Protein 7Y9X (pdb70)

InterPro domains:
  IPR005537 CRISPR type III-associated protein [PF03787] (410-571)
  IPR005537 CRISPR type III-associated protein [PF03787] (678-818)
  IPR005537 CRISPR type III-associated protein [PF03787] (1336-1497)
  IPR052216 CRISPR-associated Csm3 endoribonuclease [PTHR35579] (401-608)
  IPR061441 Type III-E CRISPR-associated gRAMP effector Cas7-11e [NF041225] (7-1600)

Radius of gyration: 47.08 Å; Cα contacts (8 Å, |Δi|>4): 4506; chains: 2; bounding box: 83×84×160 Å

Organism: NCBI:txid45657

Foldseek 3Di:
DLQVQLLVLLVDADLVDDVSLVSNVLSVVVVVLVCVPPDPVVVPPDHHPPVVSSVVSVVVSVVSDDPLVSLVVLLVVLLPDQALVSNLVSLVVSLVVLPVLLPDPPHDLSSLLSNLVSLQLNLLQDADDDPADDPSSLVSLVVSLVSLVVVCVVPVQDQSSLLSNQSSQVVCVVRVHHGDDCNLVSLVSNVVVDDDLALSCLVSVLVNCVVPVDLPCLVVLCPHDQPAALNLSSLLSNLSSVVSVVVPVSVLVSLLVSLVPDALALLACVVVVLLVVLVVCVVVVNLRSQVNLLSNLVSVLFQWDDLFFLAIEHEDDPCNLVSLLSNLVSDDDLVVNQVSQLSPFNYHYAYLVVLVVVLVVCVVVVVVVSNVVSVCNSRSHSSNSCCSVSRHGDHDDDDDDDPLPDDQLEKEWAWFARPVQVVVVHQRIWIWIAHNPDDPVPRTDIDGFHCPVLVVLVQVLLVCCVVPNLVSLVSLLVSLQVLCVRPVLLPPCVSPNWAGAYEYAYFFCVVLHLNQQRWDDVAIDGNLVTHFYEYERGPVLADADAADPDAAAEAAACDPVDDQDLAPPDRYHYPPQHDPVNVLVVQLVQHQEYEHHFAWAEDPNHLQQTWTDGPPDTQGLSNLLPRPNGAHANHEYEYAQHQCRHDDDDDDRRDDHDGVVSSVSSNNHAKYKDFSHHADSHLCSVLVSQCSVVVPCRVSLSVVLVVLVVVCRVPVDSSSVSHSSGIHMYHHHD/DKDKKKKKKFFPWWFWEADDDDPVQCALVNQRNLLQLQAWYFDDPDPPFAKFFIKAFQVNVLVLLLLLLQLVCQLVLQDQPHFGAALEDQDDPCLRVDRDHDQAARADRDDDHAADLDHPDHTLSNQSVVSVVAKATGMWGQPPRDMDRHLVRFWDKWKQFDAALFFRHTDAIAITTTGGSVVGGMTMTIIMHHPPRDPSNVVSSLLSLLSRQDGSHTGIHMDIVPLLVVLLVVLVCLCVVLVNLVCLLLVLLLLLVCLLDLVLLVLFADPPVRDNPDPQQASGVGVSVSSVVCCPDPQCVDSVSVNVSSQSNSQSSNVVSVVLFDDDDDDPPPPPHRHDGFRADSPADHHYYHAHNWKKKKKKWFKKFFQAWAAAFTDDPSRDSAPTEHDADPLQWHWDAPSLVLSLQLSQLCVLVVHGDPDGRYHHFDDDPSSVFSVQKDWHIKTFPARGFFDKDKAFDAQQFFRHTDVPGIHIHGIGAGGTMIIIMMMGMGRDDHHDLSVLQVLVCQQVFNRQGHPPQQQPHRTIHTGFIWMDMQTCSDVVSVVVCSVCSNLPDPVSVVVVVVVTGTDTDHRPDHDDDQKFKKKKKWWAQFWAAAWDQSCCSRHSPVARTHHDWAWHDDRHDTDIFGWFGSSQVSSLLLLLLQQFDDDPPHGNSPDPQAVDDDLSCAACNGPRGHHFKHGGIWGWPDGFDWDKDWDFDAFQFLRHGAPDDTHIYTTGGHRPVRIIIIIDIMMGGVVLLVDLVSLASSLLSLLCLQVFNRFGHDPQQFAYRGTPGMDMDGSVCSNVVLNDDADWFDAFAFDPFDDDFDAQFAFAQKFFQFFDPDFDFAARFGTSSYFDPQFFFFKFKKKKFFAFWAFAWDPPAQCVPHLFGATEADDTPLFHWFTSVQVSSQLLSLLCLQLSFARQHHRFQAWDKAWDDPVFVLWFKWFAAQVGWKTWGFPDKAWEFQAEPQDHPLVVDDPCLPQNNDKDKWWWAPDPPGHTGNDQGPVHNDRTDIFIFHFLDWFLQQKDKDLAQDPQNVPDPDDAAEDDQARSPHHFDAASDPVVPDQTWRWHDYPHSMIMITRDGIGMITGRTDPPAMAGEDPLQQVQVLVQLVCLQPPPPDDPRLNNHTNSNNVSDRGDHGSGIWIWRADDRHTDYTGSDSIGMGIASFGLNVQADPSNHNQQDDDGDPDDLVVVVSPPCSSVNRGDPRHGGLSCNQPHDSRRHHFKHKHMKGWDDQFAWPADDPDNPDSSFGDKFWAAADDGRDVCLLQVDNPSVRGSLHGMFGAAFRLVVLSRVQADQQASHGHDRDSGTHMYTITGGGIMIMIMMTGGRHNLLRVLVSVCSQQVRNQFFTAGHPDSSRRHRGMGMDTTFIWTDPRSNDIHTCSVVNVVSNVVNVVVVCVRQNPPPPSVSLVRLRRGYDDPPDGHRYDAFAQALVPHPVSWGHPVVQCVHCCDNVRNSVQSNRPGRGSTGD

Nearest PDB structures (foldseek):
  7y9x-assembly1_A  TM=1.001E+00  e=0.000E+00  Desulfonema ishimotonii
  8gs2-assembly1_A  TM=9.681E-01  e=0.000E+00  Desulfonema ishimotonii
  8eey-assembly1_A  TM=9.650E-01  e=0.000E+00  Desulfonema ishimotonii
  7y9y-assembly1_A  TM=9.443E-01  e=0.000E+00  Desulfonema ishimotonii
  8wml-assembly1_A  TM=9.497E-01  e=0.000E+00  Desulfonema ishimotonii

Solvent-accessible surface area: 95648 Å² total; per-residue (Å²): 76,12,6,166,48,0,29,59,88,6,146,109,18,129,52,130,52,130,102,35,23,40,67,0,8,42,6,4,42,90,12,5,26,42,23,36,55,28,40,81,26,14,6,10,2,7,5,0,40,88,36,75,68,4,27,40,26,0,24,93,12,36,121,73,124,98,38,0,66,15,0,67,106,41,5,86,41,0,51,107,60,131,50,18,82,76,1,4,38,29,0,20,38,0,0,45,4,1,28,39,4,14,134,104,210,139,14,60,45,43,10,1,28,8,0,0,35,0,0,1,0,13,0,5,0,22,67,38,76,29,105,37,61,28,13,47,27,17,42,3,0,106,55,0,16,51,21,0,62,77,1,2,122,130,70,84,56,39,43,58,0,0,46,1,1,0,7,0,0,25,8,6,92,72,12,63,51,137,50,34,162,57,4,55,99,22,5,95,58,1,11,90,62,28,48,28,69,62,5,20,0,0,15,0,3,0,25,15,6,72,117,92,156,52,87,77,8,2,81,91,1,37,135,18,106,87,122,51,105,5,53,2,4,1,8,0,5,5,0,22,0,2,27,53,51,116,73,86,102,51,0,102,92,51,2,60,41,0,2,83,72,13,8,24,4,6,15,4,14,0,0,25,30,2,0,92,3,0,66,38,0,52,117,122,181,18,124,10,18,67,64,1,0,44,70,0,17,71,51,0,62,49,20,29,12,96,4,45,53,27,7,29,0,0,23,82,17,68,53,11,105,33,0,0,2,0,0,3,56,3,28,117,33,47,83,124,25,0,38,0,0,10,5,32,1,24,24,14,67,3,60,21,31,8,0,43,17,0,35,91,13,0,114,150,76,109,39,154,193,10,28,85,75,0,45,175,15,17,106,64,14,8,38,5,41,0,2,11,13,23,90,56,43,59,168,89,190,54,139,91,19,58,8,78,151,2,54,101,72,17,0,1,0,1,0,1,2,0,17,20,33,11,130,88,69,30,110,0,0,12,0,0,2,11,6,12,105,73,66,157,197,80,32,33,42,45,64,57,6,66,8,112,77,0,14,53,37,1,1,19,12,9,3,0,36,42,69,40,97,107,50,0,4,83,25,0,16,63,1,0,92,16,0,22,145,17,0,56,8,1,11,105,48,132,14,2,28,103,127,28,22,0,0,0,0,0,4,1,0,0,30,48,0,1,0,6,0,0,2,87,112,158,97,15,59,0,0,6,44,52,3,15,15,14,4,4,32,0,2,24,18,4,101,49,32,106,84,16,242,76,147,36,12,2,0,0,20,30,18,167,143,57,89,5,129,94,2,43,128,62,134,15,82,51,93,48,55,0,18,12,140,60,0,68,98,4,6,90,67,26,0,4,0,0,0,0,2,0,61,5,26,17,17,35,25,0,12,0,76,2,13,0,61,15,81,138,145,82,2,34,0,6,33,4,23,38,22,138,121,37,135,1,52,0,0,21,0,0,0,4,11,0,15,17,43,0,34,4,32,8,73,98,8,26,35,52,43,27,7,0,10,11,0,1,16,8,30,117,7,8,1,0,0,1,3,26,2,31,12,44,18,88,21,3,3,60,0,0,12,74,0,5,120,80,65,56,2,34,122,0,9,41,69,20,6,84,64,25,9,118,79,6,77,88,126,81,46,22,66,27,5,8,64,4,0,0,0,30,2,5,1,18,11,84,162,83,68,68,27,113,3,14,0,56,3,22,5,13,0,22,0,23,128,37,22,63,87,113,140,104,55,75,124,27,71,81,22,11,71,4,31,53,20,0,54,9,65,54,50,108,127,136,67,57,74,0,52,0,48,0,24,4,101,26,1,78,64,21,0,9,130,12,0,0,34,10,0,5,15,29,85,0,119,16,66,175,83,80,6,16,22,7,82,66,100,51,175,79,86,103,188,70,62,87,38,86,42,49,16,11,20,53,21,30,97,158,125,54,18,88,92,151,30,174,109,38,17,1,0,0,14,1,16,47,37,52,196,54,10,68,18,18,84,2,10,9,71,74,115,48,67,37,119,8,19,145,41,1,9,76,67,29,64,10,80,86,77,34,61,73,16,38,53,25,37,12,25,36,87,6,13,17,0,6,37,78,113,24,60,132,0,86,9,83,1,33,3,23,70,142,8,24,75,36,0,67,110,0,0,28,36,0,0,47,4,5,17,108,8,3,29,0,14,0,1,0,86,48,144,123,45,6,106,112,8,5,122,81,0,37,50,23,2,92,116,61,146,72,44,116,31,3,51,42,0,0,9,0,1,17,34,0,12,94,40,39,175,35,5,99,30,4,2,96,25,122,121,48,149,73,92,17,107,0,0,22,23,40,120,22,0,22,94,12,0,56,93,8,13,95,44,185,100,9,139,92,75,34,90,3,16,72,8,0,44,126,0,0,32,36,0,26,88,92,16,110,98,68,55,31,20,16,84,38,38,142,181,23,40,46,82,3,68,45,20,9,131,38,65,63,157,33,52,68,6,38,1,31,53,39,53,76,15,39,6,0,0,0,9,13,53,3,15,2,65,7,7,4,20,14,44,24,72,76,118,109,24,133,6,4,45,49,16,10,16,45,6,78,76,50,49,1,18,2,2,48,32,24,4,56,38,22,0,79,60,12,0,10,30,10,25,119,20,24,32,70,54,57,83,40,18,46,38,26,24,19,88,2,12,69,12,2,106,14,9,20,5,37,22,11,45,5,125,9,57,29,15,5,59,38,8,34,66,68,164,91,6,34,10,7,22,46,72,6,61,56,14,75,69,3,0,12,5,0,9,20,27,4,72,0,86,9,13,0,20,8,53,13,64,70,124,14,6,13,62,3,0,38,0,0,1,54,11,0,35,97,2,28,0,14,2,18,35,36,25,32,6,8,5,0,40,0,98,5,40,103,13,86,60,31,48,0,49,0,37,72,110,118,41,21,78,54,3,13,146,40,54,0,8,9,25,147,138,7,20,106,80,0,99,178,88,11,91,94,32,45,19,123,10,65,104,73,93,89,18,53,13,71,61,0,71,3,54,3,43,0,28,9,0,0,1,10,40,24,81,19,54,7,6,10,35,171,86,44,5,43,29,1,0,12,20,15,34,71,4,86,62,92,113,40,89,75,43,26,0,0,13,0,19,37,2,24,32,29,3,96,44,0,0,3,25,44,27,121,70,145,57,57,11,1,20,64,45,103,24,5,17,14,104,3,45,4,2,49,0,8,9,34,94,46,49,51,13,43,1,17,1,17,16,1,62,18,94,92,129,36,135,41,51,54,24,67,32,99,18,70,4,27,2,11,20,15,72,17,89,114,156,116,86,11,2,2,0,0,6,1,0,70,77,142,30,7,66,0,96,21,8,5,10,0,60,79,65,0,1,110,47,135,108,33,4,86,1,2,0,36,0,5,5,0,0,31,46,10,16,17,19,0,28,29,89,15,34,29,1,2,0,39,12,128,46,7,34,11,163,34,3,116,156,80,0,30,129,30,22,157,144,149,65,87,28,52,162,17,69,166,21,125,13,138,16,214,33,86,101,81,52,1,5,5,1,13,2,2,1,106,23,29,172,89,12,31,25,73,75,89,6,18,4,17,5,53,31,44,171,58,63,18,10,1,30,0,150,0,74,0,48,3,72,0,1,0,2,2,26,35,77,88,69,43,49,69,49,230,137,25,65,4,15,4,0,14,43,6,47,163,34,10,3,0,15,0,28,61,0,26,31,21,0,1,26,4,0,0,3,3,0,2,0,0,1,58,27,14,31,3,60,58,44,7,10,30,124,30,100,76,165,80,161,94,8,49,17,0,54,3,13,93,98,22,136,66,0,28,45,2,67,51,34,2,96,0,3,20,2,19,157,90,42,110,2,73,86,73,24,65,140,120,28,53,35,1,127,87,77,14,130,0,94,1,26,114,148,275,114,61,9,0,18,53,50,69,13,170,141,39,102,109,41,25,84,38,34,111,4,26,3,10,11,10,0,0,30,107,23,112,78,51,98,155,108,24,110,57,10,97,88,31,138,70,121,39,53,98,21,32,147,42,34,90,73,1,61,10,51,19,54,98,41,91,185,184,136,61,88,11,1,14,0,0,53,45,127,144,49,25,37,1,17,5,47,32,59,14,6,35,0,0,0,48,39,49,113,117,78,72,27,68,14,28,111,134,3,63,82,22,13,128,27,2,2,126,30,33,49,101,67,107,117,34,16,89,39,61,14,2,35,17,37,3,15,54,114,90,32,122,152,33,134,54,16,22,4,2,8,0,66,44,79,157,132,86,3,74,12,3,0,2,27,97,70,0,47,36,3,1,90,95,43,1,0,75,10,15,58,66,50,15,16,15,1,40,21,74,26,10,34,123,55,84,12,37,57,1,81,32,49,25,0,53,63,0,0,44,29,10,36,119,0,0,0,0,0,5,5,0,8,3,41,76,25,0,92,15,7,2,28,1,11,21,0,19,23,87,72,94,17,80,37,16,38,115,23,207,86,127,64,57,72,92,65,6,1,64,7,50,0,7,88,78,115,118,40,124,20,32,24,3,0,10,4,50,73,90,122,14,125,17,9,0,7,25,23,29,0,0,1,40,16,37,104,46,2,82,110,26,44,54,18,8,24,44,143,71,23,144,127,32,100,100,10,96,13,1,2,1,0,19,30,38,0,16,0,40,8,66,0,6,5,26,1,0,83,54,22,4,0,0,0,0,0,14,0,0,9,6,19,102,36,4,0,2,25,2,10,29,7,61,24,11,0,0,0,0,0,22,1,63,4,75,19,0,100,3,30,124,39,45,148,74,42,101,35,0,7,56,76,4,69,94,7,26,37,108,0,93,58,46,8,148,111,17,5,187,129,102,45,99,6,14,86,33,2,34,70,1,6,7,29,7,114,68,162,55,86,10,86,5,8,70,8,53,114,105,98,174,52,7,96,67,46,14,33,0,39,104,61,10,102,120,32,99,3,101,102,141,46,10,36,153,56,1,24,66,14,20,14,40,4,16,74,98

Sequence (2192 aa):
NPIRDIQDRLKTAKFDNKDDMMNLASSLYKYEKQLMDSSEATLCQQGLSNRPNSFSQLSQFRDSDQTGKFWQNEYEACKNFQTHKERRETLEQIIRFLQNGAEEKDADDLLLKTLARAYFHRGLLYRPKGFSVPARKVEAMKKAIAYCEIILDKNEEESEALRIWLYAAMELRRCGEEYPENFAEKLFYLANDGFISELYDIRLFLEYTEREEDNNFLDMILQENQDRERLFELCLYKARACFHLNQLNDVRIYGESAIDNAPGAFADPFWDELVEFIRMLRNKKSELWKEIAIKAWDKCREKEMKVGNNIYLSWYWARQRELYDLAFMAQDGIEKKTRIADSLKSRTTLRIQELNELRKDAHRKQNRRLEDKLDRIIEQENEARDGAYLRRNPPGKREEIPFARLPQNWIAVHFYLNELESHEGGKGGHALIYDPQKAEKDQWQDKSFDYKELHRKFLEWQENYILNEEGSADFLVTLCREIEKAMPFLFKSEVIPEDRPVLWIPHGFLHRLPLHAAMKSSNIEIFWERHASRYLPAWHLFDPAPYSREESSTLLKNFEEYDFQNLENGEIEVYAPSSPKKVKEAIRENPAILLLLCHGEADMTNPFRSCLKLKNKDMTIFDLLTVEDVRLSGSRILLGACESDMVPPLEFSVDEHLSVSGAFLSHKAGEIVAGLWTVDSEKVDECYSYLVEEKDFLRNLQEWQMAETENFRSENDSSLFYKIAPFRIIGFPAMTTTMKISIEFLEPFRMTKWQESTRRNKNNKEFVRGQAFARWHRNKKDNTKGRPYITGTLLRSAVIRSAENLLTLSDGKISEKTCCPGKFDTEDKDRLLQLRQRSTLRWTDKNPCPDNAETYCPFCELLGRSFRIHFGNLSLPGKPDFDGPKAIGSQRVLNRVDFKSGKAHDFFKAYEVDHTRFPRFEGEITIDNKVSAEARKLLCDSLKFTDRLCGALCVIRFDNLAEKTAEQIISILDDNKKTEYTRLLADAIRSLRRSSKLVAGLPKDHDGKDDHYLWDIGVTIRQILTTSADTKELKNAGKWREFCEKLGEALYLKSKDMSGGLKITRRILGDAEFHGKPDRLEKSRSVSIGSVLKETVVCGELVAKTPFFFGAIDEDAKQTALQVLLTPDNKYRLPRSAVRGILRRDLQTYFDSPCNAELGGRPCMCKTCRIMRGITVMDARSEYNAPPEIRHRTRINPFTGTVAEGALFNMEVAPEGIVFPFQLRYRGSEDGLPDALKTVLKWWAEGQAFMSGAASTGKGRFRMENAKYETLDLSDENQRNDYLKNWGWRDEKGLEELKKRLNSGLPEPGNYRDPKWHEINVSIEMASPFINGDPIRAAVDKRGTAVVTFVKYKAEGEEAKPVCAYKAESFRGVIRSAVARIHMEDGVPLTELTHSDCECLLCQIFGSEYEAGKIRFEDLVFESDPEPVTFDHVAIDRFTGGAAAKKKFDDSPLPGSPARPLMLKGSFWIRRDVLEDEEYCKALGKALADVNNGLYPLGGKSAIGYGQVKSLGIKGDDKRISRLMNTDVAVPEKPKTDAEVRIEAEKVYYPHYFVEPHKKVEREEKPCGHQKFHEGRLTGKIRCKLITKTPLIVPDTSNDDFFRYHKSYAFFRLHKQIMIPGSELRGMVSSVYETVTNSCFRIFDETKRLSWRMDADLQDFLPGRVTADGKHIQKFSETARVPFYDKTQKHFDILDEQEIAGEKPVRMWVKRFRYQKAFQEIPENDPDGWECKEGYLHVVGPSKVEFSDKKGDVINNFQGTLPSVPNDWKTIRTNDFKNRKRKNEPVFCCEDDKGNYYTMAKYCETFFFDLKENEEYEIPEKARIKYKELLRVYNNNPQAVPESVFQSRVARENVEKLKSGDLVYFKHNEKYVEDIVPVRISRTVDDRMIGKRMSADLRPCHGDWVEDGDLSALNAYPEKRLLLRHPKGLCPACRLFGTGSYKGRVRFGFASLENDPEWLIPGKNPGDPFHGGPVMLSLLERPRPTWSIPGSDNKFKVPGRKFYVHHHAWKTIKDGNHPTTGKAIEQSPNNRTVEALAGGNSFSFEIAFENLKEWELGLLIHSLQLEKGLAHKLGMAKSMGFGSVEIDVESVRLRKDWKQWRNGNSEIPNWLGKGFAKLKEWFRDELDFIENLKKLLWFPEGDQAPRVCYPMLRKKDDPNGNSGYEELKDGEFKKEDRQKKLTTPWTPWASS

B-factor: mean 32.61, std 19.91, range [0.01, 120.13]

Secondary structure (DSSP, 8-state):
-EEEEEEEEEESSPEEEEPP--GGG-STT-HHHHHTTTSEEEEESSSSS--EEEEE-HHHHHHHHHHHHHHHHHHTTTEETTEE--------S-TTS-S----SPEE-S--S----SS-S---HHHHHHT----EEE--EE-TT---BSSGGGTEEEEEEEEE-TTTSSEEEEEEEEEE-TTTS-EEEEEEEEETTS-HHHHHHHHHHHHH--EETTEEEEEEE--HHHHHHHHHHHHHHHTT--TTHHHHHHHHHGGGG-THHHHT----TTSSS--TTTT----HHHHHHHHHH-SGGGSHHHHHHHHHHHHHHHHHHHHHH--S----SS-S---B------SSPPP-EE---S--EEEEEEEEEEESS-B--B---SS--S-SB-B-B-TTS-BEE-HHHHHHHHHHHHHHHHT----PPSSSSPP-SHHHHHHTTEEE--EE-S--PPPEEEEEEEE-TTTSSEEEEEEEEEEEBPTT-EEEEEEEEEESSSSS-HHHHHHHHHHHTT-EE-SS-GGGT--EEEEEEEEEEEEETTSHHHHHHHHHTGGG-SHHHHHHHHHHPEES-PPPSS----SEEEEEEEEEESS-B--B-HHHHHHSSS--SEEB-EEEEEETTEEEEEEEE-HHHHHHHHHHHHHTT-EETTEEGGGS--SS--SHHHHHH--SSS--SEEEPPEEESS------B---PBPTTT-SB-------EEPBP--SSS-EEEEEEEEEEHHHHT-HHHHHHHHHHHHHHHTTSS--SS-GGGT-S-EEEEEEESSTTTTGGG----PPPPPPPBP-------TTEEE-SEEEEPPPS----BSSPPPSSS--TT-EEEEEEEEEEESS-B--EETT-SBTT---EEEEEPEETTEEEE-HHHHHHHHHHHHHHHTT---SS--TT-EEEEE-----TT-EEEEE-SSSSEEEEEEEEEEEESSSTT--HHHHS-STTGGGSS-EEEEEE-----EEESS--SS--SS-EEEEEEEE---S--EEEESSPPHHHHT--S-PPPPPS-STT----EEEETTTTEEEE--EE-SSS-EEEE---EEEEEEEEEEEEEEE--HHHHHHHHHHHHHHHS-TT--S-TTTS-HHHHTT--S--TT-EEEEEEETTEEEEEESSSS-EEEEEEEGGGGS-TTTS-SB----SSS-GGGGTTSGGGGGGGB-TT-B-HHHHHS--SSS--SEEEPPEEE-SS--BSSB-S-TT-TTSB-EEE--------HHHHS-SSSTT-----EEEEPP--THHHHHTTB-TTT-PBP---SSSEEEE-B-SS-EEEEEEEEEEE-HHHHHHHHHHHH--BTB-EE-SS-GGGT--EEEEEEEEEEEE-SSS-EEE-GGGHHHHHHHHHHHHHHHHTT---HHHHHHHHTB---TT---EE-PPPSSGGG-TT----HHHHHTTTT-TTTHHHHHTSSS-EEEE-/-HHHHHHHHHHS--SS-HHHHHHHHHHHHHHHHHHHTT-GGGG-----SSHHHHHHHHHHHHHH--HHHHHHHHHHHHTT-SSHHHHHHHHHHHHHHHHHHHHSSS--HHHHHHHHHHHHHHHHTPPP-SSSPPHHHHHHHHHHHHHHHHHHHH-TT-HHHHHHHHHHHHHHHHTTPPP-TTHHHHHHHHHHH-----HHHHHHHHHHHHHH---TTHHHHHT--S-SS-HHHHHHHHHHHHHHTT-HHHHHHHHHHHHHT--S-TTSHHHHHHHHHHHHHHHTT-TTHHHHHHHHHHHHTT--EE-STT-EEEE--TTHHHHHHHHHHH---HHHHHHHHHTTTTEEEE-HHHHHHHHHHHHHTT-HHHHHHHHHHHHHHHHTSSHHHHT-------PPPPGGGS-TT-EEEEEEE-HHHHHTTS--EEEEEE-TTS-TTTSEEEEEE--HHHHHHHHHHHHHHHHSTTT-HHHHHHHHHHHHHH-GGGG-TTTS-TT--EEEE--GGGGGS-GGG-EE----EEGGGT--EEE-S-GGG----PPPSS--EEEEE---S---HHHHSSSSEE--S--HHHHHHHHHT--SEEEEE-EEE--SS-GGG-EEE-SSSEEEHHHHHT-SS---BT-EEEE-THHHHTSPPP-STT-----HHHHHHTTTBS-EEEESS---HHHHHHHHHHHHHH--HHHHHHHHHHHHHHHHHHH--HHHHHHHTTEEEE----

Structure (mmCIF, N/CA/C/O backbone):
data_7Y9X
#
_entry.id   7Y9X
#
_cell.length_a   1.00
_cell.length_b   1.00
_cell.length_c   1.00
_cell.angle_alpha   90.00
_cell.angle_beta   90.00
_cell.angle_gamma   90.00
#
_symmetry.space_group_name_H-M   'P 1'
#
loop_
_entity.id
_entity.type
_entity.pdbx_description
1 polymer 'CHAT domain-containing protein'
2 polymer 'CRISPR-associated RAMP family protein'
3 polymer crRNA
4 non-polymer 'ZINC ION'
#
loop_
_atom_site.group_PDB
_atom_site.id
_atom_site.type_symbol
_atom_site.label_atom_id
_atom_site.label_alt_id
_atom_site.label_comp_id
_atom_site.label_asym_id
_atom_site.label_entity_id
_atom_site.label_seq_id
_atom_site.pdbx_PDB_ins_code
_atom_site.Cartn_x
_atom_site.Cartn_y
_atom_site.Cartn_z
_atom_site.occupancy
_atom_site.B_iso_or_equiv
_atom_site.auth_seq_id
_atom_site.auth_comp_id
_atom_site.auth_asym_id
_atom_site.auth_atom_id
_atom_site.pdbx_PDB_model_num
ATOM 1 N N . ASN A 1 3 ? 151.466 173.148 157.764 1.00 31.69 3 ASN B N 1
ATOM 2 C CA . ASN A 1 3 ? 151.020 171.883 158.332 1.00 33.56 3 ASN B CA 1
ATOM 3 C C . ASN A 1 3 ? 149.528 171.684 158.140 1.00 30.40 3 ASN B C 1
ATOM 4 O O . ASN A 1 3 ? 148.732 172.535 158.528 1.00 23.96 3 ASN B O 1
ATOM 9 N N . PRO A 1 4 ? 149.148 170.559 157.533 1.00 29.92 4 PRO B N 1
ATOM 10 C CA . PRO A 1 4 ? 147.721 170.210 157.484 1.00 25.76 4 PRO B CA 1
ATOM 11 C C . PRO A 1 4 ? 147.111 170.038 158.861 1.00 22.61 4 PRO B C 1
ATOM 12 O O . PRO A 1 4 ? 145.935 170.363 159.055 1.00 25.77 4 PRO B O 1
ATOM 16 N N . ILE A 1 5 ? 147.882 169.524 159.821 1.00 23.15 5 ILE B N 1
ATOM 17 C CA . ILE A 1 5 ? 147.387 169.349 161.182 1.00 21.04 5 ILE B CA 1
ATOM 18 C C . ILE A 1 5 ? 147.177 170.701 161.853 1.00 19.31 5 ILE B C 1
ATOM 19 O O . ILE A 1 5 ? 146.190 170.910 162.565 1.00 23.13 5 ILE B O 1
ATOM 24 N N . ARG A 1 6 ? 148.102 171.637 161.637 1.00 28.42 6 ARG B N 1
ATOM 25 C CA . ARG A 1 6 ? 147.951 172.975 162.197 1.00 31.26 6 ARG B CA 1
ATOM 26 C C . ARG A 1 6 ? 146.740 173.685 161.605 1.00 32.77 6 ARG B C 1
ATOM 27 O O . ARG A 1 6 ? 146.071 174.463 162.293 1.00 35.46 6 ARG B O 1
ATOM 35 N N . ASP A 1 7 ? 146.452 173.438 160.325 1.00 30.41 7 ASP B N 1
ATOM 36 C CA . ASP A 1 7 ? 145.252 173.999 159.712 1.00 27.15 7 ASP B CA 1
ATOM 37 C C . ASP A 1 7 ? 143.990 173.470 160.379 1.00 28.52 7 ASP B C 1
ATOM 38 O O . ASP A 1 7 ? 143.061 174.235 160.658 1.00 34.50 7 ASP B O 1
ATOM 43 N N . ILE A 1 8 ? 143.938 172.163 160.644 1.00 32.55 8 ILE B N 1
ATOM 44 C CA . ILE A 1 8 ? 142.783 171.578 161.322 1.00 23.39 8 ILE B CA 1
ATOM 45 C C . ILE A 1 8 ? 142.632 172.164 162.718 1.00 26.31 8 ILE B C 1
ATOM 46 O O . ILE A 1 8 ? 141.520 172.469 163.162 1.00 38.00 8 ILE B O 1
ATOM 51 N N . GLN A 1 9 ? 143.745 172.320 163.435 1.00 28.83 9 GLN B N 1
ATOM 52 C CA . GLN A 1 9 ? 143.691 172.844 164.795 1.00 25.69 9 GLN B CA 1
ATOM 53 C C . GLN A 1 9 ? 143.157 174.271 164.817 1.00 36.64 9 GLN B C 1
ATOM 54 O O . GLN A 1 9 ? 142.405 174.646 165.723 1.00 36.08 9 GLN B O 1
ATOM 60 N N . ASP A 1 10 ? 143.545 175.083 163.833 1.00 43.13 10 ASP B N 1
ATOM 61 C CA . ASP A 1 10 ? 143.030 176.446 163.746 1.00 38.34 10 ASP B CA 1
ATOM 62 C C . ASP A 1 10 ? 141.542 176.457 163.415 1.00 41.39 10 ASP B C 1
ATOM 63 O O . ASP A 1 10 ? 140.791 177.291 163.932 1.00 48.60 10 ASP B O 1
ATOM 68 N N . ARG A 1 11 ? 141.099 175.546 162.547 1.00 38.31 11 ARG B N 1
ATOM 69 C CA . ARG A 1 11 ? 139.677 175.466 162.230 1.00 40.87 11 ARG B CA 1
ATOM 70 C C . ARG A 1 11 ? 138.863 175.066 163.453 1.00 44.64 11 ARG B C 1
ATOM 71 O O . ARG A 1 11 ? 137.700 175.460 163.589 1.00 49.07 11 ARG B O 1
ATOM 79 N N . LEU A 1 12 ? 139.453 174.271 164.347 1.00 40.55 12 LEU B N 1
ATOM 80 C CA . LEU A 1 12 ? 138.731 173.815 165.528 1.00 36.66 12 LEU B CA 1
ATOM 81 C C . LEU A 1 12 ? 138.576 174.919 166.566 1.00 39.12 12 LEU B C 1
ATOM 82 O O . LEU A 1 12 ? 137.614 174.902 167.341 1.00 39.95 12 LEU B O 1
ATOM 87 N N . LYS A 1 13 ? 139.508 175.875 166.607 1.00 50.74 13 LYS B N 1
ATOM 88 C CA . LYS A 1 13 ? 139.428 176.945 167.598 1.00 49.76 13 LYS B CA 1
ATOM 89 C C . LYS A 1 13 ? 138.191 177.806 167.387 1.00 51.52 13 LYS B C 1
ATOM 90 O O . LYS A 1 13 ? 137.484 178.138 168.345 1.00 52.22 13 LYS B O 1
ATOM 96 N N . THR A 1 14 ? 137.913 178.176 166.138 1.00 58.09 14 THR B N 1
ATOM 97 C CA . THR A 1 14 ? 136.789 179.044 165.789 1.00 59.65 14 THR B CA 1
ATOM 98 C C . THR A 1 14 ? 135.937 178.303 164.765 1.00 57.35 14 THR B C 1
ATOM 99 O O . THR A 1 14 ? 136.131 178.455 163.556 1.00 60.09 14 THR B O 1
ATOM 103 N N . ALA A 1 15 ? 134.994 177.500 165.252 1.00 49.58 15 ALA B N 1
ATOM 104 C CA . ALA A 1 15 ? 134.101 176.739 164.388 1.00 51.53 15 ALA B CA 1
ATOM 105 C C . ALA A 1 15 ? 132.709 176.749 164.992 1.00 56.69 15 ALA B C 1
ATOM 106 O O . ALA A 1 15 ? 132.520 176.297 166.126 1.00 56.65 15 ALA B O 1
ATOM 108 N N . LYS A 1 16 ? 131.743 177.264 164.239 1.00 61.50 16 LYS B N 1
ATOM 109 C CA . LYS A 1 16 ? 130.336 177.218 164.609 1.00 57.53 16 LYS B CA 1
ATOM 110 C C . LYS A 1 16 ? 129.654 176.189 163.720 1.00 56.24 16 LYS B C 1
ATOM 111 O O . LYS A 1 16 ? 129.690 176.307 162.491 1.00 56.72 16 LYS B O 1
ATOM 117 N N . PHE A 1 17 ? 129.046 175.179 164.339 1.00 55.31 17 PHE B N 1
ATOM 118 C CA . PHE A 1 17 ? 128.515 174.059 163.572 1.00 54.92 17 PHE B CA 1
ATOM 119 C C . PHE A 1 17 ? 127.208 174.407 162.872 1.00 55.75 17 PHE B C 1
ATOM 120 O O . PHE A 1 17 ? 126.886 173.803 161.843 1.00 51.67 17 PHE B O 1
ATOM 128 N N . ASP A 1 18 ? 126.444 175.361 163.409 1.00 60.91 18 ASP B N 1
ATOM 129 C CA . ASP A 1 18 ? 125.302 175.885 162.667 1.00 58.19 18 ASP B CA 1
ATOM 130 C C . ASP A 1 18 ? 125.762 176.698 161.463 1.00 57.48 18 ASP B C 1
ATOM 131 O O . ASP A 1 18 ? 125.107 176.694 160.415 1.00 57.67 18 ASP B O 1
ATOM 136 N N . ASN A 1 19 ? 126.881 177.405 161.600 1.00 57.30 19 ASN B N 1
ATOM 137 C CA . ASN A 1 19 ? 127.434 178.173 160.495 1.00 59.39 19 ASN B CA 1
ATOM 138 C C . ASN A 1 19 ? 127.873 177.242 159.372 1.00 58.93 19 ASN B C 1
ATOM 139 O O . ASN A 1 19 ? 128.316 176.117 159.614 1.00 60.72 19 ASN B O 1
ATOM 144 N N . LYS A 1 20 ? 127.730 177.710 158.135 1.00 59.82 20 LYS B N 1
ATOM 145 C CA . LYS A 1 20 ? 128.141 176.926 156.979 1.00 59.46 20 LYS B CA 1
ATOM 146 C C . LYS A 1 20 ? 129.514 177.331 156.460 1.00 60.93 20 LYS B C 1
ATOM 147 O O . LYS A 1 20 ? 130.210 176.506 155.857 1.00 60.66 20 LYS B O 1
ATOM 153 N N . ASP A 1 21 ? 129.921 178.583 156.681 1.00 61.90 21 ASP B N 1
ATOM 154 C CA . ASP A 1 21 ? 131.254 179.011 156.269 1.00 62.08 21 ASP B CA 1
ATOM 155 C C . ASP A 1 21 ? 132.338 178.308 157.080 1.00 65.31 21 ASP B C 1
ATOM 156 O O . ASP A 1 21 ? 133.356 177.879 156.525 1.00 61.16 21 ASP B O 1
ATOM 161 N N . ASP A 1 22 ? 132.143 178.191 158.395 1.00 62.07 22 ASP B N 1
ATOM 162 C CA . ASP A 1 22 ? 133.120 177.498 159.229 1.00 58.06 22 ASP B CA 1
ATOM 163 C C . ASP A 1 22 ? 133.168 176.009 158.913 1.00 59.77 22 ASP B C 1
ATOM 164 O O . ASP A 1 22 ? 134.254 175.425 158.820 1.00 58.56 22 ASP B O 1
ATOM 169 N N . MET A 1 23 ? 132.005 175.376 158.746 1.00 53.70 23 MET B N 1
ATOM 170 C CA . MET A 1 23 ? 131.983 173.942 158.485 1.00 53.04 23 MET B CA 1
ATOM 171 C C . MET A 1 23 ? 132.570 173.604 157.122 1.00 52.85 23 MET B C 1
ATOM 172 O O . MET A 1 23 ? 133.007 172.469 156.903 1.00 54.46 23 MET B O 1
ATOM 177 N N . MET A 1 24 ? 132.573 174.556 156.191 1.00 53.42 24 MET B N 1
ATOM 178 C CA . MET A 1 24 ? 133.213 174.310 154.904 1.00 58.23 24 MET B CA 1
ATOM 179 C C . MET A 1 24 ? 134.728 174.392 155.026 1.00 55.87 24 MET B C 1
ATOM 180 O O . MET A 1 24 ? 135.452 173.618 154.390 1.00 51.48 24 MET B O 1
ATOM 185 N N . ASN A 1 25 ? 135.222 175.330 155.836 1.00 54.23 25 ASN B N 1
ATOM 186 C CA . ASN A 1 25 ? 136.656 175.433 156.074 1.00 51.52 25 ASN B CA 1
ATOM 187 C C . ASN A 1 25 ? 137.175 174.234 156.857 1.00 49.46 25 ASN B C 1
ATOM 188 O O . ASN A 1 25 ? 138.260 173.718 156.567 1.00 45.27 25 ASN B O 1
ATOM 193 N N . LEU A 1 26 ? 136.418 173.784 157.861 1.00 43.33 26 LEU B N 1
ATOM 194 C CA . LEU A 1 26 ? 136.838 172.627 158.645 1.00 38.47 26 LEU B CA 1
ATOM 195 C C . LEU A 1 26 ? 136.885 171.368 157.792 1.00 40.65 26 LEU B C 1
ATOM 196 O O . LEU A 1 26 ? 137.831 170.578 157.891 1.00 43.97 26 LEU B O 1
ATOM 201 N N . ALA A 1 27 ? 135.876 171.164 156.945 1.00 37.98 27 ALA B N 1
ATOM 202 C CA . ALA A 1 27 ? 135.901 170.028 156.034 1.00 30.09 27 ALA B CA 1
ATOM 203 C C . ALA A 1 27 ? 137.067 170.121 155.062 1.00 35.53 27 ALA B C 1
ATOM 204 O O . ALA A 1 27 ? 137.667 169.099 154.719 1.00 39.68 27 ALA B O 1
ATOM 206 N N . SER A 1 28 ? 137.403 171.332 154.613 1.00 38.53 28 SER B N 1
ATOM 207 C CA . SER A 1 28 ? 138.538 171.510 153.713 1.00 39.15 28 SER B CA 1
ATOM 208 C C . SER A 1 28 ? 139.842 171.089 154.380 1.00 33.62 28 SER B C 1
ATOM 209 O O . SER A 1 28 ? 140.679 170.420 153.765 1.00 29.72 28 SER B O 1
ATOM 212 N N . SER A 1 29 ? 140.035 171.483 155.640 1.00 39.61 29 SER B N 1
ATOM 213 C CA . SER A 1 29 ? 141.240 171.086 156.359 1.00 33.05 29 SER B CA 1
ATOM 214 C C . SER A 1 29 ? 141.281 169.582 156.576 1.00 32.58 29 SER B C 1
ATOM 215 O O . SER A 1 29 ? 142.347 168.963 156.490 1.00 34.70 29 SER B O 1
ATOM 218 N N . LEU A 1 30 ? 140.131 168.977 156.872 1.00 27.39 30 LEU B N 1
ATOM 219 C CA . LEU A 1 30 ? 140.089 167.529 157.025 1.00 26.76 30 LEU B CA 1
ATOM 220 C C . LEU A 1 30 ? 140.334 166.826 155.698 1.00 26.21 30 LEU B C 1
ATOM 221 O O . LEU A 1 30 ? 141.100 165.861 155.640 1.00 29.57 30 LEU B O 1
ATOM 226 N N . TYR A 1 31 ? 139.706 167.300 154.619 1.00 33.40 31 TYR B N 1
ATOM 227 C CA . TYR A 1 31 ? 139.898 166.671 153.316 1.00 27.28 31 TYR B CA 1
ATOM 228 C C . TYR A 1 31 ? 141.338 166.805 152.841 1.00 24.48 31 TYR B C 1
ATOM 229 O O . TYR A 1 31 ? 141.905 165.862 152.280 1.00 32.71 31 TYR B O 1
ATOM 238 N N . LYS A 1 32 ? 141.942 167.976 153.049 1.00 26.19 32 LYS B N 1
ATOM 239 C CA . LYS A 1 32 ? 143.317 168.190 152.612 1.00 25.09 32 LYS B CA 1
ATOM 240 C C . LYS A 1 32 ? 144.289 167.304 153.378 1.00 25.29 32 LYS B C 1
ATOM 241 O O . LYS A 1 32 ? 145.257 166.793 152.804 1.00 26.60 32 LYS B O 1
ATOM 247 N N . TYR A 1 33 ? 144.058 167.119 154.680 1.00 28.86 33 TYR B N 1
ATOM 248 C CA . TYR A 1 33 ? 144.966 166.306 155.481 1.00 21.80 33 TYR B CA 1
ATOM 249 C C . TYR A 1 33 ? 144.916 164.842 155.062 1.00 24.82 33 TYR B C 1
ATOM 250 O O . TYR A 1 33 ? 145.952 164.170 155.004 1.00 24.03 33 TYR B O 1
ATOM 259 N N . GLU A 1 34 ? 143.719 164.327 154.773 1.00 23.96 34 GLU B N 1
ATOM 260 C CA . GLU A 1 34 ? 143.593 162.940 154.337 1.00 19.63 34 GLU B CA 1
ATOM 261 C C . GLU A 1 34 ? 144.256 162.719 152.984 1.00 25.30 34 GLU B C 1
ATOM 262 O O . GLU A 1 34 ? 144.903 161.689 152.762 1.00 32.52 34 GLU B O 1
ATOM 268 N N . LYS A 1 35 ? 144.093 163.669 152.060 1.00 30.12 35 LYS B N 1
ATOM 269 C CA . LYS A 1 35 ? 144.656 163.510 150.723 1.00 27.30 35 LYS B CA 1
ATOM 270 C C . LYS A 1 35 ? 146.179 163.502 150.755 1.00 20.81 35 LYS B C 1
ATOM 271 O O . LYS A 1 35 ? 146.817 162.727 150.034 1.00 29.90 35 LYS B O 1
ATOM 277 N N . GLN A 1 36 ? 146.781 164.363 151.575 1.00 23.99 36 GLN B N 1
ATOM 278 C CA . GLN A 1 36 ? 148.236 164.392 151.668 1.00 18.90 36 GLN B CA 1
ATOM 279 C C . GLN A 1 36 ? 148.772 163.120 152.308 1.00 20.68 36 GLN B C 1
ATOM 280 O O . GLN A 1 36 ? 149.954 162.794 152.160 1.00 22.44 36 GLN B O 1
ATOM 286 N N . LEU A 1 37 ? 147.925 162.402 153.047 1.00 24.92 37 LEU B N 1
ATOM 287 C CA . LEU A 1 37 ? 148.349 161.137 153.636 1.00 22.66 37 LEU B CA 1
ATOM 288 C C . LEU A 1 37 ? 148.408 160.035 152.589 1.00 23.52 37 LEU B C 1
ATOM 289 O O . LEU A 1 37 ? 149.310 159.190 152.616 1.00 27.86 37 LEU B O 1
ATOM 294 N N . MET A 1 38 ? 147.445 160.019 151.667 1.00 26.37 38 MET B N 1
ATOM 295 C CA . MET A 1 38 ? 147.414 158.975 150.651 1.00 20.84 38 MET B CA 1
ATOM 296 C C . MET A 1 38 ? 148.620 159.076 149.731 1.00 29.44 38 MET B C 1
ATOM 297 O O . MET A 1 38 ? 149.252 158.064 149.405 1.00 31.77 38 MET B O 1
ATOM 302 N N . ASP A 1 39 ? 148.955 160.288 149.305 1.00 28.94 39 ASP B N 1
ATOM 303 C CA . ASP A 1 39 ? 150.223 160.540 148.645 1.00 22.23 39 ASP B CA 1
ATOM 304 C C . ASP A 1 39 ? 151.342 160.421 149.668 1.00 25.03 39 ASP B C 1
ATOM 305 O O . ASP A 1 39 ? 151.232 160.938 150.781 1.00 39.61 39 ASP B O 1
ATOM 310 N N . SER A 1 40 ? 152.421 159.743 149.305 1.00 23.36 40 SER B N 1
ATOM 311 C CA . SER A 1 40 ? 153.521 159.620 150.250 1.00 24.38 40 SER B CA 1
ATOM 312 C C . SER A 1 40 ? 154.366 160.886 150.230 1.00 22.14 40 SER B C 1
ATOM 313 O O . SER A 1 40 ? 155.579 160.827 150.008 1.00 19.56 40 SER B O 1
ATOM 316 N N . SER A 1 41 ? 153.734 162.032 150.466 1.00 20.76 41 SER B N 1
ATOM 317 C CA . SER A 1 41 ? 154.401 163.320 150.398 1.00 13.80 41 SER B CA 1
ATOM 318 C C . SER A 1 41 ? 155.170 163.596 151.685 1.00 8.79 41 SER B C 1
ATOM 319 O O . SER A 1 41 ? 155.052 162.881 152.680 1.00 23.46 41 SER B O 1
ATOM 322 N N . GLU A 1 42 ? 155.976 164.657 151.652 1.00 3.91 42 GLU B N 1
ATOM 323 C CA . GLU A 1 42 ? 156.807 164.998 152.797 1.00 12.33 42 GLU B CA 1
ATOM 324 C C . GLU A 1 42 ? 155.991 165.533 153.967 1.00 20.43 42 GLU B C 1
ATOM 325 O O . GLU A 1 42 ? 156.519 165.639 155.079 1.00 20.96 42 GLU B O 1
ATOM 331 N N . ALA A 1 43 ? 154.720 165.871 153.744 1.00 23.43 43 ALA B N 1
ATOM 332 C CA . ALA A 1 43 ? 153.847 166.265 154.841 1.00 13.52 43 ALA B CA 1
ATOM 333 C C . ALA A 1 43 ? 153.513 165.100 155.759 1.00 17.75 43 ALA B C 1
ATOM 334 O O . ALA A 1 43 ? 153.128 165.326 156.910 1.00 16.64 43 ALA B O 1
ATOM 336 N N . THR A 1 44 ? 153.651 163.862 155.281 1.00 19.42 44 THR B N 1
ATOM 337 C CA . THR A 1 44 ? 153.443 162.698 156.131 1.00 12.97 44 THR B CA 1
ATOM 338 C C . THR A 1 44 ? 154.498 162.574 157.221 1.00 17.92 44 THR B C 1
ATOM 339 O O . THR A 1 44 ? 154.309 161.784 158.149 1.00 21.05 44 THR B O 1
ATOM 343 N N . LEU A 1 45 ? 155.592 163.335 157.138 1.00 11.20 45 LEU B N 1
ATOM 344 C CA . LEU A 1 45 ? 156.585 163.366 158.202 1.00 10.24 45 LEU B CA 1
ATOM 345 C C . LEU A 1 45 ? 156.133 164.155 159.422 1.00 9.16 45 LEU B C 1
ATOM 346 O O . LEU A 1 45 ? 156.840 164.145 160.432 1.00 22.47 45 LEU B O 1
ATOM 351 N N . CYS A 1 46 ? 155.003 164.852 159.355 1.00 21.77 46 CYS B N 1
ATOM 352 C CA . CYS A 1 46 ? 154.458 165.506 160.539 1.00 12.45 46 CYS B CA 1
ATOM 353 C C . CYS A 1 46 ? 153.860 164.450 161.459 1.00 14.58 46 CYS B C 1
ATOM 354 O O . CYS A 1 46 ? 152.868 163.801 161.114 1.00 15.39 46 CYS B O 1
ATOM 357 N N . GLN A 1 47 ? 154.469 164.273 162.628 1.00 29.35 47 GLN B N 1
ATOM 358 C CA . GLN A 1 47 ? 154.088 163.234 163.573 1.00 27.07 47 GLN B CA 1
ATOM 359 C C . GLN A 1 47 ? 153.374 163.782 164.802 1.00 26.25 47 GLN B C 1
ATOM 360 O O . GLN A 1 47 ? 153.097 163.019 165.731 1.00 27.32 47 GLN B O 1
ATOM 366 N N . GLN A 1 48 ? 153.062 165.076 164.826 1.00 25.52 48 GLN B N 1
ATOM 367 C CA . GLN A 1 48 ? 152.405 165.676 165.975 1.00 10.01 48 GLN B CA 1
ATOM 368 C C . GLN A 1 48 ? 150.896 165.438 165.916 1.00 10.81 48 GLN B C 1
ATOM 369 O O . GLN A 1 48 ? 150.345 164.995 164.906 1.00 11.11 48 GLN B O 1
ATOM 375 N N . GLY A 1 49 ? 150.225 165.743 167.021 1.00 12.04 49 GLY B N 1
ATOM 376 C CA . GLY A 1 49 ? 148.785 165.587 167.092 1.00 11.43 49 GLY B CA 1
ATOM 377 C C . GLY A 1 49 ? 148.045 166.860 167.445 1.00 5.36 49 GLY B C 1
ATOM 378 O O . GLY A 1 49 ? 148.634 167.941 167.488 1.00 11.95 49 GLY B O 1
ATOM 379 N N . LEU A 1 50 ? 146.746 166.738 167.701 1.00 18.26 50 LEU B N 1
ATOM 380 C CA . LEU A 1 50 ? 145.901 167.874 168.038 1.00 13.61 50 LEU B CA 1
ATOM 381 C C . LEU A 1 50 ? 145.986 168.190 169.525 1.00 16.19 50 LEU B C 1
ATOM 382 O O . LEU A 1 50 ? 145.958 167.289 170.365 1.00 24.79 50 LEU B O 1
ATOM 387 N N . SER A 1 51 ? 146.080 169.478 169.843 1.00 17.25 51 SER B N 1
ATOM 388 C CA . SER A 1 51 ? 146.067 169.913 171.230 1.00 12.01 51 SER B CA 1
ATOM 389 C C . SER A 1 51 ? 144.636 169.998 171.749 1.00 21.18 51 SER B C 1
ATOM 390 O O . SER A 1 51 ? 143.671 170.017 170.982 1.00 30.06 51 SER B O 1
ATOM 393 N N . ASN A 1 52 ? 144.511 170.044 173.077 1.00 26.22 52 ASN B N 1
ATOM 394 C CA . ASN A 1 52 ? 143.220 170.103 173.766 1.00 19.89 52 ASN B CA 1
ATOM 395 C C . ASN A 1 52 ? 142.332 168.927 173.348 1.00 16.90 52 ASN B C 1
ATOM 396 O O . ASN A 1 52 ? 141.297 169.083 172.702 1.00 27.00 52 ASN B O 1
ATOM 401 N N . ARG A 1 53 ? 142.785 167.736 173.736 1.00 22.27 53 ARG B N 1
ATOM 402 C CA . ARG A 1 53 ? 142.153 166.504 173.265 1.00 27.56 53 ARG B CA 1
ATOM 403 C C . ARG A 1 53 ? 140.678 166.385 173.629 1.00 22.35 53 ARG B C 1
ATOM 404 O O . ARG A 1 53 ? 139.887 166.001 172.751 1.00 21.29 53 ARG B O 1
ATOM 412 N N . PRO A 1 54 ? 140.239 166.647 174.869 1.00 21.63 54 PRO B N 1
ATOM 413 C CA . PRO A 1 54 ? 138.798 166.521 175.150 1.00 23.12 54 PRO B CA 1
ATOM 414 C C . PRO A 1 54 ? 137.933 167.436 174.301 1.00 27.28 54 PRO B C 1
ATOM 415 O O . PRO A 1 54 ? 136.861 167.022 173.843 1.00 21.56 54 PRO B O 1
ATOM 419 N N . ASN A 1 55 ? 138.377 168.670 174.068 1.00 26.99 55 ASN B N 1
ATOM 420 C CA . ASN A 1 55 ? 137.608 169.594 173.242 1.00 19.12 55 ASN B CA 1
ATOM 421 C C . ASN A 1 55 ? 137.748 169.270 171.760 1.00 23.04 55 ASN B C 1
ATOM 422 O O . ASN A 1 55 ? 136.774 169.370 171.007 1.00 26.71 55 ASN B O 1
ATOM 427 N N . SER A 1 56 ? 138.948 168.878 171.326 1.00 30.50 56 SER B N 1
ATOM 428 C CA . SER A 1 56 ? 139.140 168.491 169.933 1.00 23.37 56 SER B CA 1
ATOM 429 C C . SER A 1 56 ? 138.321 167.256 169.589 1.00 26.21 56 SER B C 1
ATOM 430 O O . SER A 1 56 ? 137.780 167.150 168.484 1.00 30.60 56 SER B O 1
ATOM 433 N N . PHE A 1 57 ? 138.232 166.304 170.520 1.00 18.28 57 PHE B N 1
ATOM 434 C CA . PHE A 1 57 ? 137.445 165.101 170.278 1.00 17.80 57 PHE B CA 1
ATOM 435 C C . PHE A 1 57 ? 135.960 165.418 170.150 1.00 31.13 57 PHE B C 1
ATOM 436 O O . PHE A 1 57 ? 135.268 164.838 169.305 1.00 36.57 57 PHE B O 1
ATOM 444 N N . SER A 1 58 ? 135.446 166.320 170.991 1.00 26.43 58 SER B N 1
ATOM 445 C CA . SER A 1 58 ? 134.024 166.647 170.941 1.00 30.22 58 SER B CA 1
ATOM 446 C C . SER A 1 58 ? 133.671 167.370 169.648 1.00 35.24 58 SER B C 1
ATOM 447 O O . SER A 1 58 ? 132.666 167.053 169.004 1.00 34.74 58 SER B O 1
ATOM 450 N N . GLN A 1 59 ? 134.493 168.343 169.249 1.00 37.42 59 GLN B N 1
ATOM 451 C CA . GLN A 1 59 ? 134.240 169.065 168.007 1.00 29.72 59 GLN B CA 1
ATOM 452 C C . GLN A 1 59 ? 134.299 168.133 166.806 1.00 29.95 59 GLN B C 1
ATOM 453 O O . GLN A 1 59 ? 133.466 168.223 165.899 1.00 36.25 59 GLN B O 1
ATOM 459 N N . LEU A 1 60 ? 135.283 167.235 166.779 1.00 30.48 60 LEU B N 1
ATOM 460 C CA . LEU A 1 60 ? 135.396 166.297 165.669 1.00 30.05 60 LEU B CA 1
ATOM 461 C C . LEU A 1 60 ? 134.233 165.315 165.660 1.00 31.84 60 LEU B C 1
ATOM 462 O O . LEU A 1 60 ? 133.760 164.911 164.592 1.00 33.24 60 LEU B O 1
ATOM 467 N N . SER A 1 61 ? 133.758 164.919 166.842 1.00 33.21 61 SER B N 1
ATOM 468 C CA . SER A 1 61 ? 132.633 163.997 166.915 1.00 36.85 61 SER B CA 1
ATOM 469 C C . SER A 1 61 ? 131.335 164.652 166.455 1.00 41.01 61 SER B C 1
ATOM 470 O O . SER A 1 61 ? 130.517 164.001 165.798 1.00 42.89 61 SER B O 1
ATOM 473 N N . GLN A 1 62 ? 131.124 165.928 166.795 1.00 41.66 62 GLN B N 1
ATOM 474 C CA . GLN A 1 62 ? 129.937 166.635 166.320 1.00 43.88 62 GLN B CA 1
ATOM 475 C C . GLN A 1 62 ? 129.966 166.820 164.809 1.00 44.13 62 GLN B C 1
ATOM 476 O O . GLN A 1 62 ? 128.932 166.705 164.142 1.00 47.16 62 GLN B O 1
ATOM 482 N N . PHE A 1 63 ? 131.141 167.118 164.252 1.00 42.72 63 PHE B N 1
ATOM 483 C CA . PHE A 1 63 ? 131.254 167.313 162.812 1.00 38.64 63 PHE B CA 1
ATOM 484 C C . PHE A 1 63 ? 130.870 166.052 162.053 1.00 41.53 63 PHE B C 1
ATOM 485 O O . PHE A 1 63 ? 130.192 166.119 161.021 1.00 47.63 63 PHE B O 1
ATOM 493 N N . ARG A 1 64 ? 131.296 164.891 162.546 1.00 43.81 64 ARG B N 1
ATOM 494 C CA . ARG A 1 64 ? 131.012 163.645 161.846 1.00 44.97 64 ARG B CA 1
ATOM 495 C C . ARG A 1 64 ? 129.531 163.289 161.922 1.00 45.70 64 ARG B C 1
ATOM 496 O O . ARG A 1 64 ? 128.985 162.681 160.993 1.00 46.58 64 ARG B O 1
ATOM 504 N N . ASP A 1 65 ? 128.863 163.652 163.020 1.00 47.85 65 ASP B N 1
ATOM 505 C CA . ASP A 1 65 ? 127.413 163.482 163.083 1.00 51.06 65 ASP B CA 1
ATOM 506 C C . ASP A 1 65 ? 126.693 164.531 162.243 1.00 54.85 65 ASP B C 1
ATOM 507 O O . ASP A 1 65 ? 125.698 164.224 161.576 1.00 54.58 65 ASP B O 1
ATOM 512 N N . SER A 1 66 ? 127.174 165.777 162.269 1.00 54.70 66 SER B N 1
ATOM 513 C CA . SER A 1 66 ? 126.553 166.825 161.463 1.00 50.92 66 SER B CA 1
ATOM 514 C C . SER A 1 66 ? 126.682 166.526 159.975 1.00 55.71 66 SER B C 1
ATOM 515 O O . SER A 1 66 ? 125.749 166.771 159.201 1.00 55.96 66 SER B O 1
ATOM 518 N N . ASP A 1 67 ? 127.829 166.001 159.557 1.00 62.90 67 ASP B N 1
ATOM 519 C CA . ASP A 1 67 ? 128.071 165.684 158.156 1.00 63.42 67 ASP B CA 1
ATOM 520 C C . ASP A 1 67 ? 127.172 164.542 157.691 1.00 65.24 67 ASP B C 1
ATOM 521 O O . ASP A 1 67 ? 126.076 164.769 157.176 1.00 64.91 67 ASP B O 1
ATOM 526 N N . GLN A 1 75 ? 131.095 169.861 152.210 1.00 50.72 75 GLN B N 1
ATOM 527 C CA . GLN A 1 75 ? 130.828 169.401 150.852 1.00 54.37 75 GLN B CA 1
ATOM 528 C C . GLN A 1 75 ? 132.083 168.907 150.141 1.00 54.96 75 GLN B C 1
ATOM 529 O O . GLN A 1 75 ? 133.149 169.513 150.230 1.00 53.87 75 GLN B O 1
ATOM 535 N N . THR A 1 76 ? 131.931 167.786 149.434 1.00 48.80 76 THR B N 1
ATOM 536 C CA . THR A 1 76 ? 133.033 167.238 148.652 1.00 45.71 76 THR B CA 1
ATOM 537 C C . THR A 1 76 ? 133.258 168.044 147.378 1.00 48.64 76 THR B C 1
ATOM 538 O O . THR A 1 76 ? 134.397 168.183 146.913 1.00 45.45 76 THR B O 1
ATOM 542 N N . GLY A 1 77 ? 132.183 168.588 146.803 1.00 43.67 77 GLY B N 1
ATOM 543 C CA . GLY A 1 77 ? 132.306 169.292 145.537 1.00 40.75 77 GLY B CA 1
ATOM 544 C C . GLY A 1 77 ? 133.143 170.554 145.629 1.00 43.04 77 GLY B C 1
ATOM 545 O O . GLY A 1 77 ? 133.955 170.833 144.744 1.00 49.10 77 GLY B O 1
ATOM 546 N N . LYS A 1 78 ? 132.956 171.336 146.695 1.00 40.65 78 LYS B N 1
ATOM 547 C CA . LYS A 1 78 ? 133.631 172.627 146.782 1.00 42.64 78 LYS B CA 1
ATOM 548 C C . LYS A 1 78 ? 135.125 172.471 147.033 1.00 40.40 78 LYS B C 1
ATOM 549 O O . LYS A 1 78 ? 135.927 173.261 146.521 1.00 42.76 78 LYS B O 1
ATOM 555 N N . PHE A 1 79 ? 135.522 171.479 147.833 1.00 35.88 79 PHE B N 1
ATOM 556 C CA . PHE A 1 79 ? 136.947 171.250 148.055 1.00 34.98 79 PHE B CA 1
ATOM 557 C C . PHE A 1 79 ? 137.647 170.852 146.764 1.00 36.73 79 PHE B C 1
ATOM 558 O O . PHE A 1 79 ? 138.737 171.348 146.459 1.00 41.65 79 PHE B O 1
ATOM 566 N N . TRP A 1 80 ? 137.032 169.954 145.995 1.00 36.06 80 TRP B N 1
ATOM 567 C CA . TRP A 1 80 ? 137.666 169.459 144.780 1.00 34.96 80 TRP B CA 1
ATOM 568 C C . TRP A 1 80 ? 137.585 170.478 143.653 1.00 37.53 80 TRP B C 1
ATOM 569 O O . TRP A 1 80 ? 138.439 170.486 142.760 1.00 44.99 80 TRP B O 1
ATOM 580 N N . GLN A 1 81 ? 136.571 171.347 143.678 1.00 37.68 81 GLN B N 1
ATOM 581 C CA . GLN A 1 81 ? 136.497 172.419 142.691 1.00 35.22 81 GLN B CA 1
ATOM 582 C C . GLN A 1 81 ? 137.708 173.335 142.787 1.00 33.58 81 GLN B C 1
ATOM 583 O O . GLN A 1 81 ? 138.243 173.778 141.765 1.00 35.65 81 GLN B O 1
ATOM 589 N N . ASN A 1 82 ? 138.144 173.643 144.008 1.00 39.16 82 ASN B N 1
ATOM 590 C CA . ASN A 1 82 ? 139.322 174.485 144.179 1.00 39.76 82 ASN B CA 1
ATOM 591 C C . ASN A 1 82 ? 140.593 173.745 143.787 1.00 37.03 82 ASN B C 1
ATOM 592 O O . ASN A 1 82 ? 141.581 174.368 143.385 1.00 36.79 82 ASN B O 1
ATOM 597 N N . GLU A 1 83 ? 140.594 172.417 143.920 1.00 35.00 83 GLU B N 1
ATOM 598 C CA . GLU A 1 83 ? 141.733 171.636 143.455 1.00 37.95 83 GLU B CA 1
ATOM 599 C C . GLU A 1 83 ? 141.841 171.654 141.938 1.00 38.62 83 GLU B C 1
ATOM 600 O O . GLU A 1 83 ? 142.951 171.626 141.398 1.00 40.53 83 GLU B O 1
ATOM 606 N N . TYR A 1 84 ? 140.709 171.694 141.234 1.00 33.94 84 TYR B N 1
ATOM 607 C CA . TYR A 1 84 ? 140.758 171.798 139.781 1.00 32.72 84 TYR B CA 1
ATOM 608 C C . TYR A 1 84 ? 141.215 173.181 139.335 1.00 34.11 84 TYR B C 1
ATOM 609 O O . TYR A 1 84 ? 141.969 173.305 138.365 1.00 43.99 84 TYR B O 1
ATOM 618 N N . GLU A 1 85 ? 140.762 174.234 140.016 1.00 35.42 85 GLU B N 1
ATOM 619 C CA . GLU A 1 85 ? 141.183 175.576 139.634 1.00 37.01 85 GLU B CA 1
ATOM 620 C C . GLU A 1 85 ? 142.678 175.770 139.837 1.00 40.50 85 GLU B C 1
ATOM 621 O O . GLU A 1 85 ? 143.274 176.669 139.235 1.00 41.49 85 GLU B O 1
ATOM 627 N N . ALA A 1 86 ? 143.298 174.941 140.678 1.00 44.67 86 ALA B N 1
ATOM 628 C CA . ALA A 1 86 ? 144.749 174.961 140.798 1.00 45.22 86 ALA B CA 1
ATOM 629 C C . ALA A 1 86 ? 145.410 174.318 139.585 1.00 46.98 86 ALA B C 1
ATOM 630 O O . ALA A 1 86 ? 146.528 174.690 139.211 1.00 51.82 86 ALA B O 1
ATOM 632 N N . CYS A 1 87 ? 144.738 173.342 138.963 1.00 41.80 87 CYS B N 1
ATOM 633 C CA . CYS A 1 87 ? 145.292 172.698 137.774 1.00 44.03 87 CYS B CA 1
ATOM 634 C C . CYS A 1 87 ? 145.411 173.677 136.617 1.00 41.25 87 CYS B C 1
ATOM 635 O O . CYS A 1 87 ? 146.437 173.714 135.929 1.00 44.12 87 CYS B O 1
ATOM 638 N N . LYS A 1 88 ? 144.377 174.490 136.398 1.00 37.24 88 LYS B N 1
ATOM 639 C CA . LYS A 1 88 ? 144.340 175.367 135.234 1.00 41.13 88 LYS B CA 1
ATOM 640 C C . LYS A 1 88 ? 145.456 176.400 135.253 1.00 42.84 88 LYS B C 1
ATOM 641 O O . LYS A 1 88 ? 145.725 177.024 134.222 1.00 42.66 88 LYS B O 1
ATOM 647 N N . ASN A 1 89 ? 146.106 176.601 136.398 1.00 50.27 89 ASN B N 1
ATOM 648 C CA . ASN A 1 89 ? 147.175 177.579 136.519 1.00 55.18 89 ASN B CA 1
ATOM 649 C C . ASN A 1 89 ? 148.571 176.983 136.408 1.00 51.22 89 ASN B C 1
ATOM 650 O O . ASN A 1 89 ? 149.540 177.746 136.335 1.00 54.19 89 ASN B O 1
ATOM 655 N N . PHE A 1 90 ? 148.707 175.659 136.394 1.00 40.05 90 PHE B N 1
ATOM 656 C CA . PHE A 1 90 ? 150.022 175.062 136.205 1.00 41.44 90 PHE B CA 1
ATOM 657 C C . PHE A 1 90 ? 150.506 175.306 134.782 1.00 44.68 90 PHE B C 1
ATOM 658 O O . PHE A 1 90 ? 149.770 175.101 133.814 1.00 49.22 90 PHE B O 1
ATOM 666 N N . GLN A 1 91 ? 151.757 175.756 134.660 1.00 39.63 91 GLN B N 1
ATOM 667 C CA . GLN A 1 91 ? 152.289 176.113 133.349 1.00 40.99 91 GLN B CA 1
ATOM 668 C C . GLN A 1 91 ? 152.449 174.889 132.454 1.00 37.06 91 GLN B C 1
ATOM 669 O O . GLN A 1 91 ? 151.970 174.880 131.314 1.00 39.91 91 GLN B O 1
ATOM 675 N N . THR A 1 92 ? 153.103 173.846 132.955 1.00 30.96 92 THR B N 1
ATOM 676 C CA . THR A 1 92 ? 153.458 172.693 132.144 1.00 32.48 92 THR B CA 1
ATOM 677 C C . THR A 1 92 ? 152.268 171.750 131.986 1.00 27.21 92 THR B C 1
ATOM 678 O O . THR A 1 92 ? 151.412 171.632 132.865 1.00 31.16 92 THR B O 1
ATOM 682 N N . HIS A 1 93 ? 152.218 171.078 130.832 1.00 27.18 93 HIS B N 1
ATOM 683 C CA . HIS A 1 93 ? 151.209 170.050 130.608 1.00 26.63 93 HIS B CA 1
ATOM 684 C C . HIS A 1 93 ? 151.451 168.829 131.483 1.00 26.08 93 HIS B C 1
ATOM 685 O O . HIS A 1 93 ? 150.499 168.120 131.825 1.00 26.33 93 HIS B O 1
ATOM 692 N N . LYS A 1 94 ? 152.709 168.559 131.833 1.00 29.97 94 LYS B N 1
ATOM 693 C CA . LYS A 1 94 ? 153.012 167.462 132.745 1.00 30.22 94 LYS B CA 1
ATOM 694 C C . LYS A 1 94 ? 152.409 167.715 134.121 1.00 36.86 94 LYS B C 1
ATOM 695 O O . LYS A 1 94 ? 151.854 166.805 134.746 1.00 30.89 94 LYS B O 1
ATOM 701 N N . GLU A 1 95 ? 152.515 168.953 134.610 1.00 36.13 95 GLU B N 1
ATOM 702 C CA . GLU A 1 95 ? 151.915 169.304 135.893 1.00 30.36 95 GLU B CA 1
ATOM 703 C C . GLU A 1 95 ? 150.400 169.156 135.856 1.00 37.17 95 GLU B C 1
ATOM 704 O O . GLU A 1 95 ? 149.799 168.610 136.787 1.00 37.62 95 GLU B O 1
ATOM 710 N N . ARG A 1 96 ? 149.765 169.641 134.787 1.00 31.91 96 ARG B N 1
ATOM 711 C CA . ARG A 1 96 ? 148.311 169.559 134.683 1.00 24.72 96 ARG B CA 1
ATOM 712 C C . ARG A 1 96 ? 147.841 168.124 134.502 1.00 25.35 96 ARG B C 1
ATOM 713 O O . ARG A 1 96 ? 146.818 167.727 135.067 1.00 26.58 96 ARG B O 1
ATOM 721 N N . ARG A 1 97 ? 148.570 167.331 133.716 1.00 31.82 97 ARG B N 1
ATOM 722 C CA . ARG A 1 97 ? 148.148 165.958 133.456 1.00 25.88 97 ARG B CA 1
ATOM 723 C C . ARG A 1 97 ? 148.186 165.114 134.726 1.00 30.73 97 ARG B C 1
ATOM 724 O O . ARG A 1 97 ? 147.314 164.265 134.941 1.00 33.19 97 ARG B O 1
ATOM 732 N N . GLU A 1 98 ? 149.197 165.323 135.574 1.00 33.43 98 GLU B N 1
ATOM 733 C CA . GLU A 1 98 ? 149.287 164.567 136.820 1.00 34.59 98 GLU B CA 1
ATOM 734 C C . GLU A 1 98 ? 148.163 164.932 137.780 1.00 36.67 98 GLU B C 1
ATOM 735 O O . GLU A 1 98 ? 147.561 164.051 138.401 1.00 36.32 98 GLU B O 1
ATOM 741 N N . THR A 1 99 ? 147.880 166.226 137.936 1.00 36.12 99 THR B N 1
ATOM 742 C CA . THR A 1 99 ? 146.879 166.637 138.912 1.00 34.13 99 THR B CA 1
ATOM 743 C C . THR A 1 99 ? 145.479 166.249 138.461 1.00 32.53 99 THR B C 1
ATOM 744 O O . THR A 1 99 ? 144.623 165.926 139.290 1.00 43.26 99 THR B O 1
ATOM 748 N N . LEU A 1 100 ? 145.229 166.271 137.151 1.00 27.00 100 LEU B N 1
ATOM 749 C CA . LEU A 1 100 ? 143.968 165.754 136.631 1.00 30.50 100 LEU B CA 1
ATOM 750 C C . LEU A 1 100 ? 143.823 164.267 136.915 1.00 31.76 100 LEU B C 1
ATOM 751 O O . LEU A 1 100 ? 142.702 163.768 137.058 1.00 36.38 100 LEU B O 1
ATOM 756 N N . GLU A 1 101 ? 144.942 163.545 136.979 1.00 36.66 101 GLU B N 1
ATOM 757 C CA . GLU A 1 101 ? 144.907 162.131 137.334 1.00 36.94 101 GLU B CA 1
ATOM 758 C C . GLU A 1 101 ? 144.387 161.929 138.750 1.00 35.88 101 GLU B C 1
ATOM 759 O O . GLU A 1 101 ? 143.590 161.019 139.006 1.00 33.57 101 GLU B O 1
ATOM 765 N N . GLN A 1 102 ? 144.825 162.773 139.685 1.00 37.62 102 GLN B N 1
ATOM 766 C CA . GLN A 1 102 ? 144.421 162.616 141.077 1.00 34.11 102 GLN B CA 1
ATOM 767 C C . GLN A 1 102 ? 142.967 163.011 141.283 1.00 38.08 102 GLN B C 1
ATOM 768 O O . GLN A 1 102 ? 142.247 162.368 142.053 1.00 42.81 102 GLN B O 1
ATOM 774 N N . ILE A 1 103 ? 142.516 164.066 140.608 1.00 34.02 103 ILE B N 1
ATOM 775 C CA . ILE A 1 103 ? 141.134 164.502 140.765 1.00 29.22 103 ILE B CA 1
ATOM 776 C C . ILE A 1 103 ? 140.173 163.434 140.259 1.00 34.14 103 ILE B C 1
ATOM 777 O O . ILE A 1 103 ? 139.155 163.149 140.896 1.00 40.23 103 ILE B O 1
ATOM 782 N N . ILE A 1 104 ? 140.483 162.812 139.121 1.00 31.21 104 ILE B N 1
ATOM 783 C CA . ILE A 1 104 ? 139.570 161.827 138.549 1.00 34.33 104 ILE B CA 1
ATOM 784 C C . ILE A 1 104 ? 139.395 160.640 139.489 1.00 36.80 104 ILE B C 1
ATOM 785 O O . ILE A 1 104 ? 138.276 160.157 139.701 1.00 43.81 104 ILE B O 1
ATOM 790 N N . ARG A 1 105 ? 140.490 160.158 140.076 1.00 37.44 105 ARG B N 1
ATOM 791 C CA . ARG A 1 105 ? 140.427 158.951 140.893 1.00 34.66 105 ARG B CA 1
ATOM 792 C C . ARG A 1 105 ? 139.748 159.206 142.234 1.00 39.61 105 ARG B C 1
ATOM 793 O O . ARG A 1 105 ? 139.104 158.308 142.785 1.00 38.05 105 ARG B O 1
ATOM 801 N N . PHE A 1 106 ? 139.874 160.422 142.768 1.00 43.49 106 PHE B N 1
ATOM 802 C CA . PHE A 1 106 ? 139.243 160.742 144.043 1.00 37.44 106 PHE B CA 1
ATOM 803 C C . PHE A 1 106 ? 137.741 160.969 143.897 1.00 39.57 106 PHE B C 1
ATOM 804 O O . PHE A 1 106 ? 136.968 160.611 144.792 1.00 47.71 106 PHE B O 1
ATOM 812 N N . LEU A 1 107 ? 137.304 161.567 142.790 1.00 36.41 107 LEU B N 1
ATOM 813 C CA . LEU A 1 107 ? 135.891 161.877 142.587 1.00 38.07 107 LEU B CA 1
ATOM 814 C C . LEU A 1 107 ? 135.100 160.743 141.950 1.00 37.65 107 LEU B C 1
ATOM 815 O O . LEU A 1 107 ? 133.894 160.898 141.737 1.00 46.15 107 LEU B O 1
ATOM 820 N N . GLN A 1 108 ? 135.735 159.616 141.640 1.00 37.21 108 GLN B N 1
ATOM 821 C CA . GLN A 1 108 ? 134.996 158.515 141.030 1.00 41.69 108 GLN B CA 1
ATOM 822 C C . GLN A 1 108 ? 133.987 157.918 142.003 1.00 48.36 108 GLN B C 1
ATOM 823 O O . GLN A 1 108 ? 132.912 157.467 141.592 1.00 48.50 108 GLN B O 1
ATOM 829 N N . ASN A 1 109 ? 134.322 157.895 143.297 1.00 52.55 109 ASN B N 1
ATOM 830 C CA . ASN A 1 109 ? 133.414 157.331 144.291 1.00 52.33 109 ASN B CA 1
ATOM 831 C C . ASN A 1 109 ? 132.121 158.131 144.384 1.00 53.40 109 ASN B C 1
ATOM 832 O O . ASN A 1 109 ? 131.028 157.557 144.425 1.00 52.10 109 ASN B O 1
ATOM 837 N N . GLY A 1 110 ? 132.229 159.461 144.420 1.00 49.26 110 GLY B N 1
ATOM 838 C CA . GLY A 1 110 ? 131.042 160.289 144.545 1.00 51.94 110 GLY B CA 1
ATOM 839 C C . GLY A 1 110 ? 13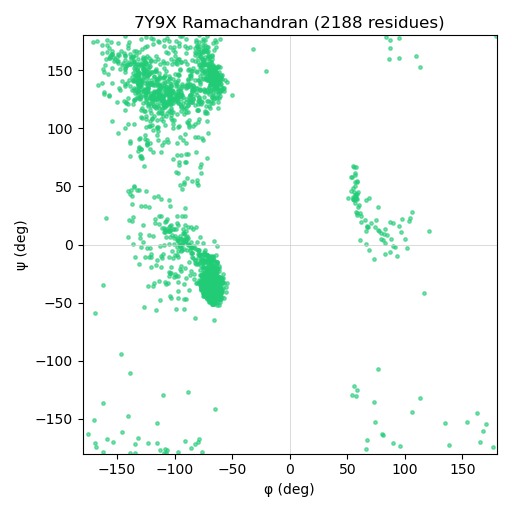0.125 160.189 143.343 1.00 54.19 110 GLY B C 1
ATOM 840 O O . GLY A 1 110 ? 128.904 160.312 143.471 1.00 54.17 110 GLY B O 1
ATOM 841 N N . ALA A 1 111 ? 130.699 159.978 142.157 1.00 53.53 111 ALA B N 1
ATOM 842 C CA . ALA A 1 111 ? 129.884 159.860 140.953 1.00 52.90 111 ALA B CA 1
ATOM 843 C C . ALA A 1 111 ? 128.992 158.628 140.993 1.00 55.29 111 ALA B C 1
ATOM 844 O O . ALA A 1 111 ? 127.876 158.657 140.463 1.00 54.04 111 ALA B O 1
ATOM 846 N N . GLU A 1 112 ? 129.463 157.541 141.605 1.00 58.65 112 GLU B N 1
ATOM 847 C CA . GLU A 1 112 ? 128.656 156.329 141.692 1.00 61.47 112 GLU B CA 1
ATOM 848 C C . GLU A 1 112 ? 127.438 156.524 142.587 1.00 61.66 112 GLU B C 1
ATOM 849 O O . GLU A 1 112 ? 126.386 155.925 142.338 1.00 60.02 112 GLU B O 1
ATOM 855 N N . GLU A 1 113 ? 127.561 157.352 143.621 1.00 62.48 113 GLU B N 1
ATOM 856 C CA . GLU A 1 113 ? 126.481 157.536 144.580 1.00 62.60 113 GLU B CA 1
ATOM 857 C C . GLU A 1 113 ? 125.241 158.105 143.903 1.00 65.25 113 GLU B C 1
ATOM 858 O O . GLU A 1 113 ? 125.332 158.931 142.991 1.00 65.03 113 GLU B O 1
ATOM 864 N N . LYS A 1 114 ? 124.071 157.642 144.350 1.00 65.43 114 LYS B N 1
ATOM 865 C CA . LYS A 1 114 ? 122.816 158.157 143.813 1.00 65.31 114 LYS B CA 1
ATOM 866 C C . LYS A 1 114 ? 122.624 159.626 144.166 1.00 65.52 114 LYS B C 1
ATOM 867 O O . LYS A 1 114 ? 122.236 160.433 143.314 1.00 63.58 114 LYS B O 1
ATOM 873 N N . ASP A 1 115 ? 122.892 159.992 145.419 1.00 66.11 115 ASP B N 1
ATOM 874 C CA . ASP A 1 115 ? 122.732 161.372 145.877 1.00 65.84 115 ASP B CA 1
ATOM 875 C C . ASP A 1 115 ? 124.048 162.123 145.673 1.00 69.10 115 ASP B C 1
ATOM 876 O O . ASP A 1 115 ? 124.767 162.473 146.610 1.00 68.62 115 ASP B O 1
ATOM 881 N N . ALA A 1 116 ? 124.350 162.370 144.403 1.00 63.07 116 ALA B N 1
ATOM 882 C CA . ALA A 1 116 ? 125.602 162.991 143.999 1.00 60.31 116 ALA B CA 1
ATOM 883 C C . ALA A 1 116 ? 125.370 164.462 143.685 1.00 58.90 116 ALA B C 1
ATOM 884 O O . ALA A 1 116 ? 124.503 164.801 142.873 1.00 61.12 116 ALA B O 1
ATOM 886 N N . ASP A 1 117 ? 126.148 165.327 144.329 1.00 51.58 117 ASP B N 1
ATOM 887 C CA . ASP A 1 117 ? 126.037 166.760 144.100 1.00 50.15 117 ASP B CA 1
ATOM 888 C C . ASP A 1 117 ? 126.422 167.098 142.666 1.00 53.01 117 ASP B C 1
ATOM 889 O O . ASP A 1 117 ? 127.322 166.487 142.086 1.00 54.81 117 ASP B O 1
ATOM 894 N N . ASP A 1 118 ? 125.723 168.077 142.087 1.00 51.51 118 ASP B N 1
ATOM 895 C CA . ASP A 1 118 ? 126.044 168.499 140.729 1.00 48.69 118 ASP B CA 1
ATOM 896 C C . ASP A 1 118 ? 127.406 169.171 140.658 1.00 45.49 118 ASP B C 1
ATOM 897 O O . ASP A 1 118 ? 128.059 169.135 139.610 1.00 51.84 118 ASP B O 1
ATOM 902 N N . LEU A 1 119 ? 127.849 169.797 141.748 1.00 39.39 119 LEU B N 1
ATOM 903 C CA . LEU A 1 119 ? 129.185 170.379 141.760 1.00 40.04 119 LEU B CA 1
ATOM 904 C C . LEU A 1 119 ? 130.251 169.295 141.699 1.00 40.04 119 LEU B C 1
ATOM 905 O O . LEU A 1 119 ? 131.307 169.484 141.086 1.00 45.44 119 LEU B O 1
ATOM 910 N N . LEU A 1 120 ? 129.998 168.155 142.343 1.00 38.43 120 LEU B N 1
ATOM 911 C CA . LEU A 1 120 ? 130.907 167.022 142.230 1.00 37.22 120 LEU B CA 1
ATOM 912 C C . LEU A 1 120 ? 130.920 166.472 140.808 1.00 38.42 120 LEU B C 1
ATOM 913 O O . LEU A 1 120 ? 131.977 166.107 140.283 1.00 41.18 120 LEU B O 1
ATOM 918 N N . LEU A 1 121 ? 129.749 166.405 140.172 1.00 37.13 121 LEU B N 1
ATOM 919 C CA . LEU A 1 121 ? 129.665 165.865 138.819 1.00 39.33 121 LEU B CA 1
ATOM 920 C C . LEU A 1 121 ? 130.217 166.841 137.787 1.00 39.70 121 LEU B C 1
ATOM 921 O O . LEU A 1 121 ? 130.815 166.421 136.791 1.00 40.91 121 LEU B O 1
ATOM 926 N N . LYS A 1 122 ? 130.014 168.145 137.992 1.00 37.34 122 LYS B N 1
ATOM 927 C CA . LYS A 1 122 ? 130.591 169.130 137.082 1.00 36.06 122 LYS B CA 1
ATOM 928 C C . LYS A 1 122 ? 132.111 169.108 137.135 1.00 38.05 122 LYS B C 1
ATOM 929 O O . LYS A 1 122 ? 132.777 169.228 136.101 1.00 46.88 122 LYS B O 1
ATOM 935 N N . THR A 1 123 ? 132.676 168.974 138.334 1.00 30.29 123 THR B N 1
ATOM 936 C CA . THR A 1 123 ? 134.126 168.963 138.477 1.00 29.54 123 THR B CA 1
ATOM 937 C C . THR A 1 123 ? 134.735 167.720 137.843 1.00 29.23 123 THR B C 1
ATOM 938 O O . THR A 1 123 ? 135.807 167.791 137.234 1.00 33.68 123 THR B O 1
ATOM 942 N N . LEU A 1 124 ? 134.068 166.572 137.975 1.00 28.38 124 LEU B N 1
ATOM 943 C CA . LEU A 1 124 ? 134.615 165.333 137.432 1.00 22.68 124 LEU B CA 1
ATOM 944 C C . LEU A 1 124 ? 134.505 165.298 135.913 1.00 27.65 124 LEU B C 1
ATOM 945 O O . LEU A 1 124 ? 135.437 164.862 135.230 1.00 28.48 124 LEU B O 1
ATOM 950 N N . ALA A 1 125 ? 133.374 165.752 135.367 1.00 34.18 125 ALA B N 1
ATOM 951 C CA . ALA A 1 125 ? 133.224 165.817 133.917 1.00 26.23 125 ALA B CA 1
ATOM 952 C C . ALA A 1 125 ? 134.224 166.788 133.303 1.00 25.69 125 ALA B C 1
ATOM 953 O O . ALA A 1 125 ? 134.785 166.523 132.235 1.00 31.78 125 ALA B O 1
ATOM 955 N N . ARG A 1 126 ? 134.448 167.924 133.959 1.00 26.70 126 ARG B N 1
ATOM 956 C CA . ARG A 1 126 ? 135.424 168.887 133.467 1.00 27.13 126 ARG B CA 1
ATOM 957 C C . ARG A 1 126 ? 136.844 168.341 133.575 1.00 29.82 126 ARG B C 1
ATOM 958 O O . ARG A 1 126 ? 137.704 168.666 132.750 1.00 34.81 126 ARG B O 1
ATOM 966 N N . ALA A 1 127 ? 137.111 167.514 134.588 1.00 33.77 127 ALA B N 1
ATOM 967 C CA . ALA A 1 127 ? 138.432 166.905 134.718 1.00 24.86 127 ALA B CA 1
ATOM 968 C C . ALA A 1 127 ? 138.656 165.833 133.658 1.00 25.19 127 ALA B C 1
ATOM 969 O O . ALA A 1 127 ? 139.783 165.642 133.190 1.00 31.97 127 ALA B O 1
ATOM 971 N N . TYR A 1 128 ? 137.601 165.106 133.282 1.00 26.84 128 TYR B N 1
ATOM 972 C CA . TYR A 1 128 ? 137.725 164.144 132.192 1.00 19.86 128 TYR B CA 1
ATOM 973 C C . TYR A 1 128 ? 137.947 164.844 130.860 1.00 23.01 128 TYR B C 1
ATOM 974 O O . TYR A 1 128 ? 138.747 164.385 130.037 1.00 33.89 128 TYR B O 1
ATOM 983 N N . PHE A 1 129 ? 137.240 165.950 130.622 1.00 25.17 129 PHE B N 1
ATOM 984 C CA . PHE A 1 129 ? 137.422 166.680 129.374 1.00 19.43 129 PHE B CA 1
ATOM 985 C C . PHE A 1 129 ? 138.842 167.215 129.253 1.00 15.09 129 PHE B C 1
ATOM 986 O O . PHE A 1 129 ? 139.457 167.126 128.186 1.00 26.00 129 PHE B O 1
ATOM 994 N N . HIS A 1 130 ? 139.373 167.779 130.336 1.00 17.85 130 HIS B N 1
ATOM 995 C CA . HIS A 1 130 ? 140.705 168.369 130.293 1.00 22.95 130 HIS B CA 1
ATOM 996 C C . HIS A 1 130 ? 141.781 167.298 130.161 1.00 15.49 130 HIS B C 1
ATOM 997 O O . HIS A 1 130 ? 142.790 167.507 129.480 1.00 22.20 130 HIS B O 1
ATOM 1004 N N . ARG A 1 131 ? 141.587 166.150 130.811 1.00 20.83 131 ARG B N 1
ATOM 1005 C CA . ARG A 1 131 ? 142.512 165.034 130.647 1.00 18.90 131 ARG B CA 1
ATOM 1006 C C . ARG A 1 131 ? 142.445 164.470 129.232 1.00 20.33 131 ARG B C 1
ATOM 1007 O O . ARG A 1 131 ? 143.462 164.029 128.684 1.00 20.84 131 ARG B O 1
ATOM 1015 N N . GLY A 1 132 ? 141.255 164.471 128.628 1.00 23.33 132 GLY B N 1
ATOM 1016 C CA . GLY A 1 132 ? 141.127 164.043 127.246 1.00 17.19 132 GLY B CA 1
ATOM 1017 C C . GLY A 1 132 ? 141.897 164.915 126.274 1.00 18.46 132 GLY B C 1
ATOM 1018 O O . GLY A 1 132 ? 142.408 164.422 125.267 1.00 30.16 132 GLY B O 1
ATOM 1019 N N . LEU A 1 133 ? 141.986 166.217 126.551 1.00 21.19 133 LEU B N 1
ATOM 1020 C CA . LEU A 1 133 ? 142.769 167.109 125.704 1.00 17.25 133 LEU B CA 1
ATOM 1021 C C . LEU A 1 133 ? 144.263 166.847 125.807 1.00 24.44 133 LEU B C 1
ATOM 1022 O O . LEU A 1 133 ? 145.008 167.211 124.892 1.00 29.13 133 LEU B O 1
ATOM 1027 N N . LEU A 1 134 ? 144.719 166.237 126.894 1.00 19.33 134 LEU B N 1
ATOM 1028 C CA . LEU A 1 134 ? 146.139 166.073 127.157 1.00 11.39 134 LEU B CA 1
ATOM 1029 C C . LEU A 1 134 ? 146.674 164.709 126.751 1.00 20.92 134 LEU B C 1
ATOM 1030 O O . LEU A 1 134 ? 147.852 164.430 126.990 1.00 27.07 134 LEU B O 1
ATOM 1035 N N . TYR A 1 135 ? 145.850 163.859 126.148 1.00 22.06 135 TYR B N 1
ATOM 1036 C CA . TYR A 1 135 ? 146.302 162.539 125.726 1.00 20.66 135 TYR B CA 1
ATOM 1037 C C . TYR A 1 135 ? 147.216 162.680 124.516 1.00 27.81 135 TYR B C 1
ATOM 1038 O O . TYR A 1 135 ? 146.806 163.192 123.471 1.00 27.83 135 TYR B O 1
ATOM 1047 N N . ARG A 1 136 ? 148.457 162.240 124.668 1.00 32.07 136 ARG B N 1
ATOM 1048 C CA . ARG A 1 136 ? 149.457 162.337 123.614 1.00 28.79 136 ARG B CA 1
ATOM 1049 C C . ARG A 1 136 ? 149.356 161.136 122.681 1.00 31.56 136 ARG B C 1
ATOM 1050 O O . ARG A 1 136 ? 149.345 159.995 123.150 1.00 35.51 136 ARG B O 1
ATOM 1058 N N . PRO A 1 137 ? 149.263 161.351 121.371 1.00 31.07 137 PRO B N 1
ATOM 1059 C CA . PRO A 1 137 ? 149.153 160.220 120.445 1.00 35.11 137 PRO B CA 1
ATOM 1060 C C . PRO A 1 137 ? 150.425 159.387 120.406 1.00 34.06 137 PRO B C 1
ATOM 1061 O O . PRO A 1 137 ? 151.534 159.889 120.601 1.00 35.64 137 PRO B O 1
ATOM 1065 N N . LYS A 1 138 ? 150.247 158.090 120.161 1.00 37.51 138 LYS B N 1
ATOM 1066 C CA . LYS A 1 138 ? 151.360 157.158 119.994 1.00 46.50 138 LYS B CA 1
ATOM 1067 C C . LYS A 1 138 ? 151.111 156.240 118.803 1.00 49.90 138 LYS B C 1
ATOM 1068 O O . LYS A 1 138 ? 151.239 155.015 118.899 1.00 48.44 138 LYS B O 1
ATOM 1074 N N . GLY A 1 139 ? 150.747 156.824 117.669 1.00 50.99 139 GLY B N 1
ATOM 1075 C CA . GLY A 1 139 ? 150.489 156.049 116.474 1.00 46.14 139 GLY B CA 1
ATOM 1076 C C . GLY A 1 139 ? 149.766 156.892 115.449 1.00 50.34 139 GLY B C 1
ATOM 1077 O O . GLY A 1 139 ? 149.642 158.113 115.585 1.00 54.63 139 GLY B O 1
ATOM 1078 N N . PHE A 1 140 ? 149.297 156.213 114.402 1.00 47.35 140 PHE B N 1
ATOM 1079 C CA . PHE A 1 140 ? 148.499 156.893 113.388 1.00 50.19 140 PHE B CA 1
ATOM 1080 C C . PHE A 1 140 ? 147.081 157.145 113.878 1.00 49.01 140 PHE B C 1
ATOM 1081 O O . PHE A 1 140 ? 146.455 158.143 113.503 1.00 45.40 140 PHE B O 1
ATOM 1089 N N . SER A 1 141 ? 146.557 156.256 114.714 1.00 50.47 141 SER B N 1
ATOM 1090 C CA . SER A 1 141 ? 145.181 156.382 115.161 1.00 51.20 141 SER B CA 1
ATOM 1091 C C . SER A 1 141 ? 145.036 157.502 116.185 1.00 51.79 141 SER B C 1
ATOM 1092 O O . SER A 1 141 ? 145.994 157.893 116.858 1.00 51.09 141 SER B O 1
ATOM 1095 N N . VAL A 1 142 ? 143.819 158.030 116.276 1.00 47.24 142 VAL B N 1
ATOM 1096 C CA . VAL A 1 142 ? 143.460 158.886 117.411 1.00 42.93 142 VAL B CA 1
ATOM 1097 C C . VAL A 1 142 ? 143.550 158.057 118.683 1.00 43.17 142 VAL B C 1
ATOM 1098 O O . VAL A 1 142 ? 143.195 156.861 118.662 1.00 39.91 142 VAL B O 1
ATOM 1102 N N . PRO A 1 143 ? 144.043 158.598 119.796 1.00 40.00 143 PRO B N 1
ATOM 1103 C CA . PRO A 1 143 ? 144.093 157.804 121.029 1.00 38.72 143 PRO B CA 1
ATOM 1104 C C . PRO A 1 143 ? 142.710 157.298 121.409 1.00 39.92 143 PRO B C 1
ATOM 1105 O O . PRO A 1 143 ? 141.732 158.048 121.406 1.00 36.93 143 PRO B O 1
ATOM 1109 N N . ALA A 1 144 ? 142.630 156.005 121.718 1.00 44.15 144 ALA B N 1
ATOM 1110 C CA . ALA A 1 144 ? 141.365 155.446 122.174 1.00 38.81 144 ALA B CA 1
ATOM 1111 C C . ALA A 1 144 ? 140.998 155.971 123.553 1.00 36.15 144 ALA B C 1
ATOM 1112 O O . ALA A 1 144 ? 139.817 156.002 123.911 1.00 39.99 144 ALA B O 1
ATOM 1114 N N . ARG A 1 145 ? 141.996 156.383 124.337 1.00 34.02 145 ARG B N 1
ATOM 1115 C CA . ARG A 1 145 ? 141.720 156.946 125.652 1.00 33.55 145 ARG B CA 1
ATOM 1116 C C . ARG A 1 145 ? 141.107 158.335 125.546 1.00 34.69 145 ARG B C 1
ATOM 1117 O O . ARG A 1 145 ? 140.240 158.694 126.350 1.00 38.63 145 ARG B O 1
ATOM 1125 N N . LYS A 1 146 ? 141.540 159.131 124.564 1.00 30.58 146 LYS B N 1
ATOM 1126 C CA . LYS A 1 146 ? 140.957 160.456 124.383 1.00 22.93 146 LYS B CA 1
ATOM 1127 C C . LYS A 1 146 ? 139.475 160.368 124.045 1.00 22.89 146 LYS B C 1
ATOM 1128 O O . LYS A 1 146 ? 138.671 161.164 124.539 1.00 33.74 146 LYS B O 1
ATOM 1134 N N . VAL A 1 147 ? 139.096 159.412 123.198 1.00 30.75 147 VAL B N 1
ATOM 1135 C CA . VAL A 1 147 ? 137.686 159.235 122.869 1.00 33.09 147 VAL B CA 1
ATOM 1136 C C . VAL A 1 147 ? 136.902 158.799 124.100 1.00 31.43 147 VAL B C 1
ATOM 1137 O O . VAL A 1 147 ? 135.780 159.262 124.336 1.00 31.78 147 VAL B O 1
ATOM 1141 N N . GLU A 1 148 ? 137.476 157.899 124.900 1.00 28.78 148 GLU B N 1
ATOM 1142 C CA . GLU A 1 148 ? 136.801 157.444 126.111 1.00 29.69 148 GLU B CA 1
ATOM 1143 C C . GLU A 1 148 ? 136.653 158.570 127.127 1.00 31.39 148 GLU B C 1
ATOM 1144 O O . GLU A 1 148 ? 135.624 158.668 127.804 1.00 36.68 148 GLU B O 1
ATOM 1150 N N . ALA A 1 149 ? 137.675 159.417 127.261 1.00 28.16 149 ALA B N 1
ATOM 1151 C CA . ALA A 1 149 ? 137.594 160.534 128.196 1.00 21.99 149 ALA B CA 1
ATOM 1152 C C . ALA A 1 149 ? 136.501 161.518 127.794 1.00 26.06 149 ALA B C 1
ATOM 1153 O O . ALA A 1 149 ? 135.758 162.013 128.648 1.00 33.82 149 ALA B O 1
ATOM 1155 N N . MET A 1 150 ? 136.384 161.810 126.499 1.00 24.78 150 MET B N 1
ATOM 1156 C CA . MET A 1 150 ? 135.351 162.735 126.041 1.00 22.44 150 MET B CA 1
ATOM 1157 C C . MET A 1 150 ? 133.962 162.127 126.174 1.00 23.67 150 MET B C 1
ATOM 1158 O O . MET A 1 150 ? 132.978 162.853 126.353 1.00 25.24 150 MET B O 1
ATOM 1163 N N . LYS A 1 151 ? 133.856 160.802 126.067 1.00 29.26 151 LYS B N 1
ATOM 1164 C CA . LYS A 1 151 ? 132.563 160.151 126.247 1.00 29.32 151 LYS B CA 1
ATOM 1165 C C . LYS A 1 151 ? 132.172 160.079 127.718 1.00 31.01 151 LYS B C 1
ATOM 1166 O O . LYS A 1 151 ? 130.989 160.197 128.054 1.00 29.15 151 LYS B O 1
ATOM 1172 N N . LYS A 1 152 ? 133.145 159.872 128.610 1.00 32.71 152 LYS B N 1
ATOM 1173 C CA . LYS A 1 152 ? 132.843 159.878 130.039 1.00 30.98 152 LYS B CA 1
ATOM 1174 C C . LYS A 1 152 ? 132.379 161.251 130.504 1.00 31.08 152 LYS B C 1
ATOM 1175 O O . LYS A 1 152 ? 131.448 161.357 131.310 1.00 35.83 152 LYS B O 1
ATOM 1181 N N . ALA A 1 153 ? 133.018 162.315 130.009 1.00 29.39 153 ALA B N 1
ATOM 1182 C CA . ALA A 1 153 ? 132.586 163.664 130.357 1.00 24.19 153 ALA B CA 1
ATOM 1183 C C . ALA A 1 153 ? 131.151 163.910 129.912 1.00 21.74 153 ALA B C 1
ATOM 1184 O O . ALA A 1 153 ? 130.380 164.573 130.613 1.00 38.30 153 ALA B O 1
ATOM 1186 N N . ILE A 1 154 ? 130.780 163.390 128.743 1.00 26.51 154 ILE B N 1
ATOM 1187 C CA . ILE A 1 154 ? 129.406 163.514 128.270 1.00 33.56 154 ILE B CA 1
ATOM 1188 C C . ILE A 1 154 ? 128.450 162.776 129.200 1.00 36.28 154 ILE B C 1
ATOM 1189 O O . ILE A 1 154 ? 127.375 163.285 129.540 1.00 35.38 154 ILE B O 1
ATOM 1194 N N . ALA A 1 155 ? 128.829 161.572 129.633 1.00 38.67 155 ALA B N 1
ATOM 1195 C CA . ALA A 1 155 ? 127.952 160.776 130.484 1.00 33.27 155 ALA B CA 1
ATOM 1196 C C . ALA A 1 155 ? 127.685 161.465 131.817 1.00 34.32 155 ALA B C 1
ATOM 1197 O O . ALA A 1 155 ? 126.550 161.462 132.306 1.00 37.54 155 ALA B O 1
ATOM 1199 N N . TYR A 1 156 ? 128.718 162.051 132.426 1.00 37.16 156 TYR B N 1
ATOM 1200 C CA . TYR A 1 156 ? 128.526 162.764 133.686 1.00 34.41 156 TYR B CA 1
ATOM 1201 C C . TYR A 1 156 ? 127.644 163.992 133.505 1.00 33.80 156 TYR B C 1
ATOM 1202 O O . TYR A 1 156 ? 126.768 164.259 134.335 1.00 39.26 156 TYR B O 1
ATOM 1211 N N . CYS A 1 157 ? 127.860 164.752 132.432 1.00 38.28 157 CYS B N 1
ATOM 1212 C CA . CYS A 1 157 ? 127.031 165.925 132.180 1.00 36.50 157 CYS B CA 1
ATOM 1213 C C . CYS A 1 157 ? 125.585 165.530 131.909 1.00 38.57 157 CYS B C 1
ATOM 1214 O O . CYS A 1 157 ? 124.658 166.258 132.279 1.00 37.69 157 CYS B O 1
ATOM 1217 N N . GLU A 1 158 ? 125.373 164.384 131.256 1.00 42.05 158 GLU B N 1
ATOM 1218 C CA . GLU A 1 158 ? 124.013 163.933 130.982 1.00 38.59 158 GLU B CA 1
ATOM 1219 C C . GLU A 1 158 ? 123.272 163.558 132.259 1.00 46.08 158 GLU B C 1
ATOM 1220 O O . GLU A 1 158 ? 122.039 163.619 132.299 1.00 44.78 158 GLU B O 1
ATOM 1226 N N . ILE A 1 159 ? 123.997 163.161 133.306 1.00 48.40 159 ILE B N 1
ATOM 1227 C CA . ILE A 1 159 ? 123.364 162.964 134.607 1.00 42.05 159 ILE B CA 1
ATOM 1228 C C . ILE A 1 159 ? 122.782 164.277 135.111 1.00 45.75 159 ILE B C 1
ATOM 1229 O O . ILE A 1 159 ? 121.650 164.326 135.608 1.00 45.12 159 ILE B O 1
ATOM 1234 N N . ILE A 1 160 ? 123.547 165.361 134.990 1.00 44.86 160 ILE B N 1
ATOM 1235 C CA . ILE A 1 160 ? 123.057 166.671 135.401 1.00 45.22 160 ILE B CA 1
ATOM 1236 C C . ILE A 1 160 ? 121.980 167.168 134.446 1.00 46.35 160 ILE B C 1
ATOM 1237 O O . ILE A 1 160 ? 120.976 167.750 134.872 1.00 49.02 160 ILE B O 1
ATOM 1242 N N . LEU A 1 161 ? 122.166 166.950 133.143 1.00 43.41 161 LEU B N 1
ATOM 1243 C CA . LEU A 1 161 ? 121.238 167.510 132.165 1.00 44.96 161 LEU B CA 1
ATOM 1244 C C . LEU A 1 161 ? 119.872 166.841 132.217 1.00 45.82 161 LEU B C 1
ATOM 1245 O O . LEU A 1 161 ? 118.871 167.466 131.855 1.00 51.74 161 LEU B O 1
ATOM 1250 N N . ASP A 1 162 ? 119.803 165.581 132.652 1.00 51.00 162 ASP B N 1
ATOM 1251 C CA . ASP A 1 162 ? 118.503 164.935 132.804 1.00 51.45 162 ASP B CA 1
ATOM 1252 C C . ASP A 1 162 ? 117.669 165.624 133.876 1.00 52.15 162 ASP B C 1
ATOM 1253 O O . ASP A 1 162 ? 116.461 165.823 133.702 1.00 50.51 162 ASP B O 1
ATOM 1258 N N . LYS A 1 163 ? 118.297 165.997 134.992 1.00 56.68 163 LYS B N 1
ATOM 1259 C CA . LYS A 1 163 ? 117.582 166.717 136.040 1.00 55.38 163 LYS B CA 1
ATOM 1260 C C . LYS A 1 163 ? 117.205 168.122 135.586 1.00 52.75 163 LYS B C 1
ATOM 1261 O O . LYS A 1 163 ? 116.061 168.555 135.757 1.00 55.84 163 LYS B O 1
ATOM 1267 N N . ASN A 1 164 ? 118.155 168.847 134.999 1.00 52.43 164 ASN B N 1
ATOM 1268 C CA . ASN A 1 164 ? 117.923 170.196 134.491 1.00 54.88 164 ASN B CA 1
ATOM 1269 C C . ASN A 1 164 ? 118.425 170.252 133.056 1.00 56.64 164 ASN B C 1
ATOM 1270 O O . ASN A 1 164 ? 119.636 170.217 132.816 1.00 59.36 164 ASN B O 1
ATOM 1275 N N . GLU A 1 165 ? 117.497 170.347 132.104 1.00 57.62 165 GLU B N 1
ATOM 1276 C CA . GLU A 1 165 ? 117.851 170.302 130.691 1.00 60.10 165 GLU B CA 1
ATOM 1277 C C . GLU A 1 165 ? 118.567 171.561 130.217 1.00 61.94 165 GLU B C 1
ATOM 1278 O O . GLU A 1 165 ? 119.067 171.577 129.088 1.00 62.15 165 GLU B O 1
ATOM 1284 N N . GLU A 1 166 ? 118.633 172.605 131.038 1.00 60.25 166 GLU B N 1
ATOM 1285 C CA . GLU A 1 166 ? 119.249 173.873 130.658 1.00 59.18 166 GLU B CA 1
ATOM 1286 C C . GLU A 1 166 ? 120.221 174.339 131.734 1.00 58.76 166 GLU B C 1
ATOM 1287 O O . GLU A 1 166 ? 120.216 175.496 132.159 1.00 58.14 166 GLU B O 1
ATOM 1293 N N . GLU A 1 167 ? 121.073 173.430 132.199 1.00 50.07 167 GLU B N 1
ATOM 1294 C CA . GLU A 1 167 ? 122.141 173.802 133.115 1.00 49.54 167 GLU B CA 1
ATOM 1295 C C . GLU A 1 167 ? 123.279 174.444 132.332 1.00 52.31 167 GLU B C 1
ATOM 1296 O O . GLU A 1 167 ? 123.808 173.848 131.390 1.00 51.22 167 GLU B O 1
ATOM 1302 N N . SER A 1 168 ? 123.652 175.664 132.724 1.00 50.08 168 SER B N 1
ATOM 1303 C CA . SER A 1 168 ? 124.545 176.472 131.898 1.00 49.93 168 SER B CA 1
ATOM 1304 C C . SER A 1 168 ? 125.914 175.823 131.747 1.00 46.74 168 SER B C 1
ATOM 1305 O O . SER A 1 168 ? 126.409 175.649 130.628 1.00 51.44 168 SER B O 1
ATOM 1308 N N . GLU A 1 169 ? 126.547 175.459 132.863 1.00 40.05 169 GLU B N 1
ATOM 1309 C CA . GLU A 1 169 ? 127.892 174.901 132.789 1.00 39.27 169 GLU B CA 1
ATOM 1310 C C . GLU A 1 169 ? 127.880 173.478 132.242 1.00 44.24 169 GLU B C 1
ATOM 1311 O O . GLU A 1 169 ? 128.778 173.095 131.484 1.00 48.12 169 GLU B O 1
ATOM 1317 N N . ALA A 1 170 ? 126.880 172.678 132.616 1.00 40.95 170 ALA B N 1
ATOM 1318 C CA . ALA A 1 170 ? 126.831 171.297 132.149 1.00 35.04 170 ALA B CA 1
ATOM 1319 C C . ALA A 1 170 ? 126.648 171.230 130.640 1.00 37.60 170 ALA B C 1
ATOM 1320 O O . ALA A 1 170 ? 127.184 170.332 129.983 1.00 43.78 170 ALA B O 1
ATOM 1322 N N . LEU A 1 171 ? 125.870 172.158 130.076 1.00 38.92 171 LEU B N 1
ATOM 1323 C CA . LEU A 1 171 ? 125.737 172.224 128.625 1.00 38.36 171 LEU B CA 1
ATOM 1324 C C . LEU A 1 171 ? 127.071 172.540 127.966 1.00 44.06 171 LEU B C 1
ATOM 1325 O O . LEU A 1 171 ? 127.429 171.932 126.951 1.00 48.09 171 LEU B O 1
ATOM 1330 N N . ARG A 1 172 ? 127.819 173.489 128.528 1.00 37.80 172 ARG B N 1
ATOM 1331 C CA . ARG A 1 172 ? 129.084 173.888 127.923 1.00 30.19 172 ARG B CA 1
ATOM 1332 C C . ARG A 1 172 ? 130.088 172.742 127.928 1.00 33.74 172 ARG B C 1
ATOM 1333 O O . ARG A 1 172 ? 130.771 172.506 126.927 1.00 41.06 172 ARG B O 1
ATOM 1341 N N . ILE A 1 173 ? 130.181 172.008 129.039 1.00 32.85 173 ILE B N 1
ATOM 1342 C CA . ILE A 1 173 ? 131.091 170.867 129.097 1.00 30.03 173 ILE B CA 1
ATOM 1343 C C . ILE A 1 173 ? 130.631 169.764 128.150 1.00 28.45 173 ILE B C 1
ATOM 1344 O O . ILE A 1 173 ? 131.451 169.072 127.537 1.00 39.38 173 ILE B O 1
ATOM 1349 N N . TRP A 1 174 ? 129.318 169.571 128.024 1.00 33.65 174 TRP B N 1
ATOM 1350 C CA . TRP A 1 174 ? 128.799 168.598 127.069 1.00 37.54 174 TRP B CA 1
ATOM 1351 C C . TRP A 1 174 ? 129.147 168.999 125.642 1.00 37.06 174 TRP B C 1
ATOM 1352 O O . TRP A 1 174 ? 129.488 168.148 124.812 1.00 34.64 174 TRP B O 1
ATOM 1363 N N . LEU A 1 175 ? 129.052 170.294 125.334 1.00 34.20 175 LEU B N 1
ATOM 1364 C CA . LEU A 1 175 ? 129.341 170.762 123.985 1.00 35.82 175 LEU B CA 1
ATOM 1365 C C . LEU A 1 175 ? 130.838 170.816 123.712 1.00 32.47 175 LEU B C 1
ATOM 1366 O O . LEU A 1 175 ? 131.260 170.627 122.567 1.00 34.73 175 LEU B O 1
ATOM 1371 N N . TYR A 1 176 ? 131.651 171.080 124.735 1.00 27.83 176 TYR B N 1
ATOM 1372 C CA . TYR A 1 176 ? 133.096 171.054 124.546 1.00 18.67 176 TYR B CA 1
ATOM 1373 C C . TYR A 1 176 ? 133.567 169.666 124.145 1.00 28.69 176 TYR B C 1
ATOM 1374 O O . TYR A 1 176 ? 134.386 169.517 123.231 1.00 37.90 176 TYR B O 1
ATOM 1383 N N . ALA A 1 177 ? 133.061 168.636 124.825 1.00 34.36 177 ALA B N 1
ATOM 1384 C CA . ALA A 1 177 ? 133.489 167.272 124.541 1.00 30.40 177 ALA B CA 1
ATOM 1385 C C . ALA A 1 177 ? 132.937 166.782 123.209 1.00 26.15 177 ALA B C 1
ATOM 1386 O O . ALA A 1 177 ? 133.589 165.997 122.515 1.00 32.25 177 ALA B O 1
ATOM 1388 N N . ALA A 1 178 ? 131.734 167.226 122.842 1.00 34.04 178 ALA B N 1
ATOM 1389 C CA . ALA A 1 178 ? 131.156 166.830 121.563 1.00 30.49 178 ALA B CA 1
ATOM 1390 C C . ALA A 1 178 ? 131.963 167.383 120.396 1.00 34.78 178 ALA B C 1
ATOM 1391 O O . ALA A 1 178 ? 132.136 166.706 119.377 1.00 43.21 178 ALA B O 1
ATOM 1393 N N . MET A 1 179 ? 132.447 168.621 120.519 1.00 38.81 179 MET B N 1
ATOM 1394 C CA . MET A 1 179 ? 133.270 169.201 119.463 1.00 36.38 179 MET B CA 1
ATOM 1395 C C . MET A 1 179 ? 134.590 168.453 119.316 1.00 36.54 179 MET B C 1
ATOM 1396 O O . MET A 1 179 ? 135.067 168.244 118.196 1.00 42.75 179 MET B O 1
ATOM 1401 N N . GLU A 1 180 ? 135.197 168.046 120.434 1.00 26.53 180 GLU B N 1
ATOM 1402 C CA . GLU A 1 180 ? 136.465 167.328 120.365 1.00 29.78 180 GLU B CA 1
ATOM 1403 C C . GLU A 1 180 ? 136.292 165.913 119.831 1.00 37.60 180 GLU B C 1
ATOM 1404 O O . GLU A 1 180 ? 137.238 165.344 119.279 1.00 35.11 180 GLU B O 1
ATOM 1410 N N . LEU A 1 181 ? 135.109 165.320 119.998 1.00 39.36 181 LEU B N 1
ATOM 1411 C CA . LEU A 1 181 ? 134.834 164.045 119.345 1.00 36.81 181 LEU B CA 1
ATOM 1412 C C . LEU A 1 181 ? 134.819 164.202 117.830 1.00 37.65 181 LEU B C 1
ATOM 1413 O O . LEU A 1 181 ? 135.305 163.330 117.103 1.00 44.59 181 LEU B O 1
ATOM 1418 N N . ARG A 1 182 ? 134.252 165.305 117.338 1.00 34.24 182 ARG B N 1
ATOM 1419 C CA . ARG A 1 182 ? 134.303 165.598 115.910 1.00 41.37 182 ARG B CA 1
ATOM 1420 C C . ARG A 1 182 ? 135.736 165.806 115.438 1.00 40.33 182 ARG B C 1
ATOM 1421 O O . ARG A 1 182 ? 136.120 165.327 114.365 1.00 41.77 182 ARG B O 1
ATOM 1429 N N . ARG A 1 183 ? 136.542 166.518 116.225 1.00 35.31 183 ARG B N 1
ATOM 1430 C CA . ARG A 1 183 ? 137.935 166.741 115.861 1.00 32.16 183 ARG B CA 1
ATOM 1431 C C . ARG A 1 183 ? 138.734 165.444 115.822 1.00 37.33 183 ARG B C 1
ATOM 1432 O O . ARG A 1 183 ? 139.764 165.384 115.144 1.00 40.20 183 ARG B O 1
ATOM 1440 N N . CYS A 1 184 ? 138.279 164.408 116.520 1.00 42.89 184 CYS B N 1
A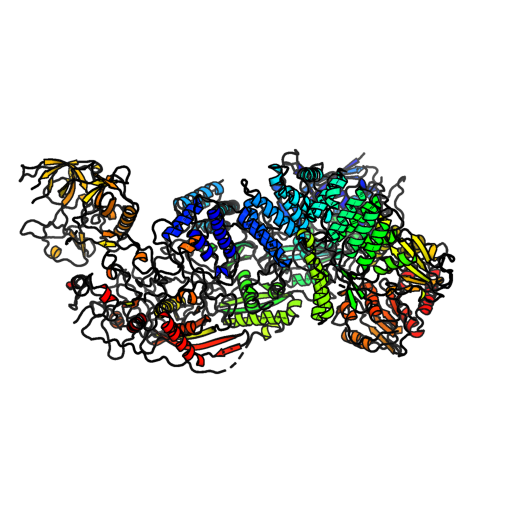TOM 1441 C CA . CYS A 1 184 ? 138.946 163.114 116.549 1.00 37.08 184 CYS B CA 1
ATOM 1442 C C . CYS A 1 184 ? 138.412 162.148 115.499 1.00 37.69 184 CYS B C 1
ATOM 1443 O O . CYS A 1 184 ? 138.747 160.961 115.540 1.00 38.20 184 CYS B O 1
ATOM 1446 N N . GLY A 1 185 ? 137.585 162.621 114.573 1.00 46.42 185 GLY B N 1
ATOM 1447 C CA . GLY A 1 185 ? 137.040 161.776 113.535 1.00 48.46 185 GLY B CA 1
ATOM 1448 C C . GLY A 1 185 ? 135.765 161.053 113.901 1.00 51.14 185 GLY B C 1
ATOM 1449 O O . GLY A 1 185 ? 135.178 160.393 113.034 1.00 52.51 185 GLY B O 1
ATOM 1450 N N . GLU A 1 186 ? 135.323 161.146 115.149 1.00 52.60 186 GLU B N 1
ATOM 1451 C CA . GLU A 1 186 ? 134.053 160.578 115.567 1.00 49.62 186 GLU B CA 1
ATOM 1452 C C . GLU A 1 186 ? 132.919 161.499 115.143 1.00 53.41 186 GLU B C 1
ATOM 1453 O O . GLU A 1 186 ? 133.110 162.703 114.958 1.00 54.82 186 GLU B O 1
ATOM 1459 N N . GLU A 1 187 ? 131.733 160.922 114.975 1.00 56.78 187 GLU B N 1
ATOM 1460 C CA . GLU A 1 187 ? 130.573 161.745 114.676 1.00 59.18 187 GLU B CA 1
ATOM 1461 C C . GLU A 1 187 ? 130.093 162.467 115.930 1.00 59.08 187 GLU B C 1
ATOM 1462 O O . GLU A 1 187 ? 130.532 162.195 117.050 1.00 62.13 187 GLU B O 1
ATOM 1468 N N . TYR A 1 188 ? 129.191 163.418 115.722 1.00 49.73 188 TYR B N 1
ATOM 1469 C CA . TYR A 1 188 ? 128.565 164.106 116.835 1.00 52.31 188 TYR B CA 1
ATOM 1470 C C . TYR A 1 188 ? 127.631 163.149 117.574 1.00 53.16 188 TYR B C 1
ATOM 1471 O O . TYR A 1 188 ? 127.094 162.212 116.978 1.00 52.79 188 TYR B O 1
ATOM 1480 N N . PRO A 1 189 ? 127.430 163.352 118.875 1.00 53.61 189 PRO B N 1
ATOM 1481 C CA . PRO A 1 189 ? 126.459 162.531 119.609 1.00 52.66 189 PRO B CA 1
ATOM 1482 C C . PRO A 1 189 ? 125.039 162.763 119.108 1.00 56.20 189 PRO B C 1
ATOM 1483 O O . PRO A 1 189 ? 124.775 163.598 118.241 1.00 55.08 189 PRO B O 1
ATOM 1487 N N . GLU A 1 190 ? 124.106 161.990 119.672 1.00 61.29 190 GLU B N 1
ATOM 1488 C CA . GLU A 1 190 ? 122.733 161.999 119.171 1.00 62.73 190 GLU B CA 1
ATOM 1489 C C . GLU A 1 190 ? 122.061 163.352 119.373 1.00 62.26 190 GLU B C 1
ATOM 1490 O O . GLU A 1 190 ? 121.417 163.876 118.457 1.00 58.63 190 GLU B O 1
ATOM 1496 N N . ASN A 1 191 ? 122.201 163.937 120.563 1.00 59.57 191 ASN B N 1
ATOM 1497 C CA . ASN A 1 191 ? 121.459 165.132 120.944 1.00 57.67 191 ASN B CA 1
ATOM 1498 C C . ASN A 1 191 ? 122.267 166.409 120.753 1.00 59.74 191 ASN B C 1
ATOM 1499 O O . ASN A 1 191 ? 121.993 167.417 121.412 1.00 60.03 191 ASN B O 1
ATOM 1504 N N . PHE A 1 192 ? 123.257 166.392 119.858 1.00 54.30 192 PHE B N 1
ATOM 1505 C CA . PHE A 1 192 ? 124.102 167.569 119.674 1.00 52.44 192 PHE B CA 1
ATOM 1506 C C . PHE A 1 192 ? 123.287 168.759 119.186 1.00 50.08 192 PHE B C 1
ATOM 1507 O O . PHE A 1 192 ? 123.537 169.900 119.590 1.00 51.38 192 PHE B O 1
ATOM 1515 N N . ALA A 1 193 ? 122.311 168.515 118.310 1.00 56.25 193 ALA B N 1
ATOM 1516 C CA . ALA A 1 193 ? 121.443 169.593 117.847 1.00 56.45 193 ALA B CA 1
ATOM 1517 C C . ALA A 1 193 ? 120.599 170.158 118.984 1.00 56.41 193 ALA B C 1
ATOM 1518 O O . ALA A 1 193 ? 120.386 171.373 119.061 1.00 54.87 193 ALA B O 1
ATOM 1520 N N . GLU A 1 194 ? 120.099 169.292 119.869 1.00 60.65 194 GLU B N 1
ATOM 1521 C CA . GLU A 1 194 ? 119.241 169.755 120.955 1.00 61.27 194 GLU B CA 1
ATOM 1522 C C . GLU A 1 194 ? 120.041 170.472 122.037 1.00 60.85 194 GLU B C 1
ATOM 1523 O O . GLU A 1 194 ? 119.623 171.526 122.529 1.00 63.12 194 GLU B O 1
ATOM 1529 N N . LYS A 1 195 ? 121.191 169.914 122.429 1.00 49.71 195 LYS B N 1
ATOM 1530 C CA . LYS A 1 195 ? 122.008 170.559 123.455 1.00 51.09 195 LYS B CA 1
ATOM 1531 C C . LYS A 1 195 ? 122.507 171.917 122.979 1.00 52.75 195 LYS B C 1
ATOM 1532 O O . LYS A 1 195 ? 122.674 172.844 123.780 1.00 52.38 195 LYS B O 1
ATOM 1538 N N . LEU A 1 196 ? 122.766 172.044 121.678 1.00 53.17 196 LEU B N 1
ATOM 1539 C CA . LEU A 1 196 ? 123.268 173.301 121.134 1.00 48.44 196 LEU B CA 1
ATOM 1540 C C . LEU A 1 196 ? 122.183 174.369 121.129 1.00 48.09 196 LEU B C 1
ATOM 1541 O O . LEU A 1 196 ? 122.470 175.556 121.317 1.00 51.58 196 LEU B O 1
ATOM 1546 N N . PHE A 1 197 ? 120.931 173.964 120.908 1.00 54.59 197 PHE B N 1
ATOM 1547 C CA . PHE A 1 197 ? 119.829 174.920 120.919 1.00 56.85 197 PHE B CA 1
ATOM 1548 C C . PHE A 1 197 ? 119.631 175.520 122.305 1.00 54.50 197 PHE B C 1
ATOM 1549 O O . PHE A 1 197 ? 119.351 176.716 122.435 1.00 54.62 197 PHE B O 1
ATOM 1557 N N . TYR A 1 198 ? 119.775 174.703 123.352 1.00 52.60 198 TYR B N 1
ATOM 1558 C CA . TYR A 1 198 ? 119.529 175.182 124.708 1.00 54.38 198 TYR B CA 1
ATOM 1559 C C . TYR A 1 198 ? 120.534 176.249 125.127 1.00 56.45 198 TYR B C 1
ATOM 1560 O O . TYR A 1 198 ? 120.168 177.217 125.803 1.00 56.48 198 TYR B O 1
ATOM 1569 N N . LEU A 1 199 ? 121.806 176.087 124.751 1.00 53.51 199 LEU B N 1
ATOM 1570 C CA . LEU A 1 199 ? 122.809 177.088 125.106 1.00 54.55 199 LEU B CA 1
ATOM 1571 C C . LEU A 1 199 ? 122.521 178.421 124.426 1.00 51.50 199 LEU B C 1
ATOM 1572 O O . LEU A 1 199 ? 122.835 179.486 124.970 1.00 50.42 199 LEU B O 1
ATOM 1577 N N . ALA A 1 200 ? 121.938 178.382 123.226 1.00 51.54 200 ALA B N 1
ATOM 1578 C CA . ALA A 1 200 ? 121.510 179.613 122.571 1.00 55.97 200 ALA B CA 1
ATOM 1579 C C . ALA A 1 200 ? 120.417 180.307 123.372 1.00 59.00 200 ALA B C 1
ATOM 1580 O O . ALA A 1 200 ? 120.403 181.539 123.484 1.00 53.96 200 ALA B O 1
ATOM 1582 N N . ASN A 1 201 ? 119.490 179.530 123.937 1.00 60.32 201 ASN B N 1
ATOM 1583 C CA . ASN A 1 201 ? 118.455 180.096 124.794 1.00 57.14 201 ASN B CA 1
ATOM 1584 C C . ASN A 1 201 ? 119.044 180.716 126.052 1.00 59.54 201 ASN B C 1
ATOM 1585 O O . ASN A 1 201 ? 118.487 181.681 126.586 1.00 61.89 201 ASN B O 1
ATOM 1590 N N . ASP A 1 202 ? 120.159 180.171 126.542 1.00 58.06 202 ASP B N 1
ATOM 1591 C CA . ASP A 1 202 ? 120.757 180.672 127.773 1.00 59.25 202 ASP B CA 1
ATOM 1592 C C . ASP A 1 202 ? 121.260 182.100 127.607 1.00 57.25 202 ASP B C 1
ATOM 1593 O O . ASP A 1 202 ? 121.262 182.881 128.565 1.00 58.92 202 ASP B O 1
ATOM 1598 N N . GLY A 1 203 ? 121.699 182.457 126.404 1.00 55.23 203 GLY B N 1
ATOM 1599 C CA . GLY A 1 203 ? 122.220 183.787 126.157 1.00 54.75 203 GLY B CA 1
ATOM 1600 C C . GLY A 1 203 ? 123.502 183.761 125.353 1.00 57.42 203 GLY B C 1
ATOM 1601 O O . GLY A 1 203 ? 123.741 182.819 124.594 1.00 58.38 203 GLY B O 1
ATOM 1602 N N . PHE A 1 204 ? 124.337 184.783 125.511 1.00 49.48 204 PHE B N 1
ATOM 1603 C CA . PHE A 1 204 ? 125.606 184.874 124.804 1.00 51.71 204 PHE B CA 1
ATOM 1604 C C . PHE A 1 204 ? 126.742 185.057 125.799 1.00 51.78 204 PHE B C 1
ATOM 1605 O O . PHE A 1 204 ? 126.655 185.885 126.710 1.00 52.27 204 PHE B O 1
ATOM 1613 N N . ILE A 1 205 ? 127.809 184.284 125.614 1.00 43.66 205 ILE B N 1
ATOM 1614 C CA . ILE A 1 205 ? 128.976 184.307 126.486 1.00 42.12 205 ILE B CA 1
ATOM 1615 C C . ILE A 1 205 ? 130.130 184.922 125.711 1.00 47.70 205 ILE B C 1
ATOM 1616 O O . ILE A 1 205 ? 130.442 184.484 124.598 1.00 45.74 205 ILE B O 1
ATOM 1621 N N . SER A 1 206 ? 130.760 185.938 126.296 1.00 51.05 206 SER B N 1
ATOM 1622 C CA . SER A 1 206 ? 131.820 186.687 125.622 1.00 50.07 206 SER B CA 1
ATOM 1623 C C . SER A 1 206 ? 133.184 186.045 125.882 1.00 50.34 206 SER B C 1
ATOM 1624 O O . SER A 1 206 ? 134.118 186.661 126.393 1.00 53.51 206 SER B O 1
ATOM 1627 N N . GLU A 1 207 ? 133.281 184.772 125.510 1.00 46.47 207 GLU B N 1
ATOM 1628 C CA . GLU A 1 207 ? 134.488 183.979 125.685 1.00 45.64 207 GLU B CA 1
ATOM 1629 C C . GLU A 1 207 ? 134.810 183.272 124.378 1.00 48.15 207 GLU B C 1
ATOM 1630 O O . GLU A 1 207 ? 133.914 182.735 123.721 1.00 48.85 207 GLU B O 1
ATOM 1636 N N . LEU A 1 208 ? 136.095 183.265 124.009 1.00 33.12 208 LEU B N 1
ATOM 1637 C CA . LEU A 1 208 ? 136.492 182.694 122.724 1.00 33.06 208 LEU B CA 1
ATOM 1638 C C . LEU A 1 208 ? 136.118 181.222 122.629 1.00 33.01 208 LEU B C 1
ATOM 1639 O O . LEU A 1 208 ? 135.619 180.767 121.594 1.00 32.11 208 LEU B O 1
ATOM 1644 N N . TYR A 1 209 ? 136.344 180.465 123.700 1.00 31.41 209 TYR B N 1
ATOM 1645 C CA . TYR A 1 209 ? 136.047 179.041 123.690 1.00 30.65 209 TYR B CA 1
ATOM 1646 C C . TYR A 1 209 ? 134.556 178.748 123.600 1.00 34.02 209 TYR B C 1
ATOM 1647 O O . TYR A 1 209 ? 134.184 177.601 123.336 1.00 35.42 209 TYR B O 1
ATOM 1656 N N . ASP A 1 210 ? 133.698 179.750 123.804 1.00 34.82 210 ASP B N 1
ATOM 1657 C CA . ASP A 1 210 ? 132.260 179.587 123.654 1.00 33.88 210 ASP B CA 1
ATOM 1658 C C . ASP A 1 210 ? 131.702 180.184 122.374 1.00 36.22 210 ASP B C 1
ATOM 1659 O O . ASP A 1 210 ? 130.653 179.727 121.912 1.00 40.27 210 ASP B O 1
ATOM 1664 N N . ILE A 1 211 ? 132.374 181.180 121.791 1.00 36.13 211 ILE B N 1
ATOM 1665 C CA . ILE A 1 211 ? 131.876 181.804 120.567 1.00 37.09 211 ILE B CA 1
ATOM 1666 C C . ILE A 1 211 ? 131.739 180.768 119.460 1.00 37.32 211 ILE B C 1
ATOM 1667 O O . ILE A 1 211 ? 130.771 180.784 118.690 1.00 34.15 211 ILE B O 1
ATOM 1672 N N . ARG A 1 212 ? 132.695 179.841 119.376 1.00 35.96 212 ARG B N 1
ATOM 1673 C CA . ARG A 1 212 ? 132.642 178.806 118.351 1.00 34.33 212 ARG B CA 1
ATOM 1674 C C . ARG A 1 212 ? 131.400 177.934 118.489 1.00 39.76 212 ARG B C 1
ATOM 1675 O O . ARG A 1 212 ? 130.916 177.387 117.493 1.00 37.61 212 ARG B O 1
ATOM 1683 N N . LEU A 1 213 ? 130.876 177.788 119.708 1.00 37.49 213 LEU B N 1
ATOM 1684 C CA . LEU A 1 213 ? 129.638 177.038 119.896 1.00 33.20 213 LEU B CA 1
ATOM 1685 C C . LEU A 1 213 ? 128.454 177.763 119.270 1.00 39.76 213 LEU B C 1
ATOM 1686 O O . LEU A 1 213 ? 127.564 177.127 118.692 1.00 40.10 213 LEU B O 1
ATOM 1691 N N . PHE A 1 214 ? 128.422 179.093 119.379 1.00 38.70 214 PHE B N 1
ATOM 1692 C CA . PHE A 1 214 ? 127.328 179.856 118.788 1.00 40.80 214 PHE B CA 1
ATOM 1693 C C . PHE A 1 214 ? 127.410 179.873 117.267 1.00 43.72 214 PHE B C 1
ATOM 1694 O O . PHE A 1 214 ? 126.375 179.886 116.593 1.00 45.96 214 PHE B O 1
ATOM 1702 N N . LEU A 1 215 ? 128.626 179.873 116.713 1.00 47.36 215 LEU B N 1
ATOM 1703 C CA . LEU A 1 215 ? 128.785 179.765 115.266 1.00 42.82 215 LEU B CA 1
ATOM 1704 C C . LEU A 1 215 ? 128.242 178.439 114.748 1.00 38.80 215 LEU B C 1
ATOM 1705 O O . LEU A 1 215 ? 127.650 178.384 113.666 1.00 44.45 215 LEU B O 1
ATOM 1710 N N . GLU A 1 216 ? 128.438 177.357 115.503 1.00 35.86 216 GLU B N 1
ATOM 1711 C CA . GLU A 1 216 ? 127.851 176.077 115.122 1.00 44.07 216 GLU B CA 1
ATOM 1712 C C . GLU A 1 216 ? 126.329 176.138 115.159 1.00 50.33 216 GLU B C 1
ATOM 1713 O O . GLU A 1 216 ? 125.654 175.513 114.333 1.00 52.16 216 GLU B O 1
ATOM 1719 N N . TYR A 1 217 ? 125.773 176.876 116.122 1.00 55.51 217 TYR B N 1
ATOM 1720 C CA . TYR A 1 217 ? 124.330 177.079 116.175 1.00 53.34 217 TYR B CA 1
ATOM 1721 C C . TYR A 1 217 ? 123.830 177.836 114.952 1.00 54.80 217 TYR B C 1
ATOM 1722 O O . TYR A 1 217 ? 122.791 177.488 114.379 1.00 55.66 217 TYR B O 1
ATOM 1731 N N . THR A 1 218 ? 124.555 178.878 114.538 1.00 52.74 218 THR B N 1
ATOM 1732 C CA . THR A 1 218 ? 124.135 179.654 113.376 1.00 52.38 218 THR B CA 1
ATOM 1733 C C . THR A 1 218 ? 124.143 178.808 112.109 1.00 54.30 218 THR B C 1
ATOM 1734 O O . THR A 1 218 ? 123.190 178.845 111.323 1.00 55.50 218 THR B O 1
ATOM 1738 N N . GLU A 1 219 ? 125.204 178.027 111.903 1.00 56.62 219 GLU B N 1
ATOM 1739 C CA . GLU A 1 219 ? 125.325 177.210 110.703 1.00 52.41 219 GLU B CA 1
ATOM 1740 C C . GLU A 1 219 ? 124.240 176.146 110.615 1.00 56.56 219 GLU B C 1
ATOM 1741 O O . GLU A 1 219 ? 124.005 175.606 109.529 1.00 57.42 219 GLU B O 1
ATOM 1747 N N . ARG A 1 220 ? 123.575 175.837 111.729 1.00 60.35 220 ARG B N 1
ATOM 1748 C CA . ARG A 1 220 ? 122.509 174.848 111.752 1.00 60.22 220 ARG B CA 1
ATOM 1749 C C . ARG A 1 220 ? 121.116 175.451 111.833 1.00 61.45 220 ARG B C 1
ATOM 1750 O O . ARG A 1 220 ? 120.154 174.793 111.427 1.00 61.46 220 ARG B O 1
ATOM 1758 N N . GLU A 1 221 ? 120.983 176.676 112.343 1.00 66.46 221 GLU B N 1
ATOM 1759 C CA . GLU A 1 221 ? 119.686 177.310 112.506 1.00 65.28 221 GLU B CA 1
ATOM 1760 C C . GLU A 1 221 ? 119.538 178.619 111.746 1.00 65.60 221 GLU B C 1
ATOM 1761 O O . GLU A 1 221 ? 118.417 179.137 111.665 1.00 67.61 221 GLU B O 1
ATOM 1767 N N . GLU A 1 222 ? 120.623 179.166 111.195 1.00 65.58 222 GLU B N 1
ATOM 1768 C CA . GLU A 1 222 ? 120.581 180.392 110.395 1.00 67.15 222 GLU B CA 1
ATOM 1769 C C . GLU A 1 222 ? 119.962 181.547 111.181 1.00 68.42 222 GLU B C 1
ATOM 1770 O O . GLU A 1 222 ? 119.157 182.324 110.664 1.00 66.52 222 GLU B O 1
ATOM 1776 N N . ASP A 1 223 ? 120.350 181.656 112.447 1.00 67.49 223 ASP B N 1
ATOM 1777 C CA . ASP A 1 223 ? 119.868 182.711 113.327 1.00 64.04 223 ASP B CA 1
ATOM 1778 C C . ASP A 1 223 ? 120.939 183.786 113.450 1.00 63.25 223 ASP B C 1
ATOM 1779 O O . ASP A 1 223 ? 122.076 183.497 113.836 1.00 68.41 223 ASP B O 1
ATOM 1784 N N . ASN A 1 224 ? 120.569 185.021 113.127 1.00 59.69 224 ASN B N 1
ATOM 1785 C CA . ASN A 1 224 ? 121.510 186.123 112.983 1.00 60.55 224 ASN B CA 1
ATOM 1786 C C . ASN A 1 224 ? 121.687 186.939 114.259 1.00 60.93 224 ASN B C 1
ATOM 1787 O O . ASN A 1 224 ? 122.450 187.910 114.254 1.00 61.03 224 ASN B O 1
ATOM 1792 N N . ASN A 1 225 ? 121.009 186.573 115.348 1.00 57.79 225 ASN B N 1
ATOM 1793 C CA . ASN A 1 225 ? 121.034 187.406 116.546 1.00 59.40 225 ASN B CA 1
ATOM 1794 C C . ASN A 1 225 ? 122.403 187.391 117.221 1.00 62.12 225 ASN B C 1
ATOM 1795 O O . ASN A 1 225 ? 122.828 188.402 117.794 1.00 59.66 225 ASN B O 1
ATOM 1800 N N . PHE A 1 226 ? 123.110 186.262 117.166 1.00 55.74 226 PHE B N 1
ATOM 1801 C CA . PHE A 1 226 ? 124.401 186.152 117.834 1.00 51.84 226 PHE B CA 1
ATOM 1802 C C . PHE A 1 226 ? 125.560 186.693 117.006 1.00 50.53 226 PHE B C 1
ATOM 1803 O O . PHE A 1 226 ? 126.660 186.848 117.548 1.00 48.38 226 PHE B O 1
ATOM 1811 N N . LEU A 1 227 ? 125.348 186.985 115.721 1.00 49.85 227 LEU B N 1
ATOM 1812 C CA . LEU A 1 227 ? 126.468 187.335 114.851 1.00 49.30 227 LEU B CA 1
ATOM 1813 C C . LEU A 1 227 ? 126.996 188.734 115.138 1.00 50.52 227 LEU B C 1
ATOM 1814 O O . LEU A 1 227 ? 128.214 188.944 115.175 1.00 50.70 227 LEU B O 1
ATOM 1819 N N . ASP A 1 228 ? 126.102 189.707 115.331 1.00 54.11 228 ASP B N 1
ATOM 1820 C CA . ASP A 1 228 ? 126.551 191.068 115.604 1.00 53.12 228 ASP B CA 1
ATOM 1821 C C . ASP A 1 228 ? 127.273 191.159 116.940 1.00 51.82 228 ASP B C 1
ATOM 1822 O O . ASP A 1 228 ? 128.182 191.980 117.099 1.00 49.65 228 ASP B O 1
ATOM 1827 N N . MET A 1 229 ? 126.878 190.335 117.910 1.00 54.99 229 MET B N 1
ATOM 1828 C CA . MET A 1 229 ? 127.583 190.304 119.185 1.00 54.02 229 MET B CA 1
ATOM 1829 C C . MET A 1 229 ? 129.015 189.822 119.007 1.00 53.89 229 MET B C 1
ATOM 1830 O O . MET A 1 229 ? 129.928 190.312 119.679 1.00 53.04 229 MET B O 1
ATOM 1835 N N . ILE A 1 230 ? 129.228 188.861 118.105 1.00 51.28 230 ILE B N 1
ATOM 1836 C CA . ILE A 1 230 ? 130.573 188.353 117.846 1.00 47.32 230 ILE B CA 1
ATOM 1837 C C . ILE A 1 230 ? 131.457 189.444 117.253 1.00 46.65 230 ILE B C 1
ATOM 1838 O O . ILE A 1 230 ? 132.617 189.608 117.649 1.00 44.04 230 ILE B O 1
ATOM 1843 N N . LEU A 1 231 ? 130.923 190.215 116.304 1.00 46.50 231 LEU B N 1
ATOM 1844 C CA . LEU A 1 231 ? 131.709 191.234 115.621 1.00 46.92 231 LEU B CA 1
ATOM 1845 C C . LEU A 1 231 ? 132.072 192.416 116.509 1.00 50.68 231 LEU B C 1
ATOM 1846 O O . LEU A 1 231 ? 132.912 193.228 116.108 1.00 47.65 231 LEU B O 1
ATOM 1851 N N . GLN A 1 232 ? 131.473 192.536 117.693 1.00 53.14 232 GLN B N 1
ATOM 1852 C CA . GLN A 1 232 ? 131.753 193.641 118.601 1.00 53.24 232 GLN B CA 1
ATOM 1853 C C . GLN A 1 232 ? 132.773 193.288 119.677 1.00 52.85 232 GLN B C 1
ATOM 1854 O O . GLN A 1 232 ? 133.021 194.106 120.568 1.00 53.93 232 GLN B O 1
ATOM 1860 N N . GLU A 1 233 ? 133.371 192.101 119.615 1.00 55.23 233 GLU B N 1
ATOM 1861 C CA . GLU A 1 233 ? 134.302 191.670 120.649 1.00 53.99 233 GLU B CA 1
ATOM 1862 C C . GLU A 1 233 ? 135.538 192.560 120.686 1.00 54.33 233 GLU B C 1
ATOM 1863 O O . GLU A 1 233 ? 135.984 193.080 119.661 1.00 50.13 233 GLU B O 1
ATOM 1869 N N . ASN A 1 234 ? 136.087 192.735 121.884 1.00 63.66 234 ASN B N 1
ATOM 1870 C CA . ASN A 1 234 ? 137.319 193.493 122.039 1.00 66.19 234 ASN B CA 1
ATOM 1871 C C . ASN A 1 234 ? 138.502 192.687 121.518 1.00 64.81 234 ASN B C 1
ATOM 1872 O O . ASN A 1 234 ? 138.566 191.467 121.693 1.00 60.00 234 ASN B O 1
ATOM 1877 N N . GLN A 1 235 ? 139.447 193.378 120.882 1.00 62.80 235 GLN B N 1
ATOM 1878 C CA . GLN A 1 235 ? 140.601 192.743 120.256 1.00 64.04 235 GLN B CA 1
ATOM 1879 C C . GLN A 1 235 ? 141.879 192.923 121.069 1.00 64.56 235 GLN B C 1
ATOM 1880 O O . GLN A 1 235 ? 142.955 193.132 120.497 1.00 65.29 235 GLN B O 1
ATOM 1886 N N . ASP A 1 236 ? 141.781 192.860 122.395 1.00 63.70 236 ASP B N 1
ATOM 1887 C CA . ASP A 1 236 ? 142.936 192.942 123.277 1.00 66.28 236 ASP B CA 1
ATOM 1888 C C . ASP A 1 236 ? 143.271 191.602 123.921 1.00 65.97 236 ASP B C 1
ATOM 1889 O O . ASP A 1 236 ? 144.092 191.553 124.843 1.00 64.70 236 ASP B O 1
ATOM 1894 N N . ARG A 1 237 ? 142.659 190.518 123.454 1.00 61.00 237 ARG B N 1
ATOM 1895 C CA . ARG A 1 237 ? 142.804 189.213 124.078 1.00 59.20 237 ARG B CA 1
ATOM 1896 C C . ARG A 1 237 ? 144.119 188.552 123.670 1.00 53.10 237 ARG B C 1
ATOM 1897 O O . ARG A 1 237 ? 144.813 188.993 122.750 1.00 47.79 237 ARG B O 1
ATOM 1905 N N . GLU A 1 238 ? 144.458 187.475 124.383 1.00 44.36 238 GLU B N 1
ATOM 1906 C CA . GLU A 1 238 ? 145.722 186.786 124.140 1.00 44.06 238 GLU B CA 1
ATOM 1907 C C . GLU A 1 238 ? 145.695 186.001 122.832 1.00 51.84 238 GLU B C 1
ATOM 1908 O O . GLU A 1 238 ? 146.655 186.051 122.053 1.00 47.66 238 GLU B O 1
ATOM 1914 N N . ARG A 1 239 ? 144.611 185.268 122.573 1.00 41.56 239 ARG B N 1
ATOM 1915 C CA . ARG A 1 239 ? 144.506 184.427 121.382 1.00 29.24 239 ARG B CA 1
ATOM 1916 C C . ARG A 1 239 ? 143.760 185.214 120.309 1.00 29.54 239 ARG B C 1
ATOM 1917 O O . ARG A 1 239 ? 142.617 184.924 119.961 1.00 34.40 239 ARG B O 1
ATOM 1925 N N . LEU A 1 240 ? 144.440 186.230 119.774 1.00 24.58 240 LEU B N 1
ATOM 1926 C CA . LEU A 1 240 ? 143.806 187.121 118.809 1.00 26.05 240 LEU B CA 1
ATOM 1927 C C . LEU A 1 240 ? 143.508 186.415 117.493 1.00 31.43 240 LEU B C 1
ATOM 1928 O O . LEU A 1 240 ? 142.550 186.776 116.801 1.00 29.25 240 LEU B O 1
ATOM 1933 N N . PHE A 1 241 ? 144.309 185.410 117.132 1.00 33.32 241 PHE B N 1
ATOM 1934 C CA . PHE A 1 241 ? 144.084 184.695 115.880 1.00 23.97 241 PHE B CA 1
ATOM 1935 C C . PHE A 1 241 ? 142.740 183.979 115.885 1.00 26.96 241 PHE B C 1
ATOM 1936 O O . PHE A 1 241 ? 142.065 183.907 114.852 1.00 26.25 241 PHE B O 1
ATOM 1944 N N . GLU A 1 242 ? 142.339 183.434 117.037 1.00 23.91 242 GLU B N 1
ATOM 1945 C CA . GLU A 1 242 ? 141.034 182.788 117.136 1.00 22.94 242 GLU B CA 1
ATOM 1946 C C . GLU A 1 242 ? 139.906 183.779 116.894 1.00 31.49 242 GLU B C 1
ATOM 1947 O O . GLU A 1 242 ? 138.933 183.464 116.200 1.00 33.01 242 GLU B O 1
ATOM 1953 N N . LEU A 1 243 ? 140.013 184.980 117.466 1.00 31.22 243 LEU B N 1
ATOM 1954 C CA . LEU A 1 243 ? 138.949 185.967 117.318 1.00 27.91 243 LEU B CA 1
ATOM 1955 C C . LEU A 1 243 ? 138.849 186.467 115.882 1.00 31.35 243 LEU B C 1
ATOM 1956 O O . LEU A 1 243 ? 137.743 186.676 115.371 1.00 36.04 243 LEU B O 1
ATOM 1961 N N . CYS A 1 244 ? 139.989 186.666 115.216 1.00 30.16 244 CYS B N 1
ATOM 1962 C CA . CYS A 1 244 ? 139.962 187.077 113.816 1.00 28.40 244 CYS B CA 1
ATOM 1963 C C . CYS A 1 244 ? 139.297 186.020 112.944 1.00 28.77 244 CYS B C 1
ATOM 1964 O O . CYS A 1 244 ? 138.543 186.351 112.023 1.00 31.91 244 CYS B O 1
ATOM 1967 N N . LEU A 1 245 ? 139.573 184.742 113.212 1.00 23.79 245 LEU B N 1
ATOM 1968 C CA . LEU A 1 245 ? 138.904 183.672 112.479 1.00 28.52 245 LEU B CA 1
ATOM 1969 C C . LEU A 1 245 ? 137.410 183.648 112.773 1.00 30.43 245 LEU B C 1
ATOM 1970 O O . LEU A 1 245 ? 136.598 183.430 111.867 1.00 34.29 245 LEU B O 1
ATOM 1975 N N . TYR A 1 246 ? 137.028 183.862 114.035 1.00 29.88 246 TYR B N 1
ATOM 1976 C CA . TYR A 1 246 ? 135.614 183.850 114.399 1.00 28.33 246 TYR B CA 1
ATOM 1977 C C . TYR A 1 246 ? 134.855 184.982 113.718 1.00 29.10 246 TYR B C 1
ATOM 1978 O O . TYR A 1 246 ? 133.722 184.792 113.262 1.00 28.24 246 TYR B O 1
ATOM 1987 N N . LYS A 1 247 ? 135.457 186.171 113.652 1.00 28.09 247 LYS B N 1
ATOM 1988 C CA . LYS A 1 247 ? 134.794 187.294 112.998 1.00 29.87 247 LYS B CA 1
ATOM 1989 C C . LYS A 1 247 ? 134.703 187.087 111.493 1.00 33.25 247 LYS B C 1
ATOM 1990 O O . LYS A 1 247 ? 133.722 187.500 110.865 1.00 28.23 247 LYS B O 1
ATOM 1996 N N . ALA A 1 248 ? 135.718 186.458 110.895 1.00 43.92 248 ALA B N 1
ATOM 1997 C CA . ALA A 1 248 ? 135.648 186.128 109.475 1.00 32.97 248 ALA B CA 1
ATOM 1998 C C . ALA A 1 248 ? 134.526 185.138 109.198 1.00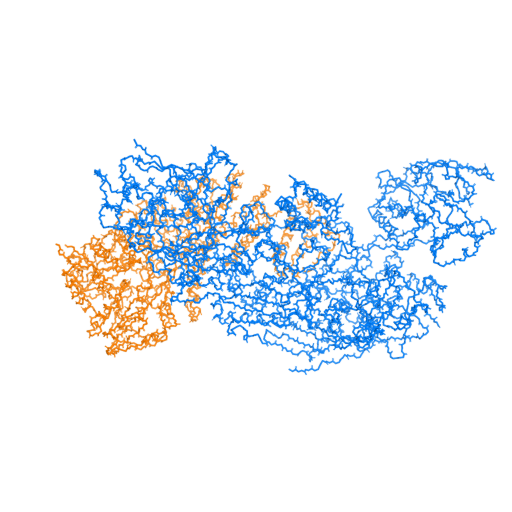 32.55 248 ALA B C 1
ATOM 1999 O O . ALA A 1 248 ? 133.839 185.236 108.175 1.00 35.35 248 ALA B O 1
ATOM 2001 N N . ARG A 1 249 ? 134.333 184.166 110.091 1.00 27.46 249 ARG B N 1
ATOM 2002 C CA . ARG A 1 249 ? 133.194 183.265 109.961 1.00 28.40 249 ARG B CA 1
ATOM 2003 C C . ARG A 1 249 ? 131.881 184.016 110.130 1.00 34.58 249 ARG B C 1
ATOM 2004 O O . ARG A 1 249 ? 130.898 183.726 109.440 1.00 39.57 249 ARG B O 1
ATOM 2012 N N . ALA A 1 250 ? 131.842 184.979 111.055 1.00 37.54 250 ALA B N 1
ATOM 2013 C CA . ALA A 1 250 ? 130.626 185.758 111.262 1.00 32.89 250 ALA B CA 1
ATOM 2014 C C . ALA A 1 250 ? 130.372 186.713 110.102 1.00 39.82 250 ALA B C 1
ATOM 2015 O O . ALA A 1 250 ? 129.228 186.870 109.663 1.00 40.70 250 ALA B O 1
ATOM 2017 N N . CYS A 1 251 ? 131.426 187.355 109.590 1.00 41.59 251 CYS B N 1
ATOM 2018 C CA . CYS A 1 251 ? 131.263 188.265 108.460 1.00 40.66 251 CYS B CA 1
ATOM 2019 C C . CYS A 1 251 ? 130.797 187.538 107.206 1.00 39.47 251 CYS B C 1
ATOM 2020 O O . CYS A 1 251 ? 130.099 188.129 106.375 1.00 41.11 251 CYS B O 1
ATOM 2023 N N . PHE A 1 252 ? 131.177 186.269 107.039 1.00 42.46 252 PHE B N 1
ATOM 2024 C CA . PHE A 1 252 ? 130.780 185.544 105.836 1.00 43.49 252 PHE B CA 1
ATOM 2025 C C . PHE A 1 252 ? 129.280 185.289 105.811 1.00 41.91 252 PHE B C 1
ATOM 2026 O O . PHE A 1 252 ? 128.650 185.363 104.751 1.00 45.98 252 PHE B O 1
ATOM 2034 N N . HIS A 1 253 ? 128.690 184.971 106.966 1.00 39.13 253 HIS B N 1
ATOM 2035 C CA . HIS A 1 253 ? 127.242 184.807 107.028 1.00 43.96 253 HIS B CA 1
ATOM 2036 C C . HIS A 1 253 ? 126.506 186.121 106.806 1.00 44.61 253 HIS B C 1
ATOM 2037 O O . HIS A 1 253 ? 125.337 186.104 106.408 1.00 46.93 253 HIS B O 1
ATOM 2044 N N . LEU A 1 254 ? 127.162 187.251 107.052 1.00 43.53 254 LEU B N 1
ATOM 2045 C CA . LEU A 1 254 ? 126.581 188.567 106.835 1.00 42.25 254 LEU B CA 1
ATOM 2046 C C . LEU A 1 254 ? 126.925 189.140 105.467 1.00 43.84 254 LEU B C 1
ATOM 2047 O O . LEU A 1 254 ? 126.571 190.289 105.184 1.00 45.30 254 LEU B O 1
ATOM 2052 N N . ASN A 1 255 ? 127.612 188.368 104.624 1.00 48.05 255 ASN B N 1
ATOM 2053 C CA . ASN A 1 255 ? 127.989 188.773 103.269 1.00 45.70 255 ASN B CA 1
ATOM 2054 C C . ASN A 1 255 ? 128.881 190.010 103.261 1.00 46.52 255 ASN B C 1
ATOM 2055 O O . ASN A 1 255 ? 128.899 190.767 102.289 1.00 45.95 255 ASN B O 1
ATOM 2060 N N . GLN A 1 256 ? 129.635 190.226 104.338 1.00 49.36 256 GLN B N 1
ATOM 2061 C CA . GLN A 1 256 ? 130.657 191.273 104.368 1.00 46.73 256 GLN B CA 1
ATOM 2062 C C . GLN A 1 256 ? 131.980 190.682 103.879 1.00 50.26 256 GLN B C 1
ATOM 2063 O O . GLN A 1 256 ? 132.935 190.480 104.631 1.00 49.82 256 GLN B O 1
ATOM 2069 N N . LEU A 1 257 ? 132.013 190.410 102.572 1.00 50.03 257 LEU B N 1
ATOM 2070 C CA . LEU A 1 257 ? 133.102 189.628 101.995 1.00 44.68 257 LEU B CA 1
ATOM 2071 C C . LEU A 1 257 ? 134.440 190.345 102.095 1.00 42.30 257 LEU B C 1
ATOM 2072 O O . LEU A 1 257 ? 135.486 189.691 102.173 1.00 48.87 257 LEU B O 1
ATOM 2077 N N . ASN A 1 258 ? 134.437 191.677 102.078 1.00 46.90 258 ASN B N 1
ATOM 2078 C CA . ASN A 1 258 ? 135.686 192.410 102.241 1.00 49.07 258 ASN B CA 1
ATOM 2079 C C . ASN A 1 258 ? 136.270 192.189 103.631 1.00 49.75 258 ASN B C 1
ATOM 2080 O O . ASN A 1 258 ? 137.489 192.058 103.787 1.00 48.60 258 ASN B O 1
ATOM 2085 N N . ASP A 1 259 ? 135.414 192.143 104.655 1.00 47.83 259 ASP B N 1
ATOM 2086 C CA . ASP A 1 259 ? 135.901 191.915 106.011 1.00 46.30 259 ASP B CA 1
ATOM 2087 C C . ASP A 1 259 ? 136.288 190.459 106.239 1.00 46.54 259 ASP B C 1
ATOM 2088 O O . ASP A 1 259 ? 137.128 190.175 107.100 1.00 50.83 259 ASP B O 1
ATOM 2093 N N . VAL A 1 260 ? 135.691 189.526 105.493 1.00 39.80 260 VAL B N 1
ATOM 2094 C CA . VAL A 1 260 ? 136.147 188.140 105.553 1.00 41.10 260 VAL B CA 1
ATOM 2095 C C . VAL A 1 260 ? 137.599 188.051 105.112 1.00 41.11 260 VAL B C 1
ATOM 2096 O O . VAL A 1 260 ? 138.415 187.356 105.730 1.00 41.51 260 VAL B O 1
ATOM 2100 N N . ARG A 1 261 ? 137.943 188.757 104.034 1.00 41.16 261 ARG B N 1
ATOM 2101 C CA . ARG A 1 261 ? 139.326 188.800 103.577 1.00 39.80 261 ARG B CA 1
ATOM 2102 C C . ARG A 1 261 ? 140.229 189.480 104.599 1.00 42.78 261 ARG B C 1
ATOM 2103 O O . ARG A 1 261 ? 141.349 189.023 104.847 1.00 47.55 261 ARG B O 1
ATOM 2111 N N . ILE A 1 262 ? 139.762 190.578 105.197 1.00 39.94 262 ILE B N 1
ATOM 2112 C CA . ILE A 1 262 ? 140.601 191.334 106.125 1.00 44.05 262 ILE B CA 1
ATOM 2113 C C . ILE A 1 262 ? 140.842 190.541 107.405 1.00 42.40 262 ILE B C 1
ATOM 2114 O O . ILE A 1 262 ? 141.977 190.430 107.880 1.00 36.61 262 ILE B O 1
ATOM 2119 N N . TYR A 1 263 ? 139.778 189.985 107.987 1.00 42.99 263 TYR B N 1
ATOM 2120 C CA . TYR A 1 263 ? 139.937 189.229 109.225 1.00 37.29 263 TYR B CA 1
ATOM 2121 C C . TYR A 1 263 ? 140.592 187.879 108.969 1.00 43.34 263 TYR B C 1
ATOM 2122 O O . TYR A 1 263 ? 141.398 187.413 109.780 1.00 43.48 263 TYR B O 1
ATOM 2131 N N . GLY A 1 264 ? 140.254 187.237 107.848 1.00 41.78 264 GLY B N 1
ATOM 2132 C CA . GLY A 1 264 ? 140.872 185.962 107.522 1.00 36.43 264 GLY B CA 1
ATOM 2133 C C . GLY A 1 264 ? 142.371 186.072 107.326 1.00 39.46 264 GLY B C 1
ATOM 2134 O O . GLY A 1 264 ? 143.131 185.217 107.786 1.00 34.16 264 GLY B O 1
ATOM 2135 N N . GLU A 1 265 ? 142.817 187.122 106.635 1.00 39.19 265 GLU B N 1
ATOM 2136 C CA . GLU A 1 265 ? 144.249 187.348 106.475 1.00 34.84 265 GLU B CA 1
ATOM 2137 C C . GLU A 1 265 ? 144.915 187.649 107.811 1.00 41.53 265 GLU B C 1
ATOM 2138 O O . GLU A 1 265 ? 146.026 187.176 108.076 1.00 41.49 265 GLU B O 1
ATOM 2144 N N . SER A 1 266 ? 144.254 188.438 108.661 1.00 43.33 266 SER B N 1
ATOM 2145 C CA . SER A 1 266 ? 144.829 188.792 109.956 1.00 39.07 266 SER B CA 1
ATOM 2146 C C . SER A 1 266 ? 144.985 187.568 110.847 1.00 36.17 266 SER B C 1
ATOM 2147 O O . SER A 1 266 ? 145.956 187.462 111.603 1.00 36.89 266 SER B O 1
ATOM 2150 N N . ALA A 1 267 ? 144.028 186.640 110.781 1.00 30.61 267 ALA B N 1
ATOM 2151 C CA . ALA A 1 267 ? 144.119 185.419 111.572 1.00 29.66 267 ALA B CA 1
ATOM 2152 C C . ALA A 1 267 ? 145.331 184.588 111.174 1.00 30.73 267 ALA B C 1
ATOM 2153 O O . ALA A 1 267 ? 146.058 184.084 112.036 1.00 29.03 267 ALA B O 1
ATOM 2155 N N . ILE A 1 268 ? 145.564 184.435 109.869 1.00 34.22 268 ILE B N 1
ATOM 2156 C CA . ILE A 1 268 ? 146.685 183.630 109.398 1.00 34.50 268 ILE B CA 1
ATOM 2157 C C . ILE A 1 268 ? 148.009 184.298 109.745 1.00 33.47 268 ILE B C 1
ATOM 2158 O O . ILE A 1 268 ? 148.973 183.628 110.132 1.00 32.15 268 ILE B O 1
ATOM 2163 N N . ASP A 1 269 ? 148.077 185.626 109.627 1.00 30.01 269 ASP B N 1
ATOM 2164 C CA . ASP A 1 269 ? 149.310 186.343 109.932 1.00 34.05 269 ASP B CA 1
ATOM 2165 C C . ASP A 1 269 ? 149.721 186.208 111.393 1.00 37.74 269 ASP B C 1
ATOM 2166 O O . ASP A 1 269 ? 150.905 186.365 111.708 1.00 36.66 269 ASP B O 1
ATOM 2171 N N . ASN A 1 270 ? 148.777 185.922 112.289 1.00 35.70 270 ASN B N 1
ATOM 2172 C CA . ASN A 1 270 ? 149.053 185.754 113.710 1.00 29.02 270 ASN B CA 1
ATOM 2173 C C . ASN A 1 270 ? 148.820 184.318 114.171 1.00 25.88 270 ASN B C 1
ATOM 2174 O O . ASN A 1 270 ? 148.568 184.075 115.352 1.00 35.84 270 ASN B O 1
ATOM 2179 N N . ALA A 1 271 ? 148.914 183.362 113.251 1.00 29.65 271 ALA B N 1
ATOM 2180 C CA . ALA A 1 271 ? 148.578 181.980 113.552 1.00 25.11 271 ALA B CA 1
ATOM 2181 C C . ALA A 1 271 ? 149.552 181.387 114.570 1.00 26.14 271 ALA B C 1
ATOM 2182 O O . ALA A 1 271 ? 150.724 181.768 114.618 1.00 33.16 271 ALA B O 1
ATOM 2184 N N . PRO A 1 272 ? 149.084 180.457 115.401 1.00 20.15 272 PRO B N 1
ATOM 2185 C CA . PRO A 1 272 ? 149.966 179.840 116.395 1.00 16.33 272 PRO B CA 1
ATOM 2186 C C . PRO A 1 272 ? 151.044 178.978 115.755 1.00 27.54 272 PRO B C 1
ATOM 2187 O O . PRO A 1 272 ? 150.867 178.414 114.672 1.00 30.75 272 PRO B O 1
ATOM 2191 N N . GLY A 1 273 ? 152.178 178.884 116.451 1.00 27.05 273 GLY B N 1
ATOM 2192 C CA . GLY A 1 273 ? 153.301 178.124 115.928 1.00 15.46 273 GLY B CA 1
ATOM 2193 C C . GLY A 1 273 ? 153.048 176.629 115.875 1.00 19.88 273 GLY B C 1
ATOM 2194 O O . GLY A 1 273 ? 153.514 175.946 114.960 1.00 30.11 273 GLY B O 1
ATOM 2195 N N . ALA A 1 274 ? 152.324 176.098 116.854 1.00 19.27 274 ALA B N 1
ATOM 2196 C CA . ALA A 1 274 ? 152.124 174.660 116.954 1.00 23.51 274 ALA B CA 1
ATOM 2197 C C . ALA A 1 274 ? 150.895 174.215 116.169 1.00 22.11 274 ALA B C 1
ATOM 2198 O O . ALA A 1 274 ? 149.849 174.867 116.202 1.00 21.64 274 ALA B O 1
ATOM 2200 N N . PHE A 1 275 ? 151.034 173.095 115.453 1.00 23.15 275 PHE B N 1
ATOM 2201 C CA . PHE A 1 275 ? 149.918 172.506 114.720 1.00 19.55 275 PHE B CA 1
ATOM 2202 C C . PHE A 1 275 ? 148.925 171.797 115.626 1.00 24.51 275 PHE B C 1
ATOM 2203 O O . PHE A 1 275 ? 147.791 171.549 115.204 1.00 23.68 275 PHE B O 1
ATOM 2211 N N . ALA A 1 276 ? 149.328 171.447 116.848 1.00 23.39 276 ALA B N 1
ATOM 2212 C CA . ALA A 1 276 ? 148.403 170.865 117.811 1.00 20.49 276 ALA B CA 1
ATOM 2213 C C . ALA A 1 276 ? 147.363 171.865 118.293 1.00 23.18 276 ALA B C 1
ATOM 2214 O O . ALA A 1 276 ? 146.357 171.452 118.878 1.00 32.79 276 ALA B O 1
ATOM 2216 N N . ASP A 1 277 ? 147.584 173.153 118.063 1.00 13.93 277 ASP B N 1
ATOM 2217 C CA . ASP A 1 277 ? 146.592 174.158 118.400 1.00 13.98 277 ASP B CA 1
ATOM 2218 C C . ASP A 1 277 ? 145.330 173.931 117.572 1.00 19.89 277 ASP B C 1
ATOM 2219 O O . ASP A 1 277 ? 145.417 173.703 116.360 1.00 24.08 277 ASP B O 1
ATOM 2224 N N . PRO A 1 278 ? 144.145 173.977 118.187 1.00 31.29 278 PRO B N 1
ATOM 2225 C CA . PRO A 1 278 ? 142.909 173.713 117.431 1.00 24.53 278 PRO B CA 1
ATOM 2226 C C . PRO A 1 278 ? 142.626 174.730 116.338 1.00 18.75 278 PRO B C 1
ATOM 2227 O O . PRO A 1 278 ? 141.714 174.501 115.534 1.00 21.25 278 PRO B O 1
ATOM 2231 N N . PHE A 1 279 ? 143.377 175.831 116.283 1.00 16.79 279 PHE B N 1
ATOM 2232 C CA . PHE A 1 279 ? 143.164 176.848 115.259 1.00 18.82 279 PHE B CA 1
ATOM 2233 C C . PHE A 1 279 ? 143.331 176.272 113.859 1.00 19.44 279 PHE B C 1
ATOM 2234 O O . PHE A 1 279 ? 142.561 176.599 112.948 1.00 23.88 279 PHE B O 1
ATOM 2242 N N . TRP A 1 280 ? 144.332 175.412 113.670 1.00 29.38 280 TRP B N 1
ATOM 2243 C CA . TRP A 1 280 ? 144.667 174.933 112.334 1.00 19.83 280 TRP B CA 1
ATOM 2244 C C . TRP A 1 280 ? 143.559 174.075 111.742 1.00 17.60 280 TRP B C 1
ATOM 2245 O O . TRP A 1 280 ? 143.212 174.232 110.568 1.00 21.76 280 TRP B O 1
ATOM 2256 N N . ASP A 1 281 ? 142.989 173.165 112.533 1.00 16.46 281 ASP B N 1
ATOM 2257 C CA . ASP A 1 281 ? 141.841 172.406 112.051 1.00 13.71 281 ASP B CA 1
ATOM 2258 C C . ASP A 1 281 ? 140.642 173.308 111.799 1.00 26.97 281 ASP B C 1
ATOM 2259 O O . ASP A 1 281 ? 139.885 173.082 110.849 1.00 21.25 281 ASP B O 1
ATOM 2264 N N . GLU A 1 282 ? 140.449 174.322 112.643 1.00 24.14 282 GLU B N 1
ATOM 2265 C CA . GLU A 1 282 ? 139.397 175.304 112.407 1.00 21.02 282 GLU B CA 1
ATOM 2266 C C . GLU A 1 282 ? 139.658 176.096 111.133 1.00 21.17 282 GLU B C 1
ATOM 2267 O O . GLU A 1 282 ? 138.727 176.388 110.375 1.00 32.72 282 GLU B O 1
ATOM 2273 N N . LEU A 1 283 ? 140.918 176.465 110.889 1.00 20.83 283 LEU B N 1
ATOM 2274 C CA . LEU A 1 283 ? 141.260 177.197 109.674 1.00 15.60 283 LEU B CA 1
ATOM 2275 C C . LEU A 1 283 ? 140.992 176.368 108.424 1.00 18.22 283 LEU B C 1
ATOM 2276 O O . LEU A 1 283 ? 140.446 176.879 107.441 1.00 29.49 283 LEU B O 1
ATOM 2281 N N . VAL A 1 284 ? 141.370 175.087 108.438 1.00 15.01 284 VAL B N 1
ATOM 2282 C CA . VAL A 1 284 ? 141.116 174.232 107.281 1.00 18.61 284 VAL B CA 1
ATOM 2283 C C . VAL A 1 284 ? 139.620 174.041 107.075 1.00 17.27 284 VAL B C 1
ATOM 2284 O O . VAL A 1 284 ? 139.137 174.017 105.938 1.00 22.41 284 VAL B O 1
ATOM 2288 N N . GLU A 1 285 ? 138.861 173.906 108.166 1.00 20.19 285 GLU B N 1
ATOM 2289 C CA . GLU A 1 285 ? 137.410 173.788 108.043 1.00 18.81 285 GLU B CA 1
ATOM 2290 C C . GLU A 1 285 ? 136.793 175.059 107.475 1.00 18.86 285 GLU B C 1
ATOM 2291 O O . GLU A 1 285 ? 135.795 175.001 106.750 1.00 23.69 285 GLU B O 1
ATOM 2297 N N . PHE A 1 286 ? 137.370 176.218 107.795 1.00 21.35 286 PHE B N 1
ATOM 2298 C CA . PHE A 1 286 ? 136.910 177.458 107.181 1.00 21.67 286 PHE B CA 1
ATOM 2299 C C . PHE A 1 286 ? 137.088 177.424 105.669 1.00 25.92 286 PHE B C 1
ATOM 2300 O O . PHE A 1 286 ? 136.173 177.784 104.921 1.00 30.21 286 PHE B O 1
ATOM 2308 N N . ILE A 1 287 ? 138.257 176.978 105.203 1.00 23.41 287 ILE B N 1
ATOM 2309 C CA . ILE A 1 287 ? 138.514 176.908 103.768 1.00 25.57 287 ILE B CA 1
ATOM 2310 C C . ILE A 1 287 ? 137.592 175.893 103.105 1.00 26.95 287 ILE B C 1
ATOM 2311 O O . ILE A 1 287 ? 137.069 176.133 102.010 1.00 28.50 287 ILE B O 1
ATOM 2316 N N . ARG A 1 288 ? 137.375 174.747 103.750 1.00 27.55 288 ARG B N 1
ATOM 2317 C CA . ARG A 1 288 ? 136.520 173.724 103.159 1.00 30.28 288 ARG B CA 1
ATOM 2318 C C . ARG A 1 288 ? 135.073 174.190 103.078 1.00 33.32 288 ARG B C 1
ATOM 2319 O O . ARG A 1 288 ? 134.342 173.793 102.164 1.00 35.62 288 ARG B O 1
ATOM 2327 N N . MET A 1 289 ? 134.634 175.017 104.031 1.00 34.47 289 MET B N 1
ATOM 2328 C CA . MET A 1 289 ? 133.275 175.545 103.972 1.00 31.28 289 MET B CA 1
ATOM 2329 C C . MET A 1 289 ? 133.149 176.629 102.909 1.00 37.20 289 MET B C 1
ATOM 2330 O O . MET A 1 289 ? 132.168 176.656 102.158 1.00 39.41 289 MET B O 1
ATOM 2335 N N . LEU A 1 290 ? 134.131 177.531 102.829 1.00 32.50 290 LEU B N 1
ATOM 2336 C CA . LEU A 1 290 ? 134.117 178.540 101.775 1.00 28.86 290 LEU B CA 1
ATOM 2337 C C . LEU A 1 290 ? 134.171 177.890 100.401 1.00 36.21 290 LEU B C 1
ATOM 2338 O O . LEU A 1 290 ? 133.472 178.315 99.474 1.00 36.64 290 LEU B O 1
ATOM 2343 N N . ARG A 1 291 ? 135.001 176.857 100.251 1.00 38.39 291 ARG B N 1
ATOM 2344 C CA . ARG A 1 291 ? 135.067 176.132 98.988 1.00 36.89 291 ARG B CA 1
ATOM 2345 C C . ARG A 1 291 ? 133.771 175.376 98.718 1.00 34.33 291 ARG B C 1
ATOM 2346 O O . ARG A 1 291 ? 133.345 175.258 97.564 1.00 38.58 291 ARG B O 1
ATOM 2354 N N . ASN A 1 292 ? 133.128 174.860 99.769 1.00 35.57 292 ASN B N 1
ATOM 2355 C CA . ASN A 1 292 ? 131.878 174.130 99.584 1.00 41.01 292 ASN B CA 1
ATOM 2356 C C . ASN A 1 292 ? 130.741 175.050 99.157 1.00 48.73 292 ASN B C 1
ATOM 2357 O O . ASN A 1 292 ? 129.851 174.627 98.411 1.00 45.73 292 ASN B O 1
ATOM 2362 N N . LYS A 1 293 ? 130.745 176.297 99.620 1.00 50.16 293 LYS B N 1
ATOM 2363 C CA . LYS A 1 293 ? 129.723 177.263 99.249 1.00 46.22 293 LYS B CA 1
ATOM 2364 C C . LYS A 1 293 ? 130.078 178.037 97.987 1.00 48.36 293 LYS B C 1
ATOM 2365 O O . LYS A 1 293 ? 129.461 179.071 97.714 1.00 49.42 293 LYS B O 1
ATOM 2371 N N . LYS A 1 294 ? 131.059 177.556 97.222 1.00 45.80 294 LYS B N 1
ATOM 2372 C CA . LYS A 1 294 ? 131.436 178.142 95.936 1.00 46.82 294 LYS B CA 1
ATOM 2373 C C . LYS A 1 294 ? 131.774 179.625 96.071 1.00 48.33 294 LYS B C 1
ATOM 2374 O O . LYS A 1 294 ? 131.458 180.437 95.199 1.00 50.63 294 LYS B O 1
ATOM 2380 N N . SER A 1 295 ? 132.431 179.979 97.169 1.00 46.31 295 SER B N 1
ATOM 2381 C CA . SER A 1 295 ? 132.873 181.345 97.406 1.00 46.32 295 SER B CA 1
ATOM 2382 C C . SER A 1 295 ? 134.300 181.492 96.899 1.00 45.02 295 SER B C 1
ATOM 2383 O O . SER A 1 295 ? 135.198 180.779 97.354 1.00 51.34 295 SER B O 1
ATOM 2386 N N . GLU A 1 296 ? 134.515 182.426 95.975 1.00 46.11 296 GLU B N 1
ATOM 2387 C CA . GLU A 1 296 ? 135.839 182.587 95.388 1.00 49.20 296 GLU B CA 1
ATOM 2388 C C . GLU A 1 296 ? 136.735 183.379 96.326 1.00 44.34 296 GLU B C 1
ATOM 2389 O O . GLU A 1 296 ? 137.375 184.354 95.921 1.00 49.07 296 GLU B O 1
ATOM 2395 N N . LEU A 1 297 ? 136.787 182.952 97.583 1.00 41.59 297 LEU B N 1
ATOM 2396 C CA . LEU A 1 297 ? 137.611 183.586 98.598 1.00 44.73 297 LEU B CA 1
ATOM 2397 C C . LEU A 1 297 ? 138.448 182.597 99.387 1.00 42.72 297 LEU B C 1
ATOM 2398 O O . LEU A 1 297 ? 139.416 183.016 100.033 1.00 40.25 297 LEU B O 1
ATOM 2403 N N . TRP A 1 298 ? 138.120 181.302 99.349 1.00 31.42 298 TRP B N 1
ATOM 2404 C CA . TRP A 1 298 ? 138.984 180.292 99.943 1.00 29.35 298 TRP B CA 1
ATOM 2405 C C . TRP A 1 298 ? 140.339 180.226 99.256 1.00 32.05 298 TRP B C 1
ATOM 2406 O O . TRP A 1 298 ? 141.329 179.863 99.900 1.00 32.81 298 TRP B O 1
ATOM 2417 N N . LYS A 1 299 ? 140.405 180.583 97.971 1.00 28.55 299 LYS B N 1
ATOM 2418 C CA . LYS A 1 299 ? 141.664 180.514 97.241 1.00 28.39 299 LYS B CA 1
ATOM 2419 C C . LYS A 1 299 ? 142.710 181.447 97.832 1.00 32.81 299 LYS B C 1
ATOM 2420 O O . LYS A 1 299 ? 143.871 181.057 97.986 1.00 40.56 299 LYS B O 1
ATOM 2426 N N . GLU A 1 300 ? 142.325 182.675 98.177 1.00 30.95 300 GLU B N 1
ATOM 2427 C CA . GLU A 1 300 ? 143.262 183.575 98.840 1.00 28.46 300 GLU B CA 1
ATOM 2428 C C . GLU A 1 300 ? 143.608 183.078 100.237 1.00 32.56 300 GLU B C 1
ATOM 2429 O O . GLU A 1 300 ? 144.749 183.222 100.687 1.00 33.64 300 GLU B O 1
ATOM 2435 N N . ILE A 1 301 ? 142.630 182.502 100.937 1.00 32.27 301 ILE B N 1
ATOM 2436 C CA . ILE A 1 301 ? 142.870 182.003 102.286 1.00 29.14 301 ILE B CA 1
ATOM 2437 C C . ILE A 1 301 ? 143.761 180.768 102.254 1.00 30.06 301 ILE B C 1
ATOM 2438 O O . ILE A 1 301 ? 144.700 180.646 103.048 1.00 33.28 301 ILE B O 1
ATOM 2443 N N . ALA A 1 302 ? 143.481 179.831 101.342 1.00 33.42 302 ALA B N 1
ATOM 2444 C CA . ALA A 1 302 ? 144.266 178.602 101.274 1.00 21.73 302 ALA B CA 1
ATOM 2445 C C . ALA A 1 302 ? 145.711 178.883 100.880 1.00 19.88 302 ALA B C 1
ATOM 2446 O O . ALA A 1 302 ? 146.643 178.316 101.464 1.00 22.95 302 ALA B O 1
ATOM 2448 N N . ILE A 1 303 ? 145.918 179.758 99.896 1.00 15.19 303 ILE B N 1
ATOM 2449 C CA . ILE A 1 303 ? 147.273 180.082 99.461 1.00 22.90 303 ILE B CA 1
ATOM 2450 C C . ILE A 1 303 ? 148.046 180.765 100.581 1.00 27.41 303 ILE B C 1
ATOM 2451 O O . ILE A 1 303 ? 149.222 180.464 100.814 1.00 34.40 303 ILE B O 1
ATOM 2456 N N . LYS A 1 304 ? 147.406 181.699 101.289 1.00 25.95 304 LYS B N 1
ATOM 2457 C CA . LYS A 1 304 ? 148.071 182.353 102.412 1.00 25.65 304 LYS B CA 1
ATOM 2458 C C . LYS A 1 304 ? 148.296 181.387 103.568 1.00 25.49 304 LYS B C 1
ATOM 2459 O O . LYS A 1 304 ? 149.331 181.448 104.239 1.00 26.38 304 LYS B O 1
ATOM 2465 N N . ALA A 1 305 ? 147.337 180.497 103.824 1.00 22.47 305 ALA B N 1
ATOM 2466 C CA . ALA A 1 305 ? 147.515 179.509 104.882 1.00 19.08 305 ALA B CA 1
ATOM 2467 C C . ALA A 1 305 ? 148.684 178.582 104.577 1.00 26.82 305 ALA B C 1
ATOM 2468 O O . ALA A 1 305 ? 149.489 178.278 105.464 1.00 27.68 305 ALA B O 1
ATOM 2470 N N . TRP A 1 306 ? 148.794 178.124 103.326 1.00 30.56 306 TRP B N 1
ATOM 2471 C CA . TRP A 1 306 ? 149.930 177.295 102.933 1.00 24.23 306 TRP B CA 1
ATOM 2472 C C . TRP A 1 306 ? 151.238 178.061 103.047 1.00 20.58 306 TRP B C 1
ATOM 2473 O O . TRP A 1 306 ? 152.252 177.509 103.489 1.00 26.78 306 TRP B O 1
ATOM 2484 N N . ASP A 1 307 ? 151.234 179.335 102.657 1.00 17.66 307 ASP B N 1
ATOM 2485 C CA . ASP A 1 307 ? 152.471 180.104 102.613 1.00 26.12 307 ASP B CA 1
ATOM 2486 C C . ASP A 1 307 ? 153.096 180.239 103.998 1.00 32.08 307 ASP B C 1
ATOM 2487 O O . ASP A 1 307 ? 154.323 180.298 104.130 1.00 33.18 307 ASP B O 1
ATOM 2492 N N . LYS A 1 308 ? 152.273 180.290 105.046 1.00 30.38 308 LYS B N 1
ATOM 2493 C CA . LYS A 1 308 ? 152.821 180.315 106.398 1.00 27.03 308 LYS B CA 1
ATOM 2494 C C . LYS A 1 308 ? 152.998 178.915 106.972 1.00 29.76 308 LYS B C 1
ATOM 2495 O O . LYS A 1 308 ? 153.891 178.697 107.798 1.00 34.17 308 LYS B O 1
ATOM 2501 N N . CYS A 1 309 ? 152.168 177.961 106.545 1.00 28.39 309 CYS B N 1
ATOM 2502 C CA . CYS A 1 309 ? 152.289 176.591 107.030 1.00 25.84 309 CYS B CA 1
ATOM 2503 C C . CYS A 1 309 ? 153.599 175.946 106.590 1.00 28.36 309 CYS B C 1
ATOM 2504 O O . CYS A 1 309 ? 154.115 175.064 107.284 1.00 29.59 309 CYS B O 1
ATOM 2507 N N . ARG A 1 310 ? 154.159 176.376 105.459 1.00 25.39 310 ARG B N 1
ATOM 2508 C CA . ARG A 1 310 ? 155.324 175.710 104.893 1.00 28.68 310 ARG B CA 1
ATOM 2509 C C . ARG A 1 310 ? 156.626 176.061 105.599 1.00 32.46 310 ARG B C 1
ATOM 2510 O O . ARG A 1 310 ? 157.654 175.445 105.300 1.00 38.50 310 ARG B O 1
ATOM 2518 N N . GLU A 1 311 ? 156.621 177.023 106.515 1.00 33.69 311 GLU B N 1
ATOM 2519 C CA . GLU A 1 311 ? 157.821 177.361 107.266 1.00 39.33 311 GLU B CA 1
ATOM 2520 C C . GLU A 1 311 ? 157.939 176.574 108.563 1.00 41.41 311 GLU B C 1
ATOM 2521 O O . GLU A 1 311 ? 158.895 176.782 109.315 1.00 39.76 311 GLU B O 1
ATOM 2527 N N . LYS A 1 312 ? 156.997 175.669 108.831 1.00 30.85 312 LYS B N 1
ATOM 2528 C CA . LYS A 1 312 ? 157.007 174.854 110.044 1.00 30.58 312 LYS B CA 1
ATOM 2529 C C . LYS A 1 312 ? 157.817 173.589 109.774 1.00 30.02 312 LYS B C 1
ATOM 2530 O O . LYS A 1 312 ? 157.283 172.500 109.560 1.00 29.67 312 LYS B O 1
ATOM 2536 N N . GLU A 1 313 ? 159.136 173.741 109.795 1.00 35.16 313 GLU B N 1
ATOM 2537 C CA . GLU A 1 313 ? 160.029 172.623 109.529 1.00 31.27 313 GLU B CA 1
ATOM 2538 C C . GLU A 1 313 ? 161.361 172.885 110.213 1.00 30.42 313 GLU B C 1
ATOM 2539 O O . GLU A 1 313 ? 161.671 174.011 110.606 1.00 36.86 313 GLU B O 1
ATOM 2545 N N . MET A 1 314 ? 162.151 171.823 110.341 1.00 26.64 314 MET B N 1
ATOM 2546 C CA . MET A 1 314 ? 163.475 171.899 110.935 1.00 29.03 314 MET B CA 1
ATOM 2547 C C . MET A 1 314 ? 164.471 171.245 109.987 1.00 33.13 314 MET B C 1
ATOM 2548 O O . MET A 1 314 ? 164.116 170.385 109.179 1.00 34.81 314 MET B O 1
ATOM 2553 N N . LYS A 1 315 ? 165.725 171.671 110.083 1.00 37.96 315 LYS B N 1
ATOM 2554 C CA . LYS A 1 315 ? 166.792 171.203 109.209 1.00 36.90 315 LYS B CA 1
ATOM 2555 C C . LYS A 1 315 ? 167.654 170.194 109.957 1.00 38.77 315 LYS B C 1
ATOM 2556 O O . LYS A 1 315 ? 168.146 170.485 111.053 1.00 35.25 315 LYS B O 1
ATOM 2562 N N . VAL A 1 316 ? 167.832 169.016 109.365 1.00 42.32 316 VAL B N 1
ATOM 2563 C CA . VAL A 1 316 ? 168.727 167.987 109.883 1.00 39.61 316 VAL B CA 1
ATOM 2564 C C . VAL A 1 316 ? 169.897 167.890 108.916 1.00 40.44 316 VAL B C 1
ATOM 2565 O O . VAL A 1 316 ? 169.908 167.032 108.027 1.00 43.58 316 VAL B O 1
ATOM 2569 N N . GLY A 1 317 ? 170.901 168.741 109.099 1.00 45.65 317 GLY B N 1
ATOM 2570 C CA . GLY A 1 317 ? 171.983 168.804 108.136 1.00 48.47 317 GLY B CA 1
ATOM 2571 C C . GLY A 1 317 ? 171.538 169.328 106.784 1.00 47.86 317 GLY B C 1
ATOM 2572 O O . GLY A 1 317 ? 170.373 169.694 106.606 1.00 48.13 317 GLY B O 1
ATOM 2573 N N . ASN A 1 318 ? 172.448 169.346 105.814 1.00 50.02 318 ASN B N 1
ATOM 2574 C CA . ASN A 1 318 ? 172.152 169.920 104.508 1.00 49.88 318 ASN B CA 1
ATOM 2575 C C . ASN A 1 318 ? 171.081 169.120 103.775 1.00 49.49 318 ASN B C 1
ATOM 2576 O O . ASN A 1 318 ? 171.072 167.888 103.808 1.00 54.04 318 ASN B O 1
ATOM 2581 N N . ASN A 1 319 ? 170.166 169.837 103.124 1.00 43.80 319 ASN B N 1
ATOM 2582 C CA . ASN A 1 319 ? 169.166 169.294 102.207 1.00 46.48 319 ASN B CA 1
ATOM 2583 C C . ASN A 1 319 ? 168.207 168.305 102.858 1.00 48.71 319 ASN B C 1
ATOM 2584 O O . ASN A 1 319 ? 167.355 167.734 102.166 1.00 50.66 319 ASN B O 1
ATOM 2589 N N . ILE A 1 320 ? 168.306 168.084 104.164 1.00 42.44 320 ILE B N 1
ATOM 2590 C CA . ILE A 1 320 ? 167.462 167.121 104.862 1.00 41.34 320 ILE B CA 1
ATOM 2591 C C . ILE A 1 320 ? 166.584 167.907 105.824 1.00 37.95 320 ILE B C 1
ATOM 2592 O O . ILE A 1 320 ? 167.081 168.490 106.796 1.00 34.79 320 ILE B O 1
ATOM 2597 N N . TYR A 1 321 ? 165.281 167.921 105.561 1.00 34.10 321 TYR B N 1
ATOM 2598 C CA . TYR A 1 321 ? 164.329 168.716 106.321 1.00 30.18 321 TYR B CA 1
ATOM 2599 C C . TYR A 1 321 ? 163.357 167.814 107.065 1.00 28.67 321 TYR B C 1
ATOM 2600 O O . TYR A 1 321 ? 162.929 166.779 106.546 1.00 25.75 321 TYR B O 1
ATOM 2609 N N . LEU A 1 322 ? 163.006 168.225 108.277 1.00 22.73 322 LEU B N 1
ATOM 2610 C CA . LEU A 1 322 ? 162.134 167.470 109.161 1.00 20.55 322 LEU B CA 1
ATOM 2611 C C . LEU A 1 322 ? 160.909 168.302 109.508 1.00 15.91 322 LEU B C 1
ATOM 2612 O O . LEU A 1 322 ? 161.016 169.504 109.762 1.00 27.40 322 LEU B O 1
ATOM 2617 N N . SER A 1 323 ? 159.746 167.659 109.513 1.00 15.69 323 SER B N 1
ATOM 2618 C CA . SER A 1 323 ? 158.505 168.295 109.925 1.00 17.39 323 SER B CA 1
ATOM 2619 C C . SER A 1 323 ? 157.742 167.355 110.846 1.00 15.58 323 SER B C 1
ATOM 2620 O O . SER A 1 323 ? 157.956 166.142 110.849 1.00 18.19 323 SER B O 1
ATOM 2623 N N . TRP A 1 324 ? 156.856 167.934 111.644 1.00 24.11 324 TRP B N 1
ATOM 2624 C CA . TRP A 1 324 ? 156.040 167.169 112.571 1.00 18.48 324 TRP B CA 1
ATOM 2625 C C . TRP A 1 324 ? 154.663 166.914 111.978 1.00 15.41 324 TRP B C 1
ATOM 2626 O O . TRP A 1 324 ? 154.184 167.658 111.120 1.00 19.55 324 TRP B O 1
ATOM 2637 N N . TYR A 1 325 ? 154.029 165.845 112.444 1.00 19.21 325 TYR B N 1
ATOM 2638 C CA . TYR A 1 325 ? 152.818 165.348 111.809 1.00 15.20 325 TYR B CA 1
ATOM 2639 C C . TYR A 1 325 ? 151.606 166.167 112.231 1.00 8.95 325 TYR B C 1
ATOM 2640 O O . TYR A 1 325 ? 151.225 166.173 113.405 1.00 22.28 325 TYR B O 1
ATOM 2649 N N . TRP A 1 326 ? 151.004 166.850 111.266 1.00 8.96 326 TRP B N 1
ATOM 2650 C CA . TRP A 1 326 ? 149.670 167.415 111.382 1.00 13.71 326 TRP B CA 1
ATOM 2651 C C . TRP A 1 326 ? 148.770 166.648 110.424 1.00 3.65 326 TRP B C 1
ATOM 2652 O O . TRP A 1 326 ? 149.081 166.534 109.236 1.00 11.76 326 TRP B O 1
ATOM 2663 N N . ALA A 1 327 ? 147.665 166.115 110.947 1.00 0.00 327 ALA B N 1
ATOM 2664 C CA . ALA A 1 327 ? 146.845 165.191 110.172 1.00 4.58 327 ALA B CA 1
ATOM 2665 C C . ALA A 1 327 ? 146.202 165.861 108.966 1.00 16.10 327 ALA B C 1
ATOM 2666 O O . ALA A 1 327 ? 145.936 165.195 107.959 1.00 26.49 327 ALA B O 1
ATOM 2668 N N . ARG A 1 328 ? 145.941 167.164 109.040 1.00 18.97 328 ARG B N 1
ATOM 2669 C CA . ARG A 1 328 ? 145.272 167.883 107.964 1.00 17.46 328 ARG B CA 1
ATOM 2670 C C . ARG A 1 328 ? 146.218 168.759 107.159 1.00 14.44 328 ARG B C 1
ATOM 2671 O O . ARG A 1 328 ? 145.756 169.622 106.408 1.00 21.40 328 ARG B O 1
ATOM 2679 N N . GLN A 1 329 ? 147.531 168.562 107.295 1.00 10.46 329 GLN B N 1
ATOM 2680 C CA . GLN A 1 329 ? 148.479 169.351 106.516 1.00 9.97 329 GLN B CA 1
ATOM 2681 C C . GLN A 1 329 ? 148.417 168.994 105.039 1.00 18.61 329 GLN B C 1
ATOM 2682 O O . GLN A 1 329 ? 148.535 169.871 104.176 1.00 28.61 329 GLN B O 1
ATOM 2688 N N . ARG A 1 330 ? 148.240 167.710 104.728 1.00 19.28 330 ARG B N 1
ATOM 2689 C CA . ARG A 1 330 ? 148.176 167.285 103.335 1.00 14.63 330 ARG B CA 1
ATOM 2690 C C . ARG A 1 330 ? 146.980 167.904 102.625 1.00 16.51 330 ARG B C 1
ATOM 2691 O O . ARG A 1 330 ? 147.086 168.325 101.468 1.00 11.97 330 ARG B O 1
ATOM 2699 N N . GLU A 1 331 ? 145.831 167.963 103.303 1.00 18.70 331 GLU B N 1
ATOM 2700 C CA . GLU A 1 331 ? 144.639 168.565 102.713 1.00 12.56 331 GLU B CA 1
ATOM 2701 C C . GLU A 1 331 ? 144.846 170.047 102.430 1.00 15.26 331 GLU B C 1
ATOM 2702 O O . GLU A 1 331 ? 144.396 170.557 101.399 1.00 21.32 331 GLU B O 1
ATOM 2708 N N . LEU A 1 332 ? 145.523 170.756 103.334 1.00 15.08 332 LEU B N 1
ATOM 2709 C CA . LEU A 1 332 ? 145.798 172.171 103.115 1.00 9.12 332 LEU B CA 1
ATOM 2710 C C . LEU A 1 332 ? 146.645 172.389 101.866 1.00 14.60 332 LEU B C 1
ATOM 2711 O O . LEU A 1 332 ? 146.406 173.331 101.103 1.00 21.93 332 LEU B O 1
ATOM 2716 N N . TYR A 1 333 ? 147.650 171.538 101.650 1.00 15.98 333 TYR B N 1
ATOM 2717 C CA . TYR A 1 333 ? 148.479 171.650 100.453 1.00 16.05 333 TYR B CA 1
ATOM 2718 C C . TYR A 1 333 ? 147.691 171.308 99.195 1.00 7.70 333 TYR B C 1
ATOM 2719 O O . TYR A 1 333 ? 147.898 171.920 98.143 1.00 10.66 333 TYR B O 1
ATOM 2728 N N . ASP A 1 334 ? 146.792 170.327 99.278 1.00 13.24 334 ASP B N 1
ATOM 2729 C CA . ASP A 1 334 ? 145.911 170.045 98.149 1.00 14.50 334 ASP B CA 1
ATOM 2730 C C . ASP A 1 334 ? 145.007 171.234 97.850 1.00 22.84 334 ASP B C 1
ATOM 2731 O O . ASP A 1 334 ? 144.756 171.553 96.684 1.00 30.97 334 ASP B O 1
ATOM 2736 N N . LEU A 1 335 ? 144.499 171.893 98.894 1.00 18.97 335 LEU B N 1
ATOM 2737 C CA . LEU A 1 335 ? 143.665 173.074 98.697 1.00 14.64 335 LEU B CA 1
ATOM 2738 C C . LEU A 1 335 ? 144.451 174.214 98.065 1.00 15.90 335 LEU B C 1
ATOM 2739 O O . LEU A 1 335 ? 143.964 174.874 97.142 1.00 28.32 335 LEU B O 1
ATOM 2744 N N . ALA A 1 336 ? 145.667 174.462 98.549 1.00 12.25 336 ALA B N 1
ATOM 2745 C CA . ALA A 1 336 ? 146.486 175.522 97.972 1.00 12.67 336 ALA B CA 1
ATOM 2746 C C . ALA A 1 336 ? 146.863 175.206 96.531 1.00 24.84 336 ALA B C 1
ATOM 2747 O O . ALA A 1 336 ? 146.910 176.106 95.686 1.00 33.75 336 ALA B O 1
ATOM 2749 N N . PHE A 1 337 ? 147.149 173.936 96.238 1.00 16.65 337 PHE B N 1
ATOM 2750 C CA . PHE A 1 337 ? 147.484 173.543 94.874 1.00 9.76 337 PHE B CA 1
ATOM 2751 C C . PHE A 1 337 ? 146.311 173.776 93.929 1.00 15.96 337 PHE B C 1
ATOM 2752 O O . PHE A 1 337 ? 146.490 174.300 92.824 1.00 13.95 337 PHE B O 1
ATOM 2760 N N . MET A 1 338 ? 145.101 173.396 94.347 1.00 16.13 338 MET B N 1
ATOM 2761 C CA . MET A 1 338 ? 143.931 173.585 93.496 1.00 18.58 338 MET B CA 1
ATOM 2762 C C . MET A 1 338 ? 143.533 175.051 93.403 1.00 28.29 338 MET B C 1
ATOM 2763 O O . MET A 1 338 ? 142.925 175.466 92.411 1.00 28.87 338 MET B O 1
ATOM 2768 N N . ALA A 1 339 ? 143.855 175.845 94.425 1.00 24.20 339 ALA B N 1
ATOM 2769 C CA . ALA A 1 339 ? 143.512 177.262 94.405 1.00 15.27 339 ALA B CA 1
ATOM 2770 C C . ALA A 1 339 ? 144.418 178.040 93.462 1.00 19.29 339 ALA B C 1
ATOM 2771 O O . ALA A 1 339 ? 143.958 178.939 92.751 1.00 21.20 339 ALA B O 1
ATOM 2773 N N . GLN A 1 340 ? 145.707 177.711 93.448 1.00 30.46 340 GLN B N 1
ATOM 2774 C CA . GLN A 1 340 ? 146.667 178.424 92.619 1.00 23.64 340 GLN B CA 1
ATOM 2775 C C . GLN A 1 340 ? 146.414 178.149 91.142 1.00 30.90 340 GLN B C 1
ATOM 2776 O O . GLN A 1 340 ? 146.082 177.027 90.751 1.00 34.61 340 GLN B O 1
ATOM 2782 N N . ASP A 1 341 ? 146.572 179.183 90.316 1.00 30.33 341 ASP B N 1
ATOM 2783 C CA . ASP A 1 341 ? 146.376 179.058 88.876 1.00 28.10 341 ASP B CA 1
ATOM 2784 C C . ASP A 1 341 ? 147.674 179.047 88.084 1.00 35.77 341 ASP B C 1
ATOM 2785 O O . ASP A 1 341 ? 147.744 178.380 87.047 1.00 29.97 341 ASP B O 1
ATOM 2790 N N . GLY A 1 342 ? 148.694 179.772 88.533 1.00 34.93 342 GLY B N 1
ATOM 2791 C CA . GLY A 1 342 ? 149.969 179.765 87.834 1.00 28.00 342 GLY B CA 1
ATOM 2792 C C . GLY A 1 342 ? 150.644 178.410 87.945 1.00 31.65 342 GLY B C 1
ATOM 2793 O O . GLY A 1 342 ? 150.830 177.882 89.047 1.00 36.85 342 GLY B O 1
ATOM 2794 N N . ILE A 1 343 ? 151.023 177.843 86.796 1.00 28.94 343 ILE B N 1
ATOM 2795 C CA . ILE A 1 343 ? 151.645 176.521 86.780 1.00 28.57 343 ILE B CA 1
ATOM 2796 C C . ILE A 1 343 ? 152.980 176.550 87.510 1.00 29.16 343 ILE B C 1
ATOM 2797 O O . ILE A 1 343 ? 153.327 175.611 88.236 1.00 35.30 343 ILE B O 1
ATOM 2802 N N . GLU A 1 344 ? 153.752 177.620 87.323 1.00 27.75 344 GLU B N 1
ATOM 2803 C CA . GLU A 1 344 ? 155.016 177.750 88.038 1.00 20.71 344 GLU B CA 1
ATOM 2804 C C . GLU A 1 344 ? 154.793 177.828 89.543 1.00 23.44 344 GLU B C 1
ATOM 2805 O O . GLU A 1 344 ? 155.566 177.262 90.323 1.00 26.39 344 GLU B O 1
ATOM 2811 N N . LYS A 1 345 ? 153.741 178.530 89.970 1.00 30.90 345 LYS B N 1
ATOM 2812 C CA . LYS A 1 345 ? 153.444 178.630 91.395 1.00 29.34 345 LYS B CA 1
ATOM 2813 C C . LYS A 1 345 ? 152.834 177.344 91.939 1.00 24.36 345 LYS B C 1
ATOM 2814 O O . LYS A 1 345 ? 152.955 177.062 93.135 1.00 25.11 345 LYS B O 1
ATOM 2820 N N . LYS A 1 346 ? 152.165 176.562 91.089 1.00 27.79 346 LYS B N 1
ATOM 2821 C CA . LYS A 1 346 ? 151.710 175.241 91.509 1.00 18.63 346 LYS B CA 1
ATOM 2822 C C . LYS A 1 346 ? 152.882 174.295 91.729 1.00 23.60 346 LYS B C 1
ATOM 2823 O O . LYS A 1 346 ? 152.797 173.390 92.566 1.00 25.50 346 LYS B O 1
ATOM 2829 N N . THR A 1 347 ? 153.972 174.480 90.983 1.00 23.67 347 THR B N 1
ATOM 2830 C CA . THR A 1 347 ? 155.179 173.693 91.205 1.00 18.13 347 THR B CA 1
ATOM 2831 C C . THR A 1 347 ? 155.828 174.037 92.539 1.00 15.14 347 THR B C 1
ATOM 2832 O O . THR A 1 347 ? 156.358 173.155 93.224 1.00 21.57 347 THR B O 1
ATOM 2836 N N . ARG A 1 348 ? 155.801 175.314 92.922 1.00 18.64 348 ARG B N 1
ATOM 2837 C CA . ARG A 1 348 ? 156.373 175.721 94.201 1.00 24.39 348 ARG B CA 1
ATOM 2838 C C . ARG A 1 348 ? 155.630 175.087 95.369 1.00 21.21 348 ARG B C 1
ATOM 2839 O O . ARG A 1 348 ? 156.238 174.748 96.390 1.00 23.38 348 ARG B O 1
ATOM 2847 N N . ILE A 1 349 ? 154.310 174.932 95.246 1.00 21.11 349 ILE B N 1
ATOM 2848 C CA . ILE A 1 349 ? 153.544 174.259 96.290 1.00 15.33 349 ILE B CA 1
ATOM 2849 C C . ILE A 1 349 ? 153.929 172.788 96.367 1.00 15.68 349 ILE B C 1
ATOM 2850 O O . ILE A 1 349 ? 154.189 172.255 97.453 1.00 23.66 349 ILE B O 1
ATOM 2855 N N . ALA A 1 350 ? 153.978 172.113 95.216 1.00 22.26 350 ALA B N 1
ATOM 2856 C CA . ALA A 1 350 ? 154.311 170.692 95.189 1.00 16.03 350 ALA B CA 1
ATOM 2857 C C . ALA A 1 350 ? 155.721 170.438 95.704 1.00 12.38 350 ALA B C 1
ATOM 2858 O O . ALA A 1 350 ? 155.950 169.496 96.470 1.00 19.69 350 ALA B O 1
ATOM 2860 N N . ASP A 1 351 ? 156.679 171.269 95.298 1.00 7.61 351 ASP B N 1
ATOM 2861 C CA . ASP A 1 351 ? 158.065 171.069 95.694 1.00 10.19 351 ASP B CA 1
ATOM 2862 C C . ASP A 1 351 ? 158.291 171.322 97.181 1.00 11.63 351 ASP B C 1
ATOM 2863 O O . ASP A 1 351 ? 159.321 170.904 97.720 1.00 13.37 351 ASP B O 1
ATOM 2868 N N . SER A 1 352 ? 157.358 171.997 97.854 1.00 16.86 352 SER B N 1
ATOM 2869 C CA . SER A 1 352 ? 157.499 172.261 99.280 1.00 21.83 352 SER B CA 1
ATOM 2870 C C . SER A 1 352 ? 157.260 171.019 100.132 1.00 21.98 352 SER B C 1
ATOM 2871 O O . SER A 1 352 ? 157.701 170.984 101.285 1.00 23.56 352 SER B O 1
ATOM 2874 N N . LEU A 1 353 ? 156.577 170.009 99.597 1.00 16.75 353 LEU B N 1
ATOM 2875 C CA . LEU A 1 353 ? 156.380 168.743 100.290 1.00 15.42 353 LEU B CA 1
ATOM 2876 C C . LEU A 1 353 ? 157.553 167.783 100.146 1.00 20.56 353 LEU B C 1
ATOM 2877 O O . LEU A 1 353 ? 157.741 166.925 101.013 1.00 26.71 353 LEU B O 1
ATOM 2882 N N . LYS A 1 354 ? 158.341 167.911 99.086 1.00 9.99 354 LYS B N 1
ATOM 2883 C CA . LYS A 1 354 ? 159.275 166.875 98.678 1.00 4.73 354 LYS B CA 1
ATOM 2884 C C . LYS A 1 354 ? 160.588 166.963 99.442 1.00 15.76 354 LYS B C 1
ATOM 2885 O O . LYS A 1 354 ? 161.010 168.036 99.879 1.00 23.27 354 LYS B O 1
ATOM 2891 N N . SER A 1 355 ? 161.230 165.804 99.595 1.00 12.82 355 SER B N 1
ATOM 2892 C CA . SER A 1 355 ? 162.483 165.667 100.335 1.00 13.37 355 SER B CA 1
ATOM 2893 C C . SER A 1 355 ? 162.346 166.181 101.766 1.00 14.81 355 SER B C 1
ATOM 2894 O O . SER A 1 355 ? 163.239 166.843 102.297 1.00 21.12 355 SER B O 1
ATOM 2897 N N . ARG A 1 356 ? 161.218 165.871 102.398 1.00 14.89 356 ARG B N 1
ATOM 2898 C CA . ARG A 1 356 ? 160.961 166.259 103.775 1.00 23.60 356 ARG B CA 1
ATOM 2899 C C . ARG A 1 356 ? 160.417 165.066 104.544 1.00 16.46 356 ARG B C 1
ATOM 2900 O O . ARG A 1 356 ? 159.523 164.364 104.065 1.00 17.92 356 ARG B O 1
ATOM 2908 N N . THR A 1 357 ? 160.956 164.844 105.737 1.00 20.17 357 THR B N 1
ATOM 2909 C CA . THR A 1 357 ? 160.557 163.728 106.582 1.00 16.80 357 THR B CA 1
ATOM 2910 C C . THR A 1 357 ? 159.573 164.213 107.638 1.00 12.86 357 THR B C 1
ATOM 2911 O O . THR A 1 357 ? 159.845 165.185 108.347 1.00 12.04 357 THR B O 1
ATOM 2915 N N . THR A 1 358 ? 158.436 163.532 107.741 1.00 19.72 358 THR B N 1
ATOM 2916 C CA . THR A 1 358 ? 157.391 163.873 108.697 1.00 17.37 358 THR B CA 1
ATOM 2917 C C . THR A 1 358 ? 157.359 162.817 109.792 1.00 18.66 358 THR B C 1
ATOM 2918 O O . THR A 1 358 ? 157.090 161.643 109.518 1.00 17.74 358 THR B O 1
ATOM 2922 N N . LEU A 1 359 ? 157.617 163.234 111.028 1.00 21.88 359 LEU B N 1
ATOM 2923 C CA . LEU A 1 359 ? 157.660 162.323 112.160 1.00 17.65 359 LEU B CA 1
ATOM 2924 C C . LEU A 1 359 ? 156.586 162.680 113.177 1.00 8.36 359 LEU B C 1
ATOM 2925 O O . LEU A 1 359 ? 156.279 163.854 113.399 1.00 23.39 359 LEU B O 1
ATOM 2930 N N . ARG A 1 360 ? 156.022 161.647 113.796 1.00 21.87 360 ARG B N 1
ATOM 2931 C CA . ARG A 1 360 ? 155.089 161.826 114.895 1.00 21.98 360 ARG B CA 1
ATOM 2932 C C . ARG A 1 360 ? 155.841 162.266 116.147 1.00 27.14 360 ARG B C 1
ATOM 2933 O O . ARG A 1 360 ? 157.073 162.269 116.200 1.00 33.29 360 ARG B O 1
ATOM 2941 N N . ILE A 1 361 ? 155.080 162.628 117.178 1.00 23.93 361 ILE B N 1
ATOM 2942 C CA . ILE A 1 361 ? 155.686 163.130 118.406 1.00 24.52 361 ILE B CA 1
ATOM 2943 C C . ILE A 1 361 ? 156.522 162.041 119.075 1.00 25.88 361 ILE B C 1
ATOM 2944 O O . ILE A 1 361 ? 157.564 162.324 119.677 1.00 22.92 361 ILE B O 1
ATOM 2949 N N . GLN A 1 362 ? 156.089 160.781 118.970 1.00 24.08 362 GLN B N 1
ATOM 2950 C CA . GLN A 1 362 ? 156.853 159.682 119.554 1.00 28.19 362 GLN B CA 1
ATOM 2951 C C . GLN A 1 362 ? 158.184 159.483 118.839 1.00 32.46 362 GLN B C 1
ATOM 2952 O O . GLN A 1 362 ? 159.214 159.263 119.486 1.00 31.46 362 GLN B O 1
ATOM 2958 N N . GLU A 1 363 ? 158.184 159.551 117.505 1.00 32.84 363 GLU B N 1
ATOM 2959 C CA . GLU A 1 363 ? 159.422 159.360 116.758 1.00 28.72 363 GLU B CA 1
ATOM 2960 C C . GLU A 1 363 ? 160.363 160.545 116.919 1.00 25.72 363 GLU B C 1
ATOM 2961 O O . GLU A 1 363 ? 161.582 160.383 116.815 1.00 29.50 363 GLU B O 1
ATOM 2967 N N . LEU A 1 364 ? 159.820 161.738 117.165 1.00 24.30 364 LEU B N 1
ATOM 2968 C CA . LEU A 1 364 ? 160.667 162.890 117.452 1.00 21.80 364 LEU B CA 1
ATOM 2969 C C . LEU A 1 364 ? 161.425 162.713 118.759 1.00 24.83 364 LEU B C 1
ATOM 2970 O O . LEU A 1 364 ? 162.524 163.256 118.912 1.00 27.96 364 LEU B O 1
ATOM 2975 N N . ASN A 1 365 ? 160.850 161.980 119.715 1.00 26.91 365 ASN B N 1
ATOM 2976 C CA . ASN A 1 365 ? 161.594 161.604 120.914 1.00 15.81 365 ASN B CA 1
ATOM 2977 C C . ASN A 1 365 ? 162.743 160.665 120.577 1.00 27.37 365 ASN B C 1
ATOM 2978 O O . ASN A 1 365 ? 163.832 160.775 121.151 1.00 28.93 365 ASN B O 1
ATOM 2983 N N . GLU A 1 366 ? 162.512 159.719 119.662 1.00 33.98 366 GLU B N 1
ATOM 2984 C CA . GLU A 1 366 ? 163.569 158.798 119.257 1.00 23.59 366 GLU B CA 1
ATOM 2985 C C . GLU A 1 366 ? 164.726 159.539 118.603 1.00 25.49 366 GLU B C 1
ATOM 2986 O O . GLU A 1 366 ? 165.895 159.256 118.884 1.00 28.35 366 GLU B O 1
ATOM 2992 N N . LEU A 1 367 ? 164.418 160.491 117.722 1.00 27.55 367 LEU B N 1
ATOM 2993 C CA . LEU A 1 367 ? 165.472 161.284 117.106 1.00 22.72 367 LEU B CA 1
ATOM 2994 C C . LEU A 1 367 ? 166.123 162.216 118.115 1.00 25.99 367 LEU B C 1
ATOM 2995 O O . LEU A 1 367 ? 167.309 162.534 117.986 1.00 32.48 367 LEU B O 1
ATOM 3000 N N . ARG A 1 368 ? 165.367 162.664 119.121 1.00 28.11 368 ARG B N 1
ATOM 3001 C CA . ARG A 1 368 ? 165.946 163.490 120.175 1.00 27.30 368 ARG B CA 1
ATOM 3002 C C . ARG A 1 368 ? 166.963 162.699 120.987 1.00 33.14 368 ARG B C 1
ATOM 3003 O O . ARG A 1 368 ? 168.007 163.232 121.378 1.00 35.17 368 ARG B O 1
ATOM 3011 N N . LYS A 1 369 ? 166.670 161.426 121.258 1.00 35.96 369 LYS B N 1
ATOM 3012 C CA . LYS A 1 369 ? 167.622 160.581 121.971 1.00 37.41 369 LYS B CA 1
ATOM 3013 C C . LYS A 1 369 ? 168.857 160.295 121.125 1.00 38.92 369 LYS B C 1
ATOM 3014 O O . LYS A 1 369 ? 169.978 160.277 121.644 1.00 40.12 369 LYS B O 1
ATOM 3020 N N . ASP A 1 370 ? 168.672 160.071 119.821 1.00 35.63 370 ASP B N 1
ATOM 3021 C CA . ASP A 1 370 ? 169.810 159.838 118.936 1.00 32.67 370 ASP B CA 1
ATOM 3022 C C . ASP A 1 370 ? 170.743 161.041 118.910 1.00 37.21 370 ASP B C 1
ATOM 3023 O O . ASP A 1 370 ? 171.970 160.887 118.896 1.00 43.38 370 ASP B O 1
ATOM 3028 N N . ALA A 1 371 ? 170.180 162.249 118.888 1.00 37.72 371 ALA B N 1
ATOM 3029 C CA . ALA A 1 371 ? 171.004 163.450 118.908 1.00 38.85 371 ALA B CA 1
ATOM 3030 C C . ALA A 1 371 ? 171.732 163.598 120.237 1.00 41.04 371 ALA B C 1
ATOM 3031 O O . ALA A 1 371 ? 172.857 164.108 120.282 1.00 44.66 371 ALA B O 1
ATOM 3033 N N . HIS A 1 372 ? 171.098 163.176 121.331 1.00 41.18 372 HIS B N 1
ATOM 3034 C CA . HIS A 1 372 ? 171.749 163.238 122.635 1.00 43.96 372 HIS B CA 1
ATOM 3035 C C . HIS A 1 372 ? 172.923 162.268 122.714 1.00 49.36 372 HIS B C 1
ATOM 3036 O O . HIS A 1 372 ? 173.961 162.586 123.304 1.00 46.22 372 HIS B O 1
ATOM 3043 N N . ARG A 1 373 ? 172.772 161.079 122.125 1.00 52.32 373 ARG B N 1
ATOM 3044 C CA . ARG A 1 373 ? 173.840 160.085 122.148 1.00 49.20 373 ARG B CA 1
ATOM 3045 C C . ARG A 1 373 ? 175.067 160.571 121.390 1.00 48.58 373 ARG B C 1
ATOM 3046 O O . ARG A 1 373 ? 176.204 160.323 121.806 1.00 52.07 373 ARG B O 1
ATOM 3054 N N . LYS A 1 374 ? 174.858 161.258 120.273 1.00 48.80 374 LYS B N 1
ATOM 3055 C CA . LYS A 1 374 ? 175.942 161.753 119.442 1.00 49.66 374 LYS B CA 1
ATOM 3056 C C . LYS A 1 374 ? 176.349 163.175 119.799 1.00 49.74 374 LYS B C 1
ATOM 3057 O O . LYS A 1 374 ? 177.069 163.812 119.025 1.00 49.43 374 LYS B O 1
ATOM 3063 N N . GLN A 1 375 ? 175.895 163.680 120.948 1.00 51.57 375 GLN B N 1
ATOM 3064 C CA . GLN A 1 375 ? 176.278 165.000 121.451 1.00 53.59 375 GLN B CA 1
ATOM 3065 C C . GLN A 1 375 ? 175.962 166.100 120.442 1.00 56.43 375 GLN B C 1
ATOM 3066 O O . GLN A 1 375 ? 176.702 167.076 120.307 1.00 56.49 375 GLN B O 1
ATOM 3072 N N . ASN A 1 376 ? 174.849 165.941 119.726 1.00 51.36 376 ASN B N 1
ATOM 3073 C CA . ASN A 1 376 ? 174.368 166.956 118.791 1.00 47.22 376 ASN B CA 1
ATOM 3074 C C . ASN A 1 376 ? 173.350 167.811 119.541 1.00 50.35 376 ASN B C 1
ATOM 3075 O O . ASN A 1 376 ? 172.137 167.681 119.380 1.00 50.89 376 ASN B O 1
ATOM 3080 N N . ARG A 1 377 ? 173.876 168.698 120.388 1.00 51.58 377 ARG B N 1
ATOM 3081 C CA . ARG A 1 377 ? 173.030 169.483 121.280 1.00 53.22 377 ARG B CA 1
ATOM 3082 C C . ARG A 1 377 ? 172.217 170.525 120.528 1.00 52.87 377 ARG B C 1
ATOM 3083 O O . ARG A 1 377 ? 171.100 170.849 120.942 1.00 50.97 377 ARG B O 1
ATOM 3091 N N . ARG A 1 378 ? 172.758 171.067 119.436 1.00 51.42 378 ARG B N 1
ATOM 3092 C CA . ARG A 1 378 ? 172.009 172.044 118.656 1.00 52.56 378 ARG B CA 1
ATOM 3093 C C . ARG A 1 378 ? 170.741 171.430 118.083 1.00 51.26 378 ARG B C 1
ATOM 3094 O O . ARG A 1 378 ? 169.673 172.052 118.107 1.00 46.75 378 ARG B O 1
ATOM 3102 N N . LEU A 1 379 ? 170.839 170.205 117.568 1.00 48.64 379 LEU B N 1
ATOM 3103 C CA . LEU A 1 379 ? 169.667 169.531 117.026 1.00 45.54 379 LEU B CA 1
ATOM 3104 C C . LEU A 1 379 ? 168.755 169.017 118.131 1.00 44.43 379 LEU B C 1
ATOM 3105 O O . LEU A 1 379 ? 167.538 168.925 117.934 1.00 44.33 379 LEU B O 1
ATOM 3110 N N . GLU A 1 380 ? 169.320 168.660 119.286 1.00 40.90 380 GLU B N 1
ATOM 3111 C CA . GLU A 1 380 ? 168.497 168.182 120.393 1.00 42.83 380 GLU B CA 1
ATOM 3112 C C . GLU A 1 380 ? 167.658 169.305 120.987 1.00 45.89 380 GLU B C 1
ATOM 3113 O O . GLU A 1 380 ? 166.484 169.102 121.314 1.00 45.39 380 GLU B O 1
ATOM 3119 N N . ASP A 1 381 ? 168.243 170.496 121.138 1.00 42.23 381 ASP B N 1
ATOM 3120 C CA . ASP A 1 381 ? 167.483 171.627 121.656 1.00 41.64 381 ASP B CA 1
ATOM 3121 C C . ASP A 1 381 ? 166.348 172.014 120.719 1.00 38.21 381 ASP B C 1
ATOM 3122 O O . ASP A 1 381 ? 165.252 172.348 121.180 1.00 38.16 381 ASP B O 1
ATOM 3127 N N . LYS A 1 382 ? 166.589 171.981 119.409 1.00 36.07 382 LYS B N 1
ATOM 3128 C CA . LYS A 1 382 ? 165.540 172.319 118.456 1.00 33.00 382 LYS B CA 1
ATOM 3129 C C . LYS A 1 382 ? 164.411 171.298 118.486 1.00 35.67 382 LYS B C 1
ATOM 3130 O O . LYS A 1 382 ? 163.241 171.660 118.325 1.00 39.60 382 LYS B O 1
ATOM 3136 N N . LEU A 1 383 ? 164.738 170.022 118.690 1.00 32.17 383 LEU B N 1
ATOM 3137 C CA . LEU A 1 383 ? 163.696 169.012 118.828 1.00 28.62 383 LEU B CA 1
ATOM 3138 C C . LEU A 1 383 ? 162.947 169.151 120.148 1.00 30.36 383 LEU B C 1
ATOM 3139 O O . LEU A 1 383 ? 161.749 168.861 120.205 1.00 37.93 383 LEU B O 1
ATOM 3144 N N . ASP A 1 384 ? 163.626 169.588 121.212 1.00 34.69 384 ASP B N 1
ATOM 3145 C CA . ASP A 1 384 ? 162.947 169.800 122.490 1.00 32.54 384 ASP B CA 1
ATOM 3146 C C . ASP A 1 384 ? 161.879 170.881 122.386 1.00 29.12 384 ASP B C 1
ATOM 3147 O O . ASP A 1 384 ? 160.779 170.728 122.927 1.00 30.57 384 ASP B O 1
ATOM 3152 N N . ARG A 1 385 ? 162.186 171.985 121.705 1.00 25.56 385 ARG B N 1
ATOM 3153 C CA . ARG A 1 385 ? 161.206 173.055 121.556 1.00 30.32 385 ARG B CA 1
ATOM 3154 C C . ARG A 1 385 ? 159.987 172.582 120.776 1.00 26.24 385 ARG B C 1
ATOM 3155 O O . ARG A 1 385 ? 158.850 172.913 121.126 1.00 24.64 385 ARG B O 1
ATOM 3163 N N . ILE A 1 386 ? 160.207 171.806 119.713 1.00 28.27 386 ILE B N 1
ATOM 3164 C CA . ILE A 1 386 ? 159.097 171.280 118.924 1.00 27.64 386 ILE B CA 1
ATOM 3165 C C . ILE A 1 386 ? 158.234 170.353 119.766 1.00 31.19 386 ILE B C 1
ATOM 3166 O O . ILE A 1 386 ? 157.000 170.405 119.708 1.00 34.12 386 ILE B O 1
ATOM 3171 N N . ILE A 1 387 ? 158.866 169.482 120.552 1.00 24.84 387 ILE B N 1
ATOM 3172 C CA . ILE A 1 387 ? 158.114 168.538 121.372 1.00 25.80 387 ILE B CA 1
ATOM 3173 C C . ILE A 1 387 ? 157.289 169.276 122.418 1.00 27.20 387 ILE B C 1
ATOM 3174 O O . ILE A 1 387 ? 156.109 168.971 122.629 1.00 30.14 387 ILE B O 1
ATOM 3179 N N . GLU A 1 388 ? 157.890 170.262 123.081 1.00 33.47 388 GLU B N 1
ATOM 3180 C CA . GLU A 1 388 ? 157.174 171.000 124.114 1.00 24.05 388 GLU B CA 1
ATOM 3181 C C . GLU A 1 388 ? 156.082 171.876 123.518 1.00 25.29 388 GLU B C 1
ATOM 3182 O O . GLU A 1 388 ? 154.966 171.926 124.044 1.00 33.12 388 GLU B O 1
ATOM 3188 N N . GLN A 1 389 ? 156.378 172.561 122.413 1.00 24.64 389 GLN B N 1
ATOM 3189 C CA . GLN A 1 389 ? 155.403 173.467 121.816 1.00 23.94 389 GLN B CA 1
ATOM 3190 C C . GLN A 1 389 ? 154.161 172.718 121.348 1.00 23.90 389 GLN B C 1
ATOM 3191 O O . GLN A 1 389 ? 153.040 173.223 121.472 1.00 28.20 389 GLN B O 1
ATOM 3197 N N . GLU A 1 390 ? 154.337 171.515 120.800 1.00 21.94 390 GLU B N 1
ATOM 3198 C CA . GLU A 1 390 ? 153.184 170.737 120.361 1.00 24.69 390 GLU B CA 1
ATOM 3199 C C . GLU A 1 390 ? 152.419 170.154 121.544 1.00 24.22 390 GLU B C 1
ATOM 3200 O O . GLU A 1 390 ? 151.183 170.132 121.537 1.00 30.17 390 GLU B O 1
ATOM 3206 N N . ASN A 1 391 ? 153.129 169.679 122.570 1.00 30.69 391 ASN B N 1
ATOM 3207 C CA . ASN A 1 391 ? 152.450 169.141 123.747 1.00 24.52 391 ASN B CA 1
ATOM 3208 C C . ASN A 1 391 ? 151.769 170.228 124.565 1.00 30.82 391 ASN B C 1
ATOM 3209 O O . ASN A 1 391 ? 150.746 169.966 125.207 1.00 33.71 391 ASN B O 1
ATOM 3214 N N . GLU A 1 392 ? 152.310 171.440 124.563 1.00 29.18 392 GLU B N 1
ATOM 3215 C CA . GLU A 1 392 ? 151.767 172.511 125.383 1.00 19.77 392 GLU B CA 1
ATOM 3216 C C . GLU A 1 392 ? 150.609 173.244 124.720 1.00 26.81 392 GLU B C 1
ATOM 3217 O O . GLU A 1 392 ? 149.969 174.075 125.371 1.00 30.40 392 GLU B O 1
ATOM 3223 N N . ALA A 1 393 ? 150.314 172.954 123.457 1.00 23.29 393 ALA B N 1
ATOM 3224 C CA . ALA A 1 393 ? 149.221 173.599 122.745 1.00 22.27 393 ALA B CA 1
ATOM 3225 C C . ALA A 1 393 ? 147.963 172.747 122.677 1.00 19.04 393 ALA B C 1
ATOM 3226 O O . ALA A 1 393 ? 147.005 173.141 122.010 1.00 20.86 393 ALA B O 1
ATOM 3228 N N . ARG A 1 394 ? 147.938 171.596 123.349 1.00 22.29 394 ARG B N 1
ATOM 3229 C CA . ARG A 1 394 ? 146.785 170.709 123.238 1.00 21.59 394 ARG B CA 1
ATOM 3230 C C . ARG A 1 394 ? 145.589 171.219 124.032 1.00 24.45 394 ARG B C 1
ATOM 3231 O O . ARG A 1 394 ? 144.442 170.993 123.630 1.00 28.91 394 ARG B O 1
ATOM 3239 N N . ASP A 1 395 ? 145.827 171.889 125.160 1.00 31.82 395 ASP B N 1
ATOM 3240 C CA . ASP A 1 395 ? 144.755 172.501 125.936 1.00 24.41 395 ASP B CA 1
ATOM 3241 C C . ASP A 1 395 ? 144.895 174.018 125.997 1.00 26.46 395 ASP B C 1
ATOM 3242 O O . ASP A 1 395 ? 144.306 174.656 126.874 1.00 29.68 395 ASP B O 1
ATOM 3247 N N . GLY A 1 396 ? 145.667 174.604 125.080 1.00 25.40 396 GLY B N 1
ATOM 3248 C CA . GLY A 1 396 ? 145.882 176.041 125.111 1.00 15.12 396 GLY B CA 1
ATOM 3249 C C . GLY A 1 396 ? 144.627 176.842 124.817 1.00 20.20 396 GLY B C 1
ATOM 3250 O O . GLY A 1 396 ? 144.421 177.913 125.390 1.00 27.50 396 GLY B O 1
ATOM 3251 N N . ALA A 1 397 ? 143.788 176.354 123.901 1.00 18.55 397 ALA B N 1
ATOM 3252 C CA . ALA A 1 397 ? 142.536 177.045 123.612 1.00 21.92 397 ALA B CA 1
ATOM 3253 C C . ALA A 1 397 ? 141.602 177.020 124.814 1.00 23.51 397 ALA B C 1
ATOM 3254 O O . ALA A 1 397 ? 140.970 178.030 125.145 1.00 25.00 397 ALA B O 1
ATOM 3256 N N . TYR A 1 398 ? 141.504 175.868 125.479 1.00 26.84 398 TYR B N 1
ATOM 3257 C CA . TYR A 1 398 ? 140.680 175.743 126.673 1.00 24.58 398 TYR B CA 1
ATOM 3258 C C . TYR A 1 398 ? 141.211 176.594 127.820 1.00 27.49 398 TYR B C 1
ATOM 3259 O O . TYR A 1 398 ? 140.422 177.158 128.586 1.00 32.34 398 TYR B O 1
ATOM 3268 N N . LEU A 1 399 ? 142.531 176.699 127.957 1.00 27.64 399 LEU B N 1
ATOM 3269 C CA . LEU A 1 399 ? 143.151 177.521 128.986 1.00 27.04 399 LEU B CA 1
ATOM 3270 C C . LEU A 1 399 ? 143.327 178.967 128.545 1.00 26.58 399 LEU B C 1
ATOM 3271 O O . LEU A 1 399 ? 143.765 179.798 129.346 1.00 32.88 399 LEU B O 1
ATOM 3276 N N . ARG A 1 400 ? 143.001 179.277 127.292 1.00 33.24 400 ARG B N 1
ATOM 3277 C CA . ARG A 1 400 ? 143.163 180.613 126.722 1.00 37.14 400 ARG B CA 1
ATOM 3278 C C . ARG A 1 400 ? 144.596 181.120 126.892 1.00 36.27 400 ARG B C 1
ATOM 3279 O O . ARG A 1 400 ? 144.849 182.164 127.496 1.00 37.22 400 ARG B O 1
ATOM 3287 N N . ARG A 1 401 ? 145.545 180.361 126.347 1.00 32.27 401 ARG B N 1
ATOM 3288 C CA . ARG A 1 401 ? 146.940 180.771 126.297 1.00 34.89 401 ARG B CA 1
ATOM 3289 C C . ARG A 1 401 ? 147.451 180.711 124.866 1.00 38.98 401 ARG B C 1
ATOM 3290 O O . ARG A 1 401 ? 146.914 179.987 124.022 1.00 35.67 401 ARG B O 1
ATOM 3298 N N . ASN A 1 402 ? 148.494 181.493 124.605 1.00 40.42 402 ASN B N 1
ATOM 3299 C CA . ASN A 1 402 ? 149.186 181.505 123.325 1.00 41.53 402 ASN B CA 1
ATOM 3300 C C . ASN A 1 402 ? 150.684 181.595 123.581 1.00 41.48 402 ASN B C 1
ATOM 3301 O O . ASN A 1 402 ? 151.225 182.712 123.653 1.00 44.40 402 ASN B O 1
ATOM 3306 N N . PRO A 1 403 ? 151.393 180.482 123.736 1.00 43.16 403 PRO B N 1
ATOM 3307 C CA . PRO A 1 403 ? 152.843 180.550 123.933 1.00 46.03 403 PRO B CA 1
ATOM 3308 C C . PRO A 1 403 ? 153.533 181.040 122.674 1.00 49.82 403 PRO B C 1
ATOM 3309 O O . PRO A 1 403 ? 153.113 180.704 121.556 1.00 51.45 403 PRO B O 1
ATOM 3313 N N . PRO A 1 404 ? 154.600 181.841 122.810 1.00 59.71 404 PRO B N 1
ATOM 3314 C CA . PRO A 1 404 ? 155.297 182.439 121.665 1.00 58.27 404 PRO B CA 1
ATOM 3315 C C . PRO A 1 404 ? 155.885 181.401 120.714 1.00 54.67 404 PRO B C 1
ATOM 3316 O O . PRO A 1 404 ? 155.384 181.266 119.597 1.00 52.85 404 PRO B O 1
ATOM 3320 N N . GLY A 1 409 ? 161.697 179.265 110.636 1.00 51.67 409 GLY B N 1
ATOM 3321 C CA . GLY A 1 409 ? 162.709 179.613 109.658 1.00 57.37 409 GLY B CA 1
ATOM 3322 C C . GLY A 1 409 ? 162.214 179.576 108.225 1.00 58.32 409 GLY B C 1
ATOM 3323 O O . GLY A 1 409 ? 161.213 178.929 107.920 1.00 58.46 409 GLY B O 1
ATOM 3324 N N . LYS A 1 410 ? 162.926 180.272 107.342 1.00 62.39 410 LYS B N 1
ATOM 3325 C CA . LYS A 1 410 ? 162.586 180.345 105.930 1.00 61.25 410 LYS B CA 1
ATOM 3326 C C . LYS A 1 410 ? 163.756 179.842 105.097 1.00 60.27 410 LYS B C 1
ATOM 3327 O O . LYS A 1 410 ? 164.908 179.870 105.538 1.00 59.22 410 LYS B O 1
ATOM 3333 N N . ARG A 1 411 ? 163.452 179.380 103.886 1.00 48.13 411 ARG B N 1
ATOM 3334 C CA . ARG A 1 411 ? 164.472 178.908 102.964 1.00 51.56 411 ARG B CA 1
ATOM 3335 C C . ARG A 1 411 ? 164.262 179.539 101.596 1.00 52.17 411 ARG B C 1
ATOM 3336 O O . ARG A 1 411 ? 163.131 179.821 101.188 1.00 52.40 411 ARG B O 1
ATOM 3344 N N . GLU A 1 412 ? 165.368 179.757 100.890 1.00 54.70 412 GLU B N 1
ATOM 3345 C CA . GLU A 1 412 ? 165.327 180.408 99.591 1.00 54.09 412 GLU B CA 1
ATOM 3346 C C . GLU A 1 412 ? 164.696 179.494 98.545 1.00 57.12 412 GLU B C 1
ATOM 3347 O O . GLU A 1 412 ? 164.659 178.269 98.686 1.00 56.53 412 GLU B O 1
ATOM 3353 N N . GLU A 1 413 ? 164.194 180.111 97.480 1.00 49.35 413 GLU B N 1
ATOM 3354 C CA . GLU A 1 413 ? 163.650 179.387 96.341 1.00 43.04 413 GLU B CA 1
ATOM 3355 C C . GLU A 1 413 ? 164.688 179.334 95.232 1.00 48.00 413 GLU B C 1
ATOM 3356 O O . GLU A 1 413 ? 165.261 180.362 94.858 1.00 45.28 413 GLU B O 1
ATOM 3362 N N . ILE A 1 414 ? 164.927 178.135 94.714 1.00 41.69 414 ILE B N 1
ATOM 3363 C CA . ILE A 1 414 ? 165.837 177.936 93.592 1.00 32.69 414 ILE B CA 1
ATOM 3364 C C . ILE A 1 414 ? 165.081 178.250 92.307 1.00 34.54 414 ILE B C 1
ATOM 3365 O O . ILE A 1 414 ? 164.052 177.620 92.024 1.00 34.71 414 ILE B O 1
ATOM 3370 N N . PRO A 1 415 ? 165.538 179.220 91.516 1.00 36.13 415 PRO B N 1
ATOM 3371 C CA . PRO A 1 415 ? 164.806 179.586 90.299 1.00 35.86 415 PRO B CA 1
ATOM 3372 C C . PRO A 1 415 ? 164.782 178.448 89.291 1.00 34.49 415 PRO B C 1
ATOM 3373 O O . PRO A 1 415 ? 165.710 177.643 89.202 1.00 42.50 415 PRO B O 1
ATOM 3377 N N . PHE A 1 416 ? 163.697 178.393 88.522 1.00 26.64 416 PHE B N 1
ATOM 3378 C CA . PHE A 1 416 ? 163.534 177.375 87.493 1.00 26.15 416 PHE B CA 1
ATOM 3379 C C . PHE A 1 416 ? 164.349 177.658 86.240 1.00 33.96 416 PHE B C 1
ATOM 3380 O O . PHE A 1 416 ? 164.508 176.756 85.411 1.00 38.31 416 PHE B O 1
ATOM 3388 N N . ALA A 1 417 ? 164.863 178.876 86.078 1.00 38.84 417 ALA B N 1
ATOM 3389 C CA . ALA A 1 417 ? 165.684 179.210 84.923 1.00 32.73 417 ALA B CA 1
ATOM 3390 C C . ALA A 1 417 ? 167.102 178.668 85.025 1.00 37.60 417 ALA B C 1
ATOM 3391 O O . ALA A 1 417 ? 167.824 178.685 84.023 1.00 34.53 417 ALA B O 1
ATOM 3393 N N . ARG A 1 418 ? 167.521 178.195 86.200 1.00 33.66 418 ARG B N 1
ATOM 3394 C CA . ARG A 1 418 ? 168.850 177.614 86.336 1.00 35.46 418 ARG B CA 1
ATOM 3395 C C . ARG A 1 418 ? 168.991 176.288 85.605 1.00 42.03 418 ARG B C 1
ATOM 3396 O O . ARG A 1 418 ? 170.117 175.807 85.446 1.00 41.20 418 ARG B O 1
ATOM 3404 N N . LEU A 1 419 ? 167.891 175.686 85.170 1.00 37.31 419 LEU B N 1
ATOM 3405 C CA . LEU A 1 419 ? 167.978 174.472 84.379 1.00 34.44 419 LEU B CA 1
ATOM 3406 C C . LEU A 1 419 ? 168.610 174.780 83.023 1.00 40.56 419 LEU B C 1
ATOM 3407 O O . LEU A 1 419 ? 168.239 175.764 82.376 1.00 37.17 419 LEU B O 1
ATOM 3412 N N . PRO A 1 420 ? 169.569 173.970 82.573 1.00 42.72 420 PRO B N 1
ATOM 3413 C CA . PRO A 1 420 ? 170.166 174.201 81.254 1.00 39.00 420 PRO B CA 1
ATOM 3414 C C . PRO A 1 420 ? 169.126 174.105 80.149 1.00 40.42 420 PRO B C 1
ATOM 3415 O O . PRO A 1 420 ? 168.106 173.426 80.279 1.00 40.38 420 PRO B O 1
ATOM 3419 N N . GLN A 1 421 ? 169.396 174.818 79.053 1.00 41.55 421 GLN B N 1
ATOM 3420 C CA . GLN A 1 421 ? 168.384 175.030 78.022 1.00 44.89 421 GLN B CA 1
ATOM 3421 C C . GLN A 1 421 ? 167.951 173.724 77.366 1.00 43.28 421 GLN B C 1
ATOM 3422 O O . GLN A 1 421 ? 166.764 173.530 77.082 1.00 43.72 421 GLN B O 1
ATOM 3428 N N . ASN A 1 422 ? 168.896 172.819 77.108 1.00 35.98 422 ASN B N 1
ATOM 3429 C CA . ASN A 1 422 ? 168.569 171.600 76.378 1.00 36.73 422 ASN B CA 1
ATOM 3430 C C . ASN A 1 422 ? 167.715 170.634 77.189 1.00 37.38 422 ASN B C 1
ATOM 3431 O O . ASN A 1 422 ? 167.093 169.741 76.605 1.00 36.51 422 ASN B O 1
ATOM 3436 N N . TRP A 1 423 ? 167.652 170.799 78.506 1.00 36.32 423 TRP B N 1
ATOM 3437 C CA . TRP A 1 423 ? 166.981 169.837 79.364 1.00 29.87 423 TRP B CA 1
ATOM 3438 C C . TRP A 1 423 ? 165.472 170.065 79.395 1.00 31.74 423 TRP B C 1
ATOM 3439 O O . TRP A 1 423 ? 164.956 171.099 78.962 1.00 39.14 423 TRP B O 1
ATOM 3450 N N . ILE A 1 424 ? 164.763 169.061 79.904 1.00 23.00 424 ILE B N 1
ATOM 3451 C CA . ILE A 1 424 ? 163.333 169.137 80.176 1.00 26.04 424 ILE B CA 1
ATOM 3452 C C . ILE A 1 424 ? 163.105 168.655 81.600 1.00 22.48 424 ILE B C 1
ATOM 3453 O O . ILE A 1 424 ? 163.557 167.566 81.968 1.00 25.04 424 ILE B O 1
ATOM 3458 N N . ALA A 1 425 ? 162.410 169.458 82.397 1.00 23.08 425 ALA B N 1
ATOM 3459 C CA . ALA A 1 425 ? 162.095 169.115 83.777 1.00 20.10 425 ALA B CA 1
ATOM 3460 C C . ALA A 1 425 ? 160.632 168.716 83.874 1.00 18.99 425 ALA B C 1
ATOM 3461 O O . ALA A 1 425 ? 159.758 169.412 83.350 1.00 33.01 425 ALA B O 1
ATOM 3463 N N . VAL A 1 426 ? 160.369 167.590 84.528 1.00 20.56 426 VAL B N 1
ATOM 3464 C CA . VAL A 1 426 ? 159.013 167.093 84.727 1.00 23.88 426 VAL B CA 1
ATOM 3465 C C . VAL A 1 426 ? 158.807 166.955 86.228 1.00 21.13 426 VAL B C 1
ATOM 3466 O O . VAL A 1 426 ? 159.281 165.996 86.848 1.00 28.93 426 VAL B O 1
ATOM 3470 N N . HIS A 1 427 ? 158.108 167.917 86.819 1.00 24.55 427 HIS B N 1
ATOM 3471 C CA . HIS A 1 427 ? 157.705 167.848 88.212 1.00 17.16 427 HIS B CA 1
ATOM 3472 C C . HIS A 1 427 ? 156.381 167.105 88.321 1.00 15.01 427 HIS B C 1
ATOM 3473 O O . HIS A 1 427 ? 155.517 167.207 87.448 1.00 21.56 427 HIS B O 1
ATOM 3480 N N . PHE A 1 428 ? 156.232 166.344 89.397 1.00 17.95 428 PHE B N 1
ATOM 3481 C CA . PHE A 1 428 ? 155.020 165.581 89.639 1.00 21.41 428 PHE B CA 1
ATOM 3482 C C . PHE A 1 428 ? 154.380 166.014 90.947 1.00 18.91 428 PHE B C 1
ATOM 3483 O O . PHE A 1 428 ? 155.062 166.435 91.883 1.00 24.85 428 PHE B O 1
ATOM 3491 N N . TYR A 1 429 ? 153.056 165.924 90.992 1.00 21.68 429 TYR B N 1
ATOM 3492 C CA . TYR A 1 429 ? 152.324 166.103 92.235 1.00 15.83 429 TYR B CA 1
ATOM 3493 C C . TYR A 1 429 ? 151.079 165.235 92.184 1.00 7.41 429 TYR B C 1
ATOM 3494 O O . TYR A 1 429 ? 150.386 165.200 91.165 1.00 9.09 429 TYR B O 1
ATOM 3503 N N . LEU A 1 430 ? 150.810 164.534 93.277 1.00 11.06 430 LEU B N 1
ATOM 3504 C CA . LEU A 1 430 ? 149.631 163.691 93.408 1.00 12.19 430 LEU B CA 1
ATOM 3505 C C . LEU A 1 430 ? 148.675 164.363 94.382 1.00 17.66 430 LEU B C 1
ATOM 3506 O O . LEU A 1 430 ? 149.033 164.604 95.540 1.00 12.31 430 LEU B O 1
ATOM 3511 N N . ASN A 1 431 ? 147.468 164.667 93.913 1.00 22.55 431 ASN B N 1
ATOM 3512 C CA . ASN A 1 431 ? 146.482 165.406 94.697 1.00 13.37 431 ASN B CA 1
ATOM 3513 C C . ASN A 1 431 ? 145.469 164.407 95.245 1.00 19.43 431 ASN B C 1
ATOM 3514 O O . ASN A 1 431 ? 144.555 163.983 94.537 1.00 23.00 431 ASN B O 1
ATOM 3519 N N . GLU A 1 432 ? 145.639 164.032 96.515 1.00 16.47 432 GLU B N 1
ATOM 3520 C CA . GLU A 1 432 ? 144.731 163.072 97.132 1.00 24.37 432 GLU B CA 1
ATOM 3521 C C . GLU A 1 432 ? 143.318 163.627 97.234 1.00 26.12 432 GLU B C 1
ATOM 3522 O O . GLU A 1 432 ? 142.342 162.900 97.019 1.00 28.02 432 GLU B O 1
ATOM 3528 N N . LEU A 1 433 ? 143.189 164.907 97.588 1.00 27.43 433 LEU B N 1
ATOM 3529 C CA . LEU A 1 433 ? 141.868 165.513 97.697 1.00 27.80 433 LEU B CA 1
ATOM 3530 C C . LEU A 1 433 ? 141.157 165.529 96.352 1.00 26.22 433 LEU B C 1
ATOM 3531 O O . LEU A 1 433 ? 139.976 165.178 96.263 1.00 24.01 433 LEU B O 1
ATOM 3536 N N . GLU A 1 434 ? 141.866 165.918 95.292 1.00 23.29 434 GLU B N 1
ATOM 3537 C CA . GLU A 1 434 ? 141.255 165.957 93.967 1.00 26.48 434 GLU B CA 1
ATOM 3538 C C . GLU A 1 434 ? 140.900 164.560 93.475 1.00 31.46 434 GLU B C 1
ATOM 3539 O O . GLU A 1 434 ? 139.881 164.375 92.802 1.00 30.44 434 GLU B O 1
ATOM 3545 N N . SER A 1 435 ? 141.733 163.567 93.790 1.00 33.81 435 SER B N 1
ATOM 3546 C CA . SER A 1 435 ? 141.461 162.205 93.342 1.00 28.64 435 SER B CA 1
ATOM 3547 C C . SER A 1 435 ? 140.249 161.614 94.053 1.00 28.05 435 SER B C 1
ATOM 3548 O O . SER A 1 435 ? 139.452 160.897 93.437 1.00 29.58 435 SER B O 1
ATOM 3551 N N . HIS A 1 436 ? 140.092 161.900 95.349 1.00 34.45 436 HIS B N 1
ATOM 3552 C CA . HIS A 1 436 ? 138.916 161.434 96.077 1.00 32.59 436 HIS B CA 1
ATOM 3553 C C . HIS A 1 436 ? 137.632 162.028 95.511 1.00 37.47 436 HIS B C 1
ATOM 3554 O O . HIS A 1 436 ? 136.586 161.371 95.528 1.00 36.41 436 HIS B O 1
ATOM 3561 N N . GLU A 1 437 ? 137.692 163.258 95.011 1.00 40.71 437 GLU B N 1
ATOM 3562 C CA . GLU A 1 437 ? 136.545 163.935 94.423 1.00 34.86 437 GLU B CA 1
ATOM 3563 C C . GLU A 1 437 ? 136.245 163.467 93.008 1.00 40.71 437 GLU B C 1
ATOM 3564 O O . GLU A 1 437 ? 135.380 164.054 92.351 1.00 43.97 437 GLU B O 1
ATOM 3570 N N . GLY A 1 438 ? 136.938 162.440 92.523 1.00 35.15 438 GLY B N 1
ATOM 3571 C CA . GLY A 1 438 ? 136.688 161.893 91.208 1.00 34.88 438 GLY B CA 1
ATOM 3572 C C . GLY A 1 438 ? 137.474 162.522 90.080 1.00 39.37 438 GLY B C 1
ATOM 3573 O O . GLY A 1 438 ? 137.325 162.090 88.930 1.00 40.49 438 GLY B O 1
ATOM 3574 N N . GLY A 1 439 ? 138.302 163.524 90.363 1.00 30.63 439 GLY B N 1
ATOM 3575 C CA . GLY A 1 439 ? 139.108 164.168 89.350 1.00 23.25 439 GLY B CA 1
ATOM 3576 C C . GLY A 1 439 ? 140.413 163.438 89.105 1.00 34.25 439 GLY B C 1
ATOM 3577 O O . GLY A 1 439 ? 140.675 162.360 89.642 1.00 31.90 439 GLY B O 1
ATOM 3578 N N . LYS A 1 440 ? 141.245 164.046 88.263 1.00 35.60 440 LYS B N 1
ATOM 3579 C CA . LYS A 1 440 ? 142.572 163.519 87.951 1.00 23.14 440 LYS B CA 1
ATOM 3580 C C . LYS A 1 440 ? 143.559 164.129 88.934 1.00 19.91 440 LYS B C 1
ATOM 3581 O O . LYS A 1 440 ? 144.066 165.231 88.719 1.00 23.14 440 LYS B O 1
ATOM 3587 N N . GLY A 1 441 ? 143.837 163.405 90.018 1.00 16.55 441 GLY B N 1
ATOM 3588 C CA . GLY A 1 441 ? 144.705 163.926 91.057 1.00 21.25 441 GLY B CA 1
ATOM 3589 C C . GLY A 1 441 ? 146.162 164.028 90.664 1.00 23.41 441 GLY B C 1
ATOM 3590 O O . GLY A 1 441 ? 146.910 164.777 91.300 1.00 27.68 441 GLY B O 1
ATOM 3591 N N . GLY A 1 442 ? 146.587 163.289 89.641 1.00 16.36 442 GLY B N 1
ATOM 3592 C CA . GLY A 1 442 ? 147.978 163.329 89.222 1.00 8.22 442 GLY B CA 1
ATOM 3593 C C . GLY A 1 442 ? 148.228 164.473 88.261 1.00 14.29 442 GLY B C 1
ATOM 3594 O O . GLY A 1 442 ? 147.445 164.705 87.335 1.00 19.13 442 GLY B O 1
ATOM 3595 N N . HIS A 1 443 ? 149.323 165.193 88.478 1.00 20.47 443 HIS B N 1
ATOM 3596 C CA . HIS A 1 443 ? 149.669 166.349 87.665 1.00 21.11 443 HIS B CA 1
ATOM 3597 C C . HIS A 1 443 ? 151.138 166.282 87.286 1.00 22.62 443 HIS B C 1
ATOM 3598 O O . HIS A 1 443 ? 151.998 166.086 88.150 1.00 24.42 443 HIS B O 1
ATOM 3605 N N . ALA A 1 444 ? 151.421 166.453 86.000 1.00 25.73 444 ALA B N 1
ATOM 3606 C CA . ALA A 1 444 ? 152.782 166.560 85.496 1.00 18.05 444 ALA B CA 1
ATOM 3607 C C . ALA A 1 444 ? 153.039 168.014 85.128 1.00 25.33 444 ALA B C 1
ATOM 3608 O O . ALA A 1 444 ? 152.341 168.574 84.278 1.00 30.29 444 ALA B O 1
ATOM 3610 N N . LEU A 1 445 ? 154.033 168.618 85.765 1.00 20.79 445 LEU B N 1
ATOM 3611 C CA . LEU A 1 445 ? 154.352 170.032 85.589 1.00 19.24 445 LEU B CA 1
ATOM 3612 C C . LEU A 1 445 ? 155.635 170.121 84.772 1.00 18.73 445 LEU B C 1
ATOM 3613 O O . LEU A 1 445 ? 156.737 170.150 85.325 1.00 25.94 445 LEU B O 1
ATOM 3618 N N . ILE A 1 446 ? 155.482 170.184 83.455 1.00 23.88 446 ILE B N 1
ATOM 3619 C CA . ILE A 1 446 ? 156.587 170.058 82.515 1.00 24.34 446 ILE B CA 1
ATOM 3620 C C . ILE A 1 446 ? 157.096 171.447 82.158 1.00 25.09 446 ILE B C 1
ATOM 3621 O O . ILE A 1 446 ? 156.308 172.340 81.825 1.00 29.55 446 ILE B O 1
ATOM 3626 N N . TYR A 1 447 ? 158.409 171.631 82.233 1.00 29.15 447 TYR B N 1
ATOM 3627 C CA . TYR A 1 447 ? 159.041 172.920 81.999 1.00 27.65 447 TYR B CA 1
ATOM 3628 C C . TYR A 1 447 ? 160.031 172.810 80.848 1.00 33.53 447 TYR B C 1
ATOM 3629 O O . TYR A 1 447 ? 160.916 171.949 80.864 1.00 36.75 447 TYR B O 1
ATOM 3638 N N . ASP A 1 448 ? 159.879 173.686 79.859 1.00 36.53 448 ASP B N 1
ATOM 3639 C CA . ASP A 1 448 ? 160.735 173.718 78.673 1.00 36.59 448 ASP B CA 1
ATOM 3640 C C . ASP A 1 448 ? 161.434 175.066 78.589 1.00 36.85 448 ASP B C 1
ATOM 3641 O O . ASP A 1 448 ? 160.814 176.063 78.178 1.00 39.02 448 ASP B O 1
ATOM 3646 N N . PRO A 1 449 ? 162.714 175.154 78.957 1.00 38.63 449 PRO B N 1
ATOM 3647 C CA . PRO A 1 449 ? 163.394 176.460 78.957 1.00 40.88 449 PRO B CA 1
ATOM 3648 C C . PRO A 1 449 ? 163.510 177.104 77.584 1.00 44.14 449 PRO B C 1
ATOM 3649 O O . PRO A 1 449 ? 163.693 178.325 77.507 1.00 43.35 449 PRO B O 1
ATOM 3653 N N . GLN A 1 450 ? 163.410 176.336 76.504 1.00 45.48 450 GLN B N 1
ATOM 3654 C CA . GLN A 1 450 ? 163.633 176.855 75.161 1.00 43.78 450 GLN B CA 1
ATOM 3655 C C . GLN A 1 450 ? 162.360 177.334 74.472 1.00 45.14 450 GLN B C 1
ATOM 3656 O O . GLN A 1 450 ? 162.421 177.728 73.303 1.00 46.26 450 GLN B O 1
ATOM 3662 N N . LYS A 1 451 ? 161.219 177.311 75.149 1.00 44.92 451 LYS B N 1
ATOM 3663 C CA . LYS A 1 451 ? 159.987 177.846 74.590 1.00 45.14 451 LYS B CA 1
ATOM 3664 C C . LYS A 1 451 ? 159.762 179.276 75.067 1.00 46.32 451 LYS B C 1
ATOM 3665 O O . LYS A 1 451 ? 160.490 179.805 75.910 1.00 50.79 451 LYS B O 1
ATOM 3671 N N . ALA A 1 452 ? 158.736 179.904 74.500 1.00 50.39 452 ALA B N 1
ATOM 3672 C CA . ALA A 1 452 ? 158.346 181.239 74.923 1.00 56.51 452 ALA B CA 1
ATOM 3673 C C . ALA A 1 452 ? 157.855 181.211 76.365 1.00 57.60 452 ALA B C 1
ATOM 3674 O O . ALA A 1 452 ? 157.276 180.224 76.827 1.00 56.08 452 ALA B O 1
ATOM 3676 N N . GLU A 1 453 ? 158.092 182.316 77.077 1.00 53.63 453 GLU B N 1
ATOM 3677 C CA . GLU A 1 453 ? 157.771 182.370 78.499 1.00 55.57 453 GLU B CA 1
ATOM 3678 C C . GLU A 1 453 ? 156.291 182.123 78.756 1.00 54.78 453 GLU B C 1
ATOM 3679 O O . GLU A 1 453 ? 155.922 181.610 79.818 1.00 54.56 453 GLU B O 1
ATOM 3685 N N . LYS A 1 454 ? 155.430 182.473 77.799 1.00 53.65 454 LYS B N 1
ATOM 3686 C CA . LYS A 1 454 ? 154.008 182.190 77.936 1.00 54.02 454 LYS B CA 1
ATOM 3687 C C . LYS A 1 454 ? 153.692 180.718 77.696 1.00 56.61 454 LYS B C 1
ATOM 3688 O O . LYS A 1 454 ? 152.603 180.261 78.062 1.00 55.01 454 LYS B O 1
ATOM 3694 N N . ASP A 1 455 ? 154.619 179.965 77.102 1.00 52.62 455 ASP B N 1
ATOM 3695 C CA . ASP A 1 455 ? 154.404 178.553 76.806 1.00 47.93 455 ASP B CA 1
ATOM 3696 C C . ASP A 1 455 ? 155.438 177.640 77.454 1.00 46.98 455 ASP B C 1
ATOM 3697 O O . ASP A 1 455 ? 155.453 176.439 77.159 1.00 51.50 455 ASP B O 1
ATOM 3702 N N . GLN A 1 456 ? 156.303 178.169 78.323 1.00 39.12 456 GLN B N 1
ATOM 3703 C CA . GLN A 1 456 ? 157.356 177.344 78.908 1.00 36.05 456 GLN B CA 1
ATOM 3704 C C . GLN A 1 456 ? 156.784 176.234 79.782 1.00 35.67 456 GLN B C 1
ATOM 3705 O O . GLN A 1 456 ? 157.259 175.094 79.736 1.00 36.22 456 GLN B O 1
ATOM 3711 N N . TRP A 1 457 ? 155.764 176.542 80.574 1.00 32.21 457 TRP B N 1
ATOM 3712 C CA . TRP A 1 457 ? 155.204 175.598 81.529 1.00 26.56 457 TRP B CA 1
ATOM 3713 C C . TRP A 1 457 ? 153.958 174.934 80.962 1.00 29.33 457 TRP B C 1
ATOM 3714 O O . TRP A 1 457 ? 153.120 175.587 80.336 1.00 33.91 457 TRP B O 1
ATOM 3725 N N . GLN A 1 458 ? 153.850 173.627 81.181 1.00 30.58 458 GLN B N 1
ATOM 3726 C CA . GLN A 1 458 ? 152.656 172.868 80.853 1.00 25.36 458 GLN B CA 1
ATOM 3727 C C . GLN A 1 458 ? 152.219 172.090 82.083 1.00 26.34 458 GLN B C 1
ATOM 3728 O O . GLN A 1 458 ? 153.046 171.676 82.898 1.00 36.40 458 GLN B O 1
ATOM 3734 N N . ASP A 1 459 ? 150.910 171.901 82.216 1.00 21.74 459 ASP B N 1
ATOM 3735 C CA . ASP A 1 459 ? 150.332 171.128 83.310 1.00 20.47 459 ASP B CA 1
ATOM 3736 C C . ASP A 1 459 ? 149.531 169.984 82.710 1.00 28.71 459 ASP B C 1
ATOM 3737 O O . ASP A 1 459 ? 148.440 170.198 82.170 1.00 27.77 459 ASP B O 1
ATOM 3742 N N . LYS A 1 460 ? 150.069 168.775 82.811 1.00 27.19 460 LYS B N 1
ATOM 3743 C CA . LYS A 1 460 ? 149.416 167.580 82.302 1.00 16.26 460 LYS B CA 1
ATOM 3744 C C . LYS A 1 460 ? 148.767 166.843 83.463 1.00 18.89 460 LYS B C 1
ATOM 3745 O O . LYS A 1 460 ? 149.432 166.534 84.456 1.00 20.91 460 LYS B O 1
ATOM 3751 N N . SER A 1 461 ? 147.474 166.573 83.341 1.00 25.01 461 SER B N 1
ATOM 3752 C CA . SER A 1 461 ? 146.711 165.915 84.392 1.00 23.51 461 SER B CA 1
ATOM 3753 C C . SER A 1 461 ? 146.454 164.466 84.006 1.00 25.24 461 SER B C 1
ATOM 3754 O O . SER A 1 461 ? 146.080 164.180 82.864 1.00 25.35 461 SER B O 1
ATOM 3757 N N . PHE A 1 462 ? 146.659 163.559 84.956 1.00 20.57 462 PHE B N 1
ATOM 3758 C CA . PHE A 1 462 ? 146.455 162.138 84.724 1.00 14.69 462 PHE B CA 1
ATOM 3759 C C . PHE A 1 462 ? 145.844 161.506 85.964 1.00 13.68 462 PHE B C 1
ATOM 3760 O O . PHE A 1 462 ? 146.025 161.984 87.085 1.00 14.43 462 PHE B O 1
ATOM 3768 N N . ASP A 1 463 ? 145.126 160.413 85.749 1.00 17.23 463 ASP B N 1
ATOM 3769 C CA . ASP A 1 463 ? 144.558 159.624 86.832 1.00 21.55 463 ASP B CA 1
ATOM 3770 C C . ASP A 1 463 ? 145.564 158.560 87.252 1.00 27.10 463 ASP B C 1
ATOM 3771 O O . ASP A 1 463 ? 146.043 157.787 86.416 1.00 24.88 463 ASP B O 1
ATOM 3776 N N . TYR A 1 464 ? 145.889 158.530 88.542 1.00 21.62 464 TYR B N 1
ATOM 3777 C CA . TYR A 1 464 ? 146.879 157.602 89.069 1.00 17.75 464 TYR B CA 1
ATOM 3778 C C . TYR A 1 464 ? 146.259 156.481 89.892 1.00 24.44 464 TYR B C 1
ATOM 3779 O O . TYR A 1 464 ? 146.983 155.780 90.604 1.00 27.47 464 TYR B O 1
ATOM 3788 N N . LYS A 1 465 ? 144.939 156.300 89.826 1.00 22.29 465 LYS B N 1
ATOM 3789 C CA . LYS A 1 465 ? 144.297 155.257 90.621 1.00 21.01 465 LYS B CA 1
ATOM 3790 C C . LYS A 1 465 ? 144.712 153.866 90.154 1.00 27.22 465 LYS B C 1
ATOM 3791 O O . LYS A 1 465 ? 145.136 153.031 90.961 1.00 29.94 465 LYS B O 1
ATOM 3797 N N . GLU A 1 466 ? 144.599 153.599 88.852 1.00 27.54 466 GLU B N 1
ATOM 3798 C CA . GLU A 1 466 ? 144.983 152.291 88.334 1.00 13.91 466 GLU B CA 1
ATOM 3799 C C . GLU A 1 466 ? 146.493 152.107 88.342 1.00 20.02 466 GLU B C 1
ATOM 3800 O O . GLU A 1 466 ? 146.979 150.987 88.527 1.00 31.30 466 GLU B O 1
ATOM 3806 N N . LEU A 1 467 ? 147.246 153.189 88.139 1.00 19.88 467 LEU B N 1
ATOM 3807 C CA . LEU A 1 467 ? 148.700 153.111 88.225 1.00 19.02 467 LEU B CA 1
ATOM 3808 C C . LEU A 1 467 ? 149.150 152.720 89.626 1.00 8.01 467 LEU B C 1
ATOM 3809 O O . LEU A 1 467 ? 150.057 151.898 89.789 1.00 23.78 467 LEU B O 1
ATOM 3814 N N . HIS A 1 468 ? 148.530 153.304 90.651 1.00 17.94 468 HIS B N 1
ATOM 3815 C CA . HIS A 1 468 ? 148.895 152.985 92.027 1.00 14.00 468 HIS B CA 1
ATOM 3816 C C . HIS A 1 468 ? 148.532 151.549 92.378 1.00 18.72 468 HIS B C 1
ATOM 3817 O O . HIS A 1 468 ? 149.254 150.889 93.133 1.00 25.18 468 HIS B O 1
ATOM 3824 N N . ARG A 1 469 ? 147.409 151.052 91.856 1.00 11.57 469 ARG B N 1
ATOM 3825 C CA . ARG A 1 469 ? 147.040 149.660 92.090 1.00 18.35 469 ARG B CA 1
ATOM 3826 C C . ARG A 1 469 ? 148.006 148.706 91.397 1.00 20.18 469 ARG B C 1
ATOM 3827 O O . ARG A 1 469 ? 148.334 147.646 91.940 1.00 32.06 469 ARG B O 1
ATOM 3835 N N . LYS A 1 470 ? 148.455 149.055 90.190 1.00 21.44 470 LYS B N 1
ATOM 3836 C CA . LYS A 1 470 ? 149.455 148.244 89.504 1.00 8.55 470 LYS B CA 1
ATOM 3837 C C . LYS A 1 470 ? 150.764 148.211 90.279 1.00 4.82 470 LYS B C 1
ATOM 3838 O O . LYS A 1 470 ? 151.466 147.193 90.285 1.00 17.28 470 LYS B O 1
ATOM 3844 N N . PHE A 1 471 ? 151.125 149.323 90.917 1.00 10.62 471 PHE B N 1
ATOM 3845 C CA . PHE A 1 471 ? 152.337 149.337 91.726 1.00 12.37 471 PHE B CA 1
ATOM 3846 C C . PHE A 1 471 ? 152.209 148.412 92.929 1.00 10.99 471 PHE B C 1
ATOM 3847 O O . PHE A 1 471 ? 153.173 147.739 93.308 1.00 18.19 471 PHE B O 1
ATOM 3855 N N . LEU A 1 472 ? 151.029 148.376 93.552 1.00 9.67 472 LEU B N 1
ATOM 3856 C CA . LEU A 1 472 ? 150.854 147.566 94.753 1.00 8.62 472 LEU B CA 1
ATOM 3857 C C . LEU A 1 472 ? 150.855 146.078 94.430 1.00 14.26 472 LEU B C 1
ATOM 3858 O O . LEU A 1 472 ? 151.358 145.271 95.218 1.00 14.72 472 LEU B O 1
ATOM 3863 N N . GLU A 1 473 ? 150.282 145.691 93.287 1.00 19.62 473 GLU B N 1
ATOM 3864 C CA . GLU A 1 473 ? 150.329 144.289 92.885 1.00 6.23 473 GLU B CA 1
ATOM 3865 C C . GLU A 1 473 ? 151.753 143.839 92.596 1.00 12.13 473 GLU B C 1
ATOM 3866 O O . GLU A 1 473 ? 152.156 142.745 93.005 1.00 26.22 473 GLU B O 1
ATOM 3872 N N . TRP A 1 474 ? 152.531 144.655 91.880 1.00 13.42 474 TRP B N 1
ATOM 3873 C CA . TRP A 1 474 ? 153.928 144.295 91.669 1.00 14.02 474 TRP B CA 1
ATOM 3874 C C . TRP A 1 474 ? 154.689 144.260 92.987 1.00 7.87 474 TRP B C 1
ATOM 3875 O O . TRP A 1 474 ? 155.509 143.365 93.213 1.00 9.90 474 TRP B O 1
ATOM 3886 N N . GLN A 1 475 ? 154.434 145.225 93.869 1.00 7.14 475 GLN B N 1
ATOM 3887 C CA . GLN A 1 475 ? 155.174 145.285 95.123 1.00 10.71 475 GLN B CA 1
ATOM 3888 C C . GLN A 1 475 ? 154.908 144.057 95.985 1.00 12.03 475 GLN B C 1
ATOM 3889 O O . GLN A 1 475 ? 155.825 143.531 96.621 1.00 23.87 475 GLN B O 1
ATOM 3895 N N . GLU A 1 476 ? 153.658 143.590 96.032 1.00 18.01 476 GLU B N 1
ATOM 3896 C CA . GLU A 1 476 ? 153.358 142.395 96.816 1.00 16.12 476 GLU B CA 1
ATOM 3897 C C . GLU A 1 476 ? 153.908 141.136 96.159 1.00 12.32 476 GLU B C 1
ATOM 3898 O O . GLU A 1 476 ? 154.466 140.272 96.843 1.00 26.16 476 GLU B O 1
ATOM 3904 N N . ASN A 1 477 ? 153.759 141.008 94.839 1.00 7.59 477 ASN B N 1
ATOM 3905 C CA . ASN A 1 477 ? 154.374 139.882 94.145 1.00 1.37 477 ASN B CA 1
ATOM 3906 C C . ASN A 1 477 ? 155.893 139.928 94.257 1.00 7.49 477 ASN B C 1
ATOM 3907 O O . ASN A 1 477 ? 156.551 138.883 94.278 1.00 19.74 477 ASN B O 1
ATOM 3912 N N . TYR A 1 478 ? 156.467 141.130 94.323 1.00 14.62 478 TYR B N 1
ATOM 3913 C CA . TYR A 1 478 ? 157.917 141.265 94.425 1.00 15.10 478 TYR B CA 1
ATOM 3914 C C . TYR A 1 478 ? 158.421 140.879 95.810 1.00 11.55 478 TYR B C 1
ATOM 3915 O O . TYR A 1 478 ? 159.489 140.271 95.941 1.00 15.60 478 TYR B O 1
ATOM 3924 N N . ILE A 1 479 ? 157.674 141.228 96.857 1.00 18.25 479 ILE B N 1
ATOM 3925 C CA . ILE A 1 479 ? 158.103 140.905 98.213 1.00 21.12 479 ILE B CA 1
ATOM 3926 C C . ILE A 1 479 ? 157.988 139.407 98.474 1.00 20.79 479 ILE B C 1
ATOM 3927 O O . ILE A 1 479 ? 158.879 138.800 99.079 1.00 19.00 479 ILE B O 1
ATOM 3932 N N . LEU A 1 480 ? 156.896 138.787 98.027 1.00 17.65 480 LEU B N 1
ATOM 3933 C CA . LEU A 1 480 ? 156.719 137.355 98.245 1.00 13.50 480 LEU B CA 1
ATOM 3934 C C . LEU A 1 480 ? 157.694 136.540 97.403 1.00 12.52 480 LEU B C 1
ATOM 3935 O O . LEU A 1 480 ? 158.374 135.645 97.916 1.00 24.56 480 LEU B O 1
ATOM 3940 N N . ASN A 1 481 ? 157.783 136.839 96.109 1.00 19.31 481 ASN B N 1
ATOM 3941 C CA . ASN A 1 481 ? 158.619 136.070 95.185 1.00 18.57 481 ASN B CA 1
ATOM 3942 C C . ASN A 1 481 ? 159.313 137.048 94.243 1.00 24.32 481 ASN B C 1
ATOM 3943 O O . ASN A 1 481 ? 158.820 137.323 93.148 1.00 41.37 481 ASN B O 1
ATOM 3948 N N . GLU A 1 482 ? 160.467 137.551 94.665 1.00 32.78 482 GLU B N 1
ATOM 3949 C CA . GLU A 1 482 ? 161.234 138.454 93.825 1.00 33.83 482 GLU B CA 1
ATOM 3950 C C . GLU A 1 482 ? 161.735 137.724 92.587 1.00 36.04 482 GLU B C 1
ATOM 3951 O O . GLU A 1 482 ? 161.966 136.512 92.609 1.00 44.00 482 GLU B O 1
ATOM 3957 N N . GLU A 1 483 ? 161.848 138.474 91.488 1.00 33.32 483 GLU B N 1
ATOM 3958 C CA . GLU A 1 483 ? 162.290 137.995 90.179 1.00 31.79 483 GLU B CA 1
ATOM 3959 C C . GLU A 1 483 ? 161.212 137.153 89.506 1.00 32.72 483 GLU B C 1
ATOM 3960 O O . GLU A 1 483 ? 161.290 136.886 88.303 1.00 35.40 483 GLU B O 1
ATOM 3966 N N . GLY A 1 484 ? 160.191 136.760 90.262 1.00 29.48 484 GLY B N 1
ATOM 3967 C CA . GLY A 1 484 ? 159.048 136.065 89.708 1.00 22.98 484 GLY B CA 1
ATOM 3968 C C . GLY A 1 484 ? 157.950 137.069 89.462 1.00 25.27 484 GLY B C 1
ATOM 3969 O O . GLY A 1 484 ? 156.938 136.782 88.817 1.00 29.12 484 GLY B O 1
ATOM 3970 N N . SER A 1 485 ? 158.165 138.272 89.987 1.00 25.80 485 SER B N 1
ATOM 3971 C CA . SER A 1 485 ? 157.315 139.423 89.739 1.00 21.73 485 SER B CA 1
ATOM 3972 C C . SER A 1 485 ? 157.700 140.161 88.465 1.00 25.24 485 SER B C 1
ATOM 3973 O O . SER A 1 485 ? 157.276 141.305 88.270 1.00 32.73 485 SER B O 1
ATOM 3976 N N . ALA A 1 486 ? 158.497 139.533 87.599 1.00 20.83 486 ALA B N 1
ATOM 3977 C CA . ALA A 1 486 ? 158.967 140.208 86.396 1.00 14.31 486 ALA B CA 1
ATOM 3978 C C . ALA A 1 486 ? 157.816 140.534 85.455 1.00 18.25 486 ALA B C 1
ATOM 3979 O O . ALA A 1 486 ? 157.803 141.600 84.830 1.00 29.27 486 ALA B O 1
ATOM 3981 N N . ASP A 1 487 ? 156.847 139.626 85.328 1.00 22.42 487 ASP B N 1
ATOM 3982 C CA . ASP A 1 487 ? 155.702 139.893 84.463 1.00 19.73 487 ASP B CA 1
ATOM 3983 C C . ASP A 1 487 ? 154.877 141.063 84.982 1.00 14.87 487 ASP B C 1
ATOM 3984 O O . ASP A 1 487 ? 154.412 141.897 84.198 1.00 23.13 487 ASP B O 1
ATOM 3989 N N . PHE A 1 488 ? 154.676 141.136 86.298 1.00 22.22 488 PHE B N 1
ATOM 3990 C CA . PHE A 1 488 ? 153.943 142.259 86.872 1.00 15.65 488 PHE B CA 1
ATOM 3991 C C . PHE A 1 488 ? 154.704 143.568 86.721 1.00 15.17 488 PHE B C 1
ATOM 3992 O O . PHE A 1 488 ? 154.092 144.639 86.708 1.00 26.50 488 PHE B O 1
ATOM 4000 N N . LEU A 1 489 ? 156.031 143.503 86.612 1.00 12.12 489 LEU B N 1
ATOM 4001 C CA . LEU A 1 489 ? 156.813 144.710 86.372 1.00 7.11 489 LEU B CA 1
ATOM 4002 C C . LEU A 1 489 ? 156.575 145.258 84.971 1.00 13.29 489 LEU B C 1
ATOM 4003 O O . LEU A 1 489 ? 156.395 146.467 84.793 1.00 28.34 489 LEU B O 1
ATOM 4008 N N . VAL A 1 490 ? 156.589 144.387 83.962 1.00 13.92 490 VAL B N 1
ATOM 4009 C CA . VAL A 1 490 ? 156.337 144.827 82.592 1.00 19.40 490 VAL B CA 1
ATOM 4010 C C . VAL A 1 490 ? 154.924 145.378 82.461 1.00 22.78 490 VAL B C 1
ATOM 4011 O O . VAL A 1 490 ? 154.689 146.366 81.756 1.00 26.48 490 VAL B O 1
ATOM 4015 N N . THR A 1 491 ? 153.961 144.749 83.135 1.00 16.77 491 THR B N 1
ATOM 4016 C CA . THR A 1 491 ? 152.606 145.288 83.168 1.00 10.84 491 THR B CA 1
ATOM 4017 C C . THR A 1 491 ? 152.577 146.648 83.856 1.00 24.72 491 THR B C 1
ATOM 4018 O O . THR A 1 491 ? 151.813 147.536 83.462 1.00 29.35 491 THR B O 1
ATOM 4022 N N . LEU A 1 492 ? 153.399 146.826 84.892 1.00 23.53 492 LEU B N 1
ATOM 4023 C CA . LEU A 1 492 ? 153.482 148.120 85.560 1.00 13.86 492 LEU B CA 1
ATOM 4024 C C . LEU A 1 492 ? 154.118 149.174 84.660 1.00 15.20 492 LEU B C 1
ATOM 4025 O O . LEU A 1 492 ? 153.661 150.321 84.621 1.00 23.45 492 LEU B O 1
ATOM 4030 N N . CYS A 1 493 ? 155.178 148.808 83.936 1.00 22.22 493 CYS B N 1
ATOM 4031 C CA . CYS A 1 493 ? 155.864 149.779 83.088 1.00 13.62 493 CYS B CA 1
ATOM 4032 C C . CYS A 1 493 ? 155.006 150.182 81.896 1.00 19.87 493 CYS B C 1
ATOM 4033 O O . CYS A 1 493 ? 155.127 151.301 81.388 1.00 24.73 493 CYS B O 1
ATOM 4036 N N . ARG A 1 494 ? 154.144 149.281 81.425 1.00 23.36 494 ARG B N 1
ATOM 4037 C CA . ARG A 1 494 ? 153.174 149.666 80.408 1.00 22.39 494 ARG B CA 1
ATOM 4038 C C . ARG A 1 494 ? 152.062 150.523 80.996 1.00 22.05 494 ARG B C 1
ATOM 4039 O O . ARG A 1 494 ? 151.411 151.276 80.267 1.00 25.58 494 ARG B O 1
ATOM 4047 N N . GLU A 1 495 ? 151.822 150.412 82.303 1.00 26.07 495 GLU B N 1
ATOM 4048 C CA . GLU A 1 495 ? 150.799 151.231 82.940 1.00 13.34 495 GLU B CA 1
ATOM 4049 C C . GLU A 1 495 ? 151.263 152.671 83.110 1.00 24.17 495 GLU B C 1
ATOM 4050 O O . GLU A 1 495 ? 150.433 153.586 83.156 1.00 26.91 495 GLU B O 1
ATOM 4056 N N . ILE A 1 496 ? 152.576 152.892 83.202 1.00 22.11 496 ILE B N 1
ATOM 4057 C CA . ILE A 1 496 ? 153.104 154.251 83.293 1.00 17.31 496 ILE B CA 1
ATOM 4058 C C . ILE A 1 496 ? 152.781 155.032 82.027 1.00 16.87 496 ILE B C 1
ATOM 4059 O O . ILE A 1 496 ? 152.394 156.204 82.086 1.00 27.79 496 ILE B O 1
ATOM 4064 N N . GLU A 1 497 ? 152.944 154.402 80.863 1.00 15.21 497 GLU B N 1
ATOM 4065 C CA . GLU A 1 497 ? 152.668 155.094 79.609 1.00 20.23 497 GLU B CA 1
ATOM 4066 C C . GLU A 1 497 ? 151.170 155.291 79.397 1.00 19.49 497 GLU B C 1
ATOM 4067 O O . GLU A 1 497 ? 150.746 156.327 78.876 1.00 23.61 497 GLU B O 1
ATOM 4073 N N . LYS A 1 498 ? 150.354 154.308 79.779 1.00 25.19 498 LYS B N 1
ATOM 4074 C CA . LYS A 1 498 ? 148.909 154.461 79.636 1.00 26.03 498 LYS B CA 1
ATOM 4075 C C . LYS A 1 498 ? 148.386 155.580 80.525 1.00 25.12 498 LYS B C 1
ATOM 4076 O O . LYS A 1 498 ? 147.452 156.297 80.149 1.00 31.74 498 LYS B O 1
ATOM 4082 N N . ALA A 1 499 ? 148.966 155.736 81.716 1.00 24.01 499 ALA B N 1
ATOM 4083 C CA . ALA A 1 499 ? 148.570 156.831 82.593 1.00 17.27 499 ALA B CA 1
ATOM 4084 C C . ALA A 1 499 ? 149.090 158.168 82.083 1.00 19.88 499 ALA B C 1
ATOM 4085 O O . ALA A 1 499 ? 148.392 159.184 82.170 1.00 27.25 499 ALA B O 1
ATOM 4087 N N . MET A 1 500 ? 150.301 158.187 81.531 1.00 17.82 500 MET B N 1
ATOM 4088 C CA . MET A 1 500 ? 150.984 159.422 81.150 1.00 13.25 500 MET B CA 1
ATOM 4089 C C . MET A 1 500 ? 151.420 159.338 79.694 1.00 17.73 500 MET B C 1
ATOM 4090 O O . MET A 1 500 ? 152.619 159.309 79.394 1.00 24.94 500 MET B O 1
ATOM 4095 N N . PRO A 1 501 ? 150.468 159.323 78.754 1.00 25.89 501 PRO B N 1
ATOM 4096 C CA . PRO A 1 501 ? 150.837 159.165 77.338 1.00 28.40 501 PRO B CA 1
ATOM 4097 C C . PRO A 1 501 ? 151.577 160.355 76.756 1.00 29.02 501 PRO B C 1
ATOM 4098 O O . PRO A 1 501 ? 152.100 160.246 75.640 1.00 34.38 501 PRO B O 1
ATOM 4102 N N . PHE A 1 502 ? 151.638 161.481 77.466 1.00 25.96 502 PHE B N 1
ATOM 4103 C CA . PHE A 1 502 ? 152.349 162.654 76.979 1.00 24.02 502 PHE B CA 1
ATOM 4104 C C . PHE A 1 502 ? 153.863 162.479 76.985 1.00 29.62 502 PHE B C 1
ATOM 4105 O O . PHE A 1 502 ? 154.564 163.312 76.401 1.00 31.81 502 PHE B O 1
ATOM 4113 N N . LEU A 1 503 ? 154.383 161.431 77.630 1.00 31.81 503 LEU B N 1
ATOM 4114 C CA . LEU A 1 503 ? 155.829 161.234 77.669 1.00 32.26 503 LEU B CA 1
ATOM 4115 C C . LEU A 1 503 ? 156.376 160.812 76.311 1.00 32.72 503 LEU B C 1
ATOM 4116 O O . LEU A 1 503 ? 157.552 161.050 76.017 1.00 31.48 503 LEU B O 1
ATOM 4121 N N . PHE A 1 504 ? 155.543 160.195 75.476 1.00 37.31 504 PHE B N 1
ATOM 4122 C CA . PHE A 1 504 ? 155.943 159.743 74.152 1.00 35.91 504 PHE B CA 1
ATOM 4123 C C . PHE A 1 504 ? 155.472 160.674 73.043 1.00 38.19 504 PHE B C 1
ATOM 4124 O O . PHE A 1 504 ? 155.519 160.296 71.869 1.00 40.93 504 PHE B O 1
ATOM 4132 N N . LYS A 1 505 ? 155.016 161.876 73.384 1.00 43.48 505 LYS B N 1
ATOM 4133 C CA . LYS A 1 505 ? 154.575 162.858 72.403 1.00 44.95 505 LYS B CA 1
ATOM 4134 C C . LYS A 1 505 ? 155.629 163.948 72.270 1.00 45.76 505 LYS B C 1
ATOM 4135 O O . LYS A 1 505 ? 156.025 164.560 73.267 1.00 44.16 505 LYS B O 1
ATOM 4141 N N . SER A 1 506 ? 156.086 164.178 71.036 1.00 52.18 506 SER B N 1
ATOM 4142 C CA . SER A 1 506 ? 157.164 165.133 70.805 1.00 51.54 506 SER B CA 1
ATOM 4143 C C . SER A 1 506 ? 156.743 166.557 71.138 1.00 51.60 506 SER B C 1
ATOM 4144 O O . SER A 1 506 ? 157.584 167.370 71.538 1.00 50.54 506 SER B O 1
ATOM 4147 N N . GLU A 1 507 ? 155.460 166.880 70.967 1.00 50.75 507 GLU B N 1
ATOM 4148 C CA . GLU A 1 507 ? 154.983 168.213 71.318 1.00 53.55 507 GLU B CA 1
ATOM 4149 C C . GLU A 1 507 ? 155.156 168.481 72.806 1.00 53.79 507 GLU B C 1
ATOM 4150 O O . GLU A 1 507 ? 155.631 169.551 73.203 1.00 54.34 507 GLU B O 1
ATOM 4156 N N . VAL A 1 508 ? 154.776 167.517 73.643 1.00 45.47 508 VAL B N 1
ATOM 4157 C CA . VAL A 1 508 ? 154.869 167.698 75.087 1.00 41.76 508 VAL B CA 1
ATOM 4158 C C . VAL A 1 508 ? 156.324 167.664 75.539 1.00 38.68 508 VAL B C 1
ATOM 4159 O O . VAL A 1 508 ? 156.768 168.515 76.319 1.00 39.45 508 VAL B O 1
ATOM 4163 N N . ILE A 1 509 ? 157.091 166.686 75.055 1.00 43.08 509 ILE B N 1
ATOM 4164 C CA . ILE A 1 509 ? 158.498 166.545 75.397 1.00 49.38 509 ILE B CA 1
ATOM 4165 C C . ILE A 1 509 ? 159.303 166.485 74.105 1.00 46.91 509 ILE B C 1
ATOM 4166 O O . ILE A 1 509 ? 159.154 165.537 73.329 1.00 48.00 509 ILE B O 1
ATOM 4171 N N . PRO A 1 510 ? 160.159 167.468 73.822 1.00 51.13 510 PRO B N 1
ATOM 4172 C CA . PRO A 1 510 ? 160.920 167.447 72.567 1.00 47.79 510 PRO B CA 1
ATOM 4173 C C . PRO A 1 510 ? 161.850 166.246 72.488 1.00 50.40 510 PRO B C 1
ATOM 4174 O O . PRO A 1 510 ? 162.408 165.795 73.490 1.00 54.23 510 PRO B O 1
ATOM 4178 N N . GLU A 1 511 ? 162.018 165.736 71.271 1.00 55.82 511 GLU B N 1
ATOM 4179 C CA . GLU A 1 511 ? 162.824 164.545 71.052 1.00 57.02 511 GLU B CA 1
ATOM 4180 C C . GLU A 1 511 ? 164.306 164.832 71.270 1.00 55.92 511 GLU B C 1
ATOM 4181 O O . GLU A 1 511 ? 164.773 165.964 71.122 1.00 53.88 511 GLU B O 1
ATOM 4187 N N . ASP A 1 512 ? 165.042 163.784 71.643 1.00 52.78 512 ASP B N 1
ATOM 4188 C CA . ASP A 1 512 ? 166.483 163.782 71.884 1.00 53.58 512 ASP B CA 1
ATOM 4189 C C . ASP A 1 512 ? 166.885 164.628 73.084 1.00 51.50 512 ASP B C 1
ATOM 4190 O O . ASP A 1 512 ? 168.079 164.709 73.391 1.00 50.53 512 ASP B O 1
ATOM 4195 N N . ARG A 1 513 ? 165.941 165.249 73.781 1.00 42.98 513 ARG B N 1
ATOM 4196 C CA . ARG A 1 513 ? 166.420 166.083 74.872 1.00 42.08 513 ARG B CA 1
ATOM 4197 C C . ARG A 1 513 ? 166.360 165.332 76.195 1.00 39.83 513 ARG B C 1
ATOM 4198 O O . ARG A 1 513 ? 165.416 164.572 76.435 1.00 43.26 513 ARG B O 1
ATOM 4206 N N . PRO A 1 514 ? 167.360 165.516 77.052 1.00 31.76 514 PRO B N 1
ATOM 4207 C CA . PRO A 1 514 ? 167.355 164.824 78.343 1.00 29.15 514 PRO B CA 1
ATOM 4208 C C . PRO A 1 514 ? 166.193 165.292 79.205 1.00 31.52 514 PRO B C 1
ATOM 4209 O O . PRO A 1 514 ? 165.773 166.448 79.143 1.00 39.11 514 PRO B O 1
ATOM 4213 N N . VAL A 1 515 ? 165.675 164.378 80.021 1.00 24.10 515 VAL B N 1
ATOM 4214 C CA . VAL A 1 515 ? 164.513 164.636 80.864 1.00 19.26 515 VAL B CA 1
ATOM 4215 C C . VAL A 1 515 ? 164.917 164.479 82.322 1.00 19.99 515 VAL B C 1
ATOM 4216 O O . VAL A 1 515 ? 165.459 163.440 82.713 1.00 21.92 515 VAL B O 1
ATOM 4220 N N . LEU A 1 516 ? 164.648 165.508 83.119 1.00 28.92 516 LEU B N 1
ATOM 4221 C CA . LEU A 1 516 ? 164.856 165.473 84.560 1.00 19.00 516 LEU B CA 1
ATOM 4222 C C . LEU A 1 516 ? 163.543 165.121 85.242 1.00 14.76 516 LEU B C 1
ATOM 4223 O O . LEU A 1 516 ? 162.507 165.727 84.955 1.00 25.84 516 LEU B O 1
ATOM 4228 N N . TRP A 1 517 ? 163.588 164.140 86.134 1.00 24.27 517 TRP B N 1
ATOM 4229 C CA . TRP A 1 517 ? 162.410 163.675 86.849 1.00 16.36 517 TRP B CA 1
ATOM 4230 C C . TRP A 1 517 ? 162.449 164.195 88.280 1.00 10.34 517 TRP B C 1
ATOM 4231 O O . TRP A 1 517 ? 163.452 164.028 88.979 1.00 11.13 517 TRP B O 1
ATOM 4242 N N . ILE A 1 518 ? 161.357 164.817 88.712 1.00 21.46 518 ILE B N 1
ATOM 4243 C CA . ILE A 1 518 ? 161.148 165.133 90.123 1.00 20.66 518 ILE B CA 1
ATOM 4244 C C . ILE A 1 518 ? 159.820 164.506 90.531 1.00 13.87 518 ILE B C 1
ATOM 4245 O O . ILE A 1 518 ? 158.777 165.169 90.470 1.00 19.03 518 ILE B O 1
ATOM 4250 N N . PRO A 1 519 ? 159.807 163.238 90.935 1.00 19.56 519 PRO B N 1
ATOM 4251 C CA . PRO A 1 519 ? 158.534 162.567 91.225 1.00 17.23 519 PRO B CA 1
ATOM 4252 C C . PRO A 1 519 ? 157.924 163.000 92.548 1.00 10.62 519 PRO B C 1
ATOM 4253 O O . PRO A 1 519 ? 158.514 163.790 93.289 1.00 17.04 519 PRO B O 1
ATOM 4257 N N . HIS A 1 520 ? 156.740 162.479 92.851 1.00 11.91 520 HIS B N 1
ATOM 4258 C CA . HIS A 1 520 ? 156.075 162.737 94.117 1.00 9.06 520 HIS B CA 1
ATOM 4259 C C . HIS A 1 520 ? 155.365 161.471 94.571 1.00 14.97 520 HIS B C 1
ATOM 4260 O O . HIS A 1 520 ? 154.759 160.770 93.759 1.00 21.12 520 HIS B O 1
ATOM 4267 N N . GLY A 1 521 ? 155.454 161.178 95.862 1.00 8.72 521 GLY B N 1
ATOM 4268 C CA . GLY A 1 521 ? 154.707 160.056 96.407 1.00 8.64 521 GLY B CA 1
ATOM 4269 C C . GLY A 1 521 ? 155.300 158.729 95.983 1.00 14.63 521 GLY B C 1
ATOM 4270 O O . GLY A 1 521 ? 156.518 158.530 96.011 1.00 26.75 521 GLY B O 1
ATOM 4271 N N . PHE A 1 522 ? 154.432 157.802 95.579 1.00 4.80 522 PHE B N 1
ATOM 4272 C CA . PHE A 1 522 ? 154.887 156.488 95.147 1.00 15.17 522 PHE B CA 1
ATOM 4273 C C . PHE A 1 522 ? 155.552 156.518 93.778 1.00 21.11 522 PHE B C 1
ATOM 4274 O O . PHE A 1 522 ? 156.040 155.478 93.327 1.00 23.40 522 PHE B O 1
ATOM 4282 N N . LEU A 1 523 ? 155.561 157.668 93.101 1.00 8.56 523 LEU B N 1
ATOM 4283 C CA . LEU A 1 523 ? 156.213 157.767 91.804 1.00 5.72 523 LEU B CA 1
ATOM 4284 C C . LEU A 1 523 ? 157.730 157.790 91.920 1.00 2.99 523 LEU B C 1
ATOM 4285 O O . LEU A 1 523 ? 158.417 157.657 90.903 1.00 8.86 523 LEU B O 1
ATOM 4290 N N . HIS A 1 524 ? 158.267 157.971 93.129 1.00 3.11 524 HIS B N 1
ATOM 4291 C CA . HIS A 1 524 ? 159.709 157.862 93.319 1.00 10.92 524 HIS B CA 1
ATOM 4292 C C . HIS A 1 524 ? 160.190 156.432 93.157 1.00 16.80 524 HIS B C 1
ATOM 4293 O O . HIS A 1 524 ? 161.374 156.203 92.893 1.00 22.99 524 HIS B O 1
ATOM 4300 N N . ARG A 1 525 ? 159.300 155.464 93.325 1.00 16.12 525 ARG B N 1
ATOM 4301 C CA . ARG A 1 525 ? 159.655 154.057 93.295 1.00 11.26 525 ARG B CA 1
ATOM 4302 C C . ARG A 1 525 ? 159.258 153.381 91.993 1.00 4.92 525 ARG B C 1
ATOM 4303 O O . ARG A 1 525 ? 159.311 152.153 91.900 1.00 21.73 525 ARG B O 1
ATOM 4311 N N . LEU A 1 526 ? 158.872 154.154 90.988 1.00 2.10 526 LEU B N 1
ATOM 4312 C CA . LEU A 1 526 ? 158.500 153.703 89.658 1.00 15.28 526 LEU B CA 1
ATOM 4313 C C . LEU A 1 526 ? 159.640 153.929 88.676 1.00 17.71 526 LEU B C 1
ATOM 4314 O O . LEU A 1 526 ? 160.350 154.935 88.769 1.00 12.20 526 LEU B O 1
ATOM 4319 N N . PRO A 1 527 ? 159.839 153.003 87.739 1.00 21.30 527 PRO B N 1
ATOM 4320 C CA . PRO A 1 527 ? 160.837 153.189 86.664 1.00 20.17 527 PRO B CA 1
ATOM 4321 C C . PRO A 1 527 ? 160.293 154.045 85.522 1.00 18.67 527 PRO B C 1
ATOM 4322 O O . PRO A 1 527 ? 159.875 153.570 84.472 1.00 25.17 527 PRO B O 1
ATOM 4326 N N . LEU A 1 528 ? 160.297 155.361 85.745 1.00 23.46 528 LEU B N 1
ATOM 4327 C CA . LEU A 1 528 ? 159.744 156.289 84.763 1.00 22.54 528 LEU B CA 1
ATOM 4328 C C . LEU A 1 528 ? 160.510 156.219 83.450 1.00 17.48 528 LEU B C 1
ATOM 4329 O O . LEU A 1 528 ? 159.918 156.317 82.369 1.00 18.70 528 LEU B O 1
ATOM 4334 N N . HIS A 1 529 ? 161.830 156.045 83.527 1.00 18.04 529 HIS B N 1
ATOM 4335 C CA . HIS A 1 529 ? 162.670 155.889 82.348 1.00 10.93 529 HIS B CA 1
ATOM 4336 C C . HIS A 1 529 ? 162.390 154.601 81.586 1.00 22.09 529 HIS B C 1
ATOM 4337 O O . HIS A 1 529 ? 162.850 154.463 80.449 1.00 30.31 529 HIS B O 1
ATOM 4344 N N . ALA A 1 530 ? 161.661 153.658 82.180 1.00 24.25 530 ALA B N 1
ATOM 4345 C CA . ALA A 1 530 ? 161.397 152.364 81.570 1.00 20.64 530 ALA B CA 1
ATOM 4346 C C . ALA A 1 530 ? 159.930 152.197 81.182 1.00 23.35 530 ALA B C 1
ATOM 4347 O O . ALA A 1 530 ? 159.433 151.074 81.090 1.00 30.15 530 ALA B O 1
ATOM 4349 N N . ALA A 1 531 ? 159.227 153.303 80.957 1.00 18.12 531 ALA B N 1
ATOM 4350 C CA . ALA A 1 531 ? 157.846 153.225 80.504 1.00 18.60 531 ALA B CA 1
ATOM 4351 C C . ALA A 1 531 ? 157.787 152.613 79.110 1.00 29.80 531 ALA B C 1
ATOM 4352 O O . ALA A 1 531 ? 158.592 152.940 78.235 1.00 29.74 531 ALA B O 1
ATOM 4354 N N . MET A 1 532 ? 156.831 151.714 78.907 1.00 33.07 532 MET B N 1
ATOM 4355 C CA . MET A 1 532 ? 156.762 150.902 77.703 1.00 34.33 532 MET B CA 1
ATOM 4356 C C . MET A 1 532 ? 155.497 151.227 76.921 1.00 40.01 532 MET B C 1
ATOM 4357 O O . MET A 1 532 ? 154.390 151.158 77.463 1.00 41.40 532 MET B O 1
ATOM 4362 N N . LYS A 1 533 ? 155.667 151.566 75.647 1.00 41.45 533 LYS B N 1
ATOM 4363 C CA . LYS A 1 533 ? 154.562 151.855 74.746 1.00 40.66 533 LYS B CA 1
ATOM 4364 C C . LYS A 1 533 ? 154.481 150.752 73.704 1.00 46.79 533 LYS B C 1
ATOM 4365 O O . LYS A 1 533 ? 155.494 150.395 73.094 1.00 50.43 533 LYS B O 1
ATOM 4371 N N . SER A 1 534 ? 153.283 150.214 73.505 1.00 50.91 534 SER B N 1
ATOM 4372 C CA . SER A 1 534 ? 153.081 149.131 72.553 1.00 52.63 534 SER B CA 1
ATOM 4373 C C . SER A 1 534 ? 153.321 149.599 71.122 1.00 54.20 534 SER B C 1
ATOM 4374 O O . SER A 1 534 ? 152.635 149.165 70.195 1.00 56.37 534 SER B O 1
ATOM 4377 N N . SER A 1 538 ? 153.170 145.171 67.133 1.00 64.38 538 SER B N 1
ATOM 4378 C CA . SER A 1 538 ? 153.544 144.330 68.264 1.00 68.50 538 SER B CA 1
ATOM 4379 C C . SER A 1 538 ? 154.914 144.720 68.808 1.00 69.84 538 SER B C 1
ATOM 4380 O O . SER A 1 538 ? 155.400 144.131 69.774 1.00 66.60 538 SER B O 1
ATOM 4383 N N . ASN A 1 539 ? 155.538 145.710 68.175 1.00 69.05 539 ASN B N 1
ATOM 4384 C CA . ASN A 1 539 ? 156.813 146.217 68.655 1.00 67.58 539 ASN B CA 1
ATOM 4385 C C . ASN A 1 539 ? 156.612 147.019 69.936 1.00 69.05 539 ASN B C 1
ATOM 4386 O O . ASN A 1 539 ? 155.530 147.549 70.202 1.00 66.70 539 ASN B O 1
ATOM 4391 N N . ILE A 1 540 ? 157.670 147.098 70.738 1.00 61.32 540 ILE B N 1
ATOM 4392 C CA . ILE A 1 540 ? 157.639 147.766 72.033 1.00 57.55 540 ILE B CA 1
ATOM 4393 C C . ILE A 1 540 ? 158.725 148.829 72.051 1.00 58.23 540 ILE B C 1
ATOM 4394 O O . ILE A 1 540 ? 159.860 148.570 71.635 1.00 59.55 540 ILE B O 1
ATOM 4399 N N . GLU A 1 541 ? 158.376 150.021 72.524 1.00 52.42 541 GLU B N 1
ATOM 4400 C CA . GLU A 1 541 ? 159.310 151.132 72.638 1.00 47.69 541 GLU B CA 1
ATOM 4401 C C . GLU A 1 541 ? 159.471 151.517 74.102 1.00 45.77 541 GLU B C 1
ATOM 4402 O O . GLU A 1 541 ? 158.484 151.816 74.781 1.00 50.04 541 GLU B O 1
ATOM 4408 N N . ILE A 1 542 ? 160.706 151.514 74.577 1.00 32.84 542 ILE B N 1
ATOM 4409 C CA . ILE A 1 542 ? 161.030 151.897 75.944 1.00 36.63 542 ILE B CA 1
ATOM 4410 C C . ILE A 1 542 ? 161.428 153.366 75.944 1.00 39.63 542 ILE B C 1
ATOM 4411 O O . ILE A 1 542 ? 161.930 153.895 74.946 1.00 41.52 542 ILE B O 1
ATOM 4416 N N . PHE A 1 543 ? 161.181 154.040 77.070 1.00 32.88 543 PHE B N 1
ATOM 4417 C CA . PHE A 1 543 ? 161.415 155.477 77.145 1.00 22.57 543 PHE B CA 1
ATOM 4418 C C . PHE A 1 543 ? 162.888 155.820 76.962 1.00 28.42 543 PHE B C 1
ATOM 4419 O O . PHE A 1 543 ? 163.217 156.819 76.314 1.00 30.95 543 PHE B O 1
ATOM 4427 N N . TRP A 1 544 ? 163.795 155.012 77.525 1.00 31.05 544 TRP B N 1
ATOM 4428 C CA . TRP A 1 544 ? 165.213 155.355 77.438 1.00 30.25 544 TRP B CA 1
ATOM 4429 C C . TRP A 1 544 ? 165.756 155.276 76.017 1.00 36.88 544 TRP B C 1
ATOM 4430 O O . TRP A 1 544 ? 166.857 155.777 75.767 1.00 34.80 544 TRP B O 1
ATOM 4441 N N . GLU A 1 545 ? 165.016 154.671 75.088 1.00 38.82 545 GLU B N 1
ATOM 4442 C CA . GLU A 1 545 ? 165.408 154.661 73.686 1.00 36.26 545 GLU B CA 1
ATOM 4443 C C . GLU A 1 545 ? 165.326 156.039 73.046 1.00 39.09 545 GLU B C 1
ATOM 4444 O O . GLU A 1 545 ? 165.872 156.229 71.955 1.00 37.77 545 GLU B O 1
ATOM 4450 N N . ARG A 1 546 ? 164.666 156.996 73.693 1.00 44.49 546 ARG B N 1
ATOM 4451 C CA . ARG A 1 546 ? 164.494 158.336 73.154 1.00 40.55 546 ARG B CA 1
ATOM 4452 C C . ARG A 1 546 ? 165.134 159.426 73.996 1.00 36.03 546 ARG B C 1
ATOM 4453 O O . ARG A 1 546 ? 165.601 160.416 73.433 1.00 39.83 546 ARG B O 1
ATOM 4461 N N . HIS A 1 547 ? 165.168 159.278 75.318 1.00 34.73 547 HIS B N 1
ATOM 4462 C CA . HIS A 1 547 ? 165.708 160.306 76.194 1.00 34.80 547 HIS B CA 1
ATOM 4463 C C . HIS A 1 547 ? 166.602 159.666 77.244 1.00 34.42 547 HIS B C 1
ATOM 4464 O O . HIS A 1 547 ? 166.459 158.490 77.579 1.00 43.37 547 HIS B O 1
ATOM 4471 N N . ALA A 1 548 ? 167.527 160.463 77.765 1.00 26.17 548 ALA B N 1
ATOM 4472 C CA . ALA A 1 548 ? 168.355 160.077 78.897 1.00 27.43 548 ALA B CA 1
ATOM 4473 C C . ALA A 1 548 ? 167.836 160.778 80.144 1.00 33.83 548 ALA B C 1
ATOM 4474 O O . ALA A 1 548 ? 167.661 162.000 80.147 1.00 36.74 548 ALA B O 1
ATOM 4476 N N . SER A 1 549 ? 167.608 160.010 81.202 1.00 21.35 549 SER B N 1
ATOM 4477 C CA . SER A 1 549 ? 166.875 160.478 82.368 1.00 22.41 549 SER B CA 1
ATOM 4478 C C . SER A 1 549 ? 167.797 160.682 83.560 1.00 22.13 549 SER B C 1
ATOM 4479 O O . SER A 1 549 ? 168.776 159.951 83.738 1.00 23.48 549 SER B O 1
ATOM 4482 N N . ARG A 1 550 ? 167.477 161.688 84.368 1.00 23.06 550 ARG B N 1
ATOM 4483 C CA . ARG A 1 550 ? 168.037 161.851 85.698 1.00 21.79 550 ARG B CA 1
ATOM 4484 C C . ARG A 1 550 ? 166.886 161.959 86.688 1.00 21.10 550 ARG B C 1
ATOM 4485 O O . ARG A 1 550 ? 165.721 162.077 86.302 1.00 16.75 550 ARG B O 1
ATOM 4493 N N . TYR A 1 551 ? 167.218 161.904 87.973 1.00 21.20 551 TYR B N 1
ATOM 4494 C CA . TYR A 1 551 ? 166.223 161.967 89.034 1.00 22.52 551 TYR B CA 1
ATOM 4495 C C . TYR A 1 551 ? 166.693 162.902 90.134 1.00 8.73 551 TYR B C 1
ATOM 4496 O O . TYR A 1 551 ? 167.877 162.927 90.478 1.00 15.78 551 TYR B O 1
ATOM 4505 N N . LEU A 1 552 ? 165.753 163.670 90.682 1.00 12.88 552 LEU B N 1
ATOM 4506 C CA . LEU A 1 552 ? 165.978 164.478 91.870 1.00 11.36 552 LEU B CA 1
ATOM 4507 C C . LEU A 1 552 ? 164.841 164.216 92.849 1.00 17.23 552 LEU B C 1
ATOM 4508 O O . LEU A 1 552 ? 163.676 164.112 92.430 1.00 28.45 552 LEU B O 1
ATOM 4513 N N . PRO A 1 553 ? 165.132 164.064 94.142 1.00 10.61 553 PRO B N 1
ATOM 4514 C CA . PRO A 1 553 ? 164.044 163.946 95.125 1.00 12.48 553 PRO B CA 1
ATOM 4515 C C . PRO A 1 553 ? 163.153 165.174 95.177 1.00 15.38 553 PRO B C 1
ATOM 4516 O O . PRO A 1 553 ? 161.946 165.050 95.420 1.00 15.68 553 PRO B O 1
ATOM 4520 N N . ALA A 1 554 ? 163.720 166.356 94.953 1.00 23.76 554 ALA B N 1
ATOM 4521 C CA . ALA A 1 554 ? 162.980 167.607 94.945 1.00 16.10 554 ALA B CA 1
ATOM 4522 C C . ALA A 1 554 ? 163.765 168.612 94.123 1.00 22.45 554 ALA B C 1
ATOM 4523 O O . ALA A 1 554 ? 164.970 168.457 93.911 1.00 26.65 554 ALA B O 1
ATOM 4525 N N . TRP A 1 555 ? 163.072 169.656 93.667 1.00 26.25 555 TRP B N 1
ATOM 4526 C CA . TRP A 1 555 ? 163.758 170.696 92.910 1.00 23.52 555 TRP B CA 1
ATOM 4527 C C . TRP A 1 555 ? 164.650 171.548 93.798 1.00 24.60 555 TRP B C 1
ATOM 4528 O O . TRP A 1 555 ? 165.656 172.084 93.323 1.00 35.19 555 TRP B O 1
ATOM 4539 N N . HIS A 1 556 ? 164.320 171.680 95.081 1.00 19.11 556 HIS B N 1
ATOM 4540 C CA . HIS A 1 556 ? 165.135 172.518 95.953 1.00 25.53 556 HIS B CA 1
ATOM 4541 C C . HIS A 1 556 ? 166.451 171.862 96.344 1.00 31.03 556 HIS B C 1
ATOM 4542 O O . HIS A 1 556 ? 167.214 172.460 97.110 1.00 34.91 556 HIS B O 1
ATOM 4549 N N . LEU A 1 557 ? 166.734 170.661 95.848 1.00 31.81 557 LEU B N 1
ATOM 4550 C CA . LEU A 1 557 ? 168.047 170.045 95.980 1.00 27.04 557 LEU B CA 1
ATOM 4551 C C . LEU A 1 557 ? 168.945 170.335 94.785 1.00 30.44 557 LEU B C 1
ATOM 4552 O O . LEU A 1 557 ? 170.075 169.840 94.742 1.00 33.38 557 LEU B O 1
ATOM 4557 N N . PHE A 1 558 ? 168.470 171.126 93.825 1.00 32.26 558 PHE B N 1
ATOM 4558 C CA . PHE A 1 558 ? 169.202 171.412 92.598 1.00 35.70 558 PHE B CA 1
ATOM 4559 C C . PHE A 1 558 ? 170.392 172.319 92.869 1.00 38.55 558 PHE B C 1
ATOM 4560 O O . PHE A 1 558 ? 170.244 173.543 92.937 1.00 37.81 558 PHE B O 1
ATOM 4568 N N . ASP A 1 559 ? 171.573 171.731 93.039 1.00 45.38 559 ASP B N 1
ATOM 4569 C CA . ASP A 1 559 ? 172.806 172.476 93.292 1.00 47.86 559 ASP B CA 1
ATOM 4570 C C . ASP A 1 559 ? 173.928 171.845 92.478 1.00 47.55 559 ASP B C 1
ATOM 4571 O O . ASP A 1 559 ? 174.767 171.113 93.021 1.00 49.59 559 ASP B O 1
ATOM 4576 N N . PRO A 1 560 ? 173.968 172.098 91.169 1.00 45.28 560 PRO B N 1
ATOM 4577 C CA . PRO A 1 560 ? 175.009 171.490 90.331 1.00 41.73 560 PRO B CA 1
ATOM 4578 C C . PRO A 1 560 ? 176.405 171.915 90.761 1.00 42.71 560 PRO B C 1
ATOM 4579 O O . PRO A 1 560 ? 176.632 173.056 91.167 1.00 47.99 560 PRO B O 1
ATOM 4583 N N . ALA A 1 561 ? 177.342 170.980 90.666 1.00 50.54 561 ALA B N 1
ATOM 4584 C CA . ALA A 1 561 ? 178.734 171.219 91.001 1.00 50.53 561 ALA B CA 1
ATOM 4585 C C . ALA A 1 561 ? 179.620 170.454 90.031 1.00 51.66 561 ALA B C 1
ATOM 4586 O O . ALA A 1 561 ? 179.212 169.411 89.505 1.00 51.72 561 ALA B O 1
ATOM 4588 N N . PRO A 1 562 ? 180.826 170.949 89.767 1.00 57.81 562 PRO B N 1
ATOM 4589 C CA . PRO A 1 562 ? 181.771 170.179 88.953 1.00 54.34 562 PRO B CA 1
ATOM 4590 C C . PRO A 1 562 ? 182.176 168.894 89.653 1.00 51.33 562 PRO B C 1
ATOM 4591 O O . PRO A 1 562 ? 182.173 168.800 90.883 1.00 53.38 562 PRO B O 1
ATOM 4595 N N . TYR A 1 563 ? 182.527 167.893 88.850 1.00 50.96 563 TYR B N 1
ATOM 4596 C CA . TYR A 1 563 ? 182.948 166.613 89.394 1.00 51.82 563 TYR B CA 1
ATOM 4597 C C . TYR A 1 563 ? 184.244 166.768 90.188 1.00 52.35 563 TYR B C 1
ATOM 4598 O O . TYR A 1 563 ? 184.902 167.812 90.170 1.00 55.96 563 TYR B O 1
ATOM 4607 N N . SER A 1 564 ? 184.608 165.705 90.898 1.00 52.18 564 SER B N 1
ATOM 4608 C CA . SER A 1 564 ? 185.832 165.702 91.687 1.00 55.38 564 SER B CA 1
ATOM 4609 C C . SER A 1 564 ? 187.032 165.493 90.770 1.00 55.60 564 SER B C 1
ATOM 4610 O O . SER A 1 564 ? 187.107 164.489 90.054 1.00 53.83 564 SER B O 1
ATOM 4613 N N . ARG A 1 565 ? 187.970 166.446 90.793 1.00 65.54 565 ARG B N 1
ATOM 4614 C CA . ARG A 1 565 ? 189.160 166.340 89.955 1.00 67.54 565 ARG B CA 1
ATOM 4615 C C . ARG A 1 565 ? 190.062 165.195 90.395 1.00 68.98 565 ARG B C 1
ATOM 4616 O O . ARG A 1 565 ? 190.733 164.581 89.556 1.00 64.53 565 ARG B O 1
ATOM 4624 N N . GLU A 1 566 ? 190.106 164.908 91.694 1.00 66.74 566 GLU B N 1
ATOM 4625 C CA . GLU A 1 566 ? 190.863 163.769 92.194 1.00 64.00 566 GLU B CA 1
ATOM 4626 C C . GLU A 1 566 ? 190.375 162.485 91.538 1.00 64.15 566 GLU B C 1
ATOM 4627 O O . GLU A 1 566 ? 189.170 162.259 91.415 1.00 66.57 566 GLU B O 1
ATOM 4633 N N . GLU A 1 567 ? 191.315 161.648 91.106 1.00 63.58 567 GLU B N 1
ATOM 4634 C CA . GLU A 1 567 ? 190.999 160.378 90.462 1.00 65.03 567 GLU B CA 1
ATOM 4635 C C . GLU A 1 567 ? 191.318 159.246 91.431 1.00 66.36 567 GLU B C 1
ATOM 4636 O O . GLU A 1 567 ? 192.489 158.977 91.719 1.00 67.35 567 GLU B O 1
ATOM 4642 N N . SER A 1 568 ? 190.276 158.582 91.924 1.00 57.32 568 SER B N 1
ATOM 4643 C CA . SER A 1 568 ? 190.420 157.464 92.845 1.00 58.99 568 SER B CA 1
ATOM 4644 C C . SER A 1 568 ? 189.082 156.750 92.944 1.00 55.30 568 SER B C 1
ATOM 4645 O O . SER A 1 568 ? 188.038 157.398 93.017 1.00 59.50 568 SER B O 1
ATOM 4648 N N . SER A 1 569 ? 189.122 155.421 92.939 1.00 50.94 569 SER B N 1
ATOM 4649 C CA . SER A 1 569 ? 187.924 154.595 92.989 1.00 51.92 569 SER B CA 1
ATOM 4650 C C . SER A 1 569 ? 187.977 153.701 94.217 1.00 51.95 569 SER B C 1
ATOM 4651 O O . SER A 1 569 ? 189.047 153.205 94.582 1.00 55.39 569 SER B O 1
ATOM 4654 N N . THR A 1 570 ? 186.827 153.509 94.855 1.00 44.10 570 THR B N 1
ATOM 4655 C CA . THR A 1 570 ? 186.714 152.687 96.050 1.00 44.53 570 THR B CA 1
ATOM 4656 C C . THR A 1 570 ? 185.559 151.712 95.874 1.00 45.85 570 THR B C 1
ATOM 4657 O O . THR A 1 570 ? 184.552 152.040 95.239 1.00 48.92 570 THR B O 1
ATOM 4661 N N . LEU A 1 571 ? 185.710 150.510 96.427 1.00 40.53 571 LEU B N 1
ATOM 4662 C CA . LEU A 1 571 ? 184.673 149.481 96.381 1.00 39.55 571 LEU B CA 1
ATOM 4663 C C . LEU A 1 571 ? 184.489 148.939 97.794 1.00 41.05 571 LEU B C 1
ATOM 4664 O O . LEU A 1 571 ? 185.156 147.980 98.190 1.00 43.45 571 LEU B O 1
ATOM 4669 N N . LEU A 1 572 ? 183.577 149.545 98.549 1.00 44.14 572 LEU B N 1
ATOM 4670 C CA . LEU A 1 572 ? 183.263 149.102 99.903 1.00 40.31 572 LEU B CA 1
ATOM 4671 C C . LEU A 1 572 ? 182.249 147.970 99.808 1.00 41.58 572 LEU B C 1
ATOM 4672 O O . LEU A 1 572 ? 181.057 148.210 99.598 1.00 45.79 572 LEU B O 1
ATOM 4677 N N . LYS A 1 573 ? 182.719 146.737 99.968 1.00 40.95 573 LYS B N 1
ATOM 4678 C CA . LYS A 1 573 ? 181.906 145.553 99.733 1.00 40.12 573 LYS B CA 1
ATOM 4679 C C . LYS A 1 573 ? 181.665 144.815 101.039 1.00 43.19 573 LYS B C 1
ATOM 4680 O O . LYS A 1 573 ? 182.612 144.507 101.767 1.00 51.07 573 LYS B O 1
ATOM 4686 N N . ASN A 1 574 ? 180.398 144.540 101.331 1.00 35.76 574 ASN B N 1
ATOM 4687 C CA . ASN A 1 574 ? 180.003 143.674 102.437 1.00 36.55 574 ASN B CA 1
ATOM 4688 C C . ASN A 1 574 ? 178.922 142.718 101.954 1.00 41.58 574 ASN B C 1
ATOM 4689 O O . ASN A 1 574 ? 177.856 142.584 102.554 1.00 42.73 574 ASN B O 1
ATOM 4694 N N . PHE A 1 575 ? 179.190 142.055 100.833 1.00 48.44 575 PHE B N 1
ATOM 4695 C CA . PHE A 1 575 ? 178.208 141.247 100.116 1.00 50.52 575 PHE B CA 1
ATOM 4696 C C . PHE A 1 575 ? 178.834 139.881 99.840 1.00 50.62 575 PHE B C 1
ATOM 4697 O O . PHE A 1 575 ? 179.490 139.682 98.816 1.00 47.65 575 PHE B O 1
ATOM 4705 N N . GLU A 1 576 ? 178.628 138.934 100.756 1.00 56.81 576 GLU B N 1
ATOM 4706 C CA . GLU A 1 576 ? 179.271 137.630 100.647 1.00 56.57 576 GLU B CA 1
ATOM 4707 C C . GLU A 1 576 ? 178.554 136.668 99.710 1.00 55.88 576 GLU B C 1
ATOM 4708 O O . GLU A 1 576 ? 179.136 135.638 99.355 1.00 56.52 576 GLU B O 1
ATOM 4714 N N . GLU A 1 577 ? 177.316 136.963 99.306 1.00 56.25 577 GLU B N 1
ATOM 4715 C CA . GLU A 1 577 ? 176.597 136.054 98.417 1.00 56.91 577 GLU B CA 1
ATOM 4716 C C . GLU A 1 577 ? 177.292 135.924 97.068 1.00 57.55 577 GLU B C 1
ATOM 4717 O O . GLU A 1 577 ? 177.354 134.829 96.498 1.00 57.54 577 GLU B O 1
ATOM 4723 N N . TYR A 1 578 ? 177.819 137.025 96.542 1.00 51.45 578 TYR B N 1
ATOM 4724 C CA . TYR A 1 578 ? 178.352 137.070 95.190 1.00 52.20 578 TYR B CA 1
ATOM 4725 C C . TYR A 1 578 ? 179.720 137.734 95.205 1.00 51.94 578 TYR B C 1
ATOM 4726 O O . TYR A 1 578 ? 180.009 138.576 96.059 1.00 47.88 578 TYR B O 1
ATOM 4735 N N . ASP A 1 579 ? 180.563 137.340 94.256 1.00 55.98 579 ASP B N 1
ATOM 4736 C CA . ASP A 1 579 ? 181.875 137.943 94.059 1.00 53.73 579 ASP B CA 1
ATOM 4737 C C . ASP A 1 579 ? 181.899 138.617 92.694 1.00 55.92 579 ASP B C 1
ATOM 4738 O O . ASP A 1 579 ? 181.757 137.949 91.665 1.00 54.06 579 ASP B O 1
ATOM 4743 N N . PHE A 1 580 ? 182.086 139.936 92.689 1.00 55.11 580 PHE B N 1
ATOM 4744 C CA . PHE A 1 580 ? 181.998 140.743 91.472 1.00 52.02 580 PHE B CA 1
ATOM 4745 C C . PHE A 1 580 ? 183.329 140.662 90.737 1.00 53.33 580 PHE B C 1
ATOM 4746 O O . PHE A 1 580 ? 184.307 141.305 91.123 1.00 53.64 580 PHE B O 1
ATOM 4754 N N . GLN A 1 581 ? 183.360 139.873 89.661 1.00 59.67 581 GLN B N 1
ATOM 4755 C CA . GLN A 1 581 ? 184.613 139.615 88.958 1.00 59.91 581 GLN B CA 1
ATOM 4756 C C . GLN A 1 581 ? 185.149 140.871 88.281 1.00 59.19 581 GLN B C 1
ATOM 4757 O O . GLN A 1 581 ? 186.317 141.233 88.460 1.00 60.02 581 GLN B O 1
ATOM 4763 N N . ASN A 1 582 ? 184.306 141.554 87.502 1.00 57.29 582 ASN B N 1
ATOM 4764 C CA . ASN A 1 582 ? 184.775 142.690 86.716 1.00 56.39 582 ASN B CA 1
ATOM 4765 C C . ASN A 1 582 ? 185.073 143.912 87.574 1.00 58.31 582 ASN B C 1
ATOM 4766 O O . ASN A 1 582 ? 185.794 144.808 87.125 1.00 58.64 582 ASN B O 1
ATOM 4771 N N . LEU A 1 583 ? 184.540 143.969 88.792 1.00 57.84 583 LEU B N 1
ATOM 4772 C CA . LEU A 1 583 ? 184.699 145.126 89.663 1.00 59.48 583 LEU B CA 1
ATOM 4773 C C . LEU A 1 583 ? 185.832 144.954 90.667 1.00 58.31 583 LEU B C 1
ATOM 4774 O O . LEU A 1 583 ? 186.641 145.868 90.849 1.00 60.01 583 LEU B O 1
ATOM 4779 N N . GLU A 1 584 ? 185.900 143.798 91.329 1.00 57.59 584 GLU B N 1
ATOM 4780 C CA . GLU A 1 584 ? 186.918 143.592 92.354 1.00 58.23 584 GLU B CA 1
ATOM 4781 C C . GLU A 1 584 ? 188.318 143.540 91.752 1.00 60.34 584 GLU B C 1
ATOM 4782 O O . GLU A 1 584 ? 189.255 144.131 92.301 1.00 62.21 584 GLU B O 1
ATOM 4788 N N . ASN A 1 585 ? 188.484 142.845 90.629 1.00 65.53 585 ASN B N 1
ATOM 4789 C CA . ASN A 1 585 ? 189.778 142.766 89.952 1.00 64.14 585 ASN B CA 1
ATOM 4790 C C . ASN A 1 585 ? 189.881 143.923 88.968 1.00 65.16 585 ASN B C 1
ATOM 4791 O O . ASN A 1 585 ? 189.253 143.913 87.907 1.00 66.77 585 ASN B O 1
ATOM 4796 N N . GLY A 1 586 ? 190.683 144.922 89.321 1.00 67.12 586 GLY B N 1
ATOM 4797 C CA . GLY A 1 586 ? 190.850 146.080 88.464 1.00 65.75 586 GLY B CA 1
ATOM 4798 C C . GLY A 1 586 ? 191.560 147.196 89.205 1.00 66.71 586 GLY B C 1
ATOM 4799 O O . GLY A 1 586 ? 192.222 146.966 90.217 1.00 62.67 586 GLY B O 1
ATOM 4800 N N . GLU A 1 587 ? 191.404 148.408 88.678 1.00 67.34 587 GLU B N 1
ATOM 4801 C CA . GLU A 1 587 ? 192.016 149.590 89.268 1.00 67.36 587 GLU B CA 1
ATOM 4802 C C . GLU A 1 587 ? 191.257 150.109 90.481 1.00 65.79 587 GLU B C 1
ATOM 4803 O O . GLU A 1 587 ? 191.719 151.060 91.120 1.00 64.80 587 GLU B O 1
ATOM 4809 N N . ILE A 1 588 ? 190.115 149.513 90.809 1.00 58.93 588 ILE B N 1
ATOM 4810 C CA . ILE A 1 588 ? 189.294 149.946 91.934 1.00 60.01 588 ILE B CA 1
ATOM 4811 C C . ILE A 1 588 ? 189.778 149.257 93.202 1.00 58.51 588 ILE B C 1
ATOM 4812 O O . ILE A 1 588 ? 189.931 148.030 93.236 1.00 56.11 588 ILE B O 1
ATOM 4817 N N . GLU A 1 589 ? 190.027 150.046 94.244 1.00 56.56 589 GLU B N 1
ATOM 4818 C CA . GLU A 1 589 ? 190.343 149.489 95.551 1.00 56.48 589 GLU B CA 1
ATOM 4819 C C . GLU A 1 589 ? 189.138 148.749 96.117 1.00 56.26 589 GLU B C 1
ATOM 4820 O O . GLU A 1 589 ? 187.999 149.200 95.988 1.00 57.81 589 GLU B O 1
ATOM 4826 N N . VAL A 1 590 ? 189.396 147.608 96.750 1.00 48.53 590 VAL B N 1
ATOM 4827 C CA . VAL A 1 590 ? 188.351 146.729 97.264 1.00 46.73 590 VAL B CA 1
ATOM 4828 C C . VAL A 1 590 ? 188.575 146.582 98.763 1.00 45.82 590 VAL B C 1
ATOM 4829 O O . VAL A 1 590 ? 189.444 145.818 99.198 1.00 52.34 590 VAL B O 1
ATOM 4833 N N . TYR A 1 591 ? 187.793 147.302 99.559 1.00 47.89 591 TYR B N 1
ATOM 4834 C CA . TYR A 1 591 ? 187.920 147.260 101.016 1.00 49.55 591 TYR B CA 1
ATOM 4835 C C . TYR A 1 591 ? 186.868 146.330 101.619 1.00 49.94 591 TYR B C 1
ATOM 4836 O O . TYR A 1 591 ? 186.013 146.737 102.403 1.00 53.30 591 TYR B O 1
ATOM 4845 N N . ALA A 1 592 ? 186.951 145.054 101.250 1.00 48.72 592 ALA B N 1
ATOM 4846 C CA . ALA A 1 592 ? 185.971 144.064 101.665 1.00 49.41 592 ALA B CA 1
ATOM 4847 C C . ALA A 1 592 ? 186.574 143.114 102.685 1.00 47.20 592 ALA B C 1
ATOM 4848 O O . ALA A 1 592 ? 187.740 142.723 102.543 1.00 51.04 592 ALA B O 1
ATOM 4850 N N . PRO A 1 593 ? 185.826 142.721 103.723 1.00 49.08 593 PRO B N 1
ATOM 4851 C CA . PRO A 1 593 ? 184.467 143.164 104.071 1.00 51.13 593 PRO B CA 1
ATOM 4852 C C . PRO A 1 593 ? 184.470 144.558 104.693 1.00 51.93 593 PRO B C 1
ATOM 4853 O O . PRO A 1 593 ? 185.469 144.988 105.259 1.00 52.96 593 PRO B O 1
ATOM 4857 N N . SER A 1 594 ? 183.356 145.279 104.613 1.00 50.55 594 SER B N 1
ATOM 4858 C CA . SER A 1 594 ? 183.297 146.691 104.968 1.00 46.67 594 SER B CA 1
ATOM 4859 C C . SER A 1 594 ? 182.615 146.874 106.317 1.00 46.54 594 SER B C 1
ATOM 4860 O O . SER A 1 594 ? 181.559 146.285 106.570 1.00 49.30 594 SER B O 1
ATOM 4863 N N . SER A 1 595 ? 183.219 147.693 107.169 1.00 49.07 595 SER B N 1
ATOM 4864 C CA . SER A 1 595 ? 182.703 148.060 108.476 1.00 48.76 595 SER B CA 1
ATOM 4865 C C . SER A 1 595 ? 182.401 149.553 108.516 1.00 50.62 595 SER B C 1
ATOM 4866 O O . SER A 1 595 ? 182.877 150.312 107.665 1.00 50.23 595 SER B O 1
ATOM 4869 N N . PRO A 1 596 ? 181.594 150.010 109.480 1.00 50.60 596 PRO B N 1
ATOM 4870 C CA . PRO A 1 596 ? 181.297 151.451 109.555 1.00 50.23 596 PRO B CA 1
ATOM 4871 C C . PRO A 1 596 ? 182.528 152.331 109.634 1.00 47.05 596 PRO B C 1
ATOM 4872 O O . PRO A 1 596 ? 182.528 153.425 109.058 1.00 44.87 596 PRO B O 1
ATOM 4876 N N . LYS A 1 597 ? 183.581 151.895 110.326 1.00 56.33 597 LYS B N 1
ATOM 4877 C CA . LYS A 1 597 ? 184.808 152.683 110.363 1.00 57.24 597 LYS B CA 1
ATOM 4878 C C . LYS A 1 597 ? 185.425 152.804 108.975 1.00 55.88 597 LYS B C 1
ATOM 4879 O O . LYS A 1 597 ? 185.910 153.875 108.593 1.00 50.65 597 LYS B O 1
ATOM 4885 N N . LYS A 1 598 ? 185.413 151.714 108.205 1.00 53.10 598 LYS B N 1
ATOM 4886 C CA . LYS A 1 598 ? 185.955 151.750 106.851 1.00 56.26 598 LYS B CA 1
ATOM 4887 C C . LYS A 1 598 ? 185.143 152.676 105.952 1.00 61.14 598 LYS B C 1
ATOM 4888 O O . LYS A 1 598 ? 185.711 153.413 105.137 1.00 60.21 598 LYS B O 1
ATOM 4894 N N . VAL A 1 599 ? 183.815 152.647 106.080 1.00 56.77 599 VAL B N 1
ATOM 4895 C CA . VAL A 1 599 ? 182.967 153.511 105.262 1.00 52.40 599 VAL B CA 1
ATOM 4896 C C . VAL A 1 599 ? 183.236 154.976 105.580 1.00 53.11 599 VAL B C 1
ATOM 4897 O O . VAL A 1 599 ? 183.356 155.811 104.676 1.00 55.42 599 VAL B O 1
ATOM 4901 N N . LYS A 1 600 ? 183.347 155.310 106.868 1.00 51.06 600 LYS B N 1
ATOM 4902 C CA . LYS A 1 600 ? 183.575 156.696 107.261 1.00 49.89 600 LYS B CA 1
ATOM 4903 C C . LYS A 1 600 ? 184.908 157.211 106.735 1.00 54.07 600 LYS B C 1
ATOM 4904 O O . LYS A 1 600 ? 185.009 158.366 106.305 1.00 51.17 600 LYS B O 1
ATOM 4910 N N . GLU A 1 601 ? 185.948 156.374 106.775 1.00 59.52 601 GLU B N 1
ATOM 4911 C CA . GLU A 1 601 ? 187.248 156.783 106.252 1.00 56.30 601 GLU B CA 1
ATOM 4912 C C . GLU A 1 601 ? 187.185 157.056 104.755 1.00 56.97 601 GLU B C 1
ATOM 4913 O O . GLU A 1 601 ? 187.747 158.045 104.273 1.00 58.28 601 GLU B O 1
ATOM 4919 N N . ALA A 1 602 ? 186.503 156.189 104.003 1.00 53.70 602 ALA B N 1
ATOM 4920 C CA . ALA A 1 602 ? 186.426 156.362 102.557 1.00 50.91 602 ALA B CA 1
ATOM 4921 C C . ALA A 1 602 ? 185.647 157.612 102.178 1.00 53.73 602 ALA B C 1
ATOM 4922 O O . ALA A 1 602 ? 185.930 158.229 101.145 1.00 54.86 602 ALA B O 1
ATOM 4924 N N . ILE A 1 603 ? 184.662 157.996 102.989 1.00 55.22 603 ILE B N 1
ATOM 4925 C CA . ILE A 1 603 ? 183.860 159.176 102.685 1.00 56.39 603 ILE B CA 1
ATOM 4926 C C . ILE A 1 603 ? 184.693 160.446 102.819 1.00 56.38 603 ILE B C 1
ATOM 4927 O O . ILE A 1 603 ? 184.521 161.401 102.053 1.00 54.17 603 ILE B O 1
ATOM 4932 N N . ARG A 1 604 ? 185.613 160.477 103.785 1.00 59.15 604 ARG B N 1
ATOM 4933 C CA . ARG A 1 604 ? 186.381 161.684 104.070 1.00 60.14 604 ARG B CA 1
ATOM 4934 C C . ARG A 1 604 ? 187.475 161.970 103.046 1.00 61.22 604 ARG B C 1
ATOM 4935 O O . ARG A 1 604 ? 188.025 163.076 103.058 1.00 59.27 604 ARG B O 1
ATOM 4943 N N . GLU A 1 605 ? 187.815 161.019 102.178 1.00 58.41 605 GLU B N 1
ATOM 4944 C CA . GLU A 1 605 ? 188.905 161.207 101.228 1.00 57.81 605 GLU B CA 1
ATOM 4945 C C . GLU A 1 605 ? 188.437 161.682 99.857 1.00 58.58 605 GLU B C 1
ATOM 4946 O O . GLU A 1 605 ? 189.277 161.895 98.976 1.00 60.05 605 GLU B O 1
ATOM 4952 N N . ASN A 1 606 ? 187.129 161.846 99.656 1.00 56.70 606 ASN B N 1
ATOM 4953 C CA . ASN A 1 606 ? 186.542 162.390 98.433 1.00 52.99 606 ASN B CA 1
ATOM 4954 C C . ASN A 1 606 ? 186.940 161.586 97.199 1.00 53.60 606 ASN B C 1
ATOM 4955 O O . ASN A 1 606 ? 187.664 162.097 96.337 1.00 57.96 606 ASN B O 1
ATOM 4960 N N . PRO A 1 607 ? 186.494 160.339 97.070 1.00 51.13 607 PRO B N 1
ATOM 4961 C CA . PRO A 1 607 ? 186.845 159.557 95.881 1.00 51.69 607 PRO B CA 1
ATOM 4962 C C . PRO A 1 607 ? 186.066 160.013 94.660 1.00 50.70 607 PRO B C 1
ATOM 4963 O O . PRO A 1 607 ? 184.929 160.480 94.756 1.00 52.35 607 PRO B O 1
ATOM 4967 N N . ALA A 1 608 ? 186.697 159.871 93.492 1.00 49.25 608 ALA B N 1
ATOM 4968 C CA . ALA A 1 608 ? 186.000 160.161 92.244 1.00 50.19 608 ALA B CA 1
ATOM 4969 C C . ALA A 1 608 ? 184.844 159.196 92.022 1.00 44.59 608 ALA B C 1
ATOM 4970 O O . ALA A 1 608 ? 183.759 159.603 91.594 1.00 45.91 608 ALA B O 1
ATOM 4972 N N . ILE A 1 609 ? 185.064 157.914 92.296 1.00 41.93 609 ILE B N 1
ATOM 4973 C CA . ILE A 1 609 ? 184.046 156.881 92.176 1.00 41.77 609 ILE B CA 1
ATOM 4974 C C . ILE A 1 609 ? 184.019 156.100 93.480 1.00 42.28 609 ILE B C 1
ATOM 4975 O O . ILE A 1 609 ? 185.070 155.692 93.983 1.00 46.85 609 ILE B O 1
ATOM 4980 N N . LEU A 1 610 ? 182.826 155.903 94.031 1.00 42.83 610 LEU B N 1
ATOM 4981 C CA . LEU A 1 610 ? 182.654 155.124 95.248 1.00 40.29 610 LEU B CA 1
ATOM 4982 C C . LEU A 1 610 ? 181.559 154.094 95.022 1.00 36.90 610 LEU B C 1
ATOM 4983 O O . LEU A 1 610 ? 180.447 154.446 94.620 1.00 40.13 610 LEU B O 1
ATOM 4988 N N . LEU A 1 611 ? 181.874 152.830 95.284 1.00 33.14 611 LEU B N 1
ATOM 4989 C CA . LEU A 1 611 ? 180.909 151.743 95.210 1.00 33.56 611 LEU B CA 1
ATOM 4990 C C . LEU A 1 611 ? 180.675 151.192 96.607 1.00 36.29 611 LEU B C 1
ATOM 4991 O O . LEU A 1 611 ? 181.632 150.886 97.325 1.00 43.34 611 LEU B O 1
ATOM 4996 N N . LEU A 1 612 ? 179.409 151.073 96.990 1.00 34.42 612 LEU B N 1
ATOM 4997 C CA . LEU A 1 612 ? 179.021 150.576 98.307 1.00 33.67 612 LEU B CA 1
ATOM 4998 C C . LEU A 1 612 ? 178.057 149.416 98.092 1.00 34.69 612 LEU B C 1
ATOM 4999 O O . LEU A 1 612 ? 176.850 149.613 97.939 1.00 36.91 612 LEU B O 1
ATOM 5004 N N . LEU A 1 613 ? 178.597 148.204 98.082 1.00 35.85 613 LEU B N 1
ATOM 5005 C CA . LEU A 1 613 ? 177.822 146.989 97.862 1.00 35.11 613 LEU B CA 1
ATOM 5006 C C . LEU A 1 613 ? 177.620 146.307 99.208 1.00 35.02 613 LEU B C 1
ATOM 5007 O O . LEU A 1 613 ? 178.585 145.845 99.824 1.00 41.72 613 LEU B O 1
ATOM 5012 N N . CYS A 1 614 ? 176.375 146.244 99.658 1.00 35.94 614 CYS B N 1
ATOM 5013 C CA . CYS A 1 614 ? 176.039 145.661 100.954 1.00 36.54 614 CYS B CA 1
ATOM 5014 C C . CYS A 1 614 ? 174.527 145.478 101.016 1.00 34.25 614 CYS B C 1
ATOM 5015 O O . CYS A 1 614 ? 173.814 145.698 100.030 1.00 37.11 614 CYS B O 1
ATOM 5018 N N . HIS A 1 615 ? 174.043 145.061 102.177 1.00 31.18 615 HIS B N 1
ATOM 5019 C CA . HIS A 1 615 ? 172.628 144.974 102.490 1.00 30.05 615 HIS B CA 1
ATOM 5020 C C . HIS A 1 615 ? 172.242 146.127 103.410 1.00 38.14 615 HIS B C 1
ATOM 5021 O O . HIS A 1 615 ? 173.083 146.912 103.854 1.00 36.54 615 HIS B O 1
ATOM 5028 N N . GLY A 1 616 ? 170.949 146.224 103.696 1.00 34.94 616 GLY B N 1
ATOM 5029 C CA . GLY A 1 616 ? 170.456 147.261 104.580 1.00 28.98 616 GLY B CA 1
ATOM 5030 C C . GLY A 1 616 ? 169.165 146.831 105.231 1.00 31.86 616 GLY B C 1
ATOM 5031 O O . GLY A 1 616 ? 168.512 145.880 104.793 1.00 34.78 616 GLY B O 1
ATOM 5032 N N . GLU A 1 617 ? 168.804 147.541 106.293 1.00 33.01 617 GLU B N 1
ATOM 5033 C CA . GLU A 1 617 ? 167.582 147.268 107.030 1.00 31.55 617 GLU B CA 1
ATOM 5034 C C . GLU A 1 617 ? 166.711 148.516 107.070 1.00 29.22 617 GLU B C 1
ATOM 5035 O O . GLU A 1 617 ? 167.199 149.625 107.299 1.00 33.39 617 GLU B O 1
ATOM 5041 N N . ALA A 1 618 ? 165.415 148.322 106.849 1.00 24.38 618 ALA B N 1
ATOM 5042 C CA . ALA A 1 618 ? 164.454 149.412 106.780 1.00 25.18 618 ALA B CA 1
ATOM 5043 C C . ALA A 1 618 ? 163.699 149.544 108.093 1.00 28.47 618 ALA B C 1
ATOM 5044 O O . ALA A 1 618 ? 163.323 148.544 108.712 1.00 31.87 618 ALA B O 1
ATOM 5046 N N . ASP A 1 619 ? 163.481 150.786 108.512 1.00 28.48 619 ASP B N 1
ATOM 5047 C CA . ASP A 1 619 ? 162.640 151.109 109.655 1.00 20.07 619 ASP B CA 1
ATOM 5048 C C . ASP A 1 619 ? 161.378 151.782 109.133 1.00 26.05 619 ASP B C 1
ATOM 5049 O O . ASP A 1 619 ? 161.437 152.908 108.629 1.00 27.03 619 ASP B O 1
ATOM 5054 N N . MET A 1 620 ? 160.244 151.084 109.235 1.00 29.97 620 MET B N 1
ATOM 5055 C CA . MET A 1 620 ? 158.983 151.661 108.782 1.00 26.47 620 MET B CA 1
ATOM 5056 C C . MET A 1 620 ? 158.626 152.905 109.577 1.00 26.25 620 MET B C 1
ATOM 5057 O O . MET A 1 620 ? 158.120 153.885 109.019 1.00 32.01 620 MET B O 1
ATOM 5062 N N . THR A 1 621 ? 158.865 152.877 110.884 1.00 31.49 621 THR B N 1
ATOM 5063 C CA . THR A 1 621 ? 158.369 153.941 111.745 1.00 28.96 621 THR B CA 1
ATOM 5064 C C . THR A 1 621 ? 159.220 155.201 111.636 1.00 28.09 621 THR B C 1
ATOM 5065 O O . THR A 1 621 ? 158.687 156.315 111.641 1.00 24.47 621 THR B O 1
ATOM 5069 N N . ASN A 1 622 ? 160.539 155.050 111.530 1.00 28.13 622 ASN B N 1
ATOM 5070 C CA . ASN A 1 622 ? 161.461 156.183 111.576 1.00 21.10 622 ASN B CA 1
ATOM 5071 C C . ASN A 1 622 ? 162.574 155.961 110.558 1.00 23.24 622 ASN B C 1
ATOM 5072 O O . ASN A 1 622 ? 163.499 155.170 110.803 1.00 17.14 622 ASN B O 1
ATOM 5077 N N . PRO A 1 623 ? 162.531 156.651 109.415 1.00 34.14 623 PRO B N 1
ATOM 5078 C CA . PRO A 1 623 ? 163.571 156.448 108.391 1.00 29.15 623 PRO B CA 1
ATOM 5079 C C . PRO A 1 623 ? 164.981 156.798 108.845 1.00 19.60 623 PRO B C 1
ATOM 5080 O O . PRO A 1 623 ? 165.942 156.355 108.208 1.00 25.82 623 PRO B O 1
ATOM 5084 N N . PHE A 1 624 ? 165.145 157.578 109.912 1.00 17.01 624 PHE B N 1
ATOM 5085 C CA . PHE A 1 624 ? 166.488 157.943 110.345 1.00 22.83 624 PHE B CA 1
ATOM 5086 C C . PHE A 1 624 ? 167.210 156.800 111.046 1.00 28.71 624 PHE B C 1
ATOM 5087 O O . PHE A 1 624 ? 168.430 156.871 111.220 1.00 27.59 624 PHE B O 1
ATOM 5095 N N . ARG A 1 625 ? 166.496 155.756 111.450 1.00 25.87 625 ARG B N 1
ATOM 5096 C CA . ARG A 1 625 ? 167.111 154.606 112.093 1.00 19.73 625 ARG B CA 1
ATOM 5097 C C . ARG A 1 625 ? 167.299 153.424 111.153 1.00 28.45 625 ARG B C 1
ATOM 5098 O O . ARG A 1 625 ? 167.802 152.385 111.588 1.00 34.06 625 ARG B O 1
ATOM 5106 N N . SER A 1 626 ? 166.904 153.549 109.886 1.00 31.47 626 SER B N 1
ATOM 5107 C CA . SER A 1 626 ? 167.235 152.530 108.899 1.00 27.41 626 SER B CA 1
ATOM 5108 C C . SER A 1 626 ? 168.746 152.464 108.730 1.00 26.37 626 SER B C 1
ATOM 5109 O O . SER A 1 626 ? 169.418 153.497 108.669 1.00 30.86 626 SER B O 1
ATOM 5112 N N . CYS A 1 627 ? 169.284 151.251 108.655 1.00 33.30 627 CYS B N 1
ATOM 5113 C CA . CYS A 1 627 ? 170.718 151.044 108.783 1.00 29.73 627 CYS B CA 1
ATOM 5114 C C . CYS A 1 627 ? 171.281 150.230 107.625 1.00 29.41 627 CYS B C 1
ATOM 5115 O O . CYS A 1 627 ? 170.592 149.400 107.026 1.00 25.06 627 CYS B O 1
ATOM 5118 N N . LEU A 1 628 ? 172.550 150.490 107.321 1.00 39.13 628 LEU B N 1
ATOM 5119 C CA . LEU A 1 628 ? 173.330 149.673 106.403 1.00 30.38 628 LEU B CA 1
ATOM 5120 C C . LEU A 1 628 ? 173.905 148.487 107.165 1.00 32.43 628 LEU B C 1
ATOM 5121 O O . LEU A 1 628 ? 174.577 148.667 108.184 1.00 35.65 628 LEU B O 1
ATOM 5126 N N . LYS A 1 629 ? 173.642 147.281 106.673 1.00 34.59 629 LYS B N 1
ATOM 5127 C CA . LYS A 1 629 ? 174.158 146.070 107.306 1.00 32.38 629 LYS B CA 1
ATOM 5128 C C . LYS A 1 629 ? 175.611 145.886 106.888 1.00 34.14 629 LYS B C 1
ATOM 5129 O O . LYS A 1 629 ? 175.902 145.476 105.763 1.00 38.07 629 LYS B O 1
ATOM 5135 N N . LEU A 1 630 ? 176.525 146.175 107.803 1.00 35.32 630 LEU B N 1
ATOM 5136 C CA . LEU A 1 630 ? 177.957 146.121 107.553 1.00 41.51 630 LEU B CA 1
ATOM 5137 C C . LEU A 1 630 ? 178.584 145.030 108.422 1.00 43.06 630 LEU B C 1
ATOM 5138 O O . LEU A 1 630 ? 177.888 144.227 109.049 1.00 39.79 630 LEU B O 1
ATOM 5143 N N . LYS A 1 631 ? 179.915 144.998 108.440 1.00 45.21 631 LYS B N 1
ATOM 5144 C CA . LYS A 1 631 ? 180.649 143.976 109.175 1.00 45.81 631 LYS B CA 1
ATOM 5145 C C . LYS A 1 631 ? 180.702 144.332 110.656 1.00 47.03 631 LYS B C 1
ATOM 5146 O O . LYS A 1 631 ? 181.286 145.353 111.035 1.00 42.55 631 LYS B O 1
ATOM 5152 N N . ASN A 1 632 ? 180.080 143.495 111.486 1.00 45.43 632 ASN B N 1
ATOM 5153 C CA . ASN A 1 632 ? 180.075 143.561 112.945 1.00 43.36 632 ASN B CA 1
ATOM 5154 C C . ASN A 1 632 ? 179.294 144.748 113.498 1.00 46.27 632 ASN B C 1
ATOM 5155 O O . ASN A 1 632 ? 179.136 144.843 114.719 1.00 46.35 632 ASN B O 1
ATOM 5160 N N . LYS A 1 633 ? 178.786 145.642 112.651 1.00 47.65 633 LYS B N 1
ATOM 5161 C CA . LYS A 1 633 ? 178.017 146.793 113.105 1.00 45.00 633 LYS B CA 1
ATOM 5162 C C . LYS A 1 633 ? 177.091 147.253 111.990 1.00 46.00 633 LYS B C 1
ATOM 5163 O O . LYS A 1 633 ? 177.271 146.907 110.820 1.00 47.03 633 LYS B O 1
ATOM 5169 N N . ASP A 1 634 ? 176.100 148.052 112.372 1.00 39.63 634 ASP B N 1
ATOM 5170 C CA . ASP A 1 634 ? 175.160 148.663 111.445 1.00 34.63 634 ASP B CA 1
ATOM 5171 C C . ASP A 1 634 ? 175.357 150.171 111.455 1.00 39.38 634 ASP B C 1
ATOM 5172 O O . ASP A 1 634 ? 175.729 150.751 112.480 1.00 43.56 634 ASP B O 1
ATOM 5177 N N . MET A 1 635 ? 175.122 150.802 110.309 1.00 35.33 635 MET B N 1
ATOM 5178 C CA . MET A 1 635 ? 175.254 152.248 110.163 1.00 30.64 635 MET B CA 1
ATOM 5179 C C . MET A 1 635 ? 173.902 152.811 109.746 1.00 32.65 635 MET B C 1
ATOM 5180 O O . MET A 1 635 ? 173.467 152.611 108.608 1.00 36.38 635 MET B O 1
ATOM 5185 N N . THR A 1 636 ? 173.246 153.520 110.661 1.00 38.18 636 THR B N 1
ATOM 5186 C CA . THR A 1 636 ? 171.935 154.085 110.389 1.00 32.65 636 THR B CA 1
ATOM 5187 C C . THR A 1 636 ? 172.043 155.268 109.427 1.00 29.48 636 THR B C 1
ATOM 5188 O O . THR A 1 636 ? 173.126 155.787 109.153 1.00 32.74 636 THR B O 1
ATOM 5192 N N . ILE A 1 637 ? 170.892 155.681 108.894 1.00 23.45 637 ILE B N 1
ATOM 5193 C CA . ILE A 1 637 ? 170.857 156.866 108.041 1.00 25.68 637 ILE B CA 1
ATOM 5194 C C . ILE A 1 637 ? 171.280 158.096 108.830 1.00 30.59 637 ILE B C 1
ATOM 5195 O O . ILE A 1 637 ? 172.023 158.948 108.330 1.00 30.31 637 ILE B O 1
ATOM 5200 N N . PHE A 1 638 ? 170.819 158.206 110.076 1.00 27.49 638 PHE B N 1
ATOM 5201 C CA . PHE A 1 638 ? 171.243 159.312 110.923 1.00 28.07 638 PHE B CA 1
ATOM 5202 C C . PHE A 1 638 ? 172.743 159.271 111.181 1.00 35.39 638 PHE B C 1
ATOM 5203 O O . PHE A 1 638 ? 173.363 160.320 111.382 1.00 37.23 638 PHE B O 1
ATOM 5211 N N . ASP A 1 639 ? 173.344 158.076 111.179 1.00 33.54 639 ASP B N 1
ATOM 5212 C CA . ASP A 1 639 ? 174.801 157.985 111.254 1.00 33.73 639 ASP B CA 1
ATOM 5213 C C . ASP A 1 639 ? 175.462 158.612 110.033 1.00 33.79 639 ASP B C 1
ATOM 5214 O O . ASP A 1 639 ? 176.421 159.380 110.167 1.00 37.86 639 ASP B O 1
ATOM 5219 N N . LEU A 1 640 ? 174.958 158.304 108.835 1.00 33.24 640 LEU B N 1
ATOM 5220 C CA . LEU A 1 640 ? 175.540 158.856 107.614 1.00 31.29 640 LEU B CA 1
ATOM 5221 C C . LEU A 1 640 ? 175.440 160.375 107.584 1.00 35.70 640 LEU B C 1
ATOM 5222 O O . LEU A 1 640 ? 176.392 161.060 107.195 1.00 34.25 640 LEU B O 1
ATOM 5227 N N . LEU A 1 641 ? 174.288 160.918 107.981 1.00 37.66 641 LEU B N 1
ATOM 5228 C CA . LEU A 1 641 ? 174.079 162.360 107.948 1.00 32.87 641 LEU B CA 1
ATOM 5229 C C . LEU A 1 641 ? 174.965 163.107 108.933 1.00 38.55 641 LEU B C 1
ATOM 5230 O O . LEU A 1 641 ? 175.224 164.297 108.730 1.00 41.57 641 LEU B O 1
ATOM 5235 N N . THR A 1 642 ? 175.440 162.444 109.984 1.00 39.83 642 THR B N 1
ATOM 5236 C CA . THR A 1 642 ? 176.130 163.106 111.081 1.00 41.36 642 THR B CA 1
ATOM 5237 C C . THR A 1 642 ? 177.639 162.873 111.070 1.00 46.11 642 THR B C 1
ATOM 5238 O O . THR A 1 642 ? 178.309 163.186 112.059 1.00 49.13 642 THR B O 1
ATOM 5242 N N . VAL A 1 643 ? 178.191 162.330 109.985 1.00 51.29 643 VAL B N 1
ATOM 5243 C CA . VAL A 1 643 ? 179.635 162.142 109.901 1.00 51.17 643 VAL B CA 1
ATOM 5244 C C . VAL A 1 643 ? 180.306 163.490 109.681 1.00 54.02 643 VAL B C 1
ATOM 5245 O O . VAL A 1 643 ? 179.897 164.274 108.815 1.00 54.72 643 VAL B O 1
ATOM 5249 N N . GLU A 1 644 ? 181.337 163.770 110.471 1.00 65.47 644 GLU B N 1
ATOM 5250 C CA . GLU A 1 644 ? 182.056 165.030 110.381 1.00 66.83 644 GLU B CA 1
ATOM 5251 C C . GLU A 1 644 ? 183.198 164.931 109.375 1.00 65.40 644 GLU B C 1
ATOM 5252 O O . GLU A 1 644 ? 183.715 163.848 109.088 1.00 64.68 644 GLU B O 1
ATOM 5258 N N . ASP A 1 645 ? 183.586 166.090 108.839 1.00 65.86 645 ASP B N 1
ATOM 5259 C CA . ASP A 1 645 ? 184.667 166.194 107.858 1.00 67.16 645 ASP B CA 1
ATOM 5260 C C . ASP A 1 645 ? 184.396 165.319 106.637 1.00 67.48 645 ASP B C 1
ATOM 5261 O O . ASP A 1 645 ? 185.220 164.496 106.234 1.00 67.78 645 ASP B O 1
ATOM 5266 N N . VAL A 1 646 ? 183.223 165.507 106.041 1.00 58.51 646 VAL B N 1
ATOM 5267 C CA . VAL A 1 646 ? 182.813 164.771 104.852 1.00 59.80 646 VAL B CA 1
ATOM 5268 C C . VAL A 1 646 ? 182.989 165.665 103.635 1.00 58.86 646 VAL B C 1
ATOM 5269 O O . VAL A 1 646 ? 182.459 166.782 103.591 1.00 57.38 646 VAL B O 1
ATOM 5273 N N . ARG A 1 647 ? 183.734 165.176 102.648 1.00 58.05 647 ARG B N 1
ATOM 5274 C CA . ARG A 1 647 ? 183.865 165.845 101.359 1.00 58.35 647 ARG B CA 1
ATOM 5275 C C . ARG A 1 647 ? 183.464 164.852 100.276 1.00 56.33 647 ARG B C 1
ATOM 5276 O O . ARG A 1 647 ? 184.163 163.861 100.046 1.00 59.85 647 ARG B O 1
ATOM 5284 N N . LEU A 1 648 ? 182.327 165.105 99.628 1.00 44.21 648 LEU B N 1
ATOM 5285 C CA . LEU A 1 648 ? 181.859 164.256 98.540 1.00 45.12 648 LEU B CA 1
ATOM 5286 C C . LEU A 1 648 ? 181.344 165.087 97.376 1.00 45.94 648 LEU B C 1
ATOM 5287 O O . LEU A 1 648 ? 180.524 164.611 96.586 1.00 41.23 648 LEU B O 1
ATOM 5292 N N . SER A 1 649 ? 181.808 166.328 97.258 1.00 45.21 649 SER B N 1
ATOM 5293 C CA . SER A 1 649 ? 181.409 167.169 96.140 1.00 42.48 649 SER B CA 1
ATOM 5294 C C . SER A 1 649 ? 181.870 166.544 94.831 1.00 42.24 649 SER B C 1
ATOM 5295 O O . SER A 1 649 ? 183.036 166.168 94.687 1.00 46.36 649 SER B O 1
ATOM 5298 N N . GLY A 1 650 ? 180.949 166.425 93.881 1.00 45.07 650 GLY B N 1
ATOM 5299 C CA . GLY A 1 650 ? 181.288 165.857 92.591 1.00 47.23 650 GLY B CA 1
ATOM 5300 C C . GLY A 1 650 ? 181.770 164.427 92.638 1.00 45.05 650 GLY B C 1
ATOM 5301 O O . GLY A 1 650 ? 182.492 163.998 91.735 1.00 46.54 650 GLY B O 1
ATOM 5302 N N . SER A 1 651 ? 181.393 163.674 93.666 1.00 38.94 651 SER B N 1
ATOM 5303 C CA . SER A 1 651 ? 181.765 162.272 93.792 1.00 39.50 651 SER B CA 1
ATOM 5304 C C . SER A 1 651 ? 180.611 161.413 93.298 1.00 41.27 651 SER B C 1
ATOM 5305 O O . SER A 1 651 ? 179.485 161.538 93.791 1.00 44.97 651 SER B O 1
ATOM 5308 N N . ARG A 1 652 ? 180.890 160.548 92.329 1.00 36.17 652 ARG B N 1
ATOM 5309 C CA . ARG A 1 652 ? 179.884 159.653 91.774 1.00 35.69 652 ARG B CA 1
ATOM 5310 C C . ARG A 1 652 ? 179.842 158.372 92.596 1.00 36.29 652 ARG B C 1
ATOM 5311 O O . ARG A 1 652 ? 180.845 157.658 92.698 1.00 39.09 652 ARG B O 1
ATOM 5319 N N . ILE A 1 653 ? 178.679 158.080 93.171 1.00 29.14 653 ILE B N 1
ATOM 5320 C CA . ILE A 1 653 ? 178.500 156.985 94.115 1.00 29.16 653 ILE B CA 1
ATOM 5321 C C . ILE A 1 653 ? 177.582 155.951 93.485 1.00 26.28 653 ILE B C 1
ATOM 5322 O O . ILE A 1 653 ? 176.535 156.301 92.930 1.00 28.51 653 ILE B O 1
ATOM 5327 N N . LEU A 1 654 ? 177.979 154.684 93.560 1.00 28.26 654 LEU B N 1
ATOM 5328 C CA . LEU A 1 654 ? 177.195 153.579 93.025 1.00 28.26 654 LEU B CA 1
ATOM 5329 C C . LEU A 1 654 ? 176.804 152.671 94.180 1.00 31.20 654 LEU B C 1
ATOM 5330 O O . LEU A 1 654 ? 177.668 152.217 94.935 1.00 36.07 654 LEU B O 1
ATOM 5335 N N . LEU A 1 655 ? 175.509 152.412 94.319 1.00 30.82 655 LEU B N 1
ATOM 5336 C CA . LEU A 1 655 ? 174.971 151.683 95.455 1.00 29.75 655 LEU B CA 1
ATOM 5337 C C . LEU A 1 655 ? 174.415 150.337 95.016 1.00 34.80 655 LEU B C 1
ATOM 5338 O O . LEU A 1 655 ? 173.844 150.204 93.930 1.00 37.36 655 LEU B O 1
ATOM 5343 N N . GLY A 1 656 ? 174.581 149.339 95.879 1.00 32.93 656 GLY B N 1
ATOM 5344 C CA . GLY A 1 656 ? 174.125 147.996 95.578 1.00 31.27 656 GLY B CA 1
ATOM 5345 C C . GLY A 1 656 ? 172.689 147.739 95.979 1.00 32.04 656 GLY B C 1
ATOM 5346 O O . GLY A 1 656 ? 171.788 148.487 95.590 1.00 38.03 656 GLY B O 1
ATOM 5347 N N . ALA A 1 657 ? 172.461 146.682 96.751 1.00 35.86 657 ALA B N 1
ATOM 5348 C CA . ALA A 1 657 ? 171.120 146.299 97.170 1.00 35.83 657 ALA B CA 1
ATOM 5349 C C . ALA A 1 657 ? 170.651 147.035 98.417 1.00 33.49 657 ALA B C 1
ATOM 5350 O O . ALA A 1 657 ? 169.480 146.910 98.787 1.00 34.98 657 ALA B O 1
ATOM 5352 N N . CYS A 1 658 ? 171.526 147.804 99.065 1.00 33.84 658 CYS B N 1
ATOM 5353 C CA . CYS A 1 658 ? 171.135 148.524 100.271 1.00 31.12 658 CYS B CA 1
ATOM 5354 C C . CYS A 1 658 ? 170.068 149.574 99.991 1.00 35.83 658 CYS B C 1
ATOM 5355 O O . CYS A 1 658 ? 169.240 149.857 100.862 1.00 37.42 658 CYS B O 1
ATOM 5358 N N . GLU A 1 659 ? 170.070 150.159 98.791 1.00 33.32 659 GLU B N 1
ATOM 5359 C CA . GLU A 1 659 ? 169.113 151.216 98.483 1.00 23.77 659 GLU B CA 1
ATOM 5360 C C . GLU A 1 659 ? 167.680 150.706 98.540 1.00 25.98 659 GLU B C 1
ATOM 5361 O O . GLU A 1 659 ? 166.806 151.352 99.127 1.00 29.81 659 GLU B O 1
ATOM 5367 N N . SER A 1 660 ? 167.418 149.546 97.940 1.00 23.04 660 SER B N 1
ATOM 5368 C CA . SER A 1 660 ? 166.084 148.968 97.982 1.00 29.51 660 SER B CA 1
ATOM 5369 C C . SER A 1 660 ? 165.780 148.284 99.307 1.00 31.60 660 SER B C 1
ATOM 5370 O O . SER A 1 660 ? 164.605 148.102 99.638 1.00 24.39 660 SER B O 1
ATOM 5373 N N . ASP A 1 661 ? 166.805 147.895 100.066 1.00 36.43 661 ASP B N 1
ATOM 5374 C CA . ASP A 1 661 ? 166.576 147.220 101.337 1.00 31.31 661 ASP B CA 1
ATOM 5375 C C . ASP A 1 661 ? 166.097 148.173 102.421 1.00 28.79 661 ASP B C 1
ATOM 5376 O O . ASP A 1 661 ? 165.395 147.748 103.343 1.00 31.58 661 ASP B O 1
ATOM 5381 N N . MET A 1 662 ? 166.458 149.450 102.329 1.00 22.78 662 MET B N 1
ATOM 5382 C CA . MET A 1 662 ? 166.202 150.412 103.389 1.00 25.85 662 MET B CA 1
ATOM 5383 C C . MET A 1 662 ? 164.992 151.292 103.116 1.00 27.11 662 MET B C 1
ATOM 5384 O O . MET A 1 662 ? 164.811 152.304 103.799 1.00 32.81 662 MET B O 1
ATOM 5389 N N . VAL A 1 663 ? 164.167 150.939 102.141 1.00 17.61 663 VAL B N 1
ATOM 5390 C CA . VAL A 1 663 ? 162.908 151.628 101.876 1.00 15.09 663 VAL B CA 1
ATOM 5391 C C . VAL A 1 663 ? 161.771 150.690 102.266 1.00 20.63 663 VAL B C 1
ATOM 5392 O O . VAL A 1 663 ? 161.713 149.557 101.772 1.00 21.31 663 VAL B O 1
ATOM 5396 N N . PRO A 1 664 ? 160.870 151.101 103.150 1.00 22.12 664 PRO B N 1
ATOM 5397 C CA . PRO A 1 664 ? 159.778 150.226 103.567 1.00 19.06 664 PRO B CA 1
ATOM 5398 C C . PRO A 1 664 ? 158.816 149.971 102.422 1.00 22.07 664 PRO B C 1
ATOM 5399 O O . PRO A 1 664 ? 158.835 150.689 101.413 1.00 25.58 664 PRO B O 1
ATOM 5403 N N . PRO A 1 665 ? 157.974 148.949 102.530 1.00 22.09 665 PRO B N 1
ATOM 5404 C CA . PRO A 1 665 ? 156.867 148.808 101.582 1.00 15.43 665 PRO B CA 1
ATOM 5405 C C . PRO A 1 665 ? 155.932 150.004 101.659 1.00 23.20 665 PRO B C 1
ATOM 5406 O O . PRO A 1 665 ? 155.759 150.631 102.705 1.00 28.78 665 PRO B O 1
ATOM 5410 N N . LEU A 1 666 ? 155.332 150.325 100.518 1.00 28.46 666 LEU B N 1
ATOM 5411 C CA . LEU A 1 666 ? 154.445 151.475 100.429 1.00 19.73 666 LEU B CA 1
ATOM 5412 C C . LEU A 1 666 ? 153.131 151.209 101.150 1.00 24.41 666 LEU B C 1
ATOM 5413 O O . LEU A 1 666 ? 152.608 150.092 101.132 1.00 31.55 666 LEU B O 1
ATOM 5418 N N . GLU A 1 667 ? 152.599 152.248 101.787 1.00 31.83 667 GLU B N 1
ATOM 5419 C CA . GLU A 1 667 ? 151.291 152.193 102.418 1.00 34.71 667 GLU B CA 1
ATOM 5420 C C . GLU A 1 667 ? 150.326 153.254 101.911 1.00 38.72 667 GLU B C 1
ATOM 5421 O O . GLU A 1 667 ? 149.131 152.973 101.801 1.00 38.90 667 GLU B O 1
ATOM 5427 N N . PHE A 1 668 ? 150.807 154.452 101.589 1.00 34.22 668 PHE B N 1
ATOM 5428 C CA . PHE A 1 668 ? 149.988 155.503 101.006 1.00 29.76 668 PHE B CA 1
ATOM 5429 C C . PHE A 1 668 ? 150.657 156.013 99.740 1.00 23.79 668 PHE B C 1
ATOM 5430 O O . PHE A 1 668 ? 151.883 155.986 99.614 1.00 31.71 668 PHE B O 1
ATOM 5438 N N . SER A 1 669 ? 149.839 156.485 98.803 1.00 22.43 669 SER B N 1
ATOM 5439 C CA . SER A 1 669 ? 150.349 156.906 97.507 1.00 17.96 669 SER B CA 1
ATOM 5440 C C . SER A 1 669 ? 151.158 158.194 97.569 1.00 17.71 669 SER B C 1
ATOM 5441 O O . SER A 1 669 ? 151.871 158.496 96.607 1.00 21.90 669 SER B O 1
ATOM 5444 N N . VAL A 1 670 ? 151.079 158.951 98.658 1.00 13.64 670 VAL B N 1
ATOM 5445 C CA . VAL A 1 670 ? 151.789 160.218 98.768 1.00 21.03 670 VAL B CA 1
ATOM 5446 C C . VAL A 1 670 ? 152.878 160.160 99.838 1.00 8.35 670 VAL B C 1
ATOM 5447 O O . VAL A 1 670 ? 153.361 161.196 100.283 1.00 18.94 670 VAL B O 1
ATOM 5451 N N . ASP A 1 671 ? 153.288 158.963 100.243 1.00 17.33 671 ASP B N 1
ATOM 5452 C CA . ASP A 1 671 ? 154.333 158.804 101.245 1.00 18.55 671 ASP B CA 1
ATOM 5453 C C . ASP A 1 671 ? 155.708 158.774 100.592 1.00 24.44 671 ASP B C 1
ATOM 5454 O O . ASP A 1 671 ? 155.887 158.203 99.513 1.00 25.35 671 ASP B O 1
ATOM 5459 N N . GLU A 1 672 ? 156.677 159.398 101.251 1.00 30.76 672 GLU B N 1
ATOM 5460 C CA . GLU A 1 672 ? 158.057 159.417 100.791 1.00 27.69 672 GLU B CA 1
ATOM 5461 C C . GLU A 1 672 ? 158.963 159.002 101.937 1.00 22.52 672 GLU B C 1
ATOM 5462 O O . GLU A 1 672 ? 158.747 159.404 103.084 1.00 31.74 672 GLU B O 1
ATOM 5468 N N . HIS A 1 673 ? 159.971 158.196 101.630 1.00 23.40 673 HIS B N 1
ATOM 5469 C CA . HIS A 1 673 ? 160.885 157.677 102.635 1.00 28.15 673 HIS B CA 1
ATOM 5470 C C . HIS A 1 673 ? 162.315 158.049 102.280 1.00 24.73 673 HIS B C 1
ATOM 5471 O O . HIS A 1 673 ? 162.713 157.994 101.114 1.00 29.12 673 HIS B O 1
ATOM 5478 N N . LEU A 1 674 ? 163.078 158.434 103.296 1.00 26.27 674 LEU B N 1
ATOM 5479 C CA . LEU A 1 674 ? 164.481 158.768 103.115 1.00 30.44 674 LEU B CA 1
ATOM 5480 C C . LEU A 1 674 ? 165.327 157.502 103.079 1.00 33.92 674 LEU B C 1
ATOM 5481 O O . LEU A 1 674 ? 165.153 156.597 103.899 1.00 29.82 674 LEU B O 1
ATOM 5486 N N . SER A 1 675 ? 166.247 157.441 102.116 1.00 29.29 675 SER B N 1
ATOM 5487 C CA . SER A 1 675 ? 167.145 156.300 101.986 1.00 19.19 675 SER B CA 1
ATOM 5488 C C . SER A 1 675 ? 168.589 156.757 101.833 1.00 26.93 675 SER B C 1
ATOM 5489 O O . SER A 1 675 ? 168.906 157.922 102.088 1.00 31.93 675 SER B O 1
ATOM 5492 N N . VAL A 1 676 ? 169.470 155.837 101.432 1.00 34.25 676 VAL B N 1
ATOM 5493 C CA . VAL A 1 676 ? 170.900 156.134 101.361 1.00 26.88 676 VAL B CA 1
ATOM 5494 C C . VAL A 1 676 ? 171.178 157.201 100.312 1.00 24.43 676 VAL B C 1
ATOM 5495 O O . VAL A 1 676 ? 172.080 158.031 100.475 1.00 34.45 676 VAL B O 1
ATOM 5499 N N . SER A 1 677 ? 170.425 157.188 99.211 1.00 22.64 677 SER B N 1
ATOM 5500 C CA . SER A 1 677 ? 170.639 158.176 98.160 1.00 25.14 677 SER B CA 1
ATOM 5501 C C . SER A 1 677 ? 170.394 159.590 98.673 1.00 27.79 677 SER B C 1
ATOM 5502 O O . SER A 1 677 ? 171.132 160.519 98.328 1.00 31.87 677 SER B O 1
ATOM 5505 N N . GLY A 1 678 ? 169.360 159.773 99.495 1.00 28.25 678 GLY B N 1
ATOM 5506 C CA . GLY A 1 678 ? 169.157 161.064 100.131 1.00 24.20 678 GLY B CA 1
ATOM 5507 C C . GLY A 1 678 ? 170.254 161.405 101.120 1.00 24.43 678 GLY B C 1
ATOM 5508 O O . GLY A 1 678 ? 170.637 162.569 101.260 1.00 29.36 678 GLY B O 1
ATOM 5509 N N . ALA A 1 679 ? 170.771 160.398 101.824 1.00 25.68 679 ALA B N 1
ATOM 5510 C CA . ALA A 1 679 ? 171.865 160.631 102.759 1.00 22.97 679 ALA B CA 1
ATOM 5511 C C . ALA A 1 679 ? 173.130 161.068 102.032 1.00 33.07 679 ALA B C 1
ATOM 5512 O O . ALA A 1 679 ? 173.914 161.865 102.561 1.00 36.45 679 ALA B O 1
ATOM 5514 N N . PHE A 1 680 ? 173.358 160.540 100.830 1.00 34.80 680 PHE B N 1
ATOM 5515 C CA . PHE A 1 680 ? 174.538 160.918 100.061 1.00 28.89 680 PHE B CA 1
ATOM 5516 C C . PHE A 1 680 ? 174.356 162.240 99.327 1.00 32.84 680 PHE B C 1
ATOM 5517 O O . PHE A 1 680 ? 175.327 162.988 99.173 1.00 36.15 680 PHE B O 1
ATOM 5525 N N . LEU A 1 681 ? 173.140 162.549 98.870 1.00 29.30 681 LEU B N 1
ATOM 5526 C CA . LEU A 1 681 ? 172.894 163.859 98.274 1.00 25.48 681 LEU B CA 1
ATOM 5527 C C . LEU A 1 681 ? 173.055 164.978 99.293 1.00 32.38 681 LEU B C 1
ATOM 5528 O O . LEU A 1 681 ? 173.392 166.108 98.925 1.00 33.41 681 LEU B O 1
ATOM 5533 N N . SER A 1 682 ? 172.819 164.687 100.573 1.00 33.78 682 SER B N 1
ATOM 5534 C CA . SER A 1 682 ? 173.026 165.688 101.611 1.00 35.11 682 SER B CA 1
ATOM 5535 C C . SER A 1 682 ? 174.494 166.073 101.732 1.00 38.58 682 SER B C 1
ATOM 5536 O O . SER A 1 682 ? 174.808 167.174 102.198 1.00 39.88 682 SER B O 1
ATOM 5539 N N . HIS A 1 683 ? 175.405 165.184 101.328 1.00 32.36 683 HIS B N 1
ATOM 5540 C CA . HIS A 1 683 ? 176.832 165.483 101.298 1.00 35.06 683 HIS B CA 1
ATOM 5541 C C . HIS A 1 683 ? 177.299 165.989 99.937 1.00 34.00 683 HIS B C 1
ATOM 5542 O O . HIS A 1 683 ? 178.484 165.856 99.606 1.00 35.66 683 HIS B O 1
ATOM 5549 N N . LYS A 1 684 ? 176.393 166.559 99.142 1.00 34.15 684 LYS B N 1
ATOM 5550 C CA . LYS A 1 684 ? 176.726 167.206 97.870 1.00 34.31 684 LYS B CA 1
ATOM 5551 C C . LYS A 1 684 ? 177.379 166.239 96.883 1.00 38.42 684 LYS B C 1
ATOM 5552 O O . LYS A 1 684 ? 178.231 166.625 96.083 1.00 39.21 684 LYS B O 1
ATOM 5558 N N . ALA A 1 685 ? 176.965 164.978 96.926 1.00 38.69 685 ALA B N 1
ATOM 5559 C CA . ALA A 1 685 ? 177.434 164.009 95.947 1.00 32.78 685 ALA B CA 1
ATOM 5560 C C . ALA A 1 685 ? 176.900 164.354 94.561 1.00 34.05 685 ALA B C 1
ATOM 5561 O O . ALA A 1 685 ? 175.734 164.722 94.401 1.00 41.37 685 ALA B O 1
ATOM 5563 N N . GLY A 1 686 ? 177.761 164.228 93.556 1.00 33.24 686 GLY B N 1
ATOM 5564 C CA . GLY A 1 686 ? 177.401 164.594 92.201 1.00 34.07 686 GLY B CA 1
ATOM 5565 C C . GLY A 1 686 ? 176.323 163.720 91.597 1.00 35.81 686 GLY B C 1
ATOM 5566 O O . GLY A 1 686 ? 175.223 164.194 91.300 1.00 37.73 686 GLY B O 1
ATOM 5567 N N . GLU A 1 687 ? 176.630 162.442 91.403 1.00 29.98 687 GLU B N 1
ATOM 5568 C CA . GLU A 1 687 ? 175.687 161.477 90.860 1.00 29.21 687 GLU B CA 1
ATOM 5569 C C . GLU A 1 687 ? 175.596 160.282 91.790 1.00 33.17 687 GLU B C 1
ATOM 5570 O O . GLU A 1 687 ? 176.561 159.944 92.479 1.00 45.05 687 GLU B O 1
ATOM 5576 N N . ILE A 1 688 ? 174.426 159.656 91.817 1.00 24.48 688 ILE B N 1
ATOM 5577 C CA . ILE A 1 688 ? 174.196 158.439 92.580 1.00 22.35 688 ILE B CA 1
ATOM 5578 C C . ILE A 1 688 ? 173.455 157.467 91.682 1.00 23.74 688 ILE B C 1
ATOM 5579 O O . ILE A 1 688 ? 172.394 157.802 91.147 1.00 31.20 688 ILE B O 1
ATOM 5584 N N . VAL A 1 689 ? 174.004 156.269 91.517 1.00 19.34 689 VAL B N 1
ATOM 5585 C CA . VAL A 1 689 ? 173.373 155.221 90.724 1.00 25.39 689 VAL B CA 1
ATOM 5586 C C . VAL A 1 689 ? 172.870 154.154 91.682 1.00 27.08 689 VAL B C 1
ATOM 5587 O O . VAL A 1 689 ? 173.641 153.613 92.483 1.00 34.64 689 VAL B O 1
ATOM 5591 N N . ALA A 1 690 ? 171.576 153.860 91.609 1.00 19.31 690 ALA B N 1
ATOM 5592 C CA . ALA A 1 690 ? 170.970 152.869 92.481 1.00 20.78 690 ALA B CA 1
ATOM 5593 C C . ALA A 1 690 ? 169.764 152.271 91.779 1.00 27.57 690 ALA B C 1
ATOM 5594 O O . ALA A 1 690 ? 169.194 152.870 90.866 1.00 33.53 690 ALA B O 1
ATOM 5596 N N . GLY A 1 691 ? 169.380 151.078 92.217 1.00 24.53 691 GLY B N 1
ATOM 5597 C CA . GLY A 1 691 ? 168.249 150.367 91.647 1.00 14.03 691 GLY B CA 1
ATOM 5598 C C . GLY A 1 691 ? 166.991 150.589 92.467 1.00 13.69 691 GLY B C 1
ATOM 5599 O O . GLY A 1 691 ? 167.048 150.738 93.686 1.00 20.21 691 GLY B O 1
ATOM 5600 N N . LEU A 1 692 ? 165.852 150.624 91.776 1.00 12.76 692 LEU B N 1
ATOM 5601 C CA . LEU A 1 692 ? 164.576 150.776 92.464 1.00 8.95 692 LEU B CA 1
ATOM 5602 C C . LEU A 1 692 ? 164.230 149.527 93.263 1.00 13.50 692 LEU B C 1
ATOM 5603 O O . LEU A 1 692 ? 163.868 149.615 94.441 1.00 18.57 692 LEU B O 1
ATOM 5608 N N . TRP A 1 693 ? 164.342 148.355 92.647 1.00 25.81 693 TRP B N 1
ATOM 5609 C CA . TRP A 1 693 ? 164.181 147.094 93.350 1.00 13.53 693 TRP B CA 1
ATOM 5610 C C . TRP A 1 693 ? 165.537 146.406 93.460 1.00 20.66 693 TRP B C 1
ATOM 5611 O O . TRP A 1 693 ? 166.556 146.924 92.994 1.00 26.14 693 TRP B O 1
ATOM 5622 N N . THR A 1 694 ? 165.549 145.228 94.081 1.00 29.78 694 THR B N 1
ATOM 5623 C CA . THR A 1 694 ? 166.802 144.515 94.284 1.00 21.01 694 THR B CA 1
ATOM 5624 C C . THR A 1 694 ? 167.426 144.149 92.943 1.00 22.39 694 THR B C 1
ATOM 5625 O O . THR A 1 694 ? 166.750 143.680 92.024 1.00 24.00 694 THR B O 1
ATOM 5629 N N . VAL A 1 695 ? 168.728 144.386 92.833 1.00 33.26 695 VAL B N 1
ATOM 5630 C CA . VAL A 1 695 ? 169.452 144.311 91.571 1.00 35.00 695 VAL B CA 1
ATOM 5631 C C . VAL A 1 695 ? 170.259 143.021 91.543 1.00 34.47 695 VAL B C 1
ATOM 5632 O O . VAL A 1 695 ? 170.940 142.686 92.520 1.00 35.87 695 VAL B O 1
ATOM 5636 N N . ASP A 1 696 ? 170.170 142.295 90.427 1.00 37.29 696 ASP B N 1
ATOM 5637 C CA . ASP A 1 696 ? 170.945 141.073 90.250 1.00 37.59 696 ASP B CA 1
ATOM 5638 C C . ASP A 1 696 ? 172.432 141.371 90.359 1.00 42.26 696 ASP B C 1
ATOM 5639 O O . ASP A 1 696 ? 172.932 142.322 89.753 1.00 48.58 696 ASP B O 1
ATOM 5644 N N . SER A 1 697 ? 173.141 140.541 91.127 1.00 42.96 697 SER B N 1
ATOM 5645 C CA . SER A 1 697 ? 174.548 140.802 91.412 1.00 44.43 697 SER B CA 1
ATOM 5646 C C . SER A 1 697 ? 175.396 140.764 90.146 1.00 45.76 697 SER B C 1
ATOM 5647 O O . SER A 1 697 ? 176.309 141.581 89.978 1.00 40.98 697 SER B O 1
ATOM 5650 N N . GLU A 1 698 ? 175.120 139.814 89.251 1.00 49.68 698 GLU B N 1
ATOM 5651 C CA . GLU A 1 698 ? 175.886 139.724 88.013 1.00 48.26 698 GLU B CA 1
ATOM 5652 C C . GLU A 1 698 ? 175.690 140.964 87.149 1.00 49.83 698 GLU B C 1
ATOM 5653 O O . GLU A 1 698 ? 176.654 141.497 86.589 1.00 49.87 698 GLU B O 1
ATOM 5659 N N . LYS A 1 699 ? 174.446 141.442 87.033 1.00 46.29 699 LYS B N 1
ATOM 5660 C CA . LYS A 1 699 ? 174.190 142.663 86.273 1.00 45.61 699 LYS B CA 1
ATOM 5661 C C . LYS A 1 699 ? 174.811 143.883 86.937 1.00 42.89 699 LYS B C 1
ATOM 5662 O O . LYS A 1 699 ? 175.268 144.797 86.242 1.00 44.14 699 LYS B O 1
ATOM 5668 N N . VAL A 1 700 ? 174.835 143.922 88.270 1.00 39.00 700 VAL B N 1
ATOM 5669 C CA . VAL A 1 700 ? 175.520 145.007 88.964 1.00 38.99 700 VAL B CA 1
ATOM 5670 C C . VAL A 1 700 ? 176.996 145.015 88.597 1.00 46.24 700 VAL B C 1
ATOM 5671 O O . VAL A 1 700 ? 177.595 146.078 88.396 1.00 50.05 700 VAL B O 1
ATOM 5675 N N . ASP A 1 701 ? 177.604 143.830 88.502 1.00 52.11 701 ASP B N 1
ATOM 5676 C CA . ASP A 1 701 ? 178.998 143.740 88.079 1.00 47.65 701 ASP B CA 1
ATOM 5677 C C . ASP A 1 701 ? 179.182 144.287 86.670 1.00 48.53 701 ASP B C 1
ATOM 5678 O O . ASP A 1 701 ? 180.091 145.085 86.420 1.00 50.62 701 ASP B O 1
ATOM 5683 N N . GLU A 1 702 ? 178.316 143.881 85.740 1.00 45.33 702 GLU B N 1
ATOM 5684 C CA . GLU A 1 702 ? 178.445 144.319 84.355 1.00 45.26 702 GLU B CA 1
ATOM 5685 C C . GLU A 1 702 ? 178.151 145.806 84.213 1.00 50.29 702 GLU B C 1
ATOM 5686 O O . GLU A 1 702 ? 178.924 146.546 83.594 1.00 53.02 702 GLU B O 1
ATOM 5692 N N . CYS A 1 703 ? 177.034 146.263 84.785 1.00 48.48 703 CYS B N 1
ATOM 5693 C CA . CYS A 1 703 ? 176.612 147.648 84.602 1.00 43.41 703 CYS B CA 1
ATOM 5694 C C . CYS A 1 703 ? 177.579 148.618 85.268 1.00 44.52 703 CYS B C 1
ATOM 5695 O O . CYS A 1 703 ? 178.001 149.606 84.656 1.00 46.85 703 CYS B O 1
ATOM 5698 N N . TYR A 1 704 ? 177.945 148.355 86.523 1.00 42.48 704 TYR B N 1
ATOM 5699 C CA . TYR A 1 704 ? 178.798 149.297 87.238 1.00 42.78 704 TYR B CA 1
ATOM 5700 C C . TYR A 1 704 ? 180.208 149.319 86.668 1.00 46.82 704 TYR B C 1
ATOM 5701 O O . TYR A 1 704 ? 180.891 150.345 86.752 1.00 46.64 704 TYR B O 1
ATOM 5710 N N . SER A 1 705 ? 180.662 148.204 86.089 1.00 49.24 705 SER B N 1
ATOM 5711 C CA . SER A 1 705 ? 181.974 148.185 85.451 1.00 46.14 705 SER B CA 1
ATOM 5712 C C . SER A 1 705 ? 182.027 149.151 84.276 1.00 44.85 705 SER B C 1
ATOM 5713 O O . SER A 1 705 ? 182.981 149.922 84.139 1.00 45.70 705 SER B O 1
ATOM 5716 N N . TYR A 1 706 ? 181.000 149.132 83.426 1.00 43.77 706 TYR B N 1
ATOM 5717 C CA . TYR A 1 706 ? 180.989 149.994 82.250 1.00 44.38 706 TYR B CA 1
ATOM 5718 C C . TYR A 1 706 ? 180.940 151.465 82.640 1.00 45.20 706 TYR B C 1
ATOM 5719 O O . TYR A 1 706 ? 181.578 152.306 81.996 1.00 45.93 706 TYR B O 1
ATOM 5728 N N . LEU A 1 707 ? 180.175 151.796 83.682 1.00 45.58 707 LEU B N 1
ATOM 5729 C CA . LEU A 1 707 ? 180.057 153.186 84.107 1.00 42.94 707 LEU B CA 1
ATOM 5730 C C . LEU A 1 707 ? 181.383 153.719 84.631 1.00 44.36 707 LEU B C 1
ATOM 5731 O O . LEU A 1 707 ? 181.770 154.853 84.323 1.00 46.47 707 LEU B O 1
ATOM 5736 N N . VAL A 1 708 ? 182.092 152.917 85.428 1.00 46.85 708 VAL B N 1
ATOM 5737 C CA . VAL A 1 708 ? 183.361 153.360 85.998 1.00 50.35 708 VAL B CA 1
ATOM 5738 C C . VAL A 1 708 ? 184.416 153.506 84.909 1.00 50.88 708 VAL B C 1
ATOM 5739 O O . VAL A 1 708 ? 185.247 154.422 84.947 1.00 51.15 708 VAL B O 1
ATOM 5743 N N . GLU A 1 709 ? 184.404 152.607 83.922 1.00 50.86 709 GLU B N 1
ATOM 5744 C CA . GLU A 1 709 ? 185.390 152.670 82.848 1.00 52.53 709 GLU B CA 1
ATOM 5745 C C . GLU A 1 709 ? 185.224 153.929 82.007 1.00 51.55 709 GLU B C 1
ATOM 5746 O O . GLU A 1 709 ? 186.212 154.591 81.668 1.00 53.00 709 GLU B O 1
ATOM 5752 N N . GLU A 1 710 ? 183.986 154.279 81.663 1.00 45.96 710 GLU B N 1
ATOM 5753 C CA . GLU A 1 710 ? 183.739 155.362 80.721 1.00 47.33 710 GLU B CA 1
ATOM 5754 C C . GLU A 1 710 ? 183.466 156.701 81.394 1.00 52.02 710 GLU B C 1
ATOM 5755 O O . GLU A 1 710 ? 183.613 157.742 80.743 1.00 49.34 710 GLU B O 1
ATOM 5761 N N . LYS A 1 711 ? 183.059 156.697 82.665 1.00 49.67 711 LYS B N 1
ATOM 5762 C CA . LYS A 1 711 ? 182.965 157.898 83.496 1.00 48.66 711 LYS B CA 1
ATOM 5763 C C . LYS A 1 711 ? 181.916 158.893 83.000 1.00 51.50 711 LYS B C 1
ATOM 5764 O O . LYS A 1 711 ? 181.984 160.079 83.335 1.00 53.57 711 LYS B O 1
ATOM 5770 N N . ASP A 1 712 ? 180.940 158.447 82.204 1.00 48.89 712 ASP B N 1
ATOM 5771 C CA . ASP A 1 712 ? 179.869 159.315 81.697 1.00 44.83 712 ASP B CA 1
ATOM 5772 C C . ASP A 1 712 ? 178.539 158.624 81.987 1.00 45.55 712 ASP B C 1
ATOM 5773 O O . ASP A 1 712 ? 177.944 158.004 81.106 1.00 47.59 712 ASP B O 1
ATOM 5778 N N . PHE A 1 713 ? 178.047 158.787 83.217 1.00 43.76 713 PHE B N 1
ATOM 5779 C CA . PHE A 1 713 ? 176.944 157.953 83.684 1.00 38.63 713 PHE B CA 1
ATOM 5780 C C . PHE A 1 713 ? 175.668 158.212 82.892 1.00 40.28 713 PHE B C 1
ATOM 5781 O O . PHE A 1 713 ? 174.933 157.274 82.566 1.00 40.05 713 PHE B O 1
ATOM 5789 N N . LEU A 1 714 ? 175.385 159.478 82.578 1.00 38.55 714 LEU B N 1
ATOM 5790 C CA . LEU A 1 714 ? 174.163 159.803 81.849 1.00 36.60 714 LEU B CA 1
ATOM 5791 C C . LEU A 1 714 ? 174.141 159.134 80.482 1.00 39.72 714 LEU B C 1
ATOM 5792 O O . LEU A 1 714 ? 173.136 158.530 80.088 1.00 40.52 714 LEU B O 1
ATOM 5797 N N . ARG A 1 715 ? 175.243 159.235 79.737 1.00 44.48 715 ARG B N 1
ATOM 5798 C CA . ARG A 1 715 ? 175.297 158.621 78.417 1.00 47.55 715 ARG B CA 1
ATOM 5799 C C . ARG A 1 715 ? 175.463 157.108 78.501 1.00 46.42 715 ARG B C 1
ATOM 5800 O O . ARG A 1 715 ? 174.790 156.369 77.775 1.00 46.49 715 ARG B O 1
ATOM 5808 N N . ASN A 1 716 ? 176.350 156.632 79.380 1.00 41.98 716 ASN B N 1
ATOM 5809 C CA . ASN A 1 716 ? 176.670 155.209 79.414 1.00 40.33 716 ASN B CA 1
ATOM 5810 C C . ASN A 1 716 ? 175.469 154.370 79.827 1.00 43.04 716 ASN B C 1
ATOM 5811 O O . ASN A 1 716 ? 175.239 153.293 79.265 1.00 45.75 716 ASN B O 1
ATOM 5816 N N . LEU A 1 717 ? 174.700 154.833 80.815 1.00 41.37 717 LEU B N 1
ATOM 5817 C CA . LEU A 1 717 ? 173.556 154.053 81.273 1.00 41.38 717 LEU B CA 1
ATOM 5818 C C . LEU A 1 717 ? 172.521 153.895 80.169 1.00 38.91 717 LEU B C 1
ATOM 5819 O O . LEU A 1 717 ? 171.939 152.818 80.007 1.00 39.17 717 LEU B O 1
ATOM 5824 N N . GLN A 1 718 ? 172.273 154.956 79.400 1.00 31.60 718 GLN B N 1
ATOM 5825 C CA . GLN A 1 718 ? 171.360 154.832 78.270 1.00 41.30 718 GLN B CA 1
ATOM 5826 C C . GLN A 1 718 ? 171.902 153.856 77.233 1.00 45.04 718 GLN B C 1
ATOM 5827 O O . GLN A 1 718 ? 171.151 153.048 76.676 1.00 45.51 718 GLN B O 1
ATOM 5833 N N . GLU A 1 719 ? 173.207 153.920 76.957 1.00 46.88 719 GLU B N 1
ATOM 5834 C CA . GLU A 1 719 ? 173.819 152.982 76.022 1.00 44.13 719 GLU B CA 1
ATOM 5835 C C . GLU A 1 719 ? 173.733 151.551 76.536 1.00 43.71 719 GLU B C 1
ATOM 5836 O O . GLU A 1 719 ? 173.382 150.634 75.785 1.00 42.80 719 GLU B O 1
ATOM 5842 N N . TRP A 1 720 ? 174.052 151.340 77.814 1.00 42.76 720 TRP B N 1
ATOM 5843 C CA . TRP A 1 720 ? 174.004 149.996 78.378 1.00 41.94 720 TRP B CA 1
ATOM 5844 C C . TRP A 1 720 ? 172.584 149.449 78.389 1.00 41.48 720 TRP B C 1
ATOM 5845 O O . TRP A 1 720 ? 172.365 148.269 78.096 1.00 48.19 720 TRP B O 1
ATOM 5856 N N . GLN A 1 721 ? 171.609 150.292 78.732 1.00 40.09 721 GLN B N 1
ATOM 5857 C CA . GLN A 1 721 ? 170.219 149.853 78.745 1.00 37.00 721 GLN B CA 1
ATOM 5858 C C . GLN A 1 721 ? 169.744 149.482 77.347 1.00 37.86 721 GLN B C 1
ATOM 5859 O O . GLN A 1 721 ? 168.978 148.526 77.180 1.00 42.24 721 GLN B O 1
ATOM 5865 N N . MET A 1 722 ? 170.178 150.231 76.331 1.00 42.84 722 MET B N 1
ATOM 5866 C CA . MET A 1 722 ? 169.793 149.910 74.960 1.00 42.79 722 MET B CA 1
ATOM 5867 C C . MET A 1 722 ? 170.534 148.680 74.450 1.00 43.87 722 MET B C 1
ATOM 5868 O O . MET A 1 722 ? 169.974 147.886 73.685 1.00 41.71 722 MET B O 1
ATOM 5873 N N . ALA A 1 723 ? 171.794 148.509 74.856 1.00 51.95 723 ALA B N 1
ATOM 5874 C CA . ALA A 1 723 ? 172.541 147.314 74.473 1.00 45.37 723 ALA B CA 1
ATOM 5875 C C . ALA A 1 723 ? 171.893 146.060 75.040 1.00 45.81 723 ALA B C 1
ATOM 5876 O O . ALA A 1 723 ? 171.811 145.030 74.362 1.00 47.61 723 ALA B O 1
ATOM 5878 N N . GLU A 1 724 ? 171.435 146.125 76.288 1.00 47.30 724 GLU B N 1
ATOM 5879 C CA . GLU A 1 724 ? 170.672 145.032 76.870 1.00 44.20 724 GLU B CA 1
ATOM 5880 C C . GLU A 1 724 ? 169.248 144.968 76.340 1.00 45.43 724 GLU B C 1
ATOM 5881 O O . GLU A 1 724 ? 168.638 143.896 76.376 1.00 49.62 724 GLU B O 1
ATOM 5887 N N . THR A 1 725 ? 168.707 146.088 75.854 1.00 48.09 725 THR B N 1
ATOM 5888 C CA . THR A 1 725 ? 167.370 146.075 75.270 1.00 50.11 725 THR B CA 1
ATOM 5889 C C . THR A 1 725 ? 167.321 145.223 74.011 1.00 53.38 725 THR B C 1
ATOM 5890 O O . THR A 1 725 ? 166.301 144.581 73.739 1.00 54.90 725 THR B O 1
ATOM 5894 N N . GLU A 1 726 ? 168.408 145.205 73.236 1.00 56.51 726 GLU B N 1
ATOM 5895 C CA . GLU A 1 726 ? 168.442 144.387 72.029 1.00 53.89 726 GLU B CA 1
ATOM 5896 C C . GLU A 1 726 ? 168.283 142.909 72.359 1.00 55.16 726 GLU B C 1
ATOM 5897 O O . GLU A 1 726 ? 167.581 142.179 71.650 1.00 58.43 726 GLU B O 1
ATOM 5903 N N . ASN A 1 727 ? 168.928 142.447 73.433 1.00 51.39 727 ASN B N 1
ATOM 5904 C CA . ASN A 1 727 ? 168.714 141.076 73.882 1.00 53.00 727 ASN B CA 1
ATOM 5905 C C . ASN A 1 727 ? 167.261 140.853 74.289 1.00 54.92 727 ASN B C 1
ATOM 5906 O O . ASN A 1 727 ? 166.665 139.825 73.952 1.00 56.04 727 ASN B O 1
ATOM 5911 N N . PHE A 1 728 ? 166.677 141.810 75.016 1.00 56.58 728 PHE B N 1
ATOM 5912 C CA . PHE A 1 728 ? 165.276 141.699 75.412 1.00 53.23 728 PHE B CA 1
ATOM 5913 C C . PHE A 1 728 ? 164.354 141.736 74.203 1.00 56.78 728 PHE B C 1
ATOM 5914 O O . PHE A 1 728 ? 163.318 141.064 74.185 1.00 57.37 728 PHE B O 1
ATOM 5922 N N . ARG A 1 729 ? 164.709 142.527 73.188 1.00 62.73 729 ARG B N 1
ATOM 5923 C CA . ARG A 1 729 ? 163.858 142.653 72.011 1.00 61.40 729 ARG B CA 1
ATOM 5924 C C . ARG A 1 729 ? 163.705 141.324 71.282 1.00 62.78 729 ARG B C 1
ATOM 5925 O O . ARG A 1 729 ? 162.628 141.028 70.752 1.00 63.86 729 ARG B O 1
ATOM 5933 N N . SER A 1 730 ? 164.766 140.515 71.246 1.00 59.05 730 SER B N 1
ATOM 5934 C CA . SER A 1 730 ? 164.725 139.265 70.493 1.00 61.24 730 SER B CA 1
ATOM 5935 C C . SER A 1 730 ? 163.764 138.262 71.119 1.00 61.95 730 SER B C 1
ATOM 5936 O O . SER A 1 730 ? 163.082 137.520 70.403 1.00 59.29 730 SER B O 1
ATOM 5939 N N . GLU A 1 731 ? 163.694 138.220 72.451 1.00 67.20 731 GLU B N 1
ATOM 5940 C CA . GLU A 1 731 ? 162.900 137.219 73.147 1.00 64.13 731 GLU B CA 1
ATOM 5941 C C . GLU A 1 731 ? 161.687 137.770 73.881 1.00 62.73 731 GLU B C 1
ATOM 5942 O O . GLU A 1 731 ? 160.771 136.994 74.174 1.00 62.18 731 GLU B O 1
ATOM 5948 N N . ASN A 1 732 ? 161.649 139.072 74.181 1.00 61.45 732 ASN B N 1
ATOM 5949 C CA . ASN A 1 732 ? 160.540 139.689 74.915 1.00 62.38 732 ASN B CA 1
ATOM 5950 C C . ASN A 1 732 ? 160.296 138.987 76.249 1.00 63.60 732 ASN B C 1
ATOM 5951 O O . ASN A 1 732 ? 159.153 138.774 76.660 1.00 64.64 732 ASN B O 1
ATOM 5956 N N . ASP A 1 733 ? 161.379 138.626 76.931 1.00 56.23 733 ASP B N 1
ATOM 5957 C CA . ASP A 1 733 ? 161.294 137.943 78.214 1.00 55.30 733 ASP B CA 1
ATOM 5958 C C . ASP A 1 733 ? 161.359 138.956 79.350 1.00 54.00 733 ASP B C 1
ATOM 5959 O O . ASP A 1 733 ? 162.264 139.794 79.395 1.00 53.10 733 ASP B O 1
ATOM 5964 N N . SER A 1 734 ? 160.397 138.866 80.269 1.00 36.22 734 SER B N 1
ATOM 5965 C CA . SER A 1 734 ? 160.343 139.781 81.400 1.00 29.45 734 SER B CA 1
ATOM 5966 C C . SER A 1 734 ? 161.525 139.617 82.345 1.00 31.50 734 SER B C 1
ATOM 5967 O O . SER A 1 734 ? 161.818 140.538 83.112 1.00 34.98 734 SER B O 1
ATOM 5970 N N . SER A 1 735 ? 162.199 138.468 82.315 1.00 40.67 735 SER B N 1
ATOM 5971 C CA . SER A 1 735 ? 163.269 138.212 83.273 1.00 37.77 735 SER B CA 1
ATOM 5972 C C . SER A 1 735 ? 164.475 139.108 83.024 1.00 41.17 735 SER B C 1
ATOM 5973 O O . SER A 1 735 ? 165.115 139.572 83.975 1.00 38.85 735 SER B O 1
ATOM 5976 N N . LEU A 1 736 ? 164.814 139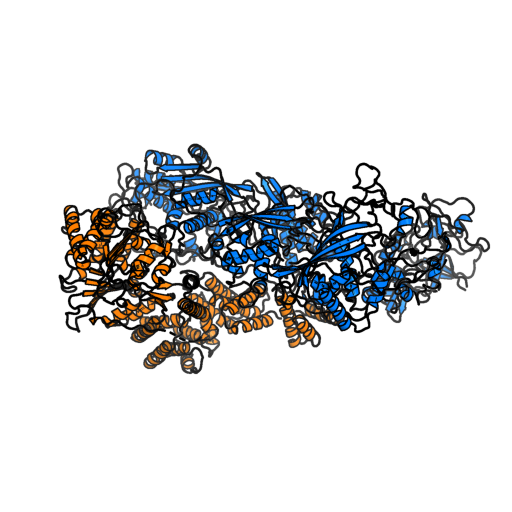.347 81.755 1.00 41.89 736 LEU B N 1
ATOM 5977 C CA . LEU A 1 736 ? 165.932 140.232 81.446 1.00 39.26 736 LEU B CA 1
ATOM 5978 C C . LEU A 1 736 ? 165.585 141.684 81.742 1.00 39.58 736 LEU B C 1
ATOM 5979 O O . LEU A 1 736 ? 166.405 142.422 82.298 1.00 42.24 736 LEU B O 1
ATOM 5984 N N . PHE A 1 737 ? 164.375 142.109 81.376 1.00 33.61 737 PHE B N 1
ATOM 5985 C CA . PHE A 1 737 ? 163.963 143.485 81.628 1.00 33.52 737 PHE B CA 1
ATOM 5986 C C . PHE A 1 737 ? 163.940 143.795 83.118 1.00 32.27 737 PHE B C 1
ATOM 5987 O O . PHE A 1 737 ? 164.256 144.919 83.524 1.00 27.62 737 PHE B O 1
ATOM 5995 N N . TYR A 1 738 ? 163.591 142.806 83.943 1.00 31.90 738 TYR B N 1
ATOM 5996 C CA . TYR A 1 738 ? 163.618 142.965 85.390 1.00 25.01 738 TYR B CA 1
ATOM 5997 C C . TYR A 1 738 ? 165.002 143.347 85.903 1.00 31.00 738 TYR B C 1
ATOM 5998 O O . TYR A 1 738 ? 165.106 143.968 86.965 1.00 31.14 738 TYR B O 1
ATOM 6007 N N . LYS A 1 739 ? 166.063 143.000 85.172 1.00 31.92 739 LYS B N 1
ATOM 6008 C CA . LYS A 1 739 ? 167.426 143.201 85.648 1.00 31.22 739 LYS B CA 1
ATOM 6009 C C . LYS A 1 739 ? 168.063 144.501 85.175 1.00 36.77 739 LYS B C 1
ATOM 6010 O O . LYS A 1 739 ? 169.051 144.938 85.776 1.00 39.36 739 LYS B O 1
ATOM 6016 N N . ILE A 1 740 ? 167.537 145.127 84.125 1.00 37.52 740 ILE B N 1
ATOM 6017 C CA . ILE A 1 740 ? 168.177 146.300 83.536 1.00 28.62 740 ILE B CA 1
ATOM 6018 C C . ILE A 1 740 ? 167.373 147.547 83.880 1.00 34.97 740 ILE B C 1
ATOM 6019 O O . ILE A 1 740 ? 167.937 148.627 84.095 1.00 32.45 740 ILE B O 1
ATOM 6024 N N . ALA A 1 741 ? 166.054 147.392 83.967 1.00 27.52 741 ALA B N 1
ATOM 6025 C CA . ALA A 1 741 ? 165.189 148.501 84.360 1.00 24.01 741 ALA B CA 1
ATOM 6026 C C . ALA A 1 741 ? 165.544 149.162 85.694 1.00 28.40 741 ALA B C 1
ATOM 6027 O O . ALA A 1 741 ? 165.453 150.399 85.768 1.00 30.42 741 ALA B O 1
ATOM 6029 N N . PRO A 1 742 ? 165.918 148.446 86.767 1.00 25.81 742 PRO B N 1
ATOM 6030 C CA . PRO A 1 742 ? 166.008 149.117 88.077 1.00 21.70 742 PRO B CA 1
ATOM 6031 C C . PRO A 1 742 ? 167.005 150.259 88.144 1.00 17.90 742 PRO B C 1
ATOM 6032 O O . PRO A 1 742 ? 166.815 151.178 88.948 1.00 24.34 742 PRO B O 1
ATOM 6036 N N . PHE A 1 743 ? 168.065 150.233 87.345 1.00 28.13 743 PHE B N 1
ATOM 6037 C CA . PHE A 1 743 ? 169.148 151.192 87.515 1.00 26.53 743 PHE B CA 1
ATOM 6038 C C . PHE A 1 743 ? 168.724 152.584 87.064 1.00 30.84 743 PHE B C 1
ATOM 6039 O O . PHE A 1 743 ? 168.154 152.753 85.982 1.00 35.23 743 PHE B O 1
ATOM 6047 N N . ARG A 1 744 ? 169.011 153.583 87.896 1.00 21.74 744 ARG B N 1
ATOM 6048 C CA . ARG A 1 744 ? 168.687 154.965 87.582 1.00 21.48 744 ARG B CA 1
ATOM 6049 C C . ARG A 1 744 ? 169.721 155.872 88.230 1.00 18.89 744 ARG B C 1
ATOM 6050 O O . ARG A 1 744 ? 170.387 155.495 89.196 1.00 23.86 744 ARG B O 1
ATOM 6058 N N . ILE A 1 745 ? 169.839 157.082 87.691 1.00 19.67 745 ILE B N 1
ATOM 6059 C CA . ILE A 1 745 ? 170.813 158.067 88.146 1.00 17.30 745 ILE B CA 1
ATOM 6060 C C . ILE A 1 745 ? 170.081 159.124 88.957 1.00 19.96 745 ILE B C 1
ATOM 6061 O O . ILE A 1 745 ? 169.060 159.659 88.512 1.00 32.99 745 ILE B O 1
ATOM 6066 N N . ILE A 1 746 ? 170.604 159.426 90.140 1.00 14.06 746 ILE B N 1
ATOM 6067 C CA . ILE A 1 746 ? 170.014 160.401 91.047 1.00 18.63 746 ILE B CA 1
ATOM 6068 C C . ILE A 1 746 ? 171.016 161.523 91.250 1.00 14.38 746 ILE B C 1
ATOM 6069 O O . ILE A 1 746 ? 172.178 161.267 91.580 1.00 31.59 746 ILE B O 1
ATOM 6074 N N . GLY A 1 747 ? 170.574 162.748 91.048 1.00 22.35 747 GLY B N 1
ATOM 6075 C CA . GLY A 1 747 ? 171.447 163.897 91.164 1.00 24.20 747 GLY B CA 1
ATOM 6076 C C . GLY A 1 747 ? 171.664 164.565 89.819 1.00 20.99 747 GLY B C 1
ATOM 6077 O O . GLY A 1 747 ? 171.582 163.934 88.757 1.00 33.92 747 GLY B O 1
ATOM 6078 N N . PHE A 1 748 ? 171.943 165.867 89.862 1.00 23.80 748 PHE B N 1
ATOM 6079 C CA . PHE A 1 748 ? 172.125 166.680 88.660 1.00 33.95 748 PHE B CA 1
ATOM 6080 C C . PHE A 1 748 ? 173.470 167.389 88.741 1.00 27.19 748 PHE B C 1
ATOM 6081 O O . PHE A 1 748 ? 173.563 168.503 89.279 1.00 33.27 748 PHE B O 1
ATOM 6089 N N . PRO A 1 749 ? 174.536 166.782 88.231 1.00 34.85 749 PRO B N 1
ATOM 6090 C CA . PRO A 1 749 ? 175.840 167.449 88.240 1.00 38.34 749 PRO B CA 1
ATOM 6091 C C . PRO A 1 749 ? 175.922 168.534 87.178 1.00 39.20 749 PRO B C 1
ATOM 6092 O O . PRO A 1 749 ? 175.185 168.539 86.190 1.00 38.72 749 PRO B O 1
ATOM 6096 N N . ALA A 1 750 ? 176.845 169.465 87.397 1.00 47.88 750 ALA B N 1
ATOM 6097 C CA . ALA A 1 750 ? 177.048 170.577 86.475 1.00 48.55 750 ALA B CA 1
ATOM 6098 C C . ALA A 1 750 ? 177.566 170.092 85.126 1.00 47.97 750 ALA B C 1
ATOM 6099 O O . ALA A 1 750 ? 178.729 170.305 84.786 1.00 47.96 750 ALA B O 1
ATOM 6101 N N . MET B 2 1 ? 116.530 119.876 92.665 1.00 58.94 1 MET A N 1
ATOM 6102 C CA . MET B 2 1 ? 117.365 118.741 93.036 1.00 57.45 1 MET A CA 1
ATOM 6103 C C . MET B 2 1 ? 118.606 119.199 93.795 1.00 56.29 1 MET A C 1
ATOM 6104 O O . MET B 2 1 ? 119.452 119.908 93.255 1.00 55.60 1 MET A O 1
ATOM 6109 N N . THR B 2 2 ? 118.703 118.799 95.059 1.00 46.32 2 THR A N 1
ATOM 6110 C CA . THR B 2 2 ? 119.839 119.156 95.893 1.00 44.99 2 THR A CA 1
ATOM 6111 C C . THR B 2 2 ? 120.250 117.960 96.735 1.00 45.37 2 THR A C 1
ATOM 6112 O O . THR B 2 2 ? 119.462 117.048 96.991 1.00 47.04 2 THR A O 1
ATOM 6116 N N . THR B 2 3 ? 121.510 117.979 97.157 1.00 43.61 3 THR A N 1
ATOM 6117 C CA . THR B 2 3 ? 122.061 117.001 98.081 1.00 38.56 3 THR A CA 1
ATOM 6118 C C . THR B 2 3 ? 122.524 117.731 99.330 1.00 38.64 3 THR A C 1
ATOM 6119 O O . THR B 2 3 ? 123.299 118.688 99.242 1.00 41.00 3 THR A O 1
ATOM 6123 N N . THR B 2 4 ? 122.050 117.283 100.486 1.00 41.35 4 THR A N 1
ATOM 6124 C CA . THR B 2 4 ? 122.430 117.885 101.754 1.00 40.63 4 THR A CA 1
ATOM 6125 C C . THR B 2 4 ? 123.660 117.176 102.300 1.00 42.18 4 THR A C 1
ATOM 6126 O O . THR B 2 4 ? 123.733 115.944 102.286 1.00 46.29 4 THR A O 1
ATOM 6130 N N . MET B 2 5 ? 124.627 117.956 102.762 1.00 35.51 5 MET A N 1
ATOM 6131 C CA . MET B 2 5 ? 125.868 117.439 103.323 1.00 29.72 5 MET A CA 1
ATOM 6132 C C . MET B 2 5 ? 125.919 117.826 104.794 1.00 30.30 5 MET A C 1
ATOM 6133 O O . MET B 2 5 ? 126.133 118.997 105.124 1.00 35.85 5 MET A O 1
ATOM 6138 N N . LYS B 2 6 ? 125.726 116.849 105.675 1.00 33.00 6 LYS A N 1
ATOM 6139 C CA . LYS B 2 6 ? 125.770 117.120 107.105 1.00 28.80 6 LYS A CA 1
ATOM 6140 C C . LYS B 2 6 ? 127.175 117.532 107.519 1.00 26.32 6 LYS A C 1
ATOM 6141 O O . LYS B 2 6 ? 128.146 116.814 107.270 1.00 25.08 6 LYS A O 1
ATOM 6147 N N . ILE B 2 7 ? 127.274 118.686 108.163 1.00 23.38 7 ILE A N 1
ATOM 6148 C CA . ILE B 2 7 ? 128.542 119.285 108.546 1.00 18.71 7 ILE A CA 1
ATOM 6149 C C . ILE B 2 7 ? 128.576 119.375 110.060 1.00 16.48 7 ILE A C 1
ATOM 6150 O O . ILE B 2 7 ? 127.604 119.814 110.682 1.00 25.52 7 ILE A O 1
ATOM 6155 N N . SER B 2 8 ? 129.676 118.931 110.650 1.00 15.86 8 SER A N 1
ATOM 6156 C CA . SER B 2 8 ? 129.938 119.137 112.064 1.00 15.51 8 SER A CA 1
ATOM 6157 C C . SER B 2 8 ? 131.334 119.715 112.194 1.00 16.51 8 SER A C 1
ATOM 6158 O O . SER B 2 8 ? 132.243 119.313 111.466 1.00 19.72 8 SER A O 1
ATOM 6161 N N . ILE B 2 9 ? 131.498 120.672 113.098 1.00 12.14 9 ILE A N 1
ATOM 6162 C CA . ILE B 2 9 ? 132.796 121.261 113.380 1.00 12.05 9 ILE A CA 1
ATOM 6163 C C . ILE B 2 9 ? 133.112 121.013 114.846 1.00 13.83 9 ILE A C 1
ATOM 6164 O O . ILE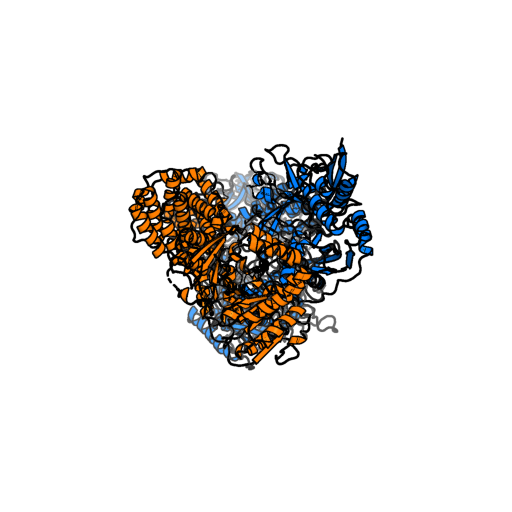 B 2 9 ? 132.311 121.343 115.726 1.00 12.04 9 ILE A O 1
ATOM 6169 N N . GLU B 2 10 ? 134.263 120.404 115.099 1.00 16.73 10 GLU A N 1
ATOM 6170 C CA . GLU B 2 10 ? 134.721 120.080 116.441 1.00 9.17 10 GLU A CA 1
ATOM 6171 C C . GLU B 2 10 ? 135.821 121.057 116.812 1.00 3.84 10 GLU A C 1
ATOM 6172 O O . GLU B 2 10 ? 136.892 121.047 116.201 1.00 11.83 10 GLU A O 1
ATOM 6178 N N . PHE B 2 11 ? 135.562 121.892 117.808 1.00 4.54 11 PHE A N 1
ATOM 6179 C CA . PHE B 2 11 ? 136.545 122.872 118.230 1.00 8.12 11 PHE A CA 1
ATOM 6180 C C . PHE B 2 11 ? 137.563 122.220 119.153 1.00 7.91 11 PHE A C 1
ATOM 6181 O O . PHE B 2 11 ? 137.201 121.506 120.091 1.00 17.20 11 PHE A O 1
ATOM 6189 N N . LEU B 2 12 ? 138.838 122.448 118.867 1.00 3.67 12 LEU A N 1
ATOM 6190 C CA . LEU B 2 12 ? 139.929 121.972 119.701 1.00 4.28 12 LEU A CA 1
ATOM 6191 C C . LEU B 2 12 ? 140.402 123.029 120.681 1.00 11.56 12 LEU A C 1
ATOM 6192 O O . LEU B 2 12 ? 141.324 122.771 121.457 1.00 18.53 12 LEU A O 1
ATOM 6197 N N . GLU B 2 13 ? 139.797 124.206 120.656 1.00 6.72 13 GLU A N 1
ATOM 6198 C CA . GLU B 2 13 ? 140.179 125.341 121.477 1.00 0.00 13 GLU A CA 1
ATOM 6199 C C . GLU B 2 13 ? 138.923 126.086 121.891 1.00 10.59 13 GLU A C 1
ATOM 6200 O O . GLU B 2 13 ? 137.863 125.913 121.281 1.00 16.70 13 GLU A O 1
ATOM 6206 N N . PRO B 2 14 ? 139.008 126.921 122.926 1.00 12.21 14 PRO A N 1
ATOM 6207 C CA . PRO B 2 14 ? 137.913 127.863 123.199 1.00 0.18 14 PRO A CA 1
ATOM 6208 C C . PRO B 2 14 ? 137.718 128.810 122.025 1.00 10.34 14 PRO A C 1
ATOM 6209 O O . PRO B 2 14 ? 138.656 129.474 121.577 1.00 9.40 14 PRO A O 1
ATOM 6213 N N . PHE B 2 15 ? 136.491 128.872 121.524 1.00 17.68 15 PHE A N 1
ATOM 6214 C CA . PHE B 2 15 ? 136.198 129.745 120.401 1.00 10.56 15 PHE A CA 1
ATOM 6215 C C . PHE B 2 15 ? 135.612 131.068 120.885 1.00 4.78 15 PHE A C 1
ATOM 6216 O O . PHE B 2 15 ? 135.111 131.184 122.004 1.00 2.98 15 PHE A O 1
ATOM 6224 N N . ARG B 2 16 ? 135.699 132.077 120.023 1.00 14.04 16 ARG A N 1
ATOM 6225 C CA . ARG B 2 16 ? 135.284 133.433 120.350 1.00 14.63 16 ARG A CA 1
ATOM 6226 C C . ARG B 2 16 ? 133.884 133.706 119.821 1.00 13.21 16 ARG A C 1
ATOM 6227 O O . ARG B 2 16 ? 133.527 133.275 118.723 1.00 16.95 16 ARG A O 1
ATOM 6235 N N . MET B 2 17 ? 133.093 134.413 120.623 1.00 6.51 17 MET A N 1
ATOM 6236 C CA . MET B 2 17 ? 131.712 134.736 120.303 1.00 10.50 17 MET A CA 1
ATOM 6237 C C . MET B 2 17 ? 131.521 136.238 120.420 1.00 11.53 17 MET A C 1
ATOM 6238 O O . MET B 2 17 ? 132.140 136.884 121.268 1.00 14.92 17 MET A O 1
ATOM 6243 N N . THR B 2 18 ? 130.681 136.798 119.559 1.00 16.58 18 THR A N 1
ATOM 6244 C CA . THR B 2 18 ? 130.492 138.240 119.545 1.00 14.58 18 THR A CA 1
ATOM 6245 C C . THR B 2 18 ? 129.282 138.634 120.386 1.00 14.06 18 THR A C 1
ATOM 6246 O O . THR B 2 18 ? 128.323 137.872 120.536 1.00 13.34 18 THR A O 1
ATOM 6250 N N . LYS B 2 19 ? 129.359 139.834 120.957 1.00 20.52 19 LYS A N 1
ATOM 6251 C CA . LYS B 2 19 ? 128.308 140.353 121.822 1.00 17.21 19 LYS A CA 1
ATOM 6252 C C . LYS B 2 19 ? 127.045 140.653 121.024 1.00 18.89 19 LYS A C 1
ATOM 6253 O O . LYS B 2 19 ? 127.105 141.171 119.907 1.00 22.73 19 LYS A O 1
ATOM 6259 N N . TRP B 2 20 ? 125.894 140.316 121.604 1.00 20.65 20 TRP A N 1
ATOM 6260 C CA . TRP B 2 20 ? 124.619 140.532 120.933 1.00 24.03 20 TRP A CA 1
ATOM 6261 C C . TRP B 2 20 ? 124.334 142.021 120.771 1.00 29.42 20 TRP A C 1
ATOM 6262 O O . TRP B 2 20 ? 124.667 142.833 121.638 1.00 29.50 20 TRP A O 1
ATOM 6273 N N . GLN B 2 21 ? 123.703 142.378 119.653 1.00 23.96 21 GLN A N 1
ATOM 6274 C CA . GLN B 2 21 ? 123.359 143.764 119.377 1.00 25.02 21 GLN A CA 1
ATOM 6275 C C . GLN B 2 21 ? 122.014 143.839 118.670 1.00 29.68 21 GLN A C 1
ATOM 6276 O O . GLN B 2 21 ? 121.549 142.873 118.063 1.00 32.01 21 GLN A O 1
ATOM 6282 N N . GLU B 2 22 ? 121.398 145.015 118.761 1.00 27.43 22 GLU A N 1
ATOM 6283 C CA . GLU B 2 22 ? 120.099 145.252 118.150 1.00 29.94 22 GLU A CA 1
ATOM 6284 C C . GLU B 2 22 ? 120.200 145.231 116.631 1.00 30.88 22 GLU A C 1
ATOM 6285 O O . GLU B 2 22 ? 121.214 145.618 116.046 1.00 36.41 22 GLU A O 1
ATOM 6291 N N . SER B 2 23 ? 119.117 144.790 115.988 1.00 31.90 23 SER A N 1
ATOM 6292 C CA . SER B 2 23 ? 119.088 144.720 114.533 1.00 31.93 23 SER A CA 1
ATOM 6293 C C . SER B 2 23 ? 119.213 146.094 113.888 1.00 34.17 23 SER A C 1
ATOM 6294 O O . SER B 2 23 ? 119.475 146.182 112.684 1.00 34.39 23 SER A O 1
ATOM 6297 N N . THR B 2 24 ? 119.014 147.164 114.659 1.00 37.72 24 THR A N 1
ATOM 6298 C CA . THR B 2 24 ? 119.283 148.508 114.160 1.00 40.05 24 THR A CA 1
ATOM 6299 C C . THR B 2 24 ? 120.780 148.762 114.020 1.00 38.72 24 THR A C 1
ATOM 6300 O O . THR B 2 24 ? 121.192 149.627 113.239 1.00 39.41 24 THR A O 1
ATOM 6304 N N . ARG B 2 25 ? 121.605 148.020 114.756 1.00 32.09 25 ARG A N 1
ATOM 6305 C CA . ARG B 2 25 ? 123.040 148.258 114.807 1.00 29.67 25 ARG A CA 1
ATOM 6306 C C . ARG B 2 25 ? 123.845 147.193 114.072 1.00 33.63 25 ARG A C 1
ATOM 6307 O O . ARG B 2 25 ? 125.066 147.129 114.241 1.00 32.61 25 ARG A O 1
ATOM 6315 N N . ARG B 2 26 ? 123.193 146.351 113.274 1.00 30.64 26 ARG A N 1
ATOM 6316 C CA . ARG B 2 26 ? 123.873 145.276 112.551 1.00 20.45 26 ARG A CA 1
ATOM 6317 C C . ARG B 2 26 ? 124.192 145.708 111.120 1.00 22.62 26 ARG A C 1
ATOM 6318 O O . ARG B 2 26 ? 123.738 145.123 110.138 1.00 24.09 26 ARG A O 1
ATOM 6326 N N . ASN B 2 27 ? 125.000 146.761 111.020 1.00 25.81 27 ASN A N 1
ATOM 6327 C CA . ASN B 2 27 ? 125.361 147.348 109.739 1.00 27.46 27 ASN A CA 1
ATOM 6328 C C . ASN B 2 27 ? 126.829 147.744 109.763 1.00 27.51 27 ASN A C 1
ATOM 6329 O O . ASN B 2 27 ? 127.488 147.712 110.804 1.00 24.07 27 ASN A O 1
ATOM 6334 N N . LYS B 2 28 ? 127.336 148.130 108.591 1.00 26.98 28 LYS A N 1
ATOM 6335 C CA . LYS B 2 28 ? 128.748 148.454 108.429 1.00 25.04 28 LYS A CA 1
ATOM 6336 C C . LYS B 2 28 ? 129.159 149.723 109.158 1.00 24.56 28 LYS A C 1
ATOM 6337 O O . LYS B 2 28 ? 130.360 149.981 109.285 1.00 27.18 28 LYS A O 1
ATOM 6343 N N . ASN B 2 29 ? 128.206 150.525 109.627 1.00 25.47 29 ASN A N 1
ATOM 6344 C CA . ASN B 2 29 ? 128.538 151.738 110.361 1.00 28.72 29 ASN A CA 1
ATOM 6345 C C . ASN B 2 29 ? 128.845 151.474 111.827 1.00 28.40 29 ASN A C 1
ATOM 6346 O O . ASN B 2 29 ? 129.426 152.341 112.486 1.00 32.52 29 ASN A O 1
ATOM 6351 N N . ASN B 2 30 ? 128.484 150.305 112.340 1.00 23.51 30 ASN A N 1
ATOM 6352 C CA . ASN B 2 30 ? 128.754 149.918 113.716 1.00 19.85 30 ASN A CA 1
ATOM 6353 C C . ASN B 2 30 ? 130.083 149.176 113.763 1.00 24.63 30 ASN A C 1
ATOM 6354 O O . ASN B 2 30 ? 130.221 148.108 113.160 1.00 29.77 30 ASN A O 1
ATOM 6359 N N . LYS B 2 31 ? 131.059 149.750 114.469 1.00 21.36 31 LYS A N 1
ATOM 6360 C CA . LYS B 2 31 ? 132.385 149.144 114.523 1.00 15.23 31 LYS A CA 1
ATOM 6361 C C . LYS B 2 31 ? 132.352 147.787 115.209 1.00 19.93 31 LYS A C 1
ATOM 6362 O O . LYS B 2 31 ? 133.010 146.844 114.760 1.00 26.87 31 LYS A O 1
ATOM 6368 N N . GLU B 2 32 ? 131.597 147.672 116.303 1.00 21.22 32 GLU A N 1
ATOM 6369 C CA . GLU B 2 32 ? 131.608 146.442 117.087 1.00 17.31 32 GLU A CA 1
ATOM 6370 C C . GLU B 2 32 ? 131.041 145.274 116.294 1.00 15.57 32 GLU A C 1
ATOM 6371 O O . GLU B 2 32 ? 131.560 144.156 116.367 1.00 23.26 32 GLU A O 1
ATOM 6377 N N . PHE B 2 33 ? 129.965 145.510 115.543 1.00 16.33 33 PHE A N 1
ATOM 6378 C CA . PHE B 2 33 ? 129.371 144.445 114.745 1.00 19.51 33 PHE A CA 1
ATOM 6379 C C . PHE B 2 33 ? 130.311 143.986 113.639 1.00 20.66 33 PHE A C 1
ATOM 6380 O O . PHE B 2 33 ? 130.399 142.789 113.347 1.00 22.84 33 PHE A O 1
ATOM 6388 N N . VAL B 2 34 ? 131.005 144.928 112.999 1.00 23.76 34 VAL A N 1
ATOM 6389 C CA . VAL B 2 34 ? 131.952 144.579 111.946 1.00 18.97 34 VAL A CA 1
ATOM 6390 C C . VAL B 2 34 ? 133.168 143.870 112.531 1.00 16.39 34 VAL A C 1
ATOM 6391 O O . VAL B 2 34 ? 133.691 142.919 111.939 1.00 25.15 34 VAL A O 1
ATOM 6395 N N . ARG B 2 35 ? 133.630 144.311 113.701 1.00 11.06 35 ARG A N 1
ATOM 6396 C CA . ARG B 2 35 ? 134.808 143.700 114.308 1.00 10.39 35 ARG A CA 1
ATOM 6397 C C . ARG B 2 35 ? 134.557 142.252 114.713 1.00 21.74 35 ARG A C 1
ATOM 6398 O O . ARG B 2 35 ? 135.493 141.446 114.740 1.00 29.23 35 ARG A O 1
ATOM 6406 N N . GLY B 2 36 ? 133.315 141.896 115.019 1.00 15.32 36 GLY A N 1
ATOM 6407 C CA . GLY B 2 36 ? 133.021 140.556 115.481 1.00 9.73 36 GLY A CA 1
ATOM 6408 C C . GLY B 2 36 ? 132.515 139.620 114.407 1.00 4.88 36 GLY A C 1
ATOM 6409 O O . GLY B 2 36 ? 131.924 138.583 114.714 1.00 6.11 36 GLY A O 1
ATOM 6410 N N . GLN B 2 37 ? 132.746 139.969 113.142 1.00 9.31 37 GLN A N 1
ATOM 6411 C CA . GLN B 2 37 ? 132.169 139.207 112.040 1.00 12.10 37 GLN A CA 1
ATOM 6412 C C . GLN B 2 37 ? 132.814 137.843 111.851 1.00 16.43 37 GLN A C 1
ATOM 6413 O O . GLN B 2 37 ? 132.207 136.968 111.226 1.00 9.12 37 GLN A O 1
ATOM 6419 N N . ALA B 2 38 ? 134.020 137.643 112.365 1.00 20.31 38 ALA A N 1
ATOM 6420 C CA . ALA B 2 38 ? 134.699 136.361 112.277 1.00 13.15 38 ALA A CA 1
ATOM 6421 C C . ALA B 2 38 ? 134.460 135.479 113.496 1.00 17.00 38 ALA A C 1
ATOM 6422 O O . ALA B 2 38 ? 134.971 134.357 113.536 1.00 24.72 38 ALA A O 1
ATOM 6424 N N . PHE B 2 39 ? 133.702 135.949 114.480 1.00 21.96 39 PHE A N 1
ATOM 6425 C CA . PHE B 2 39 ? 133.424 135.196 115.690 1.00 7.40 39 PHE A CA 1
ATOM 6426 C C . PHE B 2 39 ? 132.096 134.460 115.561 1.00 12.34 39 PHE A C 1
ATOM 6427 O O . PHE B 2 39 ? 131.405 134.531 114.544 1.00 16.18 39 PHE A O 1
ATOM 6435 N N . ALA B 2 40 ? 131.745 133.732 116.615 1.00 14.40 40 ALA A N 1
ATOM 6436 C CA . ALA B 2 40 ? 130.412 133.173 116.737 1.00 10.77 40 ALA A CA 1
ATOM 6437 C C . ALA B 2 40 ? 129.441 134.244 117.225 1.00 13.97 40 ALA A C 1
ATOM 6438 O O . ALA B 2 40 ? 129.831 135.266 117.792 1.00 9.85 40 ALA A O 1
ATOM 6440 N N . ARG B 2 41 ? 128.158 133.995 117.001 1.00 19.13 41 ARG A N 1
ATOM 6441 C CA . ARG B 2 41 ? 127.106 134.948 117.316 1.00 12.76 41 ARG A CA 1
ATOM 6442 C C . ARG B 2 41 ? 126.186 134.394 118.391 1.00 12.55 41 ARG A C 1
ATOM 6443 O O . ARG B 2 41 ? 125.828 133.214 118.365 1.00 18.80 41 ARG A O 1
ATOM 6451 N N . TRP B 2 42 ? 125.797 135.250 119.332 1.00 24.67 42 TRP A N 1
ATOM 6452 C CA . TRP B 2 42 ? 124.776 134.883 120.298 1.00 17.26 42 TRP A CA 1
ATOM 6453 C C . TRP B 2 42 ? 123.405 135.223 119.735 1.00 14.76 42 TRP A C 1
ATOM 6454 O O . TRP B 2 42 ? 123.205 136.288 119.147 1.00 20.50 42 TRP A O 1
ATOM 6465 N N . HIS B 2 43 ? 122.469 134.304 119.912 1.00 19.88 43 HIS A N 1
ATOM 6466 C CA . HIS B 2 43 ? 121.086 134.487 119.512 1.00 18.77 43 HIS A CA 1
ATOM 6467 C C . HIS B 2 43 ? 120.227 134.690 120.751 1.00 23.37 43 HIS A C 1
ATOM 6468 O O . HIS B 2 43 ? 120.390 133.983 121.748 1.00 30.04 43 HIS A O 1
ATOM 6475 N N . ARG B 2 44 ? 119.328 135.666 120.695 1.00 22.88 44 ARG A N 1
ATOM 6476 C CA . ARG B 2 44 ? 118.340 135.892 121.741 1.00 20.17 44 ARG A CA 1
ATOM 6477 C C . ARG B 2 44 ? 116.993 135.385 121.258 1.00 23.08 44 ARG A C 1
ATOM 6478 O O . ARG B 2 44 ? 116.554 135.744 120.162 1.00 26.63 44 ARG A O 1
ATOM 6486 N N . ASN B 2 45 ? 116.340 134.552 122.072 1.00 23.56 45 ASN A N 1
ATOM 6487 C CA . ASN B 2 45 ? 114.976 134.140 121.753 1.00 30.31 45 ASN A CA 1
ATOM 6488 C C . ASN B 2 45 ? 114.044 135.341 121.697 1.00 33.11 45 ASN A C 1
ATOM 6489 O O . ASN B 2 45 ? 113.199 135.444 120.800 1.00 34.45 45 ASN A O 1
ATOM 6494 N N . LYS B 2 46 ? 114.184 136.258 122.647 1.00 36.12 46 LYS A N 1
ATOM 6495 C CA . LYS B 2 46 ? 113.426 137.495 122.670 1.00 36.06 46 LYS A CA 1
ATOM 6496 C C . LYS B 2 46 ? 114.397 138.643 122.887 1.00 37.00 46 LYS A C 1
ATOM 6497 O O . LYS B 2 46 ? 115.366 138.521 123.638 1.00 38.97 46 LYS A O 1
ATOM 6503 N N . LYS B 2 47 ? 114.126 139.761 122.214 1.00 42.48 47 LYS A N 1
ATOM 6504 C CA . LYS B 2 47 ? 115.022 140.910 122.274 1.00 39.80 47 LYS A CA 1
ATOM 6505 C C . LYS B 2 47 ? 115.180 141.440 123.694 1.00 44.78 47 LYS A C 1
ATOM 6506 O O . LYS B 2 47 ? 116.242 141.972 124.039 1.00 43.90 47 LYS A O 1
ATOM 6512 N N . ASP B 2 48 ? 114.147 141.300 124.528 1.00 44.39 48 ASP A N 1
ATOM 6513 C CA . ASP B 2 48 ? 114.164 141.919 125.850 1.00 41.81 48 ASP A CA 1
ATOM 6514 C C . ASP B 2 48 ? 115.209 141.284 126.761 1.00 45.59 48 ASP A C 1
ATOM 6515 O O . ASP B 2 48 ? 116.029 141.988 127.360 1.00 47.93 48 ASP A O 1
ATOM 6520 N N . ASN B 2 49 ? 115.201 139.961 126.879 1.00 39.26 49 ASN A N 1
ATOM 6521 C CA . ASN B 2 49 ? 116.106 139.266 127.782 1.00 37.86 49 ASN A CA 1
ATOM 6522 C C . ASN B 2 49 ? 117.199 138.540 127.005 1.00 33.84 49 ASN A C 1
ATOM 6523 O O . ASN B 2 49 ? 117.113 138.334 125.794 1.00 34.69 49 ASN A O 1
ATOM 6528 N N . THR B 2 50 ? 118.228 138.127 127.739 1.00 30.60 50 THR A N 1
ATOM 6529 C CA . THR B 2 50 ? 119.457 137.597 127.167 1.00 23.38 50 THR A CA 1
ATOM 6530 C C . THR B 2 50 ? 119.400 136.105 126.869 1.00 29.01 50 THR A C 1
ATOM 6531 O O . THR B 2 50 ? 120.405 135.543 126.425 1.00 35.91 50 THR A O 1
ATOM 6535 N N . LYS B 2 51 ? 118.265 135.453 127.097 1.00 27.88 51 LYS A N 1
ATOM 6536 C CA . LYS B 2 51 ? 118.168 134.014 126.897 1.00 25.46 51 LYS A CA 1
ATOM 6537 C C . LYS B 2 51 ? 118.303 133.656 125.421 1.00 24.34 51 LYS A C 1
ATOM 6538 O O . LYS B 2 51 ? 117.841 134.389 124.544 1.00 25.56 51 LYS A O 1
ATOM 6544 N N . GLY B 2 52 ? 118.944 132.525 125.150 1.00 26.21 52 GLY A N 1
ATOM 6545 C CA . GLY B 2 52 ? 119.117 132.051 123.782 1.00 21.29 52 GLY A CA 1
ATOM 6546 C C . GLY B 2 52 ? 120.211 130.996 123.707 1.00 24.22 52 GLY A C 1
ATOM 6547 O O . GLY B 2 52 ? 120.376 130.191 124.623 1.00 25.24 52 GLY A O 1
ATOM 6548 N N . ARG B 2 53 ? 120.947 131.021 122.596 1.00 27.84 53 ARG A N 1
ATOM 6549 C CA . ARG B 2 53 ? 121.992 130.041 122.326 1.00 17.96 53 ARG A CA 1
ATOM 6550 C C . ARG B 2 53 ? 122.947 130.586 121.275 1.00 16.85 53 ARG A C 1
ATOM 6551 O O . ARG B 2 53 ? 122.558 131.441 120.471 1.00 15.26 53 ARG A O 1
ATOM 6559 N N . PRO B 2 54 ? 124.194 130.118 121.253 1.00 21.80 54 PRO A N 1
ATOM 6560 C CA . PRO B 2 54 ? 125.131 130.536 120.206 1.00 16.55 54 PRO A CA 1
ATOM 6561 C C . PRO B 2 54 ? 124.952 129.748 118.915 1.00 15.47 54 PRO A C 1
ATOM 6562 O O . PRO B 2 54 ? 124.422 128.636 118.889 1.00 10.52 54 PRO A O 1
ATOM 6566 N N . TYR B 2 55 ? 125.424 130.354 117.829 1.00 9.11 55 TYR A N 1
ATOM 6567 C CA . TYR B 2 55 ? 125.397 129.723 116.518 1.00 12.28 55 TYR A CA 1
ATOM 6568 C C . TYR B 2 55 ? 126.509 130.325 115.673 1.00 13.58 55 TYR A C 1
ATOM 6569 O O . TYR B 2 55 ? 127.103 131.344 116.033 1.00 9.97 55 TYR A O 1
ATOM 6578 N N . ILE B 2 56 ? 126.793 129.668 114.552 1.00 10.00 56 ILE A N 1
ATOM 6579 C CA . ILE B 2 56 ? 127.821 130.092 113.609 1.00 5.28 56 ILE A CA 1
ATOM 6580 C C . ILE B 2 56 ? 127.171 130.256 112.245 1.00 2.21 56 ILE A C 1
ATOM 6581 O O . ILE B 2 56 ? 126.436 129.372 111.796 1.00 5.86 56 ILE A O 1
ATOM 6586 N N . THR B 2 57 ? 127.433 131.386 111.593 1.00 8.37 57 THR A N 1
ATOM 6587 C CA . THR B 2 57 ? 126.827 131.658 110.294 1.00 6.86 57 THR A CA 1
ATOM 6588 C C . THR B 2 57 ? 127.488 130.834 109.197 1.00 6.44 57 THR A C 1
ATOM 6589 O O . THR B 2 57 ? 128.698 130.601 109.211 1.00 17.28 57 THR A O 1
ATOM 6593 N N . GLY B 2 58 ? 126.677 130.386 108.238 1.00 12.74 58 GLY A N 1
ATOM 6594 C CA . GLY B 2 58 ? 127.211 129.706 107.074 1.00 8.28 58 GLY A CA 1
ATOM 6595 C C . GLY B 2 58 ? 128.005 130.608 106.157 1.00 13.67 58 GLY A C 1
ATOM 6596 O O . GLY B 2 58 ? 128.782 130.110 105.337 1.00 20.56 58 GLY A O 1
ATOM 6597 N N . THR B 2 59 ? 127.807 131.924 106.262 1.00 13.66 59 THR A N 1
ATOM 6598 C CA . THR B 2 59 ? 128.637 132.868 105.522 1.00 6.83 59 THR A CA 1
ATOM 6599 C C . THR B 2 59 ? 130.073 132.852 106.032 1.00 5.80 59 THR A C 1
ATOM 6600 O O . THR B 2 59 ? 131.020 132.901 105.240 1.00 13.63 59 THR A O 1
ATOM 6604 N N . LEU B 2 60 ? 130.255 132.789 107.351 1.00 3.32 60 LEU A N 1
ATOM 6605 C CA . LEU B 2 60 ? 131.601 132.716 107.908 1.00 5.47 60 LEU A CA 1
ATOM 6606 C C . LEU B 2 60 ? 132.299 131.426 107.498 1.00 13.70 60 LEU A C 1
ATOM 6607 O O . LEU B 2 60 ? 133.497 131.429 107.191 1.00 13.71 60 LEU A O 1
ATOM 6612 N N . LEU B 2 61 ? 131.570 130.309 107.500 1.00 10.14 61 LEU A N 1
ATOM 6613 C CA . LEU B 2 61 ? 132.147 129.054 107.036 1.00 5.83 61 LEU A CA 1
ATOM 6614 C C . LEU B 2 61 ? 132.491 129.124 105.554 1.00 9.99 61 LEU A C 1
ATOM 6615 O O . LEU B 2 61 ? 133.570 128.691 105.141 1.00 20.38 61 LEU A O 1
ATOM 6620 N N . ARG B 2 62 ? 131.587 129.677 104.744 1.00 10.96 62 ARG A N 1
ATOM 6621 C CA . ARG B 2 62 ? 131.826 129.788 103.309 1.00 8.61 62 ARG A CA 1
ATOM 6622 C C . ARG B 2 62 ? 133.061 130.626 103.018 1.00 7.67 62 ARG A C 1
ATOM 6623 O O . ARG B 2 62 ? 133.813 130.333 102.083 1.00 17.78 62 ARG A O 1
ATOM 6631 N N . SER B 2 63 ? 133.285 131.672 103.811 1.00 12.28 63 SER A N 1
ATOM 6632 C CA . SER B 2 63 ? 134.456 132.518 103.624 1.00 3.39 63 SER A CA 1
ATOM 6633 C C . SER B 2 63 ? 135.742 131.734 103.835 1.00 13.82 63 SER A C 1
ATOM 6634 O O . SER B 2 63 ? 136.714 131.913 103.094 1.00 18.12 63 SER A O 1
ATOM 6637 N N . ALA B 2 64 ? 135.770 130.869 104.851 1.00 19.70 64 ALA A N 1
ATOM 6638 C CA . ALA B 2 64 ? 136.972 130.097 105.146 1.00 10.93 64 ALA A CA 1
ATOM 6639 C C . ALA B 2 64 ? 137.199 128.999 104.114 1.00 10.49 64 ALA A C 1
ATOM 6640 O O . ALA B 2 64 ? 138.345 128.666 103.798 1.00 11.40 64 ALA A O 1
ATOM 6642 N N . VAL B 2 65 ? 136.120 128.418 103.592 1.00 11.93 65 VAL A N 1
ATOM 6643 C CA . VAL B 2 65 ? 136.242 127.403 102.550 1.00 9.38 65 VAL A CA 1
ATOM 6644 C C . VAL B 2 65 ? 136.815 128.009 101.275 1.00 16.05 65 VAL A C 1
ATOM 6645 O O . VAL B 2 65 ? 137.650 127.397 100.600 1.00 17.93 65 VAL A O 1
ATOM 6649 N N . ILE B 2 66 ? 136.369 129.216 100.920 1.00 11.57 66 ILE A N 1
ATOM 6650 C CA . ILE B 2 66 ? 136.867 129.880 99.719 1.00 14.25 66 ILE A CA 1
ATOM 6651 C C . ILE B 2 66 ? 138.353 130.184 99.853 1.00 11.42 66 ILE A C 1
ATOM 6652 O O . ILE B 2 66 ? 139.119 130.051 98.892 1.00 15.99 66 ILE A O 1
ATOM 6657 N N . ARG B 2 67 ? 138.786 130.593 101.044 1.00 6.12 67 ARG A N 1
ATOM 6658 C CA . ARG B 2 67 ? 140.201 130.864 101.260 1.00 5.22 67 ARG A CA 1
ATOM 6659 C C . ARG B 2 67 ? 141.031 129.590 101.151 1.00 11.24 67 ARG A C 1
ATOM 6660 O O . ARG B 2 67 ? 142.150 129.613 100.627 1.00 13.30 67 ARG A O 1
ATOM 6668 N N . SER B 2 68 ? 140.504 128.468 101.648 1.00 16.69 68 SER A N 1
ATOM 6669 C CA . SER B 2 68 ? 141.216 127.200 101.528 1.00 8.85 68 SER A CA 1
ATOM 6670 C C . SER B 2 68 ? 141.250 126.701 100.091 1.00 6.85 68 SER A C 1
ATOM 6671 O O . SER B 2 68 ? 142.233 126.079 99.681 1.00 14.99 68 SER A O 1
ATOM 6674 N N . ALA B 2 69 ? 140.195 126.954 99.316 1.00 12.03 69 ALA A N 1
ATOM 6675 C CA . ALA B 2 69 ? 140.183 126.526 97.922 1.00 9.48 69 ALA A CA 1
ATOM 6676 C C . ALA B 2 69 ? 141.278 127.216 97.122 1.00 15.66 69 ALA A C 1
ATOM 6677 O O . ALA B 2 69 ? 141.919 126.595 96.268 1.00 27.08 69 ALA A O 1
ATOM 6679 N N . GLU B 2 70 ? 141.503 128.504 97.384 1.00 11.65 70 GLU A N 1
ATOM 6680 C CA . GLU B 2 70 ? 142.540 129.240 96.673 1.00 10.85 70 GLU A CA 1
ATOM 6681 C C . GLU B 2 70 ? 143.924 128.672 96.961 1.00 12.82 70 GLU A C 1
ATOM 6682 O O . GLU B 2 70 ? 144.772 128.604 96.065 1.00 22.46 70 GLU A O 1
ATOM 6688 N N . ASN B 2 71 ? 144.178 128.277 98.211 1.00 15.19 71 ASN A N 1
ATOM 6689 C CA . ASN B 2 71 ? 145.454 127.653 98.549 1.00 14.90 71 ASN A CA 1
ATOM 6690 C C . ASN B 2 71 ? 145.609 126.291 97.884 1.00 14.14 71 ASN A C 1
ATOM 6691 O O . ASN B 2 71 ? 146.700 125.941 97.427 1.00 18.48 71 ASN A O 1
ATOM 6696 N N . LEU B 2 72 ? 144.535 125.502 97.830 1.00 13.19 72 LEU A N 1
ATOM 6697 C CA . LEU B 2 72 ? 144.607 124.209 97.158 1.00 8.02 72 LEU A CA 1
ATOM 6698 C C . LEU B 2 72 ? 144.800 124.368 95.655 1.00 12.82 72 LEU A C 1
ATOM 6699 O O . LEU B 2 72 ? 145.525 123.584 95.033 1.00 18.67 72 LEU A O 1
ATOM 6704 N N . LEU B 2 73 ? 144.148 125.361 95.049 1.00 19.59 73 LEU A N 1
ATOM 6705 C CA . LEU B 2 73 ? 144.298 125.575 93.614 1.00 21.05 73 LEU A CA 1
ATOM 6706 C C . LEU B 2 73 ? 145.687 126.087 93.257 1.00 15.57 73 LEU A C 1
ATOM 6707 O O . LEU B 2 73 ? 146.146 125.891 92.128 1.00 21.57 73 LEU A O 1
ATOM 6712 N N . THR B 2 74 ? 146.362 126.757 94.188 1.00 14.70 74 THR A N 1
ATOM 6713 C CA . THR B 2 74 ? 147.747 127.140 93.949 1.00 19.02 74 THR A CA 1
ATOM 6714 C C . THR B 2 74 ? 148.662 125.921 93.938 1.00 19.49 74 THR A C 1
ATOM 6715 O O . THR B 2 74 ? 149.574 125.826 93.109 1.00 22.19 74 THR A O 1
ATOM 6719 N N . LEU B 2 75 ? 148.430 124.977 94.852 1.00 21.47 75 LEU A N 1
ATOM 6720 C CA . LEU B 2 75 ? 149.265 123.782 94.926 1.00 15.34 75 LEU A CA 1
ATOM 6721 C C . LEU B 2 75 ? 149.076 122.890 93.708 1.00 18.56 75 LEU A C 1
ATOM 6722 O O . LEU B 2 75 ? 150.033 122.269 93.233 1.00 21.63 75 LEU A O 1
ATOM 6727 N N . SER B 2 76 ? 147.856 122.805 93.194 1.00 20.27 76 SER A N 1
ATOM 6728 C CA . SER B 2 76 ? 147.562 122.000 92.021 1.00 20.94 76 SER A CA 1
ATOM 6729 C C . SER B 2 76 ? 147.716 122.779 90.723 1.00 23.54 76 SER A C 1
ATOM 6730 O O . SER B 2 76 ? 147.375 122.255 89.658 1.00 34.22 76 SER A O 1
ATOM 6733 N N . ASP B 2 77 ? 148.217 124.012 90.794 1.00 24.58 77 ASP A N 1
ATOM 6734 C CA . ASP B 2 77 ? 148.354 124.894 89.634 1.00 23.91 77 ASP A CA 1
ATOM 6735 C C . ASP B 2 77 ? 147.006 125.134 88.957 1.00 23.58 77 ASP A C 1
ATOM 6736 O O . ASP B 2 77 ? 146.905 125.183 87.731 1.00 27.75 77 ASP A O 1
ATOM 6741 N N . GLY B 2 78 ? 145.960 125.284 89.766 1.00 23.31 78 GLY A N 1
ATOM 6742 C CA . GLY B 2 78 ? 144.639 125.589 89.258 1.00 24.00 78 GLY A CA 1
ATOM 6743 C C . GLY B 2 78 ? 143.893 124.438 88.632 1.00 27.70 78 GLY A C 1
ATOM 6744 O O . GLY B 2 78 ? 142.873 124.669 87.979 1.00 32.64 78 GLY A O 1
ATOM 6745 N N . LYS B 2 79 ? 144.354 123.205 88.810 1.00 31.00 79 LYS A N 1
ATOM 6746 C CA . LYS B 2 79 ? 143.737 122.038 88.195 1.00 29.22 79 LYS A CA 1
ATOM 6747 C C . LYS B 2 79 ? 143.068 121.180 89.258 1.00 34.20 79 LYS A C 1
ATOM 6748 O O . LYS B 2 79 ? 143.697 120.817 90.255 1.00 37.23 79 LYS A O 1
ATOM 6754 N N . ILE B 2 80 ? 141.796 120.866 89.045 1.00 40.29 80 ILE A N 1
ATOM 6755 C CA . ILE B 2 80 ? 141.082 119.863 89.824 1.00 36.72 80 ILE A CA 1
ATOM 6756 C C . ILE B 2 80 ? 140.680 118.774 88.842 1.00 39.07 80 ILE A C 1
ATOM 6757 O O . ILE B 2 80 ? 139.816 118.995 87.984 1.00 43.90 80 ILE A O 1
ATOM 6762 N N . SER B 2 81 ? 141.301 117.600 88.966 1.00 42.56 81 SER A N 1
ATOM 6763 C CA . SER B 2 81 ? 141.149 116.497 88.013 1.00 42.04 81 SER A CA 1
ATOM 6764 C C . SER B 2 81 ? 141.578 117.013 86.645 1.00 44.23 81 SER A C 1
ATOM 6765 O O . SER B 2 81 ? 142.707 117.520 86.526 1.00 45.46 81 SER A O 1
ATOM 6768 N N . GLU B 2 82 ? 140.749 116.921 85.607 1.00 49.60 82 GLU A N 1
ATOM 6769 C CA . GLU B 2 82 ? 141.120 117.370 84.273 1.00 50.59 82 GLU A CA 1
ATOM 6770 C C . GLU B 2 82 ? 140.635 118.778 83.956 1.00 49.76 82 GLU A C 1
ATOM 6771 O O . GLU B 2 82 ? 140.881 119.266 82.849 1.00 50.40 82 GLU A O 1
ATOM 6777 N N . LYS B 2 83 ? 139.960 119.441 84.888 1.00 43.21 83 LYS A N 1
ATOM 6778 C CA . LYS B 2 83 ? 139.460 120.789 84.673 1.00 44.15 83 LYS A CA 1
ATOM 6779 C C . LYS B 2 83 ? 140.429 121.819 85.238 1.00 41.68 83 LYS A C 1
ATOM 6780 O O . LYS B 2 83 ? 141.095 121.587 86.250 1.00 42.00 83 LYS A O 1
ATOM 6786 N N . THR B 2 84 ? 140.505 122.961 84.563 1.00 39.20 84 THR A N 1
ATOM 6787 C CA . THR B 2 84 ? 141.301 124.094 85.006 1.00 37.74 84 THR A CA 1
ATOM 6788 C C . THR B 2 84 ? 140.368 125.188 85.507 1.00 39.32 84 THR A C 1
ATOM 6789 O O . THR B 2 84 ? 139.237 125.325 85.034 1.00 41.34 84 THR A O 1
ATOM 6793 N N . CYS B 2 85 ? 140.846 125.965 86.472 1.00 36.69 85 CYS A N 1
ATOM 6794 C CA . CYS B 2 85 ? 140.014 126.936 87.163 1.00 38.19 85 CYS A CA 1
ATOM 6795 C C . CYS B 2 85 ? 140.389 128.365 86.789 1.00 38.63 85 CYS A C 1
ATOM 6796 O O . CYS B 2 85 ? 141.533 128.660 86.437 1.00 43.99 85 CYS A O 1
ATOM 6799 N N . CYS B 2 86 ? 139.392 129.244 86.867 1.00 42.92 86 CYS A N 1
ATOM 6800 C CA . CYS B 2 86 ? 139.589 130.676 86.733 1.00 38.79 86 CYS A CA 1
ATOM 6801 C C . CYS B 2 86 ? 140.308 131.231 87.955 1.00 39.75 86 CYS A C 1
ATOM 6802 O O . CYS B 2 86 ? 140.436 130.552 88.975 1.00 41.81 86 CYS A O 1
ATOM 6805 N N . PRO B 2 87 ? 140.805 132.465 87.871 1.00 37.63 87 PRO A N 1
ATOM 6806 C CA . PRO B 2 87 ? 141.148 133.189 89.103 1.00 35.40 87 PRO A CA 1
ATOM 6807 C C . PRO B 2 87 ? 139.936 133.507 89.961 1.00 34.19 87 PRO A C 1
ATOM 6808 O O . PRO B 2 87 ? 140.094 133.771 91.158 1.00 32.84 87 PRO A O 1
ATOM 6812 N N . GLY B 2 88 ? 138.740 133.483 89.391 1.00 37.08 88 GLY A N 1
ATOM 6813 C CA . GLY B 2 88 ? 137.523 133.911 90.061 1.00 33.67 88 GLY A CA 1
ATOM 6814 C C . GLY B 2 88 ? 137.300 135.403 89.930 1.00 36.85 88 GLY A C 1
ATOM 6815 O O . GLY B 2 88 ? 138.214 136.180 89.654 1.00 40.45 88 GLY A O 1
ATOM 6816 N N . LYS B 2 89 ? 136.053 135.816 90.127 1.00 36.75 89 LYS A N 1
ATOM 6817 C CA . LYS B 2 89 ? 135.704 137.230 90.115 1.00 33.48 89 LYS A CA 1
ATOM 6818 C C . LYS B 2 89 ? 135.457 137.682 91.546 1.00 30.48 89 LYS A C 1
ATOM 6819 O O . LYS B 2 89 ? 134.715 137.032 92.288 1.00 36.66 89 LYS A O 1
ATOM 6825 N N . PHE B 2 90 ? 136.096 138.781 91.932 1.00 28.72 90 PHE A N 1
ATOM 6826 C CA . PHE B 2 90 ? 135.964 139.345 93.268 1.00 27.69 90 PHE A CA 1
ATOM 6827 C C . PHE B 2 90 ? 135.843 140.860 93.182 1.00 31.41 90 PHE A C 1
ATOM 6828 O O . PHE B 2 90 ? 136.522 141.602 93.899 1.00 30.21 90 PHE A O 1
ATOM 6836 N N . ASP B 2 91 ? 134.982 141.330 92.282 1.00 35.95 91 ASP A N 1
ATOM 6837 C CA . ASP B 2 91 ? 134.786 142.751 92.022 1.00 32.74 91 ASP A CA 1
ATOM 6838 C C . ASP B 2 91 ? 133.308 142.984 91.760 1.00 33.08 91 ASP A C 1
ATOM 6839 O O . ASP B 2 91 ? 132.738 142.379 90.849 1.00 35.64 91 ASP A O 1
ATOM 6844 N N . THR B 2 92 ? 132.688 143.852 92.555 1.00 36.74 92 THR A N 1
ATOM 6845 C CA . THR B 2 92 ? 131.293 144.226 92.369 1.00 38.27 92 THR A CA 1
ATOM 6846 C C . THR B 2 92 ? 131.191 145.744 92.359 1.00 42.11 92 THR A C 1
ATOM 6847 O O . THR B 2 92 ? 131.898 146.426 93.107 1.00 42.58 92 THR A O 1
ATOM 6851 N N . GLU B 2 93 ? 130.327 146.273 91.489 1.00 45.09 93 GLU A N 1
ATOM 6852 C CA . GLU B 2 93 ? 130.237 147.721 91.328 1.00 43.48 93 GLU A CA 1
ATOM 6853 C C . GLU B 2 93 ? 129.503 148.372 92.493 1.00 42.26 93 GLU A C 1
ATOM 6854 O O . GLU B 2 93 ? 129.852 149.481 92.911 1.00 45.11 93 GLU A O 1
ATOM 6860 N N . ASP B 2 94 ? 128.481 147.705 93.029 1.00 43.72 94 ASP A N 1
ATOM 6861 C CA . ASP B 2 94 ? 127.735 148.225 94.173 1.00 44.55 94 ASP A CA 1
ATOM 6862 C C . ASP B 2 94 ? 128.401 147.718 95.450 1.00 44.52 94 ASP A C 1
ATOM 6863 O O . ASP B 2 94 ? 127.945 146.779 96.104 1.00 45.09 94 ASP A O 1
ATOM 6868 N N . LYS B 2 95 ? 129.508 148.365 95.806 1.00 41.71 95 LYS A N 1
ATOM 6869 C CA . LYS B 2 95 ? 130.274 147.989 96.986 1.00 39.82 95 LYS A CA 1
ATOM 6870 C C . LYS B 2 95 ? 129.608 148.403 98.290 1.00 42.17 95 LYS A C 1
ATOM 6871 O O . LYS B 2 95 ? 130.093 148.020 99.361 1.00 41.16 95 LYS A O 1
ATOM 6877 N N . ASP B 2 96 ? 128.528 149.183 98.229 1.00 46.11 96 ASP A N 1
ATOM 6878 C CA . ASP B 2 96 ? 127.846 149.614 99.443 1.00 43.18 96 ASP A CA 1
ATOM 6879 C C . ASP B 2 96 ? 126.993 148.507 100.046 1.00 43.82 96 ASP A C 1
ATOM 6880 O O . ASP B 2 96 ? 126.853 148.439 101.272 1.00 43.36 96 ASP A O 1
ATOM 6885 N N . ARG B 2 97 ? 126.422 147.637 99.212 1.00 45.70 97 ARG A N 1
ATOM 6886 C CA . ARG B 2 97 ? 125.547 146.581 99.707 1.00 45.67 97 ARG A CA 1
ATOM 6887 C C . ARG B 2 97 ? 126.295 145.531 100.518 1.00 44.85 97 ARG A C 1
ATOM 6888 O O . ARG B 2 97 ? 125.668 144.819 101.309 1.00 44.65 97 ARG A O 1
ATOM 6896 N N . LEU B 2 98 ? 127.609 145.417 100.344 1.00 34.69 98 LEU A N 1
ATOM 6897 C CA . LEU B 2 98 ? 128.373 144.368 101.004 1.00 28.69 98 LEU A CA 1
ATOM 6898 C C . LEU B 2 98 ? 128.804 144.806 102.396 1.00 29.73 98 LEU A C 1
ATOM 6899 O O . LEU B 2 98 ? 129.392 145.877 102.568 1.00 32.28 98 LEU A O 1
ATOM 6904 N N . LEU B 2 99 ? 128.520 143.957 103.385 1.00 25.69 99 LEU A N 1
ATOM 6905 C CA . LEU B 2 99 ? 128.922 144.236 104.758 1.00 23.77 99 LEU A CA 1
ATOM 6906 C C . LEU B 2 99 ? 130.431 144.407 104.866 1.00 20.32 99 LEU A C 1
ATOM 6907 O O . LEU B 2 99 ? 130.915 145.332 105.527 1.00 19.26 99 LEU A O 1
ATOM 6912 N N . GLN B 2 100 ? 131.188 143.522 104.228 1.00 22.92 100 GLN A N 1
ATOM 6913 C CA . GLN B 2 100 ? 132.640 143.545 104.276 1.00 17.45 100 GLN A CA 1
ATOM 6914 C C . GLN B 2 100 ? 133.204 143.350 102.879 1.00 13.87 100 GLN A C 1
ATOM 6915 O O . GLN B 2 100 ? 132.636 142.628 102.057 1.00 18.35 100 GLN A O 1
ATOM 6921 N N . LEU B 2 101 ? 134.332 143.998 102.624 1.00 15.05 101 LEU A N 1
ATOM 6922 C CA . LEU B 2 101 ? 135.067 143.860 101.377 1.00 13.29 101 LEU A CA 1
ATOM 6923 C C . LEU B 2 101 ? 136.404 143.194 101.660 1.00 15.66 101 LEU A C 1
ATOM 6924 O O . LEU B 2 101 ? 137.010 143.424 102.710 1.00 17.95 101 LEU A O 1
ATOM 6929 N N . ARG B 2 102 ? 136.856 142.360 100.728 1.00 13.90 102 ARG A N 1
ATOM 6930 C CA . ARG B 2 102 ? 138.129 141.678 100.903 1.00 13.37 102 ARG A CA 1
ATOM 6931 C C . ARG B 2 102 ? 139.274 142.682 100.943 1.00 12.49 102 ARG A C 1
ATOM 6932 O O . ARG B 2 102 ? 139.422 143.517 100.047 1.00 18.82 102 ARG A O 1
ATOM 6940 N N . GLN B 2 103 ? 140.080 142.601 101.995 1.00 2.56 103 GLN A N 1
ATOM 6941 C CA . GLN B 2 103 ? 141.267 143.430 102.120 1.00 7.21 103 GLN A CA 1
ATOM 6942 C C . GLN B 2 103 ? 142.545 142.695 101.761 1.00 14.08 103 GLN A C 1
ATOM 6943 O O . GLN B 2 103 ? 143.507 143.330 101.320 1.00 22.15 103 GLN A O 1
ATOM 6949 N N . ARG B 2 104 ? 142.579 141.378 101.936 1.00 15.90 104 ARG A N 1
ATOM 6950 C CA . ARG B 2 104 ? 143.736 140.604 101.528 1.00 15.55 104 ARG A CA 1
ATOM 6951 C C . ARG B 2 104 ? 143.783 140.497 100.008 1.00 16.25 104 ARG A C 1
ATOM 6952 O O . ARG B 2 104 ? 142.830 140.827 99.301 1.00 19.21 104 ARG A O 1
ATOM 6960 N N . SER B 2 105 ? 144.922 140.041 99.504 1.00 15.49 105 SER A N 1
ATOM 6961 C CA . SER B 2 105 ? 145.098 139.826 98.077 1.00 14.44 105 SER A CA 1
ATOM 6962 C C . SER B 2 105 ? 144.674 138.410 97.710 1.00 14.79 105 SER A C 1
ATOM 6963 O O . SER B 2 105 ? 144.960 137.460 98.442 1.00 25.54 105 SER A O 1
ATOM 6966 N N . THR B 2 106 ? 143.967 138.282 96.591 1.00 14.69 106 THR A N 1
ATOM 6967 C CA . THR B 2 106 ? 143.556 136.976 96.098 1.00 17.29 106 THR A CA 1
ATOM 6968 C C . THR B 2 106 ? 144.759 136.209 95.563 1.00 14.82 106 THR A C 1
ATOM 6969 O O . THR B 2 106 ? 145.654 136.785 94.940 1.00 18.18 106 THR A O 1
ATOM 6973 N N . LEU B 2 107 ? 144.785 134.904 95.818 1.00 19.32 107 LEU A N 1
ATOM 6974 C CA . LEU B 2 107 ? 145.868 134.070 95.317 1.00 18.90 107 LEU A CA 1
ATOM 6975 C C . LEU B 2 107 ? 145.752 133.892 93.812 1.00 19.81 107 LEU A C 1
ATOM 6976 O O . LEU B 2 107 ? 144.651 133.858 93.255 1.00 18.61 107 LEU A O 1
ATOM 6981 N N . ARG B 2 108 ? 146.899 133.773 93.152 1.00 19.69 108 ARG A N 1
ATOM 6982 C CA . ARG B 2 108 ? 146.972 133.727 91.700 1.00 21.90 108 ARG A CA 1
ATOM 6983 C C . ARG B 2 108 ? 147.595 132.409 91.263 1.00 23.95 108 ARG A C 1
ATOM 6984 O O . ARG B 2 108 ? 148.676 132.043 91.733 1.00 29.43 108 ARG A O 1
ATOM 6992 N N . TRP B 2 109 ? 146.909 131.698 90.371 1.00 23.46 109 TRP A N 1
ATOM 6993 C CA . TRP B 2 109 ? 147.446 130.483 89.774 1.00 27.20 109 TRP A CA 1
ATOM 6994 C C . TRP B 2 109 ? 147.368 130.474 88.255 1.00 24.39 109 TRP A C 1
ATOM 6995 O O . TRP B 2 109 ? 147.823 129.504 87.642 1.00 26.42 109 TRP A O 1
ATOM 7006 N N . THR B 2 110 ? 146.798 131.505 87.635 1.00 30.40 110 THR A N 1
ATOM 7007 C CA . THR B 2 110 ? 146.756 131.624 86.187 1.00 31.95 110 THR A CA 1
ATOM 7008 C C . THR B 2 110 ? 146.661 133.099 85.825 1.00 34.83 110 THR A C 1
ATOM 7009 O O . THR B 2 110 ? 146.309 133.938 86.657 1.00 37.21 110 THR A O 1
ATOM 7013 N N . ASP B 2 111 ? 146.995 133.411 84.575 1.00 37.51 111 ASP A N 1
ATOM 7014 C CA . ASP B 2 111 ? 146.875 134.767 84.057 1.00 36.16 111 ASP A CA 1
ATOM 7015 C C . ASP B 2 111 ? 145.597 134.986 83.262 1.00 40.75 111 ASP A C 1
ATOM 7016 O O . ASP B 2 111 ? 145.355 136.105 82.802 1.00 44.24 111 ASP A O 1
ATOM 7021 N N . LYS B 2 112 ? 144.779 133.956 83.093 1.00 40.28 112 LYS A N 1
ATOM 7022 C CA . LYS B 2 112 ? 143.604 134.067 82.249 1.00 39.01 112 LYS A CA 1
ATOM 7023 C C . LYS B 2 112 ? 142.509 134.875 82.936 1.00 41.77 112 LYS A C 1
ATOM 7024 O O . LYS B 2 112 ? 142.485 135.036 84.158 1.00 44.52 112 LYS A O 1
ATOM 7030 N N . ASN B 2 113 ? 141.602 135.401 82.121 1.00 42.49 113 ASN A N 1
ATOM 7031 C CA . ASN B 2 113 ? 140.491 136.179 82.634 1.00 39.37 113 ASN A CA 1
ATOM 7032 C C . ASN B 2 113 ? 139.447 135.260 83.267 1.00 39.90 113 ASN A C 1
ATOM 7033 O O . ASN B 2 113 ? 139.334 134.089 82.897 1.00 40.40 113 ASN A O 1
ATOM 7038 N N . PRO B 2 114 ? 138.667 135.771 84.228 1.00 42.60 114 PRO A N 1
ATOM 7039 C CA . PRO B 2 114 ? 137.645 134.934 84.870 1.00 43.13 114 PRO A CA 1
ATOM 7040 C C . PRO B 2 114 ? 136.562 134.483 83.905 1.00 42.14 114 PRO A C 1
ATOM 7041 O O . PRO B 2 114 ? 136.542 134.900 82.744 1.00 43.44 114 PRO A O 1
ATOM 7045 N N . CYS B 2 115 ? 135.663 133.630 84.378 1.00 43.35 115 CYS A N 1
ATOM 7046 C CA . CYS B 2 115 ? 134.547 133.206 83.551 1.00 45.49 115 CYS A CA 1
ATOM 7047 C C . CYS B 2 115 ? 133.674 134.415 83.220 1.00 49.64 115 CYS A C 1
ATOM 7048 O O . CYS B 2 115 ? 133.538 135.326 84.044 1.00 51.45 115 CYS A O 1
ATOM 7051 N N . PRO B 2 116 ? 133.090 134.471 82.026 1.00 50.92 116 PRO A N 1
ATOM 7052 C CA . PRO B 2 116 ? 132.164 135.564 81.716 1.00 49.92 116 PRO A CA 1
ATOM 7053 C C . PRO B 2 116 ? 130.943 135.516 82.620 1.00 51.71 116 PRO A C 1
ATOM 7054 O O . PRO B 2 116 ? 130.558 134.459 83.125 1.00 50.07 116 PRO A O 1
ATOM 7058 N N . ASP B 2 117 ? 130.340 136.688 82.837 1.00 54.56 117 ASP A N 1
ATOM 7059 C CA . ASP B 2 117 ? 129.149 136.758 83.678 1.00 53.20 117 ASP A CA 1
ATOM 7060 C C . ASP B 2 117 ? 128.017 135.918 83.102 1.00 54.68 117 ASP A C 1
ATOM 7061 O O . ASP B 2 117 ? 127.331 135.198 83.836 1.00 54.10 117 ASP A O 1
ATOM 7066 N N . ASN B 2 118 ? 127.808 135.993 81.794 1.00 55.30 118 ASN A N 1
ATOM 7067 C CA . ASN B 2 118 ? 126.802 135.189 81.106 1.00 55.46 118 ASN A CA 1
ATOM 7068 C C . ASN B 2 118 ? 127.547 134.102 80.337 1.00 56.26 118 ASN A C 1
ATOM 7069 O O . ASN B 2 118 ? 127.893 134.271 79.167 1.00 56.68 118 ASN A O 1
ATOM 7074 N N . ALA B 2 119 ? 127.793 132.983 81.010 1.00 56.49 119 ALA A N 1
ATOM 7075 C CA . ALA B 2 119 ? 128.562 131.882 80.455 1.00 55.48 119 ALA A CA 1
ATOM 7076 C C . ALA B 2 119 ? 127.741 130.605 80.518 1.00 56.40 119 ALA A C 1
ATOM 7077 O O . ALA B 2 119 ? 126.960 130.403 81.453 1.00 56.48 119 ALA A O 1
ATOM 7079 N N . GLU B 2 120 ? 127.907 129.752 79.506 1.00 62.51 120 GLU A N 1
ATOM 7080 C CA . GLU B 2 120 ? 127.226 128.463 79.513 1.00 64.45 120 GLU A CA 1
ATOM 7081 C C . GLU B 2 120 ? 127.768 127.563 80.616 1.00 64.36 120 GLU A C 1
ATOM 7082 O O . GLU B 2 120 ? 127.001 126.861 81.286 1.00 63.43 120 GLU A O 1
ATOM 7088 N N . THR B 2 121 ? 129.084 127.573 80.822 1.00 61.76 121 THR A N 1
ATOM 7089 C CA . THR B 2 121 ? 129.733 126.741 81.823 1.00 62.48 121 THR A CA 1
ATOM 7090 C C . THR B 2 121 ? 130.701 127.575 82.649 1.00 59.27 121 THR A C 1
ATOM 7091 O O . THR B 2 121 ? 131.316 128.520 82.150 1.00 60.39 121 THR A O 1
ATOM 7095 N N . TYR B 2 122 ? 130.830 127.206 83.919 1.00 49.98 122 TYR A N 1
ATOM 7096 C CA . TYR B 2 122 ? 131.748 127.842 84.849 1.00 49.84 122 TYR A CA 1
ATOM 7097 C C . TYR B 2 122 ? 132.738 126.808 85.359 1.00 49.72 122 TYR A C 1
ATOM 7098 O O . TYR B 2 122 ? 132.401 125.628 85.489 1.00 53.84 122 TYR A O 1
ATOM 7107 N N . CYS B 2 123 ? 133.958 127.251 85.649 1.00 43.67 123 CYS A N 1
ATOM 7108 C CA . CYS B 2 123 ? 134.976 126.352 86.158 1.00 41.35 123 CYS A CA 1
ATOM 7109 C C . CYS B 2 123 ? 134.642 125.942 87.591 1.00 41.33 123 CYS A C 1
ATOM 7110 O O . CYS B 2 123 ? 133.816 126.578 88.248 1.00 45.60 123 CYS A O 1
ATOM 7113 N N . PRO B 2 124 ? 135.253 124.859 88.089 1.00 40.29 124 PRO A N 1
ATOM 7114 C CA . PRO B 2 124 ? 134.915 124.396 89.446 1.00 36.05 124 PRO A CA 1
ATOM 7115 C C . PRO B 2 124 ? 135.134 125.431 90.537 1.00 33.94 124 PRO A C 1
ATOM 7116 O O . PRO B 2 124 ? 134.441 125.388 91.559 1.00 39.61 124 PRO A O 1
ATOM 7120 N N . PHE B 2 125 ? 136.080 126.355 90.366 1.00 30.12 125 PHE A N 1
ATOM 7121 C CA . PHE B 2 125 ? 136.292 127.369 91.395 1.00 33.09 125 PHE A CA 1
ATOM 7122 C C . PHE B 2 125 ? 135.218 128.450 91.346 1.00 29.67 125 PHE A C 1
ATOM 7123 O O . PHE B 2 125 ? 134.835 128.996 92.386 1.00 30.40 125 PHE A O 1
ATOM 7131 N N . CYS B 2 126 ? 134.730 128.785 90.151 1.00 38.83 126 CYS A N 1
ATOM 7132 C CA . CYS B 2 126 ? 133.603 129.706 90.054 1.00 36.25 126 CYS A CA 1
ATOM 7133 C C . CYS B 2 126 ? 132.316 129.062 90.552 1.00 36.46 126 CYS A C 1
ATOM 7134 O O . CYS B 2 126 ? 131.431 129.761 91.055 1.00 37.95 126 CYS A O 1
ATOM 7137 N N . GLU B 2 127 ? 132.191 127.738 90.424 1.00 37.55 127 GLU A N 1
ATOM 7138 C CA . GLU B 2 127 ? 131.020 127.052 90.960 1.00 36.61 127 GLU A CA 1
ATOM 7139 C C . GLU B 2 127 ? 130.989 127.108 92.481 1.00 36.96 127 GLU A C 1
ATOM 7140 O O . GLU B 2 127 ? 129.912 127.204 93.081 1.00 39.66 127 GLU A O 1
ATOM 7146 N N . LEU B 2 128 ? 132.156 127.031 93.122 1.00 27.85 128 LEU A N 1
ATOM 7147 C CA . LEU B 2 128 ? 132.206 127.143 94.574 1.00 25.79 128 LEU A CA 1
ATOM 7148 C C . LEU B 2 128 ? 131.780 128.531 95.036 1.00 29.64 128 LEU A C 1
ATOM 7149 O O . LEU B 2 128 ? 131.043 128.667 96.019 1.00 32.89 128 LEU A O 1
ATOM 7154 N N . LEU B 2 129 ? 132.234 129.576 94.335 1.00 35.53 129 LEU A N 1
ATOM 7155 C CA . LEU B 2 129 ? 131.928 130.949 94.726 1.00 29.29 129 LEU A CA 1
ATOM 7156 C C . LEU B 2 129 ? 130.446 131.275 94.628 1.00 26.46 129 LEU A C 1
ATOM 7157 O O . LEU B 2 129 ? 129.988 132.215 95.281 1.00 32.33 129 LEU A O 1
ATOM 7162 N N . GLY B 2 130 ? 129.690 130.529 93.838 1.00 30.82 130 GLY A N 1
ATOM 7163 C CA . GLY B 2 130 ? 128.300 130.840 93.608 1.00 32.63 130 GLY A CA 1
ATOM 7164 C C . GLY B 2 130 ? 128.017 131.559 92.312 1.00 37.59 130 GLY A C 1
ATOM 7165 O O . GLY B 2 130 ? 126.865 131.939 92.076 1.00 39.21 130 GLY A O 1
ATOM 7166 N N . ARG B 2 131 ? 129.027 131.754 91.464 1.00 44.59 131 ARG A N 1
ATOM 7167 C CA . ARG B 2 131 ? 128.850 132.398 90.165 1.00 41.93 131 ARG A CA 1
ATOM 7168 C C . ARG B 2 131 ? 128.314 131.391 89.149 1.00 46.17 131 ARG A C 1
ATOM 7169 O O . ARG B 2 131 ? 128.870 131.196 88.073 1.00 46.42 131 ARG A O 1
ATOM 7177 N N . SER B 2 132 ? 127.215 130.740 89.511 1.00 52.61 132 SER A N 1
ATOM 7178 C CA . SER B 2 132 ? 126.660 129.699 88.657 1.00 53.61 132 SER A CA 1
ATOM 7179 C C . SER B 2 132 ? 125.207 129.400 89.013 1.00 52.65 132 SER A C 1
ATOM 7180 O O . SER B 2 132 ? 124.405 129.052 88.146 1.00 54.77 132 SER A O 1
ATOM 7183 N N . PHE B 2 146 ? 120.490 129.000 94.903 1.00 31.24 146 PHE A N 1
ATOM 7184 C CA . PHE B 2 146 ? 121.814 128.622 95.387 1.00 32.43 146 PHE A CA 1
ATOM 7185 C C . PHE B 2 146 ? 122.333 127.356 94.718 1.00 31.51 146 PHE A C 1
ATOM 7186 O O . PHE B 2 146 ? 121.589 126.396 94.522 1.00 31.76 146 PHE A O 1
ATOM 7194 N N . ARG B 2 147 ? 123.620 127.363 94.371 1.00 33.23 147 ARG A N 1
ATOM 7195 C CA . ARG B 2 147 ? 124.286 126.160 93.888 1.00 35.76 147 ARG A CA 1
ATOM 7196 C C . ARG B 2 147 ? 124.934 125.390 95.033 1.00 34.66 147 ARG A C 1
ATOM 7197 O O . ARG B 2 147 ? 124.646 124.207 95.232 1.00 37.19 147 ARG A O 1
ATOM 7205 N N . ILE B 2 148 ? 125.801 126.049 95.793 1.00 26.99 148 ILE A N 1
ATOM 7206 C CA . ILE B 2 148 ? 126.385 125.490 97.004 1.00 25.50 148 ILE A CA 1
ATOM 7207 C C . ILE B 2 148 ? 125.949 126.400 98.143 1.00 25.23 148 ILE A C 1
ATOM 7208 O O . ILE B 2 148 ? 126.543 127.461 98.366 1.00 20.60 148 ILE A O 1
ATOM 7213 N N . HIS B 2 149 ? 124.909 125.996 98.867 1.00 27.48 149 HIS A N 1
ATOM 7214 C CA . HIS B 2 149 ? 124.348 126.796 99.947 1.00 20.57 149 HIS A CA 1
ATOM 7215 C C . HIS B 2 149 ? 124.904 126.329 101.286 1.00 21.12 149 HIS A C 1
ATOM 7216 O O . HIS B 2 149 ? 124.946 125.128 101.565 1.00 24.29 149 HIS A O 1
ATOM 7223 N N . PHE B 2 150 ? 125.330 127.282 102.103 1.00 17.74 150 PHE A N 1
ATOM 7224 C CA . PHE B 2 150 ? 125.857 127.012 103.431 1.00 10.46 150 PHE A CA 1
ATOM 7225 C C . PHE B 2 150 ? 124.807 127.395 104.465 1.00 15.96 150 PHE A C 1
ATOM 7226 O O . PHE B 2 150 ? 124.255 128.498 104.412 1.00 24.07 150 PHE A O 1
ATOM 7234 N N . GLY B 2 151 ? 124.522 126.480 105.392 1.00 11.67 151 GLY A N 1
ATOM 7235 C CA . GLY B 2 151 ? 123.620 126.775 106.483 1.00 8.91 151 GLY A CA 1
ATOM 7236 C C . GLY B 2 151 ? 124.349 127.197 107.747 1.00 10.11 151 GLY A C 1
ATOM 7237 O O . GLY B 2 151 ? 125.567 127.115 107.849 1.00 15.88 151 GLY A O 1
ATOM 7238 N N . ASN B 2 152 ? 123.571 127.664 108.719 1.00 8.19 152 ASN A N 1
ATOM 7239 C CA . ASN B 2 152 ? 124.123 128.008 110.020 1.00 11.34 152 ASN A CA 1
ATOM 7240 C C . ASN B 2 152 ? 124.555 126.756 110.778 1.00 16.44 152 ASN A C 1
ATOM 7241 O O . ASN B 2 152 ? 124.034 125.660 110.564 1.00 17.04 152 ASN A O 1
ATOM 7246 N N . LEU B 2 153 ? 125.526 126.932 111.669 1.00 14.53 153 LEU A N 1
ATOM 7247 C CA . LEU B 2 153 ? 126.053 125.856 112.499 1.00 7.33 153 LEU A CA 1
ATOM 7248 C C . LEU B 2 153 ? 125.589 126.076 113.931 1.00 12.95 153 LEU A C 1
ATOM 7249 O O . LEU B 2 153 ? 125.913 127.099 114.541 1.00 13.73 153 LEU A O 1
ATOM 7254 N N . SER B 2 154 ? 124.857 125.105 114.471 1.00 24.10 154 SER A N 1
ATOM 7255 C CA . SER B 2 154 ? 124.197 125.244 115.759 1.00 13.07 154 SER A CA 1
ATOM 7256 C C . SER B 2 154 ? 124.574 124.084 116.669 1.00 11.67 154 SER A C 1
ATOM 7257 O O . SER B 2 154 ? 124.923 122.996 116.210 1.00 19.54 154 SER A O 1
ATOM 7260 N N . LEU B 2 155 ? 124.490 124.332 117.972 1.00 14.73 155 LEU A N 1
ATOM 7261 C CA . LEU B 2 155 ? 124.689 123.267 118.944 1.00 15.93 155 LEU A CA 1
ATOM 7262 C C . LEU B 2 155 ? 123.624 122.191 118.751 1.00 15.10 155 LEU A C 1
ATOM 7263 O O . LEU B 2 155 ? 122.459 122.512 118.495 1.00 21.16 155 LEU A O 1
ATOM 7268 N N . PRO B 2 156 ? 123.984 120.913 118.853 1.00 21.27 156 PRO A N 1
ATOM 7269 C CA . PRO B 2 156 ? 122.987 119.855 118.653 1.00 20.09 156 PRO A CA 1
ATOM 7270 C C . PRO B 2 156 ? 121.925 119.867 119.743 1.00 20.63 156 PRO A C 1
ATOM 7271 O O . PRO B 2 156 ? 122.227 119.965 120.935 1.00 23.50 156 PRO A O 1
ATOM 7275 N N . GLY B 2 157 ? 120.667 119.767 119.317 1.00 24.45 157 GLY A N 1
ATOM 7276 C CA . GLY B 2 157 ? 119.537 119.766 120.218 1.00 22.97 157 GLY A CA 1
ATOM 7277 C C . GLY B 2 157 ? 118.899 121.116 120.465 1.00 22.82 157 GLY A C 1
ATOM 7278 O O . GLY B 2 157 ? 117.818 121.167 121.065 1.00 27.64 157 GLY A O 1
ATOM 7279 N N . LYS B 2 158 ? 119.524 122.202 120.019 1.00 23.84 158 LYS A N 1
ATOM 7280 C CA . LYS B 2 158 ? 119.008 123.555 120.196 1.00 24.83 158 LYS A CA 1
ATOM 7281 C C . LYS B 2 158 ? 118.685 123.887 121.656 1.00 27.34 158 LYS A C 1
ATOM 7282 O O . LYS B 2 158 ? 117.548 124.247 121.977 1.00 30.97 158 LYS A O 1
ATOM 7288 N N . PRO B 2 159 ? 119.657 123.795 122.558 1.00 26.57 159 PRO A N 1
ATOM 7289 C CA . PRO B 2 159 ? 119.386 124.093 123.965 1.00 22.63 159 PRO A CA 1
ATOM 7290 C C . PRO B 2 159 ? 119.259 125.593 124.196 1.00 23.20 159 PRO A C 1
ATOM 7291 O O . PRO B 2 159 ? 119.519 126.412 123.316 1.00 31.60 159 PRO A O 1
ATOM 7295 N N . ASP B 2 160 ? 118.844 125.944 125.410 1.00 24.08 160 ASP A N 1
ATOM 7296 C CA . ASP B 2 160 ? 118.699 127.333 125.818 1.00 23.46 160 ASP A CA 1
ATOM 7297 C C . ASP B 2 160 ? 119.534 127.609 127.058 1.00 23.03 160 ASP A C 1
ATOM 7298 O O . ASP B 2 160 ? 119.777 126.720 127.877 1.00 24.41 160 ASP A O 1
ATOM 7303 N N . PHE B 2 161 ? 119.973 128.857 127.181 1.00 19.08 161 PHE A N 1
ATOM 7304 C CA . PHE B 2 161 ? 120.805 129.292 128.290 1.00 20.55 161 PHE A CA 1
ATOM 7305 C C . PHE B 2 161 ? 120.331 130.667 128.734 1.00 24.56 161 PHE A C 1
ATOM 7306 O O . PHE B 2 161 ? 119.734 131.414 127.959 1.00 25.30 161 PHE A O 1
ATOM 7314 N N . ASP B 2 162 ? 120.594 130.994 130.000 1.00 26.80 162 ASP A N 1
ATOM 7315 C CA . ASP B 2 162 ? 120.094 132.248 130.560 1.00 24.89 162 ASP A CA 1
ATOM 7316 C C . ASP B 2 162 ? 120.631 133.452 129.799 1.00 27.29 162 ASP A C 1
ATOM 7317 O O . ASP B 2 162 ? 119.902 134.420 129.557 1.00 27.86 162 ASP A O 1
ATOM 7322 N N . GLY B 2 163 ? 121.900 133.416 129.425 1.00 25.01 163 GLY A N 1
ATOM 7323 C CA . GLY B 2 163 ? 122.496 134.485 128.670 1.00 14.52 163 GLY A CA 1
ATOM 7324 C C . GLY B 2 163 ? 123.857 134.087 128.157 1.00 20.24 163 GLY A C 1
ATOM 7325 O O . GLY B 2 163 ? 124.256 132.923 128.232 1.00 27.35 163 GLY A O 1
ATOM 7326 N N . PRO B 2 164 ? 124.595 135.053 127.611 1.00 22.30 164 PRO A N 1
ATOM 7327 C CA . PRO B 2 164 ? 125.961 134.758 127.157 1.00 17.85 164 PRO A CA 1
ATOM 7328 C C . PRO B 2 164 ? 126.877 134.252 128.257 1.00 14.52 164 PRO A C 1
ATOM 7329 O O . PRO B 2 164 ? 127.799 133.482 127.972 1.00 15.10 164 PRO A O 1
ATOM 7333 N N . LYS B 2 165 ? 126.653 134.657 129.507 1.00 15.21 165 LYS A N 1
ATOM 7334 C CA . LYS B 2 165 ? 127.529 134.255 130.599 1.00 13.40 165 LYS A CA 1
ATOM 7335 C C . LYS B 2 165 ? 127.253 132.844 131.097 1.00 19.32 165 LYS A C 1
ATOM 7336 O O . LYS B 2 165 ? 128.022 132.339 131.920 1.00 19.17 165 LYS A O 1
ATOM 7342 N N . ALA B 2 166 ? 126.186 132.201 130.627 1.00 17.33 166 ALA A N 1
ATOM 7343 C CA . ALA B 2 166 ? 125.921 130.818 130.992 1.00 15.16 166 ALA A CA 1
ATOM 7344 C C . ALA B 2 166 ? 126.759 129.826 130.197 1.00 20.61 166 ALA A C 1
ATOM 7345 O O . ALA B 2 166 ? 126.849 128.659 130.591 1.00 27.80 166 ALA A O 1
ATOM 7347 N N . ILE B 2 167 ? 127.359 130.249 129.087 1.00 16.88 167 ILE A N 1
ATOM 7348 C CA . ILE B 2 167 ? 128.217 129.372 128.303 1.00 8.79 167 ILE A CA 1
ATOM 7349 C C . ILE B 2 167 ? 129.661 129.844 128.252 1.00 8.59 167 ILE A C 1
ATOM 7350 O O . ILE B 2 167 ? 130.544 129.043 127.907 1.00 10.19 167 ILE A O 1
ATOM 7355 N N . GLY B 2 168 ? 129.950 131.097 128.569 1.00 8.62 168 GLY A N 1
ATOM 7356 C CA . GLY B 2 168 ? 131.307 131.584 128.426 1.00 7.45 168 GLY A CA 1
ATOM 7357 C C . GLY B 2 168 ? 131.475 132.910 129.125 1.00 12.78 168 GLY A C 1
ATOM 7358 O O . GLY B 2 168 ? 130.520 133.497 129.636 1.00 17.65 168 GLY A O 1
ATOM 7359 N N . SER B 2 169 ? 132.714 133.383 129.131 1.00 14.76 169 SER A N 1
ATOM 7360 C CA . SER B 2 169 ? 133.086 134.591 129.846 1.00 11.11 169 SER A CA 1
ATOM 7361 C C . SER B 2 169 ? 133.765 135.566 128.898 1.00 6.13 169 SER A C 1
ATOM 7362 O O . SER B 2 169 ? 134.573 135.165 128.057 1.00 18.74 169 SER A O 1
ATOM 7365 N N . GLN B 2 170 ? 133.428 136.845 129.032 1.00 10.74 170 GLN A N 1
ATOM 7366 C CA . GLN B 2 170 ? 134.167 137.884 128.331 1.00 8.58 170 GLN A CA 1
ATOM 7367 C C . GLN B 2 170 ? 135.568 138.018 128.905 1.00 8.87 170 GLN A C 1
ATOM 7368 O O . GLN B 2 170 ? 135.775 137.913 130.115 1.00 16.00 170 GLN A O 1
ATOM 7374 N N . ARG B 2 171 ? 136.535 138.250 128.027 1.00 8.73 171 ARG A N 1
ATOM 7375 C CA . ARG B 2 171 ? 137.903 138.524 128.428 1.00 8.55 171 ARG A CA 1
ATOM 7376 C C . ARG B 2 171 ? 138.433 139.683 127.601 1.00 11.32 171 ARG A C 1
ATOM 7377 O O . ARG B 2 171 ? 138.124 139.801 126.414 1.00 21.01 171 ARG A O 1
ATOM 7385 N N . VAL B 2 172 ? 139.207 140.548 128.231 1.00 10.26 172 VAL A N 1
ATOM 7386 C CA . VAL B 2 172 ? 139.838 141.646 127.516 1.00 12.41 172 VAL A CA 1
ATOM 7387 C C . VAL B 2 172 ? 141.062 141.124 126.780 1.00 19.40 172 VAL A C 1
ATOM 7388 O O . VAL B 2 172 ? 141.930 140.474 127.370 1.00 20.05 172 VAL A O 1
ATOM 7392 N N . LEU B 2 173 ? 141.119 141.395 125.482 1.00 22.06 173 LEU A N 1
ATOM 7393 C CA . LEU B 2 173 ? 142.280 141.120 124.650 1.00 15.74 173 LEU A CA 1
ATOM 7394 C C . LEU B 2 173 ? 142.875 142.458 124.252 1.00 14.02 173 LEU A C 1
ATOM 7395 O O . LEU B 2 173 ? 142.245 143.221 123.517 1.00 29.48 173 LEU A O 1
ATOM 7400 N N . ASN B 2 174 ? 144.069 142.754 124.737 1.00 10.77 174 ASN A N 1
ATOM 7401 C CA . ASN B 2 174 ? 144.643 144.067 124.505 1.00 21.60 174 ASN A CA 1
ATOM 7402 C C . ASN B 2 174 ? 145.639 144.019 123.354 1.00 12.52 174 ASN A C 1
ATOM 7403 O O . ASN B 2 174 ? 146.052 142.953 122.895 1.00 17.80 174 ASN A O 1
ATOM 7408 N N . ARG B 2 175 ? 145.998 145.200 122.877 1.00 9.81 175 ARG A N 1
ATOM 7409 C CA . ARG B 2 175 ? 147.076 145.372 121.920 1.00 9.72 175 ARG A CA 1
ATOM 7410 C C . ARG B 2 175 ? 148.177 146.151 122.618 1.00 5.84 175 ARG A C 1
ATOM 7411 O O . ARG B 2 175 ? 147.954 147.282 123.056 1.00 13.09 175 ARG A O 1
ATOM 7419 N N . VAL B 2 176 ? 149.352 145.550 122.724 1.00 8.67 176 VAL A N 1
ATOM 7420 C CA . VAL B 2 176 ? 150.480 146.149 123.421 1.00 10.16 176 VAL A CA 1
ATOM 7421 C C . VAL B 2 176 ? 151.349 146.875 122.406 1.00 11.41 176 VAL A C 1
ATOM 7422 O O . VAL B 2 176 ? 151.717 146.305 121.372 1.00 14.36 176 VAL A O 1
ATOM 7426 N N . ASP B 2 177 ? 151.660 148.135 122.692 1.00 9.53 177 ASP A N 1
ATOM 7427 C CA . ASP B 2 177 ? 152.602 148.875 121.867 1.00 7.20 177 ASP A CA 1
ATOM 7428 C C . ASP B 2 177 ? 153.991 148.275 122.012 1.00 4.60 177 ASP A C 1
ATOM 7429 O O . ASP B 2 177 ? 154.495 148.107 123.124 1.00 13.96 177 ASP A O 1
ATOM 7434 N N . PHE B 2 178 ? 154.609 147.953 120.877 1.00 8.82 178 PHE A N 1
ATOM 7435 C CA . PHE B 2 178 ? 155.873 147.228 120.894 1.00 2.49 178 PHE A CA 1
ATOM 7436 C C . PHE B 2 178 ? 156.995 148.049 121.520 1.00 8.99 178 PHE A C 1
ATOM 7437 O O . PHE B 2 178 ? 157.836 147.503 122.240 1.00 11.36 178 PHE A O 1
ATOM 7445 N N . LYS B 2 179 ? 157.037 149.353 121.249 1.00 12.75 179 LYS A N 1
ATOM 7446 C CA . LYS B 2 179 ? 158.157 150.163 121.721 1.00 9.44 179 LYS A CA 1
ATOM 7447 C C . LYS B 2 179 ? 158.082 150.418 123.222 1.00 8.71 179 LYS A C 1
ATOM 7448 O O . LYS B 2 179 ? 159.094 150.329 123.925 1.00 15.87 179 LYS A O 1
ATOM 7454 N N . SER B 2 180 ? 156.900 150.755 123.732 1.00 10.47 180 SER A N 1
ATOM 7455 C CA . SER B 2 180 ? 156.764 151.073 125.148 1.00 7.12 180 SER A CA 1
ATOM 7456 C C . SER B 2 180 ? 156.555 149.845 126.022 1.00 15.07 180 SER A C 1
ATOM 7457 O O . SER B 2 180 ? 156.854 149.900 127.219 1.00 19.15 180 SER A O 1
ATOM 7460 N N . GLY B 2 181 ? 156.069 148.744 125.459 1.00 6.02 181 GLY A N 1
ATOM 7461 C CA . GLY B 2 181 ? 155.763 147.575 126.249 1.00 2.05 181 GLY A CA 1
ATOM 7462 C C . GLY B 2 181 ? 154.451 147.642 126.990 1.00 8.51 181 GLY A C 1
ATOM 7463 O O . GLY B 2 181 ? 154.178 146.770 127.820 1.00 10.83 181 GLY A O 1
ATOM 7464 N N . LYS B 2 182 ? 153.629 148.642 126.709 1.00 9.29 182 LYS A N 1
ATOM 7465 C CA . LYS B 2 182 ? 152.385 148.883 127.416 1.00 1.88 182 LYS A CA 1
ATOM 7466 C C . LYS B 2 182 ? 151.238 148.910 126.422 1.00 0.00 182 LYS A C 1
ATOM 7467 O O . LYS B 2 182 ? 151.389 149.401 125.302 1.00 10.28 182 LYS A O 1
ATOM 7473 N N . ALA B 2 183 ? 150.095 148.374 126.832 1.00 2.95 183 ALA A N 1
ATOM 7474 C CA . ALA B 2 183 ? 148.898 148.486 126.019 1.00 6.06 183 ALA A CA 1
ATOM 7475 C C . ALA B 2 183 ? 148.369 149.911 126.048 1.00 8.66 183 ALA A C 1
ATOM 7476 O O . ALA B 2 183 ? 148.451 150.602 127.066 1.00 20.79 183 ALA A O 1
ATOM 7478 N N . HIS B 2 184 ? 147.823 150.354 124.922 1.00 13.78 184 HIS A N 1
ATOM 7479 C CA . HIS B 2 184 ? 147.104 151.615 124.882 1.00 13.33 184 HIS A CA 1
ATOM 7480 C C . HIS B 2 184 ? 145.678 151.481 124.373 1.00 9.86 184 HIS A C 1
ATOM 7481 O O . HIS B 2 184 ? 144.954 152.480 124.356 1.00 18.48 184 HIS A O 1
ATOM 7488 N N . ASP B 2 185 ? 145.256 150.288 123.972 1.00 8.73 185 ASP A N 1
ATOM 7489 C CA . ASP B 2 185 ? 143.858 150.016 123.671 1.00 20.76 185 ASP A CA 1
ATOM 7490 C C . ASP B 2 185 ? 143.633 148.518 123.807 1.00 19.51 185 ASP A C 1
ATOM 7491 O O . ASP B 2 185 ? 144.577 147.740 123.949 1.00 14.19 185 ASP A O 1
ATOM 7496 N N . PHE B 2 186 ? 142.367 148.123 123.780 1.00 19.19 186 PHE A N 1
ATOM 7497 C CA . PHE B 2 186 ? 142.013 146.720 123.934 1.00 18.61 186 PHE A CA 1
ATOM 7498 C C . PHE B 2 186 ? 140.662 146.484 123.278 1.00 18.88 186 PHE A C 1
ATOM 7499 O O . PHE B 2 186 ? 139.997 147.416 122.826 1.00 17.41 186 PHE A O 1
ATOM 7507 N N . PHE B 2 187 ? 140.260 145.219 123.244 1.00 16.21 187 PHE A N 1
ATOM 7508 C CA . PHE B 2 187 ? 138.921 144.841 122.833 1.00 15.34 187 PHE A CA 1
ATOM 7509 C C . PHE B 2 187 ? 138.520 143.619 123.645 1.00 14.65 187 PHE A C 1
ATOM 7510 O O . PHE B 2 187 ? 139.345 143.006 124.324 1.00 11.42 187 PHE A O 1
ATOM 7518 N N . LYS B 2 188 ? 137.233 143.293 123.603 1.00 17.91 188 LYS A N 1
ATOM 7519 C CA . LYS B 2 188 ? 136.682 142.200 124.385 1.00 15.53 188 LYS A CA 1
ATOM 7520 C C . LYS B 2 188 ? 136.031 141.170 123.478 1.00 13.86 188 LYS A C 1
ATOM 7521 O O . LYS B 2 188 ? 135.578 141.484 122.374 1.00 14.16 188 LYS A O 1
ATOM 7527 N N . ALA B 2 189 ? 135.984 139.932 123.961 1.00 15.28 189 ALA A N 1
ATOM 7528 C CA . ALA B 2 189 ? 135.264 138.870 123.280 1.00 15.26 189 ALA A CA 1
ATOM 7529 C C . ALA B 2 189 ? 134.849 137.827 124.302 1.00 9.40 189 ALA A C 1
ATOM 7530 O O . ALA B 2 189 ? 135.501 137.654 125.333 1.00 11.54 189 ALA A O 1
ATOM 7532 N N . TYR B 2 190 ? 133.748 137.145 124.012 1.00 16.53 190 TYR A N 1
ATOM 7533 C CA . TYR B 2 190 ? 133.343 135.984 124.787 1.00 11.65 190 TYR A CA 1
ATOM 7534 C C . TYR B 2 190 ? 134.177 134.781 124.373 1.00 5.84 190 TYR A C 1
ATOM 7535 O O . TYR B 2 190 ? 134.356 134.523 123.181 1.00 14.33 190 TYR A O 1
ATOM 7544 N N . GLU B 2 191 ? 134.691 134.050 125.353 1.00 12.82 191 GLU A N 1
ATOM 7545 C CA . GLU B 2 191 ? 135.392 132.797 125.117 1.00 12.24 191 GLU A CA 1
ATOM 7546 C C . GLU B 2 191 ? 134.518 131.660 125.620 1.00 10.27 191 GLU A C 1
ATOM 7547 O O . GLU B 2 191 ? 134.161 131.625 126.801 1.00 9.92 191 GLU A O 1
ATOM 7553 N N . VAL B 2 192 ? 134.167 130.744 124.725 1.00 9.80 192 VAL A N 1
ATOM 7554 C CA . VAL B 2 192 ? 133.330 129.597 125.048 1.00 3.34 192 VAL A CA 1
ATOM 7555 C C . VAL B 2 192 ? 134.208 128.359 124.998 1.00 7.78 192 VAL A C 1
ATOM 7556 O O . VAL B 2 192 ? 134.762 128.026 123.944 1.00 16.50 192 VAL A O 1
ATOM 7560 N N . ASP B 2 193 ? 134.321 127.668 126.130 1.00 18.90 193 ASP A N 1
ATOM 7561 C CA . ASP B 2 193 ? 135.245 126.549 126.241 1.00 13.07 193 ASP A CA 1
ATOM 7562 C C . ASP B 2 193 ? 134.806 125.397 125.347 1.00 11.41 193 ASP A C 1
ATOM 7563 O O . ASP B 2 193 ? 133.621 125.066 125.268 1.00 17.50 193 ASP A O 1
ATOM 7568 N N . HIS B 2 194 ? 135.777 124.787 124.665 1.00 7.81 194 HIS A N 1
ATOM 7569 C CA . HIS B 2 194 ? 135.474 123.672 123.775 1.00 9.45 194 HIS A CA 1
ATOM 7570 C C . HIS B 2 194 ? 135.138 122.408 124.552 1.00 15.56 194 HIS A C 1
ATOM 7571 O O . HIS B 2 194 ? 134.460 121.522 124.026 1.00 15.58 194 HIS A O 1
ATOM 7578 N N . THR B 2 195 ? 135.612 122.297 125.792 1.00 9.72 195 THR A N 1
ATOM 7579 C CA . THR B 2 195 ? 135.326 121.115 126.590 1.00 5.98 195 THR A CA 1
ATOM 7580 C C . THR B 2 195 ? 133.861 121.029 126.990 1.00 12.04 195 THR A C 1
ATOM 7581 O O . THR B 2 195 ? 133.371 119.931 127.266 1.00 21.25 195 THR A O 1
ATOM 7585 N N . ARG B 2 196 ? 133.153 122.155 127.015 1.00 12.34 196 ARG A N 1
ATOM 7586 C CA . ARG B 2 196 ? 131.736 122.197 127.344 1.00 4.79 196 ARG A CA 1
ATOM 7587 C C . ARG B 2 196 ? 130.845 122.209 126.112 1.00 13.11 196 ARG A C 1
ATOM 7588 O O . ARG B 2 196 ? 129.802 121.551 126.100 1.00 21.36 196 ARG A O 1
ATOM 7596 N N . PHE B 2 197 ? 131.231 122.952 125.078 1.00 15.51 197 PHE A N 1
ATOM 7597 C CA . PHE B 2 197 ? 130.472 123.056 123.831 1.00 11.57 197 PHE A CA 1
ATOM 7598 C C . PHE B 2 197 ? 131.432 122.780 122.684 1.00 16.12 197 PHE A C 1
ATOM 7599 O O . PHE B 2 197 ? 131.968 123.708 122.063 1.00 15.04 197 PHE A O 1
ATOM 7607 N N . PRO B 2 198 ? 131.686 121.509 122.386 1.00 13.25 198 PRO A N 1
ATOM 7608 C CA . PRO B 2 198 ? 132.711 121.174 121.391 1.00 12.91 198 PRO A CA 1
ATOM 7609 C C . PRO B 2 198 ? 132.212 121.155 119.958 1.00 9.91 198 PRO A C 1
ATOM 7610 O O . PRO B 2 198 ? 132.991 121.368 119.029 1.00 18.84 198 PRO A O 1
ATOM 7614 N N . ARG B 2 199 ? 130.925 120.906 119.759 1.00 12.60 199 ARG A N 1
ATOM 7615 C CA . ARG B 2 199 ? 130.411 120.519 118.457 1.00 12.33 199 ARG A CA 1
ATOM 7616 C C . ARG B 2 199 ? 129.281 121.441 118.026 1.00 11.53 199 ARG A C 1
ATOM 7617 O O . ARG B 2 199 ? 128.333 121.672 118.782 1.00 18.18 199 ARG A O 1
ATOM 7625 N N . PHE B 2 200 ? 129.395 121.966 116.809 1.00 10.97 200 PHE A N 1
ATOM 7626 C CA . PHE B 2 200 ? 128.315 122.646 116.113 1.00 5.08 200 PHE A CA 1
ATOM 7627 C C . PHE B 2 200 ? 127.987 121.846 114.865 1.00 9.26 200 PHE A C 1
ATOM 7628 O O . PHE B 2 200 ? 128.889 121.378 114.169 1.00 13.35 200 PHE A O 1
ATOM 7636 N N . GLU B 2 201 ? 126.705 121.677 114.583 1.00 13.97 201 GLU A N 1
ATOM 7637 C CA . GLU B 2 201 ? 126.281 120.901 113.431 1.00 19.02 201 GLU A CA 1
ATOM 7638 C C . GLU B 2 201 ? 125.536 121.796 112.452 1.00 15.77 201 GLU A C 1
ATOM 7639 O O . GLU B 2 201 ? 124.908 122.785 112.839 1.00 20.34 201 GLU A O 1
ATOM 7645 N N . GLY B 2 202 ? 125.623 121.442 111.174 1.00 14.85 202 GLY A N 1
ATOM 7646 C CA . GLY B 2 202 ? 124.999 122.226 110.130 1.00 19.45 202 GLY A CA 1
ATOM 7647 C C . GLY B 2 202 ? 124.875 121.419 108.859 1.00 20.47 202 GLY A C 1
ATOM 7648 O O . GLY B 2 202 ? 125.233 120.241 108.803 1.00 23.36 202 GLY A O 1
ATOM 7649 N N . GLU B 2 203 ? 124.348 122.073 107.832 1.00 24.12 203 GLU A N 1
ATOM 7650 C CA . GLU B 2 203 ? 124.119 121.449 106.540 1.00 24.59 203 GLU A CA 1
ATOM 7651 C C . GLU B 2 203 ? 124.661 122.339 105.433 1.00 31.27 203 GLU A C 1
ATOM 7652 O O . GLU B 2 203 ? 124.398 123.544 105.410 1.00 33.75 203 GLU A O 1
ATOM 7658 N N . ILE B 2 204 ? 125.415 121.739 104.517 1.00 25.76 204 ILE A N 1
ATOM 7659 C CA . ILE B 2 204 ? 125.799 122.376 103.265 1.00 26.08 204 ILE A CA 1
ATOM 7660 C C . ILE B 2 204 ? 124.929 121.772 102.177 1.00 27.53 204 ILE A C 1
ATOM 7661 O O . ILE B 2 204 ? 124.909 120.549 101.999 1.00 33.38 204 ILE A O 1
ATOM 7666 N N . THR B 2 205 ? 124.201 122.620 101.461 1.00 23.81 205 THR A N 1
ATOM 7667 C CA . THR B 2 205 ? 123.290 122.178 100.416 1.00 27.53 205 THR A CA 1
ATOM 7668 C C . THR B 2 205 ? 123.962 122.382 99.065 1.00 28.81 205 THR A C 1
ATOM 7669 O O . THR B 2 205 ? 124.409 123.490 98.752 1.00 29.41 205 THR A O 1
ATOM 7673 N N . ILE B 2 206 ? 124.039 121.316 98.274 1.00 28.94 206 ILE A N 1
ATOM 7674 C CA . ILE B 2 206 ? 124.725 121.331 96.990 1.00 29.77 206 ILE A CA 1
ATOM 7675 C C . ILE B 2 206 ? 123.726 120.973 95.905 1.00 30.69 206 ILE A C 1
ATOM 7676 O O . ILE B 2 206 ? 123.054 119.940 95.990 1.00 38.90 206 ILE A O 1
ATOM 7681 N N . ASP B 2 207 ? 123.636 121.820 94.888 1.00 33.93 207 ASP A N 1
ATOM 7682 C CA . ASP B 2 207 ? 122.785 121.531 93.747 1.00 38.65 207 ASP A CA 1
ATOM 7683 C C . ASP B 2 207 ? 123.350 120.355 92.957 1.00 39.32 207 ASP A C 1
ATOM 7684 O O . ASP B 2 207 ? 124.561 120.127 92.922 1.00 43.19 207 ASP A O 1
ATOM 7689 N N . ASN B 2 208 ? 122.455 119.593 92.326 1.00 39.66 208 ASN A N 1
ATOM 7690 C CA . ASN B 2 208 ? 122.892 118.458 91.520 1.00 43.04 208 ASN A CA 1
ATOM 7691 C C . ASN B 2 208 ? 123.635 118.886 90.263 1.00 43.88 208 ASN A C 1
ATOM 7692 O O . ASN B 2 208 ? 124.425 118.101 89.730 1.00 43.26 208 ASN A O 1
ATOM 7697 N N . LYS B 2 209 ? 123.406 120.104 89.780 1.00 43.91 209 LYS A N 1
ATOM 7698 C CA . LYS B 2 209 ? 124.106 120.593 88.601 1.00 39.89 209 LYS A CA 1
ATOM 7699 C C . LYS B 2 209 ? 125.555 120.960 88.887 1.00 38.13 209 LYS A C 1
ATOM 7700 O O . LYS B 2 209 ? 126.292 121.276 87.948 1.00 42.77 209 LYS A O 1
ATOM 7706 N N . VAL B 2 210 ? 125.975 120.930 90.150 1.00 33.97 210 VAL A N 1
ATOM 7707 C CA . VAL B 2 210 ? 127.375 121.148 90.486 1.00 37.00 210 VAL A CA 1
ATOM 7708 C C . VAL B 2 210 ? 128.195 119.952 90.021 1.00 36.92 210 VAL A C 1
ATOM 7709 O O . VAL B 2 210 ? 127.810 118.794 90.230 1.00 40.15 210 VAL A O 1
ATOM 7713 N N . SER B 2 211 ? 129.327 120.226 89.383 1.00 35.37 211 SER A N 1
ATOM 7714 C CA . SER B 2 211 ? 130.177 119.171 88.857 1.00 35.66 211 SER A CA 1
ATOM 7715 C C . SER B 2 211 ? 130.884 118.424 89.985 1.00 36.37 211 SER A C 1
ATOM 7716 O O . SER B 2 211 ? 130.932 118.871 91.133 1.00 37.28 211 SER A O 1
ATOM 7719 N N . ALA B 2 212 ? 131.436 117.259 89.637 1.00 37.84 212 ALA A N 1
ATOM 7720 C CA . ALA B 2 212 ? 132.199 116.475 90.602 1.00 32.60 212 ALA A CA 1
ATOM 7721 C C . ALA B 2 212 ? 133.492 117.169 90.999 1.00 33.07 212 ALA A C 1
ATOM 7722 O O . ALA B 2 212 ? 133.901 117.092 92.162 1.00 31.21 212 ALA A O 1
ATOM 7724 N N . GLU B 2 213 ? 134.151 117.838 90.050 1.00 36.66 213 GLU A N 1
ATOM 7725 C CA . GLU B 2 213 ? 135.403 118.522 90.355 1.00 32.24 213 GLU A CA 1
ATOM 7726 C C . GLU B 2 213 ? 135.188 119.641 91.364 1.00 36.35 213 GLU A C 1
ATOM 7727 O O . GLU B 2 213 ? 136.066 119.920 92.189 1.00 37.46 213 GLU A O 1
ATOM 7733 N N . ALA B 2 214 ? 134.033 120.309 91.302 1.00 32.34 214 ALA A N 1
ATOM 7734 C CA . ALA B 2 214 ? 133.729 121.352 92.276 1.00 26.01 214 ALA A CA 1
ATOM 7735 C C . ALA B 2 214 ? 133.511 120.769 93.665 1.00 29.58 214 ALA A C 1
ATOM 7736 O O . ALA B 2 214 ? 133.969 121.335 94.664 1.00 30.75 214 ALA A O 1
ATOM 7738 N N . ARG B 2 215 ? 132.802 119.641 93.749 1.00 30.70 215 ARG A N 1
ATOM 7739 C CA . ARG B 2 215 ? 132.574 119.001 95.040 1.00 25.39 215 ARG A CA 1
ATOM 7740 C C . ARG B 2 215 ? 133.872 118.464 95.625 1.00 27.33 215 ARG A C 1
ATOM 7741 O O . ARG B 2 215 ? 134.086 118.527 96.840 1.00 25.07 215 ARG A O 1
ATOM 7749 N N . LYS B 2 216 ? 134.748 117.933 94.772 1.00 31.86 216 LYS A N 1
ATOM 7750 C CA . LYS B 2 216 ? 136.059 117.489 95.229 1.00 27.90 216 LYS A CA 1
ATOM 7751 C C . LYS B 2 216 ? 136.871 118.655 95.776 1.00 30.20 216 LYS A C 1
ATOM 7752 O O . LYS B 2 216 ? 137.577 118.512 96.779 1.00 31.79 216 LYS A O 1
ATOM 7758 N N . LEU B 2 217 ? 136.787 119.816 95.125 1.00 19.79 217 LEU A N 1
ATOM 7759 C CA . LEU B 2 217 ? 137.434 121.012 95.655 1.00 19.03 217 LEU A CA 1
ATOM 7760 C C . LEU B 2 217 ? 136.800 121.446 96.972 1.00 25.97 217 LEU A C 1
ATOM 7761 O O . LEU B 2 217 ? 137.496 121.916 97.878 1.00 24.04 217 LEU A O 1
ATOM 7766 N N . LEU B 2 218 ? 135.476 121.306 97.090 1.00 25.23 218 LEU A N 1
ATOM 7767 C CA . LEU B 2 218 ? 134.791 121.671 98.327 1.00 16.26 218 LEU A CA 1
ATOM 7768 C C . LEU B 2 218 ? 135.184 120.753 99.477 1.00 19.40 218 LEU A C 1
ATOM 7769 O O . LEU B 2 218 ? 135.539 121.222 100.563 1.00 20.19 218 LEU A O 1
ATOM 7774 N N . CYS B 2 219 ? 135.121 119.437 99.259 1.00 22.24 219 CYS A N 1
ATOM 7775 C CA . CYS B 2 219 ? 135.425 118.496 100.331 1.00 18.92 219 CYS A CA 1
ATOM 7776 C C . CYS B 2 219 ? 136.878 118.607 100.769 1.00 21.02 219 CYS A C 1
ATOM 7777 O O . CYS B 2 219 ? 137.176 118.563 101.967 1.00 20.83 219 CYS A O 1
ATOM 7780 N N . ASP B 2 220 ? 137.797 118.752 99.812 1.00 20.05 220 ASP A N 1
ATOM 7781 C CA . ASP B 2 220 ? 139.198 118.954 100.159 1.00 11.68 220 ASP A CA 1
ATOM 7782 C C . ASP B 2 220 ? 139.410 120.268 100.896 1.00 18.49 220 ASP A C 1
ATOM 7783 O O . ASP B 2 220 ? 140.339 120.381 101.701 1.00 22.34 220 ASP A O 1
ATOM 7788 N N . SER B 2 221 ? 138.566 121.269 100.633 1.00 24.84 221 SER A N 1
ATOM 7789 C CA . SER B 2 221 ? 138.700 122.558 101.306 1.00 13.62 221 SER A CA 1
ATOM 7790 C C . SER B 2 221 ? 138.196 122.490 102.743 1.00 14.96 221 SER A C 1
ATOM 7791 O O . SER B 2 221 ? 138.714 123.188 103.621 1.00 17.41 221 SER A O 1
ATOM 7794 N N . LEU B 2 222 ? 137.175 121.669 102.998 1.00 17.32 222 LEU A N 1
ATOM 7795 C CA . LEU B 2 222 ? 136.695 121.480 104.363 1.00 13.26 222 LEU A CA 1
ATOM 7796 C C . LEU B 2 222 ? 137.746 120.802 105.231 1.00 14.58 222 LEU A C 1
ATOM 7797 O O . LEU B 2 222 ? 137.942 121.180 106.391 1.00 19.52 222 LEU A O 1
ATOM 7802 N N . LYS B 2 223 ? 138.424 119.788 104.690 1.00 13.59 223 LYS A N 1
ATOM 7803 C CA . LYS B 2 223 ? 139.505 119.145 105.427 1.00 12.55 223 LYS A CA 1
ATOM 7804 C C . LYS B 2 223 ? 140.699 120.073 105.586 1.00 13.83 223 LYS A C 1
ATOM 7805 O O . LYS B 2 223 ? 141.429 119.981 106.578 1.00 5.90 223 LYS A O 1
ATOM 7811 N N . PHE B 2 224 ? 140.912 120.962 104.617 1.00 15.02 224 PHE A N 1
ATOM 7812 C CA . PHE B 2 224 ? 142.025 121.897 104.677 1.00 3.47 224 PHE A CA 1
ATOM 7813 C C . PHE B 2 224 ? 141.741 123.052 105.633 1.00 13.56 224 PHE A C 1
ATOM 7814 O O . PHE B 2 224 ? 142.677 123.642 106.184 1.00 19.29 224 PHE A O 1
ATOM 7822 N N . THR B 2 225 ? 140.468 123.383 105.847 1.00 10.51 225 THR A N 1
ATOM 7823 C CA . THR B 2 225 ? 140.097 124.469 106.748 1.00 7.63 225 THR A CA 1
ATOM 7824 C C . THR B 2 225 ? 140.345 124.049 108.191 1.00 10.55 225 THR A C 1
ATOM 7825 O O . THR B 2 225 ? 139.670 123.155 108.710 1.00 18.21 225 THR A O 1
ATOM 7829 N N . ASP B 2 226 ? 141.302 124.700 108.846 1.00 1.24 226 ASP A N 1
ATOM 7830 C CA . ASP B 2 226 ? 141.752 124.258 110.152 1.00 1.96 226 ASP A CA 1
ATOM 7831 C C . ASP B 2 226 ? 141.367 125.185 111.295 1.00 7.49 226 ASP A C 1
ATOM 7832 O O . ASP B 2 226 ? 141.580 124.819 112.452 1.00 12.25 226 ASP A O 1
ATOM 7837 N N . ARG B 2 227 ? 140.820 126.364 111.021 1.00 10.82 227 ARG A N 1
ATOM 7838 C CA . ARG B 2 227 ? 140.426 127.266 112.090 1.00 8.17 227 ARG A CA 1
ATOM 7839 C C . ARG B 2 227 ? 139.143 127.988 111.713 1.00 8.19 227 ARG A C 1
ATOM 7840 O O . ARG B 2 227 ? 138.849 128.197 110.535 1.00 12.27 227 ARG A O 1
ATOM 7848 N N . LEU B 2 228 ? 138.377 128.352 112.738 1.00 13.82 228 LEU A N 1
ATOM 7849 C CA . LEU B 2 228 ? 137.126 129.073 112.570 1.00 4.71 228 LEU A CA 1
ATOM 7850 C C . LEU B 2 228 ? 136.751 129.670 113.917 1.00 7.42 228 LEU A C 1
ATOM 7851 O O . LEU B 2 228 ? 136.921 129.023 114.950 1.00 11.96 228 LEU A O 1
ATOM 7856 N N . CYS B 2 229 ? 136.259 130.910 113.894 1.00 11.80 229 CYS A N 1
ATOM 7857 C CA . CYS B 2 229 ? 135.857 131.644 115.099 1.00 12.13 229 CYS A CA 1
ATOM 7858 C C . CYS B 2 229 ? 137.002 131.771 116.100 1.00 4.58 229 CYS A C 1
ATOM 7859 O O . CYS B 2 229 ? 136.777 131.883 117.303 1.00 11.39 229 CYS A O 1
ATOM 7862 N N . GLY B 2 230 ? 138.237 131.767 115.610 1.00 5.97 230 GLY A N 1
ATOM 7863 C CA . GLY B 2 230 ? 139.399 131.925 116.457 1.00 2.68 230 GLY A CA 1
ATOM 7864 C C . GLY B 2 230 ? 139.959 130.656 117.055 1.00 11.98 230 GLY A C 1
ATOM 7865 O O . GLY B 2 230 ? 140.895 130.732 117.857 1.00 10.00 230 GLY A O 1
ATOM 7866 N N . ALA B 2 231 ? 139.427 129.493 116.696 1.00 12.29 231 ALA A N 1
ATOM 7867 C CA . ALA B 2 231 ? 139.842 128.237 117.298 1.00 3.32 231 ALA A CA 1
ATOM 7868 C C . ALA B 2 231 ? 140.127 127.197 116.225 1.00 8.42 231 ALA A C 1
ATOM 7869 O O . ALA B 2 231 ? 139.440 127.139 115.203 1.00 7.73 231 ALA A O 1
ATOM 7871 N N . LEU B 2 232 ? 141.146 126.377 116.471 1.00 10.87 232 LEU A N 1
ATOM 7872 C CA . LEU B 2 232 ? 141.436 125.245 115.605 1.00 2.28 232 LEU A CA 1
ATOM 7873 C C . LEU B 2 232 ? 140.278 124.259 115.631 1.00 1.60 232 LEU A C 1
ATOM 7874 O O . LEU B 2 232 ? 139.636 124.057 116.663 1.00 7.52 232 LEU A O 1
ATOM 7879 N N . CYS B 2 233 ? 140.004 123.645 114.486 1.00 9.03 233 CYS A N 1
ATOM 7880 C CA . CYS B 2 233 ? 138.787 122.863 114.353 1.00 9.15 233 CYS A CA 1
ATOM 7881 C C . CYS B 2 233 ? 138.995 121.719 113.373 1.00 9.83 233 CYS A C 1
ATOM 7882 O O . CYS B 2 233 ? 139.928 121.719 112.567 1.00 15.94 233 CYS A O 1
ATOM 7885 N N . VAL B 2 234 ? 138.103 120.738 113.463 1.00 8.36 234 VAL A N 1
ATOM 7886 C CA . VAL B 2 234 ? 138.029 119.626 112.526 1.00 8.93 234 VAL A CA 1
ATOM 7887 C C . VAL B 2 234 ? 136.621 119.613 111.952 1.00 10.62 234 VAL A C 1
ATOM 7888 O O . VAL B 2 234 ? 135.645 119.454 112.693 1.00 20.16 234 VAL A O 1
ATOM 7892 N N . ILE B 2 235 ? 136.515 119.781 110.640 1.00 11.90 235 ILE A N 1
ATOM 7893 C CA . ILE B 2 235 ? 135.230 119.827 109.957 1.00 10.07 235 ILE A CA 1
ATOM 7894 C C . ILE B 2 235 ? 135.022 118.488 109.266 1.00 14.70 235 ILE A C 1
ATOM 7895 O O . ILE B 2 235 ? 135.778 118.124 108.358 1.00 21.57 235 ILE A O 1
ATOM 7900 N N . ARG B 2 236 ? 134.000 117.755 109.696 1.00 14.17 236 ARG A N 1
ATOM 7901 C CA . ARG B 2 236 ? 133.691 116.437 109.166 1.00 15.87 236 ARG A CA 1
ATOM 7902 C C . ARG B 2 236 ? 132.368 116.485 108.421 1.00 16.99 236 ARG A C 1
ATOM 7903 O O . ARG B 2 236 ? 131.437 117.180 108.832 1.00 20.35 236 ARG A O 1
ATOM 7911 N N . PHE B 2 237 ? 132.298 115.752 107.317 1.00 20.98 237 PHE A N 1
ATOM 7912 C CA . PHE B 2 237 ? 131.111 115.698 106.482 1.00 24.95 237 PHE A CA 1
ATOM 7913 C C . PHE B 2 237 ? 130.773 114.248 106.177 1.00 27.19 237 PHE A C 1
ATOM 7914 O O . PHE B 2 237 ? 131.659 113.445 105.872 1.00 29.68 237 PHE A O 1
ATOM 7922 N N . ASP B 2 238 ? 129.487 113.925 106.262 1.00 39.08 238 ASP A N 1
ATOM 7923 C CA . ASP B 2 238 ? 128.996 112.578 105.994 1.00 42.91 238 ASP A CA 1
ATOM 7924 C C . ASP B 2 238 ? 127.472 112.570 105.915 1.00 44.88 238 ASP A C 1
ATOM 7925 O O . ASP B 2 238 ? 126.864 113.501 105.382 1.00 44.57 238 ASP A O 1
ATOM 7930 N N . ASN B 2 260 ? 123.138 129.325 149.798 1.00 54.09 260 ASN A N 1
ATOM 7931 C CA . ASN B 2 260 ? 123.262 130.644 150.406 1.00 55.02 260 ASN A CA 1
ATOM 7932 C C . ASN B 2 260 ? 124.031 130.579 151.719 1.00 57.86 260 ASN A C 1
ATOM 7933 O O . ASN B 2 260 ? 123.936 131.483 152.549 1.00 56.05 260 ASN A O 1
ATOM 7938 N N . LEU B 2 261 ? 124.799 129.501 151.897 1.00 54.70 261 LEU A N 1
ATOM 7939 C CA . LEU B 2 261 ? 125.567 129.336 153.126 1.00 50.48 261 LEU A CA 1
ATOM 7940 C C . LEU B 2 261 ? 126.563 130.471 153.309 1.00 50.77 261 LEU A C 1
ATOM 7941 O O . LEU B 2 261 ? 126.715 131.000 154.415 1.00 51.67 261 LEU A O 1
ATOM 7946 N N . ALA B 2 262 ? 127.249 130.859 152.234 1.00 44.43 262 ALA A N 1
ATOM 7947 C CA . ALA B 2 262 ? 128.198 131.963 152.320 1.00 44.53 262 ALA A CA 1
ATOM 7948 C C . ALA B 2 262 ? 127.492 133.275 152.632 1.00 47.02 262 ALA A C 1
ATOM 7949 O O . ALA B 2 262 ? 128.021 134.112 153.371 1.00 47.12 262 ALA A O 1
ATOM 7951 N N . GLU B 2 263 ? 126.303 133.480 152.062 1.00 53.72 263 GLU A N 1
ATOM 7952 C CA . GLU B 2 263 ? 125.537 134.688 152.353 1.00 53.10 263 GLU A CA 1
ATOM 7953 C C . GLU B 2 263 ? 125.130 134.743 153.819 1.00 54.11 263 GLU A C 1
ATOM 7954 O O . GLU B 2 263 ? 125.256 135.786 154.469 1.00 53.54 263 GLU A O 1
ATOM 7960 N N . LYS B 2 264 ? 124.637 133.625 154.356 1.00 53.93 264 LYS A N 1
ATOM 7961 C CA . LYS B 2 264 ? 124.188 133.597 155.744 1.00 52.59 264 LYS A CA 1
ATOM 7962 C C . LYS B 2 264 ? 125.366 133.599 156.711 1.00 53.32 264 LYS A C 1
ATOM 7963 O O . LYS B 2 264 ? 125.324 134.276 157.745 1.00 51.61 264 LYS A O 1
ATOM 7969 N N . THR B 2 265 ? 126.425 132.848 156.394 1.00 44.71 265 THR A N 1
ATOM 7970 C CA . THR B 2 265 ? 127.611 132.846 157.244 1.00 42.73 265 THR A CA 1
ATOM 7971 C C . THR B 2 265 ? 128.253 134.225 157.292 1.00 42.84 265 THR A C 1
ATOM 7972 O O . THR B 2 265 ? 128.814 134.622 158.319 1.00 46.18 265 THR A O 1
ATOM 7976 N N . ALA B 2 266 ? 128.173 134.975 156.194 1.00 41.70 266 ALA A N 1
ATOM 7977 C CA . ALA B 2 266 ? 128.714 136.329 156.197 1.00 43.77 266 ALA A CA 1
ATOM 7978 C C . ALA B 2 266 ? 127.989 137.206 157.207 1.00 45.95 266 ALA A C 1
ATOM 7979 O O . ALA B 2 266 ? 128.617 137.999 157.916 1.00 44.80 266 ALA A O 1
ATOM 7981 N N . GLU B 2 267 ? 126.663 137.077 157.286 1.00 51.72 267 GLU A N 1
ATOM 7982 C CA . GLU B 2 267 ? 125.892 137.885 158.225 1.00 49.95 267 GLU A CA 1
ATOM 7983 C C . GLU B 2 267 ? 126.183 137.495 159.669 1.00 50.94 267 GLU A C 1
ATOM 7984 O O . GLU B 2 267 ? 126.303 138.365 160.539 1.00 50.33 267 GLU A O 1
ATOM 7990 N N . GLN B 2 268 ? 126.297 136.193 159.946 1.00 46.66 268 GLN A N 1
ATOM 7991 C CA . GLN B 2 268 ? 126.635 135.758 161.298 1.00 45.67 268 GLN A CA 1
ATOM 7992 C C . GLN B 2 268 ? 127.991 136.304 161.720 1.00 47.02 268 GLN A C 1
ATOM 7993 O O . GLN B 2 268 ? 128.147 136.810 162.835 1.00 46.41 268 GLN A O 1
ATOM 7999 N N . ILE B 2 269 ? 128.982 136.214 160.833 1.00 42.71 269 ILE A N 1
ATOM 8000 C CA . ILE B 2 269 ? 130.316 136.704 161.151 1.00 42.62 269 ILE A CA 1
ATOM 8001 C C . ILE B 2 269 ? 130.303 138.215 161.343 1.00 45.82 269 ILE A C 1
ATOM 8002 O O . ILE B 2 269 ? 130.903 138.737 162.289 1.00 44.96 269 ILE A O 1
ATOM 8007 N N . ILE B 2 270 ? 129.619 138.941 160.455 1.00 47.88 270 ILE A N 1
ATOM 8008 C CA . ILE B 2 270 ? 129.563 140.397 160.568 1.00 46.72 270 ILE A CA 1
ATOM 8009 C C . ILE B 2 270 ? 128.850 140.811 161.849 1.00 50.34 270 ILE A C 1
ATOM 8010 O O . ILE B 2 270 ? 129.301 141.717 162.561 1.00 53.00 270 ILE A O 1
ATOM 8015 N N . SER B 2 271 ? 127.731 140.154 162.166 1.00 49.89 271 SER A N 1
ATOM 8016 C CA . SER B 2 271 ? 127.016 140.471 163.399 1.00 49.49 271 SER A CA 1
ATOM 8017 C C . SER B 2 271 ? 127.878 140.190 164.621 1.00 49.20 271 SER A C 1
ATOM 8018 O O . SER B 2 271 ? 127.892 140.977 165.573 1.00 48.46 271 SER A O 1
ATOM 8021 N N . ILE B 2 272 ? 128.604 139.069 164.611 1.00 47.86 272 ILE A N 1
ATOM 8022 C CA . ILE B 2 272 ? 129.517 138.754 165.706 1.00 45.21 272 ILE A CA 1
ATOM 8023 C C . ILE B 2 272 ? 130.589 139.828 165.827 1.00 44.53 272 ILE A C 1
ATOM 8024 O O . ILE B 2 272 ? 130.925 140.270 166.931 1.00 49.53 272 ILE A O 1
ATOM 8029 N N . LEU B 2 273 ? 131.140 140.265 164.695 1.00 45.68 273 LEU A N 1
ATOM 8030 C CA . LEU B 2 273 ? 132.147 141.319 164.720 1.00 48.14 273 LEU A CA 1
ATOM 8031 C C . LEU B 2 273 ? 131.573 142.625 165.252 1.00 49.53 273 LEU A C 1
ATOM 8032 O O . LEU B 2 273 ? 132.228 143.330 166.027 1.00 49.34 273 LEU A O 1
ATOM 8037 N N . ASP B 2 274 ? 130.352 142.969 164.840 1.00 57.19 274 ASP A N 1
ATOM 8038 C CA . ASP B 2 274 ? 129.771 144.244 165.246 1.00 56.42 274 ASP A CA 1
ATOM 8039 C C . ASP B 2 274 ? 129.300 144.206 166.696 1.00 55.32 274 ASP A C 1
ATOM 8040 O O . ASP B 2 274 ? 129.458 145.189 167.429 1.00 54.52 274 ASP A O 1
ATOM 8045 N N . ASP B 2 275 ? 128.720 143.083 167.127 1.00 56.63 275 ASP A N 1
ATOM 8046 C CA . ASP B 2 275 ? 128.293 142.957 168.518 1.00 59.31 275 ASP A CA 1
ATOM 8047 C C . ASP B 2 275 ? 129.477 143.054 169.471 1.00 58.43 275 ASP A C 1
ATOM 8048 O O . ASP B 2 275 ? 129.393 143.709 170.515 1.00 59.05 275 ASP A O 1
ATOM 8053 N N . ASN B 2 276 ? 130.590 142.415 169.124 1.00 50.28 276 ASN A N 1
ATOM 8054 C CA . ASN B 2 276 ? 131.767 142.362 169.975 1.00 49.01 276 ASN A CA 1
ATOM 8055 C C . ASN B 2 276 ? 132.722 143.521 169.728 1.00 50.10 276 ASN A C 1
ATOM 8056 O O . ASN B 2 276 ? 133.825 143.527 170.282 1.00 48.54 276 ASN A O 1
ATOM 8061 N N . LYS B 2 277 ? 132.318 144.494 168.909 1.00 48.40 277 LYS A N 1
ATOM 8062 C CA . LYS B 2 277 ? 133.112 145.692 168.636 1.00 46.61 277 LYS A CA 1
ATOM 8063 C C . LYS B 2 277 ? 134.489 145.340 168.080 1.00 48.90 277 LYS A C 1
ATOM 8064 O O . LYS B 2 277 ? 135.500 145.942 168.446 1.00 48.66 277 LYS A O 1
ATOM 8070 N N . LYS B 2 278 ? 134.529 144.354 167.186 1.00 49.45 278 LYS A N 1
ATOM 8071 C CA . LYS B 2 278 ? 135.751 143.959 166.488 1.00 46.87 278 LYS A CA 1
ATOM 8072 C C . LYS B 2 278 ? 135.500 144.114 164.993 1.00 46.25 278 LYS A C 1
ATOM 8073 O O . LYS B 2 278 ? 135.203 143.144 164.296 1.00 47.06 278 LYS A O 1
ATOM 8079 N N . THR B 2 279 ? 135.648 145.340 164.495 1.00 47.81 279 THR A N 1
ATOM 8080 C CA . THR B 2 279 ? 135.475 145.620 163.079 1.00 45.64 279 THR A CA 1
ATOM 8081 C C . THR B 2 279 ? 136.769 146.012 162.390 1.00 43.79 279 THR A C 1
ATOM 8082 O O . THR B 2 279 ? 136.796 146.088 161.158 1.00 47.72 279 THR A O 1
ATOM 8086 N N . GLU B 2 280 ? 137.841 146.252 163.144 1.00 41.69 280 GLU A N 1
ATOM 8087 C CA . GLU B 2 280 ? 139.150 146.475 162.551 1.00 42.69 280 GLU A CA 1
ATOM 8088 C C . GLU B 2 280 ? 139.712 145.226 161.889 1.00 46.34 280 GLU A C 1
ATOM 8089 O O . GLU B 2 280 ? 140.714 145.324 161.174 1.00 48.82 280 GLU A O 1
ATOM 8095 N N . TYR B 2 281 ? 139.101 144.065 162.116 1.00 43.60 281 TYR A N 1
ATOM 8096 C CA . TYR B 2 281 ? 139.571 142.794 161.586 1.00 38.80 281 TYR A CA 1
ATOM 8097 C C . TYR B 2 281 ? 138.732 142.286 160.424 1.00 38.33 281 TYR A C 1
ATOM 8098 O O . TYR B 2 281 ? 138.887 141.129 160.029 1.00 37.83 281 TYR A O 1
ATOM 8107 N N . THR B 2 282 ? 137.846 143.116 159.873 1.00 36.77 282 THR A N 1
ATOM 8108 C CA . THR B 2 282 ? 136.958 142.649 158.812 1.00 33.77 282 THR A CA 1
ATOM 8109 C C . THR B 2 282 ? 137.735 142.284 157.552 1.00 33.03 282 THR A C 1
ATOM 8110 O O . THR B 2 282 ? 137.439 141.275 156.902 1.00 33.03 282 THR A O 1
ATOM 8114 N N . ARG B 2 283 ? 138.731 143.095 157.188 1.00 32.86 283 ARG A N 1
ATOM 8115 C CA . ARG B 2 283 ? 139.516 142.809 155.991 1.00 25.63 283 ARG A CA 1
ATOM 8116 C C . ARG B 2 283 ? 140.470 141.642 156.215 1.00 30.79 283 ARG A C 1
ATOM 8117 O O . ARG B 2 283 ? 140.622 140.782 155.340 1.00 33.34 283 ARG A O 1
ATOM 8125 N N . LEU B 2 284 ? 141.123 141.596 157.378 1.00 27.71 284 LEU A N 1
ATOM 8126 C CA . LEU B 2 284 ? 142.031 140.493 157.675 1.00 26.06 284 LEU A CA 1
ATOM 8127 C C . LEU B 2 284 ? 141.291 139.164 157.700 1.00 24.68 284 LEU A C 1
ATOM 8128 O O . LEU B 2 284 ? 141.801 138.150 157.214 1.00 28.79 284 LEU A O 1
ATOM 8133 N N . LEU B 2 285 ? 140.090 139.149 158.275 1.00 22.97 285 LEU A N 1
ATOM 8134 C CA . LEU B 2 285 ? 139.292 137.931 158.305 1.00 23.79 285 LEU A CA 1
ATOM 8135 C C . LEU B 2 285 ? 138.864 137.514 156.902 1.00 26.84 285 LEU A C 1
ATOM 8136 O O . LEU B 2 285 ? 138.831 136.321 156.588 1.00 26.44 285 LEU A O 1
ATOM 8141 N N . ALA B 2 286 ? 138.526 138.484 156.048 1.00 23.25 286 ALA A N 1
ATOM 8142 C CA . ALA B 2 286 ? 138.131 138.173 154.677 1.00 19.56 286 ALA A CA 1
ATOM 8143 C C . ALA B 2 286 ? 139.285 137.570 153.885 1.00 25.75 286 ALA A C 1
ATOM 8144 O O . ALA B 2 286 ? 139.093 136.616 153.123 1.00 26.53 286 ALA A O 1
ATOM 8146 N N . ASP B 2 287 ? 140.489 138.125 154.038 1.00 22.59 287 ASP A N 1
ATOM 8147 C CA . ASP B 2 287 ? 141.653 137.574 153.354 1.00 15.09 287 ASP A CA 1
ATOM 8148 C C . ASP B 2 287 ? 142.003 136.187 153.875 1.00 20.82 287 ASP A C 1
ATOM 8149 O O . ASP B 2 287 ? 142.329 135.290 153.090 1.00 27.10 287 ASP A O 1
ATOM 8154 N N . ALA B 2 288 ? 141.942 135.991 155.192 1.00 19.21 288 ALA A N 1
ATOM 8155 C CA . ALA B 2 288 ? 142.310 134.702 155.769 1.00 16.01 288 ALA A CA 1
ATOM 8156 C C . ALA B 2 288 ? 141.286 133.625 155.432 1.00 17.01 288 ALA A C 1
ATOM 8157 O O . ALA B 2 288 ? 141.651 132.465 155.215 1.00 14.59 288 ALA A O 1
ATOM 8159 N N . ILE B 2 289 ? 140.002 133.981 155.397 1.00 20.87 289 ILE A N 1
ATOM 8160 C CA . ILE B 2 289 ? 138.977 133.009 155.030 1.00 16.83 289 ILE A CA 1
ATOM 8161 C C . ILE B 2 289 ? 139.098 132.635 153.559 1.00 20.71 289 ILE A C 1
ATOM 8162 O O . ILE B 2 289 ? 138.879 131.479 153.178 1.00 27.90 289 ILE A O 1
ATOM 8167 N N . ARG B 2 290 ? 139.447 133.599 152.705 1.00 25.97 290 ARG A N 1
ATOM 8168 C CA . ARG B 2 290 ? 139.639 133.280 151.296 1.00 19.19 290 ARG A CA 1
ATOM 8169 C C . ARG B 2 290 ? 140.810 132.326 151.093 1.00 21.12 290 ARG A C 1
ATOM 8170 O O . ARG B 2 290 ? 140.750 131.452 150.225 1.00 29.61 290 ARG A O 1
ATOM 8178 N N . SER B 2 291 ? 141.872 132.463 151.889 1.00 15.76 291 SER A N 1
ATOM 8179 C CA . SER B 2 291 ? 143.012 131.562 151.775 1.00 12.21 291 SER A CA 1
ATOM 8180 C C . SER B 2 291 ? 142.683 130.135 152.192 1.00 21.39 291 SER A C 1
ATOM 8181 O O . SER B 2 291 ? 143.499 129.239 151.956 1.00 30.39 291 SER A O 1
ATOM 8184 N N . LEU B 2 292 ? 141.526 129.903 152.813 1.00 19.01 292 LEU A N 1
ATOM 8185 C CA . LEU B 2 292 ? 141.127 128.568 153.232 1.00 17.22 292 LEU A CA 1
ATOM 8186 C C . LEU B 2 292 ? 140.589 127.720 152.092 1.00 20.35 292 LEU A C 1
ATOM 8187 O O . LEU B 2 292 ? 140.376 126.521 152.291 1.00 25.83 292 LEU A O 1
ATOM 8192 N N . ARG B 2 293 ? 140.371 128.304 150.912 1.00 23.57 293 ARG A N 1
ATOM 8193 C CA . ARG B 2 293 ? 139.831 127.570 149.772 1.00 20.41 293 ARG A CA 1
ATOM 8194 C C . ARG B 2 293 ? 140.752 126.455 149.300 1.00 18.45 293 ARG A C 1
ATOM 8195 O O . ARG B 2 293 ? 140.304 125.580 148.554 1.00 20.00 293 ARG A O 1
ATOM 8203 N N . ARG B 2 294 ? 142.018 126.469 149.719 1.00 19.38 294 ARG A N 1
ATOM 8204 C CA . ARG B 2 294 ? 142.958 125.423 149.334 1.00 17.98 294 ARG A CA 1
ATOM 8205 C C . ARG B 2 294 ? 142.487 124.054 149.819 1.00 24.57 294 ARG A C 1
ATOM 8206 O O . ARG B 2 294 ? 142.481 123.081 149.057 1.00 26.70 294 ARG A O 1
ATOM 8214 N N . SER B 2 295 ? 142.081 123.963 151.085 1.00 27.45 295 SER A N 1
ATOM 8215 C CA . SER B 2 295 ? 141.493 122.744 151.628 1.00 23.75 295 SER A CA 1
ATOM 8216 C C . SER B 2 295 ? 140.735 123.081 152.903 1.00 24.60 295 SER A C 1
ATOM 8217 O O . SER B 2 295 ? 141.114 123.994 153.641 1.00 28.50 295 SER A O 1
ATOM 8220 N N . SER B 2 296 ? 139.663 122.326 153.158 1.00 30.67 296 SER A N 1
ATOM 8221 C CA . SER B 2 296 ? 138.887 122.519 154.378 1.00 24.92 296 SER A CA 1
ATOM 8222 C C . SER B 2 296 ? 139.598 121.980 155.611 1.00 31.02 296 SER A C 1
ATOM 8223 O O . SER B 2 296 ? 139.205 122.316 156.732 1.00 33.41 296 SER A O 1
ATOM 8226 N N . LYS B 2 297 ? 140.641 121.168 155.436 1.00 28.31 297 LYS A N 1
ATOM 8227 C CA . LYS B 2 297 ? 141.426 120.700 156.570 1.00 26.73 297 LYS A CA 1
ATOM 8228 C C . LYS B 2 297 ? 142.195 121.822 157.249 1.00 28.71 297 LYS A C 1
ATOM 8229 O O . LYS B 2 297 ? 142.759 121.599 158.325 1.00 33.83 297 LYS A O 1
ATOM 8235 N N . LEU B 2 298 ? 142.257 123.005 156.638 1.00 27.13 298 LEU A N 1
ATOM 8236 C CA . LEU B 2 298 ? 142.876 124.151 157.287 1.00 25.12 298 LEU A CA 1
ATOM 8237 C C . LEU B 2 298 ? 142.050 124.671 158.456 1.00 28.52 298 LEU A C 1
ATOM 8238 O O . LEU B 2 298 ? 142.609 125.299 159.360 1.00 28.47 298 LEU A O 1
ATOM 8243 N N . VAL B 2 299 ? 140.738 124.429 158.454 1.00 27.00 299 VAL A N 1
ATOM 8244 C CA . VAL B 2 299 ? 139.892 124.870 159.558 1.00 26.35 299 VAL A CA 1
ATOM 8245 C C . VAL B 2 299 ? 140.245 124.126 160.838 1.00 24.79 299 VAL A C 1
ATOM 8246 O O . VAL B 2 299 ? 140.307 124.720 161.920 1.00 29.43 299 VAL A O 1
ATOM 8250 N N . ALA B 2 300 ? 140.472 122.816 160.742 1.00 27.45 300 ALA A N 1
ATOM 8251 C CA . ALA B 2 300 ? 140.816 122.029 161.918 1.00 24.97 300 ALA A CA 1
ATOM 8252 C C . ALA B 2 300 ? 142.168 122.412 162.497 1.00 26.24 300 ALA A C 1
ATOM 8253 O O . ALA B 2 300 ? 142.428 122.127 163.669 1.00 25.32 300 ALA A O 1
ATOM 8255 N N . GLY B 2 301 ? 143.032 123.040 161.706 1.00 27.13 301 GLY A N 1
ATOM 8256 C CA . GLY B 2 301 ? 144.340 123.442 162.178 1.00 18.90 301 GLY A CA 1
ATOM 8257 C C . GLY B 2 301 ? 144.476 124.921 162.468 1.00 24.07 301 GLY A C 1
ATOM 8258 O O . GLY B 2 301 ? 145.597 125.419 162.583 1.00 27.90 301 GLY A O 1
ATOM 8259 N N . LEU B 2 302 ? 143.361 125.634 162.588 1.00 26.90 302 LEU A N 1
ATOM 8260 C CA . LEU B 2 302 ? 143.430 127.069 162.827 1.00 27.21 302 LEU A CA 1
ATOM 8261 C C . LEU B 2 302 ? 144.130 127.341 164.157 1.00 28.82 302 LEU A C 1
ATOM 8262 O O . LEU B 2 302 ? 143.889 126.634 165.142 1.00 29.50 302 LEU A O 1
ATOM 8267 N N . PRO B 2 303 ? 144.997 128.348 164.223 1.00 32.89 303 PRO A N 1
ATOM 8268 C CA . PRO B 2 303 ? 145.833 128.524 165.414 1.00 30.90 303 PRO A CA 1
ATOM 8269 C C . PRO B 2 303 ? 145.030 128.885 166.652 1.00 29.86 303 PRO A C 1
ATOM 8270 O O . PRO B 2 303 ? 143.946 129.468 166.582 1.00 30.38 303 PRO A O 1
ATOM 8274 N N . LYS B 2 304 ? 145.582 128.517 167.798 1.00 38.82 304 LYS A N 1
ATOM 8275 C CA . LYS B 2 304 ? 145.051 128.854 169.106 1.00 39.41 304 LYS A CA 1
ATOM 8276 C C . LYS B 2 304 ? 145.933 129.925 169.739 1.00 43.70 304 LYS A C 1
ATOM 8277 O O . LYS B 2 304 ? 146.937 130.354 169.166 1.00 43.48 304 LYS A O 1
ATOM 8283 N N . ASP B 2 305 ? 145.549 130.368 170.932 1.00 47.13 305 ASP A N 1
ATOM 8284 C CA . ASP B 2 305 ? 146.325 131.397 171.604 1.00 48.13 305 ASP A CA 1
ATOM 8285 C C . ASP B 2 305 ? 147.642 130.806 172.112 1.00 50.71 305 ASP A C 1
ATOM 8286 O O . ASP B 2 305 ? 147.932 129.618 171.946 1.00 48.38 305 ASP A O 1
ATOM 8291 N N . HIS B 2 306 ? 148.456 131.655 172.741 1.00 51.17 306 HIS A N 1
ATOM 8292 C CA . HIS B 2 306 ? 149.754 131.211 173.233 1.00 50.07 306 HIS A CA 1
ATOM 8293 C C . HIS B 2 306 ? 149.630 130.115 174.283 1.00 52.95 306 HIS A C 1
ATOM 8294 O O . HIS B 2 306 ? 150.596 129.379 174.507 1.00 53.21 306 HIS A O 1
ATOM 8301 N N . ASP B 2 307 ? 148.466 129.984 174.919 1.00 54.02 307 ASP A N 1
ATOM 8302 C CA . ASP B 2 307 ? 148.219 128.954 175.920 1.00 53.62 307 ASP A CA 1
ATOM 8303 C C . ASP B 2 307 ? 147.771 127.630 175.315 1.00 55.05 307 ASP A C 1
ATOM 8304 O O . ASP B 2 307 ? 147.660 126.640 176.046 1.00 55.24 307 ASP A O 1
ATOM 8309 N N . GLY B 2 308 ? 147.512 127.584 174.011 1.00 52.26 308 GLY A N 1
ATOM 8310 C CA . GLY B 2 308 ? 147.014 126.376 173.388 1.00 49.61 308 GLY A CA 1
ATOM 8311 C C . GLY B 2 308 ? 145.525 126.159 173.512 1.00 48.30 308 GLY A C 1
ATOM 8312 O O . GLY B 2 308 ? 145.052 125.050 173.244 1.00 49.08 308 GLY A O 1
ATOM 8313 N N . LYS B 2 309 ? 144.773 127.175 173.917 1.00 47.12 309 LYS A N 1
ATOM 8314 C CA . LYS B 2 309 ? 143.335 127.079 174.102 1.00 47.48 309 LYS A CA 1
ATOM 8315 C C . LYS B 2 309 ? 142.611 127.862 173.014 1.00 49.34 309 LYS A C 1
ATOM 8316 O O . LYS B 2 309 ? 143.157 128.792 172.418 1.00 50.22 309 LYS A O 1
ATOM 8322 N N . ASP B 2 310 ? 141.360 127.481 172.766 1.00 47.21 310 ASP A N 1
ATOM 8323 C CA . ASP B 2 310 ? 140.551 128.194 171.789 1.00 44.03 310 ASP A CA 1
ATOM 8324 C C . ASP B 2 310 ? 140.160 129.560 172.333 1.00 44.11 310 ASP A C 1
ATOM 8325 O O . ASP B 2 310 ? 139.011 129.776 172.731 1.00 46.36 310 ASP A O 1
ATOM 8330 N N . ASP B 2 311 ? 141.117 130.485 172.355 1.00 46.76 311 ASP A N 1
ATOM 8331 C CA . ASP B 2 311 ? 140.885 131.867 172.752 1.00 46.33 311 ASP A CA 1
ATOM 8332 C C . ASP B 2 311 ? 141.607 132.811 171.798 1.00 48.73 311 ASP A C 1
ATOM 8333 O O . ASP B 2 311 ? 142.109 133.866 172.200 1.00 46.72 311 ASP A O 1
ATOM 8338 N N . HIS B 2 312 ? 141.672 132.438 170.521 1.00 39.83 312 HIS A N 1
ATOM 8339 C CA . HIS B 2 312 ? 142.355 133.250 169.524 1.00 33.37 312 HIS A CA 1
ATOM 8340 C C . HIS B 2 312 ? 141.630 134.575 169.318 1.00 36.55 312 HIS A C 1
ATOM 8341 O O . HIS B 2 312 ? 140.400 134.652 169.364 1.00 39.05 312 HIS A O 1
ATOM 8348 N N . TYR B 2 313 ? 142.411 135.629 169.075 1.00 34.12 313 TYR A N 1
ATOM 8349 C CA . TYR B 2 313 ? 141.843 136.964 168.941 1.00 33.26 313 TYR A CA 1
ATOM 8350 C C . TYR B 2 313 ? 140.996 137.127 167.687 1.00 36.34 313 TYR A C 1
ATOM 8351 O O . TYR B 2 313 ? 140.264 138.116 167.586 1.00 36.07 313 TYR A O 1
ATOM 8360 N N . LEU B 2 314 ? 141.080 136.201 166.735 1.00 35.48 314 LEU A N 1
ATOM 8361 C CA . LEU B 2 314 ? 140.318 136.288 165.497 1.00 31.41 314 LEU A CA 1
ATOM 8362 C C . LEU B 2 314 ? 139.268 135.197 165.378 1.00 28.68 314 LEU A C 1
ATOM 8363 O O . LEU B 2 314 ? 138.114 135.491 165.051 1.00 32.37 314 LEU A O 1
ATOM 8368 N N . TRP B 2 315 ? 139.632 133.943 165.634 1.00 27.59 315 TRP A N 1
ATOM 8369 C CA . TRP B 2 315 ? 138.706 132.839 165.432 1.00 29.56 315 TRP A CA 1
ATOM 8370 C C . TRP B 2 315 ? 137.785 132.607 166.620 1.00 33.80 315 TRP A C 1
ATOM 8371 O O . TRP B 2 315 ? 136.823 131.842 166.494 1.00 32.13 315 TRP A O 1
ATOM 8382 N N . ASP B 2 316 ? 138.042 133.253 167.754 1.00 42.42 316 ASP A N 1
ATOM 8383 C CA . ASP B 2 316 ? 137.253 133.076 168.966 1.00 36.30 316 ASP A CA 1
ATOM 8384 C C . ASP B 2 316 ? 136.663 134.398 169.447 1.00 38.14 316 ASP A C 1
ATOM 8385 O O . ASP B 2 316 ? 136.512 134.617 170.649 1.00 40.00 316 ASP A O 1
ATOM 8390 N N . ILE B 2 317 ? 136.339 135.294 168.512 1.00 37.71 317 ILE A N 1
ATOM 8391 C CA . ILE B 2 317 ? 135.746 136.574 168.882 1.00 39.14 317 ILE A CA 1
ATOM 8392 C C . ILE B 2 317 ? 134.364 136.373 169.490 1.00 43.20 317 ILE A C 1
ATOM 8393 O O . ILE B 2 317 ? 134.031 136.976 170.518 1.00 42.76 317 ILE A O 1
ATOM 8398 N N . GLY B 2 318 ? 133.545 135.523 168.879 1.00 41.58 318 GLY A N 1
ATOM 8399 C CA . GLY B 2 318 ? 132.198 135.286 169.364 1.00 41.53 318 GLY A CA 1
ATOM 8400 C C . GLY B 2 318 ? 132.138 134.641 170.733 1.00 42.92 318 GLY A C 1
ATOM 8401 O O . GLY B 2 318 ? 131.332 133.742 170.969 1.00 41.65 318 GLY A O 1
ATOM 8402 N N . VAL B 2 327 ? 128.066 131.552 169.581 1.00 37.57 327 VAL A N 1
ATOM 8403 C CA . VAL B 2 327 ? 129.150 130.769 169.002 1.00 40.29 327 VAL A CA 1
ATOM 8404 C C . VAL B 2 327 ? 130.258 131.678 168.488 1.00 38.81 327 VAL A C 1
ATOM 8405 O O . VAL B 2 327 ? 130.090 132.891 168.397 1.00 39.08 327 VAL A O 1
ATOM 8409 N N . THR B 2 328 ? 131.393 131.078 168.155 1.00 40.64 328 THR A N 1
ATOM 8410 C CA . THR B 2 328 ? 132.549 131.803 167.654 1.00 38.43 328 THR A CA 1
ATOM 8411 C C . THR B 2 328 ? 132.687 131.619 166.147 1.00 36.95 328 THR A C 1
ATOM 8412 O O . THR B 2 328 ? 132.000 130.806 165.526 1.00 36.64 328 THR A O 1
ATOM 8416 N N . ILE B 2 329 ? 133.591 132.405 165.559 1.00 38.58 329 ILE A N 1
ATOM 8417 C CA . ILE B 2 329 ? 133.872 132.285 164.131 1.00 33.00 329 ILE A CA 1
ATOM 8418 C C . ILE B 2 329 ? 134.447 130.911 163.817 1.00 35.30 329 ILE A C 1
ATOM 8419 O O . ILE B 2 329 ? 134.131 130.312 162.783 1.00 33.47 329 ILE A O 1
ATOM 8424 N N . ARG B 2 330 ? 135.290 130.386 164.710 1.00 36.30 330 ARG A N 1
ATOM 8425 C CA . ARG B 2 330 ? 135.868 129.061 164.514 1.00 31.62 330 ARG A CA 1
ATOM 8426 C C . ARG B 2 330 ? 134.790 127.988 164.453 1.00 33.70 330 ARG A C 1
ATOM 8427 O O . ARG B 2 330 ? 134.854 127.081 163.616 1.00 37.88 330 ARG A O 1
ATOM 8435 N N . GLN B 2 331 ? 133.801 128.064 165.345 1.00 35.41 331 GLN A N 1
ATOM 8436 C CA . GLN B 2 331 ? 132.737 127.066 165.357 1.00 36.32 331 GLN A CA 1
ATOM 8437 C C . GLN B 2 331 ? 131.862 127.176 164.117 1.00 38.09 331 GLN A C 1
ATOM 8438 O O . GLN B 2 331 ? 131.406 126.159 163.582 1.00 40.79 331 GLN A O 1
ATOM 8444 N N . ILE B 2 332 ? 131.611 128.400 163.649 1.00 33.94 332 ILE A N 1
ATOM 8445 C CA . ILE B 2 332 ? 130.874 128.577 162.402 1.00 36.32 332 ILE A CA 1
ATOM 8446 C C . ILE B 2 332 ? 131.653 127.983 161.237 1.00 38.93 332 ILE A C 1
ATOM 8447 O O . ILE B 2 332 ? 131.088 127.291 160.382 1.00 41.60 332 ILE A O 1
ATOM 8452 N N . LEU B 2 333 ? 132.961 128.245 161.183 1.00 33.45 333 LEU A N 1
ATOM 8453 C CA . LEU B 2 333 ? 133.795 127.655 160.141 1.00 36.15 333 LEU A CA 1
ATOM 8454 C C . LEU B 2 333 ? 133.852 126.139 160.272 1.00 35.87 333 LEU A C 1
ATOM 8455 O O . LEU B 2 333 ? 133.798 125.420 159.268 1.00 39.85 333 LEU A O 1
ATOM 8460 N N . THR B 2 334 ? 133.970 125.637 161.503 1.00 36.43 334 THR A N 1
ATOM 8461 C CA . THR B 2 334 ? 134.008 124.195 161.720 1.00 38.29 334 THR A CA 1
ATOM 8462 C C . THR B 2 334 ? 132.688 123.546 161.327 1.00 39.38 334 THR A C 1
ATOM 8463 O O . THR B 2 334 ? 132.671 122.445 160.767 1.00 37.68 334 THR A O 1
ATOM 8467 N N . THR B 2 335 ? 131.569 124.211 161.624 1.00 37.86 335 THR A N 1
ATOM 8468 C CA . THR B 2 335 ? 130.269 123.708 161.191 1.00 41.96 335 THR A CA 1
ATOM 8469 C C . THR B 2 335 ? 130.153 123.717 159.672 1.00 43.81 335 THR A C 1
ATOM 8470 O O . THR B 2 335 ? 129.645 122.761 159.074 1.00 45.24 335 THR A O 1
ATOM 8474 N N . SER B 2 336 ? 130.621 124.791 159.032 1.00 43.07 336 SER A N 1
ATOM 8475 C CA . SER B 2 336 ? 130.569 124.880 157.576 1.00 40.28 336 SER A CA 1
ATOM 8476 C C . SER B 2 336 ? 131.419 123.798 156.924 1.00 39.91 336 SER A C 1
ATOM 8477 O O . SER B 2 336 ? 131.021 123.211 155.912 1.00 43.20 336 SER A O 1
ATOM 8480 N N . ALA B 2 337 ? 132.596 123.525 157.486 1.00 39.87 337 ALA A N 1
ATOM 8481 C CA . ALA B 2 337 ? 133.462 122.495 156.925 1.00 41.21 337 ALA A CA 1
ATOM 8482 C C . ALA B 2 337 ? 132.803 121.122 156.984 1.00 44.59 337 ALA A C 1
ATOM 8483 O O . ALA B 2 337 ? 132.902 120.337 156.035 1.00 46.73 337 ALA A O 1
ATOM 8485 N N . ASP B 2 338 ? 132.125 120.815 158.092 1.00 52.46 338 ASP A N 1
ATOM 8486 C CA . ASP B 2 338 ? 131.509 119.506 158.269 1.00 51.88 338 ASP A CA 1
ATOM 8487 C C . ASP B 2 338 ? 130.232 119.333 157.457 1.00 52.44 338 ASP A C 1
ATOM 8488 O O . ASP B 2 338 ? 129.755 118.201 157.328 1.00 53.41 338 ASP A O 1
ATOM 8493 N N . THR B 2 339 ? 129.672 120.413 156.917 1.00 50.56 339 THR A N 1
ATOM 8494 C CA . THR B 2 339 ? 128.459 120.309 156.117 1.00 51.11 339 THR A CA 1
ATOM 8495 C C . THR B 2 339 ? 128.692 119.413 154.907 1.00 53.82 339 THR A C 1
ATOM 8496 O O . THR B 2 339 ? 129.714 119.514 154.226 1.00 58.19 339 THR A O 1
ATOM 8500 N N . LYS B 2 340 ? 127.734 118.519 154.649 1.00 57.61 340 LYS A N 1
ATOM 8501 C CA . LYS B 2 340 ? 127.872 117.590 153.532 1.00 58.83 340 LYS A CA 1
ATOM 8502 C C . LYS B 2 340 ? 127.847 118.313 152.193 1.00 58.87 340 LYS A C 1
ATOM 8503 O O . LYS B 2 340 ? 128.479 117.859 151.232 1.00 57.29 340 LYS A O 1
ATOM 8509 N N . GLU B 2 341 ? 127.123 119.431 152.108 1.00 56.00 341 GLU A N 1
ATOM 8510 C CA . GLU B 2 341 ? 127.106 120.210 150.875 1.00 55.37 341 GLU A CA 1
ATOM 8511 C C . GLU B 2 341 ? 128.491 120.759 150.556 1.00 56.17 341 GLU A C 1
ATOM 8512 O O . GLU B 2 341 ? 128.902 120.794 149.391 1.00 56.20 341 GLU A O 1
ATOM 8518 N N . LEU B 2 342 ? 129.225 121.187 151.579 1.00 48.22 342 LEU A N 1
ATOM 8519 C CA . LEU B 2 342 ? 130.575 121.710 151.429 1.00 46.31 342 LEU A CA 1
ATOM 8520 C C . LEU B 2 342 ? 131.644 120.634 151.562 1.00 46.96 342 LEU A C 1
ATOM 8521 O O . LEU B 2 342 ? 132.812 120.963 151.785 1.00 45.14 342 LEU A O 1
ATOM 8526 N N . LYS B 2 343 ? 131.269 119.358 151.450 1.00 51.05 343 LYS A N 1
ATOM 8527 C CA . LYS B 2 343 ? 132.257 118.290 151.561 1.00 50.88 343 LYS A CA 1
ATOM 8528 C C . LYS B 2 343 ? 133.124 118.207 150.311 1.00 53.34 343 LYS A C 1
ATOM 8529 O O . LYS B 2 343 ? 134.300 117.835 150.389 1.00 53.16 343 LYS A O 1
ATOM 8535 N N . ASN B 2 344 ? 132.560 118.536 149.152 1.00 46.86 344 ASN A N 1
ATOM 8536 C CA . ASN B 2 344 ? 133.338 118.577 147.923 1.00 42.54 344 ASN A CA 1
ATOM 8537 C C . ASN B 2 344 ? 134.322 119.741 147.960 1.00 41.26 344 ASN A C 1
ATOM 8538 O O . ASN B 2 344 ? 133.985 120.844 148.396 1.00 39.42 344 ASN A O 1
ATOM 8543 N N . ALA B 2 345 ? 135.548 119.488 147.496 1.00 41.26 345 ALA A N 1
ATOM 8544 C CA . ALA B 2 345 ? 136.570 120.531 147.497 1.00 40.05 345 ALA A CA 1
ATOM 8545 C C . ALA B 2 345 ? 136.192 121.678 146.566 1.00 38.24 345 ALA A C 1
ATOM 8546 O O . ALA B 2 345 ? 136.552 122.834 146.816 1.00 35.84 345 ALA A O 1
ATOM 8548 N N . GLY B 2 346 ? 135.480 121.375 145.479 1.00 38.45 346 GLY A N 1
ATOM 8549 C CA . GLY B 2 346 ? 134.989 122.433 144.613 1.00 36.00 346 GLY A CA 1
ATOM 8550 C C . GLY B 2 346 ? 133.937 123.296 145.283 1.00 34.31 346 GLY A C 1
ATOM 8551 O O . GLY B 2 346 ? 133.932 124.519 145.124 1.00 38.39 346 GLY A O 1
ATOM 8552 N N . LYS B 2 347 ? 133.024 122.671 146.032 1.00 35.07 347 LYS A N 1
ATOM 8553 C CA . LYS B 2 347 ? 132.023 123.430 146.775 1.00 34.86 347 LYS A CA 1
ATOM 8554 C C . LYS B 2 347 ? 132.652 124.235 147.904 1.00 34.53 347 LYS A C 1
ATOM 8555 O O . LYS B 2 347 ? 132.247 125.374 148.159 1.00 31.66 347 LYS A O 1
ATOM 8561 N N . TRP B 2 348 ? 133.630 123.656 148.604 1.00 32.60 348 TRP A N 1
ATOM 8562 C CA . TRP B 2 348 ? 134.309 124.390 149.666 1.00 30.78 348 TRP A CA 1
ATOM 8563 C C . TRP B 2 348 ? 135.075 125.581 149.110 1.00 30.83 348 TRP A C 1
ATOM 8564 O O . TRP B 2 348 ? 135.102 126.651 149.725 1.00 32.45 348 TRP A O 1
ATOM 8575 N N . ARG B 2 349 ? 135.708 125.408 147.948 1.00 29.14 349 ARG A N 1
ATOM 8576 C CA . ARG B 2 349 ? 136.470 126.492 147.342 1.00 22.20 349 ARG A CA 1
ATOM 8577 C C . ARG B 2 349 ? 135.575 127.669 146.981 1.00 24.59 349 ARG A C 1
ATOM 8578 O O . ARG B 2 349 ? 135.929 128.826 147.230 1.00 24.39 349 ARG A O 1
ATOM 8586 N N . GLU B 2 350 ? 134.404 127.395 146.403 1.00 27.54 350 GLU A N 1
ATOM 8587 C CA . GLU B 2 350 ? 133.468 128.467 146.084 1.00 31.86 350 GLU A CA 1
ATOM 8588 C C . GLU B 2 350 ? 132.964 129.152 147.347 1.00 31.17 350 GLU A C 1
ATOM 8589 O O . GLU B 2 350 ? 132.772 130.373 147.365 1.00 30.41 350 GLU A O 1
ATOM 8595 N N . PHE B 2 351 ? 132.747 128.379 148.414 1.00 29.41 351 PHE A N 1
ATOM 8596 C CA . PHE B 2 351 ? 132.252 128.943 149.666 1.00 31.55 351 PHE A CA 1
ATOM 8597 C C . PHE B 2 351 ? 133.230 129.949 150.264 1.00 27.10 351 PHE A C 1
ATOM 8598 O O . PHE B 2 351 ? 132.819 131.016 150.732 1.00 28.37 351 PHE A O 1
ATOM 8606 N N . CYS B 2 352 ? 134.525 129.629 150.269 1.00 26.91 352 CYS A N 1
ATOM 8607 C CA . CYS B 2 352 ? 135.502 130.548 150.845 1.00 27.06 352 CYS A CA 1
ATOM 8608 C C . CYS B 2 352 ? 135.661 131.798 149.990 1.00 28.17 352 CYS A C 1
ATOM 8609 O O . CYS B 2 352 ? 135.948 132.881 150.511 1.00 29.82 352 CYS A O 1
ATOM 8612 N N . GLU B 2 353 ? 135.501 131.660 148.673 1.00 27.87 353 GLU A N 1
ATOM 8613 C CA . GLU B 2 353 ? 135.571 132.817 147.787 1.00 25.25 353 GLU A CA 1
ATOM 8614 C C . GLU B 2 353 ? 134.366 133.731 147.968 1.00 24.80 353 GLU A C 1
ATOM 8615 O O . GLU B 2 353 ? 134.515 134.956 148.037 1.00 32.01 353 GLU A O 1
ATOM 8621 N N . LYS B 2 354 ? 133.164 133.156 148.045 1.00 25.61 354 LYS A N 1
ATOM 8622 C CA . LYS B 2 354 ? 131.970 133.965 148.269 1.00 27.51 354 LYS A CA 1
ATOM 8623 C C . LYS B 2 354 ? 131.977 134.594 149.655 1.00 31.24 354 LYS A C 1
ATOM 8624 O O . LYS B 2 354 ? 131.602 135.761 149.813 1.00 36.26 354 LYS A O 1
ATOM 8630 N N . LEU B 2 355 ? 132.392 133.834 150.672 1.00 30.72 355 LEU A N 1
ATOM 8631 C CA . LEU B 2 355 ? 132.472 134.378 152.024 1.00 25.50 355 LEU A CA 1
ATOM 8632 C C . LEU B 2 355 ? 133.486 135.510 152.105 1.00 24.31 355 LEU A C 1
ATOM 8633 O O . LEU B 2 355 ? 133.208 136.558 152.697 1.00 32.00 355 LEU A O 1
ATOM 8638 N N . GLY B 2 356 ? 134.667 135.318 151.518 1.00 22.93 356 GLY A N 1
ATOM 8639 C CA . GLY B 2 356 ? 135.676 136.364 151.553 1.00 24.49 356 GLY A CA 1
ATOM 8640 C C . GLY B 2 356 ? 135.254 137.608 150.797 1.00 26.10 356 GLY A C 1
ATOM 8641 O O . GLY B 2 356 ? 135.590 138.727 151.188 1.00 21.29 356 GLY A O 1
ATOM 8642 N N . GLU B 2 357 ? 134.521 137.430 149.696 1.00 31.32 357 GLU A N 1
ATOM 8643 C CA . GLU B 2 357 ? 134.021 138.573 148.941 1.00 27.02 357 GLU A CA 1
ATOM 8644 C C . GLU B 2 357 ? 132.968 139.342 149.731 1.00 32.47 357 GLU A C 1
ATOM 8645 O O . GLU B 2 357 ? 132.947 140.578 149.708 1.00 31.69 357 GLU A O 1
ATOM 8651 N N . ALA B 2 358 ? 132.081 138.628 150.429 1.00 30.51 358 ALA A N 1
ATOM 8652 C CA . ALA B 2 358 ? 131.056 139.287 151.231 1.00 26.63 358 ALA A CA 1
ATOM 8653 C C . ALA B 2 358 ? 131.666 140.065 152.391 1.00 31.67 358 ALA A C 1
ATOM 8654 O O . ALA B 2 358 ? 131.243 141.189 152.683 1.00 33.51 358 ALA A O 1
ATOM 8656 N N . LEU B 2 359 ? 132.655 139.481 153.072 1.00 29.06 359 LEU A N 1
ATOM 8657 C CA . LEU B 2 359 ? 133.311 140.193 154.163 1.00 23.62 359 LEU A CA 1
ATOM 8658 C C . LEU B 2 359 ? 134.175 141.334 153.651 1.00 29.38 359 LEU A C 1
ATOM 8659 O O . LEU B 2 359 ? 134.460 142.277 154.397 1.00 35.95 359 LEU A O 1
ATOM 8664 N N . TYR B 2 360 ? 134.617 141.261 152.395 1.00 32.91 360 TYR A N 1
ATOM 8665 C CA . TYR B 2 360 ? 135.458 142.319 151.849 1.00 30.05 360 TYR A CA 1
ATOM 8666 C C . TYR B 2 360 ? 134.652 143.580 151.568 1.00 31.24 360 TYR A C 1
ATOM 8667 O O . TYR B 2 360 ? 135.127 144.693 151.820 1.00 35.22 360 TYR A O 1
ATOM 8676 N N . LEU B 2 361 ? 133.434 143.427 151.042 1.00 32.87 361 LEU A N 1
ATOM 8677 C CA . LEU B 2 361 ? 132.591 144.586 150.771 1.00 38.13 361 LEU A CA 1
ATOM 8678 C C . LEU B 2 361 ? 132.267 145.342 152.051 1.00 40.38 361 LEU A C 1
ATOM 8679 O O . LEU B 2 361 ? 132.262 146.578 152.066 1.00 38.42 361 LEU A O 1
ATOM 8684 N N . LYS B 2 362 ? 131.992 144.613 153.134 1.00 39.53 362 LYS A N 1
ATOM 8685 C CA . LYS B 2 362 ? 131.666 145.253 154.402 1.00 42.08 362 LYS A CA 1
ATOM 8686 C C . LYS B 2 362 ? 132.832 146.085 154.919 1.00 42.49 362 LYS A C 1
ATOM 8687 O O . LYS B 2 362 ? 132.630 147.175 155.465 1.00 45.15 362 LYS A O 1
ATOM 8693 N N . SER B 2 363 ? 134.059 145.587 154.761 1.00 38.38 363 SER A N 1
ATOM 8694 C CA . SER B 2 363 ? 135.221 146.308 155.267 1.00 38.19 363 SER A CA 1
ATOM 8695 C C . SER B 2 363 ? 135.412 147.637 154.546 1.00 43.00 363 SER A C 1
ATOM 8696 O O . SER B 2 363 ? 135.804 148.634 155.162 1.00 46.89 363 SER A O 1
ATOM 8699 N N . LYS B 2 364 ? 135.165 147.665 153.234 1.00 48.10 364 LYS A N 1
ATOM 8700 C CA . LYS B 2 364 ? 135.275 148.914 152.488 1.00 46.65 364 LYS A CA 1
ATOM 8701 C C . LYS B 2 364 ? 134.213 149.915 152.923 1.00 47.53 364 LYS A C 1
ATOM 8702 O O . LYS B 2 364 ? 134.467 151.125 152.950 1.00 50.37 364 LYS A O 1
ATOM 8708 N N . ASP B 2 365 ? 133.021 149.430 153.270 1.00 54.19 365 ASP A N 1
ATOM 8709 C CA . ASP B 2 365 ? 131.950 150.326 153.691 1.00 55.55 365 ASP A CA 1
ATOM 8710 C C . ASP B 2 365 ? 132.271 151.017 155.010 1.00 54.82 365 ASP A C 1
ATOM 8711 O O . ASP B 2 365 ? 131.727 152.091 155.289 1.00 56.70 365 ASP A O 1
ATOM 8716 N N . MET B 2 366 ? 133.136 150.419 155.834 1.00 48.80 366 MET A N 1
ATOM 8717 C CA . MET B 2 366 ? 133.371 150.959 157.170 1.00 50.43 366 MET A CA 1
ATOM 8718 C C . MET B 2 366 ? 134.040 152.325 157.119 1.00 52.10 366 MET A C 1
ATOM 8719 O O . MET B 2 366 ? 133.642 153.240 157.847 1.00 52.03 366 MET A O 1
ATOM 8724 N N . SER B 2 367 ? 135.047 152.486 156.264 1.00 51.26 367 SER A N 1
ATOM 8725 C CA . SER B 2 367 ? 135.834 153.712 156.246 1.00 46.52 367 SER A CA 1
ATOM 8726 C C . SER B 2 367 ? 134.976 154.914 155.864 1.00 48.94 367 SER A C 1
ATOM 8727 O O . SER B 2 367 ? 134.048 154.816 155.057 1.00 48.92 367 SER A O 1
ATOM 8730 N N . GLY B 2 368 ? 135.297 156.059 156.461 1.00 45.76 368 GLY A N 1
ATOM 8731 C CA . GLY B 2 368 ? 134.536 157.270 156.230 1.00 43.57 368 GLY A CA 1
ATOM 8732 C C . GLY B 2 368 ? 135.386 158.466 155.862 1.00 46.15 368 GLY A C 1
ATOM 8733 O O . GLY B 2 368 ? 135.053 159.602 156.212 1.00 47.03 368 GLY A O 1
ATOM 8734 N N . GLY B 2 369 ? 136.485 158.228 155.153 1.00 43.96 369 GLY A N 1
ATOM 8735 C CA . GLY B 2 369 ? 137.324 159.309 154.677 1.00 43.68 369 GLY A CA 1
ATOM 8736 C C . GLY B 2 369 ? 137.315 159.338 153.164 1.00 46.99 369 GLY A C 1
ATOM 8737 O O . GLY B 2 369 ? 136.356 158.913 152.516 1.00 45.91 369 GLY A O 1
ATOM 8738 N N . LEU B 2 370 ? 138.403 159.862 152.604 1.00 44.35 370 LEU A N 1
ATOM 8739 C CA . LEU B 2 370 ? 138.569 159.859 151.157 1.00 40.46 370 LEU A CA 1
ATOM 8740 C C . LEU B 2 370 ? 138.715 158.430 150.653 1.00 44.60 370 LEU A C 1
ATOM 8741 O O . LEU B 2 370 ? 139.367 157.598 151.291 1.00 47.91 370 LEU A O 1
ATOM 8746 N N . LYS B 2 371 ? 138.097 158.138 149.514 1.00 44.73 371 LYS A N 1
ATOM 8747 C CA . LYS B 2 371 ? 138.141 156.811 148.918 1.00 42.76 371 LYS A CA 1
ATOM 8748 C C . LYS B 2 371 ? 138.659 156.912 147.491 1.00 45.81 371 LYS A C 1
ATOM 8749 O O . LYS B 2 371 ? 138.095 157.644 146.671 1.00 43.92 371 LYS A O 1
ATOM 8755 N N . ILE B 2 372 ? 139.724 156.170 147.198 1.00 49.48 372 ILE A N 1
ATOM 8756 C CA . ILE B 2 372 ? 140.415 156.231 145.915 1.00 47.53 372 ILE A CA 1
ATOM 8757 C C . ILE B 2 372 ? 140.016 155.025 145.083 1.00 50.46 372 ILE A C 1
ATOM 8758 O O . ILE B 2 372 ? 139.945 153.902 145.597 1.00 49.48 372 ILE A O 1
ATOM 8763 N N . THR B 2 373 ? 139.753 155.257 143.803 1.00 54.71 373 THR A N 1
ATOM 8764 C CA . THR B 2 373 ? 139.674 154.170 142.842 1.00 51.53 373 THR A CA 1
ATOM 8765 C C . THR B 2 373 ? 141.044 153.965 142.208 1.00 52.78 373 THR A C 1
ATOM 8766 O O . THR B 2 373 ? 141.538 154.832 141.481 1.00 54.70 373 THR A O 1
ATOM 8770 N N . ARG B 2 374 ? 141.667 152.824 142.504 1.00 58.61 374 ARG A N 1
ATOM 8771 C CA . ARG B 2 374 ? 142.986 152.533 141.953 1.00 60.16 374 ARG A CA 1
ATOM 8772 C C . ARG B 2 374 ? 142.924 152.257 140.455 1.00 60.51 374 ARG A C 1
ATOM 8773 O O . ARG B 2 374 ? 143.709 152.819 139.685 1.00 58.67 374 ARG A O 1
ATOM 8781 N N . ARG B 2 375 ? 141.994 151.405 140.026 1.00 61.75 375 ARG A N 1
ATOM 8782 C CA . ARG B 2 375 ? 141.855 151.040 138.616 1.00 63.07 375 ARG A CA 1
ATOM 8783 C C . ARG B 2 375 ? 140.894 152.026 137.966 1.00 64.81 375 ARG A C 1
ATOM 8784 O O . ARG B 2 375 ? 139.684 151.803 137.904 1.00 64.60 375 ARG A O 1
ATOM 8792 N N . ILE B 2 376 ? 141.444 153.142 137.484 1.00 56.64 376 ILE A N 1
ATOM 8793 C CA . ILE B 2 376 ? 140.667 154.186 136.831 1.00 55.13 376 ILE A CA 1
ATOM 8794 C C . ILE B 2 376 ? 141.428 154.665 135.602 1.00 54.04 376 ILE A C 1
ATOM 8795 O O . ILE B 2 376 ? 142.636 154.456 135.471 1.00 56.73 376 ILE A O 1
ATOM 8800 N N . LEU B 2 377 ? 140.697 155.320 134.695 1.00 48.59 377 LEU A N 1
ATOM 8801 C CA . LEU B 2 377 ? 141.236 155.750 133.402 1.00 48.92 377 LEU A CA 1
ATOM 8802 C C . LEU B 2 377 ? 141.814 154.566 132.628 1.00 48.91 377 LEU A C 1
ATOM 8803 O O . LEU B 2 377 ? 142.850 154.674 131.970 1.00 48.93 377 LEU A O 1
ATOM 8808 N N . GLY B 2 378 ? 141.138 153.423 132.709 1.00 44.73 378 GLY A N 1
ATOM 8809 C CA . GLY B 2 378 ? 141.651 152.208 132.109 1.00 44.45 378 GLY A CA 1
ATOM 8810 C C . GLY B 2 378 ? 140.874 151.708 130.908 1.00 41.92 378 GLY A C 1
ATOM 8811 O O . GLY B 2 378 ? 141.341 150.815 130.199 1.00 41.54 378 GLY A O 1
ATOM 8812 N N . ASP B 2 379 ? 139.694 152.271 130.664 1.00 42.65 379 ASP A N 1
ATOM 8813 C CA . ASP B 2 379 ? 138.874 151.863 129.528 1.00 38.35 379 ASP A CA 1
ATOM 8814 C C . ASP B 2 379 ? 139.382 152.548 128.265 1.00 42.61 379 ASP A C 1
ATOM 8815 O O . ASP B 2 379 ? 139.361 153.778 128.158 1.00 42.31 379 ASP A O 1
ATOM 8820 N N . ALA B 2 380 ? 139.870 151.744 127.327 1.00 34.32 380 ALA A N 1
ATOM 8821 C CA . ALA B 2 380 ? 140.346 152.179 126.023 1.00 24.31 380 ALA A CA 1
ATOM 8822 C C . ALA B 2 380 ? 139.915 151.184 124.957 1.00 24.60 380 ALA A C 1
ATOM 8823 O O . ALA B 2 380 ? 140.716 150.769 124.116 1.00 23.76 380 ALA A O 1
ATOM 8825 N N . GLU B 2 381 ? 138.653 150.765 124.990 1.00 20.75 381 GLU A N 1
ATOM 8826 C CA . GLU B 2 381 ? 138.190 149.721 124.083 1.00 18.12 381 GLU A CA 1
ATOM 8827 C C . GLU B 2 381 ? 138.085 150.272 122.667 1.00 20.87 381 GLU A C 1
ATOM 8828 O O . GLU B 2 381 ? 137.165 151.030 122.349 1.00 23.74 381 GLU A O 1
ATOM 8834 N N . PHE B 2 382 ? 139.026 149.882 121.814 1.00 23.76 382 PHE A N 1
ATOM 8835 C CA . PHE B 2 382 ? 139.066 150.301 120.424 1.00 12.80 382 PHE A CA 1
ATOM 8836 C C . PHE B 2 382 ? 138.943 149.078 119.531 1.00 13.07 382 PHE A C 1
ATOM 8837 O O . PHE B 2 382 ? 139.680 148.104 119.702 1.00 19.27 382 PHE A O 1
ATOM 8845 N N . HIS B 2 383 ? 138.014 149.129 118.588 1.00 22.79 383 HIS A N 1
ATOM 8846 C CA . HIS B 2 383 ? 137.835 148.068 117.611 1.00 10.29 383 HIS A CA 1
ATOM 8847 C C . HIS B 2 383 ? 138.495 148.465 116.301 1.00 14.71 383 HIS A C 1
ATOM 8848 O O . HIS B 2 383 ? 138.545 149.647 115.953 1.00 26.67 383 HIS A O 1
ATOM 8855 N N . GLY B 2 384 ? 139.023 147.473 115.592 1.00 17.18 384 GLY A N 1
ATOM 8856 C CA . GLY B 2 384 ? 139.590 147.732 114.286 1.00 9.29 384 GLY A CA 1
ATOM 8857 C C . GLY B 2 384 ? 138.512 148.125 113.295 1.00 16.19 384 GLY A C 1
ATOM 8858 O O . GLY B 2 384 ? 137.367 147.677 113.375 1.00 18.19 384 GLY A O 1
ATOM 8859 N N . LYS B 2 385 ? 138.884 148.987 112.361 1.00 19.18 385 LYS A N 1
ATOM 8860 C CA . LYS B 2 385 ? 137.968 149.459 111.325 1.00 18.08 385 LYS A CA 1
ATOM 8861 C C . LYS B 2 385 ? 138.510 149.070 109.959 1.00 22.64 385 LYS A C 1
ATOM 8862 O O . LYS B 2 385 ? 139.520 149.645 109.512 1.00 26.18 385 LYS A O 1
ATOM 8868 N N . PRO B 2 386 ? 137.903 148.110 109.269 1.00 16.52 386 PRO A N 1
ATOM 8869 C CA . PRO B 2 386 ? 138.390 147.746 107.937 1.00 21.11 386 PRO A CA 1
ATOM 8870 C C . PRO B 2 386 ? 138.227 148.887 106.945 1.00 25.69 386 PRO A C 1
ATOM 8871 O O . PRO B 2 386 ? 137.301 149.695 107.032 1.00 31.45 386 PRO A O 1
ATOM 8875 N N . ASP B 2 387 ? 139.151 148.942 105.992 1.00 28.31 387 ASP A N 1
ATOM 8876 C CA . ASP B 2 387 ? 139.146 149.961 104.954 1.00 23.98 387 ASP A CA 1
ATOM 8877 C C . ASP B 2 387 ? 138.277 149.492 103.796 1.00 30.27 387 ASP A C 1
ATOM 8878 O O . ASP B 2 387 ? 138.485 148.400 103.261 1.00 38.31 387 ASP A O 1
ATOM 8883 N N . ARG B 2 388 ? 137.300 150.312 103.419 1.00 29.58 388 ARG A N 1
ATOM 8884 C CA . ARG B 2 388 ? 136.376 149.959 102.350 1.00 28.75 388 ARG A CA 1
ATOM 8885 C C . ARG B 2 388 ? 136.796 150.499 100.991 1.00 33.63 388 ARG A C 1
ATOM 8886 O O . ARG B 2 388 ? 136.118 150.223 99.997 1.00 38.41 388 ARG A O 1
ATOM 8894 N N . LEU B 2 389 ? 137.882 151.257 100.920 1.00 38.44 389 LEU A N 1
ATOM 8895 C CA . LEU B 2 389 ? 138.417 151.765 99.663 1.00 39.52 389 LEU A CA 1
ATOM 8896 C C . LEU B 2 389 ? 139.788 151.160 99.390 1.00 42.83 389 LEU A C 1
ATOM 8897 O O . LEU B 2 389 ? 140.718 151.842 98.954 1.00 41.48 389 LEU A O 1
ATOM 8902 N N . GLU B 2 390 ? 139.919 149.862 99.647 1.00 32.97 390 GLU A N 1
ATOM 8903 C CA . GLU B 2 390 ? 141.181 149.158 99.491 1.00 27.26 390 GLU A CA 1
ATOM 8904 C C . GLU B 2 390 ? 141.303 148.582 98.086 1.00 36.81 390 GLU A C 1
ATOM 8905 O O . GLU B 2 390 ? 140.347 148.017 97.547 1.00 38.23 390 GLU A O 1
ATOM 8911 N N . LYS B 2 391 ? 142.487 148.741 97.496 1.00 37.06 391 LYS A N 1
ATOM 8912 C CA . LYS B 2 391 ? 142.738 148.247 96.149 1.00 31.64 391 LYS A CA 1
ATOM 8913 C C . LYS B 2 391 ? 142.760 146.724 96.122 1.00 29.05 391 LYS A C 1
ATOM 8914 O O . LYS B 2 391 ? 143.351 146.080 96.991 1.00 34.06 391 LYS A O 1
ATOM 8920 N N . SER B 2 392 ? 142.120 146.149 95.107 1.00 28.33 392 SER A N 1
ATOM 8921 C CA . SER B 2 392 ? 142.083 144.702 94.950 1.00 25.71 392 SER A CA 1
ATOM 8922 C C . SER B 2 392 ? 143.327 144.227 94.212 1.00 21.15 392 SER A C 1
ATOM 8923 O O . SER B 2 392 ? 143.706 144.798 93.186 1.00 29.19 392 SER A O 1
ATOM 8926 N N . ARG B 2 393 ? 143.958 143.179 94.734 1.00 19.76 393 ARG A N 1
ATOM 8927 C CA . ARG B 2 393 ? 145.213 142.678 94.199 1.00 19.04 393 ARG A CA 1
ATOM 8928 C C . ARG B 2 393 ? 145.134 141.170 94.018 1.00 19.38 393 ARG A C 1
ATOM 8929 O O . ARG B 2 393 ? 144.446 140.475 94.767 1.00 26.22 393 ARG A O 1
ATOM 8937 N N . SER B 2 394 ? 145.835 140.675 93.002 1.00 17.53 394 SER A N 1
ATOM 8938 C CA . SER B 2 394 ? 146.010 139.246 92.775 1.00 15.07 394 SER A CA 1
ATOM 8939 C C . SER B 2 394 ? 147.495 138.938 92.847 1.00 18.06 394 SER A C 1
ATOM 8940 O O . SER B 2 394 ? 148.283 139.493 92.076 1.00 26.03 394 SER A O 1
ATOM 8943 N N . VAL B 2 395 ? 147.874 138.054 93.764 1.00 18.94 395 VAL A N 1
ATOM 8944 C CA . VAL B 2 395 ? 149.274 137.743 94.026 1.00 21.90 395 VAL A CA 1
ATOM 8945 C C . VAL B 2 395 ? 149.472 136.239 93.918 1.00 21.87 395 VAL A C 1
ATOM 8946 O O . VAL B 2 395 ? 148.688 135.463 94.473 1.00 29.31 395 VAL A O 1
ATOM 8950 N N . SER B 2 396 ? 150.513 135.830 93.202 1.00 25.44 396 SER A N 1
ATOM 8951 C CA . SER B 2 396 ? 150.900 134.430 93.116 1.00 29.31 396 SER A CA 1
ATOM 8952 C C . SER B 2 396 ? 151.966 134.148 94.163 1.00 29.96 396 SER A C 1
ATOM 8953 O O . SER B 2 396 ? 152.971 134.858 94.236 1.00 24.64 396 SER A O 1
ATOM 8956 N N . ILE B 2 397 ? 151.738 133.117 94.980 1.00 30.35 397 ILE A N 1
ATOM 8957 C CA . ILE B 2 397 ? 152.674 132.756 96.040 1.00 23.71 397 ILE A CA 1
ATOM 8958 C C . ILE B 2 397 ? 153.582 131.598 95.658 1.00 27.00 397 ILE A C 1
ATOM 8959 O O . ILE B 2 397 ? 154.544 131.316 96.391 1.00 30.93 397 ILE A O 1
ATOM 8964 N N . GLY B 2 398 ? 153.325 130.931 94.541 1.00 29.27 398 GLY A N 1
ATOM 8965 C CA . GLY B 2 398 ? 154.109 129.786 94.135 1.00 24.79 398 GLY A CA 1
ATOM 8966 C C . GLY B 2 398 ? 153.487 128.473 94.577 1.00 32.54 398 GLY A C 1
ATOM 8967 O O . GLY B 2 398 ? 152.660 128.411 95.484 1.00 37.08 398 GLY A O 1
ATOM 8968 N N . SER B 2 399 ? 153.908 127.398 93.912 1.00 33.42 399 SER A N 1
ATOM 8969 C CA . SER B 2 399 ? 153.387 126.066 94.190 1.00 28.11 399 SER A CA 1
ATOM 8970 C C . SER B 2 399 ? 154.111 125.366 95.330 1.00 25.84 399 SER A C 1
ATOM 8971 O O . SER B 2 399 ? 153.737 124.242 95.674 1.00 33.25 399 SER A O 1
ATOM 8974 N N . VAL B 2 400 ? 155.127 125.988 95.916 1.00 20.68 400 VAL A N 1
ATOM 8975 C CA . VAL B 2 400 ? 155.912 125.368 96.977 1.00 21.92 400 VAL A CA 1
ATOM 8976 C C . VAL B 2 400 ? 155.278 125.715 98.317 1.00 18.13 400 VAL A C 1
ATOM 8977 O O . VAL B 2 400 ? 155.209 126.887 98.695 1.00 31.72 400 VAL A O 1
ATOM 8981 N N . LEU B 2 401 ? 154.824 124.695 99.040 1.00 17.95 401 LEU A N 1
ATOM 8982 C CA . LEU B 2 401 ? 154.209 124.900 100.346 1.00 18.01 401 LEU A CA 1
ATOM 8983 C C . LEU B 2 401 ? 154.639 123.770 101.265 1.00 21.32 401 LEU A C 1
ATOM 8984 O O . LEU B 2 401 ? 154.425 122.597 100.949 1.00 29.78 401 LEU A O 1
ATOM 8989 N N . LYS B 2 402 ? 155.247 124.122 102.392 1.00 17.49 402 LYS A N 1
ATOM 8990 C CA . LYS B 2 402 ? 155.701 123.150 103.373 1.00 16.79 402 LYS A CA 1
ATOM 8991 C C . LYS B 2 402 ? 155.179 123.549 104.743 1.00 21.31 402 LYS A C 1
ATOM 8992 O O . LYS B 2 402 ? 155.374 124.689 105.175 1.00 24.31 402 LYS A O 1
ATOM 8998 N N . GLU B 2 403 ? 154.532 122.613 105.429 1.00 17.80 403 GLU A N 1
ATOM 8999 C CA . GLU B 2 403 ? 154.027 122.854 106.773 1.00 17.19 403 GLU A CA 1
ATOM 9000 C C . GLU B 2 403 ? 154.940 122.165 107.775 1.00 12.14 403 GLU A C 1
ATOM 9001 O O . GLU B 2 403 ? 155.186 120.960 107.671 1.00 19.74 403 GLU A O 1
ATOM 9007 N N . THR B 2 404 ? 155.444 122.934 108.731 1.00 15.67 404 THR A N 1
ATOM 9008 C CA . THR B 2 404 ? 156.342 122.441 109.763 1.00 8.90 404 THR A CA 1
ATOM 9009 C C . THR B 2 404 ? 155.573 122.372 111.072 1.00 13.37 404 THR A C 1
ATOM 9010 O O . THR B 2 404 ? 155.033 123.383 111.528 1.00 20.61 404 THR A O 1
ATOM 9014 N N . VAL B 2 405 ? 155.526 121.190 111.673 1.00 17.04 405 VAL A N 1
ATOM 9015 C CA . VAL B 2 405 ? 154.849 120.978 112.945 1.00 8.59 405 VAL A CA 1
ATOM 9016 C C . VAL B 2 405 ? 155.910 120.868 114.025 1.00 9.56 405 VAL A C 1
ATOM 9017 O O . VAL B 2 405 ? 156.833 120.056 113.914 1.00 15.82 405 VAL A O 1
ATOM 9021 N N . VAL B 2 406 ? 155.791 121.692 115.062 1.00 14.73 406 VAL A N 1
ATOM 9022 C CA . VAL B 2 406 ? 156.643 121.617 116.242 1.00 9.24 406 VAL A CA 1
ATOM 9023 C C . VAL B 2 406 ? 155.754 121.280 117.430 1.00 8.22 406 VAL A C 1
ATOM 9024 O O . VAL B 2 406 ? 154.839 122.041 117.760 1.00 15.36 406 VAL A O 1
ATOM 9028 N N . CYS B 2 407 ? 156.012 120.140 118.062 1.00 16.59 407 CYS A N 1
ATOM 9029 C CA . CYS B 2 407 ? 155.327 119.748 119.285 1.00 11.06 407 CYS A CA 1
ATOM 9030 C C . CYS B 2 407 ? 156.332 119.671 120.422 1.00 7.14 407 CYS A C 1
ATOM 9031 O O . CYS B 2 407 ? 157.477 119.256 120.228 1.00 11.61 407 CYS A O 1
ATOM 9034 N N . GLY B 2 408 ? 155.906 120.094 121.599 1.00 12.38 408 GLY A N 1
ATOM 9035 C CA . GLY B 2 408 ? 156.780 120.083 122.748 1.00 11.05 408 GLY A CA 1
ATOM 9036 C C . GLY B 2 408 ? 156.011 120.370 124.014 1.00 3.15 408 GLY A C 1
ATOM 9037 O O . GLY B 2 408 ? 154.823 120.068 124.121 1.00 6.79 408 GLY A O 1
ATOM 9038 N N . GLU B 2 409 ? 156.710 120.962 124.976 1.00 4.92 409 GLU A N 1
ATOM 9039 C CA . GLU B 2 409 ? 156.127 121.339 126.253 1.00 3.82 409 GLU A CA 1
ATOM 9040 C C . GLU B 2 409 ? 156.582 122.740 126.617 1.00 2.78 409 GLU A C 1
ATOM 9041 O O . GLU B 2 409 ? 157.733 123.105 126.377 1.00 13.80 409 GLU A O 1
ATOM 9047 N N . LEU B 2 410 ? 155.675 123.522 127.188 1.00 9.19 410 LEU A N 1
ATOM 9048 C CA . LEU B 2 410 ? 156.008 124.800 127.809 1.00 7.01 410 LEU A CA 1
ATOM 9049 C C . LEU B 2 410 ? 155.921 124.612 129.317 1.00 3.68 410 LEU A C 1
ATOM 9050 O O . LEU B 2 410 ? 154.838 124.376 129.859 1.00 6.54 410 LEU A O 1
ATOM 9055 N N . VAL B 2 411 ? 157.064 124.709 129.986 1.00 9.60 411 VAL A N 1
ATOM 9056 C CA . VAL B 2 411 ? 157.183 124.426 131.410 1.00 12.60 411 VAL A CA 1
ATOM 9057 C C . VAL B 2 411 ? 157.461 125.730 132.139 1.00 7.26 411 VAL A C 1
ATOM 9058 O O . VAL B 2 411 ? 158.430 126.429 131.827 1.00 7.67 411 VAL A O 1
ATOM 9062 N N . ALA B 2 412 ? 156.622 126.043 133.121 1.00 13.82 412 ALA A N 1
ATOM 9063 C CA . ALA B 2 412 ? 156.749 127.274 133.890 1.00 4.13 412 ALA A CA 1
ATOM 9064 C C . ALA B 2 412 ? 157.932 127.147 134.838 1.00 8.75 412 ALA A C 1
ATOM 9065 O O . ALA B 2 412 ? 157.922 126.313 135.748 1.00 16.93 412 ALA A O 1
ATOM 9067 N N . LYS B 2 413 ? 158.963 127.961 134.619 1.00 6.40 413 LYS A N 1
ATOM 9068 C CA . LYS B 2 413 ? 160.099 127.988 135.531 1.00 9.47 413 LYS A CA 1
ATOM 9069 C C . LYS B 2 413 ? 159.901 128.963 136.678 1.00 8.90 413 LYS A C 1
ATOM 9070 O O . LYS B 2 413 ? 160.636 128.897 137.664 1.00 14.74 413 LYS A O 1
ATOM 9076 N N . THR B 2 414 ? 158.931 129.853 136.566 1.00 10.58 414 THR A N 1
ATOM 9077 C CA . THR B 2 414 ? 158.590 130.855 137.560 1.00 10.14 414 THR A CA 1
ATOM 9078 C C . THR B 2 414 ? 157.080 130.870 137.709 1.00 8.72 414 THR A C 1
ATOM 9079 O O . THR B 2 414 ? 156.365 130.277 136.894 1.00 15.33 414 THR A O 1
ATOM 9083 N N . PRO B 2 415 ? 156.559 131.508 138.754 1.00 10.09 415 PRO A N 1
ATOM 9084 C CA . PRO B 2 415 ? 155.126 131.811 138.774 1.00 10.43 415 PRO A CA 1
ATOM 9085 C C . PRO B 2 415 ? 154.756 132.678 137.580 1.00 8.65 415 PRO A C 1
ATOM 9086 O O . PRO B 2 415 ? 155.548 133.496 137.118 1.00 16.43 415 PRO A O 1
ATOM 9090 N N . PHE B 2 416 ? 153.552 132.481 137.055 1.00 7.43 416 PHE A N 1
ATOM 9091 C CA . PHE B 2 416 ? 153.116 133.239 135.893 1.00 15.09 416 PHE A CA 1
ATOM 9092 C C . PHE B 2 416 ? 151.767 133.885 136.161 1.00 8.80 416 PHE A C 1
ATOM 9093 O O . PHE B 2 416 ? 151.032 133.491 137.065 1.00 7.10 416 PHE A O 1
ATOM 9101 N N . PHE B 2 417 ? 151.465 134.914 135.372 1.00 15.95 417 PHE A N 1
ATOM 9102 C CA . PHE B 2 417 ? 150.264 135.725 135.566 1.00 14.74 417 PHE A CA 1
ATOM 9103 C C . PHE B 2 417 ? 149.718 136.118 134.198 1.00 2.58 417 PHE A C 1
ATOM 9104 O O . PHE B 2 417 ? 150.221 137.048 133.567 1.00 19.09 417 PHE A O 1
ATOM 9112 N N . PHE B 2 418 ? 148.693 135.413 133.744 1.00 8.71 418 PHE A N 1
ATOM 9113 C CA . PHE B 2 418 ? 147.924 135.818 132.572 1.00 11.41 418 PHE A CA 1
ATOM 9114 C C . PHE B 2 418 ? 146.697 136.550 133.096 1.00 9.90 418 PHE A C 1
ATOM 9115 O O . PHE B 2 418 ? 145.738 135.926 133.553 1.00 16.39 418 PHE A O 1
ATOM 9123 N N . GLY B 2 419 ? 146.740 137.877 133.043 1.00 6.89 419 GLY A N 1
ATOM 9124 C CA . GLY B 2 419 ? 145.721 138.710 133.646 1.00 3.94 419 GLY A CA 1
ATOM 9125 C C . GLY B 2 419 ? 144.328 138.560 133.076 1.00 12.89 419 GLY A C 1
ATOM 9126 O O . GLY B 2 419 ? 144.124 138.673 131.865 1.00 13.44 419 GLY A O 1
ATOM 9127 N N . ALA B 2 420 ? 143.363 138.298 133.954 1.00 14.19 420 ALA A N 1
ATOM 9128 C CA . ALA B 2 420 ? 141.954 138.246 133.574 1.00 10.51 420 ALA A CA 1
ATOM 9129 C C . ALA B 2 420 ? 141.140 138.572 134.817 1.00 19.55 420 ALA A C 1
ATOM 9130 O O . ALA B 2 420 ? 141.042 137.740 135.723 1.00 28.79 420 ALA A O 1
ATOM 9132 N N . ILE B 2 421 ? 140.564 139.769 134.863 1.00 23.49 421 ILE A N 1
ATOM 9133 C CA . ILE B 2 421 ? 139.845 140.253 136.037 1.00 28.26 421 ILE A CA 1
ATOM 9134 C C . ILE B 2 421 ? 138.355 140.016 135.842 1.00 32.57 421 ILE A C 1
ATOM 9135 O O . ILE B 2 421 ? 137.780 140.427 134.827 1.00 30.02 421 ILE A O 1
ATOM 9140 N N . ASP B 2 422 ? 137.732 139.352 136.812 1.00 41.76 422 ASP A N 1
ATOM 9141 C CA . ASP B 2 422 ? 136.286 139.184 136.838 1.00 43.82 422 ASP A CA 1
ATOM 9142 C C . ASP B 2 422 ? 135.641 140.413 137.463 1.00 44.38 422 ASP A C 1
ATOM 9143 O O . ASP B 2 422 ? 136.106 140.918 138.490 1.00 43.46 422 ASP A O 1
ATOM 9148 N N . GLU B 2 423 ? 134.572 140.899 136.829 1.00 55.66 423 GLU A N 1
ATOM 9149 C CA . GLU B 2 423 ? 133.923 142.119 137.301 1.00 58.45 423 GLU A CA 1
ATOM 9150 C C . GLU B 2 423 ? 133.275 141.914 138.665 1.00 57.74 423 GLU A C 1
ATOM 9151 O O . GLU B 2 423 ? 133.311 142.812 139.515 1.00 56.75 423 GLU A O 1
ATOM 9157 N N . ASP B 2 424 ? 132.679 140.741 138.893 1.00 56.46 424 ASP A N 1
ATOM 9158 C CA . ASP B 2 424 ? 132.028 140.472 140.172 1.00 56.95 424 ASP A CA 1
ATOM 9159 C C . ASP B 2 424 ? 133.026 140.483 141.325 1.00 56.66 424 ASP A C 1
ATOM 9160 O O . ASP B 2 424 ? 132.743 141.043 142.390 1.00 55.41 424 ASP A O 1
ATOM 9165 N N . ALA B 2 425 ? 134.195 139.877 141.134 1.00 47.72 425 ALA A N 1
ATOM 9166 C CA . ALA B 2 425 ? 135.171 139.739 142.209 1.00 44.94 425 ALA A CA 1
ATOM 9167 C C . ALA B 2 425 ? 135.946 141.039 142.380 1.00 41.31 425 ALA A C 1
ATOM 9168 O O . ALA B 2 425 ? 136.569 141.529 141.432 1.00 41.37 425 ALA A O 1
ATOM 9170 N N . LYS B 2 426 ? 135.914 141.594 143.590 1.00 36.39 426 LYS A N 1
ATOM 9171 C CA . LYS B 2 426 ? 136.592 142.845 143.891 1.00 35.73 426 LYS A CA 1
ATOM 9172 C C . LYS B 2 426 ? 137.608 142.735 145.017 1.00 32.28 426 LYS A C 1
ATOM 9173 O O . LYS B 2 426 ? 138.378 143.679 145.221 1.00 31.49 426 LYS A O 1
ATOM 9179 N N . GLN B 2 427 ? 137.628 141.623 145.753 1.00 27.71 427 GLN A N 1
ATOM 9180 C CA . GLN B 2 427 ? 138.582 141.464 146.844 1.00 24.47 427 GLN A CA 1
ATOM 9181 C C . GLN B 2 427 ? 140.012 141.426 146.325 1.00 29.54 427 GLN A C 1
ATOM 9182 O O . GLN B 2 427 ? 140.916 142.013 146.931 1.00 27.69 427 GLN A O 1
ATOM 9188 N N . THR B 2 428 ? 140.233 140.743 145.207 1.00 28.10 428 THR A N 1
ATOM 9189 C CA . THR B 2 428 ? 141.557 140.591 144.622 1.00 21.74 428 THR A CA 1
ATOM 9190 C C . THR B 2 428 ? 141.705 141.590 143.482 1.00 19.65 428 THR A C 1
ATOM 9191 O O . THR B 2 428 ? 140.890 141.601 142.554 1.00 23.70 428 THR A O 1
ATOM 9195 N N . ALA B 2 429 ? 142.734 142.434 143.563 1.00 23.21 429 ALA A N 1
ATOM 9196 C CA . ALA B 2 429 ? 142.962 143.416 142.510 1.00 16.63 429 ALA A CA 1
ATOM 9197 C C . ALA B 2 429 ? 143.343 142.745 141.195 1.00 20.47 429 ALA A C 1
ATOM 9198 O O . ALA B 2 429 ? 142.844 143.124 140.131 1.00 20.89 429 ALA A O 1
ATOM 9200 N N . LEU B 2 430 ? 144.211 141.739 141.251 1.00 15.04 430 LEU A N 1
ATOM 9201 C CA . LEU B 2 430 ? 144.768 141.105 140.066 1.00 8.30 430 LEU A CA 1
ATOM 9202 C C . LEU B 2 430 ? 144.483 139.611 140.102 1.00 20.83 430 LEU A C 1
ATOM 9203 O O . LEU B 2 430 ? 144.831 138.935 141.073 1.00 26.66 430 LEU A O 1
ATOM 9208 N N . GLN B 2 431 ? 143.880 139.097 139.037 1.00 16.42 431 GLN A N 1
ATOM 9209 C CA . GLN B 2 431 ? 143.468 137.706 138.954 1.00 14.14 431 GLN A CA 1
ATOM 9210 C C . GLN B 2 431 ? 144.075 137.046 137.723 1.00 12.85 431 GLN A C 1
ATOM 9211 O O . GLN B 2 431 ? 144.420 137.710 136.744 1.00 21.16 431 GLN A O 1
ATOM 9217 N N . VAL B 2 432 ? 144.207 135.723 137.784 1.00 13.06 432 VAL A N 1
ATOM 9218 C CA . VAL B 2 432 ? 144.797 134.948 136.706 1.00 16.04 432 VAL A CA 1
ATOM 9219 C C . VAL B 2 432 ? 143.691 134.328 135.865 1.00 13.64 432 VAL A C 1
ATOM 9220 O O . VAL B 2 432 ? 142.535 134.223 136.279 1.00 23.88 432 VAL A O 1
ATOM 9224 N N . LEU B 2 433 ? 144.058 133.904 134.660 1.00 4.27 433 LEU A N 1
ATOM 9225 C CA . LEU B 2 433 ? 143.121 133.304 133.722 1.00 6.30 433 LEU A CA 1
ATOM 9226 C C . LEU B 2 433 ? 143.018 131.806 133.978 1.00 5.30 433 LEU A C 1
ATOM 9227 O O . LEU B 2 433 ? 144.022 131.090 133.929 1.00 5.24 433 LEU A O 1
ATOM 9232 N N . LEU B 2 434 ? 141.802 131.338 134.241 1.00 8.60 434 LEU A N 1
ATOM 9233 C CA . LEU B 2 434 ? 141.538 129.939 134.531 1.00 8.06 434 LEU A CA 1
ATOM 9234 C C . LEU B 2 434 ? 140.473 129.422 133.581 1.00 12.98 434 LEU A C 1
ATOM 9235 O O . LEU B 2 434 ? 139.704 130.196 133.008 1.00 24.85 434 LEU A O 1
ATOM 9240 N N . THR B 2 435 ? 140.442 128.106 133.403 1.00 2.76 435 THR A N 1
ATOM 9241 C CA . THR B 2 435 ? 139.374 127.500 132.632 1.00 8.52 435 THR A CA 1
ATOM 9242 C C . THR B 2 435 ? 138.105 127.433 133.482 1.00 17.34 435 THR A C 1
ATOM 9243 O O . THR B 2 435 ? 138.151 127.637 134.697 1.00 17.10 435 THR A O 1
ATOM 9247 N N . PRO B 2 436 ? 136.949 127.185 132.861 1.00 22.24 436 PRO A N 1
ATOM 9248 C CA . PRO B 2 436 ? 135.724 127.013 133.658 1.00 14.25 436 PRO A CA 1
ATOM 9249 C C . PRO B 2 436 ? 135.827 125.942 134.735 1.00 9.93 436 PRO A C 1
ATOM 9250 O O . PRO B 2 436 ? 135.213 126.098 135.797 1.00 18.23 436 PRO A O 1
ATOM 9254 N N . ASP B 2 437 ? 136.582 124.865 134.511 1.00 15.50 437 ASP A N 1
ATOM 9255 C CA . ASP B 2 437 ? 136.814 123.868 135.548 1.00 15.10 437 ASP A CA 1
ATOM 9256 C C . ASP B 2 437 ? 138.063 124.158 136.378 1.00 12.36 437 ASP A C 1
ATOM 9257 O O . ASP B 2 437 ? 138.648 123.228 136.944 1.00 11.31 437 ASP A O 1
ATOM 9262 N N . ASN B 2 438 ? 138.486 125.420 136.444 1.00 12.94 438 ASN A N 1
ATOM 9263 C CA . ASN B 2 438 ? 139.532 125.907 137.341 1.00 15.28 438 ASN A CA 1
ATOM 9264 C C . ASN B 2 438 ? 140.930 125.423 136.976 1.00 14.10 438 ASN A C 1
ATOM 9265 O O . ASN B 2 438 ? 141.839 125.492 137.808 1.00 14.40 438 ASN A O 1
ATOM 9270 N N . LYS B 2 439 ? 141.147 124.955 135.753 1.00 15.45 439 LYS A N 1
ATOM 9271 C CA . LYS B 2 439 ? 142.497 124.636 135.315 1.00 12.00 439 LYS A CA 1
ATOM 9272 C C . LYS B 2 439 ? 143.193 125.887 134.798 1.00 5.20 439 LYS A C 1
ATOM 9273 O O . LYS B 2 439 ? 142.558 126.809 134.282 1.00 15.91 439 LYS A O 1
ATOM 9279 N N . TYR B 2 440 ? 144.510 125.922 134.966 1.00 13.22 440 TYR A N 1
ATOM 9280 C CA . TYR B 2 440 ? 145.296 127.026 134.442 1.00 9.01 440 TYR A CA 1
ATOM 9281 C C . TYR B 2 440 ? 145.352 126.962 132.922 1.00 5.21 440 TYR A C 1
ATOM 9282 O O . TYR B 2 440 ? 145.261 125.894 132.315 1.00 13.46 440 TYR A O 1
ATOM 9291 N N . ARG B 2 441 ? 145.485 128.127 132.307 1.00 9.95 441 ARG A N 1
ATOM 9292 C CA . ARG B 2 441 ? 145.353 128.263 130.868 1.00 8.81 441 ARG A CA 1
ATOM 9293 C C . ARG B 2 441 ? 146.518 129.066 130.310 1.00 10.05 441 ARG A C 1
ATOM 9294 O O . ARG B 2 441 ? 146.944 130.056 130.910 1.00 12.95 441 ARG A O 1
ATOM 9302 N N . LEU B 2 442 ? 147.042 128.616 129.173 1.00 7.43 442 LEU A N 1
ATOM 9303 C CA . LEU B 2 442 ? 148.011 129.374 128.381 1.00 2.69 442 LEU A CA 1
ATOM 9304 C C . LEU B 2 442 ? 147.332 129.722 127.064 1.00 13.15 442 LEU A C 1
ATOM 9305 O O . LEU B 2 442 ? 147.285 128.884 126.147 1.00 16.55 442 LEU A O 1
ATOM 9310 N N . PRO B 2 443 ? 146.785 130.927 126.924 1.00 16.11 443 PRO A N 1
ATOM 9311 C CA . PRO B 2 443 ? 145.933 131.221 125.766 1.00 14.40 443 PRO A CA 1
ATOM 9312 C C . PRO B 2 443 ? 146.736 131.486 124.499 1.00 12.56 443 PRO A C 1
ATOM 9313 O O . PRO B 2 443 ? 147.862 131.982 124.538 1.00 11.72 443 PRO A O 1
ATOM 9317 N N . ARG B 2 444 ? 146.121 131.159 123.360 1.00 14.36 444 ARG A N 1
ATOM 9318 C CA . ARG B 2 444 ? 146.740 131.416 122.063 1.00 16.36 444 ARG A CA 1
ATOM 9319 C C . ARG B 2 444 ? 146.985 132.903 121.835 1.00 13.55 444 ARG A C 1
ATOM 9320 O O . ARG B 2 444 ? 147.969 133.278 121.190 1.00 18.29 444 ARG A O 1
ATOM 9328 N N . SER B 2 445 ? 146.096 133.760 122.341 1.00 21.87 445 SER A N 1
ATOM 9329 C CA . SER B 2 445 ? 146.249 135.200 122.162 1.00 16.32 445 SER A CA 1
ATOM 9330 C C . SER B 2 445 ? 147.543 135.705 122.786 1.00 15.30 445 SER A C 1
ATOM 9331 O O . SER B 2 445 ? 148.224 136.561 122.213 1.00 6.13 445 SER A O 1
ATOM 9334 N N . ALA B 2 446 ? 147.890 135.198 123.966 1.00 14.82 446 ALA A N 1
ATOM 9335 C CA . ALA B 2 446 ? 149.149 135.582 124.591 1.00 13.27 446 ALA A CA 1
ATOM 9336 C C . ALA B 2 446 ? 150.344 134.977 123.861 1.00 18.10 446 ALA A C 1
ATOM 9337 O O . ALA B 2 446 ? 151.384 135.629 123.731 1.00 11.87 446 ALA A O 1
ATOM 9339 N N . VAL B 2 447 ? 150.223 133.733 123.384 1.00 21.48 447 VAL A N 1
ATOM 9340 C CA . VAL B 2 447 ? 151.346 133.086 122.706 1.00 14.59 447 VAL A CA 1
ATOM 9341 C C . VAL B 2 447 ? 151.683 133.813 121.413 1.00 16.76 447 VAL A C 1
ATOM 9342 O O . VAL B 2 447 ? 152.857 134.050 121.108 1.00 21.46 447 VAL A O 1
ATOM 9346 N N . ARG B 2 448 ? 150.663 134.165 120.626 1.00 17.86 448 ARG A N 1
ATOM 9347 C CA . ARG B 2 448 ? 150.895 134.919 119.399 1.00 12.53 448 ARG A CA 1
ATOM 9348 C C . ARG B 2 448 ? 151.487 136.288 119.690 1.00 17.41 448 ARG A C 1
ATOM 9349 O O . ARG B 2 448 ? 152.367 136.758 118.960 1.00 24.10 448 ARG A O 1
ATOM 9357 N N . GLY B 2 449 ? 151.000 136.951 120.738 1.00 5.64 449 GLY A N 1
ATOM 9358 C CA . GLY B 2 449 ? 151.528 138.255 121.084 1.00 2.23 449 GLY A CA 1
ATOM 9359 C C . GLY B 2 449 ? 152.996 138.207 121.443 1.00 9.84 449 GLY A C 1
ATOM 9360 O O . GLY B 2 449 ? 153.742 139.145 121.163 1.00 25.92 449 GLY A O 1
ATOM 9361 N N . ILE B 2 450 ? 153.426 137.120 122.084 1.00 24.77 450 ILE A N 1
ATOM 9362 C CA . ILE B 2 450 ? 154.833 136.957 122.430 1.00 28.32 450 ILE A CA 1
ATOM 9363 C C . ILE B 2 450 ? 155.652 136.595 121.196 1.00 20.48 450 ILE A C 1
ATOM 9364 O O . ILE B 2 450 ? 156.773 137.083 121.017 1.00 22.17 450 ILE A O 1
ATOM 9369 N N . LEU B 2 451 ? 155.112 135.736 120.329 1.00 14.96 451 LEU A N 1
ATOM 9370 C CA . LEU B 2 451 ? 155.778 135.426 119.067 1.00 17.46 451 LEU A CA 1
ATOM 9371 C C . LEU B 2 451 ? 155.952 136.673 118.212 1.00 17.41 451 LEU A C 1
ATOM 9372 O O . LEU B 2 451 ? 157.048 136.950 117.714 1.00 24.94 451 LEU A O 1
ATOM 9377 N N . ARG B 2 452 ? 154.875 137.443 118.035 1.00 14.72 452 ARG A N 1
ATOM 9378 C CA . ARG B 2 452 ? 154.955 138.670 117.253 1.00 14.88 452 ARG A CA 1
ATOM 9379 C C . ARG B 2 452 ? 155.960 139.642 117.853 1.00 17.51 452 ARG A C 1
ATOM 9380 O O . ARG B 2 452 ? 156.736 140.270 117.125 1.00 25.37 452 ARG A O 1
ATOM 9388 N N . ARG B 2 453 ? 155.970 139.774 119.179 1.00 9.47 453 ARG A N 1
ATOM 9389 C CA . ARG B 2 453 ? 156.949 140.640 119.825 1.00 11.85 453 ARG A CA 1
ATOM 9390 C C . ARG B 2 453 ? 158.369 140.130 119.614 1.00 17.14 453 ARG A C 1
ATOM 9391 O O . ARG B 2 453 ? 159.298 140.924 119.423 1.00 22.21 453 ARG A O 1
ATOM 9399 N N . ASP B 2 454 ? 158.565 138.811 119.676 1.00 21.51 454 ASP A N 1
ATOM 9400 C CA . ASP B 2 454 ? 159.910 138.257 119.549 1.00 15.31 454 ASP A CA 1
ATOM 9401 C C . ASP B 2 454 ? 160.400 138.300 118.110 1.00 13.54 454 ASP A C 1
ATOM 9402 O O . ASP B 2 454 ? 161.591 138.513 117.865 1.00 14.41 454 ASP A O 1
ATOM 9407 N N . LEU B 2 455 ? 159.502 138.088 117.147 1.00 9.48 455 LEU A N 1
ATOM 9408 C CA . LEU B 2 455 ? 159.881 138.220 115.745 1.00 12.60 455 LEU A CA 1
ATOM 9409 C C . LEU B 2 455 ? 160.340 139.638 115.435 1.00 13.07 455 LEU A C 1
ATOM 9410 O O . LEU B 2 455 ? 161.342 139.836 114.739 1.00 16.06 455 LEU A O 1
ATOM 9415 N N . GLN B 2 456 ? 159.629 140.640 115.956 1.00 14.43 456 GLN A N 1
ATOM 9416 C CA . GLN B 2 456 ? 160.066 142.022 115.790 1.00 14.52 456 GLN A CA 1
ATOM 9417 C C . GLN B 2 456 ? 161.377 142.285 116.508 1.00 9.27 456 GLN A C 1
ATOM 9418 O O . GLN B 2 456 ? 162.151 143.144 116.080 1.00 16.77 456 GLN A O 1
ATOM 9424 N N . THR B 2 457 ? 161.633 141.577 117.606 1.00 8.42 457 THR A N 1
ATOM 9425 C CA . THR B 2 457 ? 162.910 141.714 118.296 1.00 10.20 457 THR A CA 1
ATOM 9426 C C . THR B 2 457 ? 164.048 141.116 117.479 1.00 15.23 457 THR A C 1
ATOM 9427 O O . THR B 2 457 ? 165.140 141.690 117.415 1.00 17.47 457 THR A O 1
ATOM 9431 N N . TYR B 2 458 ? 163.813 139.962 116.852 1.00 14.48 458 TYR A N 1
ATOM 9432 C CA . TYR B 2 458 ? 164.826 139.362 115.990 1.00 12.74 458 TYR A CA 1
ATOM 9433 C C . TYR B 2 458 ? 165.169 140.280 114.824 1.00 17.84 458 TYR A C 1
ATOM 9434 O O . TYR B 2 458 ? 166.342 140.575 114.575 1.00 20.56 458 TYR A O 1
ATOM 9443 N N . PHE B 2 459 ? 164.151 140.745 114.095 1.00 11.97 459 PHE A N 1
ATOM 9444 C CA . PHE B 2 459 ? 164.394 141.629 112.964 1.00 11.09 459 PHE A CA 1
ATOM 9445 C C . PHE B 2 459 ? 164.826 143.022 113.400 1.00 14.77 459 PHE A C 1
ATOM 9446 O O . PHE B 2 459 ? 165.338 143.781 112.572 1.00 23.87 459 PHE A O 1
ATOM 9454 N N . ASP B 2 460 ? 164.642 143.366 114.675 1.00 17.39 460 ASP A N 1
ATOM 9455 C CA . ASP B 2 460 ? 164.907 144.711 115.186 1.00 15.29 460 ASP A CA 1
ATOM 9456 C C . ASP B 2 460 ? 164.135 145.758 114.388 1.00 16.94 460 ASP A C 1
ATOM 9457 O O . ASP B 2 460 ? 164.639 146.844 114.097 1.00 21.26 460 ASP A O 1
ATOM 9462 N N . SER B 2 461 ? 162.897 145.427 114.030 1.00 17.68 461 SER A N 1
ATOM 9463 C CA . SER B 2 461 ? 162.063 146.290 113.198 1.00 13.93 461 SER A CA 1
ATOM 9464 C C . SER B 2 461 ? 160.664 146.353 113.790 1.00 14.50 461 SER A C 1
ATOM 9465 O O . SER B 2 461 ? 159.881 145.400 113.650 1.00 20.40 461 SER A O 1
ATOM 9468 N N . PRO B 2 462 ? 160.312 147.450 114.457 1.00 18.95 462 PRO A N 1
ATOM 9469 C CA . PRO B 2 462 ? 158.927 147.626 114.897 1.00 18.62 462 PRO A CA 1
ATOM 9470 C C . PRO B 2 462 ? 157.981 147.677 113.710 1.00 18.73 462 PRO A C 1
ATOM 9471 O O . PRO B 2 462 ? 158.316 148.182 112.638 1.00 23.16 462 PRO A O 1
ATOM 9475 N N . CYS B 2 463 ? 156.783 147.149 113.913 1.00 23.69 463 CYS A N 1
ATOM 9476 C CA . CYS B 2 463 ? 155.709 147.254 112.940 1.00 22.32 463 CYS A CA 1
ATOM 9477 C C . CYS B 2 463 ? 154.765 148.367 113.367 1.00 25.84 463 CYS A C 1
ATOM 9478 O O . CYS B 2 463 ? 154.281 148.372 114.502 1.00 31.60 463 CYS A O 1
ATOM 9481 N N . ASN B 2 464 ? 154.512 149.310 112.461 1.00 26.68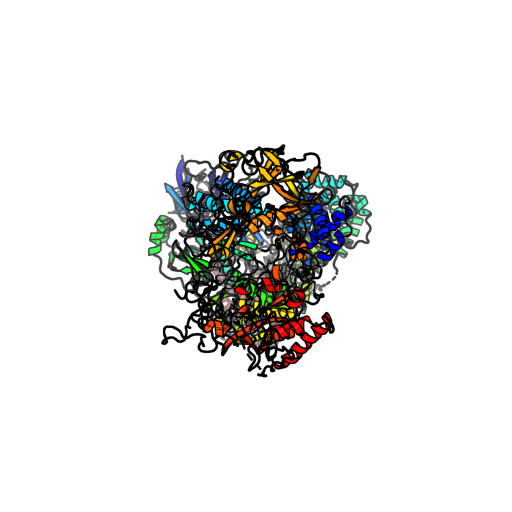 464 ASN A N 1
ATOM 9482 C CA . ASN B 2 464 ? 153.624 150.430 112.736 1.00 27.59 464 ASN A CA 1
ATOM 9483 C C . ASN B 2 464 ? 152.287 150.291 112.021 1.00 27.95 464 ASN A C 1
ATOM 9484 O O . ASN B 2 464 ? 151.593 151.288 111.809 1.00 32.85 464 ASN A O 1
ATOM 9489 N N . ALA B 2 465 ? 151.917 149.074 111.642 1.00 22.05 465 ALA A N 1
ATOM 9490 C CA . ALA B 2 465 ? 150.654 148.858 110.958 1.00 19.39 465 ALA A CA 1
ATOM 9491 C C . ALA B 2 465 ? 149.481 149.159 111.883 1.00 20.49 465 ALA A C 1
ATOM 9492 O O . ALA B 2 465 ? 149.545 148.958 113.098 1.00 19.76 465 ALA A O 1
ATOM 9494 N N . GLU B 2 466 ? 148.405 149.653 111.290 1.00 13.93 466 GLU A N 1
ATOM 9495 C CA . GLU B 2 466 ? 147.177 149.960 111.999 1.00 13.33 466 GLU A CA 1
ATOM 9496 C C . GLU B 2 466 ? 146.147 148.872 111.741 1.00 15.68 466 GLU A C 1
ATOM 9497 O O . GLU B 2 466 ? 146.239 148.116 110.773 1.00 26.05 466 GLU A O 1
ATOM 9503 N N . LEU B 2 467 ? 145.164 148.791 112.628 1.00 7.47 467 LEU A N 1
ATOM 9504 C CA . LEU B 2 467 ? 144.056 147.874 112.418 1.00 4.05 467 LEU A CA 1
ATOM 9505 C C . LEU B 2 467 ? 143.250 148.323 111.207 1.00 13.57 467 LEU A C 1
ATOM 9506 O O . LEU B 2 467 ? 142.745 149.449 111.167 1.00 24.81 467 LEU A O 1
ATOM 9511 N N . GLY B 2 468 ? 143.134 147.448 110.217 1.00 7.26 468 GLY A N 1
ATOM 9512 C CA . GLY B 2 468 ? 142.390 147.739 109.010 1.00 4.53 468 GLY A CA 1
ATOM 9513 C C . GLY B 2 468 ? 143.292 147.912 107.801 1.00 9.04 468 GLY A C 1
ATOM 9514 O O . GLY B 2 468 ? 144.498 148.144 107.901 1.00 11.92 468 GLY A O 1
ATOM 9515 N N . GLY B 2 469 ? 142.677 147.803 106.632 1.00 10.57 469 GLY A N 1
ATOM 9516 C CA . GLY B 2 469 ? 143.408 147.909 105.390 1.00 12.10 469 GLY A CA 1
ATOM 9517 C C . GLY B 2 469 ? 143.931 146.571 104.906 1.00 10.19 469 GLY A C 1
ATOM 9518 O O . GLY B 2 469 ? 143.590 145.502 105.414 1.00 19.09 469 GLY A O 1
ATOM 9519 N N . ARG B 2 470 ? 144.773 146.643 103.885 1.00 10.74 470 ARG A N 1
ATOM 9520 C CA . ARG B 2 470 ? 145.411 145.443 103.381 1.00 15.85 470 ARG A CA 1
ATOM 9521 C C . ARG B 2 470 ? 146.458 144.948 104.383 1.00 14.14 470 ARG A C 1
ATOM 9522 O O . ARG B 2 470 ? 147.044 145.742 105.123 1.00 15.18 470 ARG A O 1
ATOM 9530 N N . PRO B 2 471 ? 146.686 143.635 104.445 1.00 6.87 471 PRO A N 1
ATOM 9531 C CA . PRO B 2 471 ? 147.624 143.094 105.432 1.00 8.40 471 PRO A CA 1
ATOM 9532 C C . PRO B 2 471 ? 149.023 143.667 105.271 1.00 13.17 471 PRO A C 1
ATOM 9533 O O . PRO B 2 471 ? 149.507 143.890 104.161 1.00 15.59 471 PRO A O 1
ATOM 9537 N N . CYS B 2 472 ? 149.671 143.906 106.403 1.00 15.87 472 CYS A N 1
ATOM 9538 C CA . CYS B 2 472 ? 151.006 144.473 106.381 1.00 10.45 472 CYS A CA 1
ATOM 9539 C C . CYS B 2 472 ? 152.003 143.464 105.822 1.00 13.64 472 CYS A C 1
ATOM 9540 O O . CYS B 2 472 ? 151.892 142.256 106.042 1.00 20.08 472 CYS A O 1
ATOM 9543 N N . MET B 2 473 ? 152.993 143.978 105.093 1.00 12.77 473 MET A N 1
ATOM 9544 C CA . MET B 2 473 ? 153.926 143.150 104.343 1.00 8.70 473 MET A CA 1
ATOM 9545 C C . MET B 2 473 ? 155.322 143.129 104.947 1.00 16.89 473 MET A C 1
ATOM 9546 O O . MET B 2 473 ? 156.280 142.780 104.252 1.00 19.51 473 MET A O 1
ATOM 9551 N N . CYS B 2 474 ? 155.468 143.489 106.219 1.00 13.28 474 CYS A N 1
ATOM 9552 C CA . CYS B 2 474 ? 156.771 143.343 106.841 1.00 12.31 474 CYS A CA 1
ATOM 9553 C C . CYS B 2 474 ? 157.045 141.869 107.131 1.00 16.73 474 CYS A C 1
ATOM 9554 O O . CYS B 2 474 ? 156.161 141.014 107.068 1.00 13.85 474 CYS A O 1
ATOM 9557 N N . LYS B 2 475 ? 158.304 141.585 107.455 1.00 20.31 475 LYS A N 1
ATOM 9558 C CA . LYS B 2 475 ? 158.734 140.210 107.675 1.00 15.98 475 LYS A CA 1
ATOM 9559 C C . LYS B 2 475 ? 158.011 139.577 108.858 1.00 12.11 475 LYS A C 1
ATOM 9560 O O . LYS B 2 475 ? 157.700 138.383 108.830 1.00 24.26 475 LYS A O 1
ATOM 9566 N N . THR B 2 476 ? 157.737 140.355 109.907 1.00 14.77 476 THR A N 1
ATOM 9567 C CA . THR B 2 476 ? 157.040 139.816 111.072 1.00 14.92 476 THR A CA 1
ATOM 9568 C C . THR B 2 476 ? 155.601 139.440 110.738 1.00 14.22 476 THR A C 1
ATOM 9569 O O . THR B 2 476 ? 155.134 138.354 111.100 1.00 21.50 476 THR A O 1
ATOM 9573 N N . CYS B 2 477 ? 154.880 140.327 110.051 1.00 15.17 477 CYS A N 1
ATOM 9574 C CA . CYS B 2 477 ? 153.469 140.082 109.775 1.00 11.79 477 CYS A CA 1
ATOM 9575 C C . CYS B 2 477 ? 153.278 138.934 108.795 1.00 19.31 477 CYS A C 1
ATOM 9576 O O . CYS B 2 477 ? 152.268 138.226 108.854 1.00 21.63 477 CYS A O 1
ATOM 9579 N N . ARG B 2 478 ? 154.219 138.747 107.871 1.00 21.69 478 ARG A N 1
ATOM 9580 C CA . ARG B 2 478 ? 154.093 137.651 106.918 1.00 9.70 478 ARG A CA 1
ATOM 9581 C C . ARG B 2 478 ? 154.391 136.308 107.573 1.00 17.16 478 ARG A C 1
ATOM 9582 O O . ARG B 2 478 ? 153.801 135.289 107.200 1.00 24.14 478 ARG A O 1
ATOM 9590 N N . ILE B 2 479 ? 155.306 136.284 108.544 1.00 16.84 479 ILE A N 1
ATOM 9591 C CA . ILE B 2 479 ? 155.555 135.060 109.297 1.00 14.04 479 ILE A CA 1
ATOM 9592 C C . ILE B 2 479 ? 154.380 134.749 110.213 1.00 9.50 479 ILE A C 1
ATOM 9593 O O . ILE B 2 479 ? 153.970 133.592 110.344 1.00 19.43 479 ILE A O 1
ATOM 9598 N N . MET B 2 480 ? 153.820 135.773 110.860 1.00 16.69 480 MET A N 1
ATOM 9599 C CA . MET B 2 480 ? 152.712 135.546 111.780 1.00 14.64 480 MET A CA 1
ATOM 9600 C C . MET B 2 480 ? 151.460 135.084 111.051 1.00 7.64 480 MET A C 1
ATOM 9601 O O . MET B 2 480 ? 150.586 134.460 111.659 1.00 24.11 480 MET A O 1
ATOM 9606 N N . ARG B 2 481 ? 151.349 135.374 109.760 1.00 14.36 481 ARG A N 1
ATOM 9607 C CA . ARG B 2 481 ? 150.230 134.853 108.990 1.00 16.62 481 ARG A CA 1
ATOM 9608 C C . ARG B 2 481 ? 150.426 133.402 108.575 1.00 17.38 481 ARG A C 1
ATOM 9609 O O . ARG B 2 481 ? 149.488 132.796 108.050 1.00 16.94 481 ARG A O 1
ATOM 9617 N N . GLY B 2 482 ? 151.612 132.838 108.791 1.00 18.47 482 GLY A N 1
ATOM 9618 C CA . GLY B 2 482 ? 151.843 131.430 108.549 1.00 11.53 482 GLY A CA 1
ATOM 9619 C C . GLY B 2 482 ? 151.862 130.604 109.819 1.00 13.05 482 GLY A C 1
ATOM 9620 O O . GLY B 2 482 ? 151.913 129.373 109.763 1.00 21.54 482 GLY A O 1
ATOM 9621 N N . ILE B 2 483 ? 151.789 131.274 110.966 1.00 12.23 483 ILE A N 1
ATOM 9622 C CA . ILE B 2 483 ? 151.921 130.640 112.273 1.00 8.03 483 ILE A CA 1
ATOM 9623 C C . ILE B 2 483 ? 150.550 130.267 112.822 1.00 8.08 483 ILE A C 1
ATOM 9624 O O . ILE B 2 483 ? 149.588 131.033 112.700 1.00 17.74 483 ILE A O 1
ATOM 9629 N N . THR B 2 484 ? 150.460 129.076 113.414 1.00 11.09 484 THR A N 1
ATOM 9630 C CA . THR B 2 484 ? 149.309 128.650 114.198 1.00 8.84 484 THR A CA 1
ATOM 9631 C C . THR B 2 484 ? 149.796 128.072 115.518 1.00 1.98 484 THR A C 1
ATOM 9632 O O . THR B 2 484 ? 150.792 127.346 115.551 1.00 12.03 484 THR A O 1
ATOM 9636 N N . VAL B 2 485 ? 149.104 128.409 116.602 1.00 4.16 485 VAL A N 1
ATOM 9637 C CA . VAL B 2 485 ? 149.387 127.881 117.930 1.00 6.49 485 VAL A CA 1
ATOM 9638 C C . VAL B 2 485 ? 148.082 127.397 118.545 1.00 12.08 485 VAL A C 1
ATOM 9639 O O . VAL B 2 485 ? 147.037 128.036 118.386 1.00 16.80 485 VAL A O 1
ATOM 9643 N N . MET B 2 486 ? 148.136 126.261 119.236 1.00 11.44 486 MET A N 1
ATOM 9644 C CA . MET B 2 486 ? 146.958 125.711 119.889 1.00 14.35 486 MET A CA 1
ATOM 9645 C C . MET B 2 486 ? 146.886 126.175 121.340 1.00 15.15 486 MET A C 1
ATOM 9646 O O . MET B 2 486 ? 147.895 126.203 122.048 1.00 18.02 486 MET A O 1
ATOM 9651 N N . ASP B 2 487 ? 145.682 126.562 121.763 1.00 10.68 487 ASP A N 1
ATOM 9652 C CA . ASP B 2 487 ? 145.434 126.992 123.134 1.00 10.65 487 ASP A CA 1
ATOM 9653 C C . ASP B 2 487 ? 145.642 125.827 124.100 1.00 8.21 487 ASP A C 1
ATOM 9654 O O . ASP B 2 487 ? 145.196 124.706 123.846 1.00 21.80 487 ASP A O 1
ATOM 9659 N N . ALA B 2 488 ? 146.314 126.096 125.220 1.00 0.00 488 ALA A N 1
ATOM 9660 C CA . ALA B 2 488 ? 146.769 125.047 126.122 1.00 7.67 488 ALA A CA 1
ATOM 9661 C C . ALA B 2 488 ? 146.253 125.254 127.540 1.00 9.98 488 ALA A C 1
ATOM 9662 O O . ALA B 2 488 ? 146.109 126.383 128.014 1.00 16.13 488 ALA A O 1
ATOM 9664 N N . ARG B 2 489 ? 145.994 124.139 128.221 1.00 14.27 489 ARG A N 1
ATOM 9665 C CA . ARG B 2 489 ? 145.600 124.146 129.622 1.00 12.33 489 ARG A CA 1
ATOM 9666 C C . ARG B 2 489 ? 146.367 123.059 130.359 1.00 6.88 489 ARG A C 1
ATOM 9667 O O . ARG B 2 489 ? 146.910 122.133 129.754 1.00 18.37 489 ARG A O 1
ATOM 9675 N N . SER B 2 490 ? 146.410 123.185 131.679 1.00 9.87 490 SER A N 1
ATOM 9676 C CA . SER B 2 490 ? 147.176 122.285 132.524 1.00 11.37 490 SER A CA 1
ATOM 9677 C C . SER B 2 490 ? 146.285 121.207 133.131 1.00 10.06 490 SER A C 1
ATOM 9678 O O . SER B 2 490 ? 145.068 121.182 132.945 1.00 10.37 490 SER A O 1
ATOM 9681 N N . GLU B 2 491 ? 146.927 120.285 133.844 1.00 16.83 491 GLU A N 1
ATOM 9682 C CA . GLU B 2 491 ? 146.232 119.325 134.692 1.00 14.53 491 GLU A CA 1
ATOM 9683 C C . GLU B 2 491 ? 146.088 119.826 136.119 1.00 15.29 491 GLU A C 1
ATOM 9684 O O . GLU B 2 491 ? 145.089 119.525 136.781 1.00 16.82 491 GLU A O 1
ATOM 9690 N N . TYR B 2 492 ? 147.076 120.578 136.593 1.00 16.39 492 TYR A N 1
ATOM 9691 C CA . TYR B 2 492 ? 147.020 121.207 137.903 1.00 14.49 492 TYR A CA 1
ATOM 9692 C C . TYR B 2 492 ? 145.812 122.131 137.994 1.00 16.81 492 TYR A C 1
ATOM 9693 O O . TYR B 2 492 ? 145.550 122.919 137.083 1.00 17.70 492 TYR A O 1
ATOM 9702 N N . ASN B 2 493 ? 145.063 122.025 139.097 1.00 18.17 493 ASN A N 1
ATOM 9703 C CA . ASN B 2 493 ? 143.856 122.828 139.251 1.00 11.88 493 ASN A CA 1
ATOM 9704 C C . ASN B 2 493 ? 143.681 123.374 140.665 1.00 17.28 493 ASN A C 1
ATOM 9705 O O . ASN B 2 493 ? 142.557 123.716 141.048 1.00 21.39 493 ASN A O 1
ATOM 9710 N N . ALA B 2 494 ? 144.750 123.461 141.447 1.00 11.24 494 ALA A N 1
ATOM 9711 C CA . ALA B 2 494 ? 144.644 123.984 142.796 1.00 8.41 494 ALA A CA 1
ATOM 9712 C C . ALA B 2 494 ? 144.404 125.493 142.761 1.00 13.38 494 ALA A C 1
ATOM 9713 O O . ALA B 2 494 ? 144.759 126.160 141.787 1.00 17.08 494 ALA A O 1
ATOM 9715 N N . PRO B 2 495 ? 143.790 126.052 143.802 1.00 22.15 495 PRO A N 1
ATOM 9716 C CA . PRO B 2 495 ? 143.501 127.493 143.814 1.00 13.87 495 PRO A CA 1
ATOM 9717 C C . PRO B 2 495 ? 144.772 128.314 143.697 1.00 9.40 495 PRO A C 1
ATOM 9718 O O . PRO B 2 495 ? 145.832 127.907 144.194 1.00 10.28 495 PRO A O 1
ATOM 9722 N N . PRO B 2 496 ? 144.713 129.460 143.025 1.00 16.96 496 PRO A N 1
ATOM 9723 C CA . PRO B 2 496 ? 145.889 130.330 142.954 1.00 11.45 496 PRO A CA 1
ATOM 9724 C C . PRO B 2 496 ? 146.272 130.863 144.324 1.00 13.40 496 PRO A C 1
ATOM 9725 O O . PRO B 2 496 ? 145.422 131.140 145.173 1.00 19.33 496 PRO A O 1
ATOM 9729 N N . GLU B 2 497 ? 147.572 131.005 144.535 1.00 14.10 497 GLU A N 1
ATOM 9730 C CA . GLU B 2 497 ? 148.055 131.658 145.737 1.00 6.98 497 GLU A CA 1
ATOM 9731 C C . GLU B 2 497 ? 148.022 133.164 145.543 1.00 7.69 497 GLU A C 1
ATOM 9732 O O . GLU B 2 497 ? 148.309 133.671 144.457 1.00 15.41 497 GLU A O 1
ATOM 9738 N N . ILE B 2 498 ? 147.653 133.878 146.597 1.00 9.27 498 ILE A N 1
ATOM 9739 C CA . ILE B 2 498 ? 147.464 135.319 146.537 1.00 8.76 498 ILE A CA 1
ATOM 9740 C C . ILE B 2 498 ? 148.651 135.980 147.213 1.00 9.09 498 ILE A C 1
ATOM 9741 O O . ILE B 2 498 ? 148.939 135.712 148.384 1.00 23.59 498 ILE A O 1
ATOM 9746 N N . ARG B 2 499 ? 149.353 136.825 146.471 1.00 2.76 499 ARG A N 1
ATOM 9747 C CA . ARG B 2 499 ? 150.452 137.606 147.010 1.00 8.63 499 ARG A CA 1
ATOM 9748 C C . ARG B 2 499 ? 149.953 139.005 147.327 1.00 9.20 499 ARG A C 1
ATOM 9749 O O . ARG B 2 499 ? 149.201 139.593 146.545 1.00 13.34 499 ARG A O 1
ATOM 9757 N N . HIS B 2 500 ? 150.351 139.522 148.481 1.00 12.92 500 HIS A N 1
ATOM 9758 C CA . HIS B 2 500 ? 149.960 140.851 148.917 1.00 10.81 500 HIS A CA 1
ATOM 9759 C C . HIS B 2 500 ? 151.135 141.794 148.709 1.00 13.37 500 HIS A C 1
ATOM 9760 O O . HIS B 2 500 ? 152.217 141.577 149.264 1.00 18.85 500 HIS A O 1
ATOM 9767 N N . ARG B 2 501 ? 150.925 142.830 147.908 1.00 8.97 501 ARG A N 1
ATOM 9768 C CA . ARG B 2 501 ? 151.949 143.820 147.623 1.00 9.77 501 ARG A CA 1
ATOM 9769 C C . ARG B 2 501 ? 151.587 145.131 148.299 1.00 9.10 501 ARG A C 1
ATOM 9770 O O . ARG B 2 501 ? 150.411 145.484 148.402 1.00 17.88 501 ARG A O 1
ATOM 9778 N N . THR B 2 502 ? 152.601 145.841 148.771 1.00 6.21 502 THR A N 1
ATOM 9779 C CA . THR B 2 502 ? 152.413 147.141 149.387 1.00 9.98 502 THR A CA 1
ATOM 9780 C C . THR B 2 502 ? 153.270 148.156 148.648 1.00 3.90 502 THR A C 1
ATOM 9781 O O . THR B 2 502 ? 154.079 147.811 147.788 1.00 15.14 502 THR A O 1
ATOM 9785 N N . ARG B 2 503 ? 153.064 149.424 148.978 1.00 8.95 503 ARG A N 1
ATOM 9786 C CA . ARG B 2 503 ? 153.970 150.493 148.597 1.00 3.65 503 ARG A CA 1
ATOM 9787 C C . ARG B 2 503 ? 154.481 151.134 149.875 1.00 10.09 503 ARG A C 1
ATOM 9788 O O . ARG B 2 503 ? 153.717 151.323 150.826 1.00 4.78 503 ARG A O 1
ATOM 9796 N N . ILE B 2 504 ? 155.765 151.437 149.907 1.00 9.44 504 ILE A N 1
ATOM 9797 C CA . ILE B 2 504 ? 156.398 152.021 151.079 1.00 12.43 504 ILE A CA 1
ATOM 9798 C C . ILE B 2 504 ? 156.426 153.534 150.918 1.00 11.88 504 ILE A C 1
ATOM 9799 O O . ILE B 2 504 ? 156.780 154.047 149.851 1.00 17.88 504 ILE A O 1
ATOM 9804 N N . ASN B 2 505 ? 156.028 154.244 151.961 1.00 13.09 505 ASN A N 1
ATOM 9805 C CA . ASN B 2 505 ? 156.278 155.675 152.036 1.00 4.80 505 ASN A CA 1
ATOM 9806 C C . ASN B 2 505 ? 157.774 155.883 152.214 1.00 10.87 505 ASN A C 1
ATOM 9807 O O . ASN B 2 505 ? 158.336 155.430 153.218 1.00 12.25 505 ASN A O 1
ATOM 9812 N N . PRO B 2 506 ? 158.461 156.532 151.272 1.00 16.32 506 PRO A N 1
ATOM 9813 C CA . PRO B 2 506 ? 159.916 156.667 151.408 1.00 20.43 506 PRO A CA 1
ATOM 9814 C C . PRO B 2 506 ? 160.330 157.696 152.440 1.00 13.76 506 PRO A C 1
ATOM 9815 O O . PRO B 2 506 ? 161.472 157.655 152.907 1.00 20.72 506 PRO A O 1
ATOM 9819 N N . PHE B 2 507 ? 159.446 158.623 152.806 1.00 8.27 507 PHE A N 1
ATOM 9820 C CA . PHE B 2 507 ? 159.795 159.601 153.829 1.00 16.99 507 PHE A CA 1
ATOM 9821 C C . PHE B 2 507 ? 159.763 158.985 155.222 1.00 11.09 507 PHE A C 1
ATOM 9822 O O . PHE B 2 507 ? 160.648 159.248 156.041 1.00 13.80 507 PHE A O 1
ATOM 9830 N N . THR B 2 508 ? 158.762 158.155 155.504 1.00 9.40 508 THR A N 1
ATOM 9831 C CA . THR B 2 508 ? 158.586 157.584 156.831 1.00 13.42 508 THR A CA 1
ATOM 9832 C C . THR B 2 508 ? 159.225 156.212 156.996 1.00 11.73 508 THR A C 1
ATOM 9833 O O . THR B 2 508 ? 159.529 155.826 158.128 1.00 13.61 508 THR A O 1
ATOM 9837 N N . GLY B 2 509 ? 159.449 155.480 155.906 1.00 12.00 509 GLY A N 1
ATOM 9838 C CA . GLY B 2 509 ? 159.952 154.126 155.982 1.00 5.82 509 GLY A CA 1
ATOM 9839 C C . GLY B 2 509 ? 158.901 153.079 156.255 1.00 9.66 509 GLY A C 1
ATOM 9840 O O . GLY B 2 509 ? 159.249 151.923 156.506 1.00 10.01 509 GLY A O 1
ATOM 9841 N N . THR B 2 510 ? 157.629 153.450 156.216 1.00 18.76 510 THR A N 1
ATOM 9842 C CA . THR B 2 510 ? 156.514 152.586 156.561 1.00 9.80 510 THR A CA 1
ATOM 9843 C C . THR B 2 510 ? 155.630 152.434 155.329 1.00 7.95 510 THR A C 1
ATOM 9844 O O . THR B 2 510 ? 155.847 153.078 154.304 1.00 12.86 510 THR A O 1
ATOM 9848 N N . VAL B 2 511 ? 154.638 151.553 155.423 1.00 12.70 511 VAL A N 1
ATOM 9849 C CA . VAL B 2 511 ? 153.688 151.383 154.334 1.00 20.86 511 VAL A CA 1
ATOM 9850 C C . VAL B 2 511 ? 152.917 152.679 154.119 1.00 14.30 511 VAL A C 1
ATOM 9851 O O . VAL B 2 511 ? 152.528 153.362 155.075 1.00 18.87 511 VAL A O 1
ATOM 9855 N N . ALA B 2 512 ? 152.719 153.036 152.854 1.00 11.89 512 ALA A N 1
ATOM 9856 C CA . ALA B 2 512 ? 151.927 154.201 152.507 1.00 8.14 512 ALA A CA 1
ATOM 9857 C C . ALA B 2 512 ? 150.465 153.989 152.889 1.00 12.11 512 ALA A C 1
ATOM 9858 O O . ALA B 2 512 ? 149.970 152.864 152.969 1.00 15.89 512 ALA A O 1
ATOM 9860 N N . GLU B 2 513 ? 149.777 155.101 153.128 1.00 17.80 513 GLU A N 1
ATOM 9861 C CA . GLU B 2 513 ? 148.384 155.062 153.549 1.00 15.38 513 GLU A CA 1
ATOM 9862 C C . GLU B 2 513 ? 147.514 154.427 152.474 1.00 19.95 513 GLU A C 1
ATOM 9863 O O . GLU B 2 513 ? 147.414 154.943 151.357 1.00 17.69 513 GLU A O 1
ATOM 9869 N N . GLY B 2 514 ? 146.888 153.303 152.814 1.00 18.56 514 GLY A N 1
ATOM 9870 C CA . GLY B 2 514 ? 145.985 152.627 151.906 1.00 16.05 514 GLY A CA 1
ATOM 9871 C C . GLY B 2 514 ? 146.636 151.879 150.766 1.00 18.61 514 GLY A C 1
ATOM 9872 O O . GLY B 2 514 ? 145.942 151.514 149.815 1.00 27.00 514 GLY A O 1
ATOM 9873 N N . ALA B 2 515 ? 147.945 151.629 150.831 1.00 17.44 515 ALA A N 1
ATOM 9874 C CA . ALA B 2 515 ? 148.675 151.003 149.728 1.00 17.48 515 ALA A CA 1
ATOM 9875 C C . ALA B 2 515 ? 148.828 149.508 149.999 1.00 17.27 515 ALA A C 1
ATOM 9876 O O . ALA B 2 515 ? 149.887 149.014 150.387 1.00 22.89 515 ALA A O 1
ATOM 9878 N N . LEU B 2 516 ? 147.741 148.775 149.773 1.00 19.19 516 LEU A N 1
ATOM 9879 C CA . LEU B 2 516 ? 147.739 147.325 149.930 1.00 12.89 516 LEU A CA 1
ATOM 9880 C C . LEU B 2 516 ? 146.839 146.730 148.862 1.00 18.19 516 LEU A C 1
ATOM 9881 O O . LEU B 2 516 ? 145.664 147.092 148.777 1.00 25.14 516 LEU A O 1
ATOM 9886 N N . PHE B 2 517 ? 147.380 145.820 148.057 1.00 10.77 517 PHE A N 1
ATOM 9887 C CA . PHE B 2 517 ? 146.590 145.206 147.000 1.00 10.87 517 PHE A CA 1
ATOM 9888 C C . PHE B 2 517 ? 147.012 143.754 146.823 1.00 13.53 517 PHE A C 1
ATOM 9889 O O . PHE B 2 517 ? 148.127 143.359 147.168 1.00 12.47 517 PHE A O 1
ATOM 9897 N N . ASN B 2 518 ? 146.091 142.964 146.282 1.00 16.29 518 ASN A N 1
ATOM 9898 C CA . ASN B 2 518 ? 146.236 141.527 146.109 1.00 10.35 518 ASN A CA 1
ATOM 9899 C C . ASN B 2 518 ? 146.467 141.181 144.645 1.00 10.02 518 ASN A C 1
ATOM 9900 O O . ASN B 2 518 ? 146.080 141.922 143.739 1.00 13.25 518 ASN A O 1
ATOM 9905 N N . MET B 2 519 ? 147.091 140.027 144.425 1.00 11.74 519 MET A N 1
ATOM 9906 C CA . MET B 2 519 ? 147.325 139.520 143.078 1.00 11.80 519 MET A CA 1
ATOM 9907 C C . MET B 2 519 ? 147.340 138.001 143.119 1.00 6.49 519 MET A C 1
ATOM 9908 O O . MET B 2 519 ? 148.123 137.410 143.865 1.00 8.35 519 MET A O 1
ATOM 9913 N N . GLU B 2 520 ? 146.470 137.375 142.332 1.00 15.40 520 GLU A N 1
ATOM 9914 C CA . GLU B 2 520 ? 146.528 135.931 142.151 1.00 7.86 520 GLU A CA 1
ATOM 9915 C C . GLU B 2 520 ? 147.735 135.551 141.307 1.00 15.28 520 GLU A C 1
ATOM 9916 O O . GLU B 2 520 ? 148.095 136.247 140.356 1.00 15.81 520 GLU A O 1
ATOM 9922 N N . VAL B 2 521 ? 148.372 134.445 141.672 1.00 15.14 521 VAL A N 1
ATOM 9923 C CA . VAL B 2 521 ? 149.624 134.019 141.063 1.00 14.62 521 VAL A CA 1
ATOM 9924 C C . VAL B 2 521 ? 149.539 132.530 140.767 1.00 10.14 521 VAL A C 1
ATOM 9925 O O . VAL B 2 521 ? 149.279 131.729 141.671 1.00 16.20 521 VAL A O 1
ATOM 9929 N N . ALA B 2 522 ? 149.762 132.163 139.512 1.00 11.83 522 ALA A N 1
ATOM 9930 C CA . ALA B 2 522 ? 149.823 130.768 139.099 1.00 8.21 522 ALA A CA 1
ATOM 9931 C C . ALA B 2 522 ? 151.191 130.177 139.440 1.00 11.17 522 ALA A C 1
ATOM 9932 O O . ALA B 2 522 ? 152.207 130.856 139.306 1.00 16.25 522 ALA A O 1
ATOM 9934 N N . PRO B 2 523 ? 151.243 128.923 139.885 1.00 15.09 523 PRO A N 1
ATOM 9935 C CA . PRO B 2 523 ? 152.501 128.374 140.408 1.00 11.48 523 PRO A CA 1
ATOM 9936 C C . PRO B 2 523 ? 153.466 127.929 139.316 1.00 13.09 523 PRO A C 1
ATOM 9937 O O . PRO B 2 523 ? 153.086 127.617 138.188 1.00 16.91 523 PRO A O 1
ATOM 9941 N N . GLU B 2 524 ? 154.742 127.889 139.688 1.00 14.47 524 GLU A N 1
ATOM 9942 C CA . GLU B 2 524 ? 155.787 127.331 138.847 1.00 8.15 524 GLU A CA 1
ATOM 9943 C C . GLU B 2 524 ? 155.735 125.805 138.876 1.00 16.39 524 GLU A C 1
ATOM 9944 O O . GLU B 2 524 ? 155.189 125.188 139.793 1.00 16.13 524 GLU A O 1
ATOM 9950 N N . GLY B 2 525 ? 156.325 125.194 137.855 1.00 15.16 525 GLY A N 1
ATOM 9951 C CA . GLY B 2 525 ? 156.291 123.760 137.702 1.00 5.14 525 GLY A CA 1
ATOM 9952 C C . GLY B 2 525 ? 155.140 123.231 136.882 1.00 10.58 525 GLY A C 1
ATOM 9953 O O . GLY B 2 525 ? 155.058 122.015 136.677 1.00 23.57 525 GLY A O 1
ATOM 9954 N N . ILE B 2 526 ? 154.252 124.093 136.409 1.00 5.04 526 ILE A N 1
ATOM 9955 C CA . ILE B 2 526 ? 153.136 123.667 135.575 1.00 4.55 526 ILE A CA 1
ATOM 9956 C C . ILE B 2 526 ? 153.632 123.411 134.158 1.00 6.31 526 ILE A C 1
ATOM 9957 O O . ILE B 2 526 ? 154.472 124.148 133.630 1.00 10.85 526 ILE A O 1
ATOM 9962 N N . VAL B 2 527 ? 153.120 122.348 133.545 1.00 10.53 527 VAL A N 1
ATOM 9963 C CA . VAL B 2 527 ? 153.513 121.924 132.207 1.00 10.38 527 VAL A CA 1
ATOM 9964 C C . VAL B 2 527 ? 152.337 122.135 131.264 1.00 11.20 527 VAL A C 1
ATOM 9965 O O . VAL B 2 527 ? 151.218 121.690 131.545 1.00 14.83 527 VAL A O 1
ATOM 9969 N N . PHE B 2 528 ? 152.588 122.821 130.150 1.00 8.43 528 PHE A N 1
ATOM 9970 C CA . PHE B 2 528 ? 151.574 123.055 129.134 1.00 5.51 528 PHE A CA 1
ATOM 9971 C C . PHE B 2 528 ? 151.946 122.331 127.849 1.00 9.00 528 PHE A C 1
ATOM 9972 O O . PHE B 2 528 ? 153.089 122.451 127.390 1.00 11.38 528 PHE A O 1
ATOM 9980 N N . PRO B 2 529 ? 151.032 121.574 127.243 1.00 9.11 529 PRO A N 1
ATOM 9981 C CA . PRO B 2 529 ? 151.327 120.967 125.936 1.00 8.27 529 PRO A CA 1
ATOM 9982 C C . PRO B 2 529 ? 151.435 122.024 124.845 1.00 5.63 529 PRO A C 1
ATOM 9983 O O . PRO B 2 529 ? 150.503 122.797 124.613 1.00 18.83 529 PRO A O 1
ATOM 9987 N N . PHE B 2 530 ? 152.575 122.039 124.162 1.00 5.78 530 PHE A N 1
ATOM 9988 C CA . PHE B 2 530 ? 152.885 123.047 123.156 1.00 1.63 530 PHE A CA 1
ATOM 9989 C C . PHE B 2 530 ? 152.840 122.435 121.763 1.00 9.36 530 PHE A C 1
ATOM 9990 O O . PHE B 2 530 ? 153.407 121.363 121.532 1.00 15.13 530 PHE A O 1
ATOM 9998 N N . GLN B 2 531 ? 152.160 123.114 120.843 1.00 9.06 531 GLN A N 1
ATOM 9999 C CA . GLN B 2 531 ? 152.187 122.728 119.435 1.00 7.14 531 GLN A CA 1
ATOM 10000 C C . GLN B 2 531 ? 152.174 123.992 118.587 1.00 11.57 531 GLN A C 1
ATOM 10001 O O . GLN B 2 531 ? 151.199 124.745 118.611 1.00 6.65 531 GLN A O 1
ATOM 10007 N N . LEU B 2 532 ? 153.252 124.213 117.840 1.00 10.68 532 LEU A N 1
ATOM 10008 C CA . LEU B 2 532 ? 153.351 125.290 116.866 1.00 2.89 532 LEU A CA 1
ATOM 10009 C C . LEU B 2 532 ? 153.401 124.680 115.475 1.00 12.45 532 LEU A C 1
ATOM 10010 O O . LEU B 2 532 ? 154.108 123.693 115.254 1.00 16.15 532 LEU A O 1
ATOM 10015 N N . ARG B 2 533 ? 152.644 125.254 114.545 1.00 6.91 533 ARG A N 1
ATOM 10016 C CA . ARG B 2 533 ? 152.738 124.879 113.144 1.00 6.65 533 ARG A CA 1
ATOM 10017 C C . ARG B 2 533 ? 153.028 126.118 112.312 1.00 14.15 533 ARG A C 1
ATOM 10018 O O . ARG B 2 533 ? 152.497 127.197 112.583 1.00 11.30 533 ARG A O 1
ATOM 10026 N N . TYR B 2 534 ? 153.899 125.965 111.320 1.00 11.16 534 TYR A N 1
ATOM 10027 C CA . TYR B 2 534 ? 154.221 127.034 110.388 1.00 4.98 534 TYR A CA 1
ATOM 10028 C C . TYR B 2 534 ? 153.966 126.553 108.970 1.00 12.72 534 TYR A C 1
ATOM 10029 O O . TYR B 2 534 ? 154.397 125.460 108.594 1.00 12.53 534 TYR A O 1
ATOM 10038 N N . ARG B 2 535 ? 153.272 127.370 108.189 1.00 10.18 535 ARG A N 1
ATOM 10039 C CA . ARG B 2 535 ? 152.947 127.061 106.806 1.00 11.34 535 ARG A CA 1
ATOM 10040 C C . ARG B 2 535 ? 153.533 128.140 105.907 1.00 16.14 535 ARG A C 1
ATOM 10041 O O . ARG B 2 535 ? 153.317 129.331 106.144 1.00 21.20 535 ARG A O 1
ATOM 10049 N N . GLY B 2 536 ? 154.283 127.729 104.892 1.00 10.13 536 GLY A N 1
ATOM 10050 C CA . GLY B 2 536 ? 154.926 128.699 104.026 1.00 13.28 536 GLY A CA 1
ATOM 10051 C C . GLY B 2 536 ? 155.752 128.025 102.954 1.00 15.73 536 GLY A C 1
ATOM 10052 O O . GLY B 2 536 ? 155.838 126.795 102.876 1.00 18.28 536 GLY A O 1
ATOM 10053 N N . SER B 2 537 ? 156.364 128.863 102.121 1.00 21.07 537 SER A N 1
ATOM 10054 C CA . SER B 2 537 ? 157.133 128.418 100.968 1.00 22.19 537 SER A CA 1
ATOM 10055 C C . SER B 2 537 ? 158.621 128.280 101.254 1.00 24.77 537 SER A C 1
ATOM 10056 O O . SER B 2 537 ? 159.359 127.812 100.382 1.00 26.80 537 SER A O 1
ATOM 10059 N N . GLU B 2 538 ? 159.081 128.668 102.438 1.00 25.99 538 GLU A N 1
ATOM 10060 C CA . GLU B 2 538 ? 160.473 128.444 102.790 1.00 22.40 538 GLU A CA 1
ATOM 10061 C C . GLU B 2 538 ? 160.757 126.951 102.909 1.00 27.69 538 GLU A C 1
ATOM 10062 O O . GLU B 2 538 ? 159.853 126.112 102.929 1.00 26.03 538 GLU A O 1
ATOM 10068 N N . ASP B 2 539 ? 162.042 126.624 102.976 1.00 36.05 539 ASP A N 1
ATOM 10069 C CA . ASP B 2 539 ? 162.473 125.263 103.277 1.00 33.02 539 ASP A CA 1
ATOM 10070 C C . ASP B 2 539 ? 162.549 125.147 104.795 1.00 33.22 539 ASP A C 1
ATOM 10071 O O . ASP B 2 539 ? 163.485 125.648 105.422 1.00 35.93 539 ASP A O 1
ATOM 10076 N N . GLY B 2 540 ? 161.552 124.500 105.393 1.00 21.00 540 GLY A N 1
ATOM 10077 C CA . GLY B 2 540 ? 161.470 124.456 106.839 1.00 18.92 540 GLY A CA 1
ATOM 10078 C C . GLY B 2 540 ? 161.012 125.781 107.425 1.00 20.04 540 GLY A C 1
ATOM 10079 O O . GLY B 2 540 ? 160.300 126.558 106.791 1.00 29.49 540 GLY A O 1
ATOM 10080 N N . LEU B 2 541 ? 161.422 126.030 108.654 1.00 21.67 541 LEU A N 1
ATOM 10081 C CA . LEU B 2 541 ? 161.071 127.274 109.317 1.00 13.08 541 LEU A CA 1
ATOM 10082 C C . LEU B 2 541 ? 161.893 128.438 108.767 1.00 15.85 541 LEU A C 1
ATOM 10083 O O . LEU B 2 541 ? 162.976 128.237 108.214 1.00 24.63 541 LEU A O 1
ATOM 10088 N N . PRO B 2 542 ? 161.390 129.665 108.894 1.00 20.16 542 PRO A N 1
ATOM 10089 C CA . PRO B 2 542 ? 162.237 130.837 108.663 1.00 13.06 542 PRO A CA 1
ATOM 10090 C C . PRO B 2 542 ? 163.320 130.939 109.726 1.00 14.57 542 PRO A C 1
ATOM 10091 O O . PRO B 2 542 ? 163.182 130.440 110.843 1.00 17.52 542 PRO A O 1
ATOM 10095 N N . ASP B 2 543 ? 164.420 131.597 109.357 1.00 9.03 543 ASP A N 1
ATOM 10096 C CA . ASP B 2 543 ? 165.521 131.770 110.299 1.00 10.59 543 ASP A CA 1
ATOM 10097 C C . ASP B 2 543 ? 165.109 132.585 111.516 1.00 16.64 543 ASP A C 1
ATOM 10098 O O . ASP B 2 543 ? 165.687 132.421 112.595 1.00 15.63 543 ASP A O 1
ATOM 10103 N N . ALA B 2 544 ? 164.136 133.482 111.361 1.00 18.44 544 ALA A N 1
ATOM 10104 C CA . ALA B 2 544 ? 163.625 134.216 112.512 1.00 9.95 544 ALA A CA 1
ATOM 10105 C C . ALA B 2 544 ? 162.932 133.282 113.492 1.00 13.03 544 ALA A C 1
ATOM 10106 O O . ALA B 2 544 ? 163.116 133.399 114.707 1.00 12.11 544 ALA A O 1
ATOM 10108 N N . LEU B 2 545 ? 162.140 132.341 112.979 1.00 15.26 545 LEU A N 1
ATOM 10109 C CA . LEU B 2 545 ? 161.418 131.419 113.846 1.00 13.34 545 LEU A CA 1
ATOM 10110 C C . LEU B 2 545 ? 162.337 130.344 114.421 1.00 10.82 545 LEU A C 1
ATOM 10111 O O . LEU B 2 545 ? 162.106 129.870 115.537 1.00 15.63 545 LEU A O 1
ATOM 10116 N N . LYS B 2 546 ? 163.379 129.950 113.686 1.00 10.02 546 LYS A N 1
ATOM 10117 C CA . LYS B 2 546 ? 164.377 129.051 114.255 1.00 12.78 546 LYS A CA 1
ATOM 10118 C C . LYS B 2 546 ? 165.081 129.694 115.441 1.00 10.06 546 LYS A C 1
ATOM 10119 O O . LYS B 2 546 ? 165.345 129.034 116.451 1.00 20.66 546 LYS A O 1
ATOM 10125 N N . THR B 2 547 ? 165.406 130.980 115.328 1.00 15.11 547 THR A N 1
ATOM 10126 C CA . THR B 2 547 ? 166.068 131.683 116.419 1.00 10.51 547 THR A CA 1
ATOM 10127 C C . THR B 2 547 ? 165.121 131.913 117.588 1.00 12.10 547 THR A C 1
ATOM 10128 O O . THR B 2 547 ? 165.528 131.812 118.749 1.00 18.04 547 THR A O 1
ATOM 10132 N N . VAL B 2 548 ? 163.857 132.227 117.302 1.00 15.30 548 VAL A N 1
ATOM 10133 C CA . VAL B 2 548 ? 162.878 132.447 118.363 1.00 10.65 548 VAL A CA 1
ATOM 10134 C C . VAL B 2 548 ? 162.643 131.164 119.146 1.00 9.87 548 VAL A C 1
ATOM 10135 O O . VAL B 2 548 ? 162.674 131.154 120.381 1.00 18.04 548 VAL A O 1
ATOM 10139 N N . LEU B 2 549 ? 162.406 130.058 118.439 1.00 15.35 549 LEU A N 1
ATOM 10140 C CA . LEU B 2 549 ? 162.145 128.798 119.120 1.00 5.41 549 LEU A CA 1
ATOM 10141 C C . LEU B 2 549 ? 163.374 128.298 119.858 1.00 3.91 549 LEU A C 1
ATOM 10142 O O . LEU B 2 549 ? 163.244 127.589 120.859 1.00 17.31 549 LEU A O 1
ATOM 10147 N N . LYS B 2 550 ? 164.568 128.649 119.382 1.00 8.43 550 LYS A N 1
ATOM 10148 C CA . LYS B 2 550 ? 165.780 128.371 120.143 1.00 11.21 550 LYS A CA 1
ATOM 10149 C C . LYS B 2 550 ? 165.852 129.224 121.404 1.00 12.53 550 LYS A C 1
ATOM 10150 O O . LYS B 2 550 ? 166.339 128.760 122.439 1.00 14.84 550 LYS A O 1
ATOM 10156 N N . TRP B 2 551 ? 165.375 130.469 121.332 1.00 14.78 551 TRP A N 1
ATOM 10157 C CA . TRP B 2 551 ? 165.290 131.320 122.514 1.00 9.62 551 TRP A CA 1
ATOM 10158 C C . TRP B 2 551 ? 164.380 130.709 123.570 1.00 14.32 551 TRP A C 1
ATOM 10159 O O . TRP B 2 551 ? 164.694 130.733 124.764 1.00 18.47 551 TRP A O 1
ATOM 10170 N N . TRP B 2 552 ? 163.234 130.176 123.148 1.00 12.80 552 TRP A N 1
ATOM 10171 C CA . TRP B 2 552 ? 162.308 129.551 124.082 1.00 3.29 552 TRP A CA 1
ATOM 10172 C C . TRP B 2 552 ? 162.872 128.256 124.651 1.00 9.91 552 TRP A C 1
ATOM 10173 O O . TRP B 2 552 ? 162.624 127.936 125.817 1.00 18.38 552 TRP A O 1
ATOM 10184 N N . ALA B 2 553 ? 163.624 127.501 123.848 1.00 12.10 553 ALA A N 1
ATOM 10185 C CA . ALA B 2 553 ? 164.227 126.263 124.324 1.00 4.86 553 ALA A CA 1
ATOM 10186 C C . ALA B 2 553 ? 165.338 126.511 125.330 1.00 3.32 553 ALA A C 1
ATOM 10187 O O . ALA B 2 553 ? 165.698 125.594 126.073 1.00 17.28 553 ALA A O 1
ATOM 10189 N N . GLU B 2 554 ? 165.887 127.720 125.371 1.00 11.86 554 GLU A N 1
ATOM 10190 C CA . GLU B 2 554 ? 166.899 128.092 126.347 1.00 8.04 554 GLU A CA 1
ATOM 10191 C C . GLU B 2 554 ? 166.303 128.713 127.600 1.00 11.18 554 GLU A C 1
ATOM 10192 O O . GLU B 2 554 ? 167.050 129.246 128.426 1.00 16.39 554 GLU A O 1
ATOM 10198 N N . GLY B 2 555 ? 164.984 128.674 127.753 1.00 4.97 555 GLY A N 1
ATOM 10199 C CA . GLY B 2 555 ? 164.357 129.282 128.905 1.00 2.31 555 GLY A CA 1
ATOM 10200 C C . GLY B 2 555 ? 164.254 130.787 128.856 1.00 11.68 555 GLY A C 1
ATOM 10201 O O . GLY B 2 555 ? 164.334 131.438 129.900 1.00 19.06 555 GLY A O 1
ATOM 10202 N N . GLN B 2 556 ? 164.099 131.364 127.669 1.00 10.90 556 GLN A N 1
ATOM 10203 C CA . GLN B 2 556 ? 163.813 132.783 127.504 1.00 7.31 556 GLN A CA 1
ATOM 10204 C C . GLN B 2 556 ? 162.468 132.998 126.827 1.00 5.42 556 GLN A C 1
ATOM 10205 O O . GLN B 2 556 ? 162.318 133.863 125.968 1.00 9.31 556 GLN A O 1
ATOM 10211 N N . ALA B 2 557 ? 161.472 132.201 127.205 1.00 7.54 557 ALA A N 1
ATOM 10212 C CA . ALA B 2 557 ? 160.098 132.405 126.758 1.00 4.84 557 ALA A CA 1
ATOM 10213 C C . ALA B 2 557 ? 159.352 133.154 127.859 1.00 7.45 557 ALA A C 1
ATOM 10214 O O . ALA B 2 557 ? 158.722 132.567 128.735 1.00 15.32 557 ALA A O 1
ATOM 10216 N N . PHE B 2 558 ? 159.441 134.480 127.812 1.00 10.16 558 PHE A N 1
ATOM 10217 C CA . PHE B 2 558 ? 158.694 135.348 128.717 1.00 4.60 558 PHE A CA 1
ATOM 10218 C C . PHE B 2 558 ? 157.331 135.627 128.097 1.00 5.53 558 PHE A C 1
ATOM 10219 O O . PHE B 2 558 ? 157.225 136.389 127.136 1.00 13.48 558 PHE A O 1
ATOM 10227 N N . MET B 2 559 ? 156.286 135.019 128.655 1.00 2.91 559 MET A N 1
ATOM 10228 C CA . MET B 2 559 ? 155.022 134.901 127.956 1.00 5.91 559 MET A CA 1
ATOM 10229 C C . MET B 2 559 ? 153.828 135.535 128.652 1.00 8.72 559 MET A C 1
ATOM 10230 O O . MET B 2 559 ? 152.761 135.620 128.036 1.00 7.54 559 MET A O 1
ATOM 10235 N N . SER B 2 560 ? 153.963 135.991 129.890 1.00 24.03 560 SER A N 1
ATOM 10236 C CA . SER B 2 560 ? 152.826 136.486 130.651 1.00 16.08 560 SER A CA 1
ATOM 10237 C C . SER B 2 560 ? 153.098 137.905 131.140 1.00 21.08 560 SER A C 1
ATOM 10238 O O . SER B 2 560 ? 154.164 138.476 130.908 1.00 20.60 560 SER A O 1
ATOM 10241 N N . GLY B 2 561 ? 152.105 138.472 131.824 1.00 12.91 561 GLY A N 1
ATOM 10242 C CA . GLY B 2 561 ? 152.249 139.765 132.448 1.00 9.72 561 GLY A CA 1
ATOM 10243 C C . GLY B 2 561 ? 153.060 139.702 133.724 1.00 12.81 561 GLY A C 1
ATOM 10244 O O . GLY B 2 561 ? 153.550 138.652 134.139 1.00 22.28 561 GLY A O 1
ATOM 10245 N N . ALA B 2 562 ? 153.200 140.867 134.355 1.00 11.38 562 ALA A N 1
ATOM 10246 C CA . ALA B 2 562 ? 153.983 141.021 135.581 1.00 7.13 562 ALA A CA 1
ATOM 10247 C C . ALA B 2 562 ? 155.426 140.564 135.381 1.00 11.09 562 ALA A C 1
ATOM 10248 O O . ALA B 2 562 ? 156.036 139.961 136.263 1.00 11.52 562 ALA A O 1
ATOM 10250 N N . ALA B 2 563 ? 155.983 140.876 134.210 1.00 17.88 563 ALA A N 1
ATOM 10251 C CA . ALA B 2 563 ? 157.337 140.443 133.887 1.00 5.39 563 ALA A CA 1
ATOM 10252 C C . ALA B 2 563 ? 158.372 141.078 134.803 1.00 8.33 563 ALA A C 1
ATOM 10253 O O . ALA B 2 563 ? 159.372 140.438 135.140 1.00 11.89 563 ALA A O 1
ATOM 10255 N N . SER B 2 564 ? 158.153 142.328 135.217 1.00 15.21 564 SER A N 1
ATOM 10256 C CA . SER B 2 564 ? 159.121 143.034 136.048 1.00 12.44 564 SER A CA 1
ATOM 10257 C C . SER B 2 564 ? 159.288 142.413 137.428 1.00 11.55 564 SER A C 1
ATOM 10258 O O . SER B 2 564 ? 160.327 142.621 138.062 1.00 14.12 564 SER A O 1
ATOM 10261 N N . THR B 2 565 ? 158.295 141.673 137.916 1.00 16.00 565 THR A N 1
ATOM 10262 C CA . THR B 2 565 ? 158.422 140.927 139.162 1.00 15.51 565 THR A CA 1
ATOM 10263 C C . THR B 2 565 ? 158.615 139.432 138.922 1.00 12.08 565 THR A C 1
ATOM 10264 O O . THR B 2 565 ? 158.165 138.611 139.724 1.00 18.61 565 THR A O 1
ATOM 10268 N N . GLY B 2 566 ? 159.290 139.070 137.837 1.00 8.11 566 GLY A N 1
ATOM 10269 C CA . GLY B 2 566 ? 159.690 137.699 137.581 1.00 10.40 566 GLY A CA 1
ATOM 10270 C C . GLY B 2 566 ? 158.571 136.715 137.331 1.00 15.79 566 GLY A C 1
ATOM 10271 O O . GLY B 2 566 ? 158.659 135.563 137.769 1.00 21.71 566 GLY A O 1
ATOM 10272 N N . LYS B 2 567 ? 157.529 137.130 136.627 1.00 13.40 567 LYS A N 1
ATOM 10273 C CA . LYS B 2 567 ? 156.433 136.244 136.276 1.00 14.68 567 LYS A CA 1
ATOM 10274 C C . LYS B 2 567 ? 156.516 135.900 134.797 1.00 11.48 567 LYS A C 1
ATOM 10275 O O . LYS B 2 567 ? 156.866 136.754 133.976 1.00 7.65 567 LYS A O 1
ATOM 10281 N N . GLY B 2 568 ? 156.227 134.646 134.469 1.00 9.46 568 GLY A N 1
ATOM 10282 C CA . GLY B 2 568 ? 155.977 134.249 133.104 1.00 2.41 568 GLY A CA 1
ATOM 10283 C C . GLY B 2 568 ? 157.134 133.694 132.310 1.00 0.00 568 GLY A C 1
ATOM 10284 O O . GLY B 2 568 ? 157.028 133.630 131.084 1.00 14.48 568 GLY A O 1
ATOM 10285 N N . ARG B 2 569 ? 158.225 133.289 132.950 1.00 5.24 569 ARG A N 1
ATOM 10286 C CA . ARG B 2 569 ? 159.342 132.707 132.217 1.00 4.73 569 ARG A CA 1
ATOM 10287 C C . ARG B 2 569 ? 159.103 131.216 132.013 1.00 11.66 569 ARG A C 1
ATOM 10288 O O . ARG B 2 569 ? 158.915 130.469 132.977 1.00 3.71 569 ARG A O 1
ATOM 10296 N N . PHE B 2 570 ? 159.107 130.792 130.753 1.00 12.83 570 PHE A N 1
ATOM 10297 C CA . PHE B 2 570 ? 158.882 129.412 130.361 1.00 1.70 570 PHE A CA 1
ATOM 10298 C C . PHE B 2 570 ? 160.096 128.885 129.608 1.00 7.23 570 PHE A C 1
ATOM 10299 O O . PHE B 2 570 ? 160.899 129.646 129.067 1.00 12.86 570 PHE A O 1
ATOM 10307 N N . ARG B 2 571 ? 160.231 127.565 129.601 1.00 8.00 571 ARG A N 1
ATOM 10308 C CA . ARG B 2 571 ? 161.194 126.883 128.752 1.00 4.70 571 ARG A CA 1
ATOM 10309 C C . ARG B 2 571 ? 160.446 125.879 127.897 1.00 4.60 571 ARG A C 1
ATOM 10310 O O . ARG B 2 571 ? 159.551 125.187 128.386 1.00 4.22 571 ARG A O 1
ATOM 10318 N N . MET B 2 572 ? 160.804 125.811 126.619 1.00 7.52 572 MET A N 1
ATOM 10319 C CA . MET B 2 572 ? 160.252 124.805 125.725 1.00 6.72 572 MET A CA 1
ATOM 10320 C C . MET B 2 572 ? 161.105 123.547 125.827 1.00 9.99 572 MET A C 1
ATOM 10321 O O . MET B 2 572 ? 162.320 123.593 125.614 1.00 6.25 572 MET A O 1
ATOM 10326 N N . GLU B 2 573 ? 160.467 122.430 126.160 1.00 12.52 573 GLU A N 1
ATOM 10327 C CA . GLU B 2 573 ? 161.158 121.177 126.407 1.00 12.57 573 GLU A CA 1
ATOM 10328 C C . GLU B 2 573 ? 160.524 120.071 125.579 1.00 11.74 573 GLU A C 1
ATOM 10329 O O . GLU B 2 573 ? 159.350 120.141 125.211 1.00 16.62 573 GLU A O 1
ATOM 10335 N N . ASN B 2 574 ? 161.327 119.042 125.297 1.00 9.83 574 ASN A N 1
ATOM 10336 C CA . ASN B 2 574 ? 160.903 117.891 124.496 1.00 11.99 574 ASN A CA 1
ATOM 10337 C C . ASN B 2 574 ? 160.428 118.318 123.111 1.00 13.89 574 ASN A C 1
ATOM 10338 O O . ASN B 2 574 ? 159.411 117.838 122.611 1.00 17.63 574 ASN A O 1
ATOM 10343 N N . ALA B 2 575 ? 161.171 119.226 122.488 1.00 19.23 575 ALA A N 1
ATOM 10344 C CA . ALA B 2 575 ? 160.791 119.737 121.179 1.00 14.41 575 ALA A CA 1
ATOM 10345 C C . ALA B 2 575 ? 161.059 118.696 120.100 1.00 15.81 575 ALA A C 1
ATOM 10346 O O . ALA B 2 575 ? 162.135 118.096 120.054 1.00 25.59 575 ALA A O 1
ATOM 10348 N N . LYS B 2 576 ? 160.068 118.473 119.242 1.00 21.60 576 LYS A N 1
ATOM 10349 C CA . LYS B 2 576 ? 160.193 117.580 118.100 1.00 18.24 576 LYS A CA 1
ATOM 10350 C C . LYS B 2 576 ? 159.498 118.214 116.907 1.00 20.05 576 LYS A C 1
ATOM 10351 O O . LYS B 2 576 ? 158.434 118.819 117.054 1.00 15.14 576 LYS A O 1
ATOM 10357 N N . TYR B 2 577 ? 160.091 118.067 115.724 1.00 21.14 577 TYR A N 1
ATOM 10358 C CA . TYR B 2 577 ? 159.555 118.719 114.540 1.00 16.12 577 TYR A CA 1
ATOM 10359 C C . TYR B 2 577 ? 159.560 117.764 113.358 1.00 20.18 577 TYR A C 1
ATOM 10360 O O . TYR B 2 577 ? 160.246 116.740 113.356 1.00 24.43 577 TYR A O 1
ATOM 10369 N N . GLU B 2 578 ? 158.762 118.117 112.354 1.00 21.55 578 GLU A N 1
ATOM 10370 C CA . GLU B 2 578 ? 158.752 117.432 111.069 1.00 20.61 578 GLU A CA 1
ATOM 10371 C C . GLU B 2 578 ? 158.098 118.349 110.048 1.00 21.30 578 GLU A C 1
ATOM 10372 O O . GLU B 2 578 ? 157.017 118.887 110.302 1.00 20.29 578 GLU A O 1
ATOM 10378 N N . THR B 2 579 ? 158.746 118.518 108.902 1.00 17.49 579 THR A N 1
ATOM 10379 C CA . THR B 2 579 ? 158.224 119.344 107.826 1.00 22.81 579 THR A CA 1
ATOM 10380 C C . THR B 2 579 ? 157.461 118.463 106.849 1.00 20.46 579 THR A C 1
ATOM 10381 O O . THR B 2 579 ? 157.976 117.435 106.400 1.00 21.84 579 THR A O 1
ATOM 10385 N N . LEU B 2 580 ? 156.236 118.860 106.530 1.00 16.43 580 LEU A N 1
ATOM 10386 C CA . LEU B 2 580 ? 155.394 118.142 105.585 1.00 19.07 580 LEU A CA 1
ATOM 10387 C C . LEU B 2 580 ? 155.361 118.911 104.273 1.00 18.43 580 LEU A C 1
ATOM 10388 O O . LEU B 2 580 ? 155.189 120.132 104.270 1.00 24.34 580 LEU A O 1
ATOM 10393 N N . ASP B 2 581 ? 155.536 118.199 103.164 1.00 21.14 581 ASP A N 1
ATOM 10394 C CA . ASP B 2 581 ? 155.617 118.823 101.845 1.00 27.03 581 ASP A CA 1
ATOM 10395 C C . ASP B 2 581 ? 154.237 118.783 101.200 1.00 25.59 581 ASP A C 1
ATOM 10396 O O . ASP B 2 581 ? 153.870 117.823 100.526 1.00 26.73 581 ASP A O 1
ATOM 10401 N N . LEU B 2 582 ? 153.470 119.859 101.390 1.00 17.98 582 LEU A N 1
ATOM 10402 C CA . LEU B 2 582 ? 152.135 119.960 100.812 1.00 20.95 582 LEU A CA 1
ATOM 10403 C C . LEU B 2 582 ? 152.159 120.171 99.305 1.00 28.90 582 LEU A C 1
ATOM 10404 O O . LEU B 2 582 ? 151.099 120.123 98.674 1.00 27.31 582 LEU A O 1
ATOM 10409 N N . SER B 2 583 ? 153.331 120.425 98.721 1.00 30.07 583 SER A N 1
ATOM 10410 C CA . SER B 2 583 ? 153.430 120.523 97.269 1.00 27.89 583 SER A CA 1
ATOM 10411 C C . SER B 2 583 ? 153.334 119.149 96.618 1.00 35.21 583 SER A C 1
ATOM 10412 O O . SER B 2 583 ? 152.747 119.007 95.539 1.00 37.81 583 SER A O 1
ATOM 10415 N N . ASP B 2 584 ? 153.908 118.133 97.255 1.00 34.24 584 ASP A N 1
ATOM 10416 C CA . ASP B 2 584 ? 153.797 116.769 96.759 1.00 33.51 584 ASP A CA 1
ATOM 10417 C C . ASP B 2 584 ? 152.353 116.302 96.863 1.00 30.28 584 ASP A C 1
ATOM 10418 O O . ASP B 2 584 ? 151.720 116.442 97.912 1.00 31.88 584 ASP A O 1
ATOM 10423 N N . GLU B 2 585 ? 151.829 115.746 95.771 1.00 33.78 585 GLU A N 1
ATOM 10424 C CA . GLU B 2 585 ? 150.420 115.371 95.746 1.00 38.65 585 GLU A CA 1
ATOM 10425 C C . GLU B 2 585 ? 150.138 114.191 96.668 1.00 41.11 585 GLU A C 1
ATOM 10426 O O . GLU B 2 585 ? 149.069 114.124 97.283 1.00 42.03 585 GLU A O 1
ATOM 10432 N N . ASN B 2 586 ? 151.073 113.242 96.766 1.00 37.57 586 ASN A N 1
ATOM 10433 C CA . ASN B 2 586 ? 150.865 112.100 97.652 1.00 36.25 586 ASN A CA 1
ATOM 10434 C C . ASN B 2 586 ? 150.863 112.526 99.113 1.00 37.26 586 ASN A C 1
ATOM 10435 O O . ASN B 2 586 ? 150.011 112.087 99.893 1.00 39.30 586 ASN A O 1
ATOM 10440 N N . GLN B 2 587 ? 151.816 113.374 99.504 1.00 29.79 587 GLN A N 1
ATOM 10441 C CA . GLN B 2 587 ? 151.823 113.904 100.862 1.00 24.65 587 GLN A CA 1
ATOM 10442 C C . GLN B 2 587 ? 150.598 114.769 101.124 1.00 31.79 587 GLN A C 1
ATOM 10443 O O . GLN B 2 587 ? 150.014 114.711 102.212 1.00 35.15 587 GLN A O 1
ATOM 10449 N N . ARG B 2 588 ? 150.200 115.585 100.145 1.00 31.67 588 ARG A N 1
ATOM 10450 C CA . ARG B 2 588 ? 149.045 116.454 100.337 1.00 22.34 588 ARG A CA 1
ATOM 10451 C C . ARG B 2 588 ? 147.762 115.648 100.478 1.00 20.56 588 ARG A C 1
ATOM 10452 O O . ARG B 2 588 ? 146.925 115.951 101.333 1.00 23.19 588 ARG A O 1
ATOM 10460 N N . ASN B 2 589 ? 147.585 114.619 99.647 1.00 24.22 589 ASN A N 1
ATOM 10461 C CA . ASN B 2 589 ? 146.401 113.773 99.768 1.00 27.83 589 ASN A CA 1
ATOM 10462 C C . ASN B 2 589 ? 146.371 113.067 101.116 1.00 27.38 589 ASN A C 1
ATOM 10463 O O . ASN B 2 589 ? 145.296 112.818 101.674 1.00 24.98 589 ASN A O 1
ATOM 10468 N N . ASP B 2 590 ? 147.546 112.730 101.650 1.00 28.58 590 ASP A N 1
ATOM 10469 C CA . ASP B 2 590 ? 147.621 112.104 102.964 1.00 21.12 590 ASP A CA 1
ATOM 10470 C C . ASP B 2 590 ? 147.400 113.124 104.073 1.00 20.38 590 ASP A C 1
ATOM 10471 O O . ASP B 2 590 ? 146.836 112.797 105.121 1.00 25.56 590 ASP A O 1
ATOM 10476 N N . TYR B 2 591 ? 147.851 114.363 103.867 1.00 17.60 591 TYR A N 1
ATOM 10477 C CA . TYR B 2 591 ? 147.589 115.421 104.838 1.00 21.67 591 TYR A CA 1
ATOM 10478 C C . TYR B 2 591 ? 146.100 115.740 104.920 1.00 19.96 591 TYR A C 1
ATOM 10479 O O . TYR B 2 591 ? 145.564 115.962 106.011 1.00 16.45 591 TYR A O 1
ATOM 10488 N N . LEU B 2 592 ? 145.420 115.785 103.773 1.00 17.52 592 LEU A N 1
ATOM 10489 C CA . LEU B 2 592 ? 143.988 116.058 103.766 1.00 16.45 592 LEU A CA 1
ATOM 10490 C C . LEU B 2 592 ? 143.206 114.924 104.410 1.00 18.67 592 LEU A C 1
ATOM 10491 O O . LEU B 2 592 ? 142.217 115.164 105.110 1.00 23.56 592 LEU A O 1
ATOM 10496 N N . LYS B 2 593 ? 143.633 113.682 104.174 1.00 20.66 593 LYS A N 1
ATOM 10497 C CA . LYS B 2 593 ? 142.893 112.521 104.656 1.00 18.31 593 LYS A CA 1
ATOM 10498 C C . LYS B 2 593 ? 142.836 112.476 106.177 1.00 19.90 593 LYS A C 1
ATOM 10499 O O . LYS B 2 593 ? 141.863 111.972 106.747 1.00 28.33 593 LYS A O 1
ATOM 10505 N N . ASN B 2 594 ? 143.855 113.000 106.848 1.00 16.90 594 ASN A N 1
ATOM 10506 C CA . ASN B 2 594 ? 143.937 112.954 108.298 1.00 10.83 594 ASN A CA 1
ATOM 10507 C C . ASN B 2 594 ? 143.689 114.304 108.951 1.00 16.87 594 ASN A C 1
ATOM 10508 O O . ASN B 2 594 ? 144.087 114.496 110.103 1.00 21.74 594 ASN A O 1
ATOM 10513 N N . TRP B 2 595 ? 143.049 115.239 108.243 1.00 20.46 595 TRP A N 1
ATOM 10514 C CA . TRP B 2 595 ? 142.764 116.579 108.765 1.00 13.29 595 TRP A CA 1
ATOM 10515 C C . TRP B 2 595 ? 144.016 117.223 109.346 1.00 11.10 595 TRP A C 1
ATOM 10516 O O . TRP B 2 595 ? 143.978 117.859 110.395 1.00 16.98 595 TRP A O 1
ATOM 10527 N N . GLY B 2 596 ? 145.144 117.035 108.671 1.00 10.95 596 GLY A N 1
ATOM 10528 C CA . GLY B 2 596 ? 146.387 117.598 109.146 1.00 8.57 596 GLY A CA 1
ATOM 10529 C C . GLY B 2 596 ? 146.908 117.027 110.443 1.00 17.03 596 GLY A C 1
ATOM 10530 O O . GLY B 2 596 ? 147.846 117.595 111.010 1.00 14.74 596 GLY A O 1
ATOM 10531 N N . TRP B 2 597 ? 146.337 115.917 110.924 1.00 22.31 597 TRP A N 1
ATOM 10532 C CA . TRP B 2 597 ? 146.717 115.303 112.201 1.00 11.21 597 TRP A CA 1
ATOM 10533 C C . TRP B 2 597 ? 146.665 116.309 113.348 1.00 16.45 597 TRP A C 1
ATOM 10534 O O . TRP B 2 597 ? 147.586 116.399 114.160 1.00 19.90 597 TRP A O 1
ATOM 10545 N N . ARG B 2 598 ? 145.583 117.083 113.419 1.00 16.35 598 ARG A N 1
ATOM 10546 C CA . ARG B 2 598 ? 145.498 118.133 114.426 1.00 13.79 598 ARG A CA 1
ATOM 10547 C C . ARG B 2 598 ? 144.603 117.779 115.606 1.00 20.00 598 ARG A C 1
ATOM 10548 O O . ARG B 2 598 ? 144.740 118.396 116.667 1.00 14.93 598 ARG A O 1
ATOM 10556 N N . ASP B 2 599 ? 143.713 116.801 115.460 1.00 23.27 599 ASP A N 1
ATOM 10557 C CA . ASP B 2 599 ? 142.972 116.287 116.600 1.00 18.89 599 ASP A CA 1
ATOM 10558 C C . ASP B 2 599 ? 143.883 115.411 117.457 1.00 24.61 599 ASP A C 1
ATOM 10559 O O . ASP B 2 599 ? 144.981 115.030 117.049 1.00 27.70 599 ASP A O 1
ATOM 10564 N N . GLU B 2 600 ? 143.417 115.089 118.668 1.00 30.79 600 GLU A N 1
ATOM 10565 C CA . GLU B 2 600 ? 144.254 114.340 119.605 1.00 32.02 600 GLU A CA 1
ATOM 10566 C C . GLU B 2 600 ? 144.582 112.947 119.082 1.00 35.22 600 GLU A C 1
ATOM 10567 O O . GLU B 2 600 ? 145.702 112.458 119.267 1.00 34.71 600 GLU A O 1
ATOM 10573 N N . LYS B 2 601 ? 143.620 112.283 118.440 1.00 32.62 601 LYS A N 1
ATOM 10574 C CA . LYS B 2 601 ? 143.892 110.969 117.867 1.00 30.31 601 LYS A CA 1
ATOM 10575 C C . LYS B 2 601 ? 144.913 111.061 116.740 1.00 33.32 601 LYS A C 1
ATOM 10576 O O . LYS B 2 601 ? 145.905 110.324 116.723 1.00 34.40 601 LYS A O 1
ATOM 10582 N N . GLY B 2 602 ? 144.685 111.968 115.788 1.00 37.60 602 GLY A N 1
ATOM 10583 C CA . GLY B 2 602 ? 145.626 112.139 114.696 1.00 27.18 602 GLY A CA 1
ATOM 10584 C C . GLY B 2 602 ? 146.973 112.661 115.144 1.00 27.55 602 GLY A C 1
ATOM 10585 O O . GLY B 2 602 ? 147.992 112.375 114.511 1.00 31.80 602 GLY A O 1
ATOM 10586 N N . LEU B 2 603 ? 147.002 113.430 116.233 1.00 21.72 603 LEU A N 1
ATOM 10587 C CA . LEU B 2 603 ? 148.268 113.964 116.720 1.00 25.23 603 LEU A CA 1
ATOM 10588 C C . LEU B 2 603 ? 149.158 112.873 117.298 1.00 29.93 603 LEU A C 1
ATOM 10589 O O . LEU B 2 603 ? 150.386 112.986 117.242 1.00 30.99 603 LEU A O 1
ATOM 10594 N N . GLU B 2 604 ? 148.564 111.817 117.860 1.00 35.42 604 GLU A N 1
ATOM 10595 C CA . GLU B 2 604 ? 149.357 110.698 118.359 1.00 30.95 604 GLU A CA 1
ATOM 10596 C C . GLU B 2 604 ? 150.115 110.010 117.232 1.00 30.59 604 GLU A C 1
ATOM 10597 O O . GLU B 2 604 ? 151.281 109.636 117.396 1.00 37.76 604 GLU A O 1
ATOM 10603 N N . GLU B 2 605 ? 149.466 109.828 116.083 1.00 26.43 605 GLU A N 1
ATOM 10604 C CA . GLU B 2 605 ? 150.145 109.248 114.930 1.00 29.81 605 GLU A CA 1
ATOM 10605 C C . GLU B 2 605 ? 151.273 110.148 114.442 1.00 33.05 605 GLU A C 1
ATOM 10606 O O . GLU B 2 605 ? 152.338 109.660 114.049 1.00 38.21 605 GLU A O 1
ATOM 10612 N N . LEU B 2 606 ? 151.054 111.464 114.456 1.00 31.52 606 LEU A N 1
ATOM 10613 C CA . LEU B 2 606 ? 152.036 112.391 113.909 1.00 27.96 606 LEU A CA 1
ATOM 10614 C C . LEU B 2 606 ? 153.240 112.554 114.827 1.00 30.92 606 LEU A C 1
ATOM 10615 O O . LEU B 2 606 ? 154.345 112.826 114.347 1.00 34.21 606 LEU A O 1
ATOM 10620 N N . LYS B 2 607 ? 153.054 112.393 116.139 1.00 27.77 607 LYS A N 1
ATOM 10621 C CA . LYS B 2 607 ? 154.170 112.560 117.066 1.00 29.38 607 LYS A CA 1
ATOM 10622 C C . LYS B 2 607 ? 155.212 111.462 116.902 1.00 29.67 607 LYS A C 1
ATOM 10623 O O . LYS B 2 607 ? 156.378 111.653 117.263 1.00 32.58 607 LYS A O 1
ATOM 10629 N N . LYS B 2 608 ? 154.814 110.305 116.373 1.00 35.15 608 LYS A N 1
ATOM 10630 C CA . LYS B 2 608 ? 155.783 109.257 116.078 1.00 30.89 608 LYS A CA 1
ATOM 10631 C C . LYS B 2 608 ? 156.676 109.634 114.904 1.00 32.37 608 LYS A C 1
ATOM 10632 O O . LYS B 2 608 ? 157.854 109.264 114.877 1.00 32.24 608 LYS A O 1
ATOM 10638 N N . ARG B 2 609 ? 156.135 110.369 113.933 1.00 32.15 609 ARG A N 1
ATOM 10639 C CA . ARG B 2 609 ? 156.907 110.811 112.780 1.00 28.88 609 ARG A CA 1
ATOM 10640 C C . ARG B 2 609 ? 157.857 111.954 113.109 1.00 30.17 609 ARG A C 1
ATOM 10641 O O . ARG B 2 609 ? 158.806 112.188 112.355 1.00 32.39 609 ARG A O 1
ATOM 10649 N N . LEU B 2 610 ? 157.630 112.666 114.209 1.00 28.66 610 LEU A N 1
ATOM 10650 C CA . LEU B 2 610 ? 158.437 113.834 114.525 1.00 22.90 610 LEU A CA 1
ATOM 10651 C C . LEU B 2 610 ? 159.827 113.428 114.993 1.00 28.68 610 LEU A C 1
ATOM 10652 O O . LEU B 2 610 ? 160.013 112.401 115.648 1.00 33.67 610 LEU A O 1
ATOM 10657 N N . ASN B 2 611 ? 160.808 114.261 114.659 1.00 28.63 611 ASN A N 1
ATOM 10658 C CA . ASN B 2 611 ? 162.200 114.039 115.024 1.00 27.31 611 ASN A CA 1
ATOM 10659 C C . ASN B 2 611 ? 162.591 114.950 116.178 1.00 25.48 611 ASN A C 1
ATOM 10660 O O . ASN B 2 611 ? 162.227 116.127 116.200 1.00 24.87 611 ASN A O 1
ATOM 10665 N N . SER B 2 612 ? 163.346 114.404 117.124 1.00 29.59 612 SER A N 1
ATOM 10666 C CA . SER B 2 612 ? 163.737 115.155 118.307 1.00 27.73 612 SER A CA 1
ATOM 10667 C C . SER B 2 612 ? 164.631 116.334 117.941 1.00 25.66 612 SER A C 1
ATOM 10668 O O . SER B 2 612 ? 165.400 116.287 116.978 1.00 29.90 612 SER A O 1
ATOM 10671 N N . GLY B 2 613 ? 164.521 117.398 118.726 1.00 23.72 613 GLY A N 1
ATOM 10672 C CA . GLY B 2 613 ? 165.305 118.600 118.524 1.00 24.77 613 GLY A CA 1
ATOM 10673 C C . GLY B 2 613 ? 164.567 119.655 117.725 1.00 30.68 613 GLY A C 1
ATOM 10674 O O . GLY B 2 613 ? 163.381 119.539 117.402 1.00 34.07 613 GLY A O 1
ATOM 10675 N N . LEU B 2 614 ? 165.306 120.710 117.400 1.00 31.44 614 LEU A N 1
ATOM 10676 C CA . LEU B 2 614 ? 164.822 121.836 116.620 1.00 20.40 614 LEU A CA 1
ATOM 10677 C C . LEU B 2 614 ? 165.737 122.068 115.429 1.00 22.19 614 LEU A C 1
ATOM 10678 O O . LEU B 2 614 ? 166.917 121.709 115.469 1.00 29.89 614 LEU A O 1
ATOM 10683 N N . PRO B 2 615 ? 165.218 122.650 114.349 1.00 29.50 615 PRO A N 1
ATOM 10684 C CA . PRO B 2 615 ? 166.099 123.092 113.262 1.00 25.75 615 PRO A CA 1
ATOM 10685 C C . PRO B 2 615 ? 167.092 124.132 113.758 1.00 25.80 615 PRO A C 1
ATOM 10686 O O . PRO B 2 615 ? 166.754 125.011 114.552 1.00 30.63 615 PRO A O 1
ATOM 10690 N N . GLU B 2 616 ? 168.324 124.027 113.278 1.00 27.47 616 GLU A N 1
ATOM 10691 C CA . GLU B 2 616 ? 169.387 124.924 113.717 1.00 24.46 616 GLU A CA 1
ATOM 10692 C C . GLU B 2 616 ? 169.343 126.217 112.912 1.00 26.50 616 GLU A C 1
ATOM 10693 O O . GLU B 2 616 ? 169.321 126.162 111.677 1.00 27.27 616 GLU A O 1
ATOM 10699 N N . PRO B 2 617 ? 169.320 127.384 113.555 1.00 27.99 617 PRO A N 1
ATOM 10700 C CA . PRO B 2 617 ? 169.245 128.642 112.800 1.00 19.60 617 PRO A CA 1
ATOM 10701 C C . PRO B 2 617 ? 170.543 128.931 112.061 1.00 28.75 617 PRO A C 1
ATOM 10702 O O . PRO B 2 617 ? 171.629 128.891 112.644 1.00 28.98 617 PRO A O 1
ATOM 10706 N N . GLY B 2 618 ? 170.421 129.221 110.764 1.00 34.50 618 GLY A N 1
ATOM 10707 C CA . GLY B 2 618 ? 171.594 129.578 109.982 1.00 27.26 618 GLY A CA 1
ATOM 10708 C C . GLY B 2 618 ? 172.202 130.901 110.403 1.00 30.64 618 GLY A C 1
ATOM 10709 O O . GLY B 2 618 ? 173.422 131.020 110.534 1.00 35.28 618 GLY A O 1
ATOM 10710 N N . ASN B 2 619 ? 171.366 131.913 110.612 1.00 28.69 619 ASN A N 1
ATOM 10711 C CA . ASN B 2 619 ? 171.789 133.202 111.156 1.00 26.32 619 ASN A CA 1
ATOM 10712 C C . ASN B 2 619 ? 171.117 133.358 112.513 1.00 28.84 619 ASN A C 1
ATOM 10713 O O . ASN B 2 619 ? 169.932 133.695 112.594 1.00 26.61 619 ASN A O 1
ATOM 10718 N N . TYR B 2 620 ? 171.874 133.108 113.572 1.00 24.27 620 TYR A N 1
ATOM 10719 C CA . TYR B 2 620 ? 171.374 133.196 114.933 1.00 19.55 620 TYR A CA 1
ATOM 10720 C C . TYR B 2 620 ? 171.727 134.550 115.527 1.00 17.69 620 TYR A C 1
ATOM 10721 O O . TYR B 2 620 ? 172.850 135.037 115.370 1.00 26.68 620 TYR A O 1
ATOM 10730 N N . ARG B 2 621 ? 170.761 135.156 116.205 1.00 17.35 621 ARG A N 1
ATOM 10731 C CA . ARG B 2 621 ? 170.972 136.402 116.920 1.00 19.64 621 ARG A CA 1
ATOM 10732 C C . ARG B 2 621 ? 170.713 136.170 118.400 1.00 16.22 621 ARG A C 1
ATOM 10733 O O . ARG B 2 621 ? 169.843 135.381 118.775 1.00 19.21 621 ARG A O 1
ATOM 10741 N N . ASP B 2 622 ? 171.483 136.857 119.235 1.00 18.70 622 ASP A N 1
ATOM 10742 C CA . ASP B 2 622 ? 171.402 136.643 120.669 1.00 17.02 622 ASP A CA 1
ATOM 10743 C C . ASP B 2 622 ? 170.076 137.159 121.225 1.00 16.35 622 ASP A C 1
ATOM 10744 O O . ASP B 2 622 ? 169.477 138.083 120.670 1.00 17.44 622 ASP A O 1
ATOM 10749 N N . PRO B 2 623 ? 169.593 136.565 122.314 1.00 18.01 623 PRO A N 1
ATOM 10750 C CA . PRO B 2 623 ? 168.331 137.019 122.907 1.00 13.78 623 PRO A CA 1
ATOM 10751 C C . PRO B 2 623 ? 168.443 138.410 123.514 1.00 17.03 623 PRO A C 1
ATOM 10752 O O . PRO B 2 623 ? 169.531 138.905 123.817 1.00 19.61 623 PRO A O 1
ATOM 10756 N N . LYS B 2 624 ? 167.281 139.042 123.679 1.00 12.13 624 LYS A N 1
ATOM 10757 C CA . LYS B 2 624 ? 167.225 140.406 124.191 1.00 15.48 624 LYS A CA 1
ATOM 10758 C C . LYS B 2 624 ? 167.610 140.479 125.667 1.00 17.80 624 LYS A C 1
ATOM 10759 O O . LYS B 2 624 ? 168.232 141.454 126.104 1.00 14.05 624 LYS A O 1
ATOM 10765 N N . TRP B 2 625 ? 167.253 139.465 126.450 1.00 17.72 625 TRP A N 1
ATOM 10766 C CA . TRP B 2 625 ? 167.460 139.475 127.891 1.00 8.40 625 TRP A CA 1
ATOM 10767 C C . TRP B 2 625 ? 168.641 138.595 128.270 1.00 14.89 625 TRP A C 1
ATOM 10768 O O . TRP B 2 625 ? 168.866 137.544 127.665 1.00 24.47 625 TRP A O 1
ATOM 10779 N N . HIS B 2 626 ? 169.394 139.033 129.272 1.00 7.26 626 HIS A N 1
ATOM 10780 C CA . HIS B 2 626 ? 170.546 138.301 129.772 1.00 6.53 626 HIS A CA 1
ATOM 10781 C C . HIS B 2 626 ? 170.371 138.027 131.258 1.00 8.36 626 HIS A C 1
ATOM 10782 O O . HIS B 2 626 ? 170.003 138.921 132.024 1.00 15.14 626 HIS A O 1
ATOM 10789 N N . GLU B 2 627 ? 170.652 136.794 131.664 1.00 10.15 627 GLU A N 1
ATOM 10790 C CA . GLU B 2 627 ? 170.441 136.366 133.038 1.00 5.17 627 GLU A CA 1
ATOM 10791 C C . GLU B 2 627 ? 171.606 136.767 133.929 1.00 12.28 627 GLU A C 1
ATOM 10792 O O . GLU B 2 627 ? 172.772 136.559 133.587 1.00 13.60 627 GLU A O 1
ATOM 10798 N N . ILE B 2 628 ? 171.277 137.331 135.086 1.00 11.90 628 ILE A N 1
ATOM 10799 C CA . ILE B 2 628 ? 172.245 137.640 136.129 1.00 7.56 628 ILE A CA 1
ATOM 10800 C C . ILE B 2 628 ? 171.940 136.730 137.307 1.00 5.25 628 ILE A C 1
ATOM 10801 O O . ILE B 2 628 ? 170.801 136.689 137.780 1.00 15.63 628 ILE A O 1
ATOM 10806 N N . ASN B 2 629 ? 172.948 136.007 137.779 1.00 5.65 629 ASN A N 1
ATOM 10807 C CA . ASN B 2 629 ? 172.797 135.142 138.942 1.00 7.40 629 ASN A CA 1
ATOM 10808 C C . ASN B 2 629 ? 173.294 135.862 140.188 1.00 5.42 629 ASN A C 1
ATOM 10809 O O . ASN B 2 629 ? 174.417 136.367 140.211 1.00 11.86 629 ASN A O 1
ATOM 10814 N N . VAL B 2 630 ? 172.457 135.906 141.220 1.00 10.41 630 VAL A N 1
ATOM 10815 C CA . VAL B 2 630 ? 172.722 136.681 142.426 1.00 8.68 630 VAL A CA 1
ATOM 10816 C C . VAL B 2 630 ? 172.823 135.729 143.612 1.00 7.43 630 VAL A C 1
ATOM 10817 O O . VAL B 2 630 ? 171.973 134.851 143.787 1.00 6.77 630 VAL A O 1
ATOM 10821 N N . SER B 2 631 ? 173.882 135.889 144.405 1.00 15.28 631 SER A N 1
ATOM 10822 C CA . SER B 2 631 ? 174.113 135.105 145.612 1.00 5.00 631 SER A CA 1
ATOM 10823 C C . SER B 2 631 ? 174.163 136.033 146.817 1.00 8.45 631 SER A C 1
ATOM 10824 O O . SER B 2 631 ? 174.989 136.947 146.867 1.00 5.91 631 SER A O 1
ATOM 10827 N N . ILE B 2 632 ? 173.293 135.781 147.791 1.00 9.36 632 ILE A N 1
ATOM 10828 C CA . ILE B 2 632 ? 173.193 136.589 148.999 1.00 8.38 632 ILE A CA 1
ATOM 10829 C C . ILE B 2 632 ? 173.469 135.695 150.198 1.00 5.74 632 ILE A C 1
ATOM 10830 O O . ILE B 2 632 ? 172.853 134.636 150.342 1.00 14.73 632 ILE A O 1
ATOM 10835 N N . GLU B 2 633 ? 174.393 136.119 151.051 1.00 9.14 633 GLU A N 1
ATOM 10836 C CA . GLU B 2 633 ? 174.727 135.401 152.271 1.00 7.86 633 GLU A CA 1
ATOM 10837 C C . GLU B 2 633 ? 174.200 136.185 153.464 1.00 13.74 633 GLU A C 1
ATOM 10838 O O . GLU B 2 633 ? 174.447 137.389 153.578 1.00 9.24 633 GLU A O 1
ATOM 10844 N N . MET B 2 634 ? 173.465 135.504 154.341 1.00 11.81 634 MET A N 1
ATOM 10845 C CA . MET B 2 634 ? 172.781 136.142 155.461 1.00 7.93 634 MET A CA 1
ATOM 10846 C C . MET B 2 634 ? 173.147 135.420 156.749 1.00 12.00 634 MET A C 1
ATOM 10847 O O . MET B 2 634 ? 172.696 134.296 156.983 1.00 14.92 634 MET A O 1
ATOM 10852 N N . ALA B 2 635 ? 173.937 136.077 157.594 1.00 12.32 635 ALA A N 1
ATOM 10853 C CA . ALA B 2 635 ? 174.313 135.538 158.893 1.00 7.89 635 ALA A CA 1
ATOM 10854 C C . ALA B 2 635 ? 173.342 135.950 159.987 1.00 8.27 635 ALA A C 1
ATOM 10855 O O . ALA B 2 635 ? 173.744 136.120 161.144 1.00 15.16 635 ALA A O 1
ATOM 10857 N N . SER B 2 636 ? 172.076 136.130 159.644 1.00 6.45 636 SER A N 1
ATOM 10858 C CA . SER B 2 636 ? 171.054 136.609 160.557 1.00 9.68 636 SER A CA 1
ATOM 10859 C C . SER B 2 636 ? 169.752 135.894 160.246 1.00 12.93 636 SER A C 1
ATOM 10860 O O . SER B 2 636 ? 169.609 135.293 159.177 1.00 17.43 636 SER A O 1
ATOM 10863 N N . PRO B 2 637 ? 168.791 135.921 161.169 1.00 20.17 637 PRO A N 1
ATOM 10864 C CA . PRO B 2 637 ? 167.449 135.446 160.829 1.00 12.20 637 PRO A CA 1
ATOM 10865 C C . PRO B 2 637 ? 166.827 136.295 159.732 1.00 12.57 637 PRO A C 1
ATOM 10866 O O . PRO B 2 637 ? 167.171 137.462 159.542 1.00 16.64 637 PRO A O 1
ATOM 10870 N N . PHE B 2 638 ? 165.922 135.684 158.986 1.00 8.44 638 PHE A N 1
ATOM 10871 C CA . PHE B 2 638 ? 165.220 136.338 157.896 1.00 2.68 638 PHE A CA 1
ATOM 10872 C C . PHE B 2 638 ? 163.731 136.110 158.058 1.00 14.35 638 PHE A C 1
ATOM 10873 O O . PHE B 2 638 ? 163.303 135.018 158.433 1.00 19.81 638 PHE A O 1
ATOM 10881 N N . ILE B 2 639 ? 162.940 137.130 157.763 1.00 15.03 639 ILE A N 1
ATOM 10882 C CA . ILE B 2 639 ? 161.503 136.949 157.646 1.00 14.98 639 ILE A CA 1
ATOM 10883 C C . ILE B 2 639 ? 160.990 137.841 156.526 1.00 13.16 639 ILE A C 1
ATOM 10884 O O . ILE B 2 639 ? 161.417 138.990 156.377 1.00 11.15 639 ILE A O 1
ATOM 10889 N N . ASN B 2 640 ? 160.110 137.281 155.709 1.00 15.04 640 ASN A N 1
ATOM 10890 C CA . ASN B 2 640 ? 159.395 137.990 154.655 1.00 15.69 640 ASN A CA 1
ATOM 10891 C C . ASN B 2 640 ? 157.934 137.940 155.076 1.00 12.72 640 ASN A C 1
ATOM 10892 O O . ASN B 2 640 ? 157.236 136.967 154.778 1.00 20.07 640 ASN A O 1
ATOM 10897 N N . GLY B 2 641 ? 157.480 138.981 155.764 1.00 7.24 641 GLY A N 1
ATOM 10898 C CA . GLY B 2 641 ? 156.186 138.973 156.416 1.00 9.41 641 GLY A CA 1
ATOM 10899 C C . GLY B 2 641 ? 155.017 138.535 155.560 1.00 12.91 641 GLY A C 1
ATOM 10900 O O . GLY B 2 641 ? 154.816 139.035 154.452 1.00 23.16 641 GLY A O 1
ATOM 10901 N N . ASP B 2 642 ? 154.246 137.581 156.074 1.00 13.38 642 ASP A N 1
ATOM 10902 C CA . ASP B 2 642 ? 153.056 137.055 155.409 1.00 12.07 642 ASP A CA 1
ATOM 10903 C C . ASP B 2 642 ? 151.928 137.061 156.433 1.00 17.36 642 ASP A C 1
ATOM 10904 O O . ASP B 2 642 ? 151.672 136.050 157.100 1.00 19.89 642 ASP A O 1
ATOM 10909 N N . PRO B 2 643 ? 151.253 138.200 156.608 1.00 21.67 643 PRO A N 1
ATOM 10910 C CA . PRO B 2 643 ? 150.238 138.305 157.673 1.00 13.70 643 PRO A CA 1
ATOM 10911 C C . PRO B 2 643 ? 149.072 137.344 157.533 1.00 15.35 643 PRO A C 1
ATOM 10912 O O . PRO B 2 643 ? 148.535 136.893 158.550 1.00 22.69 643 PRO A O 1
ATOM 10916 N N . ILE B 2 644 ? 148.646 137.034 156.310 1.00 18.66 644 ILE A N 1
ATOM 10917 C CA . ILE B 2 644 ? 147.477 136.182 156.129 1.00 17.99 644 ILE A CA 1
ATOM 10918 C C . ILE B 2 644 ? 147.802 134.742 156.504 1.00 11.39 644 ILE A C 1
ATOM 10919 O O . ILE B 2 644 ? 146.974 134.038 157.094 1.00 14.42 644 ILE A O 1
ATOM 10924 N N . ARG B 2 645 ? 149.007 134.278 156.169 1.00 12.92 645 ARG A N 1
ATOM 10925 C CA . ARG B 2 645 ? 149.396 132.925 156.545 1.00 14.76 645 ARG A CA 1
ATOM 10926 C C . ARG B 2 645 ? 149.595 132.801 158.050 1.00 15.89 645 ARG A C 1
ATOM 10927 O O . ARG B 2 645 ? 149.400 131.718 158.611 1.00 12.18 645 ARG A O 1
ATOM 10935 N N . ALA B 2 646 ? 149.985 133.891 158.715 1.00 14.21 646 ALA A N 1
ATOM 10936 C CA . ALA B 2 646 ? 150.108 133.874 160.168 1.00 3.44 646 ALA A CA 1
ATOM 10937 C C . ALA B 2 646 ? 148.762 133.618 160.832 1.00 15.08 646 ALA A C 1
ATOM 10938 O O . ALA B 2 646 ? 148.673 132.861 161.804 1.00 21.28 646 ALA A O 1
ATOM 10940 N N . ALA B 2 647 ? 147.700 134.237 160.316 1.00 15.14 647 ALA A N 1
ATOM 10941 C CA . ALA B 2 647 ? 146.361 134.039 160.850 1.00 9.03 647 ALA A CA 1
ATOM 10942 C C . ALA B 2 647 ? 145.846 132.622 160.656 1.00 11.59 647 ALA A C 1
ATOM 10943 O O . ALA B 2 647 ? 144.971 132.193 161.412 1.00 26.89 647 ALA A O 1
ATOM 10945 N N . VAL B 2 648 ? 146.368 131.890 159.674 1.00 17.36 648 VAL A N 1
ATOM 10946 C CA . VAL B 2 648 ? 145.839 130.589 159.308 1.00 18.41 648 VAL A CA 1
ATOM 10947 C C . VAL B 2 648 ? 146.754 129.441 159.724 1.00 17.21 648 VAL A C 1
ATOM 10948 O O . VAL B 2 648 ? 146.254 128.359 160.054 1.00 25.23 648 VAL A O 1
ATOM 10952 N N . ASP B 2 649 ? 148.068 129.647 159.740 1.00 16.63 649 ASP A N 1
ATOM 10953 C CA . ASP B 2 649 ? 149.004 128.568 160.028 1.00 21.34 649 ASP A CA 1
ATOM 10954 C C . ASP B 2 649 ? 148.761 128.003 161.422 1.00 17.77 649 ASP A C 1
ATOM 10955 O O . ASP B 2 649 ? 148.451 128.740 162.361 1.00 26.52 649 ASP A O 1
ATOM 10960 N N . LYS B 2 650 ? 148.901 126.679 161.549 1.00 21.15 650 LYS A N 1
ATOM 10961 C CA . LYS B 2 650 ? 148.645 126.019 162.826 1.00 22.65 650 LYS A CA 1
ATOM 10962 C C . LYS B 2 650 ? 149.543 126.561 163.927 1.00 22.15 650 LYS A C 1
ATOM 10963 O O . LYS B 2 650 ? 149.145 126.585 165.096 1.00 26.39 650 LYS A O 1
ATOM 10969 N N . ARG B 2 651 ? 150.753 126.983 163.578 1.00 23.00 651 ARG A N 1
ATOM 10970 C CA . ARG B 2 651 ? 151.578 127.748 164.500 1.00 21.15 651 ARG A CA 1
ATOM 10971 C C . ARG B 2 651 ? 150.856 129.041 164.864 1.00 25.15 651 ARG A C 1
ATOM 10972 O O . ARG B 2 651 ? 150.369 129.761 163.988 1.00 29.51 651 ARG A O 1
ATOM 10980 N N . GLY B 2 652 ? 150.786 129.341 166.153 1.00 17.57 652 GLY A N 1
ATOM 10981 C CA . GLY B 2 652 ? 150.038 130.505 166.577 1.00 15.73 652 GLY A CA 1
ATOM 10982 C C . GLY B 2 652 ? 150.783 131.815 166.508 1.00 12.88 652 GLY A C 1
ATOM 10983 O O . GLY B 2 652 ? 150.324 132.812 167.068 1.00 24.60 652 GLY A O 1
ATOM 10984 N N . THR B 2 653 ? 151.922 131.837 165.827 1.00 14.62 653 THR A N 1
ATOM 10985 C CA . THR B 2 653 ? 152.803 132.994 165.831 1.00 12.42 653 THR A CA 1
ATOM 10986 C C . THR B 2 653 ? 152.179 134.175 165.090 1.00 13.60 653 THR A C 1
ATOM 10987 O O . THR B 2 653 ? 151.404 134.002 164.147 1.00 15.50 653 THR A O 1
ATOM 10991 N N . ALA B 2 654 ? 152.516 135.389 165.541 1.00 14.63 654 ALA A N 1
ATOM 10992 C CA . ALA B 2 654 ? 151.936 136.600 164.970 1.00 6.24 654 ALA A CA 1
ATOM 10993 C C . ALA B 2 654 ? 152.506 136.913 163.590 1.00 13.86 654 ALA A C 1
ATOM 10994 O O . ALA B 2 654 ? 151.785 137.407 162.717 1.00 21.17 654 ALA A O 1
ATOM 10996 N N . VAL B 2 655 ? 153.795 136.655 163.375 1.00 18.74 655 VAL A N 1
ATOM 10997 C CA . VAL B 2 655 ? 154.463 136.964 162.115 1.00 9.63 655 VAL A CA 1
ATOM 10998 C C . VAL B 2 655 ? 155.122 135.695 161.588 1.00 11.23 655 VAL A C 1
ATOM 10999 O O . VAL B 2 655 ? 155.872 135.034 162.313 1.00 14.38 655 VAL A O 1
ATOM 11003 N N . VAL B 2 656 ? 154.849 135.363 160.323 1.00 15.41 656 VAL A N 1
ATOM 11004 C CA . VAL B 2 656 ? 155.433 134.205 159.657 1.00 16.51 656 VAL A CA 1
ATOM 11005 C C . VAL B 2 656 ? 156.068 134.658 158.345 1.00 12.00 656 VAL A C 1
ATOM 11006 O O . VAL B 2 656 ? 155.768 135.728 157.817 1.00 14.60 656 VAL A O 1
ATOM 11010 N N . THR B 2 657 ? 156.959 133.821 157.823 1.00 20.80 657 THR A N 1
ATOM 11011 C CA . THR B 2 657 ? 157.706 134.125 156.610 1.00 14.73 657 THR A CA 1
ATOM 11012 C C . THR B 2 657 ? 156.916 133.693 155.381 1.00 9.44 657 THR A C 1
ATOM 11013 O O . THR B 2 657 ? 156.112 132.760 155.432 1.00 12.84 657 THR A O 1
ATOM 11017 N N . PHE B 2 658 ? 157.142 134.396 154.274 1.00 17.34 658 PHE A N 1
ATOM 11018 C CA . PHE B 2 658 ? 156.482 134.060 153.019 1.00 13.02 658 PHE A CA 1
ATOM 11019 C C . PHE B 2 658 ? 156.922 132.687 152.521 1.00 11.92 658 PHE A C 1
ATOM 11020 O O . PHE B 2 658 ? 158.097 132.325 152.602 1.00 17.68 658 PHE A O 1
ATOM 11028 N N . VAL B 2 659 ? 155.964 131.918 152.007 1.00 6.46 659 VAL A N 1
ATOM 11029 C CA . VAL B 2 659 ? 156.241 130.646 151.353 1.00 15.65 659 VAL A CA 1
ATOM 11030 C C . VAL B 2 659 ? 155.437 130.580 150.061 1.00 11.05 659 VAL A C 1
ATOM 11031 O O . VAL B 2 659 ? 154.353 131.159 149.949 1.00 8.27 659 VAL A O 1
ATOM 11035 N N . LYS B 2 660 ? 155.976 129.865 149.080 1.00 13.15 660 LYS A N 1
ATOM 11036 C CA . LYS B 2 660 ? 155.308 129.663 147.804 1.00 14.10 660 LYS A CA 1
ATOM 11037 C C . LYS B 2 660 ? 155.222 128.174 147.508 1.00 13.39 660 LYS A C 1
ATOM 11038 O O . LYS B 2 660 ? 155.960 127.364 148.069 1.00 17.78 660 LYS A O 1
ATOM 11044 N N . TYR B 2 661 ? 154.307 127.823 146.614 1.00 15.49 661 TYR A N 1
ATOM 11045 C CA . TYR B 2 661 ? 154.025 126.436 146.276 1.00 18.77 661 TYR A CA 1
ATOM 11046 C C . TYR B 2 661 ? 154.430 126.152 144.837 1.00 15.82 661 TYR A C 1
ATOM 11047 O O . TYR B 2 661 ? 154.118 126.932 143.932 1.00 18.80 661 TYR A O 1
ATOM 11056 N N . LYS B 2 662 ? 155.135 125.043 144.637 1.00 21.50 662 LYS A N 1
ATOM 11057 C CA . LYS B 2 662 ? 155.532 124.577 143.318 1.00 20.26 662 LYS A CA 1
ATOM 11058 C C . LYS B 2 662 ? 154.641 123.419 142.901 1.00 19.28 662 LYS A C 1
ATOM 11059 O O . LYS B 2 662 ? 154.341 122.536 143.707 1.00 22.97 662 LYS A O 1
ATOM 11065 N N . ALA B 2 663 ? 154.225 123.423 141.640 1.00 24.44 663 ALA A N 1
ATOM 11066 C CA . ALA B 2 663 ? 153.397 122.355 141.100 1.00 22.47 663 ALA A CA 1
ATOM 11067 C C . ALA B 2 663 ? 154.292 121.204 140.656 1.00 26.53 663 ALA A C 1
ATOM 11068 O O . ALA B 2 663 ? 155.225 121.400 139.872 1.00 25.66 663 ALA A O 1
ATOM 11070 N N . GLU B 2 664 ? 154.019 120.010 141.174 1.00 39.16 664 GLU A N 1
ATOM 11071 C CA . GLU B 2 664 ? 154.698 118.782 140.767 1.00 39.78 664 GLU A CA 1
ATOM 11072 C C . GLU B 2 664 ? 153.608 117.813 140.323 1.00 41.29 664 GLU A C 1
ATOM 11073 O O . GLU B 2 664 ? 153.074 117.044 141.125 1.00 46.55 664 GLU A O 1
ATOM 11079 N N . GLY B 2 665 ? 153.272 117.860 139.039 1.00 44.79 665 GLY A N 1
ATOM 11080 C CA . GLY B 2 665 ? 152.140 117.108 138.549 1.00 45.24 665 GLY A CA 1
ATOM 11081 C C . GLY B 2 665 ? 150.851 117.802 138.925 1.00 46.75 665 GLY A C 1
ATOM 11082 O O . GLY B 2 665 ? 150.504 118.838 138.354 1.00 46.85 665 GLY A O 1
ATOM 11083 N N . GLU B 2 666 ? 150.132 117.239 139.893 1.00 41.67 666 GLU A N 1
ATOM 11084 C CA . GLU B 2 666 ? 148.935 117.860 140.441 1.00 39.90 666 GLU A CA 1
ATOM 11085 C C . GLU B 2 666 ? 149.040 117.993 141.958 1.00 42.61 666 GLU A C 1
ATOM 11086 O O . GLU B 2 666 ? 148.043 117.896 142.674 1.00 42.53 666 GLU A O 1
ATOM 11092 N N . GLU B 2 667 ? 150.256 118.215 142.455 1.00 44.43 667 GLU A N 1
ATOM 11093 C CA . GLU B 2 667 ? 150.517 118.431 143.869 1.00 40.36 667 GLU A CA 1
ATOM 11094 C C . GLU B 2 667 ? 151.300 119.724 144.042 1.00 39.95 667 GLU A C 1
ATOM 11095 O O . GLU B 2 667 ? 152.053 120.133 143.155 1.00 41.02 667 GLU A O 1
ATOM 11101 N N . ALA B 2 668 ? 151.117 120.365 145.192 1.00 38.11 668 ALA A N 1
ATOM 11102 C CA . ALA B 2 668 ? 151.767 121.630 145.509 1.00 31.63 668 ALA A CA 1
ATOM 11103 C C . ALA B 2 668 ? 152.791 121.419 146.613 1.00 30.67 668 ALA A C 1
ATOM 11104 O O . ALA B 2 668 ? 152.461 120.885 147.676 1.00 38.77 668 ALA A O 1
ATOM 11106 N N . LYS B 2 669 ? 154.026 121.845 146.364 1.00 27.55 669 LYS A N 1
ATOM 11107 C CA . LYS B 2 669 ? 155.109 121.702 147.330 1.00 26.88 669 LYS A CA 1
ATOM 11108 C C . LYS B 2 669 ? 155.510 123.065 147.875 1.00 26.06 669 LYS A C 1
ATOM 11109 O O . LYS B 2 669 ? 156.012 123.905 147.112 1.00 24.80 669 LYS A O 1
ATOM 11115 N N . PRO B 2 670 ? 155.325 123.331 149.168 1.00 24.92 670 PRO A N 1
ATOM 11116 C CA . PRO B 2 670 ? 155.705 124.640 149.713 1.00 19.40 670 PRO A CA 1
ATOM 11117 C C . PRO B 2 670 ? 157.211 124.775 149.874 1.00 22.86 670 PRO A C 1
ATOM 11118 O O . PRO B 2 670 ? 157.901 123.822 150.238 1.00 21.79 670 PRO A O 1
ATOM 11122 N N . VAL B 2 671 ? 157.713 125.980 149.602 1.00 19.79 671 VAL A N 1
ATOM 11123 C CA . VAL B 2 671 ? 159.107 126.345 149.844 1.00 13.05 671 VAL A CA 1
ATOM 11124 C C . VAL B 2 671 ? 159.156 127.793 150.314 1.00 13.59 671 VAL A C 1
ATOM 11125 O O . VAL B 2 671 ? 158.314 128.609 149.931 1.00 18.72 671 VAL A O 1
ATOM 11129 N N . CYS B 2 672 ? 160.136 128.107 151.154 1.00 17.20 672 CYS A N 1
ATOM 11130 C CA . CYS B 2 672 ? 160.327 129.471 151.625 1.00 14.23 672 CYS A CA 1
ATOM 11131 C C . CYS B 2 672 ? 161.147 130.272 150.622 1.00 17.34 672 CYS A C 1
ATOM 11132 O O . CYS B 2 672 ? 162.156 129.793 150.098 1.00 16.56 672 CYS A O 1
ATOM 11135 N N . ALA B 2 673 ? 160.716 131.504 150.366 1.00 12.82 673 ALA A N 1
ATOM 11136 C CA . ALA B 2 673 ? 161.367 132.338 149.369 1.00 8.41 673 ALA A CA 1
ATOM 11137 C C . ALA B 2 673 ? 161.325 133.795 149.800 1.00 16.40 673 ALA A C 1
ATOM 11138 O O . ALA B 2 673 ? 160.454 134.217 150.562 1.00 16.74 673 ALA A O 1
ATOM 11140 N N . TYR B 2 674 ? 162.292 134.557 149.302 1.00 18.44 674 TYR A N 1
ATOM 11141 C CA . TYR B 2 674 ? 162.243 136.011 149.322 1.00 9.16 674 TYR A CA 1
ATOM 11142 C C . TYR B 2 674 ? 161.459 136.465 148.096 1.00 15.44 674 TYR A C 1
ATOM 11143 O O . TYR B 2 674 ? 161.814 136.119 146.968 1.00 26.42 674 TYR A O 1
ATOM 11152 N N . LYS B 2 675 ? 160.389 137.222 148.319 1.00 21.70 675 LYS A N 1
ATOM 11153 C CA . LYS B 2 675 ? 159.504 137.610 147.226 1.00 23.87 675 LYS A CA 1
ATOM 11154 C C . LYS B 2 675 ? 160.222 138.511 146.228 1.00 23.66 675 LYS A C 1
ATOM 11155 O O . LYS B 2 675 ? 161.036 139.359 146.601 1.00 16.27 675 LYS A O 1
ATOM 11161 N N . ALA B 2 676 ? 159.906 138.316 144.944 1.00 16.71 676 ALA A N 1
ATOM 11162 C CA . ALA B 2 676 ? 160.472 139.154 143.892 1.00 13.43 676 ALA A CA 1
ATOM 11163 C C . ALA B 2 676 ? 160.041 140.607 144.047 1.00 14.84 676 ALA A C 1
ATOM 11164 O O . ALA B 2 676 ? 160.830 141.525 143.802 1.00 11.18 676 ALA A O 1
ATOM 11166 N N . GLU B 2 677 ? 158.786 140.828 144.444 1.00 17.38 677 GLU A N 1
ATOM 11167 C CA . GLU B 2 677 ? 158.287 142.182 144.659 1.00 9.19 677 GLU A CA 1
ATOM 11168 C C . GLU B 2 677 ? 159.053 142.886 145.771 1.00 5.61 677 GLU A C 1
ATOM 11169 O O . GLU B 2 677 ? 159.360 144.077 145.665 1.00 10.52 677 GLU A O 1
ATOM 11175 N N . SER B 2 678 ? 159.357 142.169 146.851 1.00 18.93 678 SER A N 1
ATOM 11176 C CA . SER B 2 678 ? 160.113 142.759 147.949 1.00 14.09 678 SER A CA 1
ATOM 11177 C C . SER B 2 678 ? 161.549 143.047 147.540 1.00 11.21 678 SER A C 1
ATOM 11178 O O . SER B 2 678 ? 162.097 144.100 147.877 1.00 10.36 678 SER A O 1
ATOM 11181 N N . PHE B 2 679 ? 162.178 142.113 146.827 1.00 8.09 679 PHE A N 1
ATOM 11182 C CA . PHE B 2 679 ? 163.548 142.313 146.367 1.00 11.03 679 PHE A CA 1
ATOM 11183 C C . PHE B 2 679 ? 163.627 143.415 145.316 1.00 18.96 679 PHE A C 1
ATOM 11184 O O . PHE B 2 679 ? 164.558 144.225 145.331 1.00 17.59 679 PHE A O 1
ATOM 11192 N N . ARG B 2 680 ? 162.658 143.464 144.400 1.00 13.63 680 ARG A N 1
ATOM 11193 C CA . ARG B 2 680 ? 162.615 144.545 143.420 1.00 2.86 680 ARG A CA 1
ATOM 11194 C C . ARG B 2 680 ? 162.456 145.900 144.098 1.00 11.12 680 ARG A C 1
ATOM 11195 O O . ARG B 2 680 ? 163.117 146.873 143.717 1.00 14.64 680 ARG A O 1
ATOM 11203 N N . GLY B 2 681 ? 161.586 145.981 145.109 1.00 1.96 681 GLY A N 1
ATOM 11204 C CA . GLY B 2 681 ? 161.380 147.240 145.805 1.00 0.00 681 GLY A CA 1
ATOM 11205 C C . GLY B 2 681 ? 162.619 147.726 146.525 1.00 3.73 681 GLY A C 1
ATOM 11206 O O . GLY B 2 681 ? 162.870 148.928 146.604 1.00 16.72 681 GLY A O 1
ATOM 11207 N N . VAL B 2 682 ? 163.403 146.799 147.071 1.00 6.40 682 VAL A N 1
ATOM 11208 C CA . VAL B 2 682 ? 164.648 147.164 147.739 1.00 9.19 682 VAL A CA 1
ATOM 11209 C C . VAL B 2 682 ? 165.684 147.642 146.729 1.00 10.94 682 VAL A C 1
ATOM 11210 O O . VAL B 2 682 ? 166.372 148.644 146.952 1.00 13.21 682 VAL A O 1
ATOM 11214 N N . ILE B 2 683 ? 165.817 146.934 145.608 1.00 12.04 683 ILE A N 1
ATOM 11215 C CA . ILE B 2 683 ? 166.775 147.333 144.582 1.00 11.97 683 ILE A CA 1
ATOM 11216 C C . ILE B 2 683 ? 166.374 148.668 143.965 1.00 15.37 683 ILE A C 1
ATOM 11217 O O . ILE B 2 683 ? 167.224 149.531 143.721 1.00 12.73 683 ILE A O 1
ATOM 11222 N N . ARG B 2 684 ? 165.078 148.858 143.700 1.00 4.50 684 ARG A N 1
ATOM 11223 C CA . ARG B 2 684 ? 164.619 150.122 143.138 1.00 1.74 684 ARG A CA 1
ATOM 11224 C C . ARG B 2 684 ? 164.848 151.274 144.108 1.00 13.82 684 ARG A C 1
ATOM 11225 O O . ARG B 2 684 ? 165.172 152.391 143.691 1.00 24.61 684 ARG A O 1
ATOM 11233 N N . SER B 2 685 ? 164.675 151.023 145.406 1.00 16.39 685 SER A N 1
ATOM 11234 C CA . SER B 2 685 ? 164.901 152.061 146.403 1.00 10.61 685 SER A CA 1
ATOM 11235 C C . SER B 2 685 ? 166.378 152.401 146.525 1.00 13.82 685 SER A C 1
ATOM 11236 O O . SER B 2 685 ? 166.737 153.557 146.766 1.00 24.70 685 SER A O 1
ATOM 11239 N N . ALA B 2 686 ? 167.250 151.401 146.391 1.00 10.39 686 ALA A N 1
ATOM 11240 C CA . ALA B 2 686 ? 168.681 151.654 146.502 1.00 11.80 686 ALA A CA 1
ATOM 11241 C C . ALA B 2 686 ? 169.173 152.544 145.367 1.00 17.46 686 ALA A C 1
ATOM 11242 O O . ALA B 2 686 ? 170.054 153.387 145.567 1.00 20.19 686 ALA A O 1
ATOM 11244 N N . VAL B 2 687 ? 168.616 152.367 144.166 1.00 16.12 687 VAL A N 1
ATOM 11245 C CA . VAL B 2 687 ? 168.932 153.256 143.052 1.00 13.64 687 VAL A CA 1
ATOM 11246 C C . VAL B 2 687 ? 168.359 154.648 143.295 1.00 12.75 687 VAL A C 1
ATOM 11247 O O . VAL B 2 687 ? 169.050 155.656 143.121 1.00 15.24 687 VAL A O 1
ATOM 11251 N N . ALA B 2 688 ? 167.090 154.723 143.708 1.00 10.05 688 ALA A N 1
ATOM 11252 C CA . ALA B 2 688 ? 166.385 155.999 143.769 1.00 8.74 688 ALA A CA 1
ATOM 11253 C C . ALA B 2 688 ? 166.904 156.903 144.880 1.00 14.85 688 ALA A C 1
ATOM 11254 O O . ALA B 2 688 ? 166.830 158.130 144.757 1.00 15.33 688 ALA A O 1
ATOM 11256 N N . ARG B 2 689 ? 167.427 156.334 145.963 1.00 18.08 689 ARG A N 1
ATOM 11257 C CA . ARG B 2 689 ? 167.858 157.147 147.092 1.00 9.68 689 ARG A CA 1
ATOM 11258 C C . ARG B 2 689 ? 169.218 157.796 146.883 1.00 12.37 689 ARG A C 1
ATOM 11259 O O . ARG B 2 689 ? 169.576 158.689 147.657 1.00 22.51 689 ARG A O 1
ATOM 11267 N N . ILE B 2 690 ? 169.973 157.397 145.859 1.00 15.42 690 ILE A N 1
ATOM 11268 C CA . ILE B 2 690 ? 171.296 157.952 145.615 1.00 11.18 690 ILE A CA 1
ATOM 11269 C C . ILE B 2 690 ? 171.394 158.653 144.264 1.00 10.21 690 ILE A C 1
ATOM 11270 O O . ILE B 2 690 ? 172.485 159.051 143.860 1.00 15.26 690 ILE A O 1
ATOM 11275 N N . HIS B 2 691 ? 170.282 158.819 143.558 1.00 6.80 691 HIS A N 1
ATOM 11276 C CA . HIS B 2 691 ? 170.275 159.560 142.307 1.00 6.47 691 HIS A CA 1
ATOM 11277 C C . HIS B 2 691 ? 169.276 160.706 142.389 1.00 17.39 691 HIS A C 1
ATOM 11278 O O . HIS B 2 691 ? 168.235 160.597 143.042 1.00 20.20 691 HIS A O 1
ATOM 11285 N N . MET B 2 692 ? 169.608 161.815 141.724 1.00 27.43 692 MET A N 1
ATOM 11286 C CA . MET B 2 692 ? 168.769 163.005 141.698 1.00 25.42 692 MET A CA 1
ATOM 11287 C C . MET B 2 692 ? 168.490 163.418 140.263 1.00 24.10 692 MET A C 1
ATOM 11288 O O . MET B 2 692 ? 169.298 163.182 139.363 1.00 28.16 692 MET A O 1
ATOM 11293 N N . GLU B 2 693 ? 167.330 164.036 140.059 1.00 31.37 693 GLU A N 1
ATOM 11294 C CA . GLU B 2 693 ? 166.973 164.654 138.788 1.00 35.03 693 GLU A CA 1
ATOM 11295 C C . GLU B 2 693 ? 166.707 166.130 139.036 1.00 38.67 693 GLU A C 1
ATOM 11296 O O . GLU B 2 693 ? 165.724 166.481 139.697 1.00 41.18 693 GLU A O 1
ATOM 11302 N N . ASP B 2 694 ? 167.573 166.987 138.493 1.00 42.11 694 ASP A N 1
ATOM 11303 C CA . ASP B 2 694 ? 167.486 168.435 138.690 1.00 43.36 694 ASP A CA 1
ATOM 11304 C C . ASP B 2 694 ? 167.537 168.795 140.174 1.00 42.13 694 ASP A C 1
ATOM 11305 O O . ASP B 2 694 ? 166.776 169.635 140.654 1.00 40.49 694 ASP A O 1
ATOM 11310 N N . GLY B 2 695 ? 168.437 168.144 140.907 1.00 34.05 695 GLY A N 1
ATOM 11311 C CA . GLY B 2 695 ? 168.637 168.439 142.310 1.00 34.20 695 GLY A CA 1
ATOM 11312 C C . GLY B 2 695 ? 167.617 167.845 143.253 1.00 35.07 695 GLY A C 1
ATOM 11313 O O . GLY B 2 695 ? 167.674 168.128 144.455 1.00 37.57 695 GLY A O 1
ATOM 11314 N N . VAL B 2 696 ? 166.692 167.032 142.755 1.00 27.98 696 VAL A N 1
ATOM 11315 C CA . VAL B 2 696 ? 165.621 166.453 143.554 1.00 27.22 696 VAL A CA 1
ATOM 11316 C C . VAL B 2 696 ? 165.831 164.946 143.599 1.00 26.67 696 VAL A C 1
ATOM 11317 O O . VAL B 2 696 ? 165.973 164.322 142.547 1.00 27.87 696 VAL A O 1
ATOM 11321 N N . PRO B 2 697 ? 165.858 164.327 144.780 1.00 24.43 697 PRO A N 1
ATOM 11322 C CA . PRO B 2 697 ? 166.000 162.868 144.850 1.00 20.02 697 PRO A CA 1
ATOM 11323 C C . PRO B 2 697 ? 164.861 162.153 144.139 1.00 11.51 697 PRO A C 1
ATOM 11324 O O . PRO B 2 697 ? 163.713 162.597 144.155 1.00 18.90 697 PRO A O 1
ATOM 11328 N N . LEU B 2 698 ? 165.198 161.026 143.508 1.00 9.88 698 LEU A N 1
ATOM 11329 C CA . LEU B 2 698 ? 164.214 160.284 142.730 1.00 13.04 698 LEU A CA 1
ATOM 11330 C C . LEU B 2 698 ? 163.124 159.678 143.601 1.00 17.93 698 LEU A C 1
ATOM 11331 O O . LEU B 2 698 ? 162.045 159.360 143.092 1.00 20.68 698 LEU A O 1
ATOM 11336 N N . THR B 2 699 ? 163.385 159.505 144.898 1.00 19.10 699 THR A N 1
ATOM 11337 C CA . THR B 2 699 ? 162.351 159.038 145.814 1.00 12.01 699 THR A CA 1
ATOM 11338 C C . THR B 2 699 ? 161.266 160.085 146.029 1.00 18.57 699 THR A C 1
ATOM 11339 O O . THR B 2 699 ? 160.111 159.734 146.286 1.00 18.37 699 THR A O 1
ATOM 11343 N N . GLU B 2 700 ? 161.611 161.367 145.917 1.00 19.69 700 GLU A N 1
ATOM 11344 C CA . GLU B 2 700 ? 160.636 162.435 146.073 1.00 14.02 700 GLU A CA 1
ATOM 11345 C C . GLU B 2 700 ? 159.821 162.694 144.815 1.00 18.31 700 GLU A C 1
ATOM 11346 O O . GLU B 2 700 ? 158.915 163.532 144.850 1.00 20.34 700 GLU A O 1
ATOM 11352 N N . LEU B 2 701 ? 160.115 162.013 143.715 1.00 19.73 701 LEU A N 1
ATOM 11353 C CA . LEU B 2 701 ? 159.362 162.205 142.489 1.00 17.83 701 LEU A CA 1
ATOM 11354 C C . LEU B 2 701 ? 158.122 161.322 142.479 1.00 17.95 701 LEU A C 1
ATOM 11355 O O . LEU B 2 701 ? 158.102 160.233 143.056 1.00 23.47 701 LEU A O 1
ATOM 11360 N N . THR B 2 702 ? 157.072 161.811 141.819 1.00 22.11 702 THR A N 1
ATOM 11361 C CA . THR B 2 702 ? 155.854 161.021 141.690 1.00 24.75 702 THR A CA 1
ATOM 11362 C C . THR B 2 702 ? 156.032 159.890 140.685 1.00 27.97 702 THR A C 1
ATOM 11363 O O . THR B 2 702 ? 155.328 158.875 140.761 1.00 31.45 702 THR A O 1
ATOM 11367 N N . HIS B 2 703 ? 156.961 160.051 139.742 1.00 26.42 703 HIS A N 1
ATOM 11368 C CA . HIS B 2 703 ? 157.296 159.025 138.754 1.00 26.15 703 HIS A CA 1
ATOM 11369 C C . HIS B 2 703 ? 156.086 158.623 137.921 1.00 28.46 703 HIS A C 1
ATOM 11370 O O . HIS B 2 703 ? 156.014 157.506 137.405 1.00 30.38 703 HIS A O 1
ATOM 11377 N N . SER B 2 704 ? 155.126 159.530 137.798 1.00 32.15 704 SER A N 1
ATOM 11378 C CA . SER B 2 704 ? 154.016 159.395 136.870 1.00 35.03 704 SER A CA 1
ATOM 11379 C C . SER B 2 704 ? 154.193 160.450 135.790 1.00 33.19 704 SER A C 1
ATOM 11380 O O . SER B 2 704 ? 154.380 161.631 136.102 1.00 31.13 704 SER A O 1
ATOM 11383 N N . ASP B 2 705 ? 154.147 160.019 134.529 1.00 36.06 705 ASP A N 1
ATOM 11384 C CA . ASP B 2 705 ? 154.504 160.868 133.394 1.00 31.84 705 ASP A CA 1
ATOM 11385 C C . ASP B 2 705 ? 155.930 161.393 133.561 1.00 32.94 705 ASP A C 1
ATOM 11386 O O . ASP B 2 705 ? 156.201 162.589 133.454 1.00 35.40 705 ASP A O 1
ATOM 11391 N N . CYS B 2 706 ? 156.849 160.472 133.837 1.00 31.68 706 CYS A N 1
ATOM 11392 C CA . CYS B 2 706 ? 158.225 160.805 134.166 1.00 28.60 706 CYS A CA 1
ATOM 11393 C C . CYS B 2 706 ? 159.170 159.968 133.319 1.00 29.13 706 CYS A C 1
ATOM 11394 O O . CYS B 2 706 ? 158.814 158.883 132.853 1.00 30.61 706 CYS A O 1
ATOM 11397 N N . GLU B 2 707 ? 160.375 160.492 133.109 1.00 25.91 707 GLU A N 1
ATOM 11398 C CA . GLU B 2 707 ? 161.411 159.786 132.365 1.00 26.83 707 GLU A CA 1
ATOM 11399 C C . GLU B 2 707 ? 162.763 159.962 133.038 1.00 24.61 707 GLU A C 1
ATOM 11400 O O . GLU B 2 707 ? 163.782 160.189 132.379 1.00 23.66 707 GLU A O 1
ATOM 11406 N N . CYS B 2 708 ? 162.788 159.852 134.364 1.00 24.50 708 CYS A N 1
ATOM 11407 C CA . CYS B 2 708 ? 164.028 159.913 135.119 1.00 19.27 708 CYS A CA 1
ATOM 11408 C C . CYS B 2 708 ? 164.801 158.606 134.960 1.00 17.98 708 CYS A C 1
ATOM 11409 O O . CYS B 2 708 ? 164.327 157.639 134.361 1.00 16.85 708 CYS A O 1
ATOM 11412 N N . LEU B 2 709 ? 166.010 158.580 135.520 1.00 15.63 709 LEU A N 1
ATOM 11413 C CA . LEU B 2 709 ? 166.850 157.390 135.437 1.00 12.23 709 LEU A CA 1
ATOM 11414 C C . LEU B 2 709 ? 166.152 156.172 136.028 1.00 19.15 709 LEU A C 1
ATOM 11415 O O . LEU B 2 709 ? 166.294 155.056 135.516 1.00 21.82 709 LEU A O 1
ATOM 11420 N N . LEU B 2 710 ? 165.396 156.366 137.111 1.00 19.71 710 LEU A N 1
ATOM 11421 C CA . LEU B 2 710 ? 164.692 155.252 137.734 1.00 9.84 710 LEU A CA 1
ATOM 11422 C C . LEU B 2 710 ? 163.617 154.690 136.815 1.00 5.97 710 LEU A C 1
ATOM 11423 O O . LEU B 2 710 ? 163.440 153.471 136.732 1.00 22.59 710 LEU A O 1
ATOM 11428 N N . CYS B 2 711 ? 162.882 155.561 136.123 1.00 11.15 711 CYS A N 1
ATOM 11429 C CA . CYS B 2 711 ? 161.839 155.109 135.209 1.00 17.36 711 CYS A CA 1
ATOM 11430 C C . CYS B 2 711 ? 162.403 154.474 133.947 1.00 14.68 711 CYS A C 1
ATOM 11431 O O . CYS B 2 711 ? 161.700 153.703 133.288 1.00 16.21 711 CYS A O 1
ATOM 11434 N N . GLN B 2 712 ? 163.645 154.791 133.590 1.00 17.41 712 GLN A N 1
ATOM 11435 C CA . GLN B 2 712 ? 164.270 154.189 132.422 1.00 8.66 712 GLN A CA 1
ATOM 11436 C C . GLN B 2 712 ? 164.692 152.751 132.680 1.00 19.42 712 GLN A C 1
ATOM 11437 O O . GLN B 2 712 ? 164.646 151.924 131.765 1.00 22.36 712 GLN A O 1
ATOM 11443 N N . ILE B 2 713 ? 165.091 152.434 133.907 1.00 16.44 713 ILE A N 1
ATOM 11444 C CA . ILE B 2 713 ? 165.540 151.089 134.245 1.00 11.11 713 ILE A CA 1
ATOM 11445 C C . ILE B 2 713 ? 164.395 150.230 134.760 1.00 9.21 713 ILE A C 1
ATOM 11446 O O . ILE B 2 713 ? 164.227 149.086 134.337 1.00 24.80 713 ILE A O 1
ATOM 11451 N N . PHE B 2 714 ? 163.593 150.757 135.679 1.00 5.90 714 PHE A N 1
ATOM 11452 C CA . PHE B 2 714 ? 162.557 149.971 136.335 1.00 12.18 714 PHE A CA 1
ATOM 11453 C C . PHE B 2 714 ? 161.177 150.145 135.718 1.00 11.46 714 PHE A C 1
ATOM 11454 O O . PHE B 2 714 ? 160.248 149.437 136.114 1.00 18.32 714 PHE A O 1
ATOM 11462 N N . GLY B 2 715 ? 161.020 151.048 134.761 1.00 5.20 715 GLY A N 1
ATOM 11463 C CA . GLY B 2 715 ? 159.735 151.256 134.137 1.00 3.77 715 GLY A CA 1
ATOM 11464 C C . GLY B 2 715 ? 158.875 152.251 134.882 1.00 11.09 715 GLY A C 1
ATOM 11465 O O . GLY B 2 715 ? 159.220 152.764 135.946 1.00 19.88 715 GLY A O 1
ATOM 11466 N N . SER B 2 716 ? 157.719 152.530 134.293 1.00 12.13 716 SER A N 1
ATOM 11467 C CA . SER B 2 716 ? 156.766 153.469 134.862 1.00 10.57 716 SER A CA 1
ATOM 11468 C C . SER B 2 716 ? 155.376 153.084 134.381 1.00 15.25 716 SER A C 1
ATOM 11469 O O . SER B 2 716 ? 155.175 152.019 133.792 1.00 20.77 716 SER A O 1
ATOM 11472 N N . GLU B 2 717 ? 154.409 153.963 134.631 1.00 11.57 717 GLU A N 1
ATOM 11473 C CA . GLU B 2 717 ? 153.042 153.737 134.188 1.00 14.70 717 GLU A CA 1
ATOM 11474 C C . GLU B 2 717 ? 152.883 153.888 132.683 1.00 19.10 717 GLU A C 1
ATOM 11475 O O . GLU B 2 717 ? 151.821 153.549 132.154 1.00 14.48 717 GLU A O 1
ATOM 11481 N N . TYR B 2 718 ? 153.906 154.380 131.985 1.00 19.43 718 TYR A N 1
ATOM 11482 C CA . TYR B 2 718 ? 153.854 154.556 130.542 1.00 19.50 718 TYR A CA 1
ATOM 11483 C C . TYR B 2 718 ? 154.807 153.655 129.774 1.00 17.88 718 TYR A C 1
ATOM 11484 O O . TYR B 2 718 ? 154.495 153.276 128.646 1.00 22.11 718 TYR A O 1
ATOM 11493 N N . GLU B 2 719 ? 155.954 153.309 130.348 1.00 15.84 719 GLU A N 1
ATOM 11494 C CA . GLU B 2 719 ? 156.945 152.467 129.694 1.00 13.70 719 GLU A CA 1
ATOM 11495 C C . GLU B 2 719 ? 157.286 151.276 130.579 1.00 16.70 719 GLU A C 1
ATOM 11496 O O . GLU B 2 719 ? 157.534 151.432 131.778 1.00 14.98 719 GLU A O 1
ATOM 11502 N N . ALA B 2 720 ? 157.297 150.087 129.980 1.00 11.56 720 ALA A N 1
ATOM 11503 C CA . ALA B 2 720 ? 157.626 148.868 130.705 1.00 3.65 720 ALA A CA 1
ATOM 11504 C C . ALA B 2 720 ? 159.078 148.878 131.164 1.00 6.70 720 ALA A C 1
ATOM 11505 O O . ALA B 2 720 ? 159.941 149.520 130.561 1.00 17.73 720 ALA A O 1
ATOM 11507 N N . GLY B 2 721 ? 159.340 148.155 132.248 1.00 3.42 721 GLY A N 1
ATOM 11508 C CA . GLY B 2 721 ? 160.681 148.118 132.800 1.00 5.94 721 GLY A CA 1
ATOM 11509 C C . GLY B 2 721 ? 161.624 147.246 131.995 1.00 11.19 721 GLY A C 1
ATOM 11510 O O . GLY B 2 721 ? 161.216 146.365 131.240 1.00 17.83 721 GLY A O 1
ATOM 11511 N N . LYS B 2 722 ? 162.917 147.494 132.182 1.00 6.51 722 LYS A N 1
ATOM 11512 C CA . LYS B 2 722 ? 163.972 146.801 131.457 1.00 12.13 722 LYS A CA 1
ATOM 11513 C C . LYS B 2 722 ? 164.779 145.867 132.349 1.00 4.27 722 LYS A C 1
ATOM 11514 O O . LYS B 2 722 ? 165.866 145.434 131.959 1.00 13.54 722 LYS A O 1
ATOM 11520 N N . ILE B 2 723 ? 164.285 145.565 133.543 1.00 19.48 723 ILE A N 1
ATOM 11521 C CA . ILE B 2 723 ? 164.934 144.642 134.463 1.00 10.68 723 ILE A CA 1
ATOM 11522 C C . ILE B 2 723 ? 163.845 143.815 135.134 1.00 7.96 723 ILE A C 1
ATOM 11523 O O . ILE B 2 723 ? 162.773 144.332 135.462 1.00 14.19 723 ILE A O 1
ATOM 11528 N N . ARG B 2 724 ? 164.100 142.518 135.290 1.00 9.64 724 ARG A N 1
ATOM 11529 C CA . ARG B 2 724 ? 163.111 141.571 135.794 1.00 10.71 724 ARG A CA 1
ATOM 11530 C C . ARG B 2 724 ? 163.697 140.800 136.964 1.00 8.84 724 ARG A C 1
ATOM 11531 O O . ARG B 2 724 ? 164.705 140.111 136.807 1.00 12.12 724 ARG A O 1
ATOM 11539 N N . PHE B 2 725 ? 163.045 140.881 138.118 1.00 11.97 725 PHE A N 1
ATOM 11540 C CA . PHE B 2 725 ? 163.502 140.231 139.339 1.00 7.83 725 PHE A CA 1
ATOM 11541 C C . PHE B 2 725 ? 162.664 138.992 139.600 1.00 6.48 725 PHE A C 1
ATOM 11542 O O . PHE B 2 725 ? 161.436 139.066 139.600 1.00 16.02 725 PHE A O 1
ATOM 11550 N N . GLU B 2 726 ? 163.321 137.867 139.845 1.00 10.45 726 GLU A N 1
ATOM 11551 C CA . GLU B 2 726 ? 162.634 136.634 140.194 1.00 14.29 726 GLU A CA 1
ATOM 11552 C C . GLU B 2 726 ? 162.680 136.397 141.702 1.00 15.27 726 GLU A C 1
ATOM 11553 O O . GLU B 2 726 ? 163.375 137.088 142.448 1.00 17.23 726 GLU A O 1
ATOM 11559 N N . ASP B 2 727 ? 161.905 135.408 142.144 1.00 15.84 727 ASP A N 1
ATOM 11560 C CA . ASP B 2 727 ? 161.938 134.980 143.535 1.00 8.18 727 ASP A CA 1
ATOM 11561 C C . ASP B 2 727 ? 163.307 134.415 143.885 1.00 12.39 727 ASP A C 1
ATOM 11562 O O . ASP B 2 727 ? 163.935 133.722 143.081 1.00 20.27 727 ASP A O 1
ATOM 11567 N N . LEU B 2 728 ? 163.765 134.700 145.097 1.00 17.35 728 LEU A N 1
ATOM 11568 C CA . LEU B 2 728 ? 165.014 134.156 145.607 1.00 7.99 728 LEU A CA 1
ATOM 11569 C C . LEU B 2 728 ? 164.693 133.051 146.604 1.00 11.74 728 LEU A C 1
ATOM 11570 O O . LEU B 2 728 ? 164.016 133.293 147.606 1.00 19.09 728 LEU A O 1
ATOM 11575 N N . VAL B 2 729 ? 165.175 131.846 146.329 1.00 17.93 729 VAL A N 1
ATOM 11576 C CA . VAL B 2 729 ? 164.948 130.704 147.193 1.00 10.10 729 VAL A CA 1
ATOM 11577 C C . VAL B 2 729 ? 166.199 130.461 148.029 1.00 12.51 729 VAL A C 1
ATOM 11578 O O . VAL B 2 729 ? 167.260 131.025 147.778 1.00 17.69 729 VAL A O 1
ATOM 11582 N N . PHE B 2 730 ? 166.074 129.616 149.046 1.00 10.94 730 PHE A N 1
ATOM 11583 C CA . PHE B 2 730 ? 167.164 129.366 149.980 1.00 12.03 730 PHE A CA 1
ATOM 11584 C C . PHE B 2 730 ? 167.821 128.026 149.677 1.00 18.27 730 PHE A C 1
ATOM 11585 O O . PHE B 2 730 ? 167.137 127.012 149.515 1.00 17.03 730 PHE A O 1
ATOM 11593 N N . GLU B 2 731 ? 169.147 128.037 149.578 1.00 17.55 731 GLU A N 1
ATOM 11594 C CA . GLU B 2 731 ? 169.904 126.800 149.463 1.00 11.90 731 GLU A CA 1
ATOM 11595 C C . GLU B 2 731 ? 169.823 126.025 150.772 1.00 18.07 731 GLU A C 1
ATOM 11596 O O . GLU B 2 731 ? 169.832 126.613 151.857 1.00 23.92 731 GLU A O 1
ATOM 11602 N N . SER B 2 732 ? 169.760 124.695 150.657 1.00 22.78 732 SER A N 1
ATOM 11603 C CA . SER B 2 732 ? 169.364 123.791 151.735 1.00 22.27 732 SER A CA 1
ATOM 11604 C C . SER B 2 732 ? 167.892 124.007 152.060 1.00 24.52 732 SER A C 1
ATOM 11605 O O . SER B 2 732 ? 167.176 124.670 151.303 1.00 24.28 732 SER A O 1
ATOM 11608 N N . ASP B 2 733 ? 167.421 123.442 153.166 1.00 28.32 733 ASP A N 1
ATOM 11609 C CA . ASP B 2 733 ? 166.027 123.578 153.588 1.00 29.33 733 ASP A CA 1
ATOM 11610 C C . ASP B 2 733 ? 165.980 124.014 155.045 1.00 31.76 733 ASP A C 1
ATOM 11611 O O . ASP B 2 733 ? 165.719 123.199 155.941 1.00 32.03 733 ASP A O 1
ATOM 11616 N N . PRO B 2 734 ? 166.242 125.290 155.322 1.00 26.59 734 PRO A N 1
ATOM 11617 C CA . PRO B 2 734 ? 166.049 125.794 156.683 1.00 19.31 734 PRO A CA 1
ATOM 11618 C C . PRO B 2 734 ? 164.582 125.756 157.080 1.00 22.32 734 PRO A C 1
ATOM 11619 O O . PRO B 2 734 ? 163.689 126.002 156.267 1.00 22.58 734 PRO A O 1
ATOM 11623 N N . GLU B 2 735 ? 164.346 125.443 158.341 1.00 19.17 735 GLU A N 1
ATOM 11624 C CA . GLU B 2 735 ? 163.017 125.354 158.910 1.00 16.75 735 GLU A CA 1
ATOM 11625 C C . GLU B 2 735 ? 162.788 126.502 159.882 1.00 22.06 735 GLU A C 1
ATOM 11626 O O . GLU B 2 735 ? 163.667 126.799 160.696 1.00 19.46 735 GLU A O 1
ATOM 11632 N N . PRO B 2 736 ? 161.634 127.164 159.821 1.00 18.81 736 PRO A N 1
ATOM 11633 C CA . PRO B 2 736 ? 161.405 128.327 160.688 1.00 11.23 736 PRO A CA 1
ATOM 11634 C C . PRO B 2 736 ? 161.481 127.973 162.166 1.00 16.55 736 PRO A C 1
ATOM 11635 O O . PRO B 2 736 ? 161.045 126.904 162.597 1.00 20.04 736 PRO A O 1
ATOM 11639 N N . VAL B 2 737 ? 162.048 128.893 162.941 1.00 15.61 737 VAL A N 1
ATOM 11640 C CA . VAL B 2 737 ? 162.096 128.811 164.392 1.00 10.22 737 VAL A CA 1
ATOM 11641 C C . VAL B 2 737 ? 161.259 129.956 164.945 1.00 7.23 737 VAL A C 1
ATOM 11642 O O . VAL B 2 737 ? 160.997 130.944 164.262 1.00 18.65 737 VAL A O 1
ATOM 11646 N N . THR B 2 738 ? 160.830 129.816 166.192 1.00 9.44 738 THR A N 1
ATOM 11647 C CA . THR B 2 738 ? 159.946 130.792 166.818 1.00 16.19 738 THR A CA 1
ATOM 11648 C C . THR B 2 738 ? 160.712 131.608 167.850 1.00 12.82 738 THR A C 1
ATOM 11649 O O . THR B 2 738 ? 161.439 131.052 168.677 1.00 16.56 738 THR A O 1
ATOM 11653 N N . PHE B 2 739 ? 160.556 132.924 167.781 1.00 6.80 739 PHE A N 1
ATOM 11654 C CA . PHE B 2 739 ? 161.079 133.853 168.770 1.00 8.51 739 PHE A CA 1
ATOM 11655 C C . PHE B 2 739 ? 159.917 134.638 169.358 1.00 9.41 739 PHE A C 1
ATOM 11656 O O . PHE B 2 739 ? 158.996 135.028 168.637 1.00 11.78 739 PHE A O 1
ATOM 11664 N N . ASP B 2 740 ? 159.950 134.860 170.666 1.00 8.92 740 ASP A N 1
ATOM 11665 C CA . ASP B 2 740 ? 158.885 135.578 171.346 1.00 4.39 740 ASP A CA 1
ATOM 11666 C C . ASP B 2 740 ? 159.458 136.807 172.037 1.00 7.84 740 ASP A C 1
ATOM 11667 O O . ASP B 2 740 ? 160.606 136.805 172.486 1.00 12.55 740 ASP A O 1
ATOM 11672 N N . HIS B 2 741 ? 158.657 137.866 172.105 1.00 12.44 741 HIS A N 1
ATOM 11673 C CA . HIS B 2 741 ? 159.107 139.140 172.643 1.00 8.46 741 HIS A CA 1
ATOM 11674 C C . HIS B 2 741 ? 158.068 139.712 173.593 1.00 13.24 741 HIS A C 1
ATOM 11675 O O . HIS B 2 741 ? 156.873 139.435 173.472 1.00 18.97 741 HIS A O 1
ATOM 11682 N N . VAL B 2 742 ? 158.537 140.522 174.538 1.00 10.38 742 VAL A N 1
ATOM 11683 C CA . VAL B 2 742 ? 157.673 141.294 175.423 1.00 11.60 742 VAL A CA 1
ATOM 11684 C C . VAL B 2 742 ? 158.209 142.715 175.511 1.00 12.66 742 VAL A C 1
ATOM 11685 O O . VAL B 2 742 ? 159.424 142.930 175.558 1.00 6.88 742 VAL A O 1
ATOM 11689 N N . ALA B 2 743 ? 157.298 143.685 175.520 1.00 14.56 743 ALA A N 1
ATOM 11690 C CA . ALA B 2 743 ? 157.639 145.070 175.807 1.00 2.13 743 ALA A CA 1
ATOM 11691 C C . ALA B 2 743 ? 157.600 145.302 177.310 1.00 6.86 743 ALA A C 1
ATOM 11692 O O . ALA B 2 743 ? 156.694 144.830 177.999 1.00 20.22 743 ALA A O 1
ATOM 11694 N N . ILE B 2 744 ? 158.585 146.033 177.815 1.00 6.34 744 ILE A N 1
ATOM 11695 C CA . ILE B 2 744 ? 158.751 146.236 179.249 1.00 14.90 744 ILE A CA 1
ATOM 11696 C C . ILE B 2 744 ? 158.251 147.626 179.607 1.00 13.87 744 ILE A C 1
ATOM 11697 O O . ILE B 2 744 ? 158.730 148.626 179.062 1.00 13.64 744 ILE A O 1
ATOM 11702 N N . ASP B 2 745 ? 157.291 147.685 180.528 1.00 19.93 745 ASP A N 1
ATOM 11703 C CA . ASP B 2 745 ? 156.811 148.958 181.050 1.00 14.62 745 ASP A CA 1
ATOM 11704 C C . ASP B 2 745 ? 157.951 149.710 181.722 1.00 9.16 745 ASP A C 1
ATOM 11705 O O . ASP B 2 745 ? 158.643 149.171 182.588 1.00 17.32 745 ASP A O 1
ATOM 11710 N N . ARG B 2 746 ? 158.143 150.967 181.321 1.00 9.36 746 ARG A N 1
ATOM 11711 C CA . ARG B 2 746 ? 159.278 151.744 181.804 1.00 13.32 746 ARG A CA 1
ATOM 11712 C C . ARG B 2 746 ? 159.141 152.136 183.267 1.00 16.34 746 ARG A C 1
ATOM 11713 O O . ARG B 2 746 ? 160.133 152.538 183.882 1.00 20.65 746 ARG A O 1
ATOM 11721 N N . PHE B 2 747 ? 157.943 152.027 183.837 1.00 14.26 747 PHE A N 1
ATOM 11722 C CA . PHE B 2 747 ? 157.708 152.342 185.239 1.00 10.51 747 PHE A CA 1
ATOM 11723 C C . PHE B 2 747 ? 157.700 151.088 186.108 1.00 9.69 747 PHE A C 1
ATOM 11724 O O . PHE B 2 747 ? 158.460 150.998 187.074 1.00 12.12 747 PHE A O 1
ATOM 11732 N N . THR B 2 748 ? 156.858 150.108 185.775 1.00 13.74 748 THR A N 1
ATOM 11733 C CA . THR B 2 748 ? 156.759 148.914 186.607 1.00 12.43 748 THR A CA 1
ATOM 11734 C C . THR B 2 748 ? 157.937 147.971 186.397 1.00 12.31 748 THR A C 1
ATOM 11735 O O . THR B 2 748 ? 158.305 147.230 187.313 1.00 13.02 748 THR A O 1
ATOM 11739 N N . GLY B 2 749 ? 158.542 147.984 185.214 1.00 11.76 749 GLY A N 1
ATOM 11740 C CA . GLY B 2 749 ? 159.651 147.104 184.924 1.00 10.32 749 GLY A CA 1
ATOM 11741 C C . GLY B 2 749 ? 159.262 145.708 184.504 1.00 15.35 749 GLY A C 1
ATOM 11742 O O . GLY B 2 749 ? 160.150 144.884 184.260 1.00 17.99 749 GLY A O 1
ATOM 11743 N N . GLY B 2 750 ? 157.965 145.414 184.416 1.00 14.71 750 GLY A N 1
ATOM 11744 C CA . GLY B 2 750 ? 157.477 144.127 183.986 1.00 2.25 750 GLY A CA 1
ATOM 11745 C C . GLY B 2 750 ? 156.884 144.187 182.588 1.00 6.84 750 GLY A C 1
ATOM 11746 O O . GLY B 2 750 ? 156.853 145.221 181.931 1.00 14.16 750 GLY A O 1
ATOM 11747 N N . ALA B 2 751 ? 156.407 143.030 182.145 1.00 10.79 751 ALA A N 1
ATOM 11748 C CA . ALA B 2 751 ? 155.851 142.914 180.805 1.00 6.20 751 ALA A CA 1
ATOM 11749 C C . ALA B 2 751 ? 154.569 143.726 180.690 1.00 16.20 751 ALA A C 1
ATOM 11750 O O . ALA B 2 751 ? 153.657 143.590 181.509 1.00 25.26 751 ALA A O 1
ATOM 11752 N N . ALA B 2 752 ? 154.502 144.571 179.666 1.00 16.37 752 ALA A N 1
ATOM 11753 C CA . ALA B 2 752 ? 153.322 145.382 179.427 1.00 15.74 752 ALA A CA 1
ATOM 11754 C C . ALA B 2 752 ? 152.212 144.545 178.809 1.00 22.34 752 ALA A C 1
ATOM 11755 O O . ALA B 2 752 ? 152.461 143.570 178.096 1.00 26.49 752 ALA A O 1
ATOM 11757 N N . ALA B 2 753 ? 150.974 144.938 179.092 1.00 33.59 753 ALA A N 1
ATOM 11758 C CA . ALA B 2 753 ? 149.797 144.268 178.544 1.00 33.48 753 ALA A CA 1
ATOM 11759 C C . ALA B 2 753 ? 149.641 144.701 177.094 1.00 32.27 753 ALA A C 1
ATOM 11760 O O . ALA B 2 753 ? 149.012 145.713 176.787 1.00 35.71 753 ALA A O 1
ATOM 11762 N N . LYS B 2 754 ? 150.230 143.929 176.188 1.00 31.96 754 LYS A N 1
ATOM 11763 C CA . LYS B 2 754 ? 150.177 144.234 174.769 1.00 31.38 754 LYS A CA 1
ATOM 11764 C C . LYS B 2 754 ? 149.828 142.985 173.977 1.00 33.42 754 LYS A C 1
ATOM 11765 O O . LYS B 2 754 ? 149.919 141.859 174.471 1.00 34.40 754 LYS A O 1
ATOM 11771 N N . LYS B 2 755 ? 149.406 143.211 172.736 1.00 39.64 755 LYS A N 1
ATOM 11772 C CA . LYS B 2 755 ? 149.117 142.116 171.824 1.00 38.12 755 LYS A CA 1
ATOM 11773 C C . LYS B 2 755 ? 150.383 141.314 171.551 1.00 40.45 755 LYS A C 1
ATOM 11774 O O . LYS B 2 755 ? 151.481 141.869 171.456 1.00 40.40 755 LYS A O 1
ATOM 11780 N N . LYS B 2 756 ? 150.225 139.997 171.438 1.00 35.48 756 LYS A N 1
ATOM 11781 C CA . LYS B 2 756 ? 151.364 139.126 171.180 1.00 33.53 756 LYS A CA 1
ATOM 11782 C C . LYS B 2 756 ? 151.973 139.439 169.821 1.00 35.99 756 LYS A C 1
ATOM 11783 O O . LYS B 2 756 ? 151.258 139.609 168.830 1.00 33.94 756 LYS A O 1
ATOM 11789 N N . PHE B 2 757 ? 153.301 139.526 169.779 1.00 25.00 757 PHE A N 1
ATOM 11790 C CA . PHE B 2 757 ? 154.007 139.834 168.542 1.00 20.54 757 PHE A CA 1
ATOM 11791 C C . PHE B 2 757 ? 155.229 138.942 168.391 1.00 23.58 757 PHE A C 1
ATOM 11792 O O . PHE B 2 757 ? 156.305 139.391 167.983 1.00 25.60 757 PHE A O 1
ATOM 11800 N N . ASP B 2 758 ? 155.075 137.661 168.716 1.00 18.60 758 ASP A N 1
ATOM 11801 C CA . ASP B 2 758 ? 156.114 136.686 168.432 1.00 13.44 758 ASP A CA 1
ATOM 11802 C C . ASP B 2 758 ? 156.252 136.494 166.924 1.00 8.88 758 ASP A C 1
ATOM 11803 O O . ASP B 2 758 ? 155.312 136.700 166.153 1.00 14.98 758 ASP A O 1
ATOM 11808 N N . ASP B 2 759 ? 157.452 136.116 166.504 1.00 11.71 759 ASP A N 1
ATOM 11809 C CA . ASP B 2 759 ? 157.760 135.941 165.094 1.00 9.52 759 ASP A CA 1
ATOM 11810 C C . ASP B 2 759 ? 158.315 134.546 164.851 1.00 8.64 759 ASP A C 1
ATOM 11811 O O . ASP B 2 759 ? 158.826 133.891 165.762 1.00 10.00 759 ASP A O 1
ATOM 11816 N N . SER B 2 760 ? 158.196 134.095 163.608 1.00 14.22 760 SER A N 1
ATOM 11817 C CA . SER B 2 760 ? 158.685 132.785 163.186 1.00 6.25 760 SER A CA 1
ATOM 11818 C C . SER B 2 760 ? 159.552 132.956 161.943 1.00 18.21 760 SER A C 1
ATOM 11819 O O . SER B 2 760 ? 159.122 132.666 160.821 1.00 11.81 760 SER A O 1
ATOM 11822 N N . PRO B 2 761 ? 160.780 133.438 162.109 1.00 19.24 761 PRO A N 1
ATOM 11823 C CA . PRO B 2 761 ? 161.671 133.646 160.968 1.00 16.43 761 PRO A CA 1
ATOM 11824 C C . PRO B 2 761 ? 162.474 132.398 160.607 1.00 13.65 761 PRO A C 1
ATOM 11825 O O . PRO B 2 761 ? 162.501 131.404 161.333 1.00 13.61 761 PRO A O 1
ATOM 11829 N N . LEU B 2 762 ? 163.129 132.473 159.457 1.00 10.10 762 LEU A N 1
ATOM 11830 C CA . LEU B 2 762 ? 164.095 131.453 159.068 1.00 15.25 762 LEU A CA 1
ATOM 11831 C C . LEU B 2 762 ? 165.412 131.686 159.799 1.00 9.35 762 LEU A C 1
ATOM 11832 O O . LEU B 2 762 ? 165.954 132.791 159.744 1.00 9.32 762 LEU A O 1
ATOM 11837 N N . PRO B 2 763 ? 165.945 130.685 160.494 1.00 18.31 763 PRO A N 1
ATOM 11838 C CA . PRO B 2 763 ? 167.166 130.900 161.279 1.00 19.49 763 PRO A CA 1
ATOM 11839 C C . PRO B 2 763 ? 168.380 131.144 160.397 1.00 11.83 763 PRO A C 1
ATOM 11840 O O . PRO B 2 763 ? 168.530 130.552 159.329 1.00 24.02 763 PRO A O 1
ATOM 11844 N N . GLY B 2 764 ? 169.258 132.018 160.868 1.00 9.52 764 GLY A N 1
ATOM 11845 C CA . GLY B 2 764 ? 170.498 132.309 160.184 1.00 11.64 764 GLY A CA 1
ATOM 11846 C C . GLY B 2 764 ? 171.516 132.799 161.184 1.00 8.18 764 GLY A C 1
ATOM 11847 O O . GLY B 2 764 ? 171.173 133.561 162.087 1.00 17.30 764 GLY A O 1
ATOM 11848 N N . SER B 2 765 ? 172.758 132.364 161.056 1.00 7.28 765 SER A N 1
ATOM 11849 C CA . SER B 2 765 ? 173.791 132.702 162.021 1.00 16.23 765 SER A CA 1
ATOM 11850 C C . SER B 2 765 ? 175.128 132.769 161.304 1.00 15.98 765 SER A C 1
ATOM 11851 O O . SER B 2 765 ? 175.252 132.303 160.168 1.00 10.68 765 SER A O 1
ATOM 11854 N N . PRO B 2 766 ? 176.141 133.375 161.929 1.00 20.59 766 PRO A N 1
ATOM 11855 C CA . PRO B 2 766 ? 177.487 133.328 161.335 1.00 16.94 766 PRO A CA 1
ATOM 11856 C C . PRO B 2 766 ? 178.006 131.919 161.100 1.00 8.57 766 PRO A C 1
ATOM 11857 O O . PRO B 2 766 ? 178.751 131.700 160.138 1.00 16.38 766 PRO A O 1
ATOM 11861 N N . ALA B 2 767 ? 177.646 130.957 161.951 1.00 13.62 767 ALA A N 1
ATOM 11862 C CA . ALA B 2 767 ? 178.127 129.591 161.768 1.00 11.54 767 ALA A CA 1
ATOM 11863 C C . ALA B 2 767 ? 177.373 128.872 160.655 1.00 18.80 767 ALA A C 1
ATOM 11864 O O . ALA B 2 767 ? 177.964 128.079 159.912 1.00 22.31 767 ALA A O 1
ATOM 11866 N N . ARG B 2 768 ? 176.073 129.126 160.521 1.00 14.80 768 ARG A N 1
ATOM 11867 C CA . ARG B 2 768 ? 175.247 128.494 159.492 1.00 11.71 768 ARG A CA 1
ATOM 11868 C C . ARG B 2 768 ? 174.478 129.572 158.744 1.00 15.77 768 ARG A C 1
ATOM 11869 O O . ARG B 2 768 ? 173.264 129.731 158.932 1.00 21.83 768 ARG A O 1
ATOM 11877 N N . PRO B 2 769 ? 175.150 130.323 157.873 1.00 13.92 769 PRO A N 1
ATOM 11878 C CA . PRO B 2 769 ? 174.484 131.436 157.189 1.00 10.12 769 PRO A CA 1
ATOM 11879 C C . PRO B 2 769 ? 173.393 130.964 156.246 1.00 4.40 769 PRO A C 1
ATOM 11880 O O . PRO B 2 769 ? 173.445 129.866 155.690 1.00 14.87 769 PRO A O 1
ATOM 11884 N N . LEU B 2 770 ? 172.390 131.816 156.077 1.00 6.42 770 LEU A N 1
ATOM 11885 C CA . LEU B 2 770 ? 171.368 131.598 155.069 1.00 5.36 770 LEU A CA 1
ATOM 11886 C C . LEU B 2 770 ? 171.939 131.914 153.695 1.00 11.72 770 LEU A C 1
ATOM 11887 O O . LEU B 2 770 ? 172.604 132.937 153.510 1.00 6.27 770 LEU A O 1
ATOM 11892 N N . MET B 2 771 ? 171.698 131.024 152.739 1.00 16.02 771 MET A N 1
ATOM 11893 C CA . MET B 2 771 ? 172.184 131.171 151.371 1.00 5.29 771 MET A CA 1
ATOM 11894 C C . MET B 2 771 ? 170.980 131.415 150.475 1.00 5.81 771 MET A C 1
ATOM 11895 O O . MET B 2 771 ? 170.179 130.511 150.229 1.00 13.19 771 MET A O 1
ATOM 11900 N N . LEU B 2 772 ? 170.858 132.643 149.996 1.00 3.98 772 LEU A N 1
ATOM 11901 C CA . LEU B 2 772 ? 169.722 133.076 149.199 1.00 3.99 772 LEU A CA 1
ATOM 11902 C C . LEU B 2 772 ? 170.174 133.234 147.753 1.00 11.62 772 LEU A C 1
ATOM 11903 O O . LEU B 2 772 ? 171.084 134.018 147.467 1.00 13.26 772 LEU A O 1
ATOM 11908 N N . LYS B 2 773 ? 169.558 132.479 146.850 1.00 13.40 773 LYS A N 1
ATOM 11909 C CA . LYS B 2 773 ? 169.999 132.438 145.465 1.00 15.50 773 LYS A CA 1
ATOM 11910 C C . LYS B 2 773 ? 168.832 132.577 144.501 1.00 9.17 773 LYS A C 1
ATOM 11911 O O . LYS B 2 773 ? 167.732 132.077 144.749 1.00 12.45 773 LYS A O 1
ATOM 11917 N N . GLY B 2 774 ? 169.099 133.253 143.396 1.00 1.43 774 GLY A N 1
ATOM 11918 C CA . GLY B 2 774 ? 168.127 133.413 142.340 1.00 7.76 774 GLY A CA 1
ATOM 11919 C C . GLY B 2 774 ? 168.764 134.124 141.173 1.00 11.84 774 GLY A C 1
ATOM 11920 O O . GLY B 2 774 ? 169.988 134.217 141.071 1.00 17.08 774 GLY A O 1
ATOM 11921 N N . SER B 2 775 ? 167.919 134.636 140.288 1.00 12.91 775 SER A N 1
ATOM 11922 C CA . SER B 2 775 ? 168.426 135.354 139.133 1.00 2.30 775 SER A CA 1
ATOM 11923 C C . SER B 2 775 ? 167.479 136.485 138.773 1.00 7.15 775 SER A C 1
ATOM 11924 O O . SER B 2 775 ? 166.259 136.329 138.847 1.00 8.40 775 SER A O 1
ATOM 11927 N N . PHE B 2 776 ? 168.048 137.620 138.384 1.00 8.47 776 PHE A N 1
ATOM 11928 C CA . PHE B 2 776 ? 167.289 138.660 137.710 1.00 9.52 776 PHE A CA 1
ATOM 11929 C C . PHE B 2 776 ? 167.842 138.833 136.304 1.00 5.09 776 PHE A C 1
ATOM 11930 O O . PHE B 2 776 ? 169.026 138.597 136.058 1.00 13.15 776 PHE A O 1
ATOM 11938 N N . TRP B 2 777 ? 166.970 139.210 135.380 1.00 10.76 777 TRP A N 1
ATOM 11939 C CA . TRP B 2 777 ? 167.315 139.340 133.974 1.00 9.20 777 TRP A CA 1
ATOM 11940 C C . TRP B 2 777 ? 167.322 140.811 133.590 1.00 4.83 777 TRP A C 1
ATOM 11941 O O . TRP B 2 777 ? 166.447 141.571 134.011 1.00 11.46 777 TRP A O 1
ATOM 11952 N N . ILE B 2 778 ? 168.308 141.210 132.794 1.00 6.47 778 ILE A N 1
ATOM 11953 C CA . ILE B 2 778 ? 168.453 142.593 132.365 1.00 4.65 778 ILE A CA 1
ATOM 11954 C C . ILE B 2 778 ? 168.601 142.623 130.850 1.00 12.34 778 ILE A C 1
ATOM 11955 O O . ILE B 2 778 ? 169.305 141.792 130.267 1.00 16.99 778 ILE A O 1
ATOM 11960 N N . ARG B 2 779 ? 167.907 143.561 130.209 1.00 14.04 779 ARG A N 1
ATOM 11961 C CA . ARG B 2 779 ? 168.028 143.727 128.767 1.00 14.64 779 ARG A CA 1
ATOM 11962 C C . ARG B 2 779 ? 169.449 144.123 128.382 1.00 15.98 779 ARG A C 1
ATOM 11963 O O . ARG B 2 779 ? 170.131 144.858 129.100 1.00 19.92 779 ARG A O 1
ATOM 11971 N N . ARG B 2 780 ? 169.892 143.618 127.226 1.00 19.37 780 ARG A N 1
ATOM 11972 C CA . ARG B 2 780 ? 171.277 143.810 126.808 1.00 20.44 780 ARG A CA 1
ATOM 11973 C C . ARG B 2 780 ? 171.571 145.266 126.475 1.00 19.04 780 ARG A C 1
ATOM 11974 O O . ARG B 2 780 ? 172.689 145.738 126.697 1.00 29.64 780 ARG A O 1
ATOM 11982 N N . ASP B 2 781 ? 170.591 145.996 125.939 1.00 14.35 781 ASP A N 1
ATOM 11983 C CA . ASP B 2 781 ? 170.810 147.418 125.697 1.00 19.09 781 ASP A CA 1
ATOM 11984 C C . ASP B 2 781 ? 171.006 148.180 127.001 1.00 18.80 781 ASP A C 1
ATOM 11985 O O . ASP B 2 781 ? 171.743 149.171 127.035 1.00 30.10 781 ASP A O 1
ATOM 11990 N N . VAL B 2 782 ? 170.356 147.740 128.077 1.00 21.22 782 VAL A N 1
ATOM 11991 C CA . VAL B 2 782 ? 170.642 148.290 129.396 1.00 22.94 782 VAL A CA 1
ATOM 11992 C C . VAL B 2 782 ? 172.031 147.870 129.854 1.00 21.77 782 VAL A C 1
ATOM 11993 O O . VAL B 2 782 ? 172.748 148.641 130.501 1.00 25.33 782 VAL A O 1
ATOM 11997 N N . LEU B 2 783 ? 172.430 146.640 129.531 1.00 18.97 783 LEU A N 1
ATOM 11998 C CA . LEU B 2 783 ? 173.724 146.132 129.963 1.00 22.69 783 LEU A CA 1
ATOM 11999 C C . LEU B 2 783 ? 174.866 146.678 129.120 1.00 24.72 783 LEU A C 1
ATOM 12000 O O . LEU B 2 783 ? 176.027 146.572 129.523 1.00 29.25 783 LEU A O 1
ATOM 12005 N N . GLU B 2 784 ? 174.564 147.263 127.969 1.00 31.30 784 GLU A N 1
ATOM 12006 C CA . GLU B 2 784 ? 175.561 147.904 127.125 1.00 29.76 784 GLU A CA 1
ATOM 12007 C C . GLU B 2 784 ? 175.661 149.404 127.366 1.00 30.58 784 GLU A C 1
ATOM 12008 O O . GLU B 2 784 ? 176.497 150.063 126.741 1.00 32.91 784 GLU A O 1
ATOM 12014 N N . ASP B 2 785 ? 174.843 149.948 128.261 1.00 34.24 785 ASP A N 1
ATOM 12015 C CA . ASP B 2 785 ? 174.818 151.373 128.563 1.00 30.99 785 ASP A CA 1
ATOM 12016 C C . ASP B 2 785 ? 175.656 151.631 129.807 1.00 32.49 785 ASP A C 1
ATOM 12017 O O . ASP B 2 785 ? 175.396 151.050 130.864 1.00 38.28 785 ASP A O 1
ATOM 12022 N N . GLU B 2 786 ? 176.658 152.500 129.678 1.00 39.71 786 GLU A N 1
ATOM 12023 C CA . GLU B 2 786 ? 177.574 152.740 130.788 1.00 42.08 786 GLU A CA 1
ATOM 12024 C C . GLU B 2 786 ? 176.882 153.441 131.949 1.00 38.22 786 GLU A C 1
ATOM 12025 O O . GLU B 2 786 ? 177.238 153.219 133.110 1.00 40.74 786 GLU A O 1
ATOM 12031 N N . GLU B 2 787 ? 175.904 154.301 131.660 1.00 36.15 787 GLU A N 1
ATOM 12032 C CA . GLU B 2 787 ? 175.233 155.038 132.726 1.00 33.54 787 GLU A CA 1
ATOM 12033 C C . GLU B 2 787 ? 174.214 154.171 133.457 1.00 34.72 787 GLU A C 1
ATOM 12034 O O . GLU B 2 787 ? 173.981 154.361 134.656 1.00 33.74 787 GLU A O 1
ATOM 12040 N N . TYR B 2 788 ? 173.583 153.228 132.755 1.00 27.99 788 TYR A N 1
ATOM 12041 C CA . TYR B 2 788 ? 172.633 152.337 133.416 1.00 23.50 788 TYR A CA 1
ATOM 12042 C C . TYR B 2 788 ? 173.351 151.302 134.273 1.00 20.86 788 TYR A C 1
ATOM 12043 O O . TYR B 2 788 ? 172.928 151.021 135.398 1.00 23.92 788 TYR A O 1
ATOM 12052 N N . CYS B 2 789 ? 174.433 150.722 133.755 1.00 22.40 789 CYS A N 1
ATOM 12053 C CA . CYS B 2 789 ? 175.215 149.780 134.545 1.00 24.30 789 CYS A CA 1
ATOM 12054 C C . CYS B 2 789 ? 175.897 150.469 135.714 1.00 19.31 789 CYS A C 1
ATOM 12055 O O . CYS B 2 789 ? 176.160 149.834 136.739 1.00 23.07 789 CYS A O 1
ATOM 12058 N N . LYS B 2 790 ? 176.204 151.757 135.567 1.00 19.12 790 LYS A N 1
ATOM 12059 C CA . LYS B 2 790 ? 176.770 152.521 136.671 1.00 20.54 790 LYS A CA 1
ATOM 12060 C C . LYS B 2 790 ? 175.753 152.709 137.789 1.00 17.51 790 LYS A C 1
ATOM 12061 O O . LYS B 2 790 ? 176.089 152.587 138.969 1.00 18.28 790 LYS A O 1
ATOM 12067 N N . ALA B 2 791 ? 174.501 153.002 137.433 1.00 13.71 791 ALA A N 1
ATOM 12068 C CA . ALA B 2 791 ? 173.470 153.234 138.438 1.00 13.23 791 ALA A CA 1
ATOM 12069 C C . ALA B 2 791 ? 173.172 151.973 139.238 1.00 16.36 791 ALA A C 1
ATOM 12070 O O . ALA B 2 791 ? 173.014 152.031 140.462 1.00 21.61 791 ALA A O 1
ATOM 12072 N N . LEU B 2 792 ? 173.072 150.830 138.561 1.00 15.02 792 LEU A N 1
ATOM 12073 C CA . LEU B 2 792 ? 172.799 149.576 139.250 1.00 9.37 792 LEU A CA 1
ATOM 12074 C C . LEU B 2 792 ? 173.987 149.137 140.092 1.00 13.89 792 LEU A C 1
ATOM 12075 O O . LEU B 2 792 ? 173.809 148.570 141.174 1.00 24.59 792 LEU A O 1
ATOM 12080 N N . GLY B 2 793 ? 175.205 149.385 139.613 1.00 16.77 793 GLY A N 1
ATOM 12081 C CA . GLY B 2 793 ? 176.381 148.977 140.362 1.00 13.50 793 GLY A CA 1
ATOM 12082 C C . GLY B 2 793 ? 176.531 149.718 141.676 1.00 16.04 793 GLY A C 1
ATOM 12083 O O . GLY B 2 793 ? 176.952 149.140 142.679 1.00 21.83 793 GLY A O 1
ATOM 12084 N N . LYS B 2 794 ? 176.209 151.013 141.682 1.00 14.62 794 LYS A N 1
ATOM 12085 C CA . LYS B 2 794 ? 176.259 151.786 142.918 1.00 13.02 794 LYS A CA 1
ATOM 12086 C C . LYS B 2 794 ? 175.217 151.303 143.917 1.00 14.70 794 LYS A C 1
ATOM 12087 O O . LYS B 2 794 ? 175.496 151.199 145.116 1.00 15.90 794 LYS A O 1
ATOM 12093 N N . ALA B 2 795 ? 174.005 151.020 143.444 1.00 15.10 795 ALA A N 1
ATOM 12094 C CA . ALA B 2 795 ? 172.960 150.527 144.330 1.00 6.94 795 ALA A CA 1
ATOM 12095 C C . ALA B 2 795 ? 173.317 149.159 144.893 1.00 14.44 795 ALA A C 1
ATOM 12096 O O . ALA B 2 795 ? 173.237 148.937 146.107 1.00 22.25 795 ALA A O 1
ATOM 12098 N N . LEU B 2 796 ? 173.720 148.228 144.025 1.00 8.34 796 LEU A N 1
ATOM 12099 C CA . LEU B 2 796 ? 174.116 146.902 144.478 1.00 5.10 796 LEU A CA 1
ATOM 12100 C C . LEU B 2 796 ? 175.364 146.941 145.344 1.00 11.37 796 LEU A C 1
ATOM 12101 O O . LEU B 2 796 ? 175.621 145.985 146.080 1.00 18.89 796 LEU A O 1
ATOM 12106 N N . ALA B 2 797 ? 176.144 148.020 145.273 1.00 4.29 797 ALA A N 1
ATOM 12107 C CA . ALA B 2 797 ? 177.266 148.183 146.189 1.00 11.42 797 ALA A CA 1
ATOM 12108 C C . ALA B 2 797 ? 176.789 148.540 147.593 1.00 9.45 797 ALA A C 1
ATOM 12109 O O . ALA B 2 797 ? 177.456 148.216 148.580 1.00 9.80 797 ALA A O 1
ATOM 12111 N N . ASP B 2 798 ? 175.650 149.231 147.701 1.00 12.51 798 ASP A N 1
ATOM 12112 C CA . ASP B 2 798 ? 175.083 149.537 149.012 1.00 7.14 798 ASP A CA 1
ATOM 12113 C C . ASP B 2 798 ? 174.378 148.331 149.613 1.00 4.26 798 ASP A C 1
ATOM 12114 O O . ASP B 2 798 ? 174.384 148.151 150.834 1.00 7.20 798 ASP A O 1
ATOM 12119 N N . VAL B 2 799 ? 173.739 147.512 148.780 1.00 8.69 799 VAL A N 1
ATOM 12120 C CA . VAL B 2 799 ? 173.179 146.258 149.273 1.00 9.33 799 VAL A CA 1
ATOM 12121 C C . VAL B 2 799 ? 174.295 145.337 149.749 1.00 12.16 799 VAL A C 1
ATOM 12122 O O . VAL B 2 799 ? 174.191 144.701 150.803 1.00 18.51 799 VAL A O 1
ATOM 12126 N N . ASN B 2 800 ? 175.384 145.266 148.985 1.00 6.68 800 ASN A N 1
ATOM 12127 C CA . ASN B 2 800 ? 176.535 144.463 149.370 1.00 6.03 800 ASN A CA 1
ATOM 12128 C C . ASN B 2 800 ? 177.199 144.970 150.646 1.00 2.93 800 ASN A C 1
ATOM 12129 O O . ASN B 2 800 ? 177.830 144.179 151.352 1.00 17.65 800 ASN A O 1
ATOM 12134 N N . ASN B 2 801 ? 177.064 146.258 150.966 1.00 6.74 801 ASN A N 1
ATOM 12135 C CA . ASN B 2 801 ? 177.654 146.837 152.166 1.00 7.52 801 ASN A CA 1
ATOM 12136 C C . ASN B 2 801 ? 176.676 146.923 153.336 1.00 6.97 801 ASN A C 1
ATOM 12137 O O . ASN B 2 801 ? 176.935 147.660 154.292 1.00 6.78 801 ASN A O 1
ATOM 12142 N N . GLY B 2 802 ? 175.570 146.190 153.283 1.00 15.47 802 GLY A N 1
ATOM 12143 C CA . GLY B 2 802 ? 174.660 146.088 154.410 1.00 4.22 802 GLY A CA 1
ATOM 12144 C C . GLY B 2 802 ? 173.898 147.346 154.760 1.00 12.28 802 GLY A C 1
ATOM 12145 O O . GLY B 2 802 ? 173.719 147.647 155.947 1.00 21.11 802 GLY A O 1
ATOM 12146 N N . LEU B 2 803 ? 173.437 148.088 153.757 1.00 12.55 803 LEU A N 1
ATOM 12147 C CA . LEU B 2 803 ? 172.615 149.266 153.972 1.00 6.97 803 LEU A CA 1
ATOM 12148 C C . LEU B 2 803 ? 171.149 149.028 153.654 1.00 7.68 803 LEU A C 1
ATOM 12149 O O . LEU B 2 803 ? 170.316 149.879 153.978 1.00 12.05 803 LEU A O 1
ATOM 12154 N N . TYR B 2 804 ? 170.816 147.901 153.037 1.00 11.85 804 TYR A N 1
ATOM 12155 C CA . TYR B 2 804 ? 169.452 147.594 152.619 1.00 17.90 804 TYR A CA 1
ATOM 12156 C C . TYR B 2 804 ? 169.111 146.190 153.096 1.00 12.08 804 TYR A C 1
ATOM 12157 O O . TYR B 2 804 ? 169.239 145.218 152.341 1.00 20.12 804 TYR A O 1
ATOM 12166 N N . PRO B 2 805 ? 168.690 146.046 154.354 1.00 19.97 805 PRO A N 1
ATOM 12167 C CA . PRO B 2 805 ? 168.287 144.727 154.853 1.00 19.96 805 PRO A CA 1
ATOM 12168 C C . PRO B 2 805 ? 167.092 144.179 154.095 1.00 14.99 805 PRO A C 1
ATOM 12169 O O . PRO B 2 805 ? 166.274 144.921 153.551 1.00 19.97 805 PRO A O 1
ATOM 12173 N N . LEU B 2 806 ? 167.006 142.857 154.060 1.00 12.24 806 LEU A N 1
ATOM 12174 C CA . LEU B 2 806 ? 165.975 142.155 153.313 1.00 13.91 806 LEU A CA 1
ATOM 12175 C C . LEU B 2 806 ? 164.892 141.677 154.269 1.00 9.58 806 LEU A C 1
ATOM 12176 O O . LEU B 2 806 ? 165.193 141.100 155.317 1.00 22.60 806 LEU A O 1
ATOM 12181 N N . GLY B 2 807 ? 163.640 141.930 153.914 1.00 6.35 807 GLY A N 1
ATOM 12182 C CA . GLY B 2 807 ? 162.532 141.534 154.750 1.00 6.32 807 GLY A CA 1
ATOM 12183 C C . GLY B 2 807 ? 162.278 142.483 155.909 1.00 20.66 807 GLY A C 1
ATOM 12184 O O . GLY B 2 807 ? 162.736 143.628 155.947 1.00 8.94 807 GLY A O 1
ATOM 12185 N N . GLY B 2 808 ? 161.524 141.973 156.884 1.00 18.08 808 GLY A N 1
ATOM 12186 C CA . GLY B 2 808 ? 161.088 142.760 158.013 1.00 15.66 808 GLY A CA 1
ATOM 12187 C C . GLY B 2 808 ? 161.963 142.594 159.247 1.00 14.54 808 GLY A C 1
ATOM 12188 O O . GLY B 2 808 ? 162.960 141.877 159.258 1.00 19.87 808 GLY A O 1
ATOM 12189 N N . LYS B 2 809 ? 161.552 143.296 160.305 1.00 18.94 809 LYS A N 1
ATOM 12190 C CA . LYS B 2 809 ? 162.170 143.216 161.630 1.00 12.64 809 LYS A CA 1
ATOM 12191 C C . LYS B 2 809 ? 163.665 143.500 161.557 1.00 9.65 809 LYS A C 1
ATOM 12192 O O . LYS B 2 809 ? 164.470 142.869 162.240 1.00 15.24 809 LYS A O 1
ATOM 12198 N N . SER B 2 810 ? 164.034 144.461 160.713 1.00 15.93 810 SER A N 1
ATOM 12199 C CA . SER B 2 810 ? 165.434 144.821 160.546 1.00 15.41 810 SER A CA 1
ATOM 12200 C C . SER B 2 810 ? 166.008 145.433 161.813 1.00 19.08 810 SER A C 1
ATOM 12201 O O . SER B 2 810 ? 167.212 145.320 162.064 1.00 23.76 810 SER A O 1
ATOM 12204 N N . ALA B 2 811 ? 165.163 146.090 162.612 1.00 22.47 811 ALA A N 1
ATOM 12205 C CA . ALA B 2 811 ? 165.605 146.776 163.819 1.00 11.83 811 ALA A CA 1
ATOM 12206 C C . ALA B 2 811 ? 166.124 145.821 164.881 1.00 16.74 811 ALA A C 1
ATOM 12207 O O . ALA B 2 811 ? 166.941 146.226 165.712 1.00 8.06 811 ALA A O 1
ATOM 12209 N N . ILE B 2 812 ? 165.676 144.570 164.874 1.00 21.71 812 ILE A N 1
ATOM 12210 C CA . ILE B 2 812 ? 166.086 143.598 165.875 1.00 14.73 812 ILE A CA 1
ATOM 12211 C C . ILE B 2 812 ? 167.104 142.603 165.312 1.00 10.14 812 ILE A C 1
ATOM 12212 O O . ILE B 2 812 ? 167.397 141.596 165.948 1.00 15.42 812 ILE A O 1
ATOM 12217 N N . GLY B 2 813 ? 167.661 142.879 164.136 1.00 17.78 813 GLY A N 1
ATOM 12218 C CA . GLY B 2 813 ? 168.776 142.105 163.631 1.00 13.48 813 GLY A CA 1
ATOM 12219 C C . GLY B 2 813 ? 168.462 141.106 162.550 1.00 11.17 813 GLY A C 1
ATOM 12220 O O . GLY B 2 813 ? 169.247 140.178 162.340 1.00 11.83 813 GLY A O 1
ATOM 12221 N N . TYR B 2 814 ? 167.350 141.268 161.849 1.00 2.57 814 TYR A N 1
ATOM 12222 C CA . TYR B 2 814 ? 166.949 140.325 160.823 1.00 5.33 814 TYR A CA 1
ATOM 12223 C C . TYR B 2 814 ? 167.340 140.857 159.452 1.00 14.43 814 TYR A C 1
ATOM 12224 O O . TYR B 2 814 ? 167.515 142.061 159.261 1.00 19.21 814 TYR A O 1
ATOM 12233 N N . GLY B 2 815 ? 167.485 139.938 158.500 1.00 16.19 815 GLY A N 1
ATOM 12234 C CA . GLY B 2 815 ? 167.652 140.306 157.110 1.00 5.36 815 GLY A CA 1
ATOM 12235 C C . GLY B 2 815 ? 168.948 140.992 156.770 1.00 6.59 815 GLY A C 1
ATOM 12236 O O . GLY B 2 815 ? 169.057 141.570 155.689 1.00 7.24 815 GLY A O 1
ATOM 12237 N N . GLN B 2 816 ? 169.941 140.935 157.647 1.00 9.60 816 GLN A N 1
ATOM 12238 C CA . GLN B 2 816 ? 171.184 141.649 157.408 1.00 9.67 816 GLN A CA 1
ATOM 12239 C C . GLN B 2 816 ? 172.028 140.892 156.388 1.00 12.72 816 GLN A C 1
ATOM 12240 O O . GLN B 2 816 ? 172.387 139.729 156.599 1.00 9.83 816 GLN A O 1
ATOM 12246 N N . VAL B 2 817 ? 172.333 141.561 155.281 1.00 16.37 817 VAL A N 1
ATOM 12247 C CA . VAL B 2 817 ? 173.076 140.972 154.175 1.00 4.81 817 VAL A CA 1
ATOM 12248 C C . VAL B 2 817 ? 174.560 140.986 154.511 1.00 12.20 817 VAL A C 1
ATOM 12249 O O . VAL B 2 817 ? 175.112 142.025 154.893 1.00 18.49 817 VAL A O 1
ATOM 12253 N N . LYS B 2 818 ? 175.211 139.829 154.380 1.00 4.02 818 LYS A N 1
ATOM 12254 C CA . LYS B 2 818 ? 176.650 139.782 154.612 1.00 4.15 818 LYS A CA 1
ATOM 12255 C C . LYS B 2 818 ? 177.423 140.112 153.344 1.00 11.31 818 LYS A C 1
ATOM 12256 O O . LYS B 2 818 ? 178.449 140.798 153.398 1.00 10.79 818 LYS A O 1
ATOM 12262 N N . SER B 2 819 ? 176.942 139.633 152.201 1.00 16.59 819 SER A N 1
ATOM 12263 C CA . SER B 2 819 ? 177.559 139.908 150.914 1.00 7.84 819 SER A CA 1
ATOM 12264 C C . SER B 2 819 ? 176.550 139.607 149.819 1.00 6.97 819 SER A C 1
ATOM 12265 O O . SER B 2 819 ? 175.669 138.761 149.985 1.00 6.71 819 SER A O 1
ATOM 12268 N N . LEU B 2 820 ? 176.685 140.317 148.704 1.00 14.00 820 LEU A N 1
ATOM 12269 C CA . LEU B 2 820 ? 175.894 140.060 147.511 1.00 7.68 820 LEU A CA 1
ATOM 12270 C C . LEU B 2 820 ? 176.825 139.996 146.312 1.00 7.12 820 LEU A C 1
ATOM 12271 O O . LEU B 2 820 ? 177.615 140.916 146.083 1.00 15.07 820 LEU A O 1
ATOM 12276 N N . GLY B 2 821 ? 176.739 138.910 145.560 1.00 8.08 821 GLY A N 1
ATOM 12277 C CA . GLY B 2 821 ? 177.514 138.765 144.347 1.00 6.25 821 GLY A CA 1
ATOM 12278 C C . GLY B 2 821 ? 176.611 138.500 143.163 1.00 7.46 821 GLY A C 1
ATOM 12279 O O . GLY B 2 821 ? 175.544 137.902 143.290 1.00 9.02 821 GLY A O 1
ATOM 12280 N N . ILE B 2 822 ? 177.054 138.966 141.999 1.00 11.42 822 ILE A N 1
ATOM 12281 C CA . ILE B 2 822 ? 176.344 138.758 140.744 1.00 10.06 822 ILE A CA 1
ATOM 12282 C C . ILE B 2 822 ? 177.305 138.156 139.732 1.00 6.80 822 ILE A C 1
ATOM 12283 O O . ILE B 2 822 ? 178.495 138.487 139.717 1.00 11.61 822 ILE A O 1
ATOM 12288 N N . LYS B 2 823 ? 176.793 137.260 138.899 1.00 14.02 823 LYS A N 1
ATOM 12289 C CA . LYS B 2 823 ? 177.565 136.651 137.828 1.00 12.74 823 LYS A CA 1
ATOM 12290 C C . LYS B 2 823 ? 176.722 136.586 136.564 1.00 15.21 823 LYS A C 1
ATOM 12291 O O . LYS B 2 823 ? 175.509 136.369 136.614 1.00 11.97 823 LYS A O 1
ATOM 12297 N N . GLY B 2 824 ? 177.380 136.772 135.427 1.00 14.99 824 GLY A N 1
ATOM 12298 C CA . GLY B 2 824 ? 176.714 136.749 134.146 1.00 11.46 824 GLY A CA 1
ATOM 12299 C C . GLY B 2 824 ? 176.527 138.095 133.487 1.00 17.63 824 GLY A C 1
ATOM 12300 O O . GLY B 2 824 ? 175.574 138.257 132.720 1.00 20.80 824 GLY A O 1
ATOM 12301 N N . ASP B 2 825 ? 177.398 139.063 133.764 1.00 20.76 825 ASP A N 1
ATOM 12302 C CA . ASP B 2 825 ? 177.293 140.395 133.187 1.00 21.49 825 ASP A CA 1
ATOM 12303 C C . ASP B 2 825 ? 178.603 140.869 132.573 1.00 22.41 825 ASP A C 1
ATOM 12304 O O . ASP B 2 825 ? 178.704 142.043 132.202 1.00 23.71 825 ASP A O 1
ATOM 12309 N N . ASP B 2 826 ? 179.604 139.993 132.460 1.00 22.30 826 ASP A N 1
ATOM 12310 C CA . ASP B 2 826 ? 180.938 140.356 131.981 1.00 25.14 826 ASP A CA 1
ATOM 12311 C C . ASP B 2 826 ? 181.569 141.435 132.855 1.00 24.93 826 ASP A C 1
ATOM 12312 O O . ASP B 2 826 ? 182.328 142.276 132.367 1.00 26.95 826 ASP A O 1
ATOM 12317 N N . LYS B 2 827 ? 181.248 141.413 134.149 1.00 24.09 827 LYS A N 1
ATOM 12318 C CA . LYS B 2 827 ? 181.753 142.357 135.144 1.00 21.64 827 LYS A CA 1
ATOM 12319 C C . LYS B 2 827 ? 181.356 143.796 134.846 1.00 21.76 827 LYS A C 1
ATOM 12320 O O . LYS B 2 827 ? 181.967 144.727 135.368 1.00 27.29 827 LYS A O 1
ATOM 12326 N N . ARG B 2 828 ? 180.332 144.010 134.022 1.00 21.20 828 ARG A N 1
ATOM 12327 C CA . ARG B 2 828 ? 179.949 145.370 133.671 1.00 21.35 828 ARG A CA 1
ATOM 12328 C C . ARG B 2 828 ? 179.243 146.082 134.816 1.00 28.49 828 ARG A C 1
ATOM 12329 O O . ARG B 2 828 ? 179.280 147.315 134.892 1.00 29.34 828 ARG A O 1
ATOM 12337 N N . ILE B 2 829 ? 178.605 145.333 135.710 1.00 27.78 829 ILE A N 1
ATOM 12338 C CA . ILE B 2 829 ? 177.989 145.889 136.901 1.00 21.76 829 ILE A CA 1
ATOM 12339 C C . ILE B 2 829 ? 178.821 145.606 138.145 1.00 19.31 829 ILE A C 1
ATOM 12340 O O . ILE B 2 829 ? 179.050 146.505 138.957 1.00 27.65 829 ILE A O 1
ATOM 12345 N N . SER B 2 830 ? 179.310 144.374 138.296 1.00 16.03 830 SER A N 1
ATOM 12346 C CA . SER B 2 830 ? 180.017 143.983 139.509 1.00 22.67 830 SER A CA 1
ATOM 12347 C C . SER B 2 830 ? 181.356 144.685 139.676 1.00 25.81 830 SER A C 1
ATOM 12348 O O . SER B 2 830 ? 181.951 144.588 140.753 1.00 25.69 830 SER A O 1
ATOM 12351 N N . ARG B 2 831 ? 181.845 145.377 138.644 1.00 27.67 831 ARG A N 1
ATOM 12352 C CA . ARG B 2 831 ? 183.101 146.109 138.758 1.00 26.72 831 ARG A CA 1
ATOM 12353 C C . ARG B 2 831 ? 183.009 147.275 139.733 1.00 27.93 831 ARG A C 1
ATOM 12354 O O . ARG B 2 831 ? 184.043 147.741 140.219 1.00 34.04 831 ARG A O 1
ATOM 12362 N N . LEU B 2 832 ? 181.804 147.759 140.020 1.00 28.21 832 LEU A N 1
ATOM 12363 C CA . LEU B 2 832 ? 181.594 148.824 140.989 1.00 25.77 832 LEU A CA 1
ATOM 12364 C C . LEU B 2 832 ? 181.290 148.304 142.386 1.00 25.64 832 LEU A C 1
ATOM 12365 O O . LEU B 2 832 ? 181.171 149.106 143.316 1.00 27.92 832 LEU A O 1
ATOM 12370 N N . MET B 2 833 ? 181.160 146.990 142.554 1.00 24.30 833 MET A N 1
ATOM 12371 C CA . MET B 2 833 ? 180.762 146.391 143.825 1.00 22.21 833 MET A CA 1
ATOM 12372 C C . MET B 2 833 ? 182.003 145.842 144.522 1.00 27.41 833 MET A C 1
ATOM 12373 O O . MET B 2 833 ? 182.225 144.636 144.603 1.00 29.36 833 MET A O 1
ATOM 12378 N N . ASN B 2 834 ? 182.815 146.752 145.049 1.00 36.02 834 ASN A N 1
ATOM 12379 C CA . ASN B 2 834 ? 184.030 146.363 145.756 1.00 34.90 834 ASN A CA 1
ATOM 12380 C C . ASN B 2 834 ? 183.908 146.626 147.251 1.00 38.22 834 ASN A C 1
ATOM 12381 O O . ASN B 2 834 ? 184.835 147.140 147.878 1.00 40.97 834 ASN A O 1
ATOM 12386 N N . THR B 2 840 ? 192.673 153.704 157.233 1.00 59.32 840 THR A N 1
ATOM 12387 C CA . THR B 2 840 ? 193.320 153.863 158.529 1.00 61.06 840 THR A CA 1
ATOM 12388 C C . THR B 2 840 ? 192.607 153.042 159.594 1.00 62.76 840 THR A C 1
ATOM 12389 O O . THR B 2 840 ? 191.398 152.830 159.521 1.00 63.83 840 THR A O 1
ATOM 12393 N N . ASP B 2 841 ? 193.368 152.576 160.580 1.00 59.89 841 ASP A N 1
ATOM 12394 C CA . ASP B 2 841 ? 192.843 151.808 161.706 1.00 58.83 841 ASP A CA 1
ATOM 12395 C C . ASP B 2 841 ? 193.202 152.557 162.987 1.00 60.63 841 ASP A C 1
ATOM 12396 O O . ASP B 2 841 ? 194.242 152.304 163.599 1.00 62.51 841 ASP A O 1
ATOM 12401 N N . VAL B 2 842 ? 192.337 153.480 163.387 1.00 49.43 842 VAL A N 1
ATOM 12402 C CA . VAL B 2 842 ? 192.541 154.269 164.596 1.00 44.43 842 VAL A CA 1
ATOM 12403 C C . VAL B 2 842 ? 191.814 153.591 165.746 1.00 47.37 842 VAL A C 1
ATOM 12404 O O . VAL B 2 842 ? 190.665 153.158 165.604 1.00 47.30 842 VAL A O 1
ATOM 12408 N N . ALA B 2 843 ? 192.492 153.478 166.885 1.00 42.70 843 ALA A N 1
ATOM 12409 C CA . ALA B 2 843 ? 191.895 152.840 168.048 1.00 37.17 843 ALA A CA 1
ATOM 12410 C C . ALA B 2 843 ? 190.755 153.684 168.602 1.00 39.26 843 ALA A C 1
ATOM 12411 O O . ALA B 2 843 ? 190.845 154.913 168.669 1.00 38.38 843 ALA A O 1
ATOM 12413 N N . VAL B 2 844 ? 189.677 153.016 168.991 1.00 36.96 844 VAL A N 1
ATOM 12414 C CA . VAL B 2 844 ? 188.555 153.694 169.651 1.00 36.55 844 VAL A CA 1
ATOM 12415 C C . VAL B 2 844 ? 189.028 154.248 170.991 1.00 36.97 844 VAL A C 1
ATOM 12416 O O . VAL B 2 844 ? 189.775 153.561 171.710 1.00 38.88 844 VAL A O 1
ATOM 12420 N N . PRO B 2 845 ? 188.652 155.472 171.361 1.00 33.09 845 PRO A N 1
ATOM 12421 C CA . PRO B 2 845 ? 189.059 156.000 172.666 1.00 32.27 845 PRO A CA 1
ATOM 12422 C C . PRO B 2 845 ? 188.441 155.203 173.805 1.00 34.82 845 PRO A C 1
ATOM 12423 O O . PRO B 2 845 ? 187.367 154.613 173.673 1.00 31.88 845 PRO A O 1
ATOM 12427 N N . GLU B 2 846 ? 189.146 155.181 174.932 1.00 34.04 846 GLU A N 1
ATOM 12428 C CA . GLU B 2 846 ? 188.637 154.518 176.120 1.00 30.97 846 GLU A CA 1
ATOM 12429 C C . GLU B 2 846 ? 187.554 155.364 176.784 1.00 33.30 846 GLU A C 1
ATOM 12430 O O . GLU B 2 846 ? 187.508 156.589 176.639 1.00 35.14 846 GLU A O 1
ATOM 12436 N N . LYS B 2 847 ? 186.679 154.691 177.527 1.00 24.86 847 LYS A N 1
ATOM 12437 C CA . LYS B 2 847 ? 185.614 155.386 178.233 1.00 18.39 847 LYS A CA 1
ATOM 12438 C C . LYS B 2 847 ? 186.202 156.298 179.305 1.00 25.07 847 LYS A C 1
ATOM 12439 O O . LYS B 2 847 ? 187.268 156.005 179.856 1.00 32.37 847 LYS A O 1
ATOM 12445 N N . PRO B 2 848 ? 185.542 157.407 179.619 1.00 26.47 848 PRO A N 1
ATOM 12446 C CA . PRO B 2 848 ? 185.923 158.168 180.809 1.00 27.44 848 PRO A CA 1
ATOM 12447 C C . PRO B 2 848 ? 185.570 157.405 182.073 1.00 30.92 848 PRO A C 1
ATOM 12448 O O . PRO B 2 848 ? 184.607 156.637 182.114 1.00 28.06 848 PRO A O 1
ATOM 12452 N N . LYS B 2 849 ? 186.371 157.617 183.113 1.00 39.11 849 LYS A N 1
ATOM 12453 C CA . LYS B 2 849 ? 186.061 157.047 184.416 1.00 31.93 849 LYS A CA 1
ATOM 12454 C C . LYS B 2 849 ? 184.902 157.809 185.041 1.00 32.79 849 LYS A C 1
ATOM 12455 O O . LYS B 2 849 ? 184.899 159.043 185.060 1.00 36.07 849 LYS A O 1
ATOM 12461 N N . THR B 2 850 ? 183.919 157.076 185.557 1.00 30.10 850 THR A N 1
ATOM 12462 C CA . THR B 2 850 ? 182.701 157.705 186.046 1.00 27.57 850 THR A CA 1
ATOM 12463 C C . THR B 2 850 ? 182.969 158.513 187.311 1.00 30.76 850 THR A C 1
ATOM 12464 O O . THR B 2 850 ? 183.885 158.222 188.085 1.00 39.04 850 THR A O 1
ATOM 12468 N N . ASP B 2 851 ? 182.171 159.558 187.501 1.00 30.95 851 ASP A N 1
ATOM 12469 C CA . ASP B 2 851 ? 182.201 160.356 188.718 1.00 32.61 851 ASP A CA 1
ATOM 12470 C C . ASP B 2 851 ? 181.029 160.062 189.643 1.00 36.82 851 ASP A C 1
ATOM 12471 O O . ASP B 2 851 ? 180.869 160.751 190.654 1.00 38.33 851 ASP A O 1
ATOM 12476 N N . ALA B 2 852 ? 180.209 159.064 189.321 1.00 37.23 852 ALA A N 1
ATOM 12477 C CA . ALA B 2 852 ? 179.099 158.695 190.187 1.00 32.71 852 ALA A CA 1
ATOM 12478 C C . ALA B 2 852 ? 179.621 158.024 191.451 1.00 36.80 852 ALA A C 1
ATOM 12479 O O . ALA B 2 852 ? 180.332 157.018 191.382 1.00 38.81 852 ALA A O 1
ATOM 12481 N N . GLU B 2 853 ? 179.265 158.581 192.607 1.00 42.38 853 GLU A N 1
ATOM 12482 C CA . GLU B 2 853 ? 179.712 158.078 193.900 1.00 41.26 853 GLU A CA 1
ATOM 12483 C C . GLU B 2 853 ? 178.524 157.499 194.650 1.00 42.19 853 GLU A C 1
ATOM 12484 O O . GLU B 2 853 ? 177.545 158.205 194.911 1.00 42.68 853 GLU A O 1
ATOM 12490 N N . VAL B 2 854 ? 178.616 156.220 194.999 1.00 37.40 854 VAL A N 1
ATOM 12491 C CA . VAL B 2 854 ? 177.602 155.531 195.787 1.00 33.02 854 VAL A CA 1
ATOM 12492 C C . VAL B 2 854 ? 178.285 154.967 197.021 1.00 37.52 854 VAL A C 1
ATOM 12493 O O . VAL B 2 854 ? 179.220 154.165 196.907 1.00 37.90 854 VAL A O 1
ATOM 12497 N N . ARG B 2 855 ? 177.824 155.385 198.196 1.00 46.39 855 ARG A N 1
ATOM 12498 C CA . ARG B 2 855 ? 178.358 154.900 199.460 1.00 47.39 855 ARG A CA 1
ATOM 12499 C C . ARG B 2 855 ? 177.471 153.777 199.977 1.00 47.06 855 ARG A C 1
ATOM 12500 O O . ARG B 2 855 ? 176.251 153.937 200.074 1.00 50.80 855 ARG A O 1
ATOM 12508 N N . ILE B 2 856 ? 178.086 152.643 200.295 1.00 40.71 856 ILE A N 1
ATOM 12509 C CA . ILE B 2 856 ? 177.374 151.450 200.731 1.00 40.04 856 ILE A CA 1
ATOM 12510 C C . ILE B 2 856 ? 177.951 151.002 202.063 1.00 41.92 856 ILE A C 1
ATOM 12511 O O . ILE B 2 856 ? 179.174 150.902 202.215 1.00 44.86 856 ILE A O 1
ATOM 12516 N N . GLU B 2 857 ? 177.071 150.737 203.021 1.00 44.93 857 GLU A N 1
ATOM 12517 C CA . GLU B 2 857 ? 177.452 150.287 204.350 1.00 43.70 857 GLU A CA 1
ATOM 12518 C C . GLU B 2 857 ? 177.056 148.828 204.526 1.00 45.99 857 GLU A C 1
ATOM 12519 O O . GLU B 2 857 ? 175.961 148.420 204.129 1.00 43.67 857 GLU A O 1
ATOM 12525 N N . ALA B 2 858 ? 177.960 148.045 205.123 1.00 50.07 858 ALA A N 1
ATOM 12526 C CA . ALA B 2 858 ? 177.758 146.602 205.214 1.00 48.89 858 ALA A CA 1
ATOM 12527 C C . ALA B 2 858 ? 176.550 146.242 206.068 1.00 48.42 858 ALA A C 1
ATOM 12528 O O . ALA B 2 858 ? 175.891 145.229 205.812 1.00 51.70 858 ALA A O 1
ATOM 12530 N N . GLU B 2 859 ? 176.246 147.047 207.084 1.00 44.85 859 GLU A N 1
ATOM 12531 C CA . GLU B 2 859 ? 175.127 146.759 207.972 1.00 45.81 859 GLU A CA 1
ATOM 12532 C C . GLU B 2 859 ? 173.775 147.112 207.370 1.00 45.92 859 GLU A C 1
ATOM 12533 O O . GLU B 2 859 ? 172.747 146.761 207.957 1.00 49.37 859 GLU A O 1
ATOM 12539 N N . LYS B 2 860 ? 173.746 147.790 206.229 1.00 35.28 860 LYS A N 1
ATOM 12540 C CA . LYS B 2 860 ? 172.500 148.218 205.615 1.00 33.49 860 LYS A CA 1
ATOM 12541 C C . LYS B 2 860 ? 171.980 147.170 204.641 1.00 35.52 860 LYS A C 1
ATOM 12542 O O . LYS B 2 860 ? 172.729 146.325 204.145 1.00 36.58 860 LYS A O 1
ATOM 12548 N N . VAL B 2 861 ? 170.677 147.229 204.381 1.00 27.28 861 VAL A N 1
ATOM 12549 C CA . VAL B 2 861 ? 170.027 146.431 203.350 1.00 25.49 861 VAL A CA 1
ATOM 12550 C C . VAL B 2 861 ? 169.330 147.391 202.401 1.00 24.59 861 VAL A C 1
ATOM 12551 O O . VAL B 2 861 ? 168.586 148.273 202.841 1.00 23.51 861 VAL A O 1
ATOM 12555 N N . TYR B 2 862 ? 169.569 147.221 201.107 1.00 27.14 862 TYR A N 1
ATOM 12556 C CA . TYR B 2 862 ? 169.087 148.148 200.097 1.00 20.92 862 TYR A CA 1
ATOM 12557 C C . TYR B 2 862 ? 167.993 147.509 199.259 1.00 16.96 862 TYR A C 1
ATOM 12558 O O . TYR B 2 862 ? 167.875 146.284 199.187 1.00 20.10 862 TYR A O 1
ATOM 12567 N N . TYR B 2 863 ? 167.183 148.361 198.646 1.00 17.77 863 TYR A N 1
ATOM 12568 C CA . TYR B 2 863 ? 166.082 147.892 197.828 1.00 16.97 863 TYR A CA 1
ATOM 12569 C C . TYR B 2 863 ? 166.600 147.422 196.470 1.00 17.80 863 TYR A C 1
ATOM 12570 O O . TYR B 2 863 ? 167.564 147.984 195.944 1.00 21.99 863 TYR A O 1
ATOM 12579 N N . PRO B 2 864 ? 166.000 146.380 195.892 1.00 15.88 864 PRO A N 1
ATOM 12580 C CA . PRO B 2 864 ? 166.465 145.902 194.581 1.00 16.38 864 PRO A CA 1
ATOM 12581 C C . PRO B 2 864 ? 166.346 146.917 193.458 1.00 14.88 864 PRO A C 1
ATOM 12582 O O . PRO B 2 864 ? 167.184 146.910 192.551 1.00 15.14 864 PRO A O 1
ATOM 12586 N N . HIS B 2 865 ? 165.346 147.792 193.484 1.00 14.87 865 HIS A N 1
ATOM 12587 C CA . HIS B 2 865 ? 165.135 148.736 192.398 1.00 14.41 865 HIS A CA 1
ATOM 12588 C C . HIS B 2 865 ? 164.838 150.118 192.960 1.00 20.17 865 HIS A C 1
ATOM 12589 O O . HIS B 2 865 ? 164.392 150.267 194.098 1.00 24.40 865 HIS A O 1
ATOM 12596 N N . TYR B 2 866 ? 165.098 151.133 192.138 1.00 15.69 866 TYR A N 1
ATOM 12597 C CA . TYR B 2 866 ? 164.769 152.515 192.450 1.00 14.46 866 TYR A CA 1
ATOM 12598 C C . TYR B 2 866 ? 164.268 153.192 191.183 1.00 8.97 866 TYR A C 1
ATOM 12599 O O . TYR B 2 866 ? 164.369 152.646 190.084 1.00 5.01 866 TYR A O 1
ATOM 12608 N N . PHE B 2 867 ? 163.710 154.387 191.339 1.00 12.56 867 PHE A N 1
ATOM 12609 C CA . PHE B 2 867 ? 163.130 155.128 190.228 1.00 11.67 867 PHE A CA 1
ATOM 12610 C C . PHE B 2 867 ? 163.938 156.385 189.948 1.00 8.65 867 PHE A C 1
ATOM 12611 O O . PHE B 2 867 ? 164.359 157.081 190.874 1.00 17.95 867 PHE A O 1
ATOM 12619 N N . VAL B 2 868 ? 164.158 156.665 188.667 1.00 15.52 868 VAL A N 1
ATOM 12620 C CA . VAL B 2 868 ? 164.774 157.912 188.228 1.00 14.65 868 VAL A CA 1
ATOM 12621 C C . VAL B 2 868 ? 163.656 158.882 187.884 1.00 15.23 868 VAL A C 1
ATOM 12622 O O . VAL B 2 868 ? 162.833 158.607 187.003 1.00 15.13 868 VAL A O 1
ATOM 12626 N N . GLU B 2 869 ? 163.624 160.006 188.584 1.00 13.08 869 GLU A N 1
ATOM 12627 C CA . GLU B 2 869 ? 162.624 161.032 188.341 1.00 9.01 869 GLU A CA 1
ATOM 12628 C C . GLU B 2 869 ? 162.983 161.823 187.089 1.00 9.68 869 GLU A C 1
ATOM 12629 O O . GLU B 2 869 ? 164.084 162.378 187.015 1.00 11.43 869 GLU A O 1
ATOM 12635 N N . PRO B 2 870 ? 162.108 161.893 186.094 1.00 10.95 870 PRO A N 1
ATOM 12636 C CA . PRO B 2 870 ? 162.422 162.656 184.885 1.00 10.03 870 PRO A CA 1
ATOM 12637 C C . PRO B 2 870 ? 162.336 164.160 185.089 1.00 14.84 870 PRO A C 1
ATOM 12638 O O . PRO B 2 870 ? 161.645 164.664 185.978 1.00 20.17 870 PRO A O 1
ATOM 12642 N N . HIS B 2 871 ? 163.074 164.874 184.245 1.00 13.69 871 HIS A N 1
ATOM 12643 C CA . HIS B 2 871 ? 162.916 166.312 184.104 1.00 12.94 871 HIS A CA 1
ATOM 12644 C C . HIS B 2 871 ? 161.540 166.620 183.518 1.00 16.17 871 HIS A C 1
ATOM 12645 O O . HIS B 2 871 ? 160.963 165.819 182.781 1.00 23.49 871 HIS A O 1
ATOM 12652 N N . LYS B 2 872 ? 161.004 167.793 183.858 1.00 17.34 872 LYS A N 1
ATOM 12653 C CA . LYS B 2 872 ? 159.646 168.119 183.434 1.00 11.91 872 LYS A CA 1
ATOM 12654 C C . LYS B 2 872 ? 159.557 168.481 181.957 1.00 15.27 872 LYS A C 1
ATOM 12655 O O . LYS B 2 872 ? 158.457 168.481 181.400 1.00 20.24 872 LYS A O 1
ATOM 12661 N N . LYS B 2 873 ? 160.678 168.781 181.312 1.00 14.26 873 LYS A N 1
ATOM 12662 C CA . LYS B 2 873 ? 160.697 169.196 179.917 1.00 8.17 873 LYS A CA 1
ATOM 12663 C C . LYS B 2 873 ? 161.028 168.010 179.020 1.00 16.13 873 LYS A C 1
ATOM 12664 O O . LYS B 2 873 ? 162.009 167.300 179.259 1.00 21.00 873 LYS A O 1
ATOM 12670 N N . VAL B 2 874 ? 160.207 167.797 177.995 1.00 16.37 874 VAL A N 1
ATOM 12671 C CA . VAL B 2 874 ? 160.442 166.774 176.983 1.00 8.41 874 VAL A CA 1
ATOM 12672 C C . VAL B 2 874 ? 160.516 167.467 175.630 1.00 11.71 874 VAL A C 1
ATOM 12673 O O . VAL B 2 874 ? 159.524 168.042 175.167 1.00 16.41 874 VAL A O 1
ATOM 12677 N N . GLU B 2 875 ? 161.684 167.406 174.997 1.00 15.78 875 GLU A N 1
ATOM 12678 C CA . GLU B 2 875 ? 161.915 168.085 173.729 1.00 13.01 875 GLU A CA 1
ATOM 12679 C C . GLU B 2 875 ? 161.314 167.265 172.593 1.00 14.32 875 GLU A C 1
ATOM 12680 O O . GLU B 2 875 ? 161.689 166.109 172.389 1.00 20.17 875 GLU A O 1
ATOM 12686 N N . ARG B 2 876 ? 160.387 167.862 171.851 1.00 15.30 876 ARG A N 1
ATOM 12687 C CA . ARG B 2 876 ? 159.693 167.171 170.778 1.00 12.70 876 ARG A CA 1
ATOM 12688 C C . ARG B 2 876 ? 159.781 167.983 169.497 1.00 13.78 876 ARG A C 1
ATOM 12689 O O . ARG B 2 876 ? 159.712 169.213 169.521 1.00 22.13 876 ARG A O 1
ATOM 12697 N N . GLU B 2 877 ? 159.944 167.284 168.381 1.00 16.60 877 GLU A N 1
ATOM 12698 C CA . GLU B 2 877 ? 159.996 167.890 167.063 1.00 13.80 877 GLU A CA 1
ATOM 12699 C C . GLU B 2 877 ? 158.876 167.313 166.216 1.00 8.66 877 GLU A C 1
ATOM 12700 O O . GLU B 2 877 ? 158.607 166.112 166.262 1.00 15.64 877 GLU A O 1
ATOM 12706 N N . GLU B 2 878 ? 158.222 168.181 165.449 1.00 9.38 878 GLU A N 1
ATOM 12707 C CA . GLU B 2 878 ? 157.029 167.773 164.721 1.00 10.15 878 GLU A CA 1
ATOM 12708 C C . GLU B 2 878 ? 157.361 166.900 163.519 1.00 14.66 878 GLU A C 1
ATOM 12709 O O . GLU B 2 878 ? 156.538 166.071 163.117 1.00 18.37 878 GLU A O 1
ATOM 12715 N N . LYS B 2 879 ? 158.544 167.063 162.937 1.00 21.07 879 LYS A N 1
ATOM 12716 C CA . LYS B 2 879 ? 158.956 166.285 161.769 1.00 8.38 879 LYS A CA 1
ATOM 12717 C C . LYS B 2 879 ? 160.324 165.664 162.004 1.00 16.09 879 LYS A C 1
ATOM 12718 O O . LYS B 2 879 ? 161.319 166.403 162.152 1.00 16.85 879 LYS A O 1
ATOM 12724 N N . PRO B 2 880 ? 160.427 164.341 162.057 1.00 21.09 880 PRO A N 1
ATOM 12725 C CA . PRO B 2 880 ? 161.738 163.694 162.125 1.00 6.14 880 PRO A CA 1
ATOM 12726 C C . PRO B 2 880 ? 162.384 163.602 160.747 1.00 14.42 880 PRO A C 1
ATOM 12727 O O . PRO B 2 880 ? 161.770 163.870 159.716 1.00 18.93 880 PRO A O 1
ATOM 12731 N N . CYS B 2 881 ? 163.653 163.210 160.755 1.00 20.80 881 CYS A N 1
ATOM 12732 C CA . CYS B 2 881 ? 164.416 163.087 159.521 1.00 12.01 881 CYS A CA 1
ATOM 12733 C C . CYS B 2 881 ? 163.793 162.040 158.605 1.00 17.01 881 CYS A C 1
ATOM 12734 O O . CYS B 2 881 ? 163.497 160.921 159.032 1.00 20.51 881 CYS A O 1
ATOM 12737 N N . GLY B 2 882 ? 163.602 162.406 157.338 1.00 11.82 882 GLY A N 1
ATOM 12738 C CA . GLY B 2 882 ? 163.039 161.482 156.379 1.00 12.10 882 GLY A CA 1
ATOM 12739 C C . GLY B 2 882 ? 164.023 160.415 155.934 1.00 11.29 882 GLY A C 1
ATOM 12740 O O . GLY B 2 882 ? 165.237 160.557 156.039 1.00 14.66 882 GLY A O 1
ATOM 12741 N N . HIS B 2 883 ? 163.472 159.320 155.419 1.00 15.12 883 HIS A N 1
ATOM 12742 C CA . HIS B 2 883 ? 164.259 158.188 154.952 1.00 7.70 883 HIS A CA 1
ATOM 12743 C C . HIS B 2 883 ? 164.499 158.205 153.449 1.00 13.17 883 HIS A C 1
ATOM 12744 O O . HIS B 2 883 ? 165.088 157.258 152.921 1.00 17.04 883 HIS A O 1
ATOM 12751 N N . GLN B 2 884 ? 164.065 159.253 152.745 1.00 17.82 884 GLN A N 1
ATOM 12752 C CA . GLN B 2 884 ? 164.071 159.220 151.288 1.00 7.89 884 GLN A CA 1
ATOM 12753 C C . GLN B 2 884 ? 165.463 159.377 150.691 1.00 8.54 884 GLN A C 1
ATOM 12754 O O . GLN B 2 884 ? 165.617 159.200 149.481 1.00 18.90 884 GLN A O 1
ATOM 12760 N N . LYS B 2 885 ? 166.471 159.701 151.491 1.00 6.11 885 LYS A N 1
ATOM 12761 C CA . LYS B 2 885 ? 167.812 159.900 150.964 1.00 9.63 885 LYS A CA 1
ATOM 12762 C C . LYS B 2 885 ? 168.805 159.844 152.113 1.00 9.96 885 LYS A C 1
ATOM 12763 O O . LYS B 2 885 ? 168.427 159.800 153.284 1.00 16.23 885 LYS A O 1
ATOM 12769 N N . PHE B 2 886 ? 170.086 159.836 151.759 1.00 10.95 886 PHE A N 1
ATOM 12770 C CA . PHE B 2 886 ? 171.165 160.027 152.723 1.00 10.03 886 PHE A CA 1
ATOM 12771 C C . PHE B 2 886 ? 171.404 161.526 152.834 1.00 11.44 886 PHE A C 1
ATOM 12772 O O . PHE B 2 886 ? 172.049 162.128 151.975 1.00 22.40 886 PHE A O 1
ATOM 12780 N N . HIS B 2 887 ? 170.885 162.129 153.897 1.00 11.92 887 HIS A N 1
ATOM 12781 C CA . HIS B 2 887 ? 170.928 163.576 154.035 1.00 10.13 887 HIS A CA 1
ATOM 12782 C C . HIS B 2 887 ? 172.343 164.059 154.321 1.00 16.43 887 HIS A C 1
ATOM 12783 O O . HIS B 2 887 ? 173.100 163.420 155.054 1.00 20.14 887 HIS A O 1
ATOM 12790 N N . GLU B 2 888 ? 172.699 165.193 153.727 1.00 26.39 888 GLU A N 1
ATOM 12791 C CA . GLU B 2 888 ? 173.996 165.798 153.984 1.00 26.97 888 GLU A CA 1
ATOM 12792 C C . GLU B 2 888 ? 174.051 166.337 155.407 1.00 28.23 888 GLU A C 1
ATOM 12793 O O . GLU B 2 888 ? 173.055 166.832 155.941 1.00 24.80 888 GLU A O 1
ATOM 12799 N N . GLY B 2 889 ? 175.223 166.232 156.026 1.00 25.68 889 GLY A N 1
ATOM 12800 C CA . GLY B 2 889 ? 175.393 166.607 157.408 1.00 21.56 889 GLY A CA 1
ATOM 12801 C C . GLY B 2 889 ? 174.983 165.543 158.399 1.00 24.71 889 GLY A C 1
ATOM 12802 O O . GLY B 2 889 ? 175.232 165.707 159.599 1.00 34.02 889 GLY A O 1
ATOM 12803 N N . ARG B 2 890 ? 174.365 164.462 157.934 1.00 22.90 890 ARG A N 1
ATOM 12804 C CA . ARG B 2 890 ? 173.991 163.340 158.772 1.00 16.60 890 ARG A CA 1
ATOM 12805 C C . ARG B 2 890 ? 175.093 162.286 158.730 1.00 16.60 890 ARG A C 1
ATOM 12806 O O . ARG B 2 890 ? 176.109 162.435 158.049 1.00 20.40 890 ARG A O 1
ATOM 12814 N N . LEU B 2 891 ? 174.892 161.204 159.471 1.00 15.83 891 LEU A N 1
ATOM 12815 C CA . LEU B 2 891 ? 175.875 160.139 159.580 1.00 5.19 891 LEU A CA 1
ATOM 12816 C C . LEU B 2 891 ? 175.191 158.802 159.360 1.00 3.35 891 LEU A C 1
ATOM 12817 O O . LEU B 2 891 ? 174.123 158.547 159.921 1.00 14.93 891 LEU A O 1
ATOM 12822 N N . THR B 2 892 ? 175.800 157.964 158.532 1.00 8.39 892 THR A N 1
ATOM 12823 C CA . THR B 2 892 ? 175.348 156.604 158.286 1.00 9.46 892 THR A CA 1
ATOM 12824 C C . THR B 2 892 ? 176.549 155.682 158.406 1.00 7.66 892 THR A C 1
ATOM 12825 O O . THR B 2 892 ? 177.648 156.029 157.972 1.00 18.11 892 THR A O 1
ATOM 12829 N N . GLY B 2 893 ? 176.347 154.521 159.016 1.00 5.73 893 GLY A N 1
ATOM 12830 C CA . GLY B 2 893 ? 177.450 153.600 159.189 1.00 3.57 893 GLY A CA 1
ATOM 12831 C C . GLY B 2 893 ? 177.075 152.446 160.092 1.00 4.81 893 GLY A C 1
ATOM 12832 O O . GLY B 2 893 ? 175.909 152.068 160.194 1.00 3.23 893 GLY A O 1
ATOM 12833 N N . LYS B 2 894 ? 178.100 151.879 160.718 1.00 10.71 894 LYS A N 1
ATOM 12834 C CA . LYS B 2 894 ? 177.962 150.735 161.600 1.00 6.62 894 LYS A CA 1
ATOM 12835 C C . LYS B 2 894 ? 178.804 150.955 162.844 1.00 10.98 894 LYS A C 1
ATOM 12836 O O . LYS B 2 894 ? 179.859 151.590 162.794 1.00 12.98 894 LYS A O 1
ATOM 12842 N N . ILE B 2 895 ? 178.326 150.423 163.964 1.00 13.12 895 ILE A N 1
ATOM 12843 C CA . ILE B 2 895 ? 179.087 150.372 165.206 1.00 9.08 895 ILE A CA 1
ATOM 12844 C C . ILE B 2 895 ? 179.312 148.908 165.539 1.00 13.78 895 ILE A C 1
ATOM 12845 O O . ILE B 2 895 ? 178.372 148.109 165.498 1.00 19.63 895 ILE A O 1
ATOM 12850 N N . ARG B 2 896 ? 180.552 148.556 165.847 1.00 10.71 896 ARG A N 1
ATOM 12851 C CA . ARG B 2 896 ? 180.895 147.204 166.258 1.00 11.61 896 ARG A CA 1
ATOM 12852 C C . ARG B 2 896 ? 181.135 147.222 167.761 1.00 16.63 896 ARG A C 1
ATOM 12853 O O . ARG B 2 896 ? 181.957 148.002 168.252 1.00 18.24 896 ARG A O 1
ATOM 12861 N N . CYS B 2 897 ? 180.407 146.379 168.489 1.00 16.67 897 CYS A N 1
ATOM 12862 C CA . CYS B 2 897 ? 180.397 146.426 169.942 1.00 11.71 897 CYS A CA 1
ATOM 12863 C C . CYS B 2 897 ? 180.723 145.061 170.525 1.00 11.09 897 CYS A C 1
ATOM 12864 O O . CYS B 2 897 ? 180.363 144.024 169.966 1.00 16.40 897 CYS A O 1
ATOM 12867 N N . LYS B 2 898 ? 181.400 145.079 171.668 1.00 15.09 898 LYS A N 1
ATOM 12868 C CA . LYS B 2 898 ? 181.719 143.881 172.430 1.00 14.91 898 LYS A CA 1
ATOM 12869 C C . LYS B 2 898 ? 180.992 143.932 173.767 1.00 15.77 898 LYS A C 1
ATOM 12870 O O . LYS B 2 898 ? 181.135 144.900 174.519 1.00 10.23 898 LYS A O 1
ATOM 12876 N N . LEU B 2 899 ? 180.219 142.890 174.058 1.00 10.90 899 LEU A N 1
ATOM 12877 C CA . LEU B 2 899 ? 179.484 142.764 175.309 1.00 9.74 899 LEU A CA 1
ATOM 12878 C C . LEU B 2 899 ? 180.187 141.746 176.196 1.00 11.64 899 LEU A C 1
ATOM 12879 O O . LEU B 2 899 ? 180.463 140.628 175.757 1.00 14.94 899 LEU A O 1
ATOM 12884 N N . ILE B 2 900 ? 180.479 142.131 177.434 1.00 11.33 900 ILE A N 1
ATOM 12885 C CA . ILE B 2 900 ? 181.115 141.248 178.404 1.00 7.21 900 ILE A CA 1
ATOM 12886 C C . ILE B 2 900 ? 180.244 141.192 179.653 1.00 11.27 900 ILE A C 1
ATOM 12887 O O . ILE B 2 900 ? 179.814 142.231 180.165 1.00 15.54 900 ILE A O 1
ATOM 12892 N N . THR B 2 901 ? 179.977 139.979 180.132 1.00 9.43 901 THR A N 1
ATOM 12893 C CA . THR B 2 901 ? 179.164 139.791 181.326 1.00 5.79 901 THR A CA 1
ATOM 12894 C C . THR B 2 901 ? 180.006 140.025 182.574 1.00 4.51 901 THR A C 1
ATOM 12895 O O . THR B 2 901 ? 181.138 139.544 182.665 1.00 9.46 901 THR A O 1
ATOM 12899 N N . LYS B 2 902 ? 179.457 140.775 183.530 1.00 11.72 902 LYS A N 1
ATOM 12900 C CA . LYS B 2 902 ? 180.123 141.007 184.807 1.00 11.52 902 LYS A CA 1
ATOM 12901 C C . LYS B 2 902 ? 179.541 140.180 185.943 1.00 15.48 902 LYS A C 1
ATOM 12902 O O . LYS B 2 902 ? 180.246 139.923 186.923 1.00 20.76 902 LYS A O 1
ATOM 12908 N N . THR B 2 903 ? 178.286 139.769 185.837 1.00 10.78 903 THR A N 1
ATOM 12909 C CA . THR B 2 903 ? 177.644 138.805 186.713 1.00 7.97 903 THR A CA 1
ATOM 12910 C C . THR B 2 903 ? 177.026 137.741 185.823 1.00 9.23 903 THR A C 1
ATOM 12911 O O . THR B 2 903 ? 176.968 137.910 184.601 1.00 13.76 903 THR A O 1
ATOM 12915 N N . PRO B 2 904 ? 176.579 136.620 186.392 1.00 11.65 904 PRO A N 1
ATOM 12916 C CA . PRO B 2 904 ? 175.949 135.586 185.568 1.00 11.85 904 PRO A CA 1
ATOM 12917 C C . PRO B 2 904 ? 174.762 136.119 184.781 1.00 11.58 904 PRO A C 1
ATOM 12918 O O . PRO B 2 904 ? 173.986 136.945 185.262 1.00 15.28 904 PRO A O 1
ATOM 12922 N N . LEU B 2 905 ? 174.633 135.633 183.552 1.00 6.78 905 LEU A N 1
ATOM 12923 C CA . LEU B 2 905 ? 173.652 136.121 182.599 1.00 5.37 905 LEU A CA 1
ATOM 12924 C C . LEU B 2 905 ? 172.629 135.038 182.294 1.00 2.73 905 LEU A C 1
ATOM 12925 O O . LEU B 2 905 ? 172.984 133.875 182.098 1.00 18.30 905 LEU A O 1
ATOM 12930 N N . ILE B 2 906 ? 171.362 135.428 182.249 1.00 4.82 906 ILE A N 1
ATOM 12931 C CA . ILE B 2 906 ? 170.266 134.529 181.913 1.00 7.86 906 ILE A CA 1
ATOM 12932 C C . ILE B 2 906 ? 169.524 135.156 180.744 1.00 12.25 906 ILE A C 1
ATOM 12933 O O . ILE B 2 906 ? 168.725 136.080 180.928 1.00 12.65 906 ILE A O 1
ATOM 12938 N N . VAL B 2 907 ? 169.785 134.664 179.539 1.00 9.85 907 VAL A N 1
ATOM 12939 C CA . VAL B 2 907 ? 168.943 134.962 178.386 1.00 6.13 907 VAL A CA 1
ATOM 12940 C C . VAL B 2 907 ? 168.326 133.633 177.975 1.00 7.60 907 VAL A C 1
ATOM 12941 O O . VAL B 2 907 ? 168.994 132.809 177.339 1.00 13.48 907 VAL A O 1
ATOM 12945 N N . PRO B 2 908 ? 167.077 133.373 178.342 1.00 15.25 908 PRO A N 1
ATOM 12946 C CA . PRO B 2 908 ? 166.530 132.022 178.196 1.00 12.46 908 PRO A CA 1
ATOM 12947 C C . PRO B 2 908 ? 166.121 131.688 176.771 1.00 12.34 908 PRO A C 1
ATOM 12948 O O . PRO B 2 908 ? 165.803 132.559 175.960 1.00 14.10 908 PRO A O 1
ATOM 12952 N N . ASP B 2 909 ? 166.130 130.391 176.483 1.00 13.14 909 ASP A N 1
ATOM 12953 C CA . ASP B 2 909 ? 165.511 129.829 175.288 1.00 12.38 909 ASP A CA 1
ATOM 12954 C C . ASP B 2 909 ? 164.126 129.356 175.707 1.00 22.64 909 ASP A C 1
ATOM 12955 O O . ASP B 2 909 ? 163.978 128.300 176.326 1.00 28.23 909 ASP A O 1
ATOM 12960 N N . THR B 2 910 ? 163.111 130.143 175.374 1.00 22.51 910 THR A N 1
ATOM 12961 C CA . THR B 2 910 ? 161.763 129.870 175.847 1.00 20.63 910 THR A CA 1
ATOM 12962 C C . THR B 2 910 ? 160.987 128.946 174.924 1.00 23.20 910 THR A C 1
ATOM 12963 O O . THR B 2 910 ? 159.797 128.718 175.161 1.00 31.54 910 THR A O 1
ATOM 12967 N N . SER B 2 911 ? 161.628 128.412 173.884 1.00 21.83 911 SER A N 1
ATOM 12968 C CA . SER B 2 911 ? 160.970 127.425 173.035 1.00 21.82 911 SER A CA 1
ATOM 12969 C C . SER B 2 911 ? 160.677 126.141 173.804 1.00 28.38 911 SER A C 1
ATOM 12970 O O . SER B 2 911 ? 159.669 125.472 173.549 1.00 30.60 911 SER A O 1
ATOM 12973 N N . ASN B 2 912 ? 161.545 125.781 174.746 1.00 33.62 912 ASN A N 1
ATOM 12974 C CA . ASN B 2 912 ? 161.396 124.573 175.551 1.00 27.14 912 ASN A CA 1
ATOM 12975 C C . ASN B 2 912 ? 161.419 124.970 177.022 1.00 29.20 912 ASN A C 1
ATOM 12976 O O . ASN B 2 912 ? 162.472 125.337 177.553 1.00 28.86 912 ASN A O 1
ATOM 12981 N N . ASP B 2 913 ? 160.264 124.895 177.680 1.00 31.08 913 ASP A N 1
ATOM 12982 C CA . ASP B 2 913 ? 160.147 125.273 179.082 1.00 31.46 913 ASP A CA 1
ATOM 12983 C C . ASP B 2 913 ? 160.369 124.106 180.033 1.00 33.54 913 ASP A C 1
ATOM 12984 O O . ASP B 2 913 ? 160.262 124.292 181.249 1.00 32.35 913 ASP A O 1
ATOM 12989 N N . ASP B 2 914 ? 160.689 122.923 179.518 1.00 29.10 914 ASP A N 1
ATOM 12990 C CA . ASP B 2 914 ? 160.957 121.740 180.327 1.00 29.27 914 ASP A CA 1
ATOM 12991 C C . ASP B 2 914 ? 162.323 121.170 179.978 1.00 30.17 914 ASP A C 1
ATOM 12992 O O . ASP B 2 914 ? 162.500 119.965 179.790 1.00 31.66 914 ASP A O 1
ATOM 12997 N N . PHE B 2 915 ? 163.317 122.054 179.890 1.00 27.80 915 PHE A N 1
ATOM 12998 C CA . PHE B 2 915 ? 164.620 121.668 179.360 1.00 27.39 915 PHE A CA 1
ATOM 12999 C C . PHE B 2 915 ? 165.347 120.692 180.279 1.00 25.86 915 PHE A C 1
ATOM 13000 O O . PHE B 2 915 ? 166.000 119.756 179.804 1.00 25.67 915 PHE A O 1
ATOM 13008 N N . PHE B 2 916 ? 165.256 120.890 181.591 1.00 31.05 916 PHE A N 1
ATOM 13009 C CA . PHE B 2 916 ? 166.008 120.080 182.538 1.00 30.01 916 PHE A CA 1
ATOM 13010 C C . PHE B 2 916 ? 165.213 118.902 183.091 1.00 33.19 916 PHE A C 1
ATOM 13011 O O . PHE B 2 916 ? 165.691 118.225 184.005 1.00 39.10 916 PHE A O 1
ATOM 13019 N N . ARG B 2 917 ? 164.022 118.642 182.565 1.00 46.87 917 ARG A N 1
ATOM 13020 C CA . ARG B 2 917 ? 163.285 117.437 182.926 1.00 48.07 917 ARG A CA 1
ATOM 13021 C C . ARG B 2 917 ? 162.468 116.927 181.741 1.00 49.68 917 ARG A C 1
ATOM 13022 O O . ARG B 2 917 ? 161.243 117.040 181.717 1.00 51.72 917 ARG A O 1
ATOM 13030 N N . TYR B 2 930 ? 153.797 122.976 186.244 1.00 43.75 930 TYR A N 1
ATOM 13031 C CA . TYR B 2 930 ? 154.995 122.291 186.707 1.00 41.83 930 TYR A CA 1
ATOM 13032 C C . TYR B 2 930 ? 156.165 123.259 186.826 1.00 41.26 930 TYR A C 1
ATOM 13033 O O . TYR B 2 930 ? 156.039 124.441 186.518 1.00 41.25 930 TYR A O 1
ATOM 13042 N N . HIS B 2 931 ? 157.304 122.745 187.280 1.00 39.46 931 HIS A N 1
ATOM 13043 C CA . HIS B 2 931 ? 158.512 123.547 187.441 1.00 37.41 931 HIS A CA 1
ATOM 13044 C C . HIS B 2 931 ? 159.167 123.731 186.079 1.00 33.99 931 HIS A C 1
ATOM 13045 O O . HIS B 2 931 ? 159.739 122.787 185.525 1.00 36.77 931 HIS A O 1
ATOM 13052 N N . LYS B 2 932 ? 159.090 124.944 185.541 1.00 30.85 932 LYS A N 1
ATOM 13053 C CA . LYS B 2 932 ? 159.628 125.224 184.218 1.00 31.26 932 LYS A CA 1
ATOM 13054 C C . LYS B 2 932 ? 161.139 125.407 184.269 1.00 28.08 932 LYS A C 1
ATOM 13055 O O . LYS B 2 932 ? 161.679 125.984 185.216 1.00 25.67 932 LYS A O 1
ATOM 13061 N N . SER B 2 933 ? 161.819 124.899 183.241 1.00 27.81 933 SER A N 1
ATOM 13062 C CA . SER B 2 933 ? 163.268 124.994 183.120 1.00 22.71 933 SER A CA 1
ATOM 13063 C C . SER B 2 933 ? 163.633 125.475 181.724 1.00 25.70 933 SER A C 1
ATOM 13064 O O . SER B 2 933 ? 162.996 125.089 180.743 1.00 31.45 933 SER A O 1
ATOM 13067 N N . TYR B 2 934 ? 164.658 126.320 181.633 1.00 25.25 934 TYR A N 1
ATOM 13068 C CA . TYR B 2 934 ? 165.052 126.920 180.367 1.00 17.44 934 TYR A CA 1
ATOM 13069 C C . TYR B 2 934 ? 166.559 126.832 180.183 1.00 16.69 934 TYR A C 1
ATOM 13070 O O . TYR B 2 934 ? 167.321 126.989 181.139 1.00 16.01 934 TYR A O 1
ATOM 13079 N N . ALA B 2 935 ? 166.979 126.603 178.944 1.00 16.55 935 ALA A N 1
ATOM 13080 C CA . ALA B 2 935 ? 168.374 126.700 178.544 1.00 12.92 935 ALA A CA 1
ATOM 13081 C C . ALA B 2 935 ? 168.688 128.115 178.069 1.00 12.32 935 ALA A C 1
ATOM 13082 O O . ALA B 2 935 ? 167.796 128.914 177.782 1.00 12.14 935 ALA A O 1
ATOM 13084 N N . PHE B 2 936 ? 169.980 128.417 177.984 1.00 9.21 936 PHE A N 1
ATOM 13085 C CA . PHE B 2 936 ? 170.410 129.696 177.442 1.00 7.47 936 PHE A CA 1
ATOM 13086 C C . PHE B 2 936 ? 170.073 129.777 175.958 1.00 12.03 936 PHE A C 1
ATOM 13087 O O . PHE B 2 936 ? 170.082 128.774 175.242 1.00 17.54 936 PHE A O 1
ATOM 13095 N N . PHE B 2 937 ? 169.765 130.988 175.501 1.00 7.44 937 PHE A N 1
ATOM 13096 C CA . PHE B 2 937 ? 169.386 131.190 174.109 1.00 10.64 937 PHE A CA 1
ATOM 13097 C C . PHE B 2 937 ? 170.506 130.764 173.167 1.00 6.53 937 PHE A C 1
ATOM 13098 O O . PHE B 2 937 ? 171.668 131.137 173.348 1.00 14.88 937 PHE A O 1
ATOM 13106 N N . ARG B 2 938 ? 170.149 129.988 172.148 1.00 5.03 938 ARG A N 1
ATOM 13107 C CA . ARG B 2 938 ? 171.114 129.580 171.143 1.00 13.74 938 ARG A CA 1
ATOM 13108 C C . ARG B 2 938 ? 170.412 129.406 169.806 1.00 7.60 938 ARG A C 1
ATOM 13109 O O . ARG B 2 938 ? 169.201 129.187 169.735 1.00 12.40 938 ARG A O 1
ATOM 13117 N N . LEU B 2 939 ? 171.199 129.521 168.742 1.00 6.75 939 LEU A N 1
ATOM 13118 C CA . LEU B 2 939 ? 170.708 129.367 167.379 1.00 11.50 939 LEU A CA 1
ATOM 13119 C C . LEU B 2 939 ? 171.713 128.520 166.619 1.00 13.18 939 LEU A C 1
ATOM 13120 O O . LEU B 2 939 ? 172.884 128.896 166.520 1.00 15.32 939 LEU A O 1
ATOM 13125 N N . HIS B 2 940 ? 171.253 127.381 166.093 1.00 16.70 940 HIS A N 1
ATOM 13126 C CA . HIS B 2 940 ? 172.106 126.435 165.371 1.00 10.34 940 HIS A CA 1
ATOM 13127 C C . HIS B 2 940 ? 173.290 125.997 166.231 1.00 20.54 940 HIS A C 1
ATOM 13128 O O . HIS B 2 940 ? 174.437 125.970 165.780 1.00 20.47 940 HIS A O 1
ATOM 13135 N N . LYS B 2 941 ? 172.997 125.675 167.494 1.00 14.98 941 LYS A N 1
ATOM 13136 C CA . LYS B 2 941 ? 173.978 125.215 168.478 1.00 13.89 941 LYS A CA 1
ATOM 13137 C C . LYS B 2 941 ? 174.980 126.300 168.858 1.00 11.80 941 LYS A C 1
ATOM 13138 O O . LYS B 2 941 ? 176.020 126.007 169.449 1.00 16.99 941 LYS A O 1
ATOM 13144 N N . GLN B 2 942 ? 174.693 127.556 168.539 1.00 19.06 942 GLN A N 1
ATOM 13145 C CA . GLN B 2 942 ? 175.588 128.668 168.831 1.00 14.66 942 GLN A CA 1
ATOM 13146 C C . GLN B 2 942 ? 174.935 129.588 169.852 1.00 7.25 942 GLN A C 1
ATOM 13147 O O . GLN B 2 942 ? 173.793 130.014 169.666 1.00 9.67 942 GLN A O 1
ATOM 13153 N N . ILE B 2 943 ? 175.669 129.903 170.916 1.00 7.80 943 ILE A N 1
ATOM 13154 C CA . ILE B 2 943 ? 175.143 130.728 171.999 1.00 12.70 943 ILE A CA 1
ATOM 13155 C C . ILE B 2 943 ? 175.108 132.183 171.554 1.00 12.74 943 ILE A C 1
ATOM 13156 O O . ILE B 2 943 ? 176.138 132.763 171.190 1.00 14.57 943 ILE A O 1
ATOM 13161 N N . MET B 2 944 ? 173.923 132.788 171.598 1.00 8.63 944 MET A N 1
ATOM 13162 C CA . MET B 2 944 ? 173.725 134.121 171.055 1.00 10.85 944 MET A CA 1
ATOM 13163 C C . MET B 2 944 ? 172.837 134.943 171.981 1.00 13.43 944 MET A C 1
ATOM 13164 O O . MET B 2 944 ? 172.167 134.413 172.869 1.00 15.21 944 MET A O 1
ATOM 13169 N N . ILE B 2 945 ? 172.855 136.254 171.772 1.00 12.27 945 ILE A N 1
ATOM 13170 C CA . ILE B 2 945 ? 171.906 137.180 172.375 1.00 4.56 945 ILE A CA 1
ATOM 13171 C C . ILE B 2 945 ? 171.134 137.835 171.236 1.00 6.96 945 ILE A C 1
ATOM 13172 O O . ILE B 2 945 ? 171.736 138.500 170.390 1.00 7.12 945 ILE A O 1
ATOM 13177 N N . PRO B 2 946 ? 169.815 137.682 171.163 1.00 10.44 946 PRO A N 1
ATOM 13178 C CA . PRO B 2 946 ? 169.060 138.336 170.090 1.00 7.40 946 PRO A CA 1
ATOM 13179 C C . PRO B 2 946 ? 169.122 139.855 170.186 1.00 8.32 946 PRO A C 1
ATOM 13180 O O . PRO B 2 946 ? 169.281 140.429 171.264 1.00 13.08 946 PRO A O 1
ATOM 13184 N N . GLY B 2 947 ? 169.007 140.505 169.026 1.00 12.91 947 GLY A N 1
ATOM 13185 C CA . GLY B 2 947 ? 169.120 141.953 168.975 1.00 10.44 947 GLY A CA 1
ATOM 13186 C C . GLY B 2 947 ? 167.986 142.682 169.669 1.00 14.04 947 GLY A C 1
ATOM 13187 O O . GLY B 2 947 ? 168.172 143.801 170.150 1.00 13.57 947 GLY A O 1
ATOM 13188 N N . SER B 2 948 ? 166.804 142.064 169.733 1.00 22.72 948 SER A N 1
ATOM 13189 C CA . SER B 2 948 ? 165.674 142.681 170.423 1.00 15.44 948 SER A CA 1
ATOM 13190 C C . SER B 2 948 ? 165.937 142.820 171.921 1.00 12.45 948 SER A C 1
ATOM 13191 O O . SER B 2 948 ? 165.522 143.804 172.540 1.00 7.73 948 SER A O 1
ATOM 13194 N N . GLU B 2 949 ? 166.616 141.840 172.522 1.00 17.78 949 GLU A N 1
ATOM 13195 C CA . GLU B 2 949 ? 167.024 141.965 173.920 1.00 21.54 949 GLU A CA 1
ATOM 13196 C C . GLU B 2 949 ? 167.966 143.143 174.123 1.00 17.81 949 GLU A C 1
ATOM 13197 O O . GLU B 2 949 ? 167.809 143.915 175.073 1.00 17.29 949 GLU A O 1
ATOM 13203 N N . LEU B 2 950 ? 168.961 143.288 173.244 1.00 21.69 950 LEU A N 1
ATOM 13204 C CA . LEU B 2 950 ? 169.918 144.384 173.358 1.00 14.08 950 LEU A CA 1
ATOM 13205 C C . LEU B 2 950 ? 169.302 145.720 172.961 1.00 14.79 950 LEU A C 1
ATOM 13206 O O . LEU B 2 950 ? 169.673 146.758 173.514 1.00 11.44 950 LEU A O 1
ATOM 13211 N N . ARG B 2 951 ? 168.371 145.713 172.006 1.00 14.81 951 ARG A N 1
ATOM 13212 C CA . ARG B 2 951 ? 167.731 146.951 171.577 1.00 5.00 951 ARG A CA 1
ATOM 13213 C C . ARG B 2 951 ? 166.934 147.584 172.709 1.00 22.82 951 ARG A C 1
ATOM 13214 O O . ARG B 2 951 ? 167.070 148.782 172.982 1.00 24.26 951 ARG A O 1
ATOM 13222 N N . GLY B 2 952 ? 166.089 146.793 173.375 1.00 18.49 952 GLY A N 1
ATOM 13223 C CA . GLY B 2 952 ? 165.287 147.325 174.461 1.00 7.79 952 GLY A CA 1
ATOM 13224 C C . GLY B 2 952 ? 166.119 147.741 175.656 1.00 8.47 952 GLY A C 1
ATOM 13225 O O . GLY B 2 952 ? 165.787 148.703 176.349 1.00 14.65 952 GLY A O 1
ATOM 13226 N N . MET B 2 953 ? 167.203 147.014 175.920 1.00 8.64 953 MET A N 1
ATOM 13227 C CA . MET B 2 953 ? 168.087 147.364 177.023 1.00 14.43 953 MET A CA 1
ATOM 13228 C C . MET B 2 953 ? 168.736 148.728 176.810 1.00 21.74 953 MET A C 1
ATOM 13229 O O . MET B 2 953 ? 168.793 149.546 177.734 1.00 20.76 953 MET A O 1
ATOM 13234 N N . VAL B 2 954 ? 169.233 148.991 175.601 1.00 22.05 954 VAL A N 1
ATOM 13235 C CA . VAL B 2 954 ? 169.902 150.258 175.327 1.00 16.65 954 VAL A CA 1
ATOM 13236 C C . VAL B 2 954 ? 168.890 151.376 175.096 1.00 15.39 954 VAL A C 1
ATOM 13237 O O . VAL B 2 954 ? 169.165 152.539 175.410 1.00 13.42 954 VAL A O 1
ATOM 13241 N N . SER B 2 955 ? 167.712 151.052 174.558 1.00 20.19 955 SER A N 1
ATOM 13242 C CA . SER B 2 955 ? 166.686 152.068 174.361 1.00 17.81 955 SER A CA 1
ATOM 13243 C C . SER B 2 955 ? 166.296 152.724 175.681 1.00 24.18 955 SER A C 1
ATOM 13244 O O . SER B 2 955 ? 166.124 153.945 175.746 1.00 34.28 955 SER A O 1
ATOM 13247 N N . SER B 2 956 ? 166.175 151.931 176.747 1.00 20.67 956 SER A N 1
ATOM 13248 C CA . SER B 2 956 ? 165.762 152.467 178.040 1.00 10.71 956 SER A CA 1
ATOM 13249 C C . SER B 2 956 ? 166.771 153.468 178.587 1.00 15.01 956 SER A C 1
ATOM 13250 O O . SER B 2 956 ? 166.390 154.461 179.214 1.00 12.93 956 SER A O 1
ATOM 13253 N N . VAL B 2 957 ? 168.063 153.207 178.397 1.00 15.84 957 VAL A N 1
ATOM 13254 C CA . VAL B 2 957 ? 169.086 154.157 178.821 1.00 16.09 957 VAL A CA 1
ATOM 13255 C C . VAL B 2 957 ? 169.054 155.412 177.955 1.00 18.46 957 VAL A C 1
ATOM 13256 O O . VAL B 2 957 ? 169.269 156.524 178.447 1.00 21.69 957 VAL A O 1
ATOM 13260 N N . TYR B 2 958 ? 168.791 155.255 176.655 1.00 18.85 958 TYR A N 1
ATOM 13261 C CA . TYR B 2 958 ? 168.725 156.408 175.763 1.00 9.26 958 TYR A CA 1
ATOM 13262 C C . TYR B 2 958 ? 167.536 157.302 176.097 1.00 20.97 958 TYR A C 1
ATOM 13263 O O . TYR B 2 958 ? 167.645 158.532 176.035 1.00 22.07 958 TYR A O 1
ATOM 13272 N N . GLU B 2 959 ? 166.394 156.701 176.445 1.00 20.76 959 GLU A N 1
ATOM 13273 C CA . GLU B 2 959 ? 165.230 157.476 176.870 1.00 11.19 959 GLU A CA 1
ATOM 13274 C C . GLU B 2 959 ? 165.523 158.270 178.137 1.00 12.42 959 GLU A C 1
ATOM 13275 O O . GLU B 2 959 ? 165.081 159.413 178.281 1.00 17.74 959 GLU A O 1
ATOM 13281 N N . THR B 2 960 ? 166.257 157.674 179.073 1.00 15.29 960 THR A N 1
ATOM 13282 C CA . THR B 2 960 ? 166.548 158.350 180.329 1.00 9.62 960 THR A CA 1
ATOM 13283 C C . THR B 2 960 ? 167.576 159.459 180.142 1.00 19.78 960 THR A C 1
ATOM 13284 O O . THR B 2 960 ? 167.471 160.518 180.770 1.00 25.77 960 THR A O 1
ATOM 13288 N N . VAL B 2 961 ? 168.583 159.234 179.296 1.00 14.62 961 VAL A N 1
ATOM 13289 C CA . VAL B 2 961 ? 169.618 160.243 179.084 1.00 13.51 961 VAL A CA 1
ATOM 13290 C C . VAL B 2 961 ? 169.048 161.452 178.352 1.00 13.55 961 VAL A C 1
ATOM 13291 O O . VAL B 2 961 ? 169.320 162.602 178.714 1.00 18.24 961 VAL A O 1
ATOM 13295 N N . THR B 2 962 ? 168.246 161.215 177.317 1.00 17.88 962 THR A N 1
ATOM 13296 C CA . THR B 2 962 ? 167.648 162.302 176.555 1.00 15.77 962 THR A CA 1
ATOM 13297 C C . THR B 2 962 ? 166.380 162.842 177.197 1.00 16.19 962 THR A C 1
ATOM 13298 O O . THR B 2 962 ? 165.795 163.787 176.660 1.00 24.95 962 THR A O 1
ATOM 13302 N N . ASN B 2 963 ? 165.958 162.272 178.324 1.00 9.36 963 ASN A N 1
ATOM 13303 C CA . ASN B 2 963 ? 164.726 162.647 179.012 1.00 10.54 963 ASN A CA 1
ATOM 13304 C C . ASN B 2 963 ? 163.534 162.548 178.065 1.00 11.72 963 ASN A C 1
ATOM 13305 O O . ASN B 2 963 ? 162.701 163.449 177.960 1.00 11.52 963 ASN A O 1
ATOM 13310 N N . SER B 2 964 ? 163.457 161.421 177.374 1.00 11.96 964 SER A N 1
ATOM 13311 C CA . SER B 2 964 ? 162.410 161.181 176.396 1.00 11.02 964 SER A CA 1
ATOM 13312 C C . SER B 2 964 ? 161.132 160.767 177.117 1.00 15.01 964 SER A C 1
ATOM 13313 O O . SER B 2 964 ? 161.025 160.849 178.342 1.00 26.48 964 SER A O 1
ATOM 13316 N N . CYS B 2 965 ? 160.141 160.315 176.359 1.00 17.70 965 CYS A N 1
ATOM 13317 C CA . CYS B 2 965 ? 158.907 159.832 176.945 1.00 14.43 965 CYS A CA 1
ATOM 13318 C C . CYS B 2 965 ? 159.087 158.411 177.479 1.00 24.06 965 CYS A C 1
ATOM 13319 O O . CYS B 2 965 ? 160.111 157.756 177.268 1.00 23.89 965 CYS A O 1
ATOM 13322 N N . PHE B 2 966 ? 158.075 157.944 178.199 1.00 25.88 966 PHE A N 1
ATOM 13323 C CA . PHE B 2 966 ? 157.976 156.545 178.609 1.00 23.48 966 PHE A CA 1
ATOM 13324 C C . PHE B 2 966 ? 157.449 155.770 177.412 1.00 20.67 966 PHE A C 1
ATOM 13325 O O . PHE B 2 966 ? 156.243 155.652 177.211 1.00 20.03 966 PHE A O 1
ATOM 13333 N N . ARG B 2 967 ? 158.369 155.237 176.598 1.00 14.36 967 ARG A N 1
ATOM 13334 C CA . ARG B 2 967 ? 157.972 154.651 175.320 1.00 20.98 967 ARG A CA 1
ATOM 13335 C C . ARG B 2 967 ? 157.001 153.495 175.512 1.00 21.62 967 ARG A C 1
ATOM 13336 O O . ARG B 2 967 ? 156.014 153.380 174.778 1.00 21.42 967 ARG A O 1
ATOM 13344 N N . ILE B 2 968 ? 157.261 152.630 176.486 1.00 19.73 968 ILE A N 1
ATOM 13345 C CA . ILE B 2 968 ? 156.341 151.562 176.852 1.00 17.36 968 ILE A CA 1
ATOM 13346 C C . ILE B 2 968 ? 155.749 151.908 178.211 1.00 14.88 968 ILE A C 1
ATOM 13347 O O . ILE B 2 968 ? 156.476 152.025 179.204 1.00 13.39 968 ILE A O 1
ATOM 13352 N N . PHE B 2 969 ? 154.431 152.081 178.247 1.00 20.69 969 PHE A N 1
ATOM 13353 C CA . PHE B 2 969 ? 153.715 152.433 179.466 1.00 19.85 969 PHE A CA 1
ATOM 13354 C C . PHE B 2 969 ? 152.266 152.009 179.303 1.00 22.16 969 PHE A C 1
ATOM 13355 O O . PHE B 2 969 ? 151.634 152.348 178.299 1.00 24.93 969 PHE A O 1
ATOM 13363 N N . ASP B 2 970 ? 151.745 151.273 180.280 1.00 16.90 970 ASP A N 1
ATOM 13364 C CA . ASP B 2 970 ? 150.350 150.837 180.253 1.00 18.04 970 ASP A CA 1
ATOM 13365 C C . ASP B 2 970 ? 149.492 151.982 180.774 1.00 21.52 970 ASP A C 1
ATOM 13366 O O . ASP B 2 970 ? 149.259 152.119 181.973 1.00 22.45 970 ASP A O 1
ATOM 13371 N N . GLU B 2 971 ? 149.015 152.816 179.848 1.00 18.70 971 GLU A N 1
ATOM 13372 C CA . GLU B 2 971 ? 148.318 154.044 180.220 1.00 22.15 971 GLU A CA 1
ATOM 13373 C C . GLU B 2 971 ? 146.918 153.766 180.752 1.00 20.65 971 GLU A C 1
ATOM 13374 O O . GLU B 2 971 ? 146.464 154.425 181.693 1.00 14.98 971 GLU A O 1
ATOM 13380 N N . THR B 2 972 ? 146.215 152.803 180.158 1.00 22.46 972 THR A N 1
ATOM 13381 C CA . THR B 2 972 ? 144.819 152.565 180.496 1.00 17.48 972 THR A CA 1
ATOM 13382 C C . THR B 2 972 ? 144.648 151.743 181.765 1.00 21.10 972 THR A C 1
ATOM 13383 O O . THR B 2 972 ? 143.510 151.426 182.126 1.00 24.41 972 THR A O 1
ATOM 13387 N N . LYS B 2 973 ? 145.739 151.388 182.436 1.00 25.26 973 LYS A N 1
ATOM 13388 C CA . LYS B 2 973 ? 145.657 150.676 183.703 1.00 20.98 973 LYS A CA 1
ATOM 13389 C C . LYS B 2 973 ? 145.009 151.547 184.771 1.00 25.26 973 LYS A C 1
ATOM 13390 O O . LYS B 2 973 ? 145.326 152.731 184.907 1.00 23.04 973 LYS A O 1
ATOM 13396 N N . ARG B 2 974 ? 144.102 150.952 185.537 1.00 32.46 974 ARG A N 1
ATOM 13397 C CA . ARG B 2 974 ? 143.394 151.636 186.609 1.00 28.18 974 ARG A CA 1
ATOM 13398 C C . ARG B 2 974 ? 143.783 150.995 187.935 1.00 29.01 974 ARG A C 1
ATOM 13399 O O . ARG B 2 974 ? 143.579 149.793 188.128 1.00 32.12 974 ARG A O 1
ATOM 13407 N N . LEU B 2 975 ? 144.342 151.792 188.838 1.00 30.70 975 LEU A N 1
ATOM 13408 C CA . LEU B 2 975 ? 144.804 151.271 190.114 1.00 28.82 975 LEU A CA 1
ATOM 13409 C C . LEU B 2 975 ? 143.641 151.081 191.083 1.00 31.50 975 LEU A C 1
ATOM 13410 O O . LEU B 2 975 ? 142.540 151.602 190.890 1.00 33.66 975 LEU A O 1
ATOM 13415 N N . SER B 2 976 ? 143.901 150.317 192.141 1.00 33.23 976 SER A N 1
ATOM 13416 C CA . SER B 2 976 ? 142.905 150.076 193.177 1.00 32.32 976 SER A CA 1
ATOM 13417 C C . SER B 2 976 ? 143.619 149.686 194.459 1.00 36.13 976 SER A C 1
ATOM 13418 O O . SER B 2 976 ? 144.451 148.776 194.455 1.00 39.17 976 SER A O 1
ATOM 13421 N N . TRP B 2 977 ? 143.302 150.380 195.543 1.00 34.84 977 TRP A N 1
ATOM 13422 C CA . TRP B 2 977 ? 143.831 150.097 196.867 1.00 35.66 977 TRP A CA 1
ATOM 13423 C C . TRP B 2 977 ? 142.733 149.458 197.708 1.00 40.26 977 TRP A C 1
ATOM 13424 O O . TRP B 2 977 ? 141.628 149.198 197.231 1.00 44.19 977 TRP A O 1
ATOM 13435 N N . ARG B 2 978 ? 143.038 149.205 198.976 1.00 50.03 978 ARG A N 1
ATOM 13436 C CA . ARG B 2 978 ? 142.076 148.620 199.897 1.00 48.88 978 ARG A CA 1
ATOM 13437 C C . ARG B 2 978 ? 141.832 149.552 201.072 1.00 51.19 978 ARG A C 1
ATOM 13438 O O . ARG B 2 978 ? 142.765 150.169 201.596 1.00 51.77 978 ARG A O 1
ATOM 13446 N N . MET B 2 979 ? 140.569 149.651 201.475 1.00 58.64 979 MET A N 1
ATOM 13447 C CA . MET B 2 979 ? 140.200 150.450 202.632 1.00 57.36 979 MET A CA 1
ATOM 13448 C C . MET B 2 979 ? 140.717 149.809 203.914 1.00 59.60 979 MET A C 1
ATOM 13449 O O . MET B 2 979 ? 140.794 148.584 204.038 1.00 59.42 979 MET A O 1
ATOM 13454 N N . ASP B 2 980 ? 141.071 150.656 204.874 1.00 65.36 980 ASP A N 1
ATOM 13455 C CA . ASP B 2 980 ? 141.560 150.219 206.173 1.00 64.45 980 ASP A CA 1
ATOM 13456 C C . ASP B 2 980 ? 140.521 150.525 207.243 1.00 64.57 980 ASP A C 1
ATOM 13457 O O . ASP B 2 980 ? 139.841 151.554 207.186 1.00 63.38 980 ASP A O 1
ATOM 13462 N N . ALA B 2 981 ? 140.397 149.622 208.216 1.00 61.22 981 ALA A N 1
ATOM 13463 C CA . ALA B 2 981 ? 139.443 149.782 209.313 1.00 63.14 981 ALA A CA 1
ATOM 13464 C C . ALA B 2 981 ? 140.053 150.631 210.431 1.00 64.15 981 ALA A C 1
ATOM 13465 O O . ALA B 2 981 ? 140.109 150.243 211.598 1.00 63.05 981 ALA A O 1
ATOM 13467 N N . ASP B 2 982 ? 140.515 151.817 210.047 1.00 74.31 982 ASP A N 1
ATOM 13468 C CA . ASP B 2 982 ? 141.189 152.714 210.977 1.00 75.22 982 ASP A CA 1
ATOM 13469 C C . ASP B 2 982 ? 141.173 154.150 210.459 1.00 74.10 982 ASP A C 1
ATOM 13470 O O . ASP B 2 982 ? 142.202 154.686 210.047 1.00 74.03 982 ASP A O 1
ATOM 13475 N N . LEU B 2 987 ? 135.292 155.259 205.318 1.00 62.65 987 LEU A N 1
ATOM 13476 C CA . LEU B 2 987 ? 134.493 154.149 205.824 1.00 63.95 987 LEU A CA 1
ATOM 13477 C C . LEU B 2 987 ? 133.176 154.662 206.396 1.00 65.29 987 LEU A C 1
ATOM 13478 O O . LEU B 2 987 ? 132.118 154.070 206.181 1.00 65.05 987 LEU A O 1
ATOM 13483 N N . GLN B 2 988 ? 133.255 155.773 207.132 1.00 69.14 988 GLN A N 1
ATOM 13484 C CA . GLN B 2 988 ? 132.047 156.408 207.647 1.00 68.52 988 GLN A CA 1
ATOM 13485 C C . GLN B 2 988 ? 131.188 156.975 206.524 1.00 68.40 988 GLN A C 1
ATOM 13486 O O . GLN B 2 988 ? 129.955 156.939 206.609 1.00 69.10 988 GLN A O 1
ATOM 13492 N N . ASP B 2 989 ? 131.816 157.493 205.465 1.00 66.49 989 ASP A N 1
ATOM 13493 C CA . ASP B 2 989 ? 131.083 158.085 204.353 1.00 66.79 989 ASP A CA 1
ATOM 13494 C C . ASP B 2 989 ? 130.403 157.053 203.464 1.00 65.78 989 ASP A C 1
ATOM 13495 O O . ASP B 2 989 ? 129.648 157.441 202.567 1.00 65.26 989 ASP A O 1
ATOM 13500 N N . PHE B 2 990 ? 130.657 155.764 203.673 1.00 64.13 990 PHE A N 1
ATOM 13501 C CA . PHE B 2 990 ? 129.993 154.722 202.900 1.00 63.99 990 PHE A CA 1
ATOM 13502 C C . PHE B 2 990 ? 128.660 154.375 203.549 1.00 64.99 990 PHE A C 1
ATOM 13503 O O . PHE B 2 990 ? 128.613 154.003 204.727 1.00 63.55 990 PHE A O 1
ATOM 13511 N N . LEU B 2 991 ? 127.579 154.492 202.781 1.00 64.14 991 LEU A N 1
ATOM 13512 C CA . LEU B 2 991 ? 126.235 154.262 203.275 1.00 62.46 991 LEU A CA 1
ATOM 13513 C C . LEU B 2 991 ? 125.589 153.094 202.543 1.00 62.16 991 LEU A C 1
ATOM 13514 O O . LEU B 2 991 ? 125.762 152.951 201.329 1.00 60.76 991 LEU A O 1
ATOM 13519 N N . PRO B 2 992 ? 124.857 152.240 203.251 1.00 60.14 992 PRO A N 1
ATOM 13520 C CA . PRO B 2 992 ? 124.206 151.103 202.595 1.00 60.10 992 PRO A CA 1
ATOM 13521 C C . PRO B 2 992 ? 123.083 151.556 201.679 1.00 60.46 992 PRO A C 1
ATOM 13522 O O . PRO B 2 992 ? 122.478 152.613 201.871 1.00 59.27 992 PRO A O 1
ATOM 13526 N N . GLY B 2 993 ? 122.809 150.738 200.670 1.00 62.79 993 GLY A N 1
ATOM 13527 C CA . GLY B 2 993 ? 121.754 151.064 199.728 1.00 63.14 993 GLY A CA 1
ATOM 13528 C C . GLY B 2 993 ? 121.473 149.904 198.802 1.00 63.63 993 GLY A C 1
ATOM 13529 O O . GLY B 2 993 ? 122.153 148.875 198.827 1.00 62.21 993 GLY A O 1
ATOM 13530 N N . ARG B 2 994 ? 120.440 150.087 197.985 1.00 68.25 994 ARG A N 1
ATOM 13531 C CA . ARG B 2 994 ? 120.049 149.123 196.969 1.00 66.86 994 ARG A CA 1
ATOM 13532 C C . ARG B 2 994 ? 119.757 149.860 195.672 1.00 67.17 994 ARG A C 1
ATOM 13533 O O . ARG B 2 994 ? 119.072 150.887 195.675 1.00 67.16 994 ARG A O 1
ATOM 13541 N N . VAL B 2 995 ? 120.277 149.332 194.564 1.00 65.57 995 VAL A N 1
ATOM 13542 C CA . VAL B 2 995 ? 120.018 149.939 193.267 1.00 66.15 995 VAL A CA 1
ATOM 13543 C C . VAL B 2 995 ? 118.562 149.709 192.876 1.00 66.31 995 VAL A C 1
ATOM 13544 O O . VAL B 2 995 ? 117.935 148.714 193.265 1.00 66.05 995 VAL A O 1
ATOM 13548 N N . THR B 2 996 ? 118.017 150.639 192.097 1.00 65.33 996 THR A N 1
ATOM 13549 C CA . THR B 2 996 ? 116.621 150.577 191.695 1.00 64.99 996 THR A CA 1
ATOM 13550 C C . THR B 2 996 ? 116.416 149.488 190.645 1.00 65.88 996 THR A C 1
ATOM 13551 O O . THR B 2 996 ? 117.360 148.842 190.181 1.00 65.42 996 THR A O 1
ATOM 13555 N N . ALA B 2 997 ? 115.152 149.279 190.268 1.00 63.74 997 ALA A N 1
ATOM 13556 C CA . ALA B 2 997 ? 114.831 148.248 189.286 1.00 62.39 997 ALA A CA 1
ATOM 13557 C C . ALA B 2 997 ? 115.427 148.568 187.921 1.00 60.69 997 ALA A C 1
ATOM 13558 O O . ALA B 2 997 ? 115.938 147.672 187.239 1.00 59.69 997 ALA A O 1
ATOM 13560 N N . ASP B 2 998 ? 115.363 149.834 187.499 1.00 63.64 998 ASP A N 1
ATOM 13561 C CA . ASP B 2 998 ? 115.900 150.199 186.191 1.00 64.67 998 ASP A CA 1
ATOM 13562 C C . ASP B 2 998 ? 117.411 150.007 186.141 1.00 65.87 998 ASP A C 1
ATOM 13563 O O . ASP B 2 998 ? 117.950 149.547 185.128 1.00 65.30 998 ASP A O 1
ATOM 13568 N N . GLY B 2 999 ? 118.107 150.348 187.219 1.00 66.49 999 GLY A N 1
ATOM 13569 C CA . GLY B 2 999 ? 119.541 150.184 187.289 1.00 65.04 999 GLY A CA 1
ATOM 13570 C C . GLY B 2 999 ? 120.360 151.446 187.138 1.00 65.44 999 GLY A C 1
ATOM 13571 O O . GLY B 2 999 ? 121.534 151.352 186.762 1.00 65.11 999 GLY A O 1
ATOM 13572 N N . LYS B 2 1000 ? 119.787 152.619 187.412 1.00 65.78 1000 LYS A N 1
ATOM 13573 C CA . LYS B 2 1000 ? 120.527 153.870 187.337 1.00 66.97 1000 LYS A CA 1
ATOM 13574 C C . LYS B 2 1000 ? 120.376 154.745 188.574 1.00 66.57 1000 LYS A C 1
ATOM 13575 O O . LYS B 2 1000 ? 120.871 155.877 188.572 1.00 65.22 1000 LYS A O 1
ATOM 13581 N N . HIS B 2 1001 ? 119.708 154.264 189.620 1.00 66.62 1001 HIS A N 1
ATOM 13582 C CA . HIS B 2 1001 ? 119.569 155.005 190.864 1.00 67.29 1001 HIS A CA 1
ATOM 13583 C C . HIS B 2 1001 ? 119.748 154.044 192.029 1.00 69.14 1001 HIS A C 1
ATOM 13584 O O . HIS B 2 1001 ? 119.520 152.838 191.904 1.00 69.05 1001 HIS A O 1
ATOM 13591 N N . ILE B 2 1002 ? 120.162 154.588 193.170 1.00 69.37 1002 ILE A N 1
ATOM 13592 C CA . ILE B 2 1002 ? 120.374 153.810 194.385 1.00 69.18 1002 ILE A CA 1
ATOM 13593 C C . ILE B 2 1002 ? 119.444 154.329 195.471 1.00 70.40 1002 ILE A C 1
ATOM 13594 O O . ILE B 2 1002 ? 119.413 155.534 195.748 1.00 70.19 1002 ILE A O 1
ATOM 13599 N N . GLN B 2 1003 ? 118.698 153.416 196.087 1.00 73.10 1003 GLN A N 1
ATOM 13600 C CA . GLN B 2 1003 ? 117.811 153.729 197.199 1.00 72.97 1003 GLN A CA 1
ATOM 13601 C C . GLN B 2 1003 ? 118.577 153.534 198.500 1.00 72.82 1003 GLN A C 1
ATOM 13602 O O . GLN B 2 1003 ? 119.021 152.421 198.799 1.00 72.09 1003 GLN A O 1
ATOM 13608 N N . LYS B 2 1004 ? 118.727 154.607 199.269 1.00 69.23 1004 LYS A N 1
ATOM 13609 C CA . LYS B 2 1004 ? 119.497 154.552 200.502 1.00 68.83 1004 LYS A CA 1
ATOM 13610 C C . LYS B 2 1004 ? 118.692 153.894 201.616 1.00 68.74 1004 LYS A C 1
ATOM 13611 O O . LYS B 2 1004 ? 117.494 154.147 201.770 1.00 67.89 1004 LYS A O 1
ATOM 13617 N N . PHE B 2 1005 ? 119.358 153.041 202.391 1.00 69.84 1005 PHE A N 1
ATOM 13618 C CA . PHE B 2 1005 ? 118.751 152.419 203.560 1.00 69.58 1005 PHE A CA 1
ATOM 13619 C C . PHE B 2 1005 ? 118.958 153.295 204.788 1.00 70.69 1005 PHE A C 1
ATOM 13620 O O . PHE B 2 1005 ? 120.052 153.819 205.017 1.00 70.09 1005 PHE A O 1
ATOM 13628 N N . SER B 2 1006 ? 117.892 153.452 205.575 1.00 71.41 1006 SER A N 1
ATOM 13629 C CA . SER B 2 1006 ? 117.958 154.315 206.751 1.00 71.07 1006 SER A CA 1
ATOM 13630 C C . SER B 2 1006 ? 118.884 153.741 207.818 1.00 70.22 1006 SER A C 1
ATOM 13631 O O . SER B 2 1006 ? 119.678 154.476 208.416 1.00 70.33 1006 SER A O 1
ATOM 13634 N N . GLU B 2 1007 ? 118.800 152.436 208.073 1.00 70.44 1007 GLU A N 1
ATOM 13635 C CA . GLU B 2 1007 ? 119.609 151.817 209.114 1.00 69.76 1007 GLU A CA 1
ATOM 13636 C C . GLU B 2 1007 ? 119.857 150.358 208.759 1.00 70.83 1007 GLU A C 1
ATOM 13637 O O . GLU B 2 1007 ? 119.133 149.761 207.958 1.00 71.47 1007 GLU A O 1
ATOM 13643 N N . THR B 2 1008 ? 120.900 149.790 209.363 1.00 67.93 1008 THR A N 1
ATOM 13644 C CA . THR B 2 1008 ? 121.296 148.409 209.131 1.00 67.47 1008 THR A CA 1
ATOM 13645 C C . THR B 2 1008 ? 121.576 147.720 210.458 1.00 66.64 1008 THR A C 1
ATOM 13646 O O . THR B 2 1008 ? 121.708 148.362 211.503 1.00 67.34 1008 THR A O 1
ATOM 13650 N N . ALA B 2 1009 ? 121.669 146.393 210.402 1.00 65.28 1009 ALA A N 1
ATOM 13651 C CA . ALA B 2 1009 ? 121.908 145.593 211.593 1.00 67.04 1009 ALA A CA 1
ATOM 13652 C C . ALA B 2 1009 ? 122.711 144.357 211.216 1.00 67.86 1009 ALA A C 1
ATOM 13653 O O . ALA B 2 1009 ? 122.797 143.981 210.044 1.00 67.50 1009 ALA A O 1
ATOM 13655 N N . ARG B 2 1010 ? 123.298 143.728 212.231 1.00 69.23 1010 ARG A N 1
ATOM 13656 C CA . ARG B 2 1010 ? 124.073 142.507 212.061 1.00 69.26 1010 ARG A CA 1
ATOM 13657 C C . ARG B 2 1010 ? 123.209 141.304 212.417 1.00 69.80 1010 ARG A C 1
ATOM 13658 O O . ARG B 2 1010 ? 122.654 141.237 213.518 1.00 69.24 1010 ARG A O 1
ATOM 13666 N N . VAL B 2 1011 ? 123.097 140.360 211.487 1.00 71.78 1011 VAL A N 1
ATOM 13667 C CA . VAL B 2 1011 ? 122.319 139.144 211.675 1.00 71.11 1011 VAL A CA 1
ATOM 13668 C C . VAL B 2 1011 ? 123.268 137.956 211.555 1.00 69.78 1011 VAL A C 1
ATOM 13669 O O . VAL B 2 1011 ? 123.993 137.857 210.565 1.00 69.66 1011 VAL A O 1
ATOM 13673 N N . PRO B 2 1012 ? 123.311 137.058 212.533 1.00 69.37 1012 PRO A N 1
ATOM 13674 C CA . PRO B 2 1012 ? 124.254 135.940 212.467 1.00 70.12 1012 PRO A CA 1
ATOM 13675 C C . PRO B 2 1012 ? 123.748 134.803 211.595 1.00 70.96 1012 PRO A C 1
ATOM 13676 O O . PRO B 2 1012 ? 122.545 134.560 211.470 1.00 70.95 1012 PRO A O 1
ATOM 13680 N N . PHE B 2 1013 ? 124.701 134.105 210.981 1.00 71.89 1013 PHE A N 1
ATOM 13681 C CA . PHE B 2 1013 ? 124.401 132.928 210.181 1.00 70.16 1013 PHE A CA 1
ATOM 13682 C C . PHE B 2 1013 ? 125.417 131.811 210.359 1.00 70.90 1013 PHE A C 1
ATOM 13683 O O . PHE B 2 1013 ? 125.344 130.816 209.631 1.00 72.15 1013 PHE A O 1
ATOM 13691 N N . TYR B 2 1014 ? 126.363 131.942 211.291 1.00 70.55 1014 TYR A N 1
ATOM 13692 C CA . TYR B 2 1014 ? 127.449 130.984 211.428 1.00 70.16 1014 TYR A CA 1
ATOM 13693 C C . TYR B 2 1014 ? 127.718 130.557 212.864 1.00 71.83 1014 TYR A C 1
ATOM 13694 O O . TYR B 2 1014 ? 128.477 129.604 213.068 1.00 70.21 1014 TYR A O 1
ATOM 13703 N N . ASP B 2 1015 ? 127.131 131.220 213.854 1.00 70.02 1015 ASP A N 1
ATOM 13704 C CA . ASP B 2 1015 ? 127.254 130.795 215.239 1.00 69.33 1015 ASP A CA 1
ATOM 13705 C C . ASP B 2 1015 ? 126.212 129.729 215.563 1.00 70.16 1015 ASP A C 1
ATOM 13706 O O . ASP B 2 1015 ? 125.185 129.601 214.893 1.00 70.51 1015 ASP A O 1
ATOM 13711 N N . LYS B 2 1016 ? 126.493 128.958 216.609 1.00 69.47 1016 LYS A N 1
ATOM 13712 C CA . LYS B 2 1016 ? 125.598 127.888 217.049 1.00 70.00 1016 LYS A CA 1
ATOM 13713 C C . LYS B 2 1016 ? 124.616 128.383 218.107 1.00 69.52 1016 LYS A C 1
ATOM 13714 O O . LYS B 2 1016 ? 124.500 127.815 219.192 1.00 68.81 1016 LYS A O 1
ATOM 13720 N N . THR B 2 1017 ? 123.899 129.455 217.791 1.00 69.16 1017 THR A N 1
ATOM 13721 C CA . THR B 2 1017 ? 122.919 130.035 218.701 1.00 70.97 1017 THR A CA 1
ATOM 13722 C C . THR B 2 1017 ? 121.506 130.028 218.145 1.00 72.28 1017 THR A C 1
ATOM 13723 O O . THR B 2 1017 ? 120.553 129.837 218.903 1.00 71.85 1017 THR A O 1
ATOM 13727 N N . GLN B 2 1018 ? 121.342 130.230 216.840 1.00 75.27 1018 GLN A N 1
ATOM 13728 C CA . GLN B 2 1018 ? 120.032 130.244 216.205 1.00 75.77 1018 GLN A CA 1
ATOM 13729 C C . GLN B 2 1018 ? 120.086 129.412 214.930 1.00 76.36 1018 GLN A C 1
ATOM 13730 O O . GLN B 2 1018 ? 121.119 128.833 214.581 1.00 75.25 1018 GLN A O 1
ATOM 13736 N N . LYS B 2 1019 ? 118.956 129.352 214.230 1.00 77.07 1019 LYS A N 1
ATOM 13737 C CA . LYS B 2 1019 ? 118.799 128.526 213.037 1.00 76.36 1019 LYS A CA 1
ATOM 13738 C C . LYS B 2 1019 ? 118.153 129.327 211.912 1.00 76.44 1019 LYS A C 1
ATOM 13739 O O . LYS B 2 1019 ? 117.220 128.877 211.245 1.00 77.07 1019 LYS A O 1
ATOM 13745 N N . HIS B 2 1020 ? 118.660 130.542 211.683 1.00 77.34 1020 HIS A N 1
ATOM 13746 C CA . HIS B 2 1020 ? 118.137 131.379 210.609 1.00 77.39 1020 HIS A CA 1
ATOM 13747 C C . HIS B 2 1020 ? 118.420 130.802 209.228 1.00 76.99 1020 HIS A C 1
ATOM 13748 O O . HIS B 2 1020 ? 117.764 131.199 208.260 1.00 76.28 1020 HIS A O 1
ATOM 13755 N N . PHE B 2 1021 ? 119.378 129.882 209.116 1.00 76.06 1021 PHE A N 1
ATOM 13756 C CA . PHE B 2 1021 ? 119.751 129.349 207.810 1.00 76.25 1021 PHE A CA 1
ATOM 13757 C C . PHE B 2 1021 ? 118.654 128.458 207.234 1.00 76.47 1021 PHE A C 1
ATOM 13758 O O . PHE B 2 1021 ? 118.282 128.595 206.063 1.00 74.88 1021 PHE A O 1
ATOM 13766 N N . ASP B 2 1022 ? 118.119 127.543 208.045 1.00 75.10 1022 ASP A N 1
ATOM 13767 C CA . ASP B 2 1022 ? 117.159 126.569 207.533 1.00 75.00 1022 ASP A CA 1
ATOM 13768 C C . ASP B 2 1022 ? 115.776 127.176 207.327 1.00 75.28 1022 ASP A C 1
ATOM 13769 O O . ASP B 2 1022 ? 115.076 126.814 206.374 1.00 74.62 1022 ASP A O 1
ATOM 13774 N N . ILE B 2 1023 ? 115.360 128.090 208.206 1.00 72.54 1023 ILE A N 1
ATOM 13775 C CA . ILE B 2 1023 ? 114.016 128.650 208.106 1.00 72.42 1023 ILE A CA 1
ATOM 13776 C C . ILE B 2 1023 ? 113.882 129.519 206.860 1.00 73.17 1023 ILE A C 1
ATOM 13777 O O . ILE B 2 1023 ? 112.843 129.507 206.189 1.00 72.98 1023 ILE A O 1
ATOM 13782 N N . LEU B 2 1024 ? 114.921 130.280 206.529 1.00 73.09 1024 LEU A N 1
ATOM 13783 C CA . LEU B 2 1024 ? 114.874 131.153 205.366 1.00 72.23 1024 LEU A CA 1
ATOM 13784 C C . LEU B 2 1024 ? 114.954 130.343 204.077 1.00 72.19 1024 LEU A C 1
ATOM 13785 O O . LEU B 2 1024 ? 115.479 129.227 204.047 1.00 71.34 1024 LEU A O 1
ATOM 13790 N N . ASP B 2 1025 ? 114.425 130.920 203.004 1.00 72.41 1025 ASP A N 1
ATOM 13791 C CA . ASP B 2 1025 ? 114.330 130.232 201.727 1.00 72.07 1025 ASP A CA 1
ATOM 13792 C C . ASP B 2 1025 ? 115.532 130.554 200.844 1.00 71.92 1025 ASP A C 1
ATOM 13793 O O . ASP B 2 1025 ? 116.203 131.576 201.006 1.00 70.88 1025 ASP A O 1
ATOM 13798 N N . GLU B 2 1026 ? 115.797 129.649 199.898 1.00 72.02 1026 GLU A N 1
ATOM 13799 C CA . GLU B 2 1026 ? 116.887 129.855 198.949 1.00 71.99 1026 GLU A CA 1
ATOM 13800 C C . GLU B 2 1026 ? 116.641 131.079 198.076 1.00 72.23 1026 GLU A C 1
ATOM 13801 O O . GLU B 2 1026 ? 117.568 131.847 197.794 1.00 70.65 1026 GLU A O 1
ATOM 13807 N N . GLN B 2 1027 ? 115.398 131.273 197.627 1.00 75.51 1027 GLN A N 1
ATOM 13808 C CA . GLN B 2 1027 ? 115.088 132.436 196.802 1.00 75.07 1027 GLN A CA 1
ATOM 13809 C C . GLN B 2 1027 ? 115.242 133.735 197.581 1.00 74.90 1027 GLN A C 1
ATOM 13810 O O . GLN B 2 1027 ? 115.471 134.791 196.983 1.00 73.95 1027 GLN A O 1
ATOM 13816 N N . GLU B 2 1028 ? 115.118 133.679 198.908 1.00 70.95 1028 GLU A N 1
ATOM 13817 C CA . GLU B 2 1028 ? 115.265 134.867 199.738 1.00 70.24 1028 GLU A CA 1
ATOM 13818 C C . GLU B 2 1028 ? 116.706 135.346 199.839 1.00 70.45 1028 GLU A C 1
ATOM 13819 O O . GLU B 2 1028 ? 116.933 136.467 200.304 1.00 69.55 1028 GLU A O 1
ATOM 13825 N N . ILE B 2 1029 ? 117.676 134.529 199.422 1.00 65.33 1029 ILE A N 1
ATOM 13826 C CA . ILE B 2 1029 ? 119.077 134.923 199.495 1.00 63.70 1029 ILE A CA 1
ATOM 13827 C C . ILE B 2 1029 ? 119.344 136.079 198.536 1.00 63.08 1029 ILE A C 1
ATOM 13828 O O . ILE B 2 1029 ? 118.707 136.203 197.480 1.00 63.52 1029 ILE A O 1
ATOM 13833 N N . ALA B 2 1030 ? 120.283 136.947 198.923 1.00 56.62 1030 ALA A N 1
ATOM 13834 C CA . ALA B 2 1030 ? 120.685 138.139 198.180 1.00 57.18 1030 ALA A CA 1
ATOM 13835 C C . ALA B 2 1030 ? 119.589 139.197 198.118 1.00 57.06 1030 ALA A C 1
ATOM 13836 O O . ALA B 2 1030 ? 119.668 140.124 197.306 1.00 53.28 1030 ALA A O 1
ATOM 13838 N N . GLY B 2 1031 ? 118.572 139.089 198.969 1.00 60.22 1031 GLY A N 1
ATOM 13839 C CA . GLY B 2 1031 ? 117.547 140.112 199.035 1.00 60.68 1031 GLY A CA 1
ATOM 13840 C C . GLY B 2 1031 ? 116.553 140.112 197.898 1.00 61.57 1031 GLY A C 1
ATOM 13841 O O . GLY B 2 1031 ? 115.921 141.140 197.644 1.00 61.53 1031 GLY A O 1
ATOM 13842 N N . GLU B 2 1032 ? 116.397 138.988 197.195 1.00 68.68 1032 GLU A N 1
ATOM 13843 C CA . GLU B 2 1032 ? 115.379 138.916 196.152 1.00 68.58 1032 GLU A CA 1
ATOM 13844 C C . GLU B 2 1032 ? 113.977 139.048 196.734 1.00 70.63 1032 GLU A C 1
ATOM 13845 O O . GLU B 2 1032 ? 113.080 139.585 196.074 1.00 70.73 1032 GLU A O 1
ATOM 13851 N N . LYS B 2 1033 ? 113.773 138.568 197.958 1.00 68.00 1033 LYS A N 1
ATOM 13852 C CA . LYS B 2 1033 ? 112.506 138.667 198.655 1.00 66.74 1033 LYS A CA 1
ATOM 13853 C C . LYS B 2 1033 ? 112.709 139.392 199.979 1.00 67.91 1033 LYS A C 1
ATOM 13854 O O . LYS B 2 1033 ? 113.518 138.944 200.804 1.00 68.71 1033 LYS A O 1
ATOM 13860 N N . PRO B 2 1034 ? 112.014 140.503 200.219 1.00 67.07 1034 PRO A N 1
ATOM 13861 C CA . PRO B 2 1034 ? 112.162 141.196 201.504 1.00 67.41 1034 PRO A CA 1
ATOM 13862 C C . PRO B 2 1034 ? 111.706 140.320 202.661 1.00 66.11 1034 PRO A C 1
ATOM 13863 O O . PRO B 2 1034 ? 110.777 139.519 202.536 1.00 66.17 1034 PRO A O 1
ATOM 13867 N N . VAL B 2 1035 ? 112.377 140.482 203.798 1.00 67.49 1035 VAL A N 1
ATOM 13868 C CA . VAL B 2 1035 ? 112.160 139.647 204.972 1.00 68.99 1035 VAL A CA 1
ATOM 13869 C C . VAL B 2 1035 ? 111.973 140.541 206.191 1.00 70.33 1035 VAL A C 1
ATOM 13870 O O . VAL B 2 1035 ? 112.666 141.552 206.346 1.00 70.95 1035 VAL A O 1
ATOM 13874 N N . ARG B 2 1036 ? 111.020 140.176 207.045 1.00 75.32 1036 ARG A N 1
ATOM 13875 C CA . ARG B 2 1036 ? 110.752 140.896 208.284 1.00 76.18 1036 ARG A CA 1
ATOM 13876 C C . ARG B 2 1036 ? 111.445 140.177 209.434 1.00 76.87 1036 ARG A C 1
ATOM 13877 O O . ARG B 2 1036 ? 111.234 138.977 209.638 1.00 75.46 1036 ARG A O 1
ATOM 13885 N N . MET B 2 1037 ? 112.268 140.910 210.179 1.00 83.63 1037 MET A N 1
ATOM 13886 C CA . MET B 2 1037 ? 112.996 140.351 211.307 1.00 83.52 1037 MET A CA 1
ATOM 13887 C C . MET B 2 1037 ? 112.965 141.334 212.467 1.00 82.33 1037 MET A C 1
ATOM 13888 O O . MET B 2 1037 ? 112.718 142.529 212.292 1.00 81.58 1037 MET A O 1
ATOM 13893 N N . TRP B 2 1038 ? 113.217 140.808 213.663 1.00 79.72 1038 TRP A N 1
ATOM 13894 C CA . TRP B 2 1038 ? 113.228 141.627 214.866 1.00 80.73 1038 TRP A CA 1
ATOM 13895 C C . TRP B 2 1038 ? 114.614 142.221 215.083 1.00 79.56 1038 TRP A C 1
ATOM 13896 O O . TRP B 2 1038 ? 115.614 141.497 215.105 1.00 79.25 1038 TRP A O 1
ATOM 13907 N N . VAL B 2 1039 ? 114.669 143.539 215.251 1.00 72.55 1039 VAL A N 1
ATOM 13908 C CA . VAL B 2 1039 ? 115.920 144.260 215.448 1.00 72.96 1039 VAL A CA 1
ATOM 13909 C C . VAL B 2 1039 ? 115.842 145.027 216.759 1.00 73.84 1039 VAL A C 1
ATOM 13910 O O . VAL B 2 1039 ? 114.828 145.668 217.057 1.00 73.69 1039 VAL A O 1
ATOM 13914 N N . LYS B 2 1040 ? 116.908 144.949 217.548 1.00 74.27 1040 LYS A N 1
ATOM 13915 C CA . LYS B 2 1040 ? 116.998 145.657 218.815 1.00 73.00 1040 LYS A CA 1
ATOM 13916 C C . LYS B 2 1040 ? 118.117 146.685 218.743 1.00 72.94 1040 LYS A C 1
ATOM 13917 O O . LYS B 2 1040 ? 119.233 146.374 218.314 1.00 73.35 1040 LYS A O 1
ATOM 13923 N N . ARG B 2 1041 ? 117.811 147.909 219.165 1.00 74.42 1041 ARG A N 1
ATOM 13924 C CA . ARG B 2 1041 ? 118.757 149.012 219.127 1.00 74.87 1041 ARG A CA 1
ATOM 13925 C C . ARG B 2 1041 ? 118.934 149.571 220.530 1.00 75.08 1041 ARG A C 1
ATOM 13926 O O . ARG B 2 1041 ? 118.095 149.360 221.410 1.00 74.18 1041 ARG A O 1
ATOM 13934 N N . PHE B 2 1042 ? 120.038 150.283 220.732 1.00 76.60 1042 PHE A N 1
ATOM 13935 C CA . PHE B 2 1042 ? 120.322 150.889 222.027 1.00 76.47 1042 PHE A CA 1
ATOM 13936 C C . PHE B 2 1042 ? 120.892 152.293 221.861 1.00 75.80 1042 PHE A C 1
ATOM 13937 O O . PHE B 2 1042 ? 120.206 153.197 221.383 1.00 74.79 1042 PHE A O 1
ATOM 13945 N N . ARG B 2 1125 ? 124.630 150.255 223.365 1.00 84.17 1125 ARG A N 1
ATOM 13946 C CA . ARG B 2 1125 ? 125.386 150.018 222.140 1.00 85.04 1125 ARG A CA 1
ATOM 13947 C C . ARG B 2 1125 ? 125.472 148.529 221.820 1.00 86.07 1125 ARG A C 1
ATOM 13948 O O . ARG B 2 1125 ? 126.480 147.882 222.099 1.00 85.07 1125 ARG A O 1
ATOM 13956 N N . TYR B 2 1126 ? 124.402 147.986 221.239 1.00 86.71 1126 TYR A N 1
ATOM 13957 C CA . TYR B 2 1126 ? 124.334 146.578 220.843 1.00 85.11 1126 TYR A CA 1
ATOM 13958 C C . TYR B 2 1126 ? 123.423 146.482 219.622 1.00 84.64 1126 TYR A C 1
ATOM 13959 O O . TYR B 2 1126 ? 122.198 146.421 219.755 1.00 85.03 1126 TYR A O 1
ATOM 13968 N N . GLN B 2 1127 ? 124.022 146.468 218.434 1.00 77.34 1127 GLN A N 1
ATOM 13969 C CA . GLN B 2 1127 ? 123.273 146.379 217.187 1.00 78.47 1127 GLN A CA 1
ATOM 13970 C C . GLN B 2 1127 ? 123.188 144.919 216.756 1.00 79.25 1127 GLN A C 1
ATOM 13971 O O . GLN B 2 1127 ? 124.216 144.245 216.627 1.00 79.13 1127 GLN A O 1
ATOM 13977 N N . LYS B 2 1128 ? 121.970 144.434 216.530 1.00 74.19 1128 LYS A N 1
ATOM 13978 C CA . LYS B 2 1128 ? 121.772 143.035 216.183 1.00 73.12 1128 LYS A CA 1
ATOM 13979 C C . LYS B 2 1128 ? 120.423 142.871 215.500 1.00 73.72 1128 LYS A C 1
ATOM 13980 O O . LYS B 2 1128 ? 119.532 143.715 215.630 1.00 73.00 1128 LYS A O 1
ATOM 13986 N N . ALA B 2 1129 ? 120.286 141.769 214.764 1.00 72.73 1129 ALA A N 1
ATOM 13987 C CA . ALA B 2 1129 ? 119.036 141.415 214.106 1.00 72.92 1129 ALA A CA 1
ATOM 13988 C C . ALA B 2 1129 ? 118.786 139.926 214.285 1.00 73.86 1129 ALA A C 1
ATOM 13989 O O . ALA B 2 1129 ? 119.691 139.114 214.073 1.00 73.22 1129 ALA A O 1
ATOM 13991 N N . PHE B 2 1130 ? 117.561 139.573 214.670 1.00 80.23 1130 PHE A N 1
ATOM 13992 C CA . PHE B 2 1130 ? 117.181 138.180 214.865 1.00 80.39 1130 PHE A CA 1
ATOM 13993 C C . PHE B 2 1130 ? 115.772 137.957 214.340 1.00 81.13 1130 PHE A C 1
ATOM 13994 O O . PHE B 2 1130 ? 114.842 138.665 214.735 1.00 79.33 1130 PHE A O 1
ATOM 14002 N N . GLN B 2 1131 ? 115.620 136.974 213.451 1.00 84.00 1131 GLN A N 1
ATOM 14003 C CA . GLN B 2 1131 ? 114.286 136.589 213.005 1.00 83.86 1131 GLN A CA 1
ATOM 14004 C C . GLN B 2 1131 ? 113.524 135.880 214.118 1.00 85.05 1131 GLN A C 1
ATOM 14005 O O . GLN B 2 1131 ? 112.305 136.043 214.248 1.00 83.74 1131 GLN A O 1
ATOM 14011 N N . GLU B 2 1132 ? 114.225 135.094 214.930 1.00 81.65 1132 GLU A N 1
ATOM 14012 C CA . GLU B 2 1132 ? 113.640 134.423 216.080 1.00 80.63 1132 GLU A CA 1
ATOM 14013 C C . GLU B 2 1132 ? 114.065 135.135 217.357 1.00 80.82 1132 GLU A C 1
ATOM 14014 O O . GLU B 2 1132 ? 115.236 135.486 217.524 1.00 81.14 1132 GLU A O 1
ATOM 14020 N N . ILE B 2 1133 ? 113.107 135.350 218.248 1.00 73.53 1133 ILE A N 1
ATOM 14021 C CA . ILE B 2 1133 ? 113.393 136.064 219.497 1.00 72.51 1133 ILE A CA 1
ATOM 14022 C C . ILE B 2 1133 ? 114.344 135.227 220.346 1.00 73.68 1133 ILE A C 1
ATOM 14023 O O . ILE B 2 1133 ? 114.060 134.044 220.605 1.00 72.23 1133 ILE A O 1
ATOM 14028 N N . PRO B 2 1134 ? 115.472 135.777 220.790 1.00 72.90 1134 PRO A N 1
ATOM 14029 C CA . PRO B 2 1134 ? 116.394 134.997 221.621 1.00 70.18 1134 PRO A CA 1
ATOM 14030 C C . PRO B 2 1134 ? 115.774 134.642 222.963 1.00 69.31 1134 PRO A C 1
ATOM 14031 O O . PRO B 2 1134 ? 114.957 135.382 223.516 1.00 67.96 1134 PRO A O 1
ATOM 14035 N N . GLU B 2 1135 ? 116.177 133.480 223.483 1.00 68.80 1135 GLU A N 1
ATOM 14036 C CA . GLU B 2 1135 ? 115.618 132.994 224.740 1.00 69.68 1135 GLU A CA 1
ATOM 14037 C C . GLU B 2 1135 ? 115.973 133.913 225.902 1.00 69.14 1135 GLU A C 1
ATOM 14038 O O . GLU B 2 1135 ? 115.126 134.207 226.753 1.00 67.32 1135 GLU A O 1
ATOM 14044 N N . ASN B 2 1136 ? 117.221 134.377 225.954 1.00 68.55 1136 ASN A N 1
ATOM 14045 C CA . ASN B 2 1136 ? 117.682 135.178 227.081 1.00 67.77 1136 ASN A CA 1
ATOM 14046 C C . ASN B 2 1136 ? 117.248 136.636 227.002 1.00 67.02 1136 ASN A C 1
ATOM 14047 O O . ASN B 2 1136 ? 117.307 137.338 228.017 1.00 67.44 1136 ASN A O 1
ATOM 14052 N N . ASP B 2 1137 ? 116.819 137.112 225.833 1.00 65.49 1137 ASP A N 1
ATOM 14053 C CA . ASP B 2 1137 ? 116.401 138.502 225.646 1.00 66.93 1137 ASP A CA 1
ATOM 14054 C C . ASP B 2 1137 ? 115.058 138.528 224.929 1.00 68.68 1137 ASP A C 1
ATOM 14055 O O . ASP B 2 1137 ? 114.994 138.739 223.710 1.00 68.61 1137 ASP A O 1
ATOM 14060 N N . PRO B 2 1138 ? 113.960 138.316 225.653 1.00 67.60 1138 PRO A N 1
ATOM 14061 C CA . PRO B 2 1138 ? 112.629 138.310 225.029 1.00 65.76 1138 PRO A CA 1
ATOM 14062 C C . PRO B 2 1138 ? 111.923 139.658 224.983 1.00 64.85 1138 PRO A C 1
ATOM 14063 O O . PRO B 2 1138 ? 110.730 139.688 224.667 1.00 65.02 1138 PRO A O 1
ATOM 14067 N N . ASP B 2 1139 ? 112.604 140.763 225.280 1.00 64.49 1139 ASP A N 1
ATOM 14068 C CA . ASP B 2 1139 ? 111.970 142.071 225.342 1.00 65.02 1139 ASP A CA 1
ATOM 14069 C C . ASP B 2 1139 ? 112.782 143.089 224.555 1.00 65.44 1139 ASP A C 1
ATOM 14070 O O . ASP B 2 1139 ? 114.009 142.997 224.467 1.00 65.93 1139 ASP A O 1
ATOM 14075 N N . GLY B 2 1140 ? 112.080 144.065 223.983 1.00 63.54 1140 GLY A N 1
ATOM 14076 C CA . GLY B 2 1140 ? 112.723 145.164 223.291 1.00 63.63 1140 GLY A CA 1
ATOM 14077 C C . GLY B 2 1140 ? 113.033 144.938 221.830 1.00 64.55 1140 GLY A C 1
ATOM 14078 O O . GLY B 2 1140 ? 113.867 145.661 221.275 1.00 64.60 1140 GLY A O 1
ATOM 14079 N N . TRP B 2 1141 ? 112.388 143.972 221.183 1.00 72.22 1141 TRP A N 1
ATOM 14080 C CA . TRP B 2 1141 ? 112.651 143.646 219.788 1.00 72.75 1141 TRP A CA 1
ATOM 14081 C C . TRP B 2 1141 ? 111.553 144.219 218.904 1.00 72.65 1141 TRP A C 1
ATOM 14082 O O . TRP B 2 1141 ? 110.363 144.037 219.184 1.00 72.56 1141 TRP A O 1
ATOM 14093 N N . GLU B 2 1142 ? 111.958 144.907 217.840 1.00 77.00 1142 GLU A N 1
ATOM 14094 C CA . GLU B 2 1142 ? 111.047 145.558 216.910 1.00 77.05 1142 GLU A CA 1
ATOM 14095 C C . GLU B 2 1142 ? 111.155 144.884 215.551 1.00 78.05 1142 GLU A C 1
ATOM 14096 O O . GLU B 2 1142 ? 112.262 144.690 215.038 1.00 77.96 1142 GLU A O 1
ATOM 14102 N N . CYS B 2 1143 ? 110.012 144.537 214.968 1.00 81.37 1143 CYS A N 1
ATOM 14103 C CA . CYS B 2 1143 ? 109.978 143.876 213.669 1.00 80.93 1143 CYS A CA 1
ATOM 14104 C C . CYS B 2 1143 ? 109.914 144.930 212.571 1.00 80.80 1143 CYS A C 1
ATOM 14105 O O . CYS B 2 1143 ? 108.992 145.752 212.546 1.00 80.30 1143 CYS A O 1
ATOM 14108 N N . LYS B 2 1144 ? 110.891 144.903 211.665 1.00 77.62 1144 LYS A N 1
ATOM 14109 C CA . LYS B 2 1144 ? 110.971 145.853 210.566 1.00 77.22 1144 LYS A CA 1
ATOM 14110 C C . LYS B 2 1144 ? 111.221 145.110 209.262 1.00 76.47 1144 LYS A C 1
ATOM 14111 O O . LYS B 2 1144 ? 111.918 144.092 209.232 1.00 76.73 1144 LYS A O 1
ATOM 14117 N N . GLU B 2 1145 ? 110.648 145.632 208.182 1.00 71.46 1145 GLU A N 1
ATOM 14118 C CA . GLU B 2 1145 ? 110.863 145.061 206.861 1.00 71.59 1145 GLU A CA 1
ATOM 14119 C C . GLU B 2 1145 ? 112.254 145.414 206.351 1.00 71.35 1145 GLU A C 1
ATOM 14120 O O . GLU B 2 1145 ? 112.801 146.476 206.662 1.00 73.10 1145 GLU A O 1
ATOM 14126 N N . GLY B 2 1146 ? 112.826 144.516 205.560 1.00 67.29 1146 GLY A N 1
ATOM 14127 C CA . GLY B 2 1146 ? 114.134 144.783 204.998 1.00 68.38 1146 GLY A CA 1
ATOM 14128 C C . GLY B 2 1146 ? 114.651 143.607 204.202 1.00 70.65 1146 GLY A C 1
ATOM 14129 O O . GLY B 2 1146 ? 113.952 142.613 203.991 1.00 69.10 1146 GLY A O 1
ATOM 14130 N N . TYR B 2 1147 ? 115.902 143.740 203.763 1.00 73.41 1147 TYR A N 1
ATOM 14131 C CA . TYR B 2 1147 ? 116.572 142.748 202.937 1.00 70.64 1147 TYR A CA 1
ATOM 14132 C C . TYR B 2 1147 ? 117.827 142.242 203.636 1.00 70.43 1147 TYR A C 1
ATOM 14133 O O . TYR B 2 1147 ? 118.388 142.902 204.514 1.00 69.91 1147 TYR A O 1
ATOM 14142 N N . LEU B 2 1148 ? 118.267 141.058 203.224 1.00 71.89 1148 LEU A N 1
ATOM 14143 C CA . LEU B 2 1148 ? 119.447 140.415 203.784 1.00 71.70 1148 LEU A CA 1
ATOM 14144 C C . LEU B 2 1148 ? 120.609 140.534 202.808 1.00 72.39 1148 LEU A C 1
ATOM 14145 O O . LEU B 2 1148 ? 120.482 140.160 201.637 1.00 71.87 1148 LEU A O 1
ATOM 14150 N N . HIS B 2 1149 ? 121.737 141.052 203.292 1.00 68.55 1149 HIS A N 1
ATOM 14151 C CA . HIS B 2 1149 ? 122.951 141.165 202.486 1.00 67.42 1149 HIS A CA 1
ATOM 14152 C C . HIS B 2 1149 ? 123.773 139.907 202.736 1.00 67.29 1149 HIS A C 1
ATOM 14153 O O . HIS B 2 1149 ? 124.600 139.847 203.646 1.00 68.34 1149 HIS A O 1
ATOM 14160 N N . VAL B 2 1150 ? 123.538 138.887 201.917 1.00 63.41 1150 VAL A N 1
ATOM 14161 C CA . VAL B 2 1150 ? 124.106 137.560 202.120 1.00 63.05 1150 VAL A CA 1
ATOM 14162 C C . VAL B 2 1150 ? 125.219 137.349 201.105 1.00 63.58 1150 VAL A C 1
ATOM 14163 O O . VAL B 2 1150 ? 124.992 137.447 199.893 1.00 62.61 1150 VAL A O 1
ATOM 14167 N N . VAL B 2 1151 ? 126.422 137.054 201.595 1.00 60.59 1151 VAL A N 1
ATOM 14168 C CA . VAL B 2 1151 ? 127.565 136.814 200.722 1.00 59.63 1151 VAL A CA 1
ATOM 14169 C C . VAL B 2 1151 ? 128.213 135.477 201.066 1.00 60.99 1151 VAL A C 1
ATOM 14170 O O . VAL B 2 1151 ? 128.397 134.624 200.191 1.00 59.13 1151 VAL A O 1
ATOM 14174 N N . GLY B 2 1152 ? 128.561 135.282 202.336 1.00 60.20 1152 GLY A N 1
ATOM 14175 C CA . GLY B 2 1152 ? 129.165 134.049 202.777 1.00 59.35 1152 GLY A CA 1
ATOM 14176 C C . GLY B 2 1152 ? 130.310 134.263 203.746 1.00 58.52 1152 GLY A C 1
ATOM 14177 O O . GLY B 2 1152 ? 130.569 135.380 204.203 1.00 57.56 1152 GLY A O 1
ATOM 14178 N N . PRO B 2 1153 ? 131.020 133.183 204.081 1.00 61.97 1153 PRO A N 1
ATOM 14179 C CA . PRO B 2 1153 ? 132.161 133.298 205.000 1.00 61.34 1153 PRO A CA 1
ATOM 14180 C C . PRO B 2 1153 ? 133.389 133.877 204.318 1.00 61.68 1153 PRO A C 1
ATOM 14181 O O . PRO B 2 1153 ? 134.433 133.224 204.232 1.00 60.20 1153 PRO A O 1
ATOM 14185 N N . SER B 2 1154 ? 133.272 135.112 203.834 1.00 61.29 1154 SER A N 1
ATOM 14186 C CA . SER B 2 1154 ? 134.299 135.689 202.977 1.00 60.44 1154 SER A CA 1
ATOM 14187 C C . SER B 2 1154 ? 135.540 136.117 203.749 1.00 60.99 1154 SER A C 1
ATOM 14188 O O . SER B 2 1154 ? 136.638 136.130 203.181 1.00 59.43 1154 SER A O 1
ATOM 14191 N N . LYS B 2 1155 ? 135.395 136.474 205.024 1.00 61.01 1155 LYS A N 1
ATOM 14192 C CA . LYS B 2 1155 ? 136.530 136.884 205.843 1.00 59.85 1155 LYS A CA 1
ATOM 14193 C C . LYS B 2 1155 ? 137.367 135.677 206.245 1.00 62.63 1155 LYS A C 1
ATOM 14194 O O . LYS B 2 1155 ? 137.119 135.062 207.285 1.00 64.47 1155 LYS A O 1
ATOM 14200 N N . VAL B 2 1156 ? 138.358 135.325 205.429 1.00 59.87 1156 VAL A N 1
ATOM 14201 C CA . VAL B 2 1156 ? 139.170 134.134 205.657 1.00 61.25 1156 VAL A CA 1
ATOM 14202 C C . VAL B 2 1156 ? 140.637 134.481 205.449 1.00 61.70 1156 VAL A C 1
ATOM 14203 O O . VAL B 2 1156 ? 140.995 135.124 204.457 1.00 61.13 1156 VAL A O 1
ATOM 14207 N N . GLU B 2 1157 ? 141.483 134.058 206.385 1.00 63.12 1157 GLU A N 1
ATOM 14208 C CA . GLU B 2 1157 ? 142.930 134.161 206.258 1.00 62.60 1157 GLU A CA 1
ATOM 14209 C C . GLU B 2 1157 ? 143.512 132.764 206.101 1.00 62.39 1157 GLU A C 1
ATOM 14210 O O . GLU B 2 1157 ? 143.278 131.893 206.945 1.00 62.88 1157 GLU A O 1
ATOM 14216 N N . PHE B 2 1158 ? 144.265 132.553 205.027 1.00 63.58 1158 PHE A N 1
ATOM 14217 C CA . PHE B 2 1158 ? 144.875 131.264 204.735 1.00 64.34 1158 PHE A CA 1
ATOM 14218 C C . PHE B 2 1158 ? 146.389 131.397 204.791 1.00 64.15 1158 PHE A C 1
ATOM 14219 O O . PHE B 2 1158 ? 146.948 132.412 204.363 1.00 65.94 1158 PHE A O 1
ATOM 14227 N N . SER B 2 1159 ? 147.048 130.376 205.331 1.00 63.43 1159 SER A N 1
ATOM 14228 C CA . SER B 2 1159 ? 148.492 130.397 205.500 1.00 65.70 1159 SER A CA 1
ATOM 14229 C C . SER B 2 1159 ? 149.066 129.018 205.212 1.00 64.84 1159 SER A C 1
ATOM 14230 O O . SER B 2 1159 ? 148.377 128.002 205.333 1.00 64.69 1159 SER A O 1
ATOM 14233 N N . ASP B 2 1160 ? 150.340 128.999 204.817 1.00 63.05 1160 ASP A N 1
ATOM 14234 C CA . ASP B 2 1160 ? 151.033 127.730 204.619 1.00 65.68 1160 ASP A CA 1
ATOM 14235 C C . ASP B 2 1160 ? 151.399 127.089 205.953 1.00 65.30 1160 ASP A C 1
ATOM 14236 O O . ASP B 2 1160 ? 151.268 125.871 206.120 1.00 64.98 1160 ASP A O 1
ATOM 14241 N N . LYS B 2 1161 ? 151.859 127.890 206.907 1.00 65.29 1161 LYS A N 1
ATOM 14242 C CA . LYS B 2 1161 ? 152.266 127.402 208.215 1.00 65.97 1161 LYS A CA 1
ATOM 14243 C C . LYS B 2 1161 ? 151.128 127.549 209.221 1.00 64.80 1161 LYS A C 1
ATOM 14244 O O . LYS B 2 1161 ? 150.200 128.340 209.039 1.00 63.57 1161 LYS A O 1
ATOM 14250 N N . LYS B 2 1162 ? 151.217 126.773 210.297 1.00 61.19 1162 LYS A N 1
ATOM 14251 C CA . LYS B 2 1162 ? 150.196 126.800 211.337 1.00 62.36 1162 LYS A CA 1
ATOM 14252 C C . LYS B 2 1162 ? 150.292 128.101 212.124 1.00 61.78 1162 LYS A C 1
ATOM 14253 O O . LYS B 2 1162 ? 151.345 128.420 212.685 1.00 61.40 1162 LYS A O 1
ATOM 14259 N N . GLY B 2 1163 ? 149.191 128.852 212.168 1.00 60.60 1163 GLY A N 1
ATOM 14260 C CA . GLY B 2 1163 ? 149.175 130.109 212.882 1.00 59.49 1163 GLY A CA 1
ATOM 14261 C C . GLY B 2 1163 ? 149.018 129.937 214.381 1.00 59.90 1163 GLY A C 1
ATOM 14262 O O . GLY B 2 1163 ? 148.709 128.859 214.888 1.00 59.64 1163 GLY A O 1
ATOM 14263 N N . ASP B 2 1164 ? 149.238 131.044 215.096 1.00 60.89 1164 ASP A N 1
ATOM 14264 C CA . ASP B 2 1164 ? 149.145 131.020 216.553 1.00 62.20 1164 ASP A CA 1
ATOM 14265 C C . ASP B 2 1164 ? 147.728 130.692 217.011 1.00 62.93 1164 ASP A C 1
ATOM 14266 O O . ASP B 2 1164 ? 147.538 129.949 217.980 1.00 62.94 1164 ASP A O 1
ATOM 14271 N N . VAL B 2 1165 ? 146.721 131.243 216.329 1.00 62.84 1165 VAL A N 1
ATOM 14272 C CA . VAL B 2 1165 ? 145.333 130.934 216.668 1.00 63.94 1165 VAL A CA 1
ATOM 14273 C C . VAL B 2 1165 ? 145.037 129.461 216.416 1.00 64.02 1165 VAL A C 1
ATOM 14274 O O . VAL B 2 1165 ? 144.385 128.795 217.230 1.00 63.24 1165 VAL A O 1
ATOM 14278 N N . ILE B 2 1166 ? 145.505 128.930 215.284 1.00 63.59 1166 ILE A N 1
ATOM 14279 C CA . ILE B 2 1166 ? 145.299 127.517 214.984 1.00 63.95 1166 ILE A CA 1
ATOM 14280 C C . ILE B 2 1166 ? 146.067 126.645 215.970 1.00 65.33 1166 ILE A C 1
ATOM 14281 O O . ILE B 2 1166 ? 145.599 125.571 216.367 1.00 66.30 1166 ILE A O 1
ATOM 14286 N N . ASN B 2 1167 ? 147.258 127.089 216.382 1.00 66.10 1167 ASN A N 1
ATOM 14287 C CA . ASN B 2 1167 ? 148.050 126.314 217.331 1.00 67.15 1167 ASN A CA 1
ATOM 14288 C C . ASN B 2 1167 ? 147.361 126.206 218.686 1.00 67.06 1167 ASN A C 1
ATOM 14289 O O . ASN B 2 1167 ? 147.582 125.233 219.416 1.00 66.31 1167 ASN A O 1
ATOM 14294 N N . ASN B 2 1168 ? 146.527 127.181 219.037 1.00 69.96 1168 ASN A N 1
ATOM 14295 C CA . ASN B 2 1168 ? 145.790 127.159 220.292 1.00 71.64 1168 ASN A CA 1
ATOM 14296 C C . ASN B 2 1168 ? 144.456 126.432 220.182 1.00 72.21 1168 ASN A C 1
ATOM 14297 O O . ASN B 2 1168 ? 143.726 126.358 221.176 1.00 72.37 1168 ASN A O 1
ATOM 14302 N N . PHE B 2 1169 ? 144.120 125.904 219.009 1.00 76.04 1169 PHE A N 1
ATOM 14303 C CA . PHE B 2 1169 ? 142.852 125.211 218.835 1.00 77.26 1169 PHE A CA 1
ATOM 14304 C C . PHE B 2 1169 ? 142.845 123.901 219.614 1.00 76.61 1169 PHE A C 1
ATOM 14305 O O . PHE B 2 1169 ? 143.833 123.162 219.630 1.00 75.69 1169 PHE A O 1
ATOM 14313 N N . GLN B 2 1170 ? 141.717 123.614 220.259 1.00 76.32 1170 GLN A N 1
ATOM 14314 C CA . GLN B 2 1170 ? 141.559 122.421 221.081 1.00 77.17 1170 GLN A CA 1
ATOM 14315 C C . GLN B 2 1170 ? 140.939 121.309 220.243 1.00 77.55 1170 GLN A C 1
ATOM 14316 O O . GLN B 2 1170 ? 139.813 121.449 219.754 1.00 77.61 1170 GLN A O 1
ATOM 14322 N N . GLY B 2 1171 ? 141.672 120.211 220.082 1.00 66.48 1171 GLY A N 1
ATOM 14323 C CA . GLY B 2 1171 ? 141.170 119.079 219.328 1.00 65.53 1171 GLY A CA 1
ATOM 14324 C C . GLY B 2 1171 ? 141.819 118.924 217.970 1.00 65.98 1171 GLY A C 1
ATOM 14325 O O . GLY B 2 1171 ? 143.014 119.191 217.809 1.00 65.89 1171 GLY A O 1
ATOM 14326 N N . THR B 2 1172 ? 141.038 118.496 216.982 1.00 68.19 1172 THR A N 1
ATOM 14327 C CA . THR B 2 1172 ? 141.523 118.279 215.628 1.00 69.20 1172 THR A CA 1
ATOM 14328 C C . THR B 2 1172 ? 140.814 119.222 214.666 1.00 68.55 1172 THR A C 1
ATOM 14329 O O . THR B 2 1172 ? 139.658 119.600 214.878 1.00 68.30 1172 THR A O 1
ATOM 14333 N N . LEU B 2 1173 ? 141.520 119.598 213.607 1.00 66.76 1173 LEU A N 1
ATOM 14334 C CA . LEU B 2 1173 ? 140.982 120.538 212.633 1.00 69.03 1173 LEU A CA 1
ATOM 14335 C C . LEU B 2 1173 ? 140.015 119.825 211.695 1.00 69.59 1173 LEU A C 1
ATOM 14336 O O . LEU B 2 1173 ? 140.405 118.844 211.051 1.00 66.81 1173 LEU A O 1
ATOM 14341 N N . PRO B 2 1174 ? 138.766 120.271 211.590 1.00 66.59 1174 PRO A N 1
ATOM 14342 C CA . PRO B 2 1174 ? 137.818 119.614 210.686 1.00 64.15 1174 PRO A CA 1
ATOM 14343 C C . PRO B 2 1174 ? 138.196 119.821 209.228 1.00 64.42 1174 PRO A C 1
ATOM 14344 O O . PRO B 2 1174 ? 138.901 120.763 208.862 1.00 64.88 1174 PRO A O 1
ATOM 14348 N N . SER B 2 1175 ? 137.715 118.908 208.389 1.00 60.44 1175 SER A N 1
ATOM 14349 C CA . SER B 2 1175 ? 137.940 119.023 206.957 1.00 60.28 1175 SER A CA 1
ATOM 14350 C C . SER B 2 1175 ? 137.123 120.177 206.383 1.00 61.13 1175 SER A C 1
ATOM 14351 O O . SER B 2 1175 ? 136.143 120.637 206.977 1.00 61.91 1175 SER A O 1
ATOM 14354 N N . VAL B 2 1176 ? 137.537 120.644 205.210 1.00 62.43 1176 VAL A N 1
ATOM 14355 C CA . VAL B 2 1176 ? 136.904 121.800 204.580 1.00 63.22 1176 VAL A CA 1
ATOM 14356 C C . VAL B 2 1176 ? 135.509 121.411 204.105 1.00 64.03 1176 VAL A C 1
ATOM 14357 O O . VAL B 2 1176 ? 135.368 120.510 203.264 1.00 63.20 1176 VAL A O 1
ATOM 14361 N N . PRO B 2 1177 ? 134.459 122.054 204.609 1.00 63.04 1177 PRO A N 1
ATOM 14362 C CA . PRO B 2 1177 ? 133.106 121.723 204.154 1.00 62.55 1177 PRO A CA 1
ATOM 14363 C C . PRO B 2 1177 ? 132.881 122.149 202.713 1.00 63.24 1177 PRO A C 1
ATOM 14364 O O . PRO B 2 1177 ? 133.435 123.143 202.238 1.00 62.15 1177 PRO A O 1
ATOM 14368 N N . ASN B 2 1178 ? 132.056 121.370 202.013 1.00 66.40 1178 ASN A N 1
ATOM 14369 C CA . ASN B 2 1178 ? 131.759 121.665 200.616 1.00 66.26 1178 ASN A CA 1
ATOM 14370 C C . ASN B 2 1178 ? 130.761 122.805 200.466 1.00 67.69 1178 ASN A C 1
ATOM 14371 O O . ASN B 2 1178 ? 130.763 123.490 199.437 1.00 67.21 1178 ASN A O 1
ATOM 14376 N N . ASP B 2 1179 ? 129.906 123.023 201.460 1.00 68.04 1179 ASP A N 1
ATOM 14377 C CA . ASP B 2 1179 ? 128.863 124.036 201.394 1.00 67.49 1179 ASP A CA 1
ATOM 14378 C C . ASP B 2 1179 ? 129.199 125.182 202.338 1.00 69.85 1179 ASP A C 1
ATOM 14379 O O . ASP B 2 1179 ? 129.492 124.956 203.517 1.00 68.93 1179 ASP A O 1
ATOM 14384 N N . TRP B 2 1180 ? 129.156 126.410 201.815 1.00 70.13 1180 TRP A N 1
ATOM 14385 C CA . TRP B 2 1180 ? 129.421 127.578 202.648 1.00 68.43 1180 TRP A CA 1
ATOM 14386 C C . TRP B 2 1180 ? 128.289 127.830 203.635 1.00 68.77 1180 TRP A C 1
ATOM 14387 O O . TRP B 2 1180 ? 128.526 128.360 204.726 1.00 69.54 1180 TRP A O 1
ATOM 14398 N N . LYS B 2 1181 ? 127.059 127.460 203.271 1.00 69.27 1181 LYS A N 1
ATOM 14399 C CA . LYS B 2 1181 ? 125.928 127.642 204.173 1.00 69.22 1181 LYS A CA 1
ATOM 14400 C C . LYS B 2 1181 ? 126.031 126.743 205.397 1.00 70.20 1181 LYS A C 1
ATOM 14401 O O . LYS B 2 1181 ? 125.458 127.058 206.445 1.00 69.96 1181 LYS A O 1
ATOM 14407 N N . THR B 2 1182 ? 126.751 125.630 205.287 1.00 70.28 1182 THR A N 1
ATOM 14408 C CA . THR B 2 1182 ? 126.899 124.678 206.379 1.00 72.29 1182 THR A CA 1
ATOM 14409 C C . THR B 2 1182 ? 128.065 125.002 207.304 1.00 71.67 1182 THR A C 1
ATOM 14410 O O . THR B 2 1182 ? 128.288 124.269 208.274 1.00 71.26 1182 THR A O 1
ATOM 14414 N N . ILE B 2 1183 ? 128.813 126.072 207.033 1.00 70.62 1183 ILE A N 1
ATOM 14415 C CA . ILE B 2 1183 ? 129.948 126.425 207.877 1.00 70.67 1183 ILE A CA 1
ATOM 14416 C C . ILE B 2 1183 ? 129.443 127.020 209.184 1.00 69.59 1183 ILE A C 1
ATOM 14417 O O . ILE B 2 1183 ? 128.657 127.975 209.189 1.00 68.52 1183 ILE A O 1
ATOM 14422 N N . ARG B 2 1184 ? 129.902 126.461 210.302 1.00 73.34 1184 ARG A N 1
ATOM 14423 C CA . ARG B 2 1184 ? 129.472 126.887 211.623 1.00 74.96 1184 ARG A CA 1
ATOM 14424 C C . ARG B 2 1184 ? 130.677 127.282 212.468 1.00 74.57 1184 ARG A C 1
ATOM 14425 O O . ARG B 2 1184 ? 131.820 126.931 212.166 1.00 74.04 1184 ARG A O 1
ATOM 14433 N N . THR B 2 1185 ? 130.401 128.028 213.534 1.00 71.98 1185 THR A N 1
ATOM 14434 C CA . THR B 2 1185 ? 131.447 128.428 214.464 1.00 71.83 1185 THR A CA 1
ATOM 14435 C C . THR B 2 1185 ? 132.045 127.207 215.152 1.00 71.93 1185 THR A C 1
ATOM 14436 O O . THR B 2 1185 ? 131.325 126.312 215.603 1.00 70.98 1185 THR A O 1
ATOM 14440 N N . ASN B 2 1186 ? 133.377 127.174 215.230 1.00 71.03 1186 ASN A N 1
ATOM 14441 C CA . ASN B 2 1186 ? 134.094 126.055 215.819 1.00 70.65 1186 ASN A CA 1
ATOM 14442 C C . ASN B 2 1186 ? 134.955 126.432 217.014 1.00 71.16 1186 ASN A C 1
ATOM 14443 O O . ASN B 2 1186 ? 135.303 125.546 217.801 1.00 70.11 1186 ASN A O 1
ATOM 14448 N N . ASP B 2 1187 ? 135.298 127.706 217.179 1.00 73.76 1187 ASP A N 1
ATOM 14449 C CA . ASP B 2 1187 ? 136.172 128.132 218.263 1.00 74.00 1187 ASP A CA 1
ATOM 14450 C C . ASP B 2 1187 ? 135.950 129.621 218.493 1.00 74.13 1187 ASP A C 1
ATOM 14451 O O . ASP B 2 1187 ? 135.183 130.271 217.779 1.00 74.22 1187 ASP A O 1
ATOM 14456 N N . PHE B 2 1188 ? 136.621 130.150 219.513 1.00 75.79 1188 PHE A N 1
ATOM 14457 C CA . PHE B 2 1188 ? 136.579 131.570 219.831 1.00 76.93 1188 PHE A CA 1
ATOM 14458 C C . PHE B 2 1188 ? 137.998 132.110 219.913 1.00 77.51 1188 PHE A C 1
ATOM 14459 O O . PHE B 2 1188 ? 138.870 131.491 220.531 1.00 77.60 1188 PHE A O 1
ATOM 14467 N N . LYS B 2 1189 ? 138.228 133.263 219.279 1.00 75.63 1189 LYS A N 1
ATOM 14468 C CA . LYS B 2 1189 ? 139.542 133.893 219.354 1.00 75.77 1189 LYS A CA 1
ATOM 14469 C C . LYS B 2 1189 ? 139.872 134.303 220.783 1.00 75.63 1189 LYS A C 1
ATOM 14470 O O . LYS B 2 1189 ? 141.006 134.123 221.244 1.00 75.30 1189 LYS A O 1
ATOM 14476 N N . ASN B 2 1190 ? 138.898 134.858 221.495 1.00 76.13 1190 ASN A N 1
ATOM 14477 C CA . ASN B 2 1190 ? 139.053 135.248 222.893 1.00 77.44 1190 ASN A CA 1
ATOM 14478 C C . ASN B 2 1190 ? 138.115 134.364 223.711 1.00 77.79 1190 ASN A C 1
ATOM 14479 O O . ASN B 2 1190 ? 136.953 134.704 223.937 1.00 77.45 1190 ASN A O 1
ATOM 14484 N N . ARG B 2 1191 ? 138.633 133.215 224.151 1.00 77.08 1191 ARG A N 1
ATOM 14485 C CA . ARG B 2 1191 ? 137.831 132.270 224.917 1.00 78.55 1191 ARG A CA 1
ATOM 14486 C C . ARG B 2 1191 ? 137.450 132.808 226.289 1.00 78.51 1191 ARG A C 1
ATOM 14487 O O . ARG B 2 1191 ? 136.536 132.266 226.920 1.00 76.90 1191 ARG A O 1
ATOM 14495 N N . LYS B 2 1192 ? 138.131 133.851 226.766 1.00 79.31 1192 LYS A N 1
ATOM 14496 C CA . LYS B 2 1192 ? 137.805 134.419 228.070 1.00 80.00 1192 LYS A CA 1
ATOM 14497 C C . LYS B 2 1192 ? 136.431 135.078 228.056 1.00 81.25 1192 LYS A C 1
ATOM 14498 O O . LYS B 2 1192 ? 135.602 134.831 228.939 1.00 78.94 1192 LYS A O 1
ATOM 14504 N N . ARG B 2 1193 ? 136.171 135.918 227.055 1.00 84.51 1193 ARG A N 1
ATOM 14505 C CA . ARG B 2 1193 ? 134.942 136.695 226.985 1.00 83.95 1193 ARG A CA 1
ATOM 14506 C C . ARG B 2 1193 ? 133.878 136.061 226.099 1.00 84.20 1193 ARG A C 1
ATOM 14507 O O . ARG B 2 1193 ? 132.810 136.655 225.922 1.00 83.41 1193 ARG A O 1
ATOM 14515 N N . LYS B 2 1194 ? 134.141 134.874 225.545 1.00 80.72 1194 LYS A N 1
ATOM 14516 C CA . LYS B 2 1194 ? 133.194 134.173 224.674 1.00 80.04 1194 LYS A CA 1
ATOM 14517 C C . LYS B 2 1194 ? 132.783 135.039 223.485 1.00 80.30 1194 LYS A C 1
ATOM 14518 O O . LYS B 2 1194 ? 131.620 135.054 223.077 1.00 80.51 1194 LYS A O 1
ATOM 14524 N N . ASN B 2 1195 ? 133.745 135.770 222.926 1.00 79.81 1195 ASN A N 1
ATOM 14525 C CA . ASN B 2 1195 ? 133.513 136.653 221.791 1.00 79.01 1195 ASN A CA 1
ATOM 14526 C C . ASN B 2 1195 ? 134.544 136.355 220.707 1.00 78.29 1195 ASN A C 1
ATOM 14527 O O . ASN B 2 1195 ? 135.438 135.522 220.882 1.00 78.42 1195 ASN A O 1
ATOM 14532 N N . GLU B 2 1196 ? 134.408 137.052 219.574 1.00 75.52 1196 GLU A N 1
ATOM 14533 C CA . GLU B 2 1196 ? 135.278 136.904 218.412 1.00 75.97 1196 GLU A CA 1
ATOM 14534 C C . GLU B 2 1196 ? 135.335 135.451 217.952 1.00 76.30 1196 GLU A C 1
ATOM 14535 O O . GLU B 2 1196 ? 136.383 134.805 218.076 1.00 75.95 1196 GLU A O 1
ATOM 14541 N N . PRO B 2 1197 ? 134.240 134.900 217.429 1.00 73.02 1197 PRO A N 1
ATOM 14542 C CA . PRO B 2 1197 ? 134.258 133.499 216.994 1.00 72.46 1197 PRO A CA 1
ATOM 14543 C C . PRO B 2 1197 ? 135.235 133.276 215.849 1.00 70.37 1197 PRO A C 1
ATOM 14544 O O . PRO B 2 11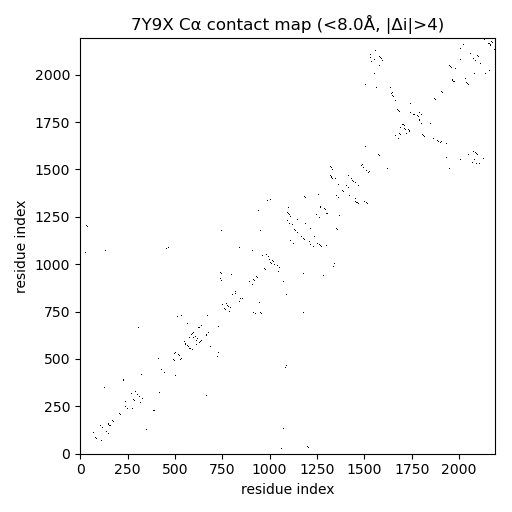97 ? 135.459 134.152 215.011 1.00 71.07 1197 PRO A O 1
ATOM 14548 N N . VAL B 2 1198 ? 135.820 132.082 215.825 1.00 66.18 1198 VAL A N 1
ATOM 14549 C CA . VAL B 2 1198 ? 136.763 131.686 214.787 1.00 68.08 1198 VAL A CA 1
ATOM 14550 C C . VAL B 2 1198 ? 136.474 130.245 214.385 1.00 68.81 1198 VAL A C 1
ATOM 14551 O O . VAL B 2 1198 ? 136.227 129.388 215.239 1.00 69.53 1198 VAL A O 1
ATOM 14555 N N . PHE B 2 1199 ? 136.488 129.984 213.082 1.00 68.68 1199 PHE A N 1
ATOM 14556 C CA . PHE B 2 1199 ? 136.276 128.647 212.531 1.00 68.96 1199 PHE A CA 1
ATOM 14557 C C . PHE B 2 1199 ? 137.610 128.150 211.978 1.00 68.90 1199 PHE A C 1
ATOM 14558 O O . PHE B 2 1199 ? 137.925 128.342 210.803 1.00 68.17 1199 PHE A O 1
ATOM 14566 N N . CYS B 2 1200 ? 138.396 127.513 212.841 1.00 72.83 1200 CYS A N 1
ATOM 14567 C CA . CYS B 2 1200 ? 139.641 126.899 212.405 1.00 73.53 1200 CYS A CA 1
ATOM 14568 C C . CYS B 2 1200 ? 139.347 125.709 211.501 1.00 73.85 1200 CYS A C 1
ATOM 14569 O O . CYS B 2 1200 ? 138.368 124.983 211.701 1.00 75.49 1200 CYS A O 1
ATOM 14572 N N . CYS B 2 1201 ? 140.195 125.514 210.495 1.00 72.34 1201 CYS A N 1
ATOM 14573 C CA . CYS B 2 1201 ? 139.978 124.450 209.526 1.00 72.02 1201 CYS A CA 1
ATOM 14574 C C . CYS B 2 1201 ? 141.299 124.129 208.845 1.00 73.09 1201 CYS A C 1
ATOM 14575 O O . CYS B 2 1201 ? 142.268 124.886 208.940 1.00 72.47 1201 CYS A O 1
ATOM 14578 N N . GLU B 2 1202 ? 141.326 122.987 208.161 1.00 71.09 1202 GLU A N 1
ATOM 14579 C CA . GLU B 2 1202 ? 142.502 122.576 207.411 1.00 69.82 1202 GLU A CA 1
ATOM 14580 C C . GLU B 2 1202 ? 142.059 121.790 206.186 1.00 69.42 1202 GLU A C 1
ATOM 14581 O O . GLU B 2 1202 ? 141.013 121.135 206.196 1.00 68.89 1202 GLU A O 1
ATOM 14587 N N . ASP B 2 1203 ? 142.865 121.864 205.134 1.00 68.77 1203 ASP A N 1
ATOM 14588 C CA . ASP B 2 1203 ? 142.620 121.172 203.879 1.00 68.82 1203 ASP A CA 1
ATOM 14589 C C . ASP B 2 1203 ? 143.620 120.027 203.728 1.00 68.06 1203 ASP A C 1
ATOM 14590 O O . ASP B 2 1203 ? 144.425 119.750 204.622 1.00 67.34 1203 ASP A O 1
ATOM 14595 N N . ASP B 2 1204 ? 143.557 119.351 202.577 1.00 64.31 1204 ASP A N 1
ATOM 14596 C CA . ASP B 2 1204 ? 144.479 118.251 202.315 1.00 65.06 1204 ASP A CA 1
ATOM 14597 C C . ASP B 2 1204 ? 145.922 118.739 202.278 1.00 66.46 1204 ASP A C 1
ATOM 14598 O O . ASP B 2 1204 ? 146.820 118.095 202.835 1.00 66.23 1204 ASP A O 1
ATOM 14603 N N . LYS B 2 1205 ? 146.163 119.876 201.632 1.00 64.21 1205 LYS A N 1
ATOM 14604 C CA . LYS B 2 1205 ? 147.500 120.435 201.540 1.00 62.64 1205 LYS A CA 1
ATOM 14605 C C . LYS B 2 1205 ? 147.856 121.149 202.842 1.00 64.59 1205 LYS A C 1
ATOM 14606 O O . LYS B 2 1205 ? 147.069 121.204 203.791 1.00 64.91 1205 LYS A O 1
ATOM 14612 N N . GLY B 2 1206 ? 149.062 121.706 202.890 1.00 61.62 1206 GLY A N 1
ATOM 14613 C CA . GLY B 2 1206 ? 149.498 122.448 204.056 1.00 59.32 1206 GLY A CA 1
ATOM 14614 C C . GLY B 2 1206 ? 148.910 123.841 204.128 1.00 60.81 1206 GLY A C 1
ATOM 14615 O O . GLY B 2 1206 ? 149.633 124.834 204.010 1.00 60.56 1206 GLY A O 1
ATOM 14616 N N . ASN B 2 1207 ? 147.595 123.930 204.315 1.00 65.31 1207 ASN A N 1
ATOM 14617 C CA . ASN B 2 1207 ? 146.899 125.204 204.409 1.00 64.62 1207 ASN A CA 1
ATOM 14618 C C . ASN B 2 1207 ? 146.002 125.210 205.637 1.00 65.71 1207 ASN A C 1
ATOM 14619 O O . ASN B 2 1207 ? 145.310 124.228 205.917 1.00 67.44 1207 ASN A O 1
ATOM 14624 N N . TYR B 2 1208 ? 146.018 126.324 206.362 1.00 67.61 1208 TYR A N 1
ATOM 14625 C CA . TYR B 2 1208 ? 145.181 126.520 207.537 1.00 67.71 1208 TYR A CA 1
ATOM 14626 C C . TYR B 2 1208 ? 144.297 127.736 207.310 1.00 67.89 1208 TYR A C 1
ATOM 14627 O O . TYR B 2 1208 ? 144.791 128.801 206.924 1.00 67.98 1208 TYR A O 1
ATOM 14636 N N . TYR B 2 1209 ? 143.000 127.580 207.551 1.00 67.32 1209 TYR A N 1
ATOM 14637 C CA . TYR B 2 1209 ? 142.027 128.636 207.311 1.00 66.52 1209 TYR A CA 1
ATOM 14638 C C . TYR B 2 1209 ? 141.497 129.156 208.639 1.00 64.98 1209 TYR A C 1
ATOM 14639 O O . TYR B 2 1209 ? 140.984 128.382 209.453 1.00 64.47 1209 TYR A O 1
ATOM 14648 N N . THR B 2 1210 ? 141.616 130.464 208.849 1.00 62.50 1210 THR A N 1
ATOM 14649 C CA . THR B 2 1210 ? 141.084 131.133 210.028 1.00 63.25 1210 THR A CA 1
ATOM 14650 C C . THR B 2 1210 ? 140.069 132.176 209.590 1.00 63.39 1210 THR A C 1
ATOM 14651 O O . THR B 2 1210 ? 140.388 133.060 208.788 1.00 63.23 1210 THR A O 1
ATOM 14655 N N . MET B 2 1211 ? 138.854 132.075 210.121 1.00 63.10 1211 MET A N 1
ATOM 14656 C CA . MET B 2 1211 ? 137.768 132.994 209.807 1.00 63.40 1211 MET A CA 1
ATOM 14657 C C . MET B 2 1211 ? 137.438 133.824 211.038 1.00 62.18 1211 MET A C 1
ATOM 14658 O O . MET B 2 1211 ? 137.361 133.290 212.148 1.00 63.23 1211 MET A O 1
ATOM 14663 N N . ALA B 2 1212 ? 137.247 135.128 210.840 1.00 58.04 1212 ALA A N 1
ATOM 14664 C CA . ALA B 2 1212 ? 136.875 136.036 211.917 1.00 59.94 1212 ALA A CA 1
ATOM 14665 C C . ALA B 2 1212 ? 135.511 136.679 211.686 1.00 61.12 1212 ALA A C 1
ATOM 14666 O O . ALA B 2 1212 ? 135.227 137.740 212.251 1.00 58.51 1212 ALA A O 1
ATOM 14668 N N . LYS B 2 1213 ? 134.665 136.063 210.864 1.00 63.08 1213 LYS A N 1
ATOM 14669 C CA . LYS B 2 1213 ? 133.325 136.562 210.587 1.00 63.48 1213 LYS A CA 1
ATOM 14670 C C . LYS B 2 1213 ? 132.298 135.529 211.024 1.00 63.63 1213 LYS A C 1
ATOM 14671 O O . LYS B 2 1213 ? 132.410 134.350 210.672 1.00 63.23 1213 LYS A O 1
ATOM 14677 N N . TYR B 2 1214 ? 131.295 135.973 211.780 1.00 68.93 1214 TYR A N 1
ATOM 14678 C CA . TYR B 2 1214 ? 130.208 135.090 212.179 1.00 70.17 1214 TYR A CA 1
ATOM 14679 C C . TYR B 2 1214 ? 128.831 135.722 212.042 1.00 70.56 1214 TYR A C 1
ATOM 14680 O O . TYR B 2 1214 ? 127.837 135.057 212.352 1.00 70.29 1214 TYR A O 1
ATOM 14689 N N . CYS B 2 1215 ? 128.735 136.969 211.587 1.00 71.11 1215 CYS A N 1
ATOM 14690 C CA . CYS B 2 1215 ? 127.461 137.645 211.394 1.00 70.50 1215 CYS A CA 1
ATOM 14691 C C . CYS B 2 1215 ? 127.435 138.317 210.032 1.00 71.73 1215 CYS A C 1
ATOM 14692 O O . CYS B 2 1215 ? 128.433 138.899 209.598 1.00 70.45 1215 CYS A O 1
ATOM 14695 N N . GLU B 2 1216 ? 126.292 138.233 209.362 1.00 71.49 1216 GLU A N 1
ATOM 14696 C CA . GLU B 2 1216 ? 126.082 138.960 208.122 1.00 71.58 1216 GLU A CA 1
ATOM 14697 C C . GLU B 2 1216 ? 125.466 140.321 208.441 1.00 71.76 1216 GLU A C 1
ATOM 14698 O O . GLU B 2 1216 ? 125.403 140.744 209.598 1.00 70.41 1216 GLU A O 1
ATOM 14704 N N . THR B 2 1217 ? 125.007 141.024 207.411 1.00 73.63 1217 THR A N 1
ATOM 14705 C CA . THR B 2 1217 ? 124.388 142.332 207.564 1.00 75.38 1217 THR A CA 1
ATOM 14706 C C . THR B 2 1217 ? 122.954 142.265 207.066 1.00 76.15 1217 THR A C 1
ATOM 14707 O O . THR B 2 1217 ? 122.681 141.661 206.023 1.00 76.05 1217 THR A O 1
ATOM 14711 N N . PHE B 2 1218 ? 122.044 142.878 207.815 1.00 74.56 1218 PHE A N 1
ATOM 14712 C CA . PHE B 2 1218 ? 120.630 142.929 207.467 1.00 73.30 1218 PHE A CA 1
ATOM 14713 C C . PHE B 2 1218 ? 120.267 144.374 207.153 1.00 73.50 1218 PHE A C 1
ATOM 14714 O O . PHE B 2 1218 ? 120.376 145.250 208.019 1.00 72.23 1218 PHE A O 1
ATOM 14722 N N . PHE B 2 1219 ? 119.845 144.622 205.917 1.00 74.21 1219 PHE A N 1
ATOM 14723 C CA . PHE B 2 1219 ? 119.380 145.944 205.527 1.00 72.76 1219 PHE A CA 1
ATOM 14724 C C . PHE B 2 1219 ? 117.893 146.072 205.816 1.00 72.99 1219 PHE A C 1
ATOM 14725 O O . PHE B 2 1219 ? 117.114 145.160 205.533 1.00 73.56 1219 PHE A O 1
ATOM 14733 N N . PHE B 2 1220 ? 117.500 147.209 206.383 1.00 72.99 1220 PHE A N 1
ATOM 14734 C CA . PHE B 2 1220 ? 116.094 147.464 206.664 1.00 73.39 1220 PHE A CA 1
ATOM 14735 C C . PHE B 2 1220 ? 115.837 148.960 206.569 1.00 72.87 1220 PHE A C 1
ATOM 14736 O O . PHE B 2 1220 ? 116.762 149.762 206.415 1.00 72.64 1220 PHE A O 1
ATOM 14744 N N . ASP B 2 1221 ? 114.557 149.322 206.662 1.00 71.88 1221 ASP A N 1
ATOM 14745 C CA . ASP B 2 1221 ? 114.106 150.710 206.562 1.00 73.37 1221 ASP A CA 1
ATOM 14746 C C . ASP B 2 1221 ? 114.522 151.323 205.224 1.00 73.63 1221 ASP A C 1
ATOM 14747 O O . ASP B 2 1221 ? 115.174 152.367 205.158 1.00 73.22 1221 ASP A O 1
ATOM 14752 N N . LEU B 2 1222 ? 114.135 150.643 204.148 1.00 71.22 1222 LEU A N 1
ATOM 14753 C CA . LEU B 2 1222 ? 114.431 151.132 202.808 1.00 70.27 1222 LEU A CA 1
ATOM 14754 C C . LEU B 2 1222 ? 113.679 152.430 202.546 1.00 71.00 1222 LEU A C 1
ATOM 14755 O O . LEU B 2 1222 ? 112.490 152.546 202.858 1.00 71.05 1222 LEU A O 1
ATOM 14760 N N . LYS B 2 1223 ? 114.374 153.405 201.970 1.00 71.81 1223 LYS A N 1
ATOM 14761 C CA . LYS B 2 1223 ? 113.821 154.729 201.718 1.00 71.60 1223 LYS A CA 1
ATOM 14762 C C . LYS B 2 1223 ? 113.631 154.915 200.219 1.00 72.80 1223 LYS A C 1
ATOM 14763 O O . LYS B 2 1223 ? 114.580 154.754 199.444 1.00 73.28 1223 LYS A O 1
ATOM 14769 N N . GLU B 2 1224 ? 112.407 155.250 199.815 1.00 74.79 1224 GLU A N 1
ATOM 14770 C CA . GLU B 2 1224 ? 112.092 155.543 198.424 1.00 74.97 1224 GLU A CA 1
ATOM 14771 C C . GLU B 2 1224 ? 111.974 157.035 198.147 1.00 75.62 1224 GLU A C 1
ATOM 14772 O O . GLU B 2 1224 ? 111.566 157.415 197.046 1.00 74.99 1224 GLU A O 1
ATOM 14778 N N . ASN B 2 1225 ? 112.317 157.885 199.114 1.00 74.77 1225 ASN A N 1
ATOM 14779 C CA . ASN B 2 1225 ? 112.226 159.330 198.937 1.00 74.72 1225 ASN A CA 1
ATOM 14780 C C . ASN B 2 1225 ? 113.561 159.957 198.550 1.00 75.35 1225 ASN A C 1
ATOM 14781 O O . ASN B 2 1225 ? 113.585 160.956 197.824 1.00 73.14 1225 ASN A O 1
ATOM 14786 N N . GLU B 2 1226 ? 114.672 159.400 199.025 1.00 78.77 1226 GLU A N 1
ATOM 14787 C CA . GLU B 2 1226 ? 116.004 159.920 198.738 1.00 78.46 1226 GLU A CA 1
ATOM 14788 C C . GLU B 2 1226 ? 116.767 158.908 197.894 1.00 77.29 1226 GLU A C 1
ATOM 14789 O O . GLU B 2 1226 ? 117.076 157.809 198.366 1.00 76.47 1226 GLU A O 1
ATOM 14795 N N . GLU B 2 1227 ? 117.076 159.285 196.656 1.00 73.57 1227 GLU A N 1
ATOM 14796 C CA . GLU B 2 1227 ? 117.840 158.445 195.747 1.00 73.96 1227 GLU A CA 1
ATOM 14797 C C . GLU B 2 1227 ? 118.951 159.263 195.108 1.00 74.22 1227 GLU A C 1
ATOM 14798 O O . GLU B 2 1227 ? 118.861 160.490 195.002 1.00 73.27 1227 GLU A O 1
ATOM 14804 N N . TYR B 2 1228 ? 120.005 158.569 194.684 1.00 69.06 1228 TYR A N 1
ATOM 14805 C CA . TYR B 2 1228 ? 121.165 159.201 194.076 1.00 67.73 1228 TYR A CA 1
ATOM 14806 C C . TYR B 2 1228 ? 121.474 158.537 192.744 1.00 67.17 1228 TYR A C 1
ATOM 14807 O O . TYR B 2 1228 ? 121.251 157.337 192.561 1.00 66.95 1228 TYR A O 1
ATOM 14816 N N . GLU B 2 1229 ? 121.987 159.335 191.813 1.00 61.66 1229 GLU A N 1
ATOM 14817 C CA . GLU B 2 1229 ? 122.217 158.878 190.451 1.00 62.25 1229 GLU A CA 1
ATOM 14818 C C . GLU B 2 1229 ? 123.576 158.200 190.324 1.00 62.47 1229 GLU A C 1
ATOM 14819 O O . GLU B 2 1229 ? 124.550 158.586 190.976 1.00 61.87 1229 GLU A O 1
ATOM 14825 N N . ILE B 2 1230 ? 123.636 157.189 189.462 1.00 58.47 1230 ILE A N 1
ATOM 14826 C CA . ILE B 2 1230 ? 124.866 156.451 189.190 1.00 57.97 1230 ILE A CA 1
ATOM 14827 C C . ILE B 2 1230 ? 125.422 156.943 187.857 1.00 57.31 1230 ILE A C 1
ATOM 14828 O O . ILE B 2 1230 ? 124.855 156.610 186.802 1.00 57.07 1230 ILE A O 1
ATOM 14833 N N . PRO B 2 1231 ? 126.505 157.712 187.846 1.00 55.16 1231 PRO A N 1
ATOM 14834 C CA . PRO B 2 1231 ? 127.130 158.095 186.580 1.00 53.03 1231 PRO A CA 1
ATOM 14835 C C . PRO B 2 1231 ? 127.907 156.935 185.975 1.00 53.11 1231 PRO A C 1
ATOM 14836 O O . PRO B 2 1231 ? 128.186 155.927 186.625 1.00 53.85 1231 PRO A O 1
ATOM 14840 N N . GLU B 2 1232 ? 128.251 157.095 184.695 1.00 55.10 1232 GLU A N 1
ATOM 14841 C CA . GLU B 2 1232 ? 128.999 156.052 184.000 1.00 55.07 1232 GLU A CA 1
ATOM 14842 C C . GLU B 2 1232 ? 130.378 155.852 184.615 1.00 55.24 1232 GLU A C 1
ATOM 14843 O O . GLU B 2 1232 ? 130.961 154.769 184.494 1.00 54.55 1232 GLU A O 1
ATOM 14849 N N . LYS B 2 1233 ? 130.912 156.881 185.278 1.00 53.63 1233 LYS A N 1
ATOM 14850 C CA . LYS B 2 1233 ? 132.203 156.746 185.943 1.00 51.66 1233 LYS A CA 1
ATOM 14851 C C . LYS B 2 1233 ? 132.149 155.713 187.061 1.00 54.32 1233 LYS A C 1
ATOM 14852 O O . LYS B 2 1233 ? 133.040 154.864 187.174 1.00 55.59 1233 LYS A O 1
ATOM 14858 N N . ALA B 2 1234 ? 131.107 155.764 187.893 1.00 51.96 1234 ALA A N 1
ATOM 14859 C CA . ALA B 2 1234 ? 131.022 154.853 189.031 1.00 51.61 1234 ALA A CA 1
ATOM 14860 C C . ALA B 2 1234 ? 130.775 153.419 188.582 1.00 51.94 1234 ALA A C 1
ATOM 14861 O O . ALA B 2 1234 ? 131.207 152.471 189.247 1.00 51.43 1234 ALA A O 1
ATOM 14863 N N . ARG B 2 1235 ? 130.061 153.238 187.470 1.00 53.21 1235 ARG A N 1
ATOM 14864 C CA . ARG B 2 1235 ? 129.848 151.894 186.944 1.00 53.84 1235 ARG A CA 1
ATOM 14865 C C . ARG B 2 1235 ? 131.142 151.297 186.407 1.00 55.66 1235 ARG A C 1
ATOM 14866 O O . ARG B 2 1235 ? 131.396 150.098 186.574 1.00 56.12 1235 ARG A O 1
ATOM 14874 N N . ILE B 2 1236 ? 131.969 152.114 185.750 1.00 51.98 1236 ILE A N 1
ATOM 14875 C CA . ILE B 2 1236 ? 133.253 151.631 185.249 1.00 52.41 1236 ILE A CA 1
ATOM 14876 C C . ILE B 2 1236 ? 134.170 151.254 186.405 1.00 52.66 1236 ILE A C 1
ATOM 14877 O O . ILE B 2 1236 ? 134.872 150.237 186.354 1.00 54.21 1236 ILE A O 1
ATOM 14882 N N . LYS B 2 1237 ? 134.179 152.064 187.465 1.00 49.44 1237 LYS A N 1
ATOM 14883 C CA . LYS B 2 1237 ? 134.982 151.733 188.636 1.00 49.18 1237 LYS A CA 1
ATOM 14884 C C . LYS B 2 1237 ? 134.517 150.428 189.269 1.00 51.03 1237 LYS A C 1
ATOM 14885 O O . LYS B 2 1237 ? 135.337 149.619 189.717 1.00 51.91 1237 LYS A O 1
ATOM 14891 N N . TYR B 2 1238 ? 133.201 150.211 189.325 1.00 52.84 1238 TYR A N 1
ATOM 14892 C CA . TYR B 2 1238 ? 132.684 148.982 189.916 1.00 52.31 1238 TYR A CA 1
ATOM 14893 C C . TYR B 2 1238 ? 133.002 147.773 189.045 1.00 52.52 1238 TYR A C 1
ATOM 14894 O O . TYR B 2 1238 ? 133.311 146.695 189.563 1.00 53.44 1238 TYR A O 1
ATOM 14903 N N . LYS B 2 1239 ? 132.927 147.929 187.722 1.00 53.29 1239 LYS A N 1
ATOM 14904 C CA . LYS B 2 1239 ? 133.267 146.824 186.830 1.00 54.69 1239 LYS A CA 1
ATOM 14905 C C . LYS B 2 1239 ? 134.754 146.494 186.906 1.00 56.38 1239 LYS A C 1
ATOM 14906 O O . LYS B 2 1239 ? 135.145 145.330 186.765 1.00 56.80 1239 LYS A O 1
ATOM 14912 N N . GLU B 2 1240 ? 135.597 147.506 187.114 1.00 53.31 1240 GLU A N 1
ATOM 14913 C CA . GLU B 2 1240 ? 137.006 147.245 187.388 1.00 50.87 1240 GLU A CA 1
ATOM 14914 C C . GLU B 2 1240 ? 137.175 146.501 188.705 1.00 51.55 1240 GLU A C 1
ATOM 14915 O O . GLU B 2 1240 ? 138.028 145.616 188.822 1.00 52.30 1240 GLU A O 1
ATOM 14921 N N . LEU B 2 1241 ? 136.367 146.847 189.708 1.00 51.22 1241 LEU A N 1
ATOM 14922 C CA . LEU B 2 1241 ? 136.447 146.164 190.994 1.00 50.90 1241 LEU A CA 1
ATOM 14923 C C . LEU B 2 1241 ? 136.084 144.691 190.859 1.00 52.42 1241 LEU A C 1
ATOM 14924 O O . LEU B 2 1241 ? 136.673 143.836 191.529 1.00 53.03 1241 LEU A O 1
ATOM 14929 N N . LEU B 2 1242 ? 135.113 144.376 189.998 1.00 54.46 1242 LEU A N 1
ATOM 14930 C CA . LEU B 2 1242 ? 134.682 142.991 189.840 1.00 55.43 1242 LEU A CA 1
ATOM 14931 C C . LEU B 2 1242 ? 135.798 142.115 189.286 1.00 55.78 1242 LEU A C 1
ATOM 14932 O O . LEU B 2 1242 ? 136.034 141.010 189.788 1.00 56.29 1242 LEU A O 1
ATOM 14937 N N . ARG B 2 1243 ? 136.503 142.587 188.254 1.00 53.48 1243 ARG A N 1
ATOM 14938 C CA . ARG B 2 1243 ? 137.555 141.765 187.667 1.00 52.56 1243 ARG A CA 1
ATOM 14939 C C . ARG B 2 1243 ? 138.769 141.654 188.582 1.00 54.35 1243 ARG A C 1
ATOM 14940 O O . ARG B 2 1243 ? 139.554 140.710 188.447 1.00 56.77 1243 ARG A O 1
ATOM 14948 N N . VAL B 2 1244 ? 138.950 142.598 189.507 1.00 51.80 1244 VAL A N 1
ATOM 14949 C CA . VAL B 2 1244 ? 140.024 142.463 190.486 1.00 49.52 1244 VAL A CA 1
ATOM 14950 C C . VAL B 2 1244 ? 139.711 141.341 191.469 1.00 50.99 1244 VAL A C 1
ATOM 14951 O O . VAL B 2 1244 ? 140.596 140.560 191.840 1.00 54.64 1244 VAL A O 1
ATOM 14955 N N . TYR B 2 1245 ? 138.453 141.245 191.912 1.00 53.30 1245 TYR A N 1
ATOM 14956 C CA . TYR B 2 1245 ? 138.056 140.146 192.790 1.00 54.75 1245 TYR A CA 1
ATOM 14957 C C . TYR B 2 1245 ? 138.199 138.799 192.095 1.00 54.36 1245 TYR A C 1
ATOM 14958 O O . TYR B 2 1245 ? 138.702 137.837 192.684 1.00 55.33 1245 TYR A O 1
ATOM 14967 N N . ASN B 2 1246 ? 137.750 138.708 190.843 1.00 55.11 1246 ASN A N 1
ATOM 14968 C CA . ASN B 2 1246 ? 137.771 137.428 190.145 1.00 55.12 1246 ASN A CA 1
ATOM 14969 C C . ASN B 2 1246 ? 139.194 136.987 189.828 1.00 56.27 1246 ASN A C 1
ATOM 14970 O O . ASN B 2 1246 ? 139.549 135.822 190.039 1.00 57.02 1246 ASN A O 1
ATOM 14975 N N . ASN B 2 1247 ? 140.022 137.899 189.328 1.00 52.38 1247 ASN A N 1
ATOM 14976 C CA . ASN B 2 1247 ? 141.389 137.565 188.936 1.00 52.87 1247 ASN A CA 1
ATOM 14977 C C . ASN B 2 1247 ? 142.353 137.899 190.073 1.00 52.30 1247 ASN A C 1
ATOM 14978 O O . ASN B 2 1247 ? 143.185 138.802 189.990 1.00 54.32 1247 ASN A O 1
ATOM 14983 N N . ASN B 2 1248 ? 142.226 137.134 191.154 1.00 50.51 1248 ASN A N 1
ATOM 14984 C CA . ASN B 2 1248 ? 143.093 137.298 192.316 1.00 50.58 1248 ASN A CA 1
ATOM 14985 C C . ASN B 2 1248 ? 144.031 136.106 192.431 1.00 50.79 1248 ASN A C 1
ATOM 14986 O O . ASN B 2 1248 ? 143.588 135.012 192.815 1.00 49.71 1248 ASN A O 1
ATOM 14991 N N . PRO B 2 1249 ? 145.316 136.257 192.105 1.00 50.11 1249 PRO A N 1
ATOM 14992 C CA . PRO B 2 1249 ? 146.249 135.128 192.250 1.00 50.84 1249 PRO A CA 1
ATOM 14993 C C . PRO B 2 1249 ? 146.426 134.651 193.683 1.00 50.53 1249 PRO A C 1
ATOM 14994 O O . PRO B 2 1249 ? 146.863 133.512 193.887 1.00 50.61 1249 PRO A O 1
ATOM 14998 N N . GLN B 2 1250 ? 146.113 135.477 194.680 1.00 49.85 1250 GLN A N 1
ATOM 14999 C CA . GLN B 2 1250 ? 146.209 135.080 196.078 1.00 51.76 1250 GLN A CA 1
ATOM 15000 C C . GLN B 2 1250 ? 144.867 134.665 196.666 1.00 53.05 1250 GLN A C 1
ATOM 15001 O O . GLN B 2 1250 ? 144.750 134.548 197.889 1.00 51.55 1250 GLN A O 1
ATOM 15007 N N . ALA B 2 1251 ? 143.856 134.450 195.830 1.00 55.41 1251 ALA A N 1
ATOM 15008 C CA . ALA B 2 1251 ? 142.550 134.040 196.323 1.00 54.83 1251 ALA A CA 1
ATOM 15009 C C . ALA B 2 1251 ? 142.631 132.665 196.974 1.00 54.55 1251 ALA A C 1
ATOM 15010 O O . ALA B 2 1251 ? 143.445 131.819 196.594 1.00 52.99 1251 ALA A O 1
ATOM 15012 N N . VAL B 2 1252 ? 141.786 132.453 197.975 1.00 57.99 1252 VAL A N 1
ATOM 15013 C CA . VAL B 2 1252 ? 141.786 131.170 198.688 1.00 59.33 1252 VAL A CA 1
ATOM 15014 C C . VAL B 2 1252 ? 141.369 130.064 197.728 1.00 60.27 1252 VAL A C 1
ATOM 15015 O O . VAL B 2 1252 ? 140.505 130.293 196.862 1.00 59.50 1252 VAL A O 1
ATOM 15019 N N . PRO B 2 1253 ? 141.963 128.872 197.815 1.00 63.37 1253 PRO A N 1
ATOM 15020 C CA . PRO B 2 1253 ? 141.565 127.789 196.901 1.00 62.66 1253 PRO A CA 1
ATOM 15021 C C . PRO B 2 1253 ? 140.108 127.385 197.037 1.00 64.37 1253 PRO A C 1
ATOM 15022 O O . PRO B 2 1253 ? 139.513 126.909 196.061 1.00 64.41 1253 PRO A O 1
ATOM 15026 N N . GLU B 2 1254 ? 139.513 127.557 198.213 1.00 61.86 1254 GLU A N 1
ATOM 15027 C CA . GLU B 2 1254 ? 138.145 127.121 198.463 1.00 62.28 1254 GLU A CA 1
ATOM 15028 C C . GLU B 2 1254 ? 137.173 128.230 198.079 1.00 63.92 1254 GLU A C 1
ATOM 15029 O O . GLU B 2 1254 ? 137.222 129.329 198.642 1.00 63.38 1254 GLU A O 1
ATOM 15035 N N . SER B 2 1255 ? 136.283 127.936 197.128 1.00 60.93 1255 SER A N 1
ATOM 15036 C CA . SER B 2 1255 ? 135.318 128.929 196.671 1.00 60.57 1255 SER A CA 1
ATOM 15037 C C . SER B 2 1255 ? 134.294 129.282 197.740 1.00 61.18 1255 SER A C 1
ATOM 15038 O O . SER B 2 1255 ? 133.661 130.338 197.647 1.00 61.68 1255 SER A O 1
ATOM 15041 N N . VAL B 2 1256 ? 134.109 128.422 198.744 1.00 63.70 1256 VAL A N 1
ATOM 15042 C CA . VAL B 2 1256 ? 133.184 128.736 199.828 1.00 63.76 1256 VAL A CA 1
ATOM 15043 C C . VAL B 2 1256 ? 133.718 129.888 200.670 1.00 63.66 1256 VAL A C 1
ATOM 15044 O O . VAL B 2 1256 ? 132.951 130.736 201.143 1.00 64.47 1256 VAL A O 1
ATOM 15048 N N . PHE B 2 1257 ? 135.035 129.941 200.871 1.00 63.10 1257 PHE A N 1
ATOM 15049 C CA . PHE B 2 1257 ? 135.651 131.025 201.624 1.00 63.48 1257 PHE A CA 1
ATOM 15050 C C . PHE B 2 1257 ? 135.745 132.325 200.838 1.00 64.32 1257 PHE A C 1
ATOM 15051 O O . PHE B 2 1257 ? 136.023 133.369 201.436 1.00 63.42 1257 PHE A O 1
ATOM 15059 N N . GLN B 2 1258 ? 135.529 132.291 199.527 1.00 59.96 1258 GLN A N 1
ATOM 15060 C CA . GLN B 2 1258 ? 135.542 133.512 198.741 1.00 58.99 1258 GLN A CA 1
ATOM 15061 C C . GLN B 2 1258 ? 134.232 134.273 198.917 1.00 60.80 1258 GLN A C 1
ATOM 15062 O O . GLN B 2 1258 ? 133.220 133.730 199.368 1.00 61.14 1258 GLN A O 1
ATOM 15068 N N . SER B 2 1259 ? 134.264 135.551 198.551 1.00 61.31 1259 SER A N 1
ATOM 15069 C CA . SER B 2 1259 ? 133.075 136.382 198.625 1.00 61.28 1259 SER A CA 1
ATOM 15070 C C . SER B 2 1259 ? 132.085 135.986 197.531 1.00 61.13 1259 SER A C 1
ATOM 15071 O O . SER B 2 1259 ? 132.392 135.209 196.623 1.00 59.42 1259 SER A O 1
ATOM 15074 N N . ARG B 2 1260 ? 130.873 136.535 197.632 1.00 60.78 1260 ARG A N 1
ATOM 15075 C CA . ARG B 2 1260 ? 129.861 136.285 196.611 1.00 61.07 1260 ARG A CA 1
ATOM 15076 C C . ARG B 2 1260 ? 130.305 136.814 195.254 1.00 62.29 1260 ARG A C 1
ATOM 15077 O O . ARG B 2 1260 ? 130.043 136.191 194.219 1.00 62.11 1260 ARG A O 1
ATOM 15085 N N . VAL B 2 1261 ? 130.983 137.965 195.243 1.00 58.74 1261 VAL A N 1
ATOM 15086 C CA . VAL B 2 1261 ? 131.488 138.531 193.995 1.00 56.61 1261 VAL A CA 1
ATOM 15087 C C . VAL B 2 1261 ? 132.499 137.590 193.352 1.00 58.32 1261 VAL A C 1
ATOM 15088 O O . VAL B 2 1261 ? 132.480 137.371 192.134 1.00 59.69 1261 VAL A O 1
ATOM 15092 N N . ALA B 2 1262 ? 133.399 137.022 194.156 1.00 57.27 1262 ALA A N 1
ATOM 15093 C CA . ALA B 2 1262 ? 134.407 136.120 193.612 1.00 59.58 1262 ALA A CA 1
ATOM 15094 C C . ALA B 2 1262 ? 133.826 134.744 193.302 1.00 60.92 1262 ALA A C 1
ATOM 15095 O O . ALA B 2 1262 ? 134.198 134.123 192.300 1.00 58.58 1262 ALA A O 1
ATOM 15097 N N . ARG B 2 1263 ? 132.921 134.245 194.151 1.00 62.71 1263 ARG A N 1
ATOM 15098 C CA . ARG B 2 1263 ? 132.418 132.884 193.975 1.00 63.83 1263 ARG A CA 1
ATOM 15099 C C . ARG B 2 1263 ? 131.535 132.767 192.737 1.00 63.97 1263 ARG A C 1
ATOM 15100 O O . ARG B 2 1263 ? 131.721 131.863 191.914 1.00 62.77 1263 ARG A O 1
ATOM 15108 N N . GLU B 2 1264 ? 130.569 133.670 192.583 1.00 63.46 1264 GLU A N 1
ATOM 15109 C CA . GLU B 2 1264 ? 129.640 133.607 191.462 1.00 63.76 1264 GLU A CA 1
ATOM 15110 C C . GLU B 2 1264 ? 130.171 134.282 190.206 1.00 62.34 1264 GLU A C 1
ATOM 15111 O O . GLU B 2 1264 ? 129.492 134.251 189.174 1.00 62.29 1264 GLU A O 1
ATOM 15117 N N . ASN B 2 1265 ? 131.359 134.885 190.270 1.00 59.59 1265 ASN A N 1
ATOM 15118 C CA . ASN B 2 1265 ? 131.990 135.546 189.128 1.00 60.07 1265 ASN A CA 1
ATOM 15119 C C . ASN B 2 1265 ? 131.077 136.630 188.550 1.00 60.47 1265 ASN A C 1
ATOM 15120 O O . ASN B 2 1265 ? 130.650 136.579 187.394 1.00 59.95 1265 ASN A O 1
ATOM 15125 N N . VAL B 2 1266 ? 130.779 137.620 189.390 1.00 58.64 1266 VAL A N 1
ATOM 15126 C CA . VAL B 2 1266 ? 129.945 138.739 188.972 1.00 58.85 1266 VAL A CA 1
ATOM 15127 C C . VAL B 2 1266 ? 130.729 139.616 188.005 1.00 59.60 1266 VAL A C 1
ATOM 15128 O O . VAL B 2 1266 ? 131.882 139.980 188.266 1.00 59.62 1266 VAL A O 1
ATOM 15132 N N . GLU B 2 1267 ? 130.106 139.955 186.876 1.00 61.95 1267 GLU A N 1
ATOM 15133 C CA . GLU B 2 1267 ? 130.742 140.779 185.858 1.00 60.97 1267 GLU A CA 1
ATOM 15134 C C . GLU B 2 1267 ? 129.979 142.061 185.554 1.00 62.43 1267 GLU A C 1
ATOM 15135 O O . GLU B 2 1267 ? 130.456 142.868 184.748 1.00 63.66 1267 GLU A O 1
ATOM 15141 N N . LYS B 2 1268 ? 128.819 142.276 186.169 1.00 60.51 1268 LYS A N 1
ATOM 15142 C CA . LYS B 2 1268 ? 128.077 143.512 185.967 1.00 61.70 1268 LYS A CA 1
ATOM 15143 C C . LYS B 2 1268 ? 127.168 143.744 187.163 1.00 61.72 1268 LYS A C 1
ATOM 15144 O O . LYS B 2 1268 ? 126.854 142.820 187.917 1.00 63.98 1268 LYS A O 1
ATOM 15150 N N . LEU B 2 1269 ? 126.746 144.995 187.323 1.00 56.43 1269 LEU A N 1
ATOM 15151 C CA . LEU B 2 1269 ? 125.856 145.396 188.404 1.00 58.11 1269 LEU A CA 1
ATOM 15152 C C . LEU B 2 1269 ? 124.421 145.376 187.891 1.00 60.44 1269 LEU A C 1
ATOM 15153 O O . LEU B 2 1269 ? 124.093 146.077 186.928 1.00 58.41 1269 LEU A O 1
ATOM 15158 N N . LYS B 2 1270 ? 123.575 144.575 188.531 1.00 62.49 1270 LYS A N 1
ATOM 15159 C CA . LYS B 2 1270 ? 122.194 144.383 188.112 1.00 61.83 1270 LYS A CA 1
ATOM 15160 C C . LYS B 2 1270 ? 121.238 144.957 189.150 1.00 62.25 1270 LYS A C 1
ATOM 15161 O O . LYS B 2 1270 ? 121.638 145.397 190.231 1.00 61.16 1270 LYS A O 1
ATOM 15167 N N . SER B 2 1271 ? 119.954 144.943 188.803 1.00 62.72 1271 SER A N 1
ATOM 15168 C CA . SER B 2 1271 ? 118.923 145.445 189.699 1.00 62.59 1271 SER A CA 1
ATOM 15169 C C . SER B 2 1271 ? 118.770 144.537 190.914 1.00 62.00 1271 SER A C 1
ATOM 15170 O O . SER B 2 1271 ? 119.019 143.330 190.855 1.00 58.90 1271 SER A O 1
ATOM 15173 N N . GLY B 2 1272 ? 118.355 145.135 192.029 1.00 60.82 1272 GLY A N 1
ATOM 15174 C CA . GLY B 2 1272 ? 118.136 144.393 193.250 1.00 61.19 1272 GLY A CA 1
ATOM 15175 C C . GLY B 2 1272 ? 119.384 144.034 194.022 1.00 62.03 1272 GLY A C 1
ATOM 15176 O O . GLY B 2 1272 ? 119.302 143.218 194.950 1.00 61.15 1272 GLY A O 1
ATOM 15177 N N . ASP B 2 1273 ? 120.535 144.601 193.670 1.00 64.37 1273 ASP A N 1
ATOM 15178 C CA . ASP B 2 1273 ? 121.780 144.289 194.355 1.00 62.03 1273 ASP A CA 1
ATOM 15179 C C . ASP B 2 1273 ? 121.976 145.193 195.564 1.00 63.85 1273 ASP A C 1
ATOM 15180 O O . ASP B 2 1273 ? 121.728 146.401 195.503 1.00 65.66 1273 ASP A O 1
ATOM 15185 N N . LEU B 2 1274 A 122.433 144.601 196.662 1.00 65.25 1274 LEU A N 1
ATOM 15186 C CA . LEU B 2 1274 A 122.699 145.327 197.897 1.00 65.18 1274 LEU A CA 1
ATOM 15187 C C . LEU B 2 1274 A 124.182 145.666 197.956 1.00 66.45 1274 LEU A C 1
ATOM 15188 O O . LEU B 2 1274 A 125.029 144.768 197.907 1.00 67.36 1274 LEU A O 1
ATOM 15193 N N . VAL B 2 1275 ? 124.493 146.959 198.055 1.00 60.61 1275 VAL A N 1
ATOM 15194 C CA . VAL B 2 1275 ? 125.865 147.449 198.057 1.00 57.57 1275 VAL A CA 1
ATOM 15195 C C . VAL B 2 1275 ? 125.992 148.564 199.087 1.00 59.06 1275 VAL A C 1
ATOM 15196 O O . VAL B 2 1275 ? 125.012 149.002 199.692 1.00 61.94 1275 VAL A O 1
ATOM 15200 N N . TYR B 2 1276 ? 127.226 149.017 199.283 1.00 57.95 1276 TYR A N 1
ATOM 15201 C CA . TYR B 2 1276 ? 127.529 150.193 200.087 1.00 59.46 1276 TYR A CA 1
ATOM 15202 C C . TYR B 2 1276 ? 128.073 151.275 199.168 1.00 60.62 1276 TYR A C 1
ATOM 15203 O O . TYR B 2 1276 ? 129.049 151.046 198.447 1.00 61.60 1276 TYR A O 1
ATOM 15212 N N . PHE B 2 1277 ? 127.448 152.448 199.191 1.00 61.61 1277 PHE A N 1
ATOM 15213 C CA . PHE B 2 1277 ? 127.772 153.502 198.242 1.00 60.88 1277 PHE A CA 1
ATOM 15214 C C . PHE B 2 1277 ? 128.128 154.784 198.977 1.00 60.16 1277 PHE A C 1
ATOM 15215 O O . PHE B 2 1277 ? 127.621 155.049 200.071 1.00 59.86 1277 PHE A O 1
ATOM 15223 N N . LYS B 2 1278 ? 129.009 155.569 198.369 1.00 61.74 1278 LYS A N 1
ATOM 15224 C CA . LYS B 2 1278 ? 129.379 156.889 198.857 1.00 63.68 1278 LYS A CA 1
ATOM 15225 C C . LYS B 2 1278 ? 128.868 157.934 197.877 1.00 65.75 1278 LYS A C 1
ATOM 15226 O O . LYS B 2 1278 ? 129.158 157.857 196.679 1.00 64.74 1278 LYS A O 1
ATOM 15232 N N . HIS B 2 1279 ? 128.112 158.904 198.382 1.00 65.56 1279 HIS A N 1
ATOM 15233 C CA . HIS B 2 1279 ? 127.489 159.916 197.543 1.00 66.26 1279 HIS A CA 1
ATOM 15234 C C . HIS B 2 1279 ? 127.831 161.306 198.058 1.00 65.58 1279 HIS A C 1
ATOM 15235 O O . HIS B 2 1279 ? 128.083 161.502 199.249 1.00 65.65 1279 HIS A O 1
ATOM 15242 N N . ASN B 2 1280 ? 127.846 162.268 197.138 1.00 66.64 1280 ASN A N 1
ATOM 15243 C CA . ASN B 2 1280 ? 127.971 163.681 197.474 1.00 66.95 1280 ASN A CA 1
ATOM 15244 C C . ASN B 2 1280 ? 126.866 164.437 196.753 1.00 67.26 1280 ASN A C 1
ATOM 15245 O O . ASN B 2 1280 ? 126.734 164.326 195.529 1.00 64.58 1280 ASN A O 1
ATOM 15250 N N . GLU B 2 1281 ? 126.076 165.196 197.508 1.00 71.66 1281 GLU A N 1
ATOM 15251 C CA . GLU B 2 1281 ? 124.967 165.993 196.963 1.00 70.71 1281 GLU A CA 1
ATOM 15252 C C . GLU B 2 1281 ? 124.055 165.041 196.191 1.00 71.04 1281 GLU A C 1
ATOM 15253 O O . GLU B 2 1281 ? 123.550 164.075 196.784 1.00 72.00 1281 GLU A O 1
ATOM 15259 N N . LYS B 2 1282 ? 123.810 165.265 194.899 1.00 66.54 1282 LYS A N 1
ATOM 15260 C CA . LYS B 2 1282 ? 122.886 164.419 194.152 1.00 66.49 1282 LYS A CA 1
ATOM 15261 C C . LYS B 2 1282 ? 123.532 163.119 193.679 1.00 67.05 1282 LYS A C 1
ATOM 15262 O O . LYS B 2 1282 ? 122.858 162.087 193.603 1.00 67.56 1282 LYS A O 1
ATOM 15268 N N . TYR B 2 1283 ? 124.821 163.142 193.353 1.00 64.38 1283 TYR A N 1
ATOM 15269 C CA . TYR B 2 1283 ? 125.446 162.021 192.666 1.00 63.68 1283 TYR A CA 1
ATOM 15270 C C . TYR B 2 1283 ? 126.183 161.093 193.630 1.00 63.92 1283 TYR A C 1
ATOM 15271 O O . TYR B 2 1283 ? 126.563 161.473 194.740 1.00 63.78 1283 TYR A O 1
ATOM 15280 N N . VAL B 2 1284 ? 126.386 159.857 193.174 1.00 63.91 1284 VAL A N 1
ATOM 15281 C CA . VAL B 2 1284 ? 127.134 158.853 193.913 1.00 64.28 1284 VAL A CA 1
ATOM 15282 C C . VAL B 2 1284 ? 128.583 158.886 193.440 1.00 64.45 1284 VAL A C 1
ATOM 15283 O O . VAL B 2 1284 ? 128.897 159.340 192.336 1.00 62.49 1284 VAL A O 1
ATOM 15287 N N . GLU B 2 1285 ? 129.487 158.406 194.294 1.00 63.58 1285 GLU A N 1
ATOM 15288 C CA . GLU B 2 1285 ? 130.914 158.422 194.003 1.00 63.20 1285 GLU A CA 1
ATOM 15289 C C . GLU B 2 1285 ? 131.512 157.025 193.891 1.00 61.77 1285 GLU A C 1
ATOM 15290 O O . GLU B 2 1285 ? 132.112 156.693 192.866 1.00 62.09 1285 GLU A O 1
ATOM 15296 N N . ASP B 2 1286 ? 131.368 156.188 194.918 1.00 58.80 1286 ASP A N 1
ATOM 15297 C CA . ASP B 2 1286 ? 132.014 154.883 194.953 1.00 58.02 1286 ASP A CA 1
ATOM 15298 C C . ASP B 2 1286 ? 131.029 153.824 195.427 1.00 59.19 1286 ASP A C 1
ATOM 15299 O O . ASP B 2 1286 ? 130.095 154.114 196.177 1.00 60.20 1286 ASP A O 1
ATOM 15304 N N . ILE B 2 1287 ? 131.249 152.589 194.975 1.00 56.18 1287 ILE A N 1
ATOM 15305 C CA . ILE B 2 1287 ? 130.387 151.452 195.280 1.00 55.18 1287 ILE A CA 1
ATOM 15306 C C . ILE B 2 1287 ? 131.266 150.281 195.702 1.00 56.72 1287 ILE A C 1
ATOM 15307 O O . ILE B 2 1287 ? 132.247 149.963 195.021 1.00 58.08 1287 ILE A O 1
ATOM 15312 N N . VAL B 2 1288 ? 130.919 149.639 196.814 1.00 53.10 1288 VAL A N 1
ATOM 15313 C CA . VAL B 2 1288 ? 131.642 148.451 197.267 1.00 53.03 1288 VAL A CA 1
ATOM 15314 C C . VAL B 2 1288 ? 130.646 147.342 197.592 1.00 55.46 1288 VAL A C 1
ATOM 15315 O O . VAL B 2 1288 ? 129.533 147.626 198.057 1.00 58.89 1288 VAL A O 1
ATOM 15319 N N . PRO B 2 1289 ? 130.996 146.073 197.368 1.00 53.94 1289 PRO A N 1
ATOM 15320 C CA . PRO B 2 1289 ? 130.050 144.985 197.652 1.00 52.32 1289 PRO A CA 1
ATOM 15321 C C . PRO B 2 1289 ? 129.970 144.637 199.129 1.00 53.46 1289 PRO A C 1
ATOM 15322 O O . PRO B 2 1289 ? 128.913 144.227 199.617 1.00 58.63 1289 PRO A O 1
ATOM 15326 N N . VAL B 2 1290 ? 131.081 144.786 199.848 1.00 55.45 1290 VAL A N 1
ATOM 15327 C CA . VAL B 2 1290 ? 131.142 144.433 201.262 1.00 55.34 1290 VAL A CA 1
ATOM 15328 C C . VAL B 2 1290 ? 131.508 145.667 202.076 1.00 55.44 1290 VAL A C 1
ATOM 15329 O O . VAL B 2 1290 ? 131.743 146.744 201.517 1.00 56.22 1290 VAL A O 1
ATOM 15333 N N . ARG B 2 1291 ? 131.552 145.522 203.403 1.00 57.34 1291 ARG A N 1
ATOM 15334 C CA . ARG B 2 1291 ? 131.822 146.672 204.263 1.00 58.97 1291 ARG A CA 1
ATOM 15335 C C . ARG B 2 1291 ? 133.232 147.204 204.047 1.00 58.82 1291 ARG A C 1
ATOM 15336 O O . ARG B 2 1291 ? 133.429 148.404 203.831 1.00 58.43 1291 ARG A O 1
ATOM 15344 N N . ILE B 2 1292 ? 134.226 146.325 204.101 1.00 54.27 1292 ILE A N 1
ATOM 15345 C CA . ILE B 2 1292 ? 135.612 146.680 203.825 1.00 54.84 1292 ILE A CA 1
ATOM 15346 C C . ILE B 2 1292 ? 135.998 146.011 202.516 1.00 55.54 1292 ILE A C 1
ATOM 15347 O O . ILE B 2 1292 ? 135.997 144.778 202.416 1.00 55.42 1292 ILE A O 1
ATOM 15352 N N . SER B 2 1293 ? 136.331 146.820 201.519 1.00 54.04 1293 SER A N 1
ATOM 15353 C CA . SER B 2 1293 ? 136.551 146.334 200.164 1.00 52.05 1293 SER A CA 1
ATOM 15354 C C . SER B 2 1293 ? 137.650 147.184 199.534 1.00 52.59 1293 SER A C 1
ATOM 15355 O O . SER B 2 1293 ? 138.422 147.842 200.239 1.00 53.82 1293 SER A O 1
ATOM 15358 N N . ARG B 2 1294 ? 137.736 147.158 198.209 1.00 48.56 1294 ARG A N 1
ATOM 15359 C CA . ARG B 2 1294 ? 138.783 147.866 197.491 1.00 45.66 1294 ARG A CA 1
ATOM 15360 C C . ARG B 2 1294 ? 138.288 149.216 196.993 1.00 45.38 1294 ARG A C 1
ATOM 15361 O O . ARG B 2 1294 ? 137.120 149.369 196.629 1.00 48.52 1294 ARG A O 1
ATOM 15369 N N . THR B 2 1295 ? 139.190 150.195 196.980 1.00 41.39 1295 THR A N 1
ATOM 15370 C CA . THR B 2 1295 ? 138.912 151.522 196.441 1.00 42.24 1295 THR A CA 1
ATOM 15371 C C . THR B 2 1295 ? 139.529 151.618 195.051 1.00 42.62 1295 THR A C 1
ATOM 15372 O O . THR B 2 1295 ? 140.745 151.780 194.914 1.00 43.53 1295 THR A O 1
ATOM 15376 N N . VAL B 2 1296 ? 138.692 151.519 194.024 1.00 40.92 1296 VAL A N 1
ATOM 15377 C CA . VAL B 2 1296 ? 139.159 151.612 192.647 1.00 37.47 1296 VAL A CA 1
ATOM 15378 C C . VAL B 2 1296 ? 139.397 153.073 192.298 1.00 38.13 1296 VAL A C 1
ATOM 15379 O O . VAL B 2 1296 ? 138.561 153.938 192.584 1.00 41.26 1296 VAL A O 1
ATOM 15383 N N . ASP B 2 1297 ? 140.544 153.351 191.689 1.00 37.27 1297 ASP A N 1
ATOM 15384 C CA . ASP B 2 1297 ? 140.890 154.714 191.319 1.00 36.85 1297 ASP A CA 1
ATOM 15385 C C . ASP B 2 1297 ? 139.957 155.223 190.227 1.00 36.84 1297 ASP A C 1
ATOM 15386 O O . ASP B 2 1297 ? 139.568 154.482 189.322 1.00 38.54 1297 ASP A O 1
ATOM 15391 N N . ASP B 2 1298 ? 139.593 156.499 190.322 1.00 36.71 1298 ASP A N 1
ATOM 15392 C CA . ASP B 2 1298 ? 138.709 157.126 189.348 1.00 38.82 1298 ASP A CA 1
ATOM 15393 C C . ASP B 2 1298 ? 139.440 157.602 188.102 1.00 42.77 1298 ASP A C 1
ATOM 15394 O O . ASP B 2 1298 ? 138.793 158.099 187.176 1.00 40.20 1298 ASP A O 1
ATOM 15399 N N . ARG B 2 1299 ? 140.761 157.461 188.056 1.00 42.28 1299 ARG A N 1
ATOM 15400 C CA . ARG B 2 1299 ? 141.553 157.804 186.887 1.00 36.28 1299 ARG A CA 1
ATOM 15401 C C . ARG B 2 1299 ? 142.332 156.590 186.412 1.00 36.43 1299 ARG A C 1
ATOM 15402 O O . ARG B 2 1299 ? 142.660 155.694 187.194 1.00 39.83 1299 ARG A O 1
ATOM 15410 N N . MET B 2 1300 ? 142.618 156.568 185.115 1.00 33.99 1300 MET A N 1
ATOM 15411 C CA . MET B 2 1300 ? 143.650 155.692 184.595 1.00 26.52 1300 MET A CA 1
ATOM 15412 C C . MET B 2 1300 ? 145.015 156.173 185.075 1.00 27.30 1300 MET A C 1
ATOM 15413 O O . MET B 2 1300 ? 145.208 157.347 185.399 1.00 29.20 1300 MET A O 1
ATOM 15418 N N . ILE B 2 1301 ? 145.973 155.245 185.129 1.00 24.61 1301 ILE A N 1
ATOM 15419 C CA . ILE B 2 1301 ? 147.304 155.599 185.606 1.00 21.99 1301 ILE A CA 1
ATOM 15420 C C . ILE B 2 1301 ? 148.006 156.553 184.648 1.00 24.10 1301 ILE A C 1
ATOM 15421 O O . ILE B 2 1301 ? 148.995 157.191 185.027 1.00 24.06 1301 ILE A O 1
ATOM 15426 N N . GLY B 2 1302 ? 147.512 156.675 183.413 1.00 24.13 1302 GLY A N 1
ATOM 15427 C CA . GLY B 2 1302 ? 148.066 157.649 182.489 1.00 20.14 1302 GLY A CA 1
ATOM 15428 C C . GLY B 2 1302 ? 147.896 159.079 182.958 1.00 23.87 1302 GLY A C 1
ATOM 15429 O O . GLY B 2 1302 ? 148.743 159.931 182.683 1.00 30.59 1302 GLY A O 1
ATOM 15430 N N . LYS B 2 1303 ? 146.801 159.365 183.665 1.00 27.54 1303 LYS A N 1
ATOM 15431 C CA . LYS B 2 1303 ? 146.577 160.691 184.223 1.00 21.35 1303 LYS A CA 1
ATOM 15432 C C . LYS B 2 1303 ? 147.418 160.966 185.460 1.00 21.82 1303 LYS A C 1
ATOM 15433 O O . LYS B 2 1303 ? 147.454 162.111 185.919 1.00 28.00 1303 LYS A O 1
ATOM 15439 N N . ARG B 2 1304 ? 148.086 159.959 186.009 1.00 26.75 1304 ARG A N 1
ATOM 15440 C CA . ARG B 2 1304 ? 148.910 160.126 187.196 1.00 26.02 1304 ARG A CA 1
ATOM 15441 C C . ARG B 2 1304 ? 150.361 160.438 186.865 1.00 24.60 1304 ARG A C 1
ATOM 15442 O O . ARG B 2 1304 ? 151.206 160.422 187.762 1.00 27.57 1304 ARG A O 1
ATOM 15450 N N . MET B 2 1305 ? 150.665 160.710 185.602 1.00 21.13 1305 MET A N 1
ATOM 15451 C CA . MET B 2 1305 ? 151.973 161.191 185.193 1.00 21.12 1305 MET A CA 1
ATOM 15452 C C . MET B 2 1305 ? 151.780 162.408 184.301 1.00 24.76 1305 MET A C 1
ATOM 15453 O O . MET B 2 1305 ? 150.676 162.680 183.823 1.00 24.44 1305 MET A O 1
ATOM 15458 N N . SER B 2 1306 ? 152.866 163.146 184.090 1.00 20.99 1306 SER A N 1
ATOM 15459 C CA . SER B 2 1306 ? 152.809 164.320 183.230 1.00 19.23 1306 SER A CA 1
ATOM 15460 C C . SER B 2 1306 ? 152.401 163.924 181.817 1.00 20.02 1306 SER A C 1
ATOM 15461 O O . SER B 2 1306 ? 152.784 162.865 181.316 1.00 24.06 1306 SER A O 1
ATOM 15464 N N . ALA B 2 1307 ? 151.604 164.782 181.177 1.00 17.51 1307 ALA A N 1
ATOM 15465 C CA . ALA B 2 1307 ? 151.180 164.509 179.809 1.00 12.86 1307 ALA A CA 1
ATOM 15466 C C . ALA B 2 1307 ? 152.358 164.522 178.844 1.00 19.89 1307 ALA A C 1
ATOM 15467 O O . ALA B 2 1307 ? 152.304 163.879 177.791 1.00 20.63 1307 ALA A O 1
ATOM 15469 N N . ASP B 2 1308 ? 153.426 165.250 179.180 1.00 20.45 1308 ASP A N 1
ATOM 15470 C CA . ASP B 2 1308 ? 154.625 165.226 178.351 1.00 11.55 1308 ASP A CA 1
ATOM 15471 C C . ASP B 2 1308 ? 155.391 163.921 178.498 1.00 13.34 1308 ASP A C 1
ATOM 15472 O O . ASP B 2 1308 ? 156.087 163.508 177.567 1.00 24.75 1308 ASP A O 1
ATOM 15477 N N . LEU B 2 1309 ? 155.286 163.266 179.650 1.00 20.36 1309 LEU A N 1
ATOM 15478 C CA . LEU B 2 1309 ? 155.989 162.013 179.879 1.00 15.90 1309 LEU A CA 1
ATOM 15479 C C . LEU B 2 1309 ? 155.263 160.806 179.313 1.00 15.36 1309 LEU A C 1
ATOM 15480 O O . LEU B 2 1309 ? 155.866 159.734 179.216 1.00 21.99 1309 LEU A O 1
ATOM 15485 N N . ARG B 2 1310 ? 153.998 160.947 178.940 1.00 14.89 1310 ARG A N 1
ATOM 15486 C CA . ARG B 2 1310 ? 153.274 159.855 178.329 1.00 13.12 1310 ARG A CA 1
ATOM 15487 C C . ARG B 2 1310 ? 153.851 159.561 176.948 1.00 15.95 1310 ARG A C 1
ATOM 15488 O O . ARG B 2 1310 ? 154.487 160.423 176.340 1.00 27.80 1310 ARG A O 1
ATOM 15496 N N . PRO B 2 1311 ? 153.653 158.347 176.435 1.00 23.74 1311 PRO A N 1
ATOM 15497 C CA . PRO B 2 1311 ? 154.176 158.020 175.103 1.00 19.01 1311 PRO A CA 1
ATOM 15498 C C . PRO B 2 1311 ? 153.707 159.016 174.053 1.00 20.20 1311 PRO A C 1
ATOM 15499 O O . PRO B 2 1311 ? 152.558 159.458 174.064 1.00 28.94 1311 PRO A O 1
ATOM 15503 N N . CYS B 2 1312 ? 154.621 159.369 173.144 1.00 21.33 1312 CYS A N 1
ATOM 15504 C CA . CYS B 2 1312 ? 154.305 160.325 172.086 1.00 13.76 1312 CYS A CA 1
ATOM 15505 C C . CYS B 2 1312 ? 153.116 159.853 171.264 1.00 19.82 1312 CYS A C 1
ATOM 15506 O O . CYS B 2 1312 ? 152.194 160.623 170.980 1.00 22.09 1312 CYS A O 1
ATOM 15509 N N . HIS B 2 1313 ? 153.122 158.589 170.874 1.00 24.82 1313 HIS A N 1
ATOM 15510 C CA . HIS B 2 1313 ? 151.961 157.938 170.287 1.00 22.53 1313 HIS A CA 1
ATOM 15511 C C . HIS B 2 1313 ? 151.501 156.905 171.306 1.00 26.95 1313 HIS A C 1
ATOM 15512 O O . HIS B 2 1313 ? 152.215 155.936 171.579 1.00 33.74 1313 HIS A O 1
ATOM 15519 N N . GLY B 2 1314 ? 150.324 157.119 171.883 1.00 20.25 1314 GLY A N 1
ATOM 15520 C CA . GLY B 2 1314 ? 149.847 156.244 172.933 1.00 18.96 1314 GLY A CA 1
ATOM 15521 C C . GLY B 2 1314 ? 148.367 155.943 172.863 1.00 19.21 1314 GLY A C 1
ATOM 15522 O O . GLY B 2 1314 ? 147.796 155.867 171.773 1.00 20.87 1314 GLY A O 1
ATOM 15523 N N . ASP B 2 1315 ? 147.738 155.762 174.021 1.00 20.60 1315 ASP A N 1
ATOM 15524 C CA . ASP B 2 1315 ? 146.326 155.422 174.121 1.00 18.90 1315 ASP A CA 1
ATOM 15525 C C . ASP B 2 1315 ? 145.523 156.594 174.670 1.00 20.93 1315 ASP A C 1
ATOM 15526 O O . ASP B 2 1315 ? 146.067 157.599 175.130 1.00 21.11 1315 ASP A O 1
ATOM 15531 N N . TRP B 2 1316 ? 144.203 156.433 174.616 1.00 25.24 1316 TRP A N 1
ATOM 15532 C CA . TRP B 2 1316 ? 143.248 157.458 175.018 1.00 17.40 1316 TRP A CA 1
ATOM 15533 C C . TRP B 2 1316 ? 142.834 157.239 176.467 1.00 20.59 1316 TRP A C 1
ATOM 15534 O O . TRP B 2 1316 ? 142.208 156.226 176.792 1.00 27.95 1316 TRP A O 1
ATOM 15545 N N . VAL B 2 1317 ? 143.185 158.189 177.333 1.00 26.63 1317 VAL A N 1
ATOM 15546 C CA . VAL B 2 1317 ? 142.869 158.118 178.754 1.00 27.76 1317 VAL A CA 1
ATOM 15547 C C . VAL B 2 1317 ? 141.804 159.120 179.163 1.00 28.80 1317 VAL A C 1
ATOM 15548 O O . VAL B 2 1317 ? 141.582 159.314 180.366 1.00 29.60 1317 VAL A O 1
ATOM 15552 N N . GLU B 2 1318 ? 141.141 159.766 178.209 1.00 31.17 1318 GLU A N 1
ATOM 15553 C CA . GLU B 2 1318 ? 140.111 160.739 178.526 1.00 29.33 1318 GLU A CA 1
ATOM 15554 C C . GLU B 2 1318 ? 138.746 160.061 178.617 1.00 34.84 1318 GLU A C 1
ATOM 15555 O O . GLU B 2 1318 ? 138.598 158.859 178.383 1.00 35.83 1318 GLU A O 1
ATOM 15561 N N . ASP B 2 1319 ? 137.738 160.850 178.974 1.00 44.08 1319 ASP A N 1
ATOM 15562 C CA . ASP B 2 1319 ? 136.375 160.342 179.036 1.00 43.18 1319 ASP A CA 1
ATOM 15563 C C . ASP B 2 1319 ? 135.795 160.198 177.634 1.00 45.46 1319 ASP A C 1
ATOM 15564 O O . ASP B 2 1319 ? 136.112 160.972 176.727 1.00 42.42 1319 ASP A O 1
ATOM 15569 N N . GLY B 2 1320 ? 134.932 159.204 177.463 1.00 44.34 1320 GLY A N 1
ATOM 15570 C CA . GLY B 2 1320 ? 134.397 158.880 176.160 1.00 42.59 1320 GLY A CA 1
ATOM 15571 C C . GLY B 2 1320 ? 135.296 157.921 175.407 1.00 43.22 1320 GLY A C 1
ATOM 15572 O O . GLY B 2 1320 ? 136.432 157.638 175.793 1.00 44.56 1320 GLY A O 1
ATOM 15573 N N . ASP B 2 1321 ? 134.770 157.407 174.301 1.00 40.03 1321 ASP A N 1
ATOM 15574 C CA . ASP B 2 1321 ? 135.480 156.430 173.492 1.00 39.10 1321 ASP A CA 1
ATOM 15575 C C . ASP B 2 1321 ? 135.825 157.023 172.134 1.00 39.12 1321 ASP A C 1
ATOM 15576 O O . ASP B 2 1321 ? 134.979 157.641 171.482 1.00 39.95 1321 ASP A O 1
ATOM 15581 N N . LEU B 2 1322 ? 137.080 156.840 171.719 1.00 32.68 1322 LEU A N 1
ATOM 15582 C CA . LEU B 2 1322 ? 137.506 157.224 170.381 1.00 30.84 1322 LEU A CA 1
ATOM 15583 C C . LEU B 2 1322 ? 136.914 156.341 169.294 1.00 36.57 1322 LEU A C 1
ATOM 15584 O O . LEU B 2 1322 ? 137.049 156.675 168.114 1.00 37.69 1322 LEU A O 1
ATOM 15589 N N . SER B 2 1323 ? 136.268 155.231 169.658 1.00 37.72 1323 SER A N 1
ATOM 15590 C CA . SER B 2 1323 ? 135.683 154.347 168.658 1.00 37.34 1323 SER A CA 1
ATOM 15591 C C . SER B 2 1323 ? 134.572 155.028 167.873 1.00 42.72 1323 SER A C 1
ATOM 15592 O O . SER B 2 1323 ? 134.153 154.506 166.835 1.00 44.73 1323 SER A O 1
ATOM 15595 N N . ALA B 2 1324 ? 134.071 156.166 168.355 1.00 40.45 1324 ALA A N 1
ATOM 15596 C CA . ALA B 2 1324 ? 133.141 156.956 167.557 1.00 39.11 1324 ALA A CA 1
ATOM 15597 C C . ALA B 2 1324 ? 133.800 157.443 166.272 1.00 39.32 1324 ALA A C 1
ATOM 15598 O O . ALA B 2 1324 ? 133.192 157.395 165.197 1.00 42.04 1324 ALA A O 1
ATOM 15600 N N . LEU B 2 1325 ? 135.039 157.918 166.364 1.00 38.75 1325 LEU A N 1
ATOM 15601 C CA . LEU B 2 1325 ? 135.802 158.344 165.191 1.00 36.84 1325 LEU A CA 1
ATOM 15602 C C . LEU B 2 1325 ? 136.670 157.214 164.654 1.00 37.80 1325 LEU A C 1
ATOM 15603 O O . LEU B 2 1325 ? 137.845 157.397 164.353 1.00 41.55 1325 LEU A O 1
ATOM 15608 N N . ASN B 2 1326 ? 136.079 156.032 164.499 1.00 40.02 1326 ASN A N 1
ATOM 15609 C CA . ASN B 2 1326 ? 136.861 154.859 164.132 1.00 38.85 1326 ASN A CA 1
ATOM 15610 C C . ASN B 2 1326 ? 137.177 154.847 162.642 1.00 38.99 1326 ASN A C 1
ATOM 15611 O O . ASN B 2 1326 ? 138.246 154.380 162.234 1.00 41.19 1326 ASN A O 1
ATOM 15616 N N . ALA B 2 1327 ? 136.269 155.367 161.825 1.00 38.54 1327 ALA A N 1
ATOM 15617 C CA . ALA B 2 1327 ? 136.411 155.358 160.378 1.00 35.41 1327 ALA A CA 1
ATOM 15618 C C . ALA B 2 1327 ? 137.115 156.591 159.835 1.00 36.68 1327 ALA A C 1
ATOM 15619 O O . ALA B 2 1327 ? 137.254 156.719 158.616 1.00 38.48 1327 ALA A O 1
ATOM 15621 N N . TYR B 2 1328 ? 137.565 157.489 160.693 1.00 38.13 1328 TYR A N 1
ATOM 15622 C CA . TYR B 2 1328 ? 138.065 158.750 160.182 1.00 35.01 1328 TYR A CA 1
ATOM 15623 C C . TYR B 2 1328 ? 139.558 158.897 160.435 1.00 32.42 1328 TYR A C 1
ATOM 15624 O O . TYR B 2 1328 ? 140.043 158.547 161.515 1.00 33.93 1328 TYR A O 1
ATOM 15633 N N . PRO B 2 1329 ? 140.304 159.401 159.451 1.00 30.63 1329 PRO A N 1
ATOM 15634 C CA . PRO B 2 1329 ? 141.769 159.442 159.577 1.00 29.60 1329 PRO A CA 1
ATOM 15635 C C . PRO B 2 1329 ? 142.275 160.340 160.687 1.00 30.74 1329 PRO A C 1
ATOM 15636 O O . PRO B 2 1329 ? 143.429 160.185 161.100 1.00 34.36 1329 PRO A O 1
ATOM 15640 N N . GLU B 2 1330 ? 141.469 161.279 161.175 1.00 26.82 1330 GLU A N 1
ATOM 15641 C CA . GLU B 2 1330 ? 141.930 162.194 162.210 1.00 25.04 1330 GLU A CA 1
ATOM 15642 C C . GLU B 2 1330 ? 141.913 161.573 163.600 1.00 25.73 1330 GLU A C 1
ATOM 15643 O O . GLU B 2 1330 ? 142.359 162.223 164.551 1.00 28.82 1330 GLU A O 1
ATOM 15649 N N . LYS B 2 1331 ? 141.408 160.344 163.741 1.00 21.55 1331 LYS A N 1
ATOM 15650 C CA . LYS B 2 1331 ? 141.445 159.667 165.034 1.00 24.02 1331 LYS A CA 1
ATOM 15651 C C . LYS B 2 1331 ? 142.873 159.526 165.544 1.00 22.90 1331 LYS A C 1
ATOM 15652 O O . LYS B 2 1331 ? 143.116 159.573 166.755 1.00 26.09 1331 LYS A O 1
ATOM 15658 N N . ARG B 2 1332 ? 143.833 159.360 164.632 1.00 19.98 1332 ARG A N 1
ATOM 15659 C CA . ARG B 2 1332 ? 145.224 159.212 165.036 1.00 14.50 1332 ARG A CA 1
ATOM 15660 C C . ARG B 2 1332 ? 145.776 160.491 165.643 1.00 17.27 1332 ARG A C 1
ATOM 15661 O O . ARG B 2 1332 ? 146.692 160.433 166.468 1.00 20.01 1332 ARG A O 1
ATOM 15669 N N . LEU B 2 1333 ? 145.241 161.651 165.247 1.00 17.79 1333 LEU A N 1
ATOM 15670 C CA . LEU B 2 1333 ? 145.737 162.924 165.758 1.00 13.77 1333 LEU A CA 1
ATOM 15671 C C . LEU B 2 1333 ? 145.349 163.152 167.209 1.00 15.52 1333 LEU A C 1
ATOM 15672 O O . LEU B 2 1333 ? 146.014 163.929 167.900 1.00 19.89 1333 LEU A O 1
ATOM 15677 N N . LEU B 2 1334 ? 144.296 162.494 167.682 1.00 19.94 1334 LEU A N 1
ATOM 15678 C CA . LEU B 2 1334 ? 143.923 162.532 169.087 1.00 15.27 1334 LEU A CA 1
ATOM 15679 C C . LEU B 2 1334 ? 144.760 161.590 169.939 1.00 14.30 1334 LEU A C 1
ATOM 15680 O O . LEU B 2 1334 ? 144.611 161.588 171.163 1.00 21.03 1334 LEU A O 1
ATOM 15685 N N . LEU B 2 1335 ? 145.630 160.794 169.320 1.00 17.69 1335 LEU A N 1
ATOM 15686 C CA . LEU B 2 1335 ? 146.508 159.868 170.020 1.00 15.89 1335 LEU A CA 1
ATOM 15687 C C . LEU B 2 1335 ? 147.964 160.306 169.989 1.00 13.24 1335 LEU A C 1
ATOM 15688 O O . LEU B 2 1335 ? 148.819 159.618 170.548 1.00 17.38 1335 LEU A O 1
ATOM 15693 N N . ARG B 2 1336 ? 148.266 161.431 169.352 1.00 17.58 1336 ARG A N 1
ATOM 15694 C CA . ARG B 2 1336 ? 149.633 161.894 169.192 1.00 10.44 1336 ARG A CA 1
ATOM 15695 C C . ARG B 2 1336 ? 149.814 163.220 169.912 1.00 13.76 1336 ARG A C 1
ATOM 15696 O O . ARG B 2 1336 ? 148.877 164.010 170.038 1.00 17.50 1336 ARG A O 1
ATOM 15704 N N . HIS B 2 1337 ? 151.024 163.446 170.398 1.00 16.79 1337 HIS A N 1
ATOM 15705 C CA . HIS B 2 1337 ? 151.300 164.654 171.151 1.00 12.18 1337 HIS A CA 1
ATOM 15706 C C . HIS B 2 1337 ? 151.267 165.870 170.227 1.00 11.81 1337 HIS A C 1
ATOM 15707 O O . HIS B 2 1337 ? 151.645 165.771 169.058 1.00 4.74 1337 HIS A O 1
ATOM 15714 N N . PRO B 2 1338 ? 150.807 167.024 170.718 1.00 19.09 1338 PRO A N 1
ATOM 15715 C CA . PRO B 2 1338 ? 150.765 168.225 169.867 1.00 11.24 1338 PRO A CA 1
ATOM 15716 C C . PRO B 2 1338 ? 152.119 168.696 169.366 1.00 9.60 1338 PRO A C 1
ATOM 15717 O O . PRO B 2 1338 ? 152.168 169.399 168.352 1.00 8.69 1338 PRO A O 1
ATOM 15721 N N . LYS B 2 1339 ? 153.213 168.351 170.034 1.00 15.16 1339 LYS A N 1
ATOM 15722 C CA . LYS B 2 1339 ? 154.512 168.906 169.691 1.00 5.43 1339 LYS A CA 1
ATOM 15723 C C . LYS B 2 1339 ? 155.414 167.932 168.950 1.00 8.66 1339 LYS A C 1
ATOM 15724 O O . LYS B 2 1339 ? 156.536 168.300 168.601 1.00 16.13 1339 LYS A O 1
ATOM 15730 N N . GLY B 2 1340 ? 154.956 166.713 168.689 1.00 19.99 1340 GLY A N 1
ATOM 15731 C CA . GLY B 2 1340 ? 155.706 165.804 167.847 1.00 9.86 1340 GLY A CA 1
ATOM 15732 C C . GLY B 2 1340 ? 156.261 164.581 168.541 1.00 9.33 1340 GLY A C 1
ATOM 15733 O O . GLY B 2 1340 ? 155.548 163.896 169.280 1.00 11.92 1340 GLY A O 1
ATOM 15734 N N . LEU B 2 1341 ? 157.539 164.299 168.302 1.00 14.17 1341 LEU A N 1
ATOM 15735 C CA . LEU B 2 1341 ? 158.198 163.098 168.789 1.00 15.59 1341 LEU A CA 1
ATOM 15736 C C . LEU B 2 1341 ? 159.393 163.466 169.649 1.00 10.21 1341 LEU A C 1
ATOM 15737 O O . LEU B 2 1341 ? 160.152 164.377 169.315 1.00 16.13 1341 LEU A O 1
ATOM 15742 N N . CYS B 2 1342 ? 159.561 162.731 170.741 1.00 13.80 1342 CYS A N 1
ATOM 15743 C CA . CYS B 2 1342 ? 160.689 162.891 171.640 1.00 21.97 1342 CYS A CA 1
ATOM 15744 C C . CYS B 2 1342 ? 161.968 162.387 170.969 1.00 16.70 1342 CYS A C 1
ATOM 15745 O O . CYS B 2 1342 ? 161.919 161.783 169.898 1.00 9.58 1342 CYS A O 1
ATOM 15748 N N . PRO B 2 1343 ? 163.138 162.638 171.568 1.00 15.92 1343 PRO A N 1
ATOM 15749 C CA . PRO B 2 1343 ? 164.381 162.132 170.964 1.00 12.80 1343 PRO A CA 1
ATOM 15750 C C . PRO B 2 1343 ? 164.427 160.622 170.785 1.00 24.05 1343 PRO A C 1
ATOM 15751 O O . PRO B 2 1343 ? 165.058 160.149 169.833 1.00 27.13 1343 PRO A O 1
ATOM 15755 N N . ALA B 2 1344 ? 163.799 159.847 171.673 1.00 40.43 1344 ALA A N 1
ATOM 15756 C CA . ALA B 2 1344 ? 163.841 158.394 171.541 1.00 36.15 1344 ALA A CA 1
ATOM 15757 C C . ALA B 2 1344 ? 162.887 157.895 170.464 1.00 32.75 1344 ALA A C 1
ATOM 15758 O O . ALA B 2 1344 ? 163.144 156.867 169.833 1.00 34.95 1344 ALA A O 1
ATOM 15760 N N . CYS B 2 1345 ? 161.776 158.594 170.248 1.00 23.06 1345 CYS A N 1
ATOM 15761 C CA . CYS B 2 1345 ? 160.834 158.183 169.217 1.00 21.59 1345 CYS A CA 1
ATOM 15762 C C . CYS B 2 1345 ? 161.294 158.567 167.817 1.00 23.05 1345 CYS A C 1
ATOM 15763 O O . CYS B 2 1345 ? 160.667 158.150 166.841 1.00 20.07 1345 CYS A O 1
ATOM 15766 N N . ARG B 2 1346 ? 162.357 159.360 167.700 1.00 30.21 1346 ARG A N 1
ATOM 15767 C CA . ARG B 2 1346 ? 163.007 159.628 166.426 1.00 26.75 1346 ARG A CA 1
ATOM 15768 C C . ARG B 2 1346 ? 164.111 158.619 166.142 1.00 27.44 1346 ARG A C 1
ATOM 15769 O O . ARG B 2 1346 ? 164.204 158.088 165.032 1.00 28.84 1346 ARG A O 1
ATOM 15777 N N . LEU B 2 1347 ? 164.963 158.362 167.135 1.00 17.26 1347 LEU A N 1
ATOM 15778 C CA . LEU B 2 1347 ? 166.079 157.450 166.932 1.00 18.04 1347 LEU A CA 1
ATOM 15779 C C . LEU B 2 1347 ? 165.604 156.008 166.830 1.00 20.64 1347 LEU A C 1
ATOM 15780 O O . LEU B 2 1347 ? 166.105 155.241 166.002 1.00 17.44 1347 LEU A O 1
ATOM 15785 N N . PHE B 2 1348 ? 164.639 155.619 167.660 1.00 27.11 1348 PHE A N 1
ATOM 15786 C CA . PHE B 2 1348 ? 164.132 154.255 167.660 1.00 14.91 1348 PHE A CA 1
ATOM 15787 C C . PHE B 2 1348 ? 162.812 154.100 166.928 1.00 9.68 1348 PHE A C 1
ATOM 15788 O O . PHE B 2 1348 ? 162.400 152.967 166.684 1.00 16.75 1348 PHE A O 1
ATOM 15796 N N . GLY B 2 1349 ? 162.144 155.194 166.580 1.00 10.54 1349 GLY A N 1
ATOM 15797 C CA . GLY B 2 1349 ? 160.967 155.130 165.741 1.00 8.69 1349 GLY A CA 1
ATOM 15798 C C . GLY B 2 1349 ? 159.674 154.832 166.478 1.00 13.91 1349 GLY A C 1
ATOM 15799 O O . GLY B 2 1349 ? 159.621 154.637 167.691 1.00 17.08 1349 GLY A O 1
ATOM 15800 N N . THR B 2 1350 ? 158.599 154.805 165.694 1.00 15.39 1350 THR A N 1
ATOM 15801 C CA . THR B 2 1350 ? 157.252 154.545 166.174 1.00 16.54 1350 THR A CA 1
ATOM 15802 C C . THR B 2 1350 ? 156.568 153.631 165.170 1.00 17.82 1350 THR A C 1
ATOM 15803 O O . THR B 2 1350 ? 157.152 153.244 164.156 1.00 23.95 1350 THR A O 1
ATOM 15807 N N . GLY B 2 1351 ? 155.311 153.292 165.443 1.00 9.79 1351 GLY A N 1
ATOM 15808 C CA . GLY B 2 1351 ? 154.530 152.557 164.470 1.00 11.76 1351 GLY A CA 1
ATOM 15809 C C . GLY B 2 1351 ? 154.217 153.335 163.212 1.00 17.13 1351 GLY A C 1
ATOM 15810 O O . GLY B 2 1351 ? 153.710 152.748 162.251 1.00 21.92 1351 GLY A O 1
ATOM 15811 N N . SER B 2 1352 ? 154.497 154.637 163.201 1.00 17.46 1352 SER A N 1
ATOM 15812 C CA . SER B 2 1352 ? 154.292 155.483 162.040 1.00 10.49 1352 SER A CA 1
ATOM 15813 C C . SER B 2 1352 ? 155.586 156.041 161.465 1.00 12.26 1352 SER A C 1
ATOM 15814 O O . SER B 2 1352 ? 155.570 156.570 160.351 1.00 18.51 1352 SER A O 1
ATOM 15817 N N . TYR B 2 1353 ? 156.693 155.949 162.190 1.00 8.16 1353 TYR A N 1
ATOM 15818 C CA . TYR B 2 1353 ? 157.983 156.427 161.722 1.00 9.69 1353 TYR A CA 1
ATOM 15819 C C . TYR B 2 1353 ? 159.029 155.357 161.984 1.00 17.35 1353 TYR A C 1
ATOM 15820 O O . TYR B 2 1353 ? 159.161 154.876 163.111 1.00 14.82 1353 TYR A O 1
ATOM 15829 N N . LYS B 2 1354 ? 159.770 154.992 160.945 1.00 19.08 1354 LYS A N 1
ATOM 15830 C CA . LYS B 2 1354 ? 160.774 153.948 161.069 1.00 14.52 1354 LYS A CA 1
ATOM 15831 C C . LYS B 2 1354 ? 161.978 154.452 161.849 1.00 9.44 1354 LYS A C 1
ATOM 15832 O O . LYS B 2 1354 ? 162.390 155.605 161.713 1.00 23.60 1354 LYS A O 1
ATOM 15838 N N . GLY B 2 1355 ? 162.545 153.578 162.671 1.00 4.33 1355 GLY A N 1
ATOM 15839 C CA . GLY B 2 1355 ? 163.733 153.937 163.406 1.00 11.97 1355 GLY A CA 1
ATOM 15840 C C . GLY B 2 1355 ? 164.948 154.058 162.512 1.00 14.17 1355 GLY A C 1
ATOM 15841 O O . GLY B 2 1355 ? 164.985 153.582 161.381 1.00 30.97 1355 GLY A O 1
ATOM 15842 N N . ARG B 2 1356 ? 165.969 154.716 163.044 1.00 24.38 1356 ARG A N 1
ATOM 15843 C CA . ARG B 2 1356 ? 167.201 154.968 162.315 1.00 24.64 1356 ARG A CA 1
ATOM 15844 C C . ARG B 2 1356 ? 168.366 154.144 162.846 1.00 14.97 1356 ARG A C 1
ATOM 15845 O O . ARG B 2 1356 ? 169.518 154.427 162.515 1.00 17.72 1356 ARG A O 1
ATOM 15853 N N . VAL B 2 1357 ? 168.088 153.125 163.656 1.00 18.43 1357 VAL A N 1
ATOM 15854 C CA . VAL B 2 1357 ? 169.100 152.241 164.218 1.00 16.68 1357 VAL A CA 1
ATOM 15855 C C . VAL B 2 1357 ? 168.649 150.799 164.026 1.00 12.37 1357 VAL A C 1
ATOM 15856 O O . VAL B 2 1357 ? 167.452 150.506 163.974 1.00 16.83 1357 VAL A O 1
ATOM 15860 N N . ARG B 2 1358 ? 169.621 149.898 163.894 1.00 12.46 1358 ARG A N 1
ATOM 15861 C CA . ARG B 2 1358 ? 169.354 148.468 163.751 1.00 12.51 1358 ARG A CA 1
ATOM 15862 C C . ARG B 2 1358 ? 170.316 147.707 164.650 1.00 9.94 1358 ARG A C 1
ATOM 15863 O O . ARG B 2 1358 ? 171.531 147.864 164.527 1.00 8.51 1358 ARG A O 1
ATOM 15871 N N . PHE B 2 1359 ? 169.776 146.879 165.538 1.00 19.46 1359 PHE A N 1
ATOM 15872 C CA . PHE B 2 1359 ? 170.565 146.089 166.479 1.00 12.95 1359 PHE A CA 1
ATOM 15873 C C . PHE B 2 1359 ? 170.670 144.662 165.970 1.00 18.05 1359 PHE A C 1
ATOM 15874 O O . PHE B 2 1359 ? 169.659 144.061 165.608 1.00 14.81 1359 PHE A O 1
ATOM 15882 N N . GLY B 2 1360 ? 171.883 144.120 165.955 1.00 14.97 1360 GLY A N 1
ATOM 15883 C CA . GLY B 2 1360 ? 172.107 142.773 165.486 1.00 10.45 1360 GLY A CA 1
ATOM 15884 C C . GLY B 2 1360 ? 172.262 141.770 166.614 1.00 16.52 1360 GLY A C 1
ATOM 15885 O O . GLY B 2 1360 ? 172.593 142.123 167.743 1.00 14.54 1360 GLY A O 1
ATOM 15886 N N . PHE B 2 1361 ? 172.011 140.503 166.281 1.00 10.02 1361 PHE A N 1
ATOM 15887 C CA . PHE B 2 1361 ? 172.222 139.411 167.222 1.00 6.50 1361 PHE A CA 1
ATOM 15888 C C . PHE B 2 1361 ? 173.667 139.390 167.703 1.00 5.71 1361 PHE A C 1
ATOM 15889 O O . PHE B 2 1361 ? 174.602 139.511 166.910 1.00 14.01 1361 PHE A O 1
ATOM 15897 N N . ALA B 2 1362 ? 173.851 139.220 169.006 1.00 2.77 1362 ALA A N 1
ATOM 15898 C CA . ALA B 2 1362 ? 175.181 139.036 169.569 1.00 4.92 1362 ALA A CA 1
ATOM 15899 C C . ALA B 2 1362 ? 175.557 137.561 169.526 1.00 11.21 1362 ALA A C 1
ATOM 15900 O O . ALA B 2 1362 ? 174.700 136.692 169.670 1.00 15.29 1362 ALA A O 1
ATOM 15902 N N . SER B 2 1363 ? 176.840 137.281 169.317 1.00 8.70 1363 SER A N 1
ATOM 15903 C CA . SER B 2 1363 ? 177.323 135.910 169.234 1.00 8.23 1363 SER A CA 1
ATOM 15904 C C . SER B 2 1363 ? 178.503 135.725 170.168 1.00 8.04 1363 SER A C 1
ATOM 15905 O O . SER B 2 1363 ? 179.381 136.588 170.248 1.00 9.31 1363 SER A O 1
ATOM 15908 N N . LEU B 2 1364 ? 178.523 134.593 170.865 1.00 4.89 1364 LEU A N 1
ATOM 15909 C CA . LEU B 2 1364 ? 179.595 134.308 171.808 1.00 8.33 1364 LEU A CA 1
ATOM 15910 C C . LEU B 2 1364 ? 180.926 134.178 171.077 1.00 10.51 1364 LEU A C 1
ATOM 15911 O O . LEU B 2 1364 ? 181.011 133.569 170.010 1.00 17.43 1364 LEU A O 1
ATOM 15916 N N . GLU B 2 1365 ? 181.972 134.765 171.656 1.00 13.68 1365 GLU A N 1
ATOM 15917 C CA . GLU B 2 1365 ? 183.278 134.815 171.011 1.00 16.80 1365 GLU A CA 1
ATOM 15918 C C . GLU B 2 1365 ? 184.179 133.642 171.361 1.00 21.25 1365 GLU A C 1
ATOM 15919 O O . GLU B 2 1365 ? 185.131 133.371 170.621 1.00 24.39 1365 GLU A O 1
ATOM 15925 N N . ASN B 2 1366 ? 183.911 132.946 172.460 1.00 23.67 1366 ASN A N 1
ATOM 15926 C CA . ASN B 2 1366 ? 184.804 131.910 172.952 1.00 21.43 1366 ASN A CA 1
ATOM 15927 C C . ASN B 2 1366 ? 183.971 130.689 173.317 1.00 27.19 1366 ASN A C 1
ATOM 15928 O O . ASN B 2 1366 ? 182.773 130.618 173.027 1.00 27.51 1366 ASN A O 1
ATOM 15933 N N . ASP B 2 1367 ? 184.621 129.716 173.943 1.00 32.62 1367 ASP A N 1
ATOM 15934 C CA . ASP B 2 1367 ? 183.893 128.611 174.539 1.00 29.77 1367 ASP A CA 1
ATOM 15935 C C . ASP B 2 1367 ? 183.098 129.111 175.742 1.00 28.64 1367 ASP A C 1
ATOM 15936 O O . ASP B 2 1367 ? 183.569 129.980 176.481 1.00 33.18 1367 ASP A O 1
ATOM 15941 N N . PRO B 2 1368 ? 181.896 128.590 175.958 1.00 30.02 1368 PRO A N 1
ATOM 15942 C CA . PRO B 2 1368 ? 181.076 129.064 177.076 1.00 23.46 1368 PRO A CA 1
ATOM 15943 C C . PRO B 2 1368 ? 181.738 128.803 178.419 1.00 25.65 1368 PRO A C 1
ATOM 15944 O O . PRO B 2 1368 ? 182.389 127.779 178.627 1.00 33.35 1368 PRO A O 1
ATOM 15948 N N . GLU B 2 1369 ? 181.569 129.753 179.328 1.00 22.64 1369 GLU A N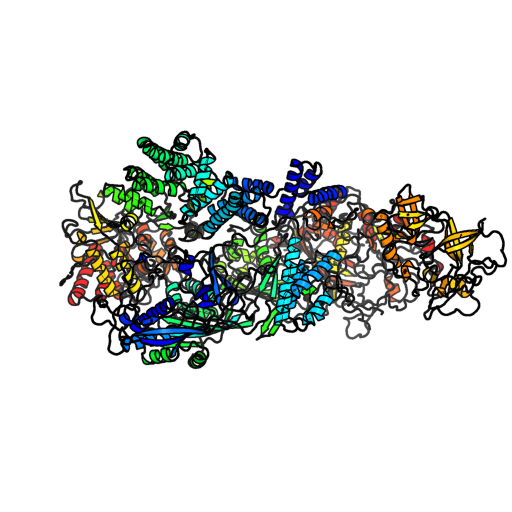 1
ATOM 15949 C CA . GLU B 2 1369 ? 181.875 129.577 180.742 1.00 12.63 1369 GLU A CA 1
ATOM 15950 C C . GLU B 2 1369 ? 180.540 129.562 181.467 1.00 19.53 1369 GLU A C 1
ATOM 15951 O O . GLU B 2 1369 ? 179.767 130.520 181.374 1.00 21.39 1369 GLU A O 1
ATOM 15957 N N . TRP B 2 1370 ? 180.256 128.475 182.164 1.00 24.22 1370 TRP A N 1
ATOM 15958 C CA . TRP B 2 1370 ? 178.958 128.291 182.786 1.00 16.51 1370 TRP A CA 1
ATOM 15959 C C . TRP B 2 1370 ? 179.029 128.579 184.277 1.00 19.19 1370 TRP A C 1
ATOM 15960 O O . TRP B 2 1370 ? 180.090 128.491 184.897 1.00 27.73 1370 TRP A O 1
ATOM 15971 N N . LEU B 2 1371 ? 177.881 128.950 184.842 1.00 12.94 1371 LEU A N 1
ATOM 15972 C CA . LEU B 2 1371 ? 177.811 129.201 186.276 1.00 18.42 1371 LEU A CA 1
ATOM 15973 C C . LEU B 2 1371 ? 177.951 127.907 187.065 1.00 21.66 1371 LEU A C 1
ATOM 15974 O O . LEU B 2 1371 ? 178.591 127.881 188.122 1.00 23.09 1371 LEU A O 1
ATOM 15979 N N . ILE B 2 1372 ? 177.362 126.827 186.566 1.00 23.33 1372 ILE A N 1
ATOM 15980 C CA . ILE B 2 1372 ? 177.393 125.524 187.222 1.00 22.46 1372 ILE A CA 1
ATOM 15981 C C . ILE B 2 1372 ? 177.796 124.473 186.193 1.00 27.16 1372 ILE A C 1
ATOM 15982 O O . ILE B 2 1372 ? 177.299 124.500 185.058 1.00 26.33 1372 ILE A O 1
ATOM 15987 N N . PRO B 2 1373 ? 178.703 123.554 186.528 1.00 33.26 1373 PRO A N 1
ATOM 15988 C CA . PRO B 2 1373 ? 179.112 122.531 185.558 1.00 26.79 1373 PRO A CA 1
ATOM 15989 C C . PRO B 2 1373 ? 177.961 121.618 185.165 1.00 25.03 1373 PRO A C 1
ATOM 15990 O O . PRO B 2 1373 ? 177.093 121.285 185.974 1.00 26.75 1373 PRO A O 1
ATOM 15994 N N . GLY B 2 1374 ? 177.974 121.199 183.904 1.00 29.34 1374 GLY A N 1
ATOM 15995 C CA . GLY B 2 1374 ? 176.937 120.328 183.392 1.00 34.64 1374 GLY A CA 1
ATOM 15996 C C . GLY B 2 1374 ? 177.087 118.892 183.862 1.00 36.85 1374 GLY A C 1
ATOM 15997 O O . GLY B 2 1374 ? 178.124 118.465 184.370 1.00 37.06 1374 GLY A O 1
ATOM 15998 N N . LYS B 2 1375 ? 176.006 118.130 183.675 1.00 44.15 1375 LYS A N 1
ATOM 15999 C CA . LYS B 2 1375 ? 175.984 116.741 184.122 1.00 43.10 1375 LYS A CA 1
ATOM 16000 C C . LYS B 2 1375 ? 176.965 115.876 183.342 1.00 47.24 1375 LYS A C 1
ATOM 16001 O O . LYS B 2 1375 ? 177.555 114.949 183.908 1.00 49.20 1375 LYS A O 1
ATOM 16007 N N . ASN B 2 1376 ? 177.150 116.153 182.053 1.00 44.61 1376 ASN A N 1
ATOM 16008 C CA . ASN B 2 1376 ? 178.090 115.398 181.243 1.00 44.15 1376 ASN A CA 1
ATOM 16009 C C . ASN B 2 1376 ? 179.352 116.221 181.053 1.00 46.66 1376 ASN A C 1
ATOM 16010 O O . ASN B 2 1376 ? 179.318 117.225 180.327 1.00 45.56 1376 ASN A O 1
ATOM 16015 N N . PRO B 2 1377 ? 180.476 115.851 181.674 1.00 47.24 1377 PRO A N 1
ATOM 16016 C CA . PRO B 2 1377 ? 181.714 116.626 181.485 1.00 47.03 1377 PRO A CA 1
ATOM 16017 C C . PRO B 2 1377 ? 182.299 116.516 180.088 1.00 44.38 1377 PRO A C 1
ATOM 16018 O O . PRO B 2 1377 ? 183.244 117.253 179.778 1.00 45.12 1377 PRO A O 1
ATOM 16022 N N . GLY B 2 1378 ? 181.786 115.616 179.248 1.00 42.71 1378 GLY A N 1
ATOM 16023 C CA . GLY B 2 1378 ? 182.329 115.477 177.907 1.00 44.52 1378 GLY A CA 1
ATOM 16024 C C . GLY B 2 1378 ? 182.104 116.706 177.046 1.00 48.28 1378 GLY A C 1
ATOM 16025 O O . GLY B 2 1378 ? 183.012 117.159 176.347 1.00 46.02 1378 GLY A O 1
ATOM 16026 N N . ASP B 2 1379 ? 180.892 117.262 177.084 1.00 46.64 1379 ASP A N 1
ATOM 16027 C CA . ASP B 2 1379 ? 180.566 118.422 176.270 1.00 45.35 1379 ASP A CA 1
ATOM 16028 C C . ASP B 2 1379 ? 180.562 119.671 177.135 1.00 46.78 1379 ASP A C 1
ATOM 16029 O O . ASP B 2 1379 ? 179.678 119.817 177.992 1.00 44.44 1379 ASP A O 1
ATOM 16034 N N . PRO B 2 1380 ? 181.513 120.589 176.959 1.00 44.36 1380 PRO A N 1
ATOM 16035 C CA . PRO B 2 1380 ? 181.497 121.846 177.712 1.00 41.66 1380 PRO A CA 1
ATOM 16036 C C . PRO B 2 1380 ? 180.567 122.907 177.144 1.00 41.51 1380 PRO A C 1
ATOM 16037 O O . PRO B 2 1380 ? 180.696 124.076 177.516 1.00 41.02 1380 PRO A O 1
ATOM 16041 N N . PHE B 2 1381 ? 179.648 122.536 176.255 1.00 34.56 1381 PHE A N 1
ATOM 16042 C CA . PHE B 2 1381 ? 178.750 123.481 175.611 1.00 31.71 1381 PHE A CA 1
ATOM 16043 C C . PHE B 2 1381 ? 177.368 123.508 176.246 1.00 34.54 1381 PHE A C 1
ATOM 16044 O O . PHE B 2 1381 ? 176.464 124.153 175.708 1.00 33.84 1381 PHE A O 1
ATOM 16052 N N . HIS B 2 1382 ? 177.182 122.816 177.368 1.00 30.87 1382 HIS A N 1
ATOM 16053 C CA . HIS B 2 1382 ? 175.990 122.944 178.192 1.00 25.07 1382 HIS A CA 1
ATOM 16054 C C . HIS B 2 1382 ? 176.404 123.082 179.649 1.00 27.06 1382 HIS A C 1
ATOM 16055 O O . HIS B 2 1382 ? 177.405 122.502 180.076 1.00 31.83 1382 HIS A O 1
ATOM 16062 N N . GLY B 2 1383 ? 175.636 123.866 180.405 1.00 23.47 1383 GLY A N 1
ATOM 16063 C CA . GLY B 2 1383 ? 175.937 124.157 181.785 1.00 17.33 1383 GLY A CA 1
ATOM 16064 C C . GLY B 2 1383 ? 174.975 123.489 182.754 1.00 27.12 1383 GLY A C 1
ATOM 16065 O O . GLY B 2 1383 ? 174.002 122.840 182.378 1.00 31.57 1383 GLY A O 1
ATOM 16066 N N . GLY B 2 1384 ? 175.277 123.670 184.036 1.00 28.78 1384 GLY A N 1
ATOM 16067 C CA . GLY B 2 1384 ? 174.486 123.089 185.091 1.00 23.50 1384 GLY A CA 1
ATOM 16068 C C . GLY B 2 1384 ? 173.335 123.975 185.516 1.00 25.51 1384 GLY A C 1
ATOM 16069 O O . GLY B 2 1384 ? 173.452 125.202 185.580 1.00 31.67 1384 GLY A O 1
ATOM 16070 N N . PRO B 2 1385 ? 172.199 123.357 185.825 1.00 29.35 1385 PRO A N 1
ATOM 16071 C CA . PRO B 2 1385 ? 171.006 124.131 186.179 1.00 27.71 1385 PRO A CA 1
ATOM 16072 C C . PRO B 2 1385 ? 171.152 124.831 187.521 1.00 25.23 1385 PRO A C 1
ATOM 16073 O O . PRO B 2 1385 ? 171.830 124.351 188.431 1.00 30.52 1385 PRO A O 1
ATOM 16077 N N . VAL B 2 1386 ? 170.497 125.984 187.638 1.00 21.63 1386 VAL A N 1
ATOM 16078 C CA . VAL B 2 1386 ? 170.385 126.703 188.901 1.00 23.94 1386 VAL A CA 1
ATOM 16079 C C . VAL B 2 1386 ? 168.919 127.054 189.113 1.00 29.22 1386 VAL A C 1
ATOM 16080 O O . VAL B 2 1386 ? 168.244 127.516 188.187 1.00 24.06 1386 VAL A O 1
ATOM 16084 N N . MET B 2 1387 ? 168.420 126.806 190.318 1.00 33.64 1387 MET A N 1
ATOM 16085 C CA . MET B 2 1387 ? 167.032 127.088 190.649 1.00 29.48 1387 MET A CA 1
ATOM 16086 C C . MET B 2 1387 ? 166.940 128.481 191.259 1.00 29.99 1387 MET A C 1
ATOM 16087 O O . MET B 2 1387 ? 167.659 128.797 192.212 1.00 31.23 1387 MET A O 1
ATOM 16092 N N . LEU B 2 1388 ? 166.067 129.310 190.700 1.00 29.17 1388 LEU A N 1
ATOM 16093 C CA . LEU B 2 1388 ? 165.890 130.680 191.148 1.00 26.97 1388 LEU A CA 1
ATOM 16094 C C . LEU B 2 1388 ? 164.844 130.755 192.253 1.00 27.94 1388 LEU A C 1
ATOM 16095 O O . LEU B 2 1388 ? 164.116 129.801 192.528 1.00 34.29 1388 LEU A O 1
ATOM 16100 N N . SER B 2 1389 ? 164.772 131.919 192.888 1.00 32.03 1389 SER A N 1
ATOM 16101 C CA . SER B 2 1389 ? 163.693 132.211 193.818 1.00 30.47 1389 SER A CA 1
ATOM 16102 C C . SER B 2 1389 ? 162.449 132.592 193.020 1.00 34.44 1389 SER A C 1
ATOM 16103 O O . SER B 2 1389 ? 162.378 132.406 191.803 1.00 38.78 1389 SER A O 1
ATOM 16106 N N . LEU B 2 1390 ? 161.446 133.132 193.696 1.00 35.72 1390 LEU A N 1
ATOM 16107 C CA . LEU B 2 1390 ? 160.204 133.485 193.029 1.00 38.75 1390 LEU A CA 1
ATOM 16108 C C . LEU B 2 1390 ? 160.316 134.874 192.408 1.00 40.09 1390 LEU A C 1
ATOM 16109 O O . LEU B 2 1390 ? 160.762 135.823 193.061 1.00 42.03 1390 LEU A O 1
ATOM 16114 N N . LEU B 2 1391 ? 159.928 134.985 191.139 1.00 37.79 1391 LEU A N 1
ATOM 16115 C CA . LEU B 2 1391 ? 159.912 136.249 190.408 1.00 34.93 1391 LEU A CA 1
ATOM 16116 C C . LEU B 2 1391 ? 158.459 136.663 190.216 1.00 39.77 1391 LEU A C 1
ATOM 16117 O O . LEU B 2 1391 ? 157.764 136.123 189.349 1.00 36.58 1391 LEU A O 1
ATOM 16122 N N . GLU B 2 1392 ? 158.006 137.619 191.018 1.00 40.46 1392 GLU A N 1
ATOM 16123 C CA . GLU B 2 1392 ? 156.611 138.033 191.032 1.00 38.50 1392 GLU A CA 1
ATOM 16124 C C . GLU B 2 1392 ? 156.436 139.385 190.357 1.00 39.59 1392 GLU A C 1
ATOM 16125 O O . GLU B 2 1392 ? 157.392 140.130 190.130 1.00 39.63 1392 GLU A O 1
ATOM 16131 N N . ARG B 2 1393 ? 155.179 139.692 190.049 1.00 37.51 1393 ARG A N 1
ATOM 16132 C CA . ARG B 2 1393 ? 154.857 140.887 189.293 1.00 34.61 1393 ARG A CA 1
ATOM 16133 C C . ARG B 2 1393 ? 155.227 142.143 190.079 1.00 36.05 1393 ARG A C 1
ATOM 16134 O O . ARG B 2 1393 ? 155.176 142.157 191.312 1.00 38.40 1393 ARG A O 1
ATOM 16142 N N . PRO B 2 1394 ? 155.630 143.203 189.387 1.00 31.33 1394 PRO A N 1
ATOM 16143 C CA . PRO B 2 1394 ? 155.817 144.490 190.059 1.00 27.94 1394 PRO A CA 1
ATOM 16144 C C . PRO B 2 1394 ? 154.496 145.026 190.583 1.00 32.04 1394 PRO A C 1
ATOM 16145 O O . PRO B 2 1394 ? 153.425 144.753 190.036 1.00 34.15 1394 PRO A O 1
ATOM 16149 N N . ARG B 2 1395 ? 154.581 145.797 191.664 1.00 33.09 1395 ARG A N 1
ATOM 16150 C CA . ARG B 2 1395 ? 153.392 146.344 192.310 1.00 25.47 1395 ARG A CA 1
ATOM 16151 C C . ARG B 2 1395 ? 153.399 147.862 192.206 1.00 28.25 1395 ARG A C 1
ATOM 16152 O O . ARG B 2 1395 ? 154.118 148.532 192.962 1.00 31.81 1395 ARG A O 1
ATOM 16160 N N . PRO B 2 1396 ? 152.639 148.454 191.281 1.00 28.17 1396 PRO A N 1
ATOM 16161 C CA . PRO B 2 1396 ? 152.571 149.923 191.220 1.00 25.52 1396 PRO A CA 1
ATOM 16162 C C . PRO B 2 1396 ? 151.890 150.561 192.419 1.00 25.96 1396 PRO A C 1
ATOM 16163 O O . PRO B 2 1396 ? 152.105 151.753 192.666 1.00 27.54 1396 PRO A O 1
ATOM 16167 N N . THR B 2 1397 ? 151.079 149.816 193.174 1.00 25.42 1397 THR A N 1
ATOM 16168 C CA . THR B 2 1397 ? 150.473 150.370 194.379 1.00 24.95 1397 THR A CA 1
ATOM 16169 C C . THR B 2 1397 ? 151.488 150.586 195.494 1.00 26.83 1397 THR A C 1
ATOM 16170 O O . THR B 2 1397 ? 151.198 151.317 196.445 1.00 28.94 1397 THR A O 1
ATOM 16174 N N . TRP B 2 1398 ? 152.661 149.958 195.409 1.00 27.57 1398 TRP A N 1
ATOM 16175 C CA . TRP B 2 1398 ? 153.735 150.278 196.341 1.00 25.84 1398 TRP A CA 1
ATOM 16176 C C . TRP B 2 1398 ? 154.347 151.640 196.035 1.00 29.32 1398 TRP A C 1
ATOM 16177 O O . TRP B 2 1398 ? 154.628 152.421 196.949 1.00 32.02 1398 TRP A O 1
ATOM 16188 N N . SER B 2 1399 ? 154.562 151.943 194.755 1.00 27.24 1399 SER A N 1
ATOM 16189 C CA . SER B 2 1399 ? 155.141 153.226 194.378 1.00 22.62 1399 SER A CA 1
ATOM 16190 C C . SER B 2 1399 ? 154.107 154.342 194.341 1.00 25.39 1399 SER A C 1
ATOM 16191 O O . SER B 2 1399 ? 154.482 155.517 194.341 1.00 32.25 1399 SER A O 1
ATOM 16194 N N . ILE B 2 1400 ? 152.825 154.003 194.300 1.00 28.15 1400 ILE A N 1
ATOM 16195 C CA . ILE B 2 1400 ? 151.744 154.985 194.325 1.00 26.70 1400 ILE A CA 1
ATOM 16196 C C . ILE B 2 1400 ? 150.850 154.613 195.502 1.00 30.48 1400 ILE A C 1
ATOM 16197 O O . ILE B 2 1400 ? 149.860 153.887 195.329 1.00 26.25 1400 ILE A O 1
ATOM 16202 N N . PRO B 2 1401 ? 151.177 155.077 196.712 1.00 32.30 1401 PRO A N 1
ATOM 16203 C CA . PRO B 2 1401 ? 150.563 154.501 197.921 1.00 32.72 1401 PRO A CA 1
ATOM 16204 C C . PRO B 2 1401 ? 149.058 154.674 198.022 1.00 33.72 1401 PRO A C 1
ATOM 16205 O O . PRO B 2 1401 ? 148.388 153.793 198.573 1.00 35.96 1401 PRO A O 1
ATOM 16209 N N . GLY B 2 1402 ? 148.499 155.774 197.522 1.00 30.25 1402 GLY A N 1
ATOM 16210 C CA . GLY B 2 1402 ? 147.085 156.038 197.678 1.00 32.79 1402 GLY A CA 1
ATOM 16211 C C . GLY B 2 1402 ? 146.502 156.698 196.446 1.00 33.64 1402 GLY A C 1
ATOM 16212 O O . GLY B 2 1402 ? 147.202 156.961 195.468 1.00 36.63 1402 GLY A O 1
ATOM 16213 N N . SER B 2 1403 ? 145.200 156.961 196.516 1.00 37.49 1403 SER A N 1
ATOM 16214 C CA . SER B 2 1403 ? 144.464 157.578 195.422 1.00 36.97 1403 SER A CA 1
ATOM 16215 C C . SER B 2 1403 ? 144.560 159.096 195.426 1.00 37.78 1403 SER A C 1
ATOM 16216 O O . SER B 2 1403 ? 144.005 159.738 194.530 1.00 38.82 1403 SER A O 1
ATOM 16219 N N . ASP B 2 1404 ? 145.240 159.681 196.408 1.00 42.60 1404 ASP A N 1
ATOM 16220 C CA . ASP B 2 1404 ? 145.410 161.125 196.436 1.00 42.39 1404 ASP A CA 1
ATOM 16221 C C . ASP B 2 1404 ? 146.207 161.582 195.223 1.00 43.60 1404 ASP A C 1
ATOM 16222 O O . ASP B 2 1404 ? 147.201 160.959 194.842 1.00 44.43 1404 ASP A O 1
ATOM 16227 N N . ASN B 2 1405 ? 145.769 162.688 194.618 1.00 48.02 1405 ASN A N 1
ATOM 16228 C CA . ASN B 2 1405 ? 146.401 163.172 193.396 1.00 46.50 1405 ASN A CA 1
ATOM 16229 C C . ASN B 2 1405 ? 147.837 163.627 193.614 1.00 43.57 1405 ASN A C 1
ATOM 16230 O O . ASN B 2 1405 ? 148.560 163.832 192.634 1.00 47.25 1405 ASN A O 1
ATOM 16235 N N . LYS B 2 1406 ? 148.270 163.797 194.864 1.00 40.29 1406 LYS A N 1
ATOM 16236 C CA . LYS B 2 1406 ? 149.679 164.073 195.110 1.00 41.75 1406 LYS A CA 1
ATOM 16237 C C . LYS B 2 1406 ? 150.560 162.873 194.795 1.00 41.66 1406 LYS A C 1
ATOM 16238 O O . LYS B 2 1406 ? 151.771 163.038 194.624 1.00 42.66 1406 LYS A O 1
ATOM 16244 N N . PHE B 2 1407 ? 149.984 161.676 194.711 1.00 38.11 1407 PHE A N 1
ATOM 16245 C CA . PHE B 2 1407 ? 150.736 160.471 194.393 1.00 36.76 1407 PHE A CA 1
ATOM 16246 C C . PHE B 2 1407 ? 150.785 160.291 192.882 1.00 34.42 1407 PHE A C 1
ATOM 16247 O O . PHE B 2 1407 ? 149.753 160.057 192.244 1.00 35.68 1407 PHE A O 1
ATOM 16255 N N . LYS B 2 1408 ? 151.980 160.391 192.319 1.00 25.21 1408 LYS A N 1
ATOM 16256 C CA . LYS B 2 1408 ? 152.209 160.326 190.887 1.00 23.95 1408 LYS A CA 1
ATOM 16257 C C . LYS B 2 1408 ? 153.112 159.140 190.569 1.00 20.01 1408 LYS A C 1
ATOM 16258 O O . LYS B 2 1408 ? 153.588 158.438 191.462 1.00 27.37 1408 LYS A O 1
ATOM 16264 N N . VAL B 2 1409 ? 153.347 158.918 189.280 1.00 16.75 1409 VAL A N 1
ATOM 16265 C CA . VAL B 2 1409 ? 154.314 157.916 188.842 1.00 21.34 1409 VAL A CA 1
ATOM 16266 C C . VAL B 2 1409 ? 155.704 158.408 189.230 1.00 18.81 1409 VAL A C 1
ATOM 16267 O O . VAL B 2 1409 ? 156.107 159.504 188.819 1.00 18.04 1409 VAL A O 1
ATOM 16271 N N . PRO B 2 1410 ? 156.458 157.646 190.025 1.00 11.64 1410 PRO A N 1
ATOM 16272 C CA . PRO B 2 1410 ? 157.742 158.159 190.531 1.00 12.24 1410 PRO A CA 1
ATOM 16273 C C . PRO B 2 1410 ? 158.818 158.331 189.469 1.00 13.25 1410 PRO A C 1
ATOM 16274 O O . PRO B 2 1410 ? 159.654 159.232 189.598 1.00 14.13 1410 PRO A O 1
ATOM 16278 N N . GLY B 2 1411 ? 158.839 157.505 188.441 1.00 12.38 1411 GLY A N 1
ATOM 16279 C CA . GLY B 2 1411 ? 159.857 157.627 187.418 1.00 5.65 1411 GLY A CA 1
ATOM 16280 C C . GLY B 2 1411 ? 160.102 156.291 186.736 1.00 15.69 1411 GLY A C 1
ATOM 16281 O O . GLY B 2 1411 ? 159.215 155.444 186.675 1.00 19.21 1411 GLY A O 1
ATOM 16282 N N . ARG B 2 1412 ? 161.323 156.137 186.224 1.00 24.06 1412 ARG A N 1
ATOM 16283 C CA . ARG B 2 1412 ? 161.734 154.934 185.510 1.00 11.00 1412 ARG A CA 1
ATOM 16284 C C . ARG B 2 1412 ? 162.484 154.003 186.450 1.00 11.44 1412 ARG A C 1
ATOM 16285 O O . ARG B 2 1412 ? 163.403 154.433 187.151 1.00 17.78 1412 ARG A O 1
ATOM 16293 N N . LYS B 2 1413 ? 162.109 152.726 186.441 1.00 11.37 1413 LYS A N 1
ATOM 16294 C CA . LYS B 2 1413 ? 162.712 151.747 187.335 1.00 9.76 1413 LYS A CA 1
ATOM 16295 C C . LYS B 2 1413 ? 164.004 151.184 186.750 1.00 12.64 1413 LYS A C 1
ATOM 16296 O O . LYS B 2 1413 ? 164.049 150.780 185.585 1.00 17.38 1413 LYS A O 1
ATOM 16302 N N . PHE B 2 1414 ? 165.053 151.158 187.568 1.00 15.86 1414 PHE A N 1
ATOM 16303 C CA . PHE B 2 1414 ? 166.317 150.521 187.229 1.00 14.60 1414 PHE A CA 1
ATOM 16304 C C . PHE B 2 1414 ? 166.746 149.634 188.384 1.00 16.79 1414 PHE A C 1
ATOM 16305 O O . PHE B 2 1414 ? 166.766 150.077 189.535 1.00 22.70 1414 PHE A O 1
ATOM 16313 N N . TYR B 2 1415 ? 167.097 148.390 188.071 1.00 19.57 1415 TYR A N 1
ATOM 16314 C CA . TYR B 2 1415 ? 167.572 147.453 189.077 1.00 16.12 1415 TYR A CA 1
ATOM 16315 C C . TYR B 2 1415 ? 169.059 147.655 189.316 1.00 6.43 1415 TYR A C 1
ATOM 16316 O O . TYR B 2 1415 ? 169.843 147.783 188.376 1.00 17.28 1415 TYR A O 1
ATOM 16325 N N . VAL B 2 1416 ? 169.445 147.687 190.587 1.00 13.48 1416 VAL A N 1
ATOM 16326 C CA . VAL B 2 1416 ? 170.829 147.948 190.967 1.00 16.62 1416 VAL A CA 1
ATOM 16327 C C . VAL B 2 1416 ? 171.672 146.691 190.793 1.00 15.05 1416 VAL A C 1
ATOM 16328 O O . VAL B 2 1416 ? 171.142 145.588 190.635 1.00 21.09 1416 VAL A O 1
ATOM 16332 N N . HIS B 2 1417 ? 172.990 146.852 190.818 1.00 15.04 1417 HIS A N 1
ATOM 16333 C CA . HIS B 2 1417 ? 173.927 145.756 190.623 1.00 5.79 1417 HIS A CA 1
ATOM 16334 C C . HIS B 2 1417 ? 174.386 145.232 191.975 1.00 17.60 1417 HIS A C 1
ATOM 16335 O O . HIS B 2 1417 ? 174.812 146.009 192.835 1.00 19.58 1417 HIS A O 1
ATOM 16342 N N . HIS B 2 1418 ? 174.305 143.917 192.156 1.00 18.72 1418 HIS A N 1
ATOM 16343 C CA . HIS B 2 1418 ? 174.727 143.279 193.397 1.00 11.05 1418 HIS A CA 1
ATOM 16344 C C . HIS B 2 1418 ? 175.005 141.813 193.103 1.00 12.14 1418 HIS A C 1
ATOM 16345 O O . HIS B 2 1418 ? 174.712 141.312 192.017 1.00 23.14 1418 HIS A O 1
ATOM 16352 N N . HIS B 2 1419 ? 175.564 141.124 194.093 1.00 10.98 1419 HIS A N 1
ATOM 16353 C CA . HIS B 2 1419 ? 176.013 139.746 193.934 1.00 11.14 1419 HIS A CA 1
ATOM 16354 C C . HIS B 2 1419 ? 175.166 138.767 194.739 1.00 13.24 1419 HIS A C 1
ATOM 16355 O O . HIS B 2 1419 ? 175.678 137.805 195.308 1.00 14.92 1419 HIS A O 1
ATOM 16362 N N . ALA B 2 1420 ? 173.853 138.993 194.785 1.00 12.19 1420 ALA A N 1
ATOM 16363 C CA . ALA B 2 1420 ? 172.961 138.045 195.437 1.00 7.03 1420 ALA A CA 1
ATOM 16364 C C . ALA B 2 1420 ? 172.802 136.759 194.644 1.00 16.64 1420 ALA A C 1
ATOM 16365 O O . ALA B 2 1420 ? 172.185 135.816 195.146 1.00 23.21 1420 ALA A O 1
ATOM 16367 N N . TRP B 2 1421 ? 173.319 136.709 193.415 1.00 16.58 1421 TRP A N 1
ATOM 16368 C CA . TRP B 2 1421 ? 173.320 135.470 192.652 1.00 12.57 1421 TRP A CA 1
ATOM 16369 C C . TRP B 2 1421 ? 174.200 134.409 193.299 1.00 18.47 1421 TRP A C 1
ATOM 16370 O O . TRP B 2 1421 ? 174.010 133.219 193.035 1.00 20.83 1421 TRP A O 1
ATOM 16381 N N . LYS B 2 1422 ? 175.160 134.813 194.133 1.00 15.96 1422 LYS A N 1
ATOM 16382 C CA . LYS B 2 1422 ? 175.990 133.839 194.834 1.00 18.14 1422 LYS A CA 1
ATOM 16383 C C . LYS B 2 1422 ? 175.170 133.040 195.839 1.00 18.11 1422 LYS A C 1
ATOM 16384 O O . LYS B 2 1422 ? 175.388 131.836 196.012 1.00 19.76 1422 LYS A O 1
ATOM 16390 N N . THR B 2 1423 ? 174.232 133.699 196.520 1.00 22.93 1423 THR A N 1
ATOM 16391 C CA . THR B 2 1423 ? 173.328 132.992 197.421 1.00 20.91 1423 THR A CA 1
ATOM 16392 C C . THR B 2 1423 ? 172.421 132.036 196.653 1.00 24.66 1423 THR A C 1
ATOM 16393 O O . THR B 2 1423 ? 172.138 130.928 197.120 1.00 24.44 1423 THR A O 1
ATOM 16397 N N . ILE B 2 1424 ? 171.949 132.453 195.475 1.00 22.62 1424 ILE A N 1
ATOM 16398 C CA . ILE B 2 1424 ? 171.132 131.579 194.637 1.00 20.57 1424 ILE A CA 1
ATOM 16399 C C . ILE B 2 1424 ? 171.933 130.358 194.202 1.00 21.99 1424 ILE A C 1
ATOM 16400 O O . ILE B 2 1424 ? 171.424 129.231 194.197 1.00 25.49 1424 ILE A O 1
ATOM 16405 N N . LYS B 2 1425 ? 173.194 130.568 193.819 1.00 24.04 1425 LYS A N 1
ATOM 16406 C CA . LYS B 2 1425 ? 174.044 129.470 193.372 1.00 21.28 1425 LYS A CA 1
ATOM 16407 C C . LYS B 2 1425 ? 174.212 128.420 194.462 1.00 24.10 1425 LYS A C 1
ATOM 16408 O O . LYS B 2 1425 ? 174.247 127.218 194.178 1.00 28.82 1425 LYS A O 1
ATOM 16414 N N . ASP B 2 1426 ? 174.315 128.856 195.716 1.00 29.12 1426 ASP A N 1
ATOM 16415 C CA . ASP B 2 1426 ? 174.360 127.947 196.851 1.00 26.57 1426 ASP A CA 1
ATOM 16416 C C . ASP B 2 1426 ? 173.013 127.299 197.148 1.00 28.98 1426 ASP A C 1
ATOM 16417 O O . ASP B 2 1426 ? 172.954 126.388 197.979 1.00 32.43 1426 ASP A O 1
ATOM 16422 N N . GLY B 2 1427 ? 171.941 127.740 196.500 1.00 31.32 1427 GLY A N 1
ATOM 16423 C CA . GLY B 2 1427 ? 170.635 127.153 196.710 1.00 26.16 1427 GLY A CA 1
ATOM 16424 C C . GLY B 2 1427 ? 169.811 127.776 197.810 1.00 31.30 1427 GLY A C 1
ATOM 16425 O O . GLY B 2 1427 ? 168.855 127.146 198.273 1.00 36.59 1427 GLY A O 1
ATOM 16426 N N . ASN B 2 1428 ? 170.140 128.990 198.241 1.00 31.55 1428 ASN A N 1
ATOM 16427 C CA . ASN B 2 1428 ? 169.458 129.645 199.346 1.00 31.37 1428 ASN A CA 1
ATOM 16428 C C . ASN B 2 1428 ? 168.668 130.851 198.855 1.00 33.82 1428 ASN A C 1
ATOM 16429 O O . ASN B 2 1428 ? 168.967 131.427 197.807 1.00 35.97 1428 ASN A O 1
ATOM 16434 N N . HIS B 2 1429 ? 167.644 131.213 199.620 1.00 34.46 1429 HIS A N 1
ATOM 16435 C CA . HIS B 2 1429 ? 166.854 132.396 199.313 1.00 30.48 1429 HIS A CA 1
ATOM 16436 C C . HIS B 2 1429 ? 167.660 133.657 199.627 1.00 33.53 1429 HIS A C 1
ATOM 16437 O O . HIS B 2 1429 ? 168.427 133.679 200.593 1.00 31.22 1429 HIS A O 1
ATOM 16444 N N . PRO B 2 1430 ? 167.524 134.716 198.822 1.00 34.77 1430 PRO A N 1
ATOM 16445 C CA . PRO B 2 1430 ? 168.287 135.945 199.084 1.00 33.48 1430 PRO A CA 1
ATOM 16446 C C . PRO B 2 1430 ? 167.859 136.668 200.353 1.00 33.04 1430 PRO A C 1
ATOM 16447 O O . PRO B 2 1430 ? 168.707 137.116 201.129 1.00 31.47 1430 PRO A O 1
ATOM 16451 N N . THR B 2 1431 ? 166.548 136.798 200.568 1.00 32.99 1431 THR A N 1
ATOM 16452 C CA . THR B 2 1431 ? 166.058 137.532 201.730 1.00 32.25 1431 THR A CA 1
ATOM 16453 C C . THR B 2 1431 ? 166.328 136.771 203.023 1.00 33.75 1431 THR A C 1
ATOM 16454 O O . THR B 2 1431 ? 166.848 137.336 203.991 1.00 36.23 1431 THR A O 1
ATOM 16458 N N . THR B 2 1432 ? 165.989 135.483 203.053 1.00 38.03 1432 THR A N 1
ATOM 16459 C CA . THR B 2 1432 ? 166.006 134.712 204.289 1.00 37.93 1432 THR A CA 1
ATOM 16460 C C . THR B 2 1432 ? 167.277 133.900 204.491 1.00 38.04 1432 THR A C 1
ATOM 16461 O O . THR B 2 1432 ? 167.643 133.635 205.640 1.00 44.93 1432 THR A O 1
ATOM 16465 N N . GLY B 2 1433 ? 167.954 133.501 203.419 1.00 35.84 1433 GLY A N 1
ATOM 16466 C CA . GLY B 2 1433 ? 169.056 132.573 203.540 1.00 34.32 1433 GLY A CA 1
ATOM 16467 C C . GLY B 2 1433 ? 168.642 131.126 203.651 1.00 35.16 1433 GLY A C 1
ATOM 16468 O O . GLY B 2 1433 ? 169.505 130.262 203.838 1.00 35.62 1433 GLY A O 1
ATOM 16469 N N . LYS B 2 1434 ? 167.350 130.836 203.544 1.00 38.44 1434 LYS A N 1
ATOM 16470 C CA . LYS B 2 1434 ? 166.839 129.480 203.638 1.00 37.37 1434 LYS A CA 1
ATOM 16471 C C . LYS B 2 1434 ? 166.835 128.828 202.262 1.00 39.37 1434 LYS A C 1
ATOM 16472 O O . LYS B 2 1434 ? 166.697 129.499 201.237 1.00 40.88 1434 LYS A O 1
ATOM 16478 N N . ALA B 2 1435 ? 166.995 127.508 202.250 1.00 37.47 1435 ALA A N 1
ATOM 16479 C CA . ALA B 2 1435 ? 167.142 126.781 200.997 1.00 37.12 1435 ALA A CA 1
ATOM 16480 C C . ALA B 2 1435 ? 165.911 126.953 200.116 1.00 39.11 1435 ALA A C 1
ATOM 16481 O O . ALA B 2 1435 ? 164.775 126.815 200.577 1.00 39.34 1435 ALA A O 1
ATOM 16483 N N . ILE B 2 1436 ? 166.147 127.258 198.841 1.00 40.12 1436 ILE A N 1
ATOM 16484 C CA . ILE B 2 1436 ? 165.061 127.361 197.876 1.00 38.05 1436 ILE A CA 1
ATOM 16485 C C . ILE B 2 1436 ? 164.470 125.979 197.649 1.00 41.26 1436 ILE A C 1
ATOM 16486 O O . ILE B 2 1436 ? 165.200 124.998 197.456 1.00 41.13 1436 ILE A O 1
ATOM 16491 N N . GLU B 2 1437 ? 163.147 125.892 197.683 1.00 51.44 1437 GLU A N 1
ATOM 16492 C CA . GLU B 2 1437 ? 162.444 124.641 197.451 1.00 53.21 1437 GLU A CA 1
ATOM 16493 C C . GLU B 2 1437 ? 161.767 124.683 196.090 1.00 53.31 1437 GLU A C 1
ATOM 16494 O O . GLU B 2 1437 ? 161.180 125.699 195.708 1.00 54.49 1437 GLU A O 1
ATOM 16500 N N . GLN B 2 1438 ? 161.871 123.580 195.352 1.00 45.86 1438 GLN A N 1
ATOM 16501 C CA . GLN B 2 1438 ? 161.289 123.516 194.020 1.00 45.07 1438 GLN A CA 1
ATOM 16502 C C . GLN B 2 1438 ? 159.775 123.632 194.100 1.00 45.91 1438 GLN A C 1
ATOM 16503 O O . GLN B 2 1438 ? 159.128 122.951 194.900 1.00 49.93 1438 GLN A O 1
ATOM 16509 N N . SER B 2 1439 ? 159.214 124.501 193.269 1.00 43.58 1439 SER A N 1
ATOM 16510 C CA . SER B 2 1439 ? 157.793 124.795 193.261 1.00 44.65 1439 SER A CA 1
ATOM 16511 C C . SER B 2 1439 ? 157.340 124.979 191.822 1.00 48.51 1439 SER A C 1
ATOM 16512 O O . SER B 2 1439 ? 158.153 125.318 190.954 1.00 49.32 1439 SER A O 1
ATOM 16515 N N . PRO B 2 1440 ? 156.054 124.756 191.533 1.00 44.04 1440 PRO A N 1
ATOM 16516 C CA . PRO B 2 1440 ? 155.537 125.058 190.191 1.00 42.94 1440 PRO A CA 1
ATOM 16517 C C . PRO B 2 1440 ? 155.557 126.536 189.840 1.00 45.49 1440 PRO A C 1
ATOM 16518 O O . PRO B 2 1440 ? 155.091 126.901 188.756 1.00 45.92 1440 PRO A O 1
ATOM 16522 N N . ASN B 2 1441 ? 156.072 127.393 190.720 1.00 46.19 1441 ASN A N 1
ATOM 16523 C CA . ASN B 2 1441 ? 156.084 128.836 190.526 1.00 43.14 1441 ASN A CA 1
ATOM 16524 C C . ASN B 2 1441 ? 157.452 129.365 190.110 1.00 41.34 1441 ASN A C 1
ATOM 16525 O O . ASN B 2 1441 ? 157.543 130.168 189.178 1.00 42.27 1441 ASN A O 1
ATOM 16530 N N . ASN B 2 1442 ? 158.519 128.936 190.782 1.00 38.75 1442 ASN A N 1
ATOM 16531 C CA . ASN B 2 1442 ? 159.860 129.362 190.415 1.00 37.28 1442 ASN A CA 1
ATOM 16532 C C . ASN B 2 1442 ? 160.382 128.534 189.241 1.00 36.13 1442 ASN A C 1
ATOM 16533 O O . ASN B 2 1442 ? 159.731 127.602 188.762 1.00 37.08 1442 ASN A O 1
ATOM 16538 N N . ARG B 2 1443 ? 161.573 128.893 188.763 1.00 31.01 1443 ARG A N 1
ATOM 16539 C CA . ARG B 2 1443 ? 162.102 128.352 187.520 1.00 27.15 1443 ARG A CA 1
ATOM 16540 C C . ARG B 2 1443 ? 163.568 127.970 187.664 1.00 26.68 1443 ARG A C 1
ATOM 16541 O O . ARG B 2 1443 ? 164.286 128.462 188.538 1.00 24.64 1443 ARG A O 1
ATOM 16549 N N . THR B 2 1444 ? 163.994 127.070 186.782 1.00 26.15 1444 THR A N 1
ATOM 16550 C CA . THR B 2 1444 ? 165.371 126.603 186.696 1.00 26.04 1444 THR A CA 1
ATOM 16551 C C . THR B 2 1444 ? 165.965 127.088 185.380 1.00 25.38 1444 THR A C 1
ATOM 16552 O O . THR B 2 1444 ? 165.316 126.995 184.334 1.00 21.97 1444 THR A O 1
ATOM 16556 N N . VAL B 2 1445 ? 167.185 127.621 185.431 1.00 20.01 1445 VAL A N 1
ATOM 16557 C CA . VAL B 2 1445 ? 167.793 128.242 184.263 1.00 21.18 1445 VAL A CA 1
ATOM 16558 C C . VAL B 2 1445 ? 169.222 127.752 184.084 1.00 15.27 1445 VAL A C 1
ATOM 16559 O O . VAL B 2 1445 ? 169.889 127.327 185.027 1.00 17.35 1445 VAL A O 1
ATOM 16563 N N . GLU B 2 1446 ? 169.680 127.820 182.841 1.00 15.88 1446 GLU A N 1
ATOM 16564 C CA . GLU B 2 1446 ? 171.071 127.588 182.474 1.00 15.89 1446 GLU A CA 1
ATOM 16565 C C . GLU B 2 1446 ? 171.713 128.953 182.281 1.00 13.62 1446 GLU A C 1
ATOM 16566 O O . GLU B 2 1446 ? 171.429 129.643 181.298 1.00 22.28 1446 GLU A O 1
ATOM 16572 N N . ALA B 2 1447 ? 172.561 129.348 183.219 1.00 16.40 1447 ALA A N 1
ATOM 16573 C CA . ALA B 2 1447 ? 173.121 130.689 183.252 1.00 11.86 1447 ALA A CA 1
ATOM 16574 C C . ALA B 2 1447 ? 174.592 130.646 182.873 1.00 17.90 1447 ALA A C 1
ATOM 16575 O O . ALA B 2 1447 ? 175.336 129.784 183.351 1.00 20.25 1447 ALA A O 1
ATOM 16577 N N . LEU B 2 1448 ? 175.000 131.561 181.999 1.00 8.15 1448 LEU A N 1
ATOM 16578 C CA . LEU B 2 1448 ? 176.415 131.767 181.743 1.00 9.63 1448 LEU A CA 1
ATOM 16579 C C . LEU B 2 1448 ? 177.047 132.479 182.927 1.00 11.45 1448 LEU A C 1
ATOM 16580 O O . LEU B 2 1448 ? 176.390 133.245 183.628 1.00 18.58 1448 LEU A O 1
ATOM 16585 N N . ALA B 2 1449 ? 178.324 132.214 183.160 1.00 13.20 1449 ALA A N 1
ATOM 16586 C CA . ALA B 2 1449 ? 179.036 132.884 184.232 1.00 14.06 1449 ALA A CA 1
ATOM 16587 C C . ALA B 2 1449 ? 179.496 134.269 183.781 1.00 18.99 1449 ALA A C 1
ATOM 16588 O O . ALA B 2 1449 ? 179.331 134.665 182.626 1.00 24.07 1449 ALA A O 1
ATOM 16590 N N . GLY B 2 1450 ? 180.064 135.021 184.718 1.00 11.63 1450 GLY A N 1
ATOM 16591 C CA . GLY B 2 1450 ? 180.725 136.256 184.356 1.00 5.79 1450 GLY A CA 1
ATOM 16592 C C . GLY B 2 1450 ? 182.012 135.998 183.596 1.00 15.74 1450 GLY A C 1
ATOM 16593 O O . GLY B 2 1450 ? 182.715 135.015 183.827 1.00 15.32 1450 GLY A O 1
ATOM 16594 N N . GLY B 2 1451 ? 182.324 136.901 182.672 1.00 17.91 1451 GLY A N 1
ATOM 16595 C CA . GLY B 2 1451 ? 183.511 136.761 181.855 1.00 11.03 1451 GLY A CA 1
ATOM 16596 C C . GLY B 2 1451 ? 183.296 136.163 180.484 1.00 14.64 1451 GLY A C 1
ATOM 16597 O O . GLY B 2 1451 ? 184.250 135.636 179.902 1.00 20.25 1451 GLY A O 1
ATOM 16598 N N . ASN B 2 1452 ? 182.080 136.220 179.950 1.00 14.09 1452 ASN A N 1
ATOM 16599 C CA . ASN B 2 1452 ? 181.778 135.731 178.611 1.00 6.96 1452 ASN A CA 1
ATOM 16600 C C . ASN B 2 1452 ? 181.544 136.908 177.675 1.00 6.04 1452 ASN A C 1
ATOM 16601 O O . ASN B 2 1452 ? 180.761 137.807 177.989 1.00 18.33 1452 ASN A O 1
ATOM 16606 N N . SER B 2 1453 ? 182.211 136.894 176.525 1.00 14.48 1453 SER A N 1
ATOM 16607 C CA . SER B 2 1453 ? 182.175 138.008 175.588 1.00 10.71 1453 SER A CA 1
ATOM 16608 C C . SER B 2 1453 ? 181.299 137.686 174.386 1.00 7.63 1453 SER A C 1
ATOM 16609 O O . SER B 2 1453 ? 181.241 136.542 173.931 1.00 17.09 1453 SER A O 1
ATOM 16612 N N . PHE B 2 1454 ? 180.618 138.710 173.881 1.00 12.65 1454 PHE A N 1
ATOM 16613 C CA . PHE B 2 1454 ? 179.749 138.606 172.721 1.00 4.27 1454 PHE A CA 1
ATOM 16614 C C . PHE B 2 1454 ? 180.147 139.677 171.717 1.00 13.93 1454 PHE A C 1
ATOM 16615 O O . PHE B 2 1454 ? 180.796 140.667 172.060 1.00 13.89 1454 PHE A O 1
ATOM 16623 N N . SER B 2 1455 ? 179.759 139.466 170.463 1.00 19.24 1455 SER A N 1
ATOM 16624 C CA . SER B 2 1455 ? 179.988 140.435 169.399 1.00 12.20 1455 SER A CA 1
ATOM 16625 C C . SER B 2 1455 ? 178.679 140.731 168.690 1.00 6.66 1455 SER A C 1
ATOM 16626 O O . SER B 2 1455 ? 177.945 139.810 168.329 1.00 14.82 1455 SER A O 1
ATOM 16629 N N . PHE B 2 1456 ? 178.396 142.014 168.490 1.00 8.47 1456 PHE A N 1
ATOM 16630 C CA . PHE B 2 1456 ? 177.226 142.440 167.740 1.00 8.32 1456 PHE A CA 1
ATOM 16631 C C . PHE B 2 1456 ? 177.544 143.770 167.078 1.00 13.12 1456 PHE A C 1
ATOM 16632 O O . PHE B 2 1456 ? 178.450 144.491 167.500 1.00 12.88 1456 PHE A O 1
ATOM 16640 N N . GLU B 2 1457 ? 176.799 144.085 166.025 1.00 12.63 1457 GLU A N 1
ATOM 16641 C CA . GLU B 2 1457 ? 176.960 145.355 165.341 1.00 7.56 1457 GLU A CA 1
ATOM 16642 C C . GLU B 2 1457 ? 175.641 146.115 165.344 1.00 10.12 1457 GLU A C 1
ATOM 16643 O O . GLU B 2 1457 ? 174.559 145.521 165.294 1.00 7.67 1457 GLU A O 1
ATOM 16649 N N . ILE B 2 1458 ? 175.749 147.439 165.410 1.00 8.53 1458 ILE A N 1
ATOM 16650 C CA . ILE B 2 1458 ? 174.608 148.338 165.319 1.00 6.48 1458 ILE A CA 1
ATOM 16651 C C . ILE B 2 1458 ? 174.746 149.145 164.037 1.00 3.36 1458 ILE A C 1
ATOM 16652 O O . ILE B 2 1458 ? 175.790 149.759 163.794 1.00 12.85 1458 ILE A O 1
ATOM 16657 N N . ALA B 2 1459 ? 173.701 149.138 163.220 1.00 8.08 1459 ALA A N 1
ATOM 16658 C CA . ALA B 2 1459 ? 173.656 149.912 161.990 1.00 6.25 1459 ALA A CA 1
ATOM 16659 C C . ALA B 2 1459 ? 172.808 151.153 162.214 1.00 6.88 1459 ALA A C 1
ATOM 16660 O O . ALA B 2 1459 ? 171.712 151.063 162.773 1.00 10.86 1459 ALA A O 1
ATOM 16662 N N . PHE B 2 1460 ? 173.315 152.307 161.785 1.00 12.05 1460 PHE A N 1
ATOM 16663 C CA . PHE B 2 1460 ? 172.593 153.565 161.910 1.00 9.40 1460 PHE A CA 1
ATOM 16664 C C . PHE B 2 1460 ? 172.548 154.294 160.574 1.00 12.14 1460 PHE A C 1
ATOM 16665 O O . PHE B 2 1460 ? 173.384 154.074 159.695 1.00 11.19 1460 PHE A O 1
ATOM 16673 N N . GLU B 2 1461 ? 171.546 155.159 160.430 1.00 20.01 1461 GLU A N 1
ATOM 16674 C CA . GLU B 2 1461 ? 171.335 155.904 159.196 1.00 18.45 1461 GLU A CA 1
ATOM 16675 C C . GLU B 2 1461 ? 170.741 157.271 159.505 1.00 13.09 1461 GLU A C 1
ATOM 16676 O O . GLU B 2 1461 ? 169.782 157.368 160.273 1.00 18.22 1461 GLU A O 1
ATOM 16682 N N . ASN B 2 1462 ? 171.312 158.315 158.897 1.00 12.70 1462 ASN A N 1
ATOM 16683 C CA . ASN B 2 1462 ? 170.804 159.689 158.966 1.00 12.28 1462 ASN A CA 1
ATOM 16684 C C . ASN B 2 1462 ? 170.716 160.190 160.407 1.00 12.40 1462 ASN A C 1
ATOM 16685 O O . ASN B 2 1462 ? 169.682 160.672 160.868 1.00 18.84 1462 ASN A O 1
ATOM 16690 N N . LEU B 2 1463 ? 171.837 160.098 161.105 1.00 10.62 1463 LEU A N 1
ATOM 16691 C CA . LEU B 2 1463 ? 171.931 160.509 162.496 1.00 15.75 1463 LEU A CA 1
ATOM 16692 C C . LEU B 2 1463 ? 172.662 161.837 162.604 1.00 9.34 1463 LEU A C 1
ATOM 16693 O O . LEU B 2 1463 ? 173.618 162.094 161.868 1.00 22.25 1463 LEU A O 1
ATOM 16698 N N . LYS B 2 1464 ? 172.201 162.682 163.518 1.00 2.00 1464 LYS A N 1
ATOM 16699 C CA . LYS B 2 1464 ? 172.947 163.878 163.849 1.00 5.06 1464 LYS A CA 1
ATOM 16700 C C . LYS B 2 1464 ? 174.166 163.510 164.684 1.00 11.51 1464 LYS A C 1
ATOM 16701 O O . LYS B 2 1464 ? 174.252 162.426 165.262 1.00 21.04 1464 LYS A O 1
ATOM 16707 N N . GLU B 2 1465 ? 175.129 164.425 164.733 1.00 12.04 1465 GLU A N 1
ATOM 16708 C CA . GLU B 2 1465 ? 176.336 164.158 165.504 1.00 16.65 1465 GLU A CA 1
ATOM 16709 C C . GLU B 2 1465 ? 176.054 164.111 167.001 1.00 18.29 1465 GLU A C 1
ATOM 16710 O O . GLU B 2 1465 ? 176.828 163.512 167.755 1.00 12.55 1465 GLU A O 1
ATOM 16716 N N . TRP B 2 1466 ? 174.965 164.736 167.454 1.00 15.74 1466 TRP A N 1
ATOM 16717 C CA . TRP B 2 1466 ? 174.575 164.586 168.848 1.00 9.75 1466 TRP A CA 1
ATOM 16718 C C . TRP B 2 1466 ? 173.767 163.312 169.073 1.00 13.19 1466 TRP A C 1
ATOM 16719 O O . TRP B 2 1466 ? 173.816 162.740 170.164 1.00 15.89 1466 TRP A O 1
ATOM 16730 N N . GLU B 2 1467 ? 173.027 162.851 168.062 1.00 11.84 1467 GLU A N 1
ATOM 16731 C CA . GLU B 2 1467 ? 172.309 161.588 168.191 1.00 2.78 1467 GLU A CA 1
ATOM 16732 C C . GLU B 2 1467 ? 173.268 160.405 168.260 1.00 12.50 1467 GLU A C 1
ATOM 16733 O O . GLU B 2 1467 ? 173.067 159.483 169.058 1.00 23.94 1467 GLU A O 1
ATOM 16739 N N . LEU B 2 1468 ? 174.311 160.407 167.427 1.00 18.46 1468 LEU A N 1
ATOM 16740 C CA . LEU B 2 1468 ? 175.303 159.339 167.480 1.00 10.73 1468 LEU A CA 1
ATOM 16741 C C . LEU B 2 1468 ? 176.129 159.412 168.755 1.00 8.93 1468 LEU A C 1
ATOM 16742 O O . LEU B 2 1468 ? 176.502 158.379 169.318 1.00 17.35 1468 LEU A O 1
ATOM 16747 N N . GLY B 2 1469 ? 176.435 160.623 169.218 1.00 13.25 1469 GLY A N 1
ATOM 16748 C CA . GLY B 2 1469 ? 177.254 160.766 170.409 1.00 11.28 1469 GLY A CA 1
ATOM 16749 C C . GLY B 2 1469 ? 176.571 160.274 171.668 1.00 5.19 1469 GLY A C 1
ATOM 16750 O O . GLY B 2 1469 ? 177.214 159.695 172.546 1.00 10.63 1469 GLY A O 1
ATOM 16751 N N . LEU B 2 1470 ? 175.265 160.516 171.785 1.00 7.05 1470 LEU A N 1
ATOM 16752 C CA . LEU B 2 1470 ? 174.519 160.020 172.934 1.00 7.11 1470 LEU A CA 1
ATOM 16753 C C . LEU B 2 1470 ? 174.238 158.530 172.824 1.00 4.87 1470 LEU A C 1
ATOM 16754 O O . LEU B 2 1470 ? 174.183 157.839 173.845 1.00 16.18 1470 LEU A O 1
ATOM 16759 N N . LEU B 2 1471 ? 174.048 158.021 171.604 1.00 11.18 1471 LEU A N 1
ATOM 16760 C CA . LEU B 2 1471 ? 173.887 156.584 171.410 1.00 9.18 1471 LEU A CA 1
ATOM 16761 C C . LEU B 2 1471 ? 175.137 155.824 171.837 1.00 2.81 1471 LEU A C 1
ATOM 16762 O O . LEU B 2 1471 ? 175.045 154.795 172.513 1.00 14.37 1471 LEU A O 1
ATOM 16767 N N . ILE B 2 1472 ? 176.315 156.316 171.455 1.00 4.66 1472 ILE A N 1
ATOM 16768 C CA . ILE B 2 1472 ? 177.561 155.712 171.919 1.00 7.22 1472 ILE A CA 1
ATOM 16769 C C . ILE B 2 1472 ? 177.677 155.839 173.432 1.00 10.51 1472 ILE A C 1
ATOM 16770 O O . ILE B 2 1472 ? 178.119 154.912 174.120 1.00 9.87 1472 ILE A O 1
ATOM 16775 N N . HIS B 2 1473 ? 177.289 156.995 173.970 1.00 10.33 1473 HIS A N 1
ATOM 16776 C CA . HIS B 2 1473 ? 177.266 157.187 175.414 1.00 4.84 1473 HIS A CA 1
ATOM 16777 C C . HIS B 2 1473 ? 176.289 156.227 176.084 1.00 9.24 1473 HIS A C 1
ATOM 16778 O O . HIS B 2 1473 ? 176.592 155.655 177.136 1.00 10.75 1473 HIS A O 1
ATOM 16785 N N . SER B 2 1474 ? 175.110 156.039 175.490 1.00 5.88 1474 SER A N 1
ATOM 16786 C CA . SER B 2 1474 ? 174.151 155.091 176.042 1.00 0.00 1474 SER A CA 1
ATOM 16787 C C . SER B 2 1474 ? 174.668 153.663 175.970 1.00 13.25 1474 SER A C 1
ATOM 16788 O O . SER B 2 1474 ? 174.267 152.819 176.776 1.00 15.08 1474 SER A O 1
ATOM 16791 N N . LEU B 2 1475 ? 175.549 153.374 175.014 1.00 14.81 1475 LEU A N 1
ATOM 16792 C CA . LEU B 2 1475 ? 176.122 152.040 174.881 1.00 1.70 1475 LEU A CA 1
ATOM 16793 C C . LEU B 2 1475 ? 177.290 151.836 175.836 1.00 2.95 1475 LEU A C 1
ATOM 16794 O O . LEU B 2 1475 ? 177.237 150.983 176.726 1.00 10.99 1475 LEU A O 1
ATOM 16799 N N . GLN B 2 1476 ? 178.355 152.615 175.668 1.00 6.66 1476 GLN A N 1
ATOM 16800 C CA . GLN B 2 1476 ? 179.563 152.372 176.442 1.00 11.52 1476 GLN A CA 1
ATOM 16801 C C . GLN B 2 1476 ? 179.439 152.823 177.890 1.00 10.46 1476 GLN A C 1
ATOM 16802 O O . GLN B 2 1476 ? 180.164 152.300 178.740 1.00 16.41 1476 GLN A O 1
ATOM 16808 N N . LEU B 2 1477 ? 178.538 153.760 178.188 1.00 9.46 1477 LEU A N 1
ATOM 16809 C CA . LEU B 2 1477 ? 178.354 154.317 179.537 1.00 12.38 1477 LEU A CA 1
ATOM 16810 C C . LEU B 2 1477 ? 179.721 154.811 180.009 1.00 15.17 1477 LEU A C 1
ATOM 16811 O O . LEU B 2 1477 ? 180.388 155.544 179.266 1.00 20.79 1477 LEU A O 1
ATOM 16816 N N . GLU B 2 1478 ? 180.180 154.434 181.198 1.00 11.90 1478 GLU A N 1
ATOM 16817 C CA . GLU B 2 1478 ? 181.483 154.841 181.698 1.00 14.29 1478 GLU A CA 1
ATOM 16818 C C . GLU B 2 1478 ? 182.088 153.697 182.497 1.00 12.73 1478 GLU A C 1
ATOM 16819 O O . GLU B 2 1478 ? 181.403 152.742 182.863 1.00 17.27 1478 GLU A O 1
ATOM 16825 N N . LYS B 2 1479 ? 183.391 153.793 182.743 1.00 19.76 1479 LYS A N 1
ATOM 16826 C CA . LYS B 2 1479 ? 184.067 152.831 183.604 1.00 16.30 1479 LYS A CA 1
ATOM 16827 C C . LYS B 2 1479 ? 183.493 152.905 185.012 1.00 13.10 1479 LYS A C 1
ATOM 16828 O O . LYS B 2 1479 ? 183.531 153.959 185.652 1.00 20.32 1479 LYS A O 1
ATOM 16834 N N . GLY B 2 1480 ? 182.990 151.778 185.505 1.00 10.50 1480 GLY A N 1
ATOM 16835 C CA . GLY B 2 1480 ? 182.271 151.733 186.758 1.00 12.36 1480 GLY A CA 1
ATOM 16836 C C . GLY B 2 1480 ? 180.767 151.672 186.614 1.00 14.52 1480 GLY A C 1
ATOM 16837 O O . GLY B 2 1480 ? 180.069 151.582 187.629 1.00 15.12 1480 GLY A O 1
ATOM 16838 N N . LEU B 2 1481 ? 180.254 151.720 185.390 1.00 11.83 1481 LEU A N 1
ATOM 16839 C CA . LEU B 2 1481 ? 178.836 151.602 185.100 1.00 7.81 1481 LEU A CA 1
ATOM 16840 C C . LEU B 2 1481 ? 178.594 150.356 184.260 1.00 16.65 1481 LEU A C 1
ATOM 16841 O O . LEU B 2 1481 ? 179.505 149.846 183.604 1.00 14.49 1481 LEU A O 1
ATOM 16846 N N . ALA B 2 1482 ? 177.358 149.863 184.285 1.00 14.71 1482 ALA A N 1
ATOM 16847 C CA . ALA B 2 1482 ? 177.019 148.660 183.543 1.00 9.27 1482 ALA A CA 1
ATOM 16848 C C . ALA B 2 1482 ? 175.529 148.647 183.244 1.00 12.38 1482 ALA A C 1
ATOM 16849 O O . ALA B 2 1482 ? 174.743 149.370 183.858 1.00 9.33 1482 ALA A O 1
ATOM 16851 N N . HIS B 2 1483 ? 175.157 147.822 182.275 1.00 9.34 1483 HIS A N 1
ATOM 16852 C CA . HIS B 2 1483 ? 173.767 147.582 181.932 1.00 1.14 1483 HIS A CA 1
ATOM 16853 C C . HIS B 2 1483 ? 173.219 146.403 182.729 1.00 6.59 1483 HIS A C 1
ATOM 16854 O O . HIS B 2 1483 ? 173.950 145.678 183.403 1.00 14.36 1483 HIS A O 1
ATOM 16861 N N . LYS B 2 1484 ? 171.908 146.217 182.644 1.00 10.87 1484 LYS A N 1
ATOM 16862 C CA . LYS B 2 1484 ? 171.234 145.066 183.227 1.00 5.76 1484 LYS A CA 1
ATOM 16863 C C . LYS B 2 1484 ? 170.452 144.379 182.122 1.00 7.59 1484 LYS A C 1
ATOM 16864 O O . LYS B 2 1484 ? 169.596 145.000 181.486 1.00 15.43 1484 LYS A O 1
ATOM 16870 N N . LEU B 2 1485 ? 170.742 143.103 181.903 1.00 8.19 1485 LEU A N 1
ATOM 16871 C CA . LEU B 2 1485 ? 170.202 142.360 180.779 1.00 3.86 1485 LEU A CA 1
ATOM 16872 C C . LEU B 2 1485 ? 169.633 141.038 181.267 1.00 11.60 1485 LEU A C 1
ATOM 16873 O O . LEU B 2 1485 ? 170.205 140.398 182.150 1.00 21.31 1485 LEU A O 1
ATOM 16878 N N . GLY B 2 1486 ? 168.509 140.641 180.697 1.00 12.32 1486 GLY A N 1
ATOM 16879 C CA . GLY B 2 1486 ? 167.991 139.311 180.918 1.00 7.80 1486 GLY A CA 1
ATOM 16880 C C . GLY B 2 1486 ? 167.235 139.126 182.219 1.00 12.87 1486 GLY A C 1
ATOM 16881 O O . GLY B 2 1486 ? 166.829 140.062 182.910 1.00 15.77 1486 GLY A O 1
ATOM 16882 N N . MET B 2 1487 ? 167.061 137.852 182.551 1.00 6.04 1487 MET A N 1
ATOM 16883 C CA . MET B 2 1487 ? 166.172 137.423 183.617 1.00 0.02 1487 MET A CA 1
ATOM 16884 C C . MET B 2 1487 ? 166.790 137.651 184.990 1.00 5.53 1487 MET A C 1
ATOM 16885 O O . MET B 2 1487 ? 168.013 137.666 185.151 1.00 14.28 1487 MET A O 1
ATOM 16890 N N . ALA B 2 1488 ? 165.916 137.833 185.982 1.00 13.43 1488 ALA A N 1
ATOM 16891 C CA . ALA B 2 1488 ? 166.287 137.880 187.398 1.00 10.26 1488 ALA A CA 1
ATOM 16892 C C . ALA B 2 1488 ? 167.282 139.000 187.690 1.00 6.33 1488 ALA A C 1
ATOM 16893 O O . ALA B 2 1488 ? 168.262 138.817 188.410 1.00 19.58 1488 ALA A O 1
ATOM 16895 N N . LYS B 2 1489 ? 167.013 140.182 187.133 1.00 3.48 1489 LYS A N 1
ATOM 16896 C CA . LYS B 2 1489 ? 167.819 141.350 187.465 1.00 7.08 1489 LYS A CA 1
ATOM 16897 C C . LYS B 2 1489 ? 167.695 141.739 188.932 1.00 10.19 1489 LYS A C 1
ATOM 16898 O O . LYS B 2 1489 ? 168.585 142.413 189.457 1.00 14.39 1489 LYS A O 1
ATOM 16904 N N . SER B 2 1490 ? 166.619 141.318 189.603 1.00 17.70 1490 SER A N 1
ATOM 16905 C CA . SER B 2 1490 ? 166.459 141.580 191.029 1.00 7.96 1490 SER A CA 1
ATOM 16906 C C . SER B 2 1490 ? 167.459 140.796 191.866 1.00 18.28 1490 SER A C 1
ATOM 16907 O O . SER B 2 1490 ? 167.875 141.264 192.932 1.00 17.33 1490 SER A O 1
ATOM 16910 N N . MET B 2 1491 ? 167.845 139.608 191.412 1.00 12.25 1491 MET A N 1
ATOM 16911 C CA . MET B 2 1491 ? 168.687 138.707 192.183 1.00 10.37 1491 MET A CA 1
ATOM 16912 C C . MET B 2 1491 ? 170.173 138.899 191.918 1.00 13.26 1491 MET A C 1
ATOM 16913 O O . MET B 2 1491 ? 170.980 138.131 192.443 1.00 18.01 1491 MET A O 1
ATOM 16918 N N . GLY B 2 1492 ? 170.554 139.892 191.124 1.00 8.96 1492 GLY A N 1
ATOM 16919 C CA . GLY B 2 1492 ? 171.941 140.123 190.803 1.00 1.88 1492 GLY A CA 1
ATOM 16920 C C . GLY B 2 1492 ? 172.410 139.540 189.492 1.00 14.41 1492 GLY A C 1
ATOM 16921 O O . GLY B 2 1492 ? 173.618 139.519 189.244 1.00 23.25 1492 GLY A O 1
ATOM 16922 N N . PHE B 2 1493 ? 171.502 139.068 188.647 1.00 10.20 1493 PHE A N 1
ATOM 16923 C CA . PHE B 2 1493 ? 171.846 138.521 187.345 1.00 6.16 1493 PHE A CA 1
ATOM 16924 C C . PHE B 2 1493 ? 171.710 139.604 186.283 1.00 13.01 1493 PHE A C 1
ATOM 16925 O O . PHE B 2 1493 ? 170.674 140.269 186.200 1.00 12.11 1493 PHE A O 1
ATOM 16933 N N . GLY B 2 1494 ? 172.753 139.782 185.475 1.00 14.31 1494 GLY A N 1
ATOM 16934 C CA . GLY B 2 1494 ? 172.609 140.572 184.268 1.00 5.52 1494 GLY A CA 1
ATOM 16935 C C . GLY B 2 1494 ? 173.488 141.793 184.116 1.00 1.13 1494 GLY A C 1
ATOM 16936 O O . GLY B 2 1494 ? 173.254 142.603 183.219 1.00 4.42 1494 GLY A O 1
ATOM 16937 N N . SER B 2 1495 ? 174.502 141.946 184.961 1.00 3.17 1495 SER A N 1
ATOM 16938 C CA . SER B 2 1495 ? 175.429 143.065 184.821 1.00 4.27 1495 SER A CA 1
ATOM 16939 C C . SER B 2 1495 ? 176.336 142.828 183.619 1.00 8.04 1495 SER A C 1
ATOM 16940 O O . SER B 2 1495 ? 177.136 141.889 183.611 1.00 10.39 1495 SER A O 1
ATOM 16943 N N . VAL B 2 1496 ? 176.206 143.674 182.598 1.00 9.51 1496 VAL A N 1
ATOM 16944 C CA . VAL B 2 1496 ? 176.975 143.560 181.365 1.00 6.78 1496 VAL A CA 1
ATOM 16945 C C . VAL B 2 1496 ? 177.559 144.920 181.014 1.00 6.99 1496 VAL A C 1
ATOM 16946 O O . VAL B 2 1496 ? 176.907 145.954 181.191 1.00 17.24 1496 VAL A O 1
ATOM 16950 N N . GLU B 2 1497 ? 178.791 144.918 180.519 1.00 15.97 1497 GLU A N 1
ATOM 16951 C CA . GLU B 2 1497 ? 179.469 146.127 180.076 1.00 9.34 1497 GLU A CA 1
ATOM 16952 C C . GLU B 2 1497 ? 179.684 146.054 178.572 1.00 9.16 1497 GLU A C 1
ATOM 16953 O O . GLU B 2 1497 ? 180.172 145.043 178.061 1.00 17.62 1497 GLU A O 1
ATOM 16959 N N . ILE B 2 1498 ? 179.315 147.120 177.867 1.00 10.85 1498 ILE A N 1
ATOM 16960 C CA . ILE B 2 1498 ? 179.465 147.208 176.419 1.00 14.32 1498 ILE A CA 1
ATOM 16961 C C . ILE B 2 1498 ? 180.663 148.092 176.112 1.00 15.16 1498 ILE A C 1
ATOM 16962 O O . ILE B 2 1498 ? 180.850 149.138 176.743 1.00 15.00 1498 ILE A O 1
ATOM 16967 N N . ASP B 2 1499 ? 181.486 147.657 175.165 1.00 13.69 1499 ASP A N 1
ATOM 16968 C CA . ASP B 2 1499 ? 182.630 148.425 174.704 1.00 12.08 1499 ASP A CA 1
ATOM 16969 C C . ASP B 2 1499 ? 182.543 148.584 173.193 1.00 11.08 1499 ASP A C 1
ATOM 16970 O O . ASP B 2 1499 ? 182.389 147.596 172.471 1.00 11.69 1499 ASP A O 1
ATOM 16975 N N . VAL B 2 1500 ? 182.620 149.826 172.725 1.00 15.85 1500 VAL A N 1
ATOM 16976 C CA . VAL B 2 1500 ? 182.686 150.110 171.296 1.00 14.86 1500 VAL A CA 1
ATOM 16977 C C . VAL B 2 1500 ? 184.104 149.850 170.808 1.00 19.30 1500 VAL A C 1
ATOM 16978 O O . VAL B 2 1500 ? 185.080 150.268 171.441 1.00 20.27 1500 VAL A O 1
ATOM 16982 N N . GLU B 2 1501 ? 184.223 149.149 169.685 1.00 26.24 1501 GLU A N 1
ATOM 16983 C CA . GLU B 2 1501 ? 185.517 148.798 169.129 1.00 23.62 1501 GLU A CA 1
ATOM 16984 C C . GLU B 2 1501 ? 185.710 149.212 167.676 1.00 21.88 1501 GLU A C 1
ATOM 16985 O O . GLU B 2 1501 ? 186.843 149.154 167.188 1.00 25.67 1501 GLU A O 1
ATOM 16991 N N . SER B 2 1502 ? 184.659 149.642 166.979 1.00 21.91 1502 SER A N 1
ATOM 16992 C CA . SER B 2 1502 ? 184.799 150.074 165.594 1.00 17.54 1502 SER A CA 1
ATOM 16993 C C . SER B 2 1502 ? 183.601 150.917 165.187 1.00 19.64 1502 SER A C 1
ATOM 16994 O O . SER B 2 1502 ? 182.456 150.501 165.380 1.00 14.85 1502 SER A O 1
ATOM 16997 N N . VAL B 2 1503 ? 183.871 152.091 164.619 1.00 20.38 1503 VAL A N 1
ATOM 16998 C CA . VAL B 2 1503 ? 182.858 152.911 163.964 1.00 11.41 1503 VAL A CA 1
ATOM 16999 C C . VAL B 2 1503 ? 183.280 153.090 162.511 1.00 14.20 1503 VAL A C 1
ATOM 17000 O O . VAL B 2 1503 ? 184.356 153.631 162.236 1.00 21.02 1503 VAL A O 1
ATOM 17004 N N . ARG B 2 1504 ? 182.444 152.632 161.585 1.00 14.97 1504 ARG A N 1
ATOM 17005 C CA . ARG B 2 1504 ? 182.707 152.746 160.156 1.00 14.03 1504 ARG A CA 1
ATOM 17006 C C . ARG B 2 1504 ? 181.579 153.527 159.503 1.00 16.02 1504 ARG A C 1
ATOM 17007 O O . ARG B 2 1504 ? 180.408 153.167 159.645 1.00 10.61 1504 ARG A O 1
ATOM 17015 N N . LEU B 2 1505 ? 181.936 154.578 158.775 1.00 15.95 1505 LEU A N 1
ATOM 17016 C CA . LEU B 2 1505 ? 180.975 155.514 158.212 1.00 10.67 1505 LEU A CA 1
ATOM 17017 C C . LEU B 2 1505 ? 180.901 155.351 156.704 1.00 10.02 1505 LEU A C 1
ATOM 17018 O O . LEU B 2 1505 ? 181.912 155.087 156.050 1.00 23.09 1505 LEU A O 1
ATOM 17023 N N . ARG B 2 1506 ? 179.703 155.517 156.158 1.00 5.41 1506 ARG A N 1
ATOM 17024 C CA . ARG B 2 1506 ? 179.500 155.521 154.712 1.00 14.30 1506 ARG A CA 1
ATOM 17025 C C . ARG B 2 1506 ? 179.673 156.949 154.211 1.00 16.69 1506 ARG A C 1
ATOM 17026 O O . ARG B 2 1506 ? 178.797 157.793 154.403 1.00 19.66 1506 ARG A O 1
ATOM 17034 N N . LYS B 2 1507 ? 180.807 157.231 153.568 1.00 18.64 1507 LYS A N 1
ATOM 17035 C CA . LYS B 2 1507 ? 180.968 158.530 152.924 1.00 22.95 1507 LYS A CA 1
ATOM 17036 C C . LYS B 2 1507 ? 180.093 158.632 151.681 1.00 24.99 1507 LYS A C 1
ATOM 17037 O O . LYS B 2 1507 ? 179.404 159.637 151.474 1.00 23.10 1507 LYS A O 1
ATOM 17043 N N . ASP B 2 1508 ? 180.110 157.603 150.842 1.00 21.32 1508 ASP A N 1
ATOM 17044 C CA . ASP B 2 1508 ? 179.185 157.485 149.723 1.00 17.85 1508 ASP A CA 1
ATOM 17045 C C . ASP B 2 1508 ? 179.126 156.017 149.321 1.00 20.59 1508 ASP A C 1
ATOM 17046 O O . ASP B 2 1508 ? 179.611 155.141 150.043 1.00 24.61 1508 ASP A O 1
ATOM 17051 N N . TRP B 2 1509 ? 178.533 155.752 148.154 1.00 22.80 1509 TRP A N 1
ATOM 17052 C CA . TRP B 2 1509 ? 178.336 154.380 147.697 1.00 17.85 1509 TRP A CA 1
ATOM 17053 C C . TRP B 2 1509 ? 179.654 153.630 147.547 1.00 22.40 1509 TRP A C 1
ATOM 17054 O O . TRP B 2 1509 ? 179.696 152.411 147.740 1.00 30.21 1509 TRP A O 1
ATOM 17065 N N . LYS B 2 1510 ? 180.732 154.330 147.195 1.00 28.04 1510 LYS A N 1
ATOM 17066 C CA . LYS B 2 1510 ? 182.003 153.678 146.915 1.00 26.77 1510 LYS A CA 1
ATOM 17067 C C . LYS B 2 1510 ? 182.985 153.739 148.070 1.00 28.56 1510 LYS A C 1
ATOM 17068 O O . LYS B 2 1510 ? 183.863 152.875 148.156 1.00 35.69 1510 LYS A O 1
ATOM 17074 N N . GLN B 2 1511 ? 182.872 154.727 148.951 1.00 21.99 1511 GLN A N 1
ATOM 17075 C CA . GLN B 2 1511 ? 183.857 154.940 149.999 1.00 24.67 1511 GLN A CA 1
ATOM 17076 C C . GLN B 2 1511 ? 183.217 154.771 151.367 1.00 28.82 1511 GLN A C 1
ATOM 17077 O O . GLN B 2 1511 ? 182.154 155.338 151.639 1.00 30.51 1511 GLN A O 1
ATOM 17083 N N . TRP B 2 1512 ? 183.865 153.980 152.213 1.00 19.88 1512 TRP A N 1
ATOM 17084 C CA . TRP B 2 1512 ? 183.544 153.863 153.625 1.00 14.67 1512 TRP A CA 1
ATOM 17085 C C . TRP B 2 1512 ? 184.800 154.208 154.405 1.00 22.21 1512 TRP A C 1
ATOM 17086 O O . TRP B 2 1512 ? 185.883 153.712 154.081 1.00 27.52 1512 TRP A O 1
ATOM 17097 N N . ARG B 2 1513 ? 184.671 155.059 155.413 1.00 15.16 1513 ARG A N 1
ATOM 17098 C CA . ARG B 2 1513 ? 185.828 155.468 156.191 1.00 18.28 1513 ARG A CA 1
ATOM 17099 C C . ARG B 2 1513 ? 185.712 154.975 157.627 1.00 21.86 1513 ARG A C 1
ATOM 17100 O O . ARG B 2 1513 ? 184.708 154.389 158.038 1.00 21.79 1513 ARG A O 1
ATOM 17108 N N . ASN B 2 1514 ? 186.775 155.218 158.385 1.00 19.84 1514 ASN A N 1
ATOM 17109 C CA . ASN B 2 1514 ? 186.867 154.833 159.786 1.00 18.05 1514 ASN A CA 1
ATOM 17110 C C . ASN B 2 1514 ? 186.597 156.059 160.650 1.00 26.30 1514 ASN A C 1
ATOM 17111 O O . ASN B 2 1514 ? 187.304 157.066 160.544 1.00 27.36 1514 ASN A O 1
ATOM 17116 N N . GLY B 2 1515 ? 185.580 155.968 161.505 1.00 25.27 1515 GLY A N 1
ATOM 17117 C CA . GLY B 2 1515 ? 185.164 157.096 162.316 1.00 16.48 1515 GLY A CA 1
ATOM 17118 C C . GLY B 2 1515 ? 185.607 157.043 163.762 1.00 14.93 1515 GLY A C 1
ATOM 17119 O O . GLY B 2 1515 ? 185.073 157.771 164.599 1.00 24.04 1515 GLY A O 1
ATOM 17120 N N . ASN B 2 1516 ? 186.589 156.195 164.067 1.00 20.96 1516 ASN A N 1
ATOM 17121 C CA . ASN B 2 1516 ? 187.015 156.018 165.452 1.00 23.10 1516 ASN A CA 1
ATOM 17122 C C . ASN B 2 1516 ? 187.622 157.293 166.025 1.00 26.08 1516 ASN A C 1
ATOM 17123 O O . ASN B 2 1516 ? 187.476 157.575 167.220 1.00 28.18 1516 ASN A O 1
ATOM 17128 N N . SER B 2 1517 ? 188.318 158.072 165.196 1.00 30.64 1517 SER A N 1
ATOM 17129 C CA . SER B 2 1517 ? 188.951 159.294 165.674 1.00 25.79 1517 SER A CA 1
ATOM 17130 C C . SER B 2 1517 ? 187.943 160.386 165.993 1.00 26.85 1517 SER A C 1
ATOM 17131 O O . SER B 2 1517 ? 188.235 161.262 166.813 1.00 30.97 1517 SER A O 1
ATOM 17134 N N . GLU B 2 1518 ? 186.772 160.357 165.366 1.00 24.82 1518 GLU A N 1
ATOM 17135 C CA . GLU B 2 1518 ? 185.754 161.380 165.549 1.00 19.45 1518 GLU A CA 1
ATOM 17136 C C . GLU B 2 1518 ? 184.796 161.079 166.694 1.00 20.67 1518 GLU A C 1
ATOM 17137 O O . GLU B 2 1518 ? 183.831 161.823 166.882 1.00 26.17 1518 GLU A O 1
ATOM 17143 N N . ILE B 2 1519 ? 185.029 160.004 167.449 1.00 20.00 1519 ILE A N 1
ATOM 17144 C CA . ILE B 2 1519 ? 184.155 159.683 168.581 1.00 18.67 1519 ILE A CA 1
ATOM 17145 C C . ILE B 2 1519 ? 184.159 160.767 169.655 1.00 17.12 1519 ILE A C 1
ATOM 17146 O O . ILE B 2 1519 ? 183.075 161.119 170.146 1.00 17.79 1519 ILE A O 1
ATOM 17151 N N . PRO B 2 1520 ? 185.304 161.323 170.073 1.00 21.04 1520 PRO A N 1
ATOM 17152 C CA . PRO B 2 1520 ? 185.254 162.370 171.111 1.00 17.65 1520 PRO A CA 1
ATOM 17153 C C . PRO B 2 1520 ? 184.425 163.583 170.729 1.00 18.35 1520 PRO A C 1
ATOM 17154 O O . PRO B 2 1520 ? 183.878 164.250 171.616 1.00 20.30 1520 PRO A O 1
ATOM 17158 N N . ASN B 2 1521 ? 184.330 163.903 169.439 1.00 17.60 1521 ASN A N 1
ATOM 17159 C CA . ASN B 2 1521 ? 183.549 165.060 169.018 1.00 17.56 1521 ASN A CA 1
ATOM 17160 C C . ASN B 2 1521 ? 182.057 164.758 169.041 1.00 14.81 1521 ASN A C 1
ATOM 17161 O O . ASN B 2 1521 ? 181.241 165.643 169.320 1.00 18.32 1521 ASN A O 1
ATOM 17166 N N . TRP B 2 1522 ? 181.682 163.520 168.730 1.00 16.01 1522 TRP A N 1
ATOM 17167 C CA . TRP B 2 1522 ? 180.288 163.114 168.835 1.00 16.15 1522 TRP A CA 1
ATOM 17168 C C . TRP B 2 1522 ? 179.821 163.119 170.285 1.00 10.35 1522 TRP A C 1
ATOM 17169 O O . TRP B 2 1522 ? 178.688 163.510 170.578 1.00 16.23 1522 TRP A O 1
ATOM 17180 N N . LEU B 2 1523 ? 180.681 162.675 171.203 1.00 12.97 1523 LEU A N 1
ATOM 17181 C CA . LEU B 2 1523 ? 180.346 162.718 172.622 1.00 9.64 1523 LEU A CA 1
ATOM 17182 C C . LEU B 2 1523 ? 180.166 164.150 173.102 1.00 14.63 1523 LEU A C 1
ATOM 17183 O O . LEU B 2 1523 ? 179.249 164.441 173.877 1.00 17.94 1523 LEU A O 1
ATOM 17188 N N . GLY B 2 1524 ? 181.030 165.059 172.649 1.00 14.07 1524 GLY A N 1
ATOM 17189 C CA . GLY B 2 1524 ? 180.927 166.443 173.076 1.00 1.73 1524 GLY A CA 1
ATOM 17190 C C . GLY B 2 1524 ? 179.654 167.115 172.600 1.00 11.87 1524 GLY A C 1
ATOM 17191 O O . GLY B 2 1524 ? 179.075 167.940 173.309 1.00 19.93 1524 GLY A O 1
ATOM 17192 N N . LYS B 2 1525 ? 179.208 166.785 171.388 1.00 7.66 1525 LYS A N 1
ATOM 17193 C CA . LYS B 2 1525 ? 178.002 167.411 170.861 1.00 0.36 1525 LYS A CA 1
ATOM 17194 C C . LYS B 2 1525 ? 176.742 166.833 171.483 1.00 11.77 1525 LYS A C 1
ATOM 17195 O O . LYS B 2 1525 ? 175.714 167.516 171.535 1.00 22.68 1525 LYS A O 1
ATOM 17201 N N . GLY B 2 1526 ? 176.784 165.577 171.928 1.00 10.30 1526 GLY A N 1
ATOM 17202 C CA . GLY B 2 1526 ? 175.649 165.028 172.649 1.00 0.00 1526 GLY A CA 1
ATOM 17203 C C . GLY B 2 1526 ? 175.443 165.703 173.990 1.00 10.08 1526 GLY A C 1
ATOM 17204 O O . GLY B 2 1526 ? 174.311 166.000 174.379 1.00 15.90 1526 GLY A O 1
ATOM 17205 N N . PHE B 2 1527 ? 176.534 165.953 174.713 1.00 8.74 1527 PHE A N 1
ATOM 17206 C CA . PHE B 2 1527 ? 176.445 166.641 175.994 1.00 7.95 1527 PHE A CA 1
ATOM 17207 C C . PHE B 2 1527 ? 175.999 168.085 175.815 1.00 13.81 1527 PHE A C 1
ATOM 17208 O O . PHE B 2 1527 ? 175.222 168.605 176.623 1.00 18.52 1527 PHE A O 1
ATOM 17216 N N . ALA B 2 1528 ? 176.488 168.752 174.765 1.00 11.11 1528 ALA A N 1
ATOM 17217 C CA . ALA B 2 1528 ? 176.079 170.124 174.488 1.00 12.04 1528 ALA A CA 1
ATOM 17218 C C . ALA B 2 1528 ? 174.613 170.210 174.087 1.00 12.10 1528 ALA A C 1
ATOM 17219 O O . ALA B 2 1528 ? 173.974 171.245 174.301 1.00 19.97 1528 ALA A O 1
ATOM 17221 N N . LYS B 2 1529 ? 174.070 169.152 173.490 1.00 6.18 1529 LYS A N 1
ATOM 17222 C CA . LYS B 2 1529 ? 172.643 169.124 173.189 1.00 11.35 1529 LYS A CA 1
ATOM 17223 C C . LYS B 2 1529 ? 171.814 168.991 174.461 1.00 15.50 1529 LYS A C 1
ATOM 17224 O O . LYS B 2 1529 ? 170.686 169.489 174.527 1.00 14.50 1529 LYS A O 1
ATOM 17230 N N . LEU B 2 1530 ? 172.350 168.311 175.478 1.00 13.26 1530 LEU A N 1
ATOM 17231 C CA . LEU B 2 1530 ? 171.652 168.202 176.755 1.00 11.56 1530 LEU A CA 1
ATOM 17232 C C . LEU B 2 1530 ? 171.752 169.495 177.555 1.00 14.84 1530 LEU A C 1
ATOM 17233 O O . LEU B 2 1530 ? 170.794 169.894 178.224 1.00 19.87 1530 LEU A O 1
ATOM 17238 N N . LYS B 2 1531 ? 172.909 170.158 177.506 1.00 21.74 1531 LYS A N 1
ATOM 17239 C CA . LYS B 2 1531 ? 173.051 171.461 178.144 1.00 17.34 1531 LYS A CA 1
ATOM 17240 C C . LYS B 2 1531 ? 172.132 172.495 177.509 1.00 13.50 1531 LYS A C 1
ATOM 17241 O O . LYS B 2 1531 ? 171.744 173.468 178.161 1.00 21.42 1531 LYS A O 1
ATOM 17247 N N . GLU B 2 1532 ? 171.782 172.305 176.238 1.00 10.71 1532 GLU A N 1
ATOM 17248 C CA . GLU B 2 1532 ? 170.865 173.222 175.573 1.00 8.69 1532 GLU A CA 1
ATOM 17249 C C . GLU B 2 1532 ? 169.432 173.016 176.043 1.00 11.35 1532 GLU A C 1
ATOM 17250 O O . GLU B 2 1532 ? 168.697 173.985 176.257 1.00 23.20 1532 GLU A O 1
ATOM 17256 N N . TRP B 2 1533 ? 169.018 171.761 176.207 1.00 24.88 1533 TRP A N 1
ATOM 17257 C CA . TRP B 2 1533 ? 167.632 171.454 176.537 1.00 11.15 1533 TRP A CA 1
ATOM 17258 C C . TRP B 2 1533 ? 167.309 171.720 178.000 1.00 12.41 1533 TRP A C 1
ATOM 17259 O O . TRP B 2 1533 ? 166.194 172.144 178.321 1.00 20.59 1533 TRP A O 1
ATOM 17270 N N . PHE B 2 1534 ? 168.255 171.464 178.903 1.00 15.12 1534 PHE A N 1
ATOM 17271 C CA . PHE B 2 1534 ? 167.960 171.485 180.329 1.00 21.01 1534 PHE A CA 1
ATOM 17272 C C . PHE B 2 1534 ? 168.900 172.381 181.121 1.00 24.05 1534 PHE A C 1
ATOM 17273 O O . PHE B 2 1534 ? 168.768 172.454 182.347 1.00 26.83 1534 PHE A O 1
ATOM 17281 N N . ARG B 2 1535 ? 169.828 173.067 180.461 1.00 28.36 1535 ARG A N 1
ATOM 17282 C CA . ARG B 2 1535 ? 170.809 173.942 181.118 1.00 31.98 1535 ARG A CA 1
ATOM 17283 C C . ARG B 2 1535 ? 171.584 173.085 182.117 1.00 31.50 1535 ARG A C 1
ATOM 17284 O O . ARG B 2 1535 ? 172.074 172.010 181.739 1.00 31.48 1535 ARG A O 1
ATOM 17292 N N . ASP B 2 1536 ? 171.725 173.503 183.370 1.00 38.16 1536 ASP A N 1
ATOM 17293 C CA . ASP B 2 1536 ? 172.407 172.716 184.385 1.00 38.19 1536 ASP A CA 1
ATOM 17294 C C . ASP B 2 1536 ? 171.476 171.764 185.126 1.00 39.11 1536 ASP A C 1
ATOM 17295 O O . ASP B 2 1536 ? 171.950 170.975 185.948 1.00 43.45 1536 ASP A O 1
ATOM 17300 N N . GLU B 2 1537 ? 170.171 171.812 184.857 1.00 28.93 1537 GLU A N 1
ATOM 17301 C CA . GLU B 2 1537 ? 169.203 170.973 185.561 1.00 31.08 1537 GLU A CA 1
ATOM 17302 C C . GLU B 2 1537 ? 169.273 169.548 185.011 1.00 32.46 1537 GLU A C 1
ATOM 17303 O O . GLU B 2 1537 ? 168.368 169.049 184.339 1.00 29.40 1537 GLU A O 1
ATOM 17309 N N . LEU B 2 1538 ? 170.389 168.890 185.311 1.00 28.55 1538 LEU A N 1
ATOM 17310 C CA . LEU B 2 1538 ? 170.628 167.511 184.898 1.00 27.72 1538 LEU A CA 1
ATOM 17311 C C . LEU B 2 1538 ? 170.798 166.675 186.161 1.00 26.72 1538 LEU A C 1
ATOM 17312 O O . LEU B 2 1538 ? 171.912 166.323 186.550 1.00 31.55 1538 LEU A O 1
ATOM 17317 N N . ASP B 2 1539 ? 169.672 166.333 186.784 1.00 22.26 1539 ASP A N 1
ATOM 17318 C CA . ASP B 2 1539 ? 169.648 165.471 187.956 1.00 20.02 1539 ASP A CA 1
ATOM 17319 C C . ASP B 2 1539 ? 169.161 164.073 187.642 1.00 18.66 1539 ASP A C 1
ATOM 17320 O O . ASP B 2 1539 ? 169.522 163.132 188.346 1.00 23.95 1539 ASP A O 1
ATOM 17325 N N . PHE B 2 1540 ? 168.341 163.928 186.606 1.00 16.42 1540 PHE A N 1
ATOM 17326 C CA . PHE B 2 1540 ? 167.973 162.609 186.117 1.00 18.54 1540 PHE A CA 1
ATOM 17327 C C . PHE B 2 1540 ? 169.191 161.850 185.609 1.00 17.16 1540 PHE A C 1
ATOM 17328 O O . PHE B 2 1540 ? 169.230 160.620 185.691 1.00 18.48 1540 PHE A O 1
ATOM 17336 N N . ILE B 2 1541 A 170.190 162.565 185.090 1.00 13.05 1541 ILE A N 1
ATOM 17337 C CA . ILE B 2 1541 A 171.417 161.926 184.627 1.00 10.20 1541 ILE A CA 1
ATOM 17338 C C . ILE B 2 1541 A 172.201 161.361 185.802 1.00 11.18 1541 ILE A C 1
ATOM 17339 O O . ILE B 2 1541 A 172.673 160.221 185.763 1.00 22.55 1541 ILE A O 1
ATOM 17344 N N . GLU B 2 1542 ? 172.353 162.152 186.864 1.00 15.25 1542 GLU A N 1
ATOM 17345 C CA . GLU B 2 1542 ? 173.148 161.716 188.005 1.00 14.11 1542 GLU A CA 1
ATOM 17346 C C . GLU B 2 1542 ? 172.473 160.578 188.756 1.00 14.99 1542 GLU A C 1
ATOM 17347 O O . GLU B 2 1542 ? 173.147 159.663 189.239 1.00 17.40 1542 GLU A O 1
ATOM 17353 N N . ASN B 2 1543 ? 171.146 160.620 188.874 1.00 13.22 1543 ASN A N 1
ATOM 17354 C CA . ASN B 2 1543 ? 170.433 159.526 189.519 1.00 11.94 1543 ASN A CA 1
ATOM 17355 C C . ASN B 2 1543 ? 170.477 158.263 188.670 1.00 14.07 1543 ASN A C 1
ATOM 17356 O O . ASN B 2 1543 ? 170.518 157.152 189.207 1.00 23.55 1543 ASN A O 1
ATOM 17361 N N . LEU B 2 1544 ? 170.463 158.414 187.344 1.00 9.44 1544 LEU A N 1
ATOM 17362 C CA . LEU B 2 1544 ? 170.640 157.262 186.466 1.00 9.91 1544 LEU A CA 1
ATOM 17363 C C . LEU B 2 1544 ? 172.007 156.615 186.661 1.00 11.37 1544 LEU A C 1
ATOM 17364 O O . LEU B 2 1544 ? 172.112 155.389 186.747 1.00 16.02 1544 LEU A O 1
ATOM 17369 N N . LYS B 2 1545 ? 173.064 157.423 186.738 1.00 9.02 1545 LYS A N 1
ATOM 17370 C CA . LYS B 2 1545 ? 174.410 156.871 186.846 1.00 8.68 1545 LYS A CA 1
ATOM 17371 C C . LYS B 2 1545 ? 174.640 156.192 188.189 1.00 13.01 1545 LYS A C 1
ATOM 17372 O O . LYS B 2 1545 ? 175.499 155.311 188.294 1.00 23.86 1545 LYS A O 1
ATOM 17378 N N . LYS B 2 1546 ? 173.911 156.601 189.227 1.00 15.99 1546 LYS A N 1
ATOM 17379 C CA . LYS B 2 1546 ? 173.988 155.897 190.501 1.00 10.79 1546 LYS A CA 1
ATOM 17380 C C . LYS B 2 1546 ? 173.310 154.536 190.418 1.00 16.56 1546 LYS A C 1
ATOM 17381 O O . LYS B 2 1546 ? 173.770 153.567 191.030 1.00 14.82 1546 LYS A O 1
ATOM 17387 N N . LEU B 2 1547 ? 172.214 154.445 189.668 1.00 12.11 1547 LEU A N 1
ATOM 17388 C CA . LEU B 2 1547 ? 171.535 153.169 189.506 1.00 12.67 1547 LEU A CA 1
ATOM 17389 C C . LEU B 2 1547 ? 172.256 152.248 188.532 1.00 14.02 1547 LEU A C 1
ATOM 17390 O O . LEU B 2 1547 ? 172.008 151.038 188.546 1.00 12.53 1547 LEU A O 1
ATOM 17395 N N . LEU B 2 1548 ? 173.129 152.788 187.685 1.00 13.42 1548 LEU A N 1
ATOM 17396 C CA . LEU B 2 1548 ? 173.975 151.995 186.804 1.00 10.34 1548 LEU A CA 1
ATOM 17397 C C . LEU B 2 1548 ? 175.317 151.671 187.434 1.00 6.11 1548 LEU A C 1
ATOM 17398 O O . LEU B 2 1548 ? 176.109 150.940 186.838 1.00 21.77 1548 LEU A O 1
ATOM 17403 N N . TRP B 2 1549 ? 175.579 152.197 188.621 1.00 10.00 1549 TRP A N 1
ATOM 17404 C CA . TRP B 2 1549 ? 176.867 152.032 189.272 1.00 16.50 1549 TRP A CA 1
ATOM 17405 C C . TRP B 2 1549 ? 177.147 150.564 189.576 1.00 14.67 1549 TRP A C 1
ATOM 17406 O O . TRP B 2 1549 ? 176.281 149.837 190.070 1.00 17.01 1549 TRP A O 1
ATOM 17417 N N . PHE B 2 1550 ? 178.366 150.126 189.265 1.00 13.86 1550 PHE A N 1
ATOM 17418 C CA . PHE B 2 1550 ? 178.698 148.741 189.557 1.00 15.47 1550 PHE A CA 1
ATOM 17419 C C . PHE B 2 1550 ? 179.590 148.655 190.785 1.00 15.14 1550 PHE A C 1
ATOM 17420 O O . PHE B 2 1550 ? 180.562 149.406 190.896 1.00 16.26 1550 PHE A O 1
ATOM 17428 N N . PRO B 2 1551 ? 179.270 147.762 191.721 1.00 18.43 1551 PRO A N 1
ATOM 17429 C CA . PRO B 2 1551 ? 180.035 147.696 192.972 1.00 21.14 1551 PRO A CA 1
ATOM 17430 C C . PRO B 2 1551 ? 181.507 147.405 192.729 1.00 27.21 1551 PRO A C 1
ATOM 17431 O O . PRO B 2 1551 ? 181.871 146.556 191.914 1.00 24.99 1551 PRO A O 1
ATOM 17435 N N . GLU B 2 1552 ? 182.354 148.110 193.469 1.00 42.77 1552 GLU A N 1
ATOM 17436 C CA . GLU B 2 1552 ? 183.796 148.019 193.316 1.00 45.01 1552 GLU A CA 1
ATOM 17437 C C . GLU B 2 1552 ? 184.317 146.809 194.091 1.00 45.66 1552 GLU A C 1
ATOM 17438 O O . GLU B 2 1552 ? 183.548 145.981 194.585 1.00 46.56 1552 GLU A O 1
ATOM 17444 N N . GLY B 2 1553 ? 185.636 146.690 194.198 1.00 50.00 1553 GLY A N 1
ATOM 17445 C CA . GLY B 2 1553 ? 186.210 145.619 194.986 1.00 49.21 1553 GLY A CA 1
ATOM 17446 C C . GLY B 2 1553 ? 185.933 145.796 196.467 1.00 51.33 1553 GLY A C 1
ATOM 17447 O O . GLY B 2 1553 ? 185.837 146.912 196.980 1.00 50.15 1553 GLY A O 1
ATOM 17448 N N . ASP B 2 1554 ? 185.799 144.665 197.159 1.00 54.34 1554 ASP A N 1
ATOM 17449 C CA . ASP B 2 1554 ? 185.532 144.616 198.596 1.00 54.19 1554 ASP A CA 1
ATOM 17450 C C . ASP B 2 1554 ? 184.239 145.335 198.968 1.00 55.20 1554 ASP A C 1
ATOM 17451 O O . ASP B 2 1554 ? 184.097 145.826 200.092 1.00 56.26 1554 ASP A O 1
ATOM 17456 N N . GLN B 2 1555 ? 183.291 145.412 198.037 1.00 48.15 1555 GLN A N 1
ATOM 17457 C CA . GLN B 2 1555 ? 181.978 145.995 198.282 1.00 48.36 1555 GLN A CA 1
ATOM 17458 C C . GLN B 2 1555 ? 180.919 144.987 197.866 1.00 46.25 1555 GLN A C 1
ATOM 17459 O O . GLN B 2 1555 ? 180.796 144.668 196.679 1.00 48.32 1555 GLN A O 1
ATOM 17465 N N . ALA B 2 1556 ? 180.155 144.496 198.837 1.00 35.92 1556 ALA A N 1
ATOM 17466 C CA . ALA B 2 1556 ? 179.142 143.469 198.607 1.00 36.17 1556 ALA A CA 1
ATOM 17467 C C . ALA B 2 1556 ? 177.825 143.938 199.207 1.00 34.18 1556 ALA A C 1
ATOM 17468 O O . ALA B 2 1556 ? 177.400 143.445 200.261 1.00 32.17 1556 ALA A O 1
ATOM 17470 N N . PRO B 2 1557 ? 177.152 144.892 198.564 1.00 25.28 1557 PRO A N 1
ATOM 17471 C CA . PRO B 2 1557 ? 175.890 145.395 199.113 1.00 25.70 1557 PRO A CA 1
ATOM 17472 C C . PRO B 2 1557 ? 174.853 144.291 199.225 1.00 24.61 1557 PRO A C 1
ATOM 17473 O O . PRO B 2 1557 ? 174.704 143.461 198.328 1.00 32.92 1557 PRO A O 1
ATOM 17477 N N . ARG B 2 1558 ? 174.128 144.294 200.337 1.00 19.89 1558 ARG A N 1
ATOM 17478 C CA . ARG B 2 1558 ? 173.049 143.340 200.551 1.00 18.92 1558 ARG A CA 1
ATOM 17479 C C . ARG B 2 1558 ? 171.766 143.960 200.014 1.00 24.36 1558 ARG A C 1
ATOM 17480 O O . ARG B 2 1558 ? 171.283 144.966 200.540 1.00 25.51 1558 ARG A O 1
ATOM 17488 N N . VAL B 2 1559 ? 171.227 143.364 198.959 1.00 15.09 1559 VAL A N 1
ATOM 17489 C CA . VAL B 2 1559 ? 170.095 143.910 198.228 1.00 11.97 1559 VAL A CA 1
ATOM 17490 C C . VAL B 2 1559 ? 169.045 142.816 198.111 1.00 18.36 1559 VAL A C 1
ATOM 17491 O O . VAL B 2 1559 ? 169.301 141.771 197.502 1.00 20.16 1559 VAL A O 1
ATOM 17495 N N . CYS B 2 1560 ? 167.873 143.051 198.695 1.00 18.91 1560 CYS A N 1
ATOM 17496 C CA . CYS B 2 1560 ? 166.795 142.074 198.655 1.00 16.85 1560 CYS A CA 1
ATOM 17497 C C . CYS B 2 1560 ? 165.489 142.762 199.012 1.00 20.73 1560 CYS A C 1
ATOM 17498 O O . CYS B 2 1560 ? 165.478 143.880 199.534 1.00 23.13 1560 CYS A O 1
ATOM 17501 N N . TYR B 2 1561 ? 164.386 142.086 198.709 1.00 18.34 1561 TYR A N 1
ATOM 17502 C CA . TYR B 2 1561 ? 163.093 142.597 199.138 1.00 16.80 1561 TYR A CA 1
ATOM 17503 C C . TYR B 2 1561 ? 162.800 142.128 200.561 1.00 22.85 1561 TYR A C 1
ATOM 17504 O O . TYR B 2 1561 ? 163.166 141.011 200.932 1.00 28.22 1561 TYR A O 1
ATOM 17513 N N . PRO B 2 1562 ? 162.166 142.958 201.383 1.00 28.83 1562 PRO A N 1
ATOM 17514 C CA . PRO B 2 1562 ? 161.722 142.487 202.697 1.00 28.67 1562 PRO A CA 1
ATOM 17515 C C . PRO B 2 1562 ? 160.578 141.491 202.577 1.00 27.54 1562 PRO A C 1
ATOM 17516 O O . PRO B 2 1562 ? 159.908 141.383 201.549 1.00 29.87 1562 PRO A O 1
ATOM 17520 N N . MET B 2 1563 ? 160.380 140.734 203.650 1.00 33.87 1563 MET A N 1
ATOM 17521 C CA . MET B 2 1563 ? 159.263 139.809 203.721 1.00 35.14 1563 MET A CA 1
ATOM 17522 C C . MET B 2 1563 ? 157.981 140.565 204.065 1.00 40.06 1563 MET A C 1
ATOM 17523 O O . MET B 2 1563 ? 157.993 141.766 204.341 1.00 42.63 1563 MET A O 1
ATOM 17528 N N . LEU B 2 1564 ? 156.857 139.849 204.037 1.00 39.00 1564 LEU A N 1
ATOM 17529 C CA . LEU B 2 1564 ? 155.591 140.472 204.412 1.00 41.69 1564 LEU A CA 1
ATOM 17530 C C . LEU B 2 1564 ? 155.607 140.927 205.866 1.00 43.15 1564 LEU A C 1
ATOM 17531 O O . LEU B 2 1564 ? 155.099 142.004 206.193 1.00 44.62 1564 LEU A O 1
ATOM 17536 N N . ARG B 2 1565 ? 156.185 140.120 206.750 1.00 48.53 1565 ARG A N 1
ATOM 17537 C CA . ARG B 2 1565 ? 156.190 140.393 208.178 1.00 49.13 1565 ARG A CA 1
ATOM 17538 C C . ARG B 2 1565 ? 157.599 140.226 208.722 1.00 48.34 1565 ARG A C 1
ATOM 17539 O O . ARG B 2 1565 ? 158.407 139.472 208.174 1.00 47.74 1565 ARG A O 1
ATOM 17547 N N . LYS B 2 1566 ? 157.888 140.943 209.810 1.00 52.92 1566 LYS A N 1
ATOM 17548 C CA . LYS B 2 1566 ? 159.193 140.818 210.449 1.00 52.75 1566 LYS A CA 1
ATOM 17549 C C . LYS B 2 1566 ? 159.408 139.423 211.021 1.00 52.92 1566 LYS A C 1
ATOM 17550 O O . LYS B 2 1566 ? 160.549 138.952 211.090 1.00 55.97 1566 LYS A O 1
ATOM 17556 N N . LYS B 2 1567 ? 158.332 138.748 211.434 1.00 52.21 1567 LYS A N 1
ATOM 17557 C CA . LYS B 2 1567 ? 158.469 137.395 211.962 1.00 52.55 1567 LYS A CA 1
ATOM 17558 C C . LYS B 2 1567 ? 158.915 136.413 210.887 1.00 53.01 1567 LYS A C 1
ATOM 17559 O O . LYS B 2 1567 ? 159.583 135.420 211.197 1.00 53.17 1567 LYS A O 1
ATOM 17565 N N . ASP B 2 1568 ? 158.563 136.670 209.626 1.00 54.78 1568 ASP A N 1
ATOM 17566 C CA . ASP B 2 1568 ? 158.923 135.772 208.536 1.00 55.08 1568 ASP A CA 1
ATOM 17567 C C . ASP B 2 1568 ? 160.399 135.840 208.171 1.00 54.74 1568 ASP A C 1
ATOM 17568 O O . ASP B 2 1568 ? 160.879 134.956 207.454 1.00 52.93 1568 ASP A O 1
ATOM 17573 N N . ASP B 2 1569 ? 161.129 136.852 208.640 1.00 52.45 1569 ASP A N 1
ATOM 17574 C CA . ASP B 2 1569 ? 162.525 137.013 208.267 1.00 51.61 1569 ASP A CA 1
ATOM 17575 C C . ASP B 2 1569 ? 163.415 136.448 209.362 1.00 52.07 1569 ASP A C 1
ATOM 17576 O O . ASP B 2 1569 ? 163.452 137.010 210.467 1.00 51.72 1569 ASP A O 1
ATOM 17581 N N . PRO B 2 1570 ? 164.140 135.356 209.115 1.00 53.15 1570 PRO A N 1
ATOM 17582 C CA . PRO B 2 1570 ? 165.053 134.836 210.146 1.00 51.54 1570 PRO A CA 1
ATOM 17583 C C . PRO B 2 1570 ? 166.176 135.795 210.502 1.00 51.86 1570 PRO A C 1
ATOM 17584 O O . PRO B 2 1570 ? 166.770 135.664 211.578 1.00 51.71 1570 PRO A O 1
ATOM 17588 N N . ASN B 2 1571 ? 166.491 136.752 209.627 1.00 50.81 1571 ASN A N 1
ATOM 17589 C CA . ASN B 2 1571 ? 167.580 137.687 209.885 1.00 49.91 1571 ASN A CA 1
ATOM 17590 C C . ASN B 2 1571 ? 167.233 138.730 210.937 1.00 51.35 1571 ASN A C 1
ATOM 17591 O O . ASN B 2 1571 ? 168.141 139.395 211.445 1.00 50.16 1571 ASN A O 1
ATOM 17596 N N . GLY B 2 1572 ? 165.956 138.892 211.272 1.00 50.86 1572 GLY A N 1
ATOM 17597 C CA . GLY B 2 1572 ? 165.541 139.905 212.215 1.00 47.38 1572 GLY A CA 1
ATOM 17598 C C . GLY B 2 1572 ? 165.319 141.280 211.627 1.00 49.95 1572 GLY A C 1
ATOM 17599 O O . GLY B 2 1572 ? 165.124 142.236 212.389 1.00 50.21 1572 GLY A O 1
ATOM 17600 N N . ASN B 2 1573 ? 165.356 141.417 210.304 1.00 48.03 1573 ASN A N 1
ATOM 17601 C CA . ASN B 2 1573 ? 165.080 142.692 209.664 1.00 46.73 1573 ASN A CA 1
ATOM 17602 C C . ASN B 2 1573 ? 163.577 142.914 209.536 1.00 45.56 1573 ASN A C 1
ATOM 17603 O O . ASN B 2 1573 ? 162.769 141.992 209.676 1.00 46.85 1573 ASN A O 1
ATOM 17608 N N . SER B 2 1574 ? 163.210 144.161 209.259 1.00 42.58 1574 SER A N 1
ATOM 17609 C CA . SER B 2 1574 ? 161.809 144.537 209.173 1.00 44.01 1574 SER A CA 1
ATOM 17610 C C . SER B 2 1574 ? 161.157 143.933 207.934 1.00 43.65 1574 SER A C 1
ATOM 17611 O O . SER B 2 1574 ? 161.821 143.519 206.981 1.00 43.41 1574 SER A O 1
ATOM 17614 N N . GLY B 2 1575 ? 159.826 143.881 207.963 1.00 39.43 1575 GLY A N 1
ATOM 17615 C CA . GLY B 2 1575 ? 159.038 143.435 206.840 1.00 39.79 1575 GLY A CA 1
ATOM 17616 C C . GLY B 2 1575 ? 158.225 144.568 206.239 1.00 42.05 1575 GLY A C 1
ATOM 17617 O O . GLY B 2 1575 ? 158.298 145.721 206.653 1.00 43.16 1575 GLY A O 1
ATOM 17618 N N . TYR B 2 1576 ? 157.430 144.205 205.232 1.00 38.48 1576 TYR A N 1
ATOM 17619 C CA . TYR B 2 1576 ? 156.603 145.199 204.556 1.00 36.66 1576 TYR A CA 1
ATOM 17620 C C . TYR B 2 1576 ? 155.535 145.758 205.487 1.00 38.18 1576 TYR A C 1
ATOM 17621 O O . TYR B 2 1576 ? 155.175 146.936 205.393 1.00 41.90 1576 TYR A O 1
ATOM 17630 N N . GLU B 2 1577 ? 155.015 144.924 206.390 1.00 44.61 1577 GLU A N 1
ATOM 17631 C CA . GLU B 2 1577 ? 154.063 145.403 207.386 1.00 43.60 1577 GLU A CA 1
ATOM 17632 C C . GLU B 2 1577 ? 154.693 146.447 208.298 1.00 45.49 1577 GLU A C 1
ATOM 17633 O O . GLU B 2 1577 ? 154.075 147.473 208.603 1.00 45.57 1577 GLU A O 1
ATOM 17639 N N . GLU B 2 1578 ? 155.925 146.203 208.741 1.00 46.17 1578 GLU A N 1
ATOM 17640 C CA . GLU B 2 1578 ? 156.595 147.111 209.664 1.00 47.58 1578 GLU A CA 1
ATOM 17641 C C . GLU B 2 1578 ? 157.143 148.349 208.966 1.00 48.80 1578 GLU A C 1
ATOM 17642 O O . GLU B 2 1578 ? 157.304 149.393 209.607 1.00 48.08 1578 GLU A O 1
ATOM 17648 N N . LEU B 2 1579 ? 157.452 148.252 207.671 1.00 45.77 1579 LEU A N 1
ATOM 17649 C CA . LEU B 2 1579 ? 158.007 149.399 206.960 1.00 42.42 1579 LEU A CA 1
ATOM 17650 C C . LEU B 2 1579 ? 156.946 150.449 206.658 1.00 43.28 1579 LEU A C 1
ATOM 17651 O O . LEU B 2 1579 ? 157.253 151.645 206.639 1.00 45.17 1579 LEU A O 1
ATOM 17656 N N . LYS B 2 1580 ? 155.702 150.027 206.419 1.00 44.35 1580 LYS A N 1
ATOM 17657 C CA . LYS B 2 1580 ? 154.660 150.975 206.038 1.00 44.49 1580 LYS A CA 1
ATOM 17658 C C . LYS B 2 1580 ? 154.317 151.925 207.178 1.00 44.30 1580 LYS A C 1
ATOM 17659 O O . LYS B 2 1580 ? 154.062 153.111 206.947 1.00 44.38 1580 LYS A O 1
ATOM 17665 N N . ASP B 2 1581 ? 154.288 151.429 208.411 1.00 49.42 1581 ASP A N 1
ATOM 17666 C CA . ASP B 2 1581 ? 154.121 152.307 209.570 1.00 49.13 1581 ASP A CA 1
ATOM 17667 C C . ASP B 2 1581 ? 155.477 152.738 210.118 1.00 47.71 1581 ASP A C 1
ATOM 17668 O O . ASP B 2 1581 ? 155.770 152.618 211.305 1.00 51.52 1581 ASP A O 1
ATOM 17673 N N . GLY B 2 1582 ? 156.314 153.264 209.231 1.00 44.32 1582 GLY A N 1
ATOM 17674 C CA . GLY B 2 1582 ? 157.681 153.596 209.572 1.00 43.60 1582 GLY A CA 1
ATOM 17675 C C . GLY B 2 1582 ? 158.302 154.546 208.573 1.00 46.34 1582 GLY A C 1
ATOM 17676 O O . GLY B 2 1582 ? 157.674 155.527 208.165 1.00 49.50 1582 GLY A O 1
ATOM 17677 N N . GLU B 2 1583 ? 159.547 154.269 208.181 1.00 43.87 1583 GLU A N 1
ATOM 17678 C CA . GLU B 2 1583 ? 160.220 155.105 207.192 1.00 45.45 1583 GLU A CA 1
ATOM 17679 C C . GLU B 2 1583 ? 159.453 155.138 205.876 1.00 47.50 1583 GLU A C 1
ATOM 17680 O O . GLU B 2 1583 ? 159.361 156.186 205.228 1.00 48.28 1583 GLU A O 1
ATOM 17686 N N . PHE B 2 1584 ? 158.902 154.001 205.461 1.00 43.61 1584 PHE A N 1
ATOM 17687 C CA . PHE B 2 1584 ? 158.216 153.905 204.174 1.00 42.05 1584 PHE A CA 1
ATOM 17688 C C . PHE B 2 1584 ? 156.707 154.097 204.339 1.00 42.47 1584 PHE A C 1
ATOM 17689 O O . PHE B 2 1584 ? 155.888 153.312 203.862 1.00 43.64 1584 PHE A O 1
ATOM 17697 N N . LYS B 2 1585 ? 156.347 155.182 205.018 1.00 45.50 1585 LYS A N 1
ATOM 17698 C CA . LYS B 2 1585 ? 154.949 155.554 205.148 1.00 47.10 1585 LYS A CA 1
ATOM 17699 C C . LYS B 2 1585 ? 154.457 156.198 203.856 1.00 47.54 1585 LYS A C 1
ATOM 17700 O O . LYS B 2 1585 ? 155.245 156.640 203.016 1.00 48.76 1585 LYS A O 1
ATOM 17706 N N . LYS B 2 1586 ? 153.132 156.253 203.705 1.00 47.32 1586 LYS A N 1
ATOM 17707 C CA . LYS B 2 1586 ? 152.552 156.779 202.474 1.00 45.06 1586 LYS A CA 1
ATOM 17708 C C . LYS B 2 1586 ? 152.990 158.210 202.201 1.00 47.84 1586 LYS A C 1
ATOM 17709 O O . LYS B 2 1586 ? 153.134 158.602 201.038 1.00 48.88 1586 LYS A O 1
ATOM 17715 N N . GLU B 2 1587 ? 153.209 159.004 203.250 1.00 56.34 1587 GLU A N 1
ATOM 17716 C CA . GLU B 2 1587 ? 153.562 160.404 203.051 1.00 57.10 1587 GLU A CA 1
ATOM 17717 C C . GLU B 2 1587 ? 154.994 160.565 202.555 1.00 57.19 1587 GLU A C 1
ATOM 17718 O O . GLU B 2 1587 ? 155.306 161.557 201.888 1.00 56.76 1587 GLU A O 1
ATOM 17724 N N . ASP B 2 1588 ? 155.876 159.607 202.859 1.00 51.30 1588 ASP A N 1
ATOM 17725 C CA . ASP B 2 1588 ? 157.291 159.743 202.533 1.00 51.17 1588 ASP A CA 1
ATOM 17726 C C . ASP B 2 1588 ? 157.839 158.547 201.759 1.00 49.52 1588 ASP A C 1
ATOM 17727 O O . ASP B 2 1588 ? 159.058 158.371 201.690 1.00 50.95 1588 ASP A O 1
ATOM 17732 N N . ARG B 2 1589 ? 156.975 157.718 201.174 1.00 38.17 1589 ARG A N 1
ATOM 17733 C CA . ARG B 2 1589 ? 157.470 156.528 200.490 1.00 35.48 1589 ARG A CA 1
ATOM 17734 C C . ARG B 2 1589 ? 158.116 156.876 199.154 1.00 35.58 1589 ARG A C 1
ATOM 17735 O O . ARG B 2 1589 ? 159.191 156.360 198.829 1.00 38.16 1589 ARG A O 1
ATOM 17743 N N . GLN B 2 1590 ? 157.486 157.756 198.372 1.00 32.61 1590 GLN A N 1
ATOM 17744 C CA . GLN B 2 1590 ? 157.968 158.025 197.020 1.00 29.83 1590 GLN A CA 1
ATOM 17745 C C . GLN B 2 1590 ? 159.321 158.723 197.026 1.00 31.80 1590 GLN A C 1
ATOM 17746 O O . GLN B 2 1590 ? 160.123 158.531 196.106 1.00 31.75 1590 GLN A O 1
ATOM 17752 N N . LYS B 2 1591 ? 159.587 159.550 198.037 1.00 36.02 1591 LYS A N 1
ATOM 17753 C CA . LYS B 2 1591 ? 160.899 160.181 198.137 1.00 32.29 1591 LYS A CA 1
ATOM 17754 C C . LYS B 2 1591 ? 161.979 159.149 198.437 1.00 32.87 1591 LYS A C 1
ATOM 17755 O O . LYS B 2 1591 ? 163.116 159.274 197.971 1.00 31.17 1591 LYS A O 1
ATOM 17761 N N . LYS B 2 1592 ? 161.641 158.126 199.226 1.00 32.23 1592 LYS A N 1
ATOM 17762 C CA . LYS B 2 1592 ? 162.563 157.018 199.453 1.00 23.82 1592 LYS A CA 1
ATOM 17763 C C . LYS B 2 1592 ? 162.845 156.262 198.162 1.00 25.64 1592 LYS A C 1
ATOM 17764 O O . LYS B 2 1592 ? 163.987 155.875 197.894 1.00 30.06 1592 LYS A O 1
ATOM 17770 N N . LEU B 2 1593 ? 161.810 156.040 197.352 1.00 27.20 1593 LEU A N 1
ATOM 17771 C CA . LEU B 2 1593 ? 161.949 155.193 196.175 1.00 20.18 1593 LEU A CA 1
ATOM 17772 C C . LEU B 2 1593 ? 162.700 155.888 195.049 1.00 19.74 1593 LEU A C 1
ATOM 17773 O O . LEU B 2 1593 ? 163.346 155.218 194.238 1.00 24.18 1593 LEU A O 1
ATOM 17778 N N . THR B 2 1594 ? 162.629 157.213 194.972 1.00 21.68 1594 THR A N 1
ATOM 17779 C CA . THR B 2 1594 ? 163.298 157.953 193.913 1.00 16.64 1594 THR A CA 1
ATOM 17780 C C . THR B 2 1594 ? 164.680 158.444 194.313 1.00 13.39 1594 THR A C 1
ATOM 17781 O O . THR B 2 1594 ? 165.313 159.163 193.537 1.00 16.54 1594 THR A O 1
ATOM 17785 N N . THR B 2 1595 ? 165.158 158.084 195.499 1.00 15.62 1595 THR A N 1
ATOM 17786 C CA . THR B 2 1595 ? 166.525 158.381 195.891 1.00 18.96 1595 THR A CA 1
ATOM 17787 C C . THR B 2 1595 ? 167.357 157.124 195.724 1.00 18.19 1595 THR A C 1
ATOM 17788 O O . THR B 2 1595 ? 167.106 156.134 196.428 1.00 19.08 1595 THR A O 1
ATOM 17792 N N . PRO B 2 1596 ? 168.322 157.098 194.805 1.00 16.95 1596 PRO A N 1
ATOM 17793 C CA . PRO B 2 1596 ? 169.080 155.865 194.565 1.00 17.18 1596 PRO A CA 1
ATOM 17794 C C . PRO B 2 1596 ? 169.842 155.413 195.801 1.00 20.53 1596 PRO A C 1
ATOM 17795 O O . PRO B 2 1596 ? 170.402 156.225 196.541 1.00 21.39 1596 PRO A O 1
ATOM 17799 N N . TRP B 2 1597 ? 169.864 154.096 196.004 1.00 20.77 1597 TRP A N 1
ATOM 17800 C CA . TRP B 2 1597 ? 170.575 153.457 197.111 1.00 13.79 1597 TRP A CA 1
ATOM 17801 C C . TRP B 2 1597 ? 170.110 154.007 198.462 1.00 23.18 1597 TRP A C 1
ATOM 17802 O O . TRP B 2 1597 ? 170.881 154.561 199.244 1.00 26.38 1597 TRP A O 1
ATOM 17813 N N . THR B 2 1598 ? 168.814 153.833 198.718 1.00 25.34 1598 THR A N 1
ATOM 17814 C CA . THR B 2 1598 ? 168.206 154.199 199.987 1.00 13.50 1598 THR A CA 1
ATOM 17815 C C . THR B 2 1598 ? 167.976 152.935 200.797 1.00 24.12 1598 THR A C 1
ATOM 17816 O O . THR B 2 1598 ? 167.223 152.057 200.351 1.00 26.05 1598 THR A O 1
ATOM 17820 N N . PRO B 2 1599 ? 168.603 152.781 201.960 1.00 23.48 1599 PRO A N 1
ATOM 17821 C CA . PRO B 2 1599 ? 168.395 151.565 202.751 1.00 17.80 1599 PRO A CA 1
ATOM 17822 C C . PRO B 2 1599 ? 166.980 151.483 203.293 1.00 19.77 1599 PRO A C 1
ATOM 17823 O O . PRO B 2 1599 ? 166.333 152.496 203.568 1.00 25.87 1599 PRO A O 1
ATOM 17827 N N . TRP B 2 1600 ? 166.500 150.254 203.448 1.00 23.59 1600 TRP A N 1
ATOM 17828 C CA . TRP B 2 1600 ? 165.249 150.003 204.144 1.00 25.66 1600 TRP A CA 1
ATOM 17829 C C . TRP B 2 1600 ? 165.452 149.265 205.457 1.00 29.56 1600 TRP A C 1
ATOM 17830 O O . TRP B 2 1600 ? 164.474 149.011 206.166 1.00 33.43 1600 TRP A O 1
ATOM 17841 N N . ALA B 2 1601 ? 166.689 148.921 205.801 1.00 29.66 1601 ALA A N 1
ATOM 17842 C CA . ALA B 2 1601 ? 166.978 148.251 207.058 1.00 30.70 1601 ALA A CA 1
ATOM 17843 C C . ALA B 2 1601 ? 168.436 148.481 207.418 1.00 33.60 1601 ALA A C 1
ATOM 17844 O O . ALA B 2 1601 ? 169.299 148.570 206.543 1.00 33.61 1601 ALA A O 1
ATOM 17846 N N . SER B 2 1602 ? 168.696 148.580 208.717 1.00 46.76 1602 SER A N 1
ATOM 17847 C CA . SER B 2 1602 ? 170.049 148.639 209.250 1.00 46.02 1602 SER A CA 1
ATOM 17848 C C . SER B 2 1602 ? 170.237 147.471 210.204 1.00 47.87 1602 SER A C 1
ATOM 17849 O O . SER B 2 1602 ? 169.443 147.293 211.133 1.00 49.23 1602 SER A O 1
ATOM 17852 N N . SER B 2 1603 ? 171.277 146.681 209.974 1.00 50.01 1603 SER A N 1
ATOM 17853 C CA . SER B 2 1603 ? 171.492 145.470 210.755 1.00 50.93 1603 SER A CA 1
ATOM 17854 C C . SER B 2 1603 ? 172.810 145.514 211.514 1.00 53.81 1603 SER A C 1
ATOM 17855 O O . SER B 2 1603 ? 173.379 144.473 211.838 1.00 55.73 1603 SER A O 1
#